Protein 5XR2 (pdb70)

Sequence (2306 aa):
ELSKQPTPDKAEDNAFFPSPYSLSQYTAPKTDFDGVEHKGAYKDGKWKVLMIAAEERYVLLENGKMFSTGNHPVEMLLPLHHLMEAGFDVDVATLSGYPVKLELWAMPTEDEAVISTYNKLKEKLKQPKKLADVIKNELGPDSDYLSVFIPGGHAAVVGISESEDVQQTLDWALDNDRFIVTLCHGPAALLSAGLNREKSPLEGYSVCVFPDSLDEGANIEIGYLPGRLKWLVADLLTKQGLKVVNDDMTGRTLKDRKLLTGDSPLASNELGKLAVNEMLNAIQNKLVNELSKQPTPDKAEDNAFFPSPYSLSQYTAPKTDFDGVEHKGAYKDGKWKVLMIAAEERYVLLENGKMFSTGNHPVEMLLPLHHLMEAGFDVDVATLSGYPVKLELWAMPTEDEAVISTYNKLKEKLKQPKKLADVIKNELGPDSDYLSVFIPGGHAAVVGISESEDVQQTLDWALDNDRFIVTLCHGPAALLSAGLNREKSPLEGYSVCVFPDSLDEGANIEIGYLPGRLKWLVADLLTKQGLKVVNDDMTGRTLKDRKLLTGDSPLASNELGKLAVNEMLNAIQNELSKQPTPDKAEDNAFFPSPYSLSQYTAPKTDFDGVEHKGAYKDGKWKVLMIAAEERYVLLENGKMFSTGNHPVEMLLPLHHLMEAGFDVDVATLSGYPVKLELWAMPTEDEAVISTYNKLKEKLKQPKKLADVIKNELGPDSDYLSVFIPGGHAAVVGISESEDVQQTLDWALDNDRFIVTLCHGPAALLSAGLNREKSPLEGYSVCVFPDSLDEGANIEIGYLPGRLKWLVADLLTKQGLKVVNDDMTGRTLKDRKLLTGDSPLASNELGKLAVNEMLNAIQNKLEHHHHHHNELSKQPTPDKAEDNAFFPSPYSLSQYTAPKTDFDGVEHKGAYKDGKWKVLMIAAEERYVLLENGKMFSTGNHPVEMLLPLHHLMEAGFDVDVATLSGYPVKLELWAMPTEDEAVISTYNKLKEKLKQPKKLADVIKNELGPDSDYLSVFIPGGHAAVVGISESEDVQQTLDWALDNDRFIVTLCHGPAALLSAGLNREKSPLEGYSVCVFPDSLDEGANIEIGYLPGRLKWLVADLLTKQGLKVVNDDMTGRTLKDRKLLTGDSPLASNELGKLAVNEMLNAINELSKQPTPDKAEDNAFFPSPYSLSQYTAPKTDFDGVEHKGAYKDGKWKVLMIAAEERYVLLENGKMFSTGNHPVEMLLPLHHLMEAGFDVDVATLSGYPVKLELWAMPTEDEAVISTYNKLKEKLKQPKKLADVIKNELGPDSDYLSVFIPGGHAAVVGISESEDVQQTLDWALDNDRFIVTLCHGPAALLSAGLNREKSPLEGYSVCVFPDSLDEGANIEIGYLPGRLKWLVADLLTKQGLKVVNDDMTGRTLKDRKLLTGDSPLASNELGKLAVNEMLNAIQNKLSKQPTPDKAEDNAFFPSPYSLSQYTAPKTDFDGVEHKGAYKDGKWKVLMIAAEERYVLLENGKMFSTGNHPVEMLLPLHHLMEAGFDVDVATLSGYPVKLELWAMPTEDEAVISTYNKLKEKLKQPKKLADVIKNELGPDSDYLSVFIPGGHAAVVGISESEDVQQTLDWALDNDRFIVTLCHGPAALLSAGLNREKSPLEGYSVCVFPDSLDEGANIEIGYLPGRLKWLVADLLTKQGLKVVNDDMTGRTLKDRKLLTGDSPLASNELGKLAVNEMLNAIQNELSKQPTPDKAEDNAFFPSPYSLSQYTAPKTDFDGVEHKGAYKDGKWKVLMIAAEERYVLLENGKMFSTGNHPVEMLLPLHHLMEAGFDVDVATLSGYPVKLELWAMPTEDEAVISTYNKLKEKLKQPKKLADVIKNELGPDSDYLSVFIPGGHAAVVGISESEDVQQTLDWALDNDRFIVTLCHGPAALLSAGLNREKSPLEGYSVCVFPDSLDEGANIEIGYLPGRLKWLVADLLTKQGLKVVNDDMTGRTLKDRKLLTGDSPLASNELGKLAVNEMLNAIQNKLEHHHHHHQDVNELSKQPTPDKAEDNAFFPSPYSLSQYTAPKTDFDGVEHKGAYKDGKWKVLMIAAEERYVLLENGKMFSTGNHPVEMLLPLHHLMEAGFDVDVATLSGYPVKLELWAMPTEDEAVISTYNKLKEKLKQPKKLADVIKNELGPDSDYLSVFIPGGHAAVVGISESEDVQQTLDWALDNDRFIVTLCHGPAALLSAGLNREKSPLEGYSVCVFPDSLDEGANIEIGYLPGRLKWLVADLLTKQGLKVVNDDMTGRTLKDRKLLTGDSPLASNELGKLAVNEMLNAIQN

InterPro domains:
  IPR002818 DJ-1/PfpI [PF01965] (79-204)
  IPR017283 Protein/nucleic acid deglycase HchA [MF_01046] (4-292)
  IPR017283 Protein/nucleic acid deglycase HchA [NF003168] (5-290)
  IPR017283 Protein/nucleic acid deglycase HchA [PIRSF037798] (3-291)
  IPR029062 Class I glutamine amidotransferase-like [G3DSA:3.40.50.880] (1-292)
  IPR029062 Class I glutamine amidotransferase-like [SSF52317] (53-283)
  IPR050325 Protein/nucleic acid deglycase [PTHR48094] (54-284)

Secondary structure (DSSP, 8-state):
----SPEE-TTSTTEEEPPHHHHHHH--SS------S-TT---SS--EEEEE-----EEE-TTS-EEE--B-HHHHHHHHHHHHHTT-EEEEEESSSPPP-B-GGG--TT-HHHHHHHHHHHHHHHSPEEHHHHHHHT-STT-SEEEEEE--SGGGGSSGGG-HHHHHHHHHHHHTT-EEEEETTGGGGGGGGGTT-SS-TTTT-EE----HHHHHTHHHHTTSSSS--SS-HHHHHHHTT-EE--SS-S--EEEETTEEEESSGGGHHHHHHHHHHHHHHHHHHT-/---S--SPEE-TTSTTEEEPPHHHHHHH--SS-S----S-TT---SS--EEEEE-----EEE-TTS-EEE--B-HHHHHHHHHHHHHTT-EEEEEESSSPPP-B-GGG--TT-HHHHHHHHHHHHHHHS-EEHHHHHHHT-STT-SEEEEEE--SGGGGSSTTS-HHHHHHHHHHHHTT-EEEEETTGGGGGGGGGTTSSS-TTTT-EE----HHHHHTHHHHTTSSSS--SS-HHHHHHTTT-EE--SS-S--EEEETTEEEESSGGGHHHHHHHHHHHHHHH--/-----SPEE-TTSTTEEEPPHHHHHHH--SS------S-TT---SS--EEEEE-----EEE-TTS-EEE--B-HHHHHHHHHHHHHTT-EEEEEESSSPPP-B-GGG--TT-HHHHHHHHHHHHHHHS-EEHHHHHHHT-STT-SEEEEEE--SGGGGSSGGG-HHHHHHHHHHHHTT-EEEEETTGGGGGGGGGTT-SS-TTTT-EE----HHHHHTHHHHTTSSSS--SS-HHHHHHHTT-EE--SS-S--EEEETTEEEESSGGGHHHHHHHHHHHHHHHHHHHHHHHS---/-----SPEEPTTSTTEEEPPHHHHHHH--SS-S----SSTT---SS--EEEEE-----EEE-TTS-EEE--B-HHHHHHHHHHHHHTT-EEEEEESSSPPP-B-GGG--TT-HHHHHHHHHHHHHHHSPEEHHHHHHHT-STT-SEEEEEE--SGGGGSSTTS-HHHHHHHHHHHTTT-EEEE-TTGGGGGGGGGTTSSS-TTTT-EE----HHHHHTHHHHTTSSSS--SS-HHHHHHHTT-EE--SS-S--EEEETTEEEESSGGGHHHHHHHHHHHHHHT-/--S--SPEE-TTSTTEEEPPHHHHHHH--SS------S-TT---SS--EEEEE-----EEE-TTS-EEE--B-HHHHHHHHHHHHHTT-EEEEEESSSPPP-B-GGG--TT-HHHHHHHHHHHHHHHSPEEHHHHHHHH-STT-SEEEEEE--SGGGGSSTTS-HHHHHHHHHHHHTT-EEEEETTGGGGGGGGGTT-SS-TTTT-EE----HHHHHTHHHHTTSSSS--SS-HHHHHHHTT-EE--SS-S--EEEETTEEEESSGGGHHHHHHHHHHHHHHHHHH-/---SPEE-TTSTTEEEPPHHHHHHH--SS-S----TTTT---S---EEEEE-----EEE-TTS-EEE--B-HHHHHHHHHHHHHTT-EEEEEESS-PPPPB-GGG--TT-HHHHHHHHHHHHHHHSPEEHHHHHHHS-STT-SEEEEEE--SGGGGSSTTS-HHHHHHHHHHHHTT-EEEEETTGGGGGGGGGTTSSS-TTTT-EE----HHIIIIIHHHTTSSSS--SS-HHHHHHHTT-EE--SS-S--EEEETTEEEESSGGGHHHHHHHHHHHHHTTT-/--S--SPEE-TTSTTEEEPPHHHHHHH--SS------S-TT---SS--EEEEE-----EEE-TTSPEEE--B-HHHHHHHHHHHHHTT-EEEEEESSSPPP-B-GGG--TT-HHHHHHHHHHHHHHHSPEEHHHHHHHT-STT-SEEEEEE--SGGGGSSGGG-HHHHHHHHHHHHTT-EEEEETTGGGGGGGGGTT-SS-TTTT-EE----HHHHHTHHHHTTSSSS--SS-HHHHHHHTT-EE--SS-S--EEEETTEEEESSGGGHHHHHHHHHHHHHHHHHHHHTS-SS--/-----S--SPEE-TTSTTEEEPPHHHHHHH--SS------S-TT---S---EEEEE-----EEE-TTS-EEE--B-HHHHHHHHHHHHHTT-EEEEEESSSPPP-B-GGG--TT-HHHHHHHHHHHHHHHS-EEHHHHHHHS-STT-SEEEEEE--SGGGGSSGGG-HHHHHHHHHHHHTT-EEEEETTGGGGGGGGGTTSSS-TTTT-EE----HHHHHTHHHHTTSSSS--SS-HHHHHHTTT-EE--SS-S--EE-BTBEEEESSGGGHHHHHHHHHHHHHHHHH-

Organism: Staphylococcus aureus (strain Mu50 / ATCC 700699) (NCBI:txid158878)

Radius of gyration: 43.38 Å; Cα contacts (8 Å, |Δi|>4): 5521; chains: 8; bounding box: 140×74×103 Å

Foldseek 3Di:
DFALAFDDDPVDPQEGAFGPQVLVVPAALEDPDDDADAQQQDPDQQAAEEEEFFQDQWDQFPVRHTYRKFFELLLPQQLVLNQVRNRHYYAYEYQAQAAGRHRVSRHNNNYCRSVVSCVVCVVCNHGGDHLVVCVVPAADLRHSYQEYEFEDMPRLLPALLADPSLLSVVVRCVVNVHAYEYEEQRCSSQNNQCHPHPARPCAAAEAAYAAPCCQQPVCCVSRNDVHHHPDDSCVSVVVNHYHHDDRDADLDWDDDRRYIYTHDSSVSNVSSNVVSVVSSVVVVVVD/DQVFDLAFDDDPVDDQEGAFGPVVLVVAAALEAPDDDADQQQQDDPLQEAEEEEFFQDQWAQFPVRGTYRAFFEQLQVQQLVLNQVRNPHHYAYEYQAQAAGGHRVSRHNNPYPSSVVSCVVCVVCRHGHHHLVVCLVPAADQPHSYQEYEFTDMPSCLPPLLADVSLLSVVVRCVVRVGAYEYEELSLSNQNNQCHPHPARPCAVAEEAYAAPCCQVDVCCRSRNDVHHHPDDSLVSCVVNRYHHPDHDQDLDWDDDRRYTYTHHSSVRNVSSNVVSVVSSVVPD/DPFDLAFDDDPVDPLEGAFGPQVLVVAAALEDPDDDEDAFQQDPPQQAAEEEEFFQDQWAQFDVRGTYGKFFELLLPQQLVLRCVRNPHHYAYEYQAQAAGRHRCSRHNNNYPSSVVSCVVCVVCRRGGHHLVVCLVPQADLPHSYQEYEFEDMPRCLPALLADPSLLSVVVSCVVNVHAYAYEEQRCSSQNNQCPPHPARPQAAAEAAYAAPVCQVPVCCVSRNDVHHHPDGRCVSVVVRRYHYDDRHADQDWDDDRRYIYTHDSSVRNVSSNVNSVVSSVVVVVVVDVVPHDD/DPFDLAFDDDPVDDQEGAFGPVVLVVPADLEAPDDDADQFCQDPPLQAAAEEEFFQDQWDQFPVRHTYRKFFELLLPQQLVLNVVRNPHYYAYEYQAQAAGRHRVSRHNNPYPSSVVSCVVCVVCNRGHHNLVVCVVPAADLPHSYQEYEFTDMPSLLPQLLADLSLLVVVVSCVVRQGAYEYEEQRCSNQNNQCHPHPARPCAAAEEAYAAPCCQVPVCCVSGNDVHHHPDDRLVVCVVNHYHHDDHDADLDWDDGRRYIYTHHSSVRNVSSNVNNVVSSVVD/DPFDLAFDDDVVDPQEGAFGPQVLVVAAELAAPDDDADAQCVDVDQFAAEEEEFFQDQWDQFPVRGTYGKFFELLLVQQLVLNVVRNPHHYAYEYQAQAAGGHRVSRHNNNHVSSVVSCVVCVVCNRGHHNLVVCLVPQADQPHSYQEYEFEDMPRCLPALLADLSLLSVVVRCVVRVHAYEYEELRCSNQNNQCHPHPARPQAAAEEAYAAPCCQVPVCCVSGNDVHHHPDDRLVVCVVNRYHYDDHDADLDWDDDRRYIYTHDSSVRNVSSNVNSVVSSVVVVVD/DDLAFDDDVVDDQETAFDPQVLVVPAALEDPDDDADAFCQDPPQQAAEEEEFFQDQWAQFPVRGTYRKFFELLQPQQLVLNVVRNRHYYAYEYQAQAAGGHRVSRPSNNYPSSVVSCVVCVVCNRGHDHLVVCLPPAADQPHSYQEYEQTDMPSLLPALLADVSLLSVVVSCVVRVGAYEYEELSCSNQNNQQHPHPARPCAAFEEAYAAPCCQPDVCPVRGNDPHHHPDDRVVVVVVNHYHHPDHDQDLDWDDRRRYTYTHHSSVRNVSSNVVSVVSSVPPD/DPWDLAFDDDPVDPQETAFGPQVLVPAAALEDPDDDADAQQQDPPLQAAEEEEFFQDQWAQFPVRHTYGAFFELLLPQQLVLNQVRNRHHYAYEYQAQAAGGHSVSRHNNNYVSSVVSCVVCVVCRHGHHHLVVCLVPAADLPHSYQEYEFEDMPRLLPALLADPSLLSVVVRCVVNVGAYAYEELRCSNQNNQCHPHPARPCAAAEEAYAAPCCQQPVCCVSGNDVHHHPDDSVVVCVVNRYHYDDRDQDLDWDDDRRYIYTHDSSVRNVSSNVNNVVSSVVVVVDVVVDPDDD/DDDDDFDLAFDDDVVDDQEGAFGPQVLVPPAALEDPDDDADAQCVDPPQQAAEEEEFFQDQWAQFPVRHTYRKFFELLLPQQLVLNVVRNPHYYAYEYQAQAAGGHSVSRPNNNYPSSVVSCVVCVVCRHGHHHLVVCLVPQADQVHNYQEYEFEDMPSLLPDLLADLSLLSVVVRCVVRQGAYEYEELRCSNQNNQCHPHPAGPQQPAEEAYAAPCCQVDVCCVSGNDVHHHPDDRVVVCVVRRYHYDDHHQDLDWDDDRRYTYTHDSSVRNVSSNVVSVVSSVVVVD

Solvent-accessible surface area: 88888 Å² total; per-residue (Å²): 162,54,57,93,127,27,52,95,6,149,3,15,32,66,2,29,31,1,0,48,50,0,18,60,106,95,34,53,67,111,24,106,51,140,30,38,103,66,160,28,49,19,151,84,67,96,44,60,1,0,0,0,1,1,6,4,5,7,6,38,2,120,78,32,75,1,0,1,1,0,0,12,0,19,0,0,0,0,0,0,24,4,3,30,35,1,31,1,79,0,15,2,0,0,25,35,26,7,12,8,8,7,1,39,48,5,28,1,42,34,10,87,7,0,25,26,1,17,49,125,5,70,145,67,6,28,106,14,78,57,0,32,68,0,36,159,109,54,23,34,99,127,4,56,5,12,1,0,1,0,0,0,2,8,0,0,14,32,15,4,11,130,10,115,36,0,17,85,0,1,36,18,1,60,116,37,73,19,4,4,3,0,0,5,1,0,0,0,0,0,10,0,0,13,45,136,94,195,139,4,54,0,74,43,21,25,0,0,0,14,5,47,76,47,5,65,23,42,6,42,140,28,3,18,2,17,7,110,12,112,78,26,4,7,48,59,0,79,148,54,19,2,128,45,55,11,120,66,64,87,16,96,39,50,104,24,134,62,2,0,0,0,0,0,35,110,0,1,9,87,0,0,41,38,0,4,56,33,0,31,84,14,35,118,111,146,164,162,120,96,69,45,62,61,30,52,81,3,154,5,18,27,65,2,34,8,0,0,44,36,0,44,54,104,79,33,56,72,132,28,108,42,142,37,35,96,66,155,26,49,16,172,111,65,134,72,52,1,0,0,0,0,2,7,4,6,6,8,33,1,113,83,33,76,0,0,0,0,0,0,10,0,20,0,0,0,0,0,0,28,2,2,48,54,0,30,0,80,0,18,3,0,0,24,23,25,7,11,8,8,6,1,36,41,3,24,1,107,118,10,151,14,0,48,54,5,16,68,134,3,61,112,51,7,27,120,14,75,87,0,33,83,0,37,174,111,61,23,32,102,137,6,72,2,12,0,0,1,0,0,0,3,6,1,0,12,36,16,4,12,128,11,106,44,0,18,91,0,0,31,17,0,52,121,38,95,23,6,3,2,0,0,6,3,0,0,0,0,0,14,0,0,13,46,127,110,185,154,10,58,0,87,39,25,17,0,0,0,19,6,55,72,46,7,71,34,47,3,46,50,28,6,17,2,18,7,106,17,100,82,31,7,10,43,55,0,44,104,52,31,8,124,39,52,14,115,69,62,88,16,101,43,36,108,24,142,54,3,0,0,0,0,0,37,102,0,1,10,88,0,0,50,30,0,2,46,35,1,32,101,52,57,200,156,162,80,51,97,86,23,60,98,6,142,4,15,33,66,4,31,31,0,0,46,40,0,46,55,96,74,36,57,67,114,29,104,16,93,16,41,99,64,150,35,54,17,181,114,57,125,52,48,0,0,0,1,0,1,6,2,6,5,8,34,3,114,82,32,68,1,0,0,1,0,1,10,0,18,0,0,0,0,0,0,18,3,2,39,28,1,28,1,72,0,13,2,0,0,28,25,26,8,12,7,9,6,1,35,50,4,32,0,78,79,1,43,6,0,48,15,1,18,68,131,5,66,147,71,8,30,108,15,82,90,0,37,66,1,35,162,108,70,23,34,99,134,7,50,1,0,2,0,1,0,0,0,2,7,0,0,14,30,15,4,9,128,12,105,39,0,16,90,0,0,30,18,0,58,120,32,74,16,5,4,3,0,0,6,2,0,0,0,0,0,11,0,0,11,45,130,102,191,139,6,57,0,87,36,22,26,0,0,0,13,4,45,74,40,5,67,20,28,2,45,135,25,4,16,2,16,7,99,11,107,81,30,4,9,34,56,0,78,112,54,22,4,128,40,58,10,119,66,47,86,18,103,44,46,94,26,131,50,3,0,0,0,0,0,37,114,0,1,5,86,0,0,47,42,0,6,54,46,0,28,98,4,13,93,56,48,92,38,138,150,128,125,125,194,111,136,53,55,73,107,32,62,73,6,150,4,17,31,65,2,33,9,1,0,50,45,0,40,36,113,71,26,57,17,135,21,95,47,131,35,37,92,70,150,31,44,18,95,116,65,93,51,46,1,0,0,1,2,3,8,3,5,6,12,29,2,118,78,32,73,2,0,1,1,0,1,9,0,19,0,0,0,0,1,0,28,2,6,39,49,0,32,1,78,1,11,2,0,0,22,26,24,5,10,8,8,8,0,38,32,5,22,0,79,100,5,109,10,0,50,44,2,19,85,140,6,68,154,71,6,24,118,14,79,89,0,31,87,1,40,181,112,59,26,36,100,131,5,58,2,12,2,0,2,1,0,0,2,4,1,2,17,30,14,5,9,119,11,108,40,0,21,90,0,0,30,20,0,54,120,40,102,24,3,4,5,0,0,6,2,0,0,0,0,2,12,0,0,15,49,139,97,174,118,6,55,1,77,32,26,17,0,0,1,16,4,46,78,40,4,68,22,29,3,52,118,24,4,17,1,16,6,99,10,101,85,30,6,6,54,57,0,64,153,55,33,6,121,39,54,8,118,71,56,85,11,112,34,42,101,26,128,56,2,0,0,0,0,0,33,102,0,0,6,68,0,0,66,37,0,4,50,29,1,36,110,58,130,152,167,54,36,73,27,24,57,34,3,154,5,16,29,66,2,22,29,1,0,48,30,0,43,58,101,73,30,56,22,81,31,104,30,130,24,34,86,62,62,17,56,19,114,100,67,91,23,46,0,0,0,0,0,1,6,4,6,6,10,29,1,112,46,31,36,2,0,0,0,0,1,9,0,17,0,0,0,1,0,0,23,2,2,42,49,0,32,2,77,0,9,2,0,0,22,29,26,7,11,8,8,7,1,36,46,3,26,1,88,58,12,98,19,0,34,62,6,16,81,118,5,66,90,71,8,25,92,16,75,83,0,35,82,2,37,177,112,55,24,33,96,129,6,62,2,6,1,0,1,0,0,0,1,6,0,0,14,31,16,2,8,118,10,108,34,0,16,84,0,0,32,16,0,59,117,37,86,16,4,6,2,0,0,5,0,0,0,0,0,0,13,0,0,12,49,134,98,194,138,4,54,0,89,34,23,24,0,0,0,16,5,39,70,39,4,57,29,41,1,46,145,28,3,14,1,15,6,101,9,100,82,32,4,9,45,52,0,76,156,53,28,5,128,42,54,15,116,70,59,84,16,113,37,47,100,24,135,61,2,0,0,0,0,0,30,98,0,0,11,89,0,0,46,35,0,5,44,34,1,29,85,22,42,166,138,160,88,49,95,80,24,54,73,5,160,6,16,25,64,2,33,34,0,0,57,28,0,43,21,40,73,26,32,53,100,27,95,33,77,35,36,105,67,144,27,52,15,176,124,58,138,76,47,0,0,0,0,1,1,7,4,6,5,6,31,2,94,79,35,66,1,0,1,1,0,0,8,0,17,0,0,0,0,0,0,24,2,4,44,44,0,32,2,78,1,16,3,0,0,25,29,25,6,11,6,9,6,1,37,46,3,28,0,89,72,12,158,18,0,50,45,0,16,82,140,7,63,142,68,6,25,110,16,76,86,0,33,77,0,36,168,106,58,27,31,98,137,8,57,3,8,1,0,1,0,0,0,2,7,0,0,16,30,14,3,9,122,14,96,35,0,16,86,0,3,30,18,1,55,115,42,106,23,4,8,3,0,0,6,0,0,0,0,0,1,12,0,0,15,46,126,96,164,123,7,56,6,115,35,28,20,0,0,0,15,6,42,77,37,6,74,32,37,4,47,119,24,4,17,3,13,6,91,11,82,80,30,4,8,61,50,0,75,158,52,29,6,132,43,59,12,114,66,60,82,8,104,35,43,88,24,134,54,4,0,0,0,0,0,33,99,0,1,8,58,0,0,69,34,0,3,36,42,0,27,118,66,50,205,167,179,83,56,94,65,31,55,73,4,146,4,16,27,65,2,23,34,1,0,47,36,0,48,55,104,83,33,53,85,135,31,100,50,146,32,40,100,63,164,32,49,22,169,110,60,138,70,52,0,0,0,1,1,1,6,4,6,5,6,31,2,51,27,18,58,1,0,1,2,0,0,10,0,20,0,0,0,0,0,0,20,5,2,29,56,1,30,2,78,0,10,2,0,0,22,25,27,8,11,8,8,8,1,42,45,3,22,1,101,123,12,155,12,0,47,55,0,18,74,141,2,62,150,72,7,30,112,15,76,86,0,33,77,0,40,171,102,51,23,33,100,137,10,68,4,10,1,0,0,0,0,0,2,6,0,0,14,31,15,3,9,126,11,103,32,0,13,81,0,0,31,17,0,59,116,37,67,23,2,4,2,0,0,4,2,0,0,0,0,0,14,0,0,9,48,129,107,192,137,4,53,0,87,28,24,24,0,0,0,18,4,47,71,48,7,61,23,38,4,54,137,26,3,15,2,14,4,118,11,71,72,31,4,10,47,56,0,78,153,51,27,6,130,42,61,13,113,69,60,90,9,95,40,45,105,24,134,57,3,0,1,0,0,0,32,100,0,1,10,67,0,0,60,39,0,5,42,28,1,33,95,20,30,96,75,128,101,117,116,82,183,120,173,178,166,42,136,46,118,83,57,107,127,27,48,70,3,157,5,14,30,67,2,28,10,1,0,42,39,0,41,44,94,78,34,44,58,137,29,101,55,99,31,38,92,63,104,30,54,23,177,114,50,126,76,44,1,0,0,0,1,3,6,4,5,6,9,31,1,116,84,32,76,1,0,0,1,0,0,11,0,19,0,0,0,1,0,0,20,2,2,35,36,0,31,1,79,0,15,2,0,0,26,26,26,4,10,8,10,8,1,40,35,4,26,1,90,99,13,133,17,0,39,45,1,17,63,94,4,55,116,73,7,21,61,4,66,87,0,35,84,3,34,180,99,70,30,30,102,142,8,61,2,14,1,0,1,0,0,0,3,7,0,0,15,31,15,4,11,125,11,111,39,0,15,88,0,0,36,16,0,54,118,36,97,22,6,4,3,0,0,6,1,0,0,0,0,0,12,0,0,16,45,133,102,172,132,8,60,0,81,47,27,21,0,0,1,18,6,45,69,37,6,75,20,38,3,44,139,26,4,17,2,14,6,105,17,102,83,31,4,8,69,50,0,82,158,49,35,4,135,35,59,14,130,71,70,83,21,128,43,46,98,23,146,55,2,0,0,0,0,0,38,106,0,1,6,88,0,0,32,35,0,4,48,33,0,28,89,41,52,156,166

CATH classification: 3.40.50.880

B-factor: mean 41.55, std 13.94, range [10.26, 105.85]

Nearest PDB structures (foldseek):
  5xr2-assembly2_D  TM=1.002E+00  e=6.758E-61  Staphylococcus aureus subsp. aureus Mu50
  5xr3-assembly2_D  TM=1.000E+00  e=8.662E-61  Staphylococcus aureus subsp. aureus Mu50
  4i4n-assembly1_A  TM=9.867E-01  e=1.051E-40  Vibrio cholerae O395
  5k4a-assembly8_E  TM=9.854E-01  e=1.728E-40  Vibrio cholerae O395
  1pv2-assembly2_D  TM=9.838E-01  e=1.796E-36  Escherichia coli

Structure (mmCIF, N/CA/C/O backbone):
data_5XR2
#
_entry.id   5XR2
#
_cell.length_a   96.284
_cell.length_b   129.454
_cell.length_c   187.853
_cell.angle_alpha   90.00
_cell.angle_beta   90.00
_cell.angle_gamma   90.00
#
_symmetry.space_group_name_H-M   'P 21 21 21'
#
loop_
_entity.id
_entity.type
_entity.pdbx_description
1 polymer 'Protein/nucleic acid deglycase HchA'
2 non-polymer 'LACTIC ACID'
3 non-polymer 'ZINC ION'
4 water water
#
loop_
_atom_site.group_PDB
_atom_site.id
_atom_site.type_symbol
_atom_site.label_atom_id
_atom_site.label_alt_id
_atom_site.label_comp_id
_atom_site.label_asym_id
_atom_site.label_entity_id
_atom_site.label_seq_id
_atom_site.pdbx_PDB_ins_code
_atom_site.Cartn_x
_atom_site.Cartn_y
_atom_site.Cartn_z
_atom_site.occupancy
_atom_site.B_iso_or_equiv
_atom_site.auth_seq_id
_atom_site.auth_comp_id
_atom_site.auth_asym_id
_atom_site.auth_atom_id
_atom_site.pdbx_PDB_model_num
ATOM 1 N N . GLU A 1 7 ? -20.248 -26.626 40.681 1.00 71.35 7 GLU A N 1
ATOM 2 C CA . GLU A 1 7 ? -20.845 -26.718 39.309 1.00 76.18 7 GLU A CA 1
ATOM 3 C C . GLU A 1 7 ? -20.727 -25.373 38.551 1.00 76.15 7 GLU A C 1
ATOM 4 O O . GLU A 1 7 ? -21.186 -24.336 39.041 1.00 73.26 7 GLU A O 1
ATOM 10 N N . LEU A 1 8 ? -20.092 -25.394 37.374 1.00 70.91 8 LEU A N 1
ATOM 11 C CA . LEU A 1 8 ? -20.051 -24.217 36.492 1.00 62.24 8 LEU A CA 1
ATOM 12 C C . LEU A 1 8 ? -21.445 -24.017 35.831 1.00 53.69 8 LEU A C 1
ATOM 13 O O . LEU A 1 8 ? -22.147 -24.996 35.503 1.00 47.80 8 LEU A O 1
ATOM 18 N N . SER A 1 9 ? -21.836 -22.755 35.651 1.00 46.83 9 SER A N 1
ATOM 19 C CA . SER A 1 9 ? -23.117 -22.415 34.997 1.00 46.50 9 SER A CA 1
ATOM 20 C C . SER A 1 9 ? -23.080 -22.651 33.488 1.00 41.04 9 SER A C 1
ATOM 21 O O . SER A 1 9 ? -22.096 -22.315 32.833 1.00 40.17 9 SER A O 1
ATOM 24 N N . LYS A 1 10 ? -24.188 -23.160 32.955 1.00 37.19 10 LYS A N 1
ATOM 25 C CA . LYS A 1 10 ? -24.359 -23.421 31.521 1.00 38.31 10 LYS A CA 1
ATOM 26 C C . LYS A 1 10 ? -24.982 -22.238 30.784 1.00 37.37 10 LYS A C 1
ATOM 27 O O . LYS A 1 10 ? -25.431 -22.394 29.648 1.00 34.10 10 LYS A O 1
ATOM 33 N N . GLN A 1 11 ? -25.023 -21.075 31.442 1.00 38.91 11 GLN A N 1
ATOM 34 C CA . GLN A 1 11 ? -25.589 -19.839 30.887 1.00 40.31 11 GLN A CA 1
ATOM 35 C C . GLN A 1 11 ? -24.544 -19.087 30.118 1.00 36.66 11 GLN A C 1
ATOM 36 O O . GLN A 1 11 ? -23.437 -18.875 30.639 1.00 36.23 11 GLN A O 1
ATOM 42 N N . PRO A 1 12 ? -24.881 -18.622 28.911 1.00 34.02 12 PRO A N 1
ATOM 43 C CA . PRO A 1 12 ? -23.933 -17.700 28.295 1.00 32.96 12 PRO A CA 1
ATOM 44 C C . PRO A 1 12 ? -23.615 -16.463 29.174 1.00 32.43 12 PRO A C 1
ATOM 45 O O . PRO A 1 12 ? -24.490 -15.999 29.950 1.00 33.08 12 PRO A O 1
ATOM 49 N N . THR A 1 13 ? -22.355 -16.018 29.099 1.00 29.57 13 THR A N 1
ATOM 50 C CA . THR A 1 13 ? -21.831 -14.880 29.865 1.00 31.25 13 THR A CA 1
ATOM 51 C C . THR A 1 13 ? -21.895 -13.565 29.058 1.00 32.02 13 THR A C 1
ATOM 52 O O . THR A 1 13 ? -21.305 -13.486 27.973 1.00 32.14 13 THR A O 1
ATOM 56 N N . PRO A 1 14 ? -22.539 -12.513 29.602 1.00 32.32 14 PRO A N 1
ATOM 57 C CA . PRO A 1 14 ? -22.633 -11.278 28.803 1.00 32.61 14 PRO A CA 1
ATOM 58 C C . PRO A 1 14 ? -21.294 -10.658 28.326 1.00 33.24 14 PRO A C 1
ATOM 59 O O . PRO A 1 14 ? -20.282 -10.790 29.019 1.00 34.26 14 PRO A O 1
ATOM 63 N N . ASP A 1 15 ? -21.301 -10.042 27.128 1.00 32.71 15 ASP A N 1
ATOM 64 C CA . ASP A 1 15 ? -20.171 -9.261 26.586 1.00 33.99 15 ASP A CA 1
ATOM 65 C C . ASP A 1 15 ? -20.542 -7.763 26.645 1.00 33.72 15 ASP A C 1
ATOM 66 O O . ASP A 1 15 ? -21.287 -7.255 25.820 1.00 32.62 15 ASP A O 1
ATOM 71 N N . LYS A 1 16 ? -20.064 -7.098 27.695 1.00 40.60 16 LYS A N 1
ATOM 72 C CA . LYS A 1 16 ? -20.156 -5.636 27.940 1.00 42.66 16 LYS A CA 1
ATOM 73 C C . LYS A 1 16 ? -20.035 -4.744 26.680 1.00 39.04 16 LYS A C 1
ATOM 74 O O . LYS A 1 16 ? -20.700 -3.736 26.574 1.00 36.89 16 LYS A O 1
ATOM 80 N N . ALA A 1 17 ? -19.135 -5.106 25.770 1.00 33.38 17 ALA A N 1
ATOM 81 C CA . ALA A 1 17 ? -18.845 -4.321 24.578 1.00 33.64 17 ALA A CA 1
ATOM 82 C C . ALA A 1 17 ? -19.982 -4.183 23.559 1.00 31.77 17 ALA A C 1
ATOM 83 O O . ALA A 1 17 ? -19.935 -3.291 22.728 1.00 29.04 17 ALA A O 1
ATOM 85 N N . GLU A 1 18 ? -20.970 -5.076 23.609 1.00 31.66 18 GLU A N 1
ATOM 86 C CA . GLU A 1 18 ? -21.954 -5.192 22.550 1.00 31.44 18 GLU A CA 1
ATOM 87 C C . GLU A 1 18 ? -23.327 -5.494 23.109 1.00 30.49 18 GLU A C 1
ATOM 88 O O . GLU A 1 18 ? -23.434 -6.069 24.157 1.00 32.26 18 GLU A O 1
ATOM 94 N N . ASP A 1 19 ? -24.367 -5.085 22.398 1.00 32.19 19 ASP A N 1
ATOM 95 C CA . ASP A 1 19 ? -25.747 -5.262 22.838 1.00 32.23 19 ASP A CA 1
ATOM 96 C C . ASP A 1 19 ? -26.234 -6.696 22.620 1.00 30.57 19 ASP A C 1
ATOM 97 O O . ASP A 1 19 ? -26.226 -7.176 21.487 1.00 29.93 19 ASP A O 1
ATOM 102 N N . ASN A 1 20 ? -26.699 -7.337 23.703 1.00 28.22 20 ASN A N 1
ATOM 103 C CA . ASN A 1 20 ? -27.320 -8.657 23.669 1.00 24.80 20 ASN A CA 1
ATOM 104 C C . ASN A 1 20 ? -26.326 -9.645 23.017 1.00 24.13 20 ASN A C 1
ATOM 105 O O . ASN A 1 20 ? -26.647 -10.384 22.104 1.00 24.21 20 ASN A O 1
ATOM 110 N N . ALA A 1 21 ? -25.096 -9.616 23.516 1.00 23.54 21 ALA A N 1
ATOM 111 C CA . ALA A 1 21 ? -24.013 -10.464 23.052 1.00 24.33 21 ALA A CA 1
ATOM 112 C C . ALA A 1 21 ? -23.428 -11.298 24.191 1.00 24.05 21 ALA A C 1
ATOM 113 O O . ALA A 1 21 ? -23.374 -10.838 25.306 1.00 25.37 21 ALA A O 1
ATOM 115 N N . PHE A 1 22 ? -22.979 -12.523 23.898 1.00 24.53 22 PHE A N 1
ATOM 116 C CA . PHE A 1 22 ? -22.526 -13.457 24.927 1.00 22.88 22 PHE A CA 1
ATOM 117 C C . PHE A 1 22 ? -21.311 -14.282 24.527 1.00 23.42 22 PHE A C 1
ATOM 118 O O . PHE A 1 22 ? -21.206 -14.824 23.413 1.00 23.65 22 PHE A O 1
ATOM 126 N N . PHE A 1 23 ? -20.380 -14.398 25.462 1.00 24.91 23 PHE A N 1
ATOM 127 C CA . PHE A 1 23 ? -19.296 -15.362 25.349 1.00 24.78 23 PHE A CA 1
ATOM 128 C C . PHE A 1 23 ? -19.870 -16.737 25.675 1.00 26.04 23 PHE A C 1
ATOM 129 O O . PHE A 1 23 ? -21.008 -16.844 26.192 1.00 25.47 23 PHE A O 1
ATOM 137 N N . PRO A 1 24 ? -19.099 -17.806 25.418 1.00 26.49 24 PRO A N 1
ATOM 138 C CA . PRO A 1 24 ? -19.531 -19.108 25.943 1.00 28.06 24 PRO A CA 1
ATOM 139 C C . PRO A 1 24 ? -19.612 -19.188 27.489 1.00 29.04 24 PRO A C 1
ATOM 140 O O . PRO A 1 24 ? -18.865 -18.488 28.204 1.00 28.36 24 PRO A O 1
ATOM 144 N N . SER A 1 25 ? -20.537 -20.024 27.971 1.00 29.65 25 SER A N 1
ATOM 145 C CA . SER A 1 25 ? -20.758 -20.258 29.413 1.00 30.44 25 SER A CA 1
ATOM 146 C C . SER A 1 25 ? -19.570 -20.904 30.064 1.00 32.16 25 SER A C 1
ATOM 147 O O . SER A 1 25 ? -18.940 -21.749 29.436 1.00 37.67 25 SER A O 1
ATOM 150 N N . PRO A 1 26 ? -19.270 -20.544 31.326 1.00 36.44 26 PRO A N 1
ATOM 151 C CA . PRO A 1 26 ? -18.131 -21.132 32.064 1.00 37.01 26 PRO A CA 1
ATOM 152 C C . PRO A 1 26 ? -18.034 -22.654 31.954 1.00 36.99 26 PRO A C 1
ATOM 153 O O . PRO A 1 26 ? -16.939 -23.178 31.843 1.00 40.50 26 PRO A O 1
ATOM 157 N N . TYR A 1 27 ? -19.186 -23.330 31.974 1.00 38.22 27 TYR A N 1
ATOM 158 C CA . TYR A 1 27 ? -19.253 -24.774 31.828 1.00 40.66 27 TYR A CA 1
ATOM 159 C C . TYR A 1 27 ? -18.702 -25.214 30.496 1.0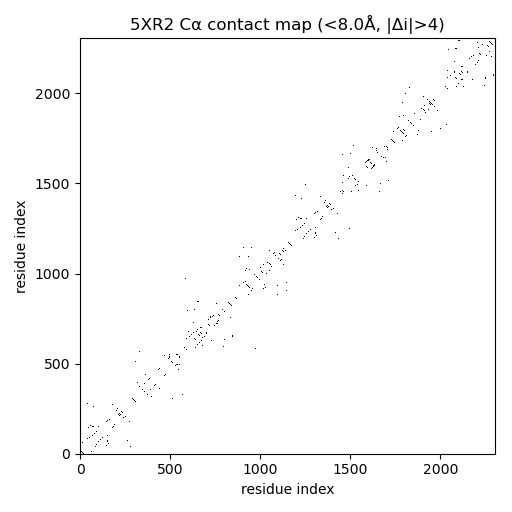0 37.43 27 TYR A C 1
ATOM 160 O O . TYR A 1 27 ? -17.854 -26.099 30.458 1.00 40.26 27 TYR A O 1
ATOM 169 N N . SER A 1 28 ? -19.218 -24.633 29.413 1.00 34.18 28 SER A N 1
ATOM 170 C CA . SER A 1 28 ? -18.744 -24.980 28.065 1.00 32.59 28 SER A CA 1
ATOM 171 C C . SER A 1 28 ? -17.242 -24.731 27.969 1.00 30.81 28 SER A C 1
ATOM 172 O O . SER A 1 28 ? -16.555 -25.549 27.410 1.00 32.41 28 SER A O 1
ATOM 175 N N . LEU A 1 29 ? -16.746 -23.644 28.564 1.00 30.82 29 LEU A N 1
ATOM 176 C CA . LEU A 1 29 ? -15.303 -23.346 28.575 1.00 33.19 29 LEU A CA 1
ATOM 177 C C . LEU A 1 29 ? -14.496 -24.387 29.290 1.00 33.79 29 LEU A C 1
ATOM 178 O O . LEU A 1 29 ? -13.439 -24.779 28.802 1.00 33.59 29 LEU A O 1
ATOM 183 N N . SER A 1 30 ? -14.989 -24.832 30.443 1.00 35.70 30 SER A N 1
ATOM 184 C CA . SER A 1 30 ? -14.312 -25.892 31.211 1.00 37.88 30 SER A CA 1
ATOM 185 C C . SER A 1 30 ? -14.201 -27.199 30.382 1.00 37.61 30 SER A C 1
ATOM 186 O O . SER A 1 30 ? -13.203 -27.927 30.507 1.00 38.09 30 SER A O 1
ATOM 189 N N . GLN A 1 31 ? -15.196 -27.455 29.524 1.00 33.26 31 GLN A N 1
ATOM 190 C CA . GLN A 1 31 ? -15.173 -28.588 28.617 1.00 33.76 31 GLN A CA 1
ATOM 191 C C . GLN A 1 31 ? -14.403 -28.408 27.291 1.00 34.29 31 GLN A C 1
ATOM 192 O O . GLN A 1 31 ? -13.704 -29.313 26.873 1.00 32.07 31 GLN A O 1
ATOM 198 N N . TYR A 1 32 ? -14.530 -27.271 26.617 1.00 35.79 32 TYR A N 1
ATOM 199 C CA . TYR A 1 32 ? -14.005 -27.155 25.251 1.00 36.56 32 TYR A CA 1
ATOM 200 C C . TYR A 1 32 ? -12.679 -26.408 25.099 1.00 36.74 32 TYR A C 1
ATOM 201 O O . TYR A 1 32 ? -12.135 -26.318 24.002 1.00 37.63 32 TYR A O 1
ATOM 210 N N . THR A 1 33 ? -12.167 -25.875 26.195 1.00 38.25 33 THR A N 1
ATOM 211 C CA . THR A 1 33 ? -10.946 -25.096 26.183 1.00 37.94 33 THR A CA 1
ATOM 212 C C . THR A 1 33 ? -10.002 -25.732 27.173 1.00 37.17 33 THR A C 1
ATOM 213 O O . THR A 1 33 ? -10.400 -26.595 27.942 1.00 38.15 33 THR A O 1
ATOM 217 N N . ALA A 1 34 ? -8.747 -25.312 27.140 1.00 35.56 34 ALA A N 1
ATOM 218 C CA . ALA A 1 34 ? -7.705 -25.939 27.933 1.00 35.10 34 ALA A CA 1
ATOM 219 C C . ALA A 1 34 ? -6.502 -25.023 27.937 1.00 35.60 34 ALA A C 1
ATOM 220 O O . ALA A 1 34 ? -6.213 -24.364 26.937 1.00 35.11 34 ALA A O 1
ATOM 222 N N . PRO A 1 35 ? -5.770 -24.992 29.063 1.00 37.88 35 PRO A N 1
ATOM 223 C CA . PRO A 1 35 ? -4.579 -24.149 29.108 1.00 33.82 35 PRO A CA 1
ATOM 224 C C . PRO A 1 35 ? -3.434 -24.652 28.202 1.00 34.21 35 PRO A C 1
ATOM 225 O O . PRO A 1 35 ? -2.507 -23.878 27.895 1.00 34.10 35 PRO A O 1
ATOM 229 N N . LYS A 1 36 ? -3.512 -25.911 27.777 1.00 31.19 36 LYS A N 1
ATOM 230 C CA . LYS A 1 36 ? -2.501 -26.544 26.965 1.00 33.50 36 LYS A CA 1
ATOM 231 C C . LYS A 1 36 ? -3.073 -27.175 25.695 1.00 31.47 36 LYS A C 1
ATOM 232 O O . LYS A 1 36 ? -4.207 -27.628 25.680 1.00 30.91 36 LYS A O 1
ATOM 238 N N . THR A 1 37 ? -2.244 -27.265 24.668 1.00 29.33 37 THR A N 1
ATOM 239 C CA . THR A 1 37 ? -2.602 -27.896 23.421 1.00 29.71 37 THR A CA 1
ATOM 240 C C . THR A 1 37 ? -1.954 -29.252 23.531 1.00 31.93 37 THR A C 1
ATOM 241 O O . THR A 1 37 ? -1.141 -29.490 24.431 1.00 33.95 37 THR A O 1
ATOM 245 N N . ASP A 1 38 ? -2.332 -30.173 22.659 1.00 34.10 38 ASP A N 1
ATOM 246 C CA . ASP A 1 38 ? -1.608 -31.461 22.490 1.00 34.39 38 ASP A CA 1
ATOM 247 C C . ASP A 1 38 ? -0.376 -31.369 21.597 1.00 32.43 38 ASP A C 1
ATOM 248 O O . ASP A 1 38 ? 0.176 -32.392 21.199 1.00 32.19 38 ASP A O 1
ATOM 253 N N . PHE A 1 39 ? 0.052 -30.159 21.268 1.00 30.72 39 PHE A N 1
ATOM 254 C CA . PHE A 1 39 ? 1.273 -29.969 20.515 1.00 32.48 39 PHE A CA 1
ATOM 255 C C . PHE A 1 39 ? 2.450 -30.669 21.218 1.00 36.92 39 PHE A C 1
ATOM 256 O O . PHE A 1 39 ? 2.615 -30.551 22.440 1.00 37.84 39 PHE A O 1
ATOM 264 N N . ASP A 1 40 ? 3.245 -31.389 20.436 1.00 42.01 40 ASP A N 1
ATOM 265 C CA . ASP A 1 40 ? 4.352 -32.181 20.962 1.00 46.43 40 ASP A CA 1
ATOM 266 C C . ASP A 1 40 ? 5.578 -32.109 20.045 1.00 40.73 40 ASP A C 1
ATOM 267 O O . ASP A 1 40 ? 6.300 -33.075 19.873 1.00 43.80 40 ASP A O 1
ATOM 272 N N . GLY A 1 41 ? 5.795 -30.946 19.456 1.00 33.94 41 GLY A N 1
ATOM 273 C CA . GLY A 1 41 ? 6.900 -30.717 18.559 1.00 30.72 41 GLY A CA 1
ATOM 274 C C . GLY A 1 41 ? 6.524 -30.612 17.096 1.00 30.16 41 GLY A C 1
ATOM 275 O O . GLY A 1 41 ? 5.610 -31.290 16.619 1.00 29.66 41 GLY A O 1
ATOM 276 N N . VAL A 1 42 ? 7.254 -29.746 16.390 1.00 29.04 42 VAL A N 1
ATOM 277 C CA . VAL A 1 42 ? 7.263 -29.709 14.924 1.00 26.94 42 VAL A CA 1
ATOM 278 C C . VAL A 1 42 ? 8.102 -30.864 14.408 1.00 26.80 42 VAL A C 1
ATOM 279 O O . VAL A 1 42 ? 8.806 -31.472 15.190 1.00 26.28 42 VAL A O 1
ATOM 283 N N . GLU A 1 43 ? 7.997 -31.154 13.103 1.00 28.73 43 GLU A N 1
ATOM 284 C CA . GLU A 1 43 ? 8.667 -32.281 12.439 1.00 29.19 43 GLU A CA 1
ATOM 285 C C . GLU A 1 43 ? 9.682 -31.840 11.367 1.00 29.25 43 GLU A C 1
ATOM 286 O O . GLU A 1 43 ? 10.410 -32.708 10.804 1.00 28.65 43 GLU A O 1
ATOM 292 N N . HIS A 1 44 ? 9.751 -30.543 11.031 1.00 28.55 44 HIS A N 1
ATOM 293 C CA . HIS A 1 44 ? 10.720 -30.091 9.988 1.00 28.47 44 HIS A CA 1
ATOM 294 C C . HIS A 1 44 ? 11.297 -28.715 10.269 1.00 28.32 44 HIS A C 1
ATOM 295 O O . HIS A 1 44 ? 11.296 -27.862 9.393 1.00 29.85 44 HIS A O 1
ATOM 302 N N . LYS A 1 45 ? 11.798 -28.509 11.483 1.00 29.20 45 LYS A N 1
ATOM 303 C CA . LYS A 1 45 ? 12.537 -27.280 11.837 1.00 30.74 45 LYS A CA 1
ATOM 304 C C . LYS A 1 45 ? 13.623 -26.992 10.775 1.00 27.64 45 LYS A C 1
ATOM 305 O O . LYS A 1 45 ? 14.370 -27.888 10.425 1.00 27.40 45 LYS A O 1
ATOM 311 N N . GLY A 1 46 ? 13.610 -25.785 10.203 1.00 25.63 46 GLY A N 1
ATOM 312 C CA . GLY A 1 46 ? 14.623 -25.338 9.259 1.00 25.63 46 GLY A CA 1
ATOM 313 C C . GLY A 1 46 ? 14.627 -25.982 7.890 1.00 27.32 46 GLY A C 1
ATOM 314 O O . GLY A 1 46 ? 15.591 -25.784 7.119 1.00 26.52 46 GLY A O 1
ATOM 315 N N . ALA A 1 47 ? 13.576 -26.738 7.542 1.00 27.34 47 ALA A N 1
ATOM 316 C CA . ALA A 1 47 ? 13.608 -27.534 6.290 1.00 27.75 47 ALA A CA 1
ATOM 317 C C . ALA A 1 47 ? 13.596 -26.683 5.032 1.00 27.18 47 ALA A C 1
ATOM 318 O O . ALA A 1 47 ? 14.228 -27.056 4.055 1.00 30.98 47 ALA A O 1
ATOM 320 N N . TYR A 1 48 ? 12.927 -25.540 5.057 1.00 25.79 48 TYR A N 1
ATOM 321 C CA . TYR A 1 48 ? 12.909 -24.650 3.893 1.00 26.08 48 TYR A CA 1
ATOM 322 C C . TYR A 1 48 ? 13.692 -23.410 4.257 1.00 27.60 48 TYR A C 1
ATOM 323 O O . TYR A 1 48 ? 13.412 -22.782 5.266 1.00 26.66 48 TYR A O 1
ATOM 332 N N . LYS A 1 49 ? 14.686 -23.089 3.434 1.00 33.32 49 LYS A N 1
ATOM 333 C CA . LYS A 1 49 ? 15.749 -22.115 3.782 1.00 39.72 49 LYS A CA 1
ATOM 334 C C . LYS A 1 49 ? 15.895 -20.959 2.792 1.00 41.14 49 LYS A C 1
ATOM 335 O O . LYS A 1 49 ? 16.473 -19.933 3.161 1.00 42.89 49 LYS A O 1
ATOM 341 N N . ASP A 1 50 ? 15.413 -21.109 1.550 1.00 42.26 50 ASP A N 1
ATOM 342 C CA . ASP A 1 50 ? 15.232 -19.930 0.681 1.00 47.48 50 ASP A CA 1
ATOM 343 C C . ASP A 1 50 ? 14.206 -19.087 1.401 1.00 45.07 50 ASP A C 1
ATOM 344 O O . ASP A 1 50 ? 13.431 -19.615 2.199 1.00 55.39 50 ASP A O 1
ATOM 349 N N . GLY A 1 51 ? 14.193 -17.789 1.191 1.00 40.39 51 GLY A N 1
ATOM 350 C CA . GLY A 1 51 ? 13.169 -16.979 1.890 1.00 39.89 51 GLY A CA 1
ATOM 351 C C . GLY A 1 51 ? 12.024 -16.567 0.985 1.00 38.41 51 GLY A C 1
ATOM 352 O O . GLY A 1 51 ? 11.495 -15.482 1.166 1.00 36.60 51 GLY A O 1
ATOM 353 N N . LYS A 1 52 ? 11.671 -17.408 0.002 1.00 37.32 52 LYS A N 1
ATOM 354 C CA . LYS A 1 52 ? 10.758 -16.997 -1.047 1.00 38.87 52 LYS A CA 1
ATOM 355 C C . LYS A 1 52 ? 9.306 -17.308 -0.611 1.00 33.63 52 LYS A C 1
ATOM 356 O O . LYS A 1 52 ? 8.544 -16.387 -0.332 1.00 31.13 52 LYS A O 1
ATOM 362 N N . TRP A 1 53 ? 8.982 -18.589 -0.473 1.00 28.45 53 TRP A N 1
ATOM 363 C CA . TRP A 1 53 ? 7.622 -19.032 -0.230 1.00 28.39 53 TRP A CA 1
ATOM 364 C C . TRP A 1 53 ? 7.053 -18.638 1.130 1.00 27.14 53 TRP A C 1
ATOM 365 O O . TRP A 1 53 ? 7.737 -18.708 2.105 1.00 29.41 53 TRP A O 1
ATOM 376 N N . LYS A 1 54 ? 5.797 -18.218 1.146 1.00 26.75 54 LYS A N 1
ATOM 377 C CA . LYS A 1 54 ? 5.105 -17.743 2.317 1.00 29.55 54 LYS A CA 1
ATOM 378 C C . LYS A 1 54 ? 3.674 -18.286 2.334 1.00 28.15 54 LYS A C 1
ATOM 379 O O . LYS A 1 54 ? 3.205 -18.933 1.384 1.00 25.51 54 LYS A O 1
ATOM 385 N N . VAL A 1 55 ? 2.985 -17.997 3.426 1.00 25.83 55 VAL A N 1
ATOM 386 C CA . VAL A 1 55 ? 1.586 -18.367 3.588 1.00 24.67 55 VAL A CA 1
ATOM 387 C C . VAL A 1 55 ? 0.823 -17.070 3.703 1.00 22.31 55 VAL A C 1
ATOM 388 O O . VAL A 1 55 ? 1.238 -16.163 4.438 1.00 18.68 55 VAL A O 1
ATOM 392 N N . LEU A 1 56 ? -0.268 -16.990 2.934 1.00 21.26 56 LEU A N 1
ATOM 393 C CA . LEU A 1 56 ? -1.258 -15.942 3.091 1.00 21.37 56 LEU A CA 1
ATOM 394 C C . LEU A 1 56 ? -2.384 -16.408 3.981 1.00 21.03 56 LEU A C 1
ATOM 395 O O . LEU A 1 56 ? -3.157 -17.225 3.572 1.00 21.90 56 LEU A O 1
ATOM 400 N N . MET A 1 57 ? -2.468 -15.887 5.194 1.00 22.20 57 MET A N 1
ATOM 401 C CA . MET A 1 57 ? -3.604 -16.150 6.045 1.00 24.02 57 MET A CA 1
ATOM 402 C C . MET A 1 57 ? -4.724 -15.107 5.821 1.00 24.00 57 MET A C 1
ATOM 403 O O . MET A 1 57 ? -4.461 -13.913 5.770 1.00 25.66 57 MET A O 1
ATOM 408 N N . ILE A 1 58 ? -5.961 -15.580 5.705 1.00 22.85 58 ILE A N 1
ATOM 409 C CA . ILE A 1 58 ? -7.143 -14.745 5.671 1.00 22.65 58 ILE A CA 1
ATOM 410 C C . ILE A 1 58 ? -7.906 -15.009 6.964 1.00 23.00 58 ILE A C 1
ATOM 411 O O . ILE A 1 58 ? -8.407 -16.136 7.223 1.00 21.84 58 ILE A O 1
ATOM 416 N N . ALA A 1 59 ? -7.995 -13.952 7.753 1.00 22.31 59 ALA A N 1
ATOM 417 C CA . ALA A 1 59 ? -8.483 -13.992 9.102 1.00 23.75 59 ALA A CA 1
ATOM 418 C C . ALA A 1 59 ? -9.764 -13.199 9.193 1.00 26.28 59 ALA A C 1
ATOM 419 O O . ALA A 1 59 ? -10.027 -12.283 8.386 1.00 28.89 59 ALA A O 1
ATOM 421 N N . ALA A 1 60 ? -10.555 -13.550 10.200 1.00 26.48 60 ALA A N 1
ATOM 422 C CA . ALA A 1 60 ? -11.839 -12.944 10.438 1.00 25.31 60 ALA A CA 1
ATOM 423 C C . ALA A 1 60 ? -11.643 -11.593 11.131 1.00 25.76 60 ALA A C 1
ATOM 424 O O . ALA A 1 60 ? -10.707 -11.410 11.922 1.00 26.33 60 ALA A O 1
ATOM 426 N N . GLU A 1 61 ? -12.473 -10.623 10.762 1.00 26.82 61 GLU A N 1
ATOM 427 C CA . GLU A 1 61 ? -12.378 -9.261 11.319 1.00 28.02 61 GLU A CA 1
ATOM 428 C C . GLU A 1 61 ? -13.677 -8.832 12.011 1.00 25.99 61 GLU A C 1
ATOM 429 O O . GLU A 1 61 ? -13.720 -7.776 12.632 1.00 26.93 61 GLU A O 1
ATOM 435 N N . GLU A 1 62 ? -14.713 -9.653 11.942 1.00 26.90 62 GLU A N 1
ATOM 436 C CA . GLU A 1 62 ? -15.925 -9.444 12.720 1.00 27.30 62 GLU A CA 1
ATOM 437 C C . GLU A 1 62 ? -15.978 -10.490 13.824 1.00 26.28 62 GLU A C 1
ATOM 438 O O . GLU A 1 62 ? -15.797 -11.639 13.566 1.00 27.93 62 GLU A O 1
ATOM 444 N N . ARG A 1 63 ? -16.234 -10.060 15.050 1.00 26.81 63 ARG A N 1
ATOM 445 C CA . ARG A 1 63 ? -16.369 -10.930 16.213 1.00 26.25 63 ARG A CA 1
ATOM 446 C C . ARG A 1 63 ? -17.826 -11.396 16.463 1.00 26.01 63 ARG A C 1
ATOM 447 O O . ARG A 1 63 ? -18.015 -12.419 17.095 1.00 28.78 63 ARG A O 1
ATOM 455 N N . TYR A 1 64 ? -18.844 -10.664 16.004 1.00 24.81 64 TYR A N 1
ATOM 456 C CA . TYR A 1 64 ? -20.262 -10.993 16.370 1.00 26.39 64 TYR A CA 1
ATOM 457 C C . TYR A 1 64 ? -21.065 -11.685 15.275 1.00 24.33 64 TYR A C 1
ATOM 458 O O . TYR A 1 64 ? -21.173 -11.183 14.170 1.00 22.47 64 TYR A O 1
ATOM 467 N N . VAL A 1 65 ? -21.579 -12.866 15.616 1.00 25.14 65 VAL A N 1
ATOM 468 C CA . VAL A 1 65 ? -22.466 -13.631 14.753 1.00 26.86 65 VAL A CA 1
ATOM 469 C C . VAL A 1 65 ? -23.916 -13.460 15.225 1.00 26.32 65 VAL A C 1
ATOM 470 O O . VAL A 1 65 ? -24.228 -13.754 16.363 1.00 26.49 65 VAL A O 1
ATOM 474 N N . LEU A 1 66 ? -24.799 -12.990 14.352 1.00 25.20 66 LEU A N 1
ATOM 475 C CA . LEU A 1 66 ? -26.182 -12.848 14.729 1.00 26.52 66 LEU A CA 1
ATOM 476 C C . LEU A 1 66 ? -26.844 -14.213 14.621 1.00 26.50 66 LEU A C 1
ATOM 477 O O . LEU A 1 66 ? -26.648 -14.925 13.646 1.00 25.62 66 LEU A O 1
ATOM 482 N N . LEU A 1 67 ? -27.612 -14.571 15.640 1.00 27.35 67 LEU A N 1
ATOM 483 C CA . LEU A 1 67 ? -28.191 -15.899 15.754 1.00 29.61 67 LEU A CA 1
ATOM 484 C C . LEU A 1 67 ? -29.708 -15.908 15.539 1.00 30.37 67 LEU A C 1
ATOM 485 O O . LEU A 1 67 ? -30.365 -14.893 15.685 1.00 28.55 67 LEU A O 1
ATOM 490 N N . GLU A 1 68 ? -30.251 -17.088 15.238 1.00 34.58 68 GLU A N 1
ATOM 491 C CA . GLU A 1 68 ? -31.694 -17.278 15.008 1.00 38.04 68 GLU A CA 1
ATOM 492 C C . GLU A 1 68 ? -32.634 -16.572 16.001 1.00 34.77 68 GLU A C 1
ATOM 493 O O . GLU A 1 68 ? -33.724 -16.171 15.624 1.00 36.89 68 GLU A O 1
ATOM 499 N N . ASN A 1 69 ? -32.206 -16.420 17.251 1.00 31.87 69 ASN A N 1
ATOM 500 C CA . ASN A 1 69 ? -33.034 -15.857 18.337 1.00 29.18 69 ASN A CA 1
ATOM 501 C C . ASN A 1 69 ? -32.758 -14.408 18.664 1.00 26.80 69 ASN A C 1
ATOM 502 O O . ASN A 1 69 ? -33.198 -13.948 19.687 1.00 25.99 69 ASN A O 1
ATOM 507 N N . GLY A 1 70 ? -31.976 -13.720 17.843 1.00 27.98 70 GLY A N 1
ATOM 508 C CA . GLY A 1 70 ? -31.639 -12.316 18.061 1.00 28.35 70 GLY A CA 1
ATOM 509 C C . GLY A 1 70 ? -30.414 -12.042 18.912 1.00 29.17 70 GLY A C 1
ATOM 510 O O . GLY A 1 70 ? -29.938 -10.898 18.962 1.00 30.56 70 GLY A O 1
ATOM 511 N N . LYS A 1 71 ? -29.888 -13.056 19.593 1.00 29.23 71 LYS A N 1
ATOM 512 C CA . LYS A 1 71 ? -28.670 -12.853 20.387 1.00 30.42 71 LYS A CA 1
ATOM 513 C C . LYS A 1 71 ? -27.453 -12.896 19.479 1.00 27.11 71 LYS A C 1
ATOM 514 O O . LYS A 1 71 ? -27.515 -13.406 18.374 1.00 22.71 71 LYS A O 1
ATOM 520 N N . MET A 1 72 ? -26.357 -12.332 19.952 1.00 28.20 72 MET A N 1
ATOM 521 C CA . MET A 1 72 ? -25.103 -12.366 19.210 1.00 30.17 72 MET A CA 1
ATOM 522 C C . MET A 1 72 ? -24.079 -13.201 19.927 1.00 27.73 72 MET A C 1
ATOM 523 O O . MET A 1 72 ? -23.925 -13.124 21.145 1.00 24.98 72 MET A O 1
ATOM 528 N N . PHE A 1 73 ? -23.402 -14.039 19.157 1.00 28.61 73 PHE A N 1
ATOM 529 C CA . PHE A 1 73 ? -22.296 -14.840 19.678 1.00 29.64 73 PHE A CA 1
ATOM 530 C C . PHE A 1 73 ? -21.037 -14.010 19.590 1.00 26.79 73 PHE A C 1
ATOM 531 O O . PHE A 1 73 ? -20.649 -13.602 18.514 1.00 29.36 73 PHE A O 1
ATOM 539 N N . SER A 1 74 ? -20.422 -13.731 20.725 1.00 26.43 74 SER A N 1
ATOM 540 C CA . SER A 1 74 ? -19.091 -13.115 20.760 1.00 25.57 74 SER A CA 1
ATOM 541 C C . SER A 1 74 ? -18.067 -14.201 20.497 1.00 25.78 74 SER A C 1
ATOM 542 O O . SER A 1 74 ? -17.832 -15.036 21.358 1.00 26.00 74 SER A O 1
ATOM 545 N N . THR A 1 75 ? -17.453 -14.176 19.323 1.00 26.08 75 THR A N 1
ATOM 546 C CA . THR A 1 75 ? -16.536 -15.226 18.900 1.00 27.44 75 THR A CA 1
ATOM 547 C C . THR A 1 75 ? -15.233 -14.638 18.371 1.00 26.34 75 THR A C 1
ATOM 548 O O . THR A 1 75 ? -14.555 -13.947 19.122 1.00 29.76 75 THR A O 1
ATOM 552 N N . GLY A 1 76 ? -14.875 -14.961 17.127 1.00 23.89 76 GLY A N 1
ATOM 553 C CA . GLY A 1 76 ? -13.631 -14.552 16.467 1.00 23.07 76 GLY A CA 1
ATOM 554 C C . GLY A 1 76 ? -13.019 -15.778 15.830 1.00 22.64 76 GLY A C 1
ATOM 555 O O . GLY A 1 76 ? -13.662 -16.809 15.798 1.00 22.34 76 GLY A O 1
ATOM 556 N N . ASN A 1 77 ? -11.792 -15.691 15.310 1.00 23.67 77 ASN A N 1
ATOM 557 C CA . ASN A 1 77 ? -11.047 -16.903 14.897 1.00 25.15 77 ASN A CA 1
ATOM 558 C C . ASN A 1 77 ? -10.636 -17.673 16.179 1.00 24.73 77 ASN A C 1
ATOM 559 O O . ASN A 1 77 ? -10.311 -17.048 17.205 1.00 26.09 77 ASN A O 1
ATOM 564 N N . HIS A 1 78 ? -10.643 -19.001 16.103 1.00 22.72 78 HIS A N 1
ATOM 565 C CA . HIS A 1 78 ? -10.159 -19.850 17.173 1.00 22.86 78 HIS A CA 1
ATOM 566 C C . HIS A 1 78 ? -8.612 -19.782 17.246 1.00 21.64 78 HIS A C 1
ATOM 567 O O . HIS A 1 78 ? -7.938 -20.012 16.249 1.00 18.63 78 HIS A O 1
ATOM 574 N N . PRO A 1 79 ? -8.054 -19.418 18.418 1.00 21.83 79 PRO A N 1
ATOM 575 C CA . PRO A 1 79 ? -6.627 -19.104 18.460 1.00 21.77 79 PRO A CA 1
ATOM 576 C C . PRO A 1 79 ? -5.753 -20.314 18.304 1.00 21.93 79 PRO A C 1
ATOM 577 O O . PRO A 1 79 ? -4.668 -20.176 17.777 1.00 23.28 79 PRO A O 1
ATOM 581 N N . VAL A 1 80 ? -6.233 -21.489 18.698 1.00 22.85 80 VAL A N 1
ATOM 582 C CA . VAL A 1 80 ? -5.514 -22.755 18.443 1.00 24.84 80 VAL A CA 1
ATOM 583 C C . VAL A 1 80 ? -5.499 -23.149 16.962 1.00 25.89 80 VAL A C 1
ATOM 584 O O . VAL A 1 80 ? -4.466 -23.571 16.452 1.00 28.49 80 VAL A O 1
ATOM 588 N N . GLU A 1 81 ? -6.641 -23.045 16.290 1.00 27.18 81 GLU A N 1
ATOM 589 C CA . GLU A 1 81 ? -6.750 -23.402 14.890 1.00 29.02 81 GLU A CA 1
ATOM 590 C C . GLU A 1 81 ? -5.932 -22.466 14.059 1.00 29.29 81 GLU A C 1
ATOM 591 O O . GLU A 1 81 ? -5.397 -22.859 13.036 1.00 29.37 81 GLU A O 1
ATOM 597 N N . MET A 1 82 ? -5.860 -21.217 14.490 1.00 30.46 82 MET A N 1
ATOM 598 C CA . MET A 1 82 ? -4.971 -20.272 13.866 1.00 31.01 82 MET A CA 1
ATOM 599 C C . MET A 1 82 ? -3.515 -20.605 14.129 1.00 28.16 82 MET A C 1
ATOM 600 O O . MET A 1 82 ? -2.768 -20.905 13.186 1.00 24.92 82 MET A O 1
ATOM 605 N N . LEU A 1 83 ? -3.119 -20.545 15.406 1.00 26.50 83 LEU A N 1
ATOM 606 C CA . LEU A 1 83 ? -1.692 -20.328 15.745 1.00 26.29 83 LEU A CA 1
ATOM 607 C C . LEU A 1 83 ? -0.842 -21.606 15.738 1.00 25.04 83 LEU A C 1
ATOM 608 O O . LEU A 1 83 ? 0.356 -21.557 15.494 1.00 22.95 83 LEU A O 1
ATOM 613 N N . LEU A 1 84 ? -1.461 -22.751 15.983 1.00 25.24 84 LEU A N 1
ATOM 614 C CA . LEU A 1 84 ? -0.717 -23.973 16.014 1.00 26.07 84 LEU A CA 1
ATOM 615 C C . LEU A 1 84 ? -0.267 -24.365 14.607 1.00 25.30 84 LEU A C 1
ATOM 616 O O . LEU A 1 84 ? 0.898 -24.648 14.416 1.00 25.83 84 LEU A O 1
ATOM 621 N N . PRO A 1 85 ? -1.158 -24.294 13.594 1.00 25.30 85 PRO A N 1
ATOM 622 C CA . PRO A 1 85 ? -0.664 -24.634 12.257 1.00 25.43 85 PRO A CA 1
ATOM 623 C C . PRO A 1 85 ? 0.410 -23.668 11.765 1.00 25.28 85 PRO A C 1
ATOM 624 O O . PRO A 1 85 ? 1.364 -24.090 11.150 1.00 27.31 85 PRO A O 1
ATOM 628 N N . LEU A 1 86 ? 0.271 -22.395 12.082 1.00 24.79 86 LEU A N 1
ATOM 629 C CA . LEU A 1 86 ? 1.285 -21.412 11.737 1.00 26.13 86 LEU A CA 1
ATOM 630 C C . LEU A 1 86 ? 2.607 -21.662 12.488 1.00 25.88 86 LEU A C 1
ATOM 631 O O . LEU A 1 86 ? 3.679 -21.413 11.927 1.00 24.99 86 LEU A O 1
ATOM 636 N N . HIS A 1 87 ? 2.560 -22.183 13.717 1.00 26.84 87 HIS A N 1
ATOM 637 C CA . HIS A 1 87 ? 3.819 -22.541 14.405 1.00 28.09 87 HIS A CA 1
ATOM 638 C C . HIS A 1 87 ? 4.628 -23.545 13.586 1.00 27.64 87 HIS A C 1
ATOM 639 O O . HIS A 1 87 ? 5.761 -23.304 13.284 1.00 27.59 87 HIS A O 1
ATOM 646 N N . HIS A 1 88 ? 3.991 -24.650 13.201 1.00 28.55 88 HIS A N 1
ATOM 647 C CA . HIS A 1 88 ? 4.585 -25.670 12.322 1.00 27.08 88 HIS A CA 1
ATOM 648 C C . HIS A 1 88 ? 5.179 -25.082 11.050 1.00 26.34 88 HIS A C 1
ATOM 649 O O . HIS A 1 88 ? 6.284 -25.410 10.678 1.00 27.69 88 HIS A O 1
ATOM 656 N N . LEU A 1 89 ? 4.421 -24.238 10.371 1.00 27.05 89 LEU A N 1
ATOM 657 C CA . LEU A 1 89 ? 4.851 -23.680 9.080 1.00 26.06 89 LEU A CA 1
ATOM 658 C C . LEU A 1 89 ? 5.968 -22.661 9.250 1.00 24.66 89 LEU A C 1
ATOM 659 O O . LEU A 1 89 ? 6.879 -22.600 8.440 1.00 22.26 89 LEU A O 1
ATOM 664 N N . MET A 1 90 ? 5.868 -21.844 10.287 1.00 25.44 90 MET A N 1
ATOM 665 C CA . MET A 1 90 ? 6.906 -20.851 10.560 1.00 29.23 90 MET A CA 1
ATOM 666 C C . MET A 1 90 ? 8.209 -21.522 10.961 1.00 29.42 90 MET A C 1
ATOM 667 O O . MET A 1 90 ? 9.262 -21.145 10.438 1.00 27.69 90 MET A O 1
ATOM 672 N N . GLU A 1 91 ? 8.126 -22.535 11.831 1.00 28.46 91 GLU A N 1
ATOM 673 C CA . GLU A 1 91 ? 9.292 -23.316 12.220 1.00 29.11 91 GLU A CA 1
ATOM 674 C C . GLU A 1 91 ? 9.927 -24.053 11.041 1.00 27.29 91 GLU A C 1
ATOM 675 O O . GLU A 1 91 ? 11.133 -24.217 10.983 1.00 27.39 91 GLU A O 1
ATOM 681 N N . ALA A 1 92 ? 9.128 -24.432 10.058 1.00 26.67 92 ALA A N 1
ATOM 682 C CA . ALA A 1 92 ? 9.657 -25.059 8.840 1.00 26.50 92 ALA A CA 1
ATOM 683 C C . ALA A 1 92 ? 10.387 -24.095 7.912 1.00 25.82 92 ALA A C 1
ATOM 684 O O . ALA A 1 92 ? 11.004 -24.535 6.939 1.00 26.31 92 ALA A O 1
ATOM 686 N N . GLY A 1 93 ? 10.260 -22.803 8.184 1.00 24.38 93 GLY A N 1
ATOM 687 C CA . GLY A 1 93 ? 10.847 -21.761 7.382 1.00 26.90 93 GLY A CA 1
ATOM 688 C C . GLY A 1 93 ? 9.918 -20.954 6.501 1.00 28.22 93 GLY A C 1
ATOM 689 O O . GLY A 1 93 ? 10.391 -20.211 5.637 1.00 33.05 93 GLY A O 1
ATOM 690 N N . PHE A 1 94 ? 8.607 -21.067 6.671 1.00 27.46 94 PHE A N 1
ATOM 691 C CA . PHE A 1 94 ? 7.733 -20.255 5.833 1.00 27.40 94 PHE A CA 1
ATOM 692 C C . PHE A 1 94 ? 7.251 -19.057 6.642 1.00 28.10 94 PHE A C 1
ATOM 693 O O . PHE A 1 94 ? 6.633 -19.242 7.693 1.00 28.69 94 PHE A O 1
ATOM 701 N N . ASP A 1 95 ? 7.491 -17.842 6.146 1.00 29.60 95 ASP A N 1
ATOM 702 C CA . ASP A 1 95 ? 6.912 -16.606 6.750 1.00 31.47 95 ASP A CA 1
ATOM 703 C C . ASP A 1 95 ? 5.376 -16.529 6.458 1.00 30.85 95 ASP A C 1
ATOM 704 O O . ASP A 1 95 ? 4.878 -17.232 5.554 1.00 30.01 95 ASP A O 1
ATOM 709 N N . VAL A 1 96 ? 4.636 -15.709 7.217 1.00 30.54 96 VAL A N 1
ATOM 710 C CA . VAL A 1 96 ? 3.198 -15.556 7.030 1.00 32.78 96 VAL A CA 1
ATOM 711 C C . VAL A 1 96 ? 2.754 -14.100 7.059 1.00 34.61 96 VAL A C 1
ATOM 712 O O . VAL A 1 96 ? 3.189 -13.304 7.898 1.00 32.39 96 VAL A O 1
ATOM 716 N N . ASP A 1 97 ? 1.845 -13.776 6.142 1.00 36.54 97 ASP A N 1
ATOM 717 C CA . ASP A 1 97 ? 1.238 -12.465 6.038 1.00 32.28 97 ASP A CA 1
ATOM 718 C C . ASP A 1 97 ? -0.260 -12.599 6.322 1.00 31.11 97 ASP A C 1
ATOM 719 O O . ASP A 1 97 ? -0.922 -13.527 5.863 1.00 30.12 97 ASP A O 1
ATOM 724 N N . VAL A 1 98 ? -0.783 -11.661 7.090 1.00 29.57 98 VAL A N 1
ATOM 725 C CA . VAL A 1 98 ? -2.176 -11.665 7.500 1.00 29.76 98 VAL A CA 1
ATOM 726 C C . VAL A 1 98 ? -2.992 -10.680 6.653 1.00 28.10 98 VAL A C 1
ATOM 727 O O . VAL A 1 98 ? -2.602 -9.526 6.503 1.00 28.02 98 VAL A O 1
ATOM 731 N N . ALA A 1 99 ? -4.124 -11.128 6.129 1.00 27.01 99 ALA A N 1
ATOM 732 C CA . ALA A 1 99 ? -5.078 -10.238 5.499 1.00 27.59 99 ALA A CA 1
ATOM 733 C C . ALA A 1 99 ? -6.488 -10.428 6.069 1.00 29.21 99 ALA A C 1
ATOM 734 O O . ALA A 1 99 ? -6.852 -11.496 6.556 1.00 27.52 99 ALA A O 1
ATOM 736 N N . THR A 1 100 ? -7.250 -9.343 6.035 1.00 28.98 100 THR A N 1
ATOM 737 C CA . THR A 1 100 ? -8.654 -9.350 6.318 1.00 26.92 100 THR A CA 1
ATOM 738 C C . THR A 1 100 ? -9.327 -8.625 5.165 1.00 29.00 100 THR A C 1
ATOM 739 O O . THR A 1 100 ? -8.655 -8.120 4.240 1.00 28.53 100 THR A O 1
ATOM 743 N N . LEU A 1 101 ? -10.653 -8.601 5.186 1.00 30.10 101 LEU A N 1
ATOM 744 C CA . LEU A 1 101 ? -11.384 -8.047 4.066 1.00 31.04 101 LEU A CA 1
ATOM 745 C C . LEU A 1 101 ? -11.338 -6.533 4.011 1.00 32.49 101 LEU A C 1
ATOM 746 O O . LEU A 1 101 ? -11.556 -5.969 2.947 1.00 36.84 101 LEU A O 1
ATOM 751 N N . SER A 1 102 ? -11.074 -5.868 5.122 1.00 31.05 102 SER A N 1
ATOM 752 C CA . SER A 1 102 ? -10.994 -4.415 5.106 1.00 30.60 102 SER A CA 1
ATOM 753 C C . SER A 1 102 ? -9.707 -3.911 5.695 1.00 30.65 102 SER A C 1
ATOM 754 O O . SER A 1 102 ? -9.502 -2.731 5.733 1.00 33.49 102 SER A O 1
ATOM 757 N N . GLY A 1 103 ? -8.817 -4.788 6.129 1.00 29.73 103 GLY A N 1
ATOM 758 C CA . GLY A 1 103 ? -7.663 -4.354 6.863 1.00 29.86 103 GLY A CA 1
ATOM 759 C C . GLY A 1 103 ? -7.965 -3.946 8.288 1.00 29.91 103 GLY A C 1
ATOM 760 O O . GLY A 1 103 ? -7.110 -3.359 8.929 1.00 28.81 103 GLY A O 1
ATOM 761 N N . TYR A 1 104 ? -9.135 -4.307 8.819 1.00 30.03 104 TYR A N 1
ATOM 762 C CA . TYR A 1 104 ? -9.404 -4.105 10.245 1.00 29.43 104 TYR A CA 1
ATOM 763 C C . TYR A 1 104 ? -8.595 -5.147 11.043 1.00 29.66 104 TYR A C 1
ATOM 764 O O . TYR A 1 104 ? -8.161 -6.155 10.462 1.00 28.92 104 TYR A O 1
ATOM 773 N N . PRO A 1 105 ? -8.424 -4.926 12.374 1.00 28.28 105 PRO A N 1
ATOM 774 C CA . PRO A 1 105 ? -7.744 -5.912 13.220 1.00 26.64 105 PRO A CA 1
ATOM 775 C C . PRO A 1 105 ? -8.446 -7.270 13.277 1.00 24.66 105 PRO A C 1
ATOM 776 O O . PRO A 1 105 ? -9.660 -7.342 13.164 1.00 24.14 105 PRO A O 1
ATOM 780 N N . VAL A 1 106 ? -7.653 -8.318 13.468 1.00 24.13 106 VAL A N 1
ATOM 781 C CA . VAL A 1 106 ? -8.119 -9.675 13.548 1.00 23.77 106 VAL A CA 1
ATOM 782 C C . VAL A 1 106 ? -8.822 -9.891 14.877 1.00 24.24 106 VAL A C 1
ATOM 783 O O . VAL A 1 106 ? -8.312 -9.511 15.909 1.00 23.11 106 VAL A O 1
ATOM 787 N N . LYS A 1 107 ? -10.010 -10.493 14.825 1.00 26.09 107 LYS A N 1
ATOM 788 C CA . LYS A 1 107 ? -10.794 -10.806 15.997 1.00 27.24 107 LYS A CA 1
ATOM 789 C C . LYS A 1 107 ? -10.549 -12.267 16.378 1.00 28.62 107 LYS A C 1
ATOM 790 O O . LYS A 1 107 ? -10.909 -13.155 15.634 1.00 29.78 107 LYS A O 1
ATOM 796 N N . LEU A 1 108 ? -9.904 -12.496 17.523 1.00 31.13 108 LEU A N 1
ATOM 797 C CA . LEU A 1 108 ? -9.709 -13.835 18.065 1.00 33.71 108 LEU A CA 1
ATOM 798 C C . LEU A 1 108 ? -10.718 -14.145 19.179 1.00 32.16 108 LEU A C 1
ATOM 799 O O . LEU A 1 108 ? -11.238 -13.241 19.842 1.00 33.03 108 LEU A O 1
ATOM 804 N N . GLU A 1 109 ? -10.980 -15.432 19.360 1.00 29.86 109 GLU A N 1
ATOM 805 C CA . GLU A 1 109 ? -11.753 -15.938 20.489 1.00 30.05 109 GLU A CA 1
ATOM 806 C C . GLU A 1 109 ? -10.764 -16.024 21.642 1.00 30.68 109 GLU A C 1
ATOM 807 O O . GLU A 1 109 ? -10.123 -17.066 21.875 1.00 29.00 109 GLU A O 1
ATOM 813 N N . LEU A 1 110 ? -10.604 -14.922 22.356 1.00 29.72 110 LEU A N 1
ATOM 814 C CA . LEU A 1 110 ? -9.555 -14.848 23.346 1.00 27.46 110 LEU A CA 1
ATOM 815 C C . LEU A 1 110 ? -9.743 -15.750 24.562 1.00 28.27 110 LEU A C 1
ATOM 816 O O . LEU A 1 110 ? -8.756 -16.160 25.213 1.00 28.03 110 LEU A O 1
ATOM 821 N N . TRP A 1 111 ? -11.005 -16.050 24.856 1.00 28.16 111 TRP A N 1
ATOM 822 C CA . TRP A 1 111 ? -11.397 -17.101 25.790 1.00 25.51 111 TRP A CA 1
ATOM 823 C C . TRP A 1 111 ? -11.000 -18.555 25.457 1.00 25.27 111 TRP A C 1
ATOM 824 O O . TRP A 1 111 ? -11.170 -19.445 26.269 1.00 29.10 111 TRP A O 1
ATOM 835 N N . ALA A 1 112 ? -10.529 -18.824 24.265 1.00 24.92 112 ALA A N 1
ATOM 836 C CA . ALA A 1 112 ? -10.035 -20.146 23.896 1.00 24.87 112 ALA A CA 1
ATOM 837 C C . ALA A 1 112 ? -8.501 -20.186 23.918 1.00 25.56 112 ALA A C 1
ATOM 838 O O . ALA A 1 112 ? -7.908 -21.246 23.776 1.00 22.80 112 ALA A O 1
ATOM 840 N N . MET A 1 113 ? -7.875 -19.022 24.120 1.00 29.11 113 MET A N 1
ATOM 841 C CA . MET A 1 113 ? -6.419 -18.868 24.120 1.00 31.48 113 MET A CA 1
ATOM 842 C C . MET A 1 113 ? -5.801 -19.751 25.199 1.00 30.73 113 MET A C 1
ATOM 843 O O . MET A 1 113 ? -6.108 -19.560 26.353 1.00 32.48 113 MET A O 1
ATOM 848 N N . PRO A 1 114 ? -4.989 -20.758 24.816 1.00 32.26 114 PRO A N 1
ATOM 849 C CA . PRO A 1 114 ? -4.355 -21.606 25.819 1.00 33.27 114 PRO A CA 1
ATOM 850 C C . PRO A 1 114 ? -3.135 -20.884 26.440 1.00 33.57 114 PRO A C 1
ATOM 851 O O . PRO A 1 114 ? -2.033 -20.923 25.874 1.00 28.27 114 PRO A O 1
ATOM 855 N N . THR A 1 115 ? -3.350 -20.250 27.600 1.00 36.56 115 THR A N 1
ATOM 856 C CA . THR A 1 115 ? -2.380 -19.285 28.191 1.00 40.20 115 THR A CA 1
ATOM 857 C C . THR A 1 115 ? -1.060 -19.925 28.574 1.00 40.34 115 THR A C 1
ATOM 858 O O . THR A 1 115 ? -0.009 -19.318 28.419 1.00 45.69 115 THR A O 1
ATOM 862 N N . GLU A 1 116 ? -1.130 -21.176 29.021 1.00 41.61 116 GLU A N 1
ATOM 863 C CA . GLU A 1 116 ? 0.050 -21.952 29.421 1.00 40.73 116 GLU A CA 1
ATOM 864 C C . GLU A 1 116 ? 0.874 -22.592 28.284 1.00 37.54 116 GLU A C 1
ATOM 865 O O . GLU A 1 116 ? 1.955 -23.139 28.558 1.00 32.42 116 GLU A O 1
ATOM 871 N N . ASP A 1 117 ? 0.389 -22.541 27.034 1.00 36.73 117 ASP A N 1
ATOM 872 C CA . ASP A 1 117 ? 1.055 -23.242 25.912 1.00 35.14 117 ASP A CA 1
ATOM 873 C C . ASP A 1 117 ? 2.161 -22.361 25.307 1.00 37.12 117 ASP A C 1
ATOM 874 O O . ASP A 1 117 ? 1.838 -21.366 24.663 1.00 43.01 117 ASP A O 1
ATOM 879 N N . GLU A 1 118 ? 3.443 -22.701 25.518 1.00 38.07 118 GLU A N 1
ATOM 880 C CA . GLU A 1 118 ? 4.563 -21.909 24.940 1.00 39.33 118 GLU A CA 1
ATOM 881 C C . GLU A 1 118 ? 4.467 -21.783 23.418 1.00 35.76 118 GLU A C 1
ATOM 882 O O . GLU A 1 118 ? 4.660 -20.698 22.910 1.00 35.38 118 GLU A O 1
ATOM 888 N N . ALA A 1 119 ? 4.191 -22.875 22.699 1.00 36.17 119 ALA A N 1
ATOM 889 C CA . ALA A 1 119 ? 4.101 -22.835 21.212 1.00 35.04 119 ALA A CA 1
ATOM 890 C C . ALA A 1 119 ? 3.115 -21.789 20.701 1.00 34.28 119 ALA A C 1
ATOM 891 O O . ALA A 1 119 ? 3.470 -20.969 19.861 1.00 36.98 119 ALA A O 1
ATOM 893 N N . VAL A 1 120 ? 1.907 -21.805 21.253 1.00 31.34 120 VAL A N 1
ATOM 894 C CA . VAL A 1 120 ? 0.836 -20.953 20.790 1.00 33.58 120 VAL A CA 1
ATOM 895 C C . VAL A 1 120 ? 1.043 -19.491 21.226 1.00 34.21 120 VAL A C 1
ATOM 896 O O . VAL A 1 120 ? 0.909 -18.598 20.414 1.00 32.00 120 VAL A O 1
ATOM 900 N N . ILE A 1 121 ? 1.360 -19.245 22.498 1.00 39.29 121 ILE A N 1
ATOM 901 C CA . ILE A 1 121 ? 1.662 -17.877 22.959 1.00 38.35 121 ILE A CA 1
ATOM 902 C C . ILE A 1 121 ? 2.842 -17.311 22.168 1.00 39.23 121 ILE A C 1
ATOM 903 O O . ILE A 1 121 ? 2.812 -16.161 21.760 1.00 41.14 121 ILE A O 1
ATOM 908 N N . SER A 1 122 ? 3.877 -18.111 21.944 1.00 39.52 122 SER A N 1
ATOM 909 C CA . SER A 1 122 ? 5.041 -17.622 21.234 1.00 38.20 122 SER A CA 1
ATOM 910 C C . SER A 1 122 ? 4.629 -17.167 19.824 1.00 37.86 122 SER A C 1
ATOM 911 O O . SER A 1 122 ? 4.888 -16.023 19.430 1.00 38.12 122 SER A O 1
ATOM 914 N N . THR A 1 123 ? 3.965 -18.052 19.085 1.00 33.68 123 THR A N 1
ATOM 915 C CA . THR A 1 123 ? 3.478 -17.737 17.744 1.00 30.57 123 THR A CA 1
ATOM 916 C C . THR A 1 123 ? 2.588 -16.465 17.724 1.00 31.85 123 THR A C 1
ATOM 917 O O . THR A 1 123 ? 2.729 -15.631 16.811 1.00 30.41 123 THR A O 1
ATOM 921 N N . TYR A 1 124 ? 1.710 -16.305 18.729 1.00 31.80 124 TYR A N 1
ATOM 922 C CA . TYR A 1 124 ? 0.848 -15.112 18.871 1.00 33.18 124 TYR A CA 1
ATOM 923 C C . TYR A 1 124 ? 1.647 -13.804 18.965 1.00 35.19 124 TYR A C 1
ATOM 924 O O . TYR A 1 124 ? 1.465 -12.901 18.139 1.00 37.76 124 TYR A O 1
ATOM 933 N N . ASN A 1 125 ? 2.562 -13.733 19.932 1.00 35.84 125 ASN A N 1
ATOM 934 C CA . ASN A 1 125 ? 3.452 -12.558 20.101 1.00 34.49 125 ASN A CA 1
ATOM 935 C C . ASN A 1 125 ? 4.284 -12.204 18.838 1.00 34.45 125 ASN A C 1
ATOM 936 O O . ASN A 1 125 ? 4.438 -11.038 18.563 1.00 41.77 125 ASN A O 1
ATOM 941 N N . LYS A 1 126 ? 4.784 -13.163 18.060 1.00 34.89 126 LYS A N 1
ATOM 942 C CA . LYS A 1 126 ? 5.420 -12.831 16.763 1.00 38.14 126 LYS A CA 1
ATOM 943 C C . LYS A 1 126 ? 4.424 -12.197 15.821 1.00 39.41 126 LYS A C 1
ATOM 944 O O . LYS A 1 126 ? 4.798 -11.342 15.040 1.00 44.24 126 LYS A O 1
ATOM 950 N N . LEU A 1 127 ? 3.178 -12.664 15.843 1.00 37.21 127 LEU A N 1
ATOM 951 C CA . LEU A 1 127 ? 2.195 -12.216 14.863 1.00 36.56 127 LEU A CA 1
ATOM 952 C C . LEU A 1 127 ? 1.376 -11.017 15.292 1.00 36.16 127 LEU A C 1
ATOM 953 O O . LEU A 1 127 ? 0.794 -10.369 14.432 1.00 32.66 127 LEU A O 1
ATOM 958 N N . LYS A 1 128 ? 1.358 -10.725 16.599 1.00 37.56 128 LYS A N 1
ATOM 959 C CA . LYS A 1 128 ? 0.712 -9.539 17.160 1.00 38.93 128 LYS A CA 1
ATOM 960 C C . LYS A 1 128 ? 0.741 -8.313 16.230 1.00 39.57 128 LYS A C 1
ATOM 961 O O . LYS A 1 128 ? -0.318 -7.815 15.866 1.00 37.43 128 LYS A O 1
ATOM 967 N N . GLU A 1 129 ? 1.917 -7.850 15.821 1.00 39.38 129 GLU A N 1
ATOM 968 C CA . GLU A 1 129 ? 1.979 -6.663 14.940 1.00 43.84 129 GLU A CA 1
ATOM 969 C C . GLU A 1 129 ? 1.020 -6.807 13.713 1.00 39.21 129 GLU A C 1
ATOM 970 O O . GLU A 1 129 ? 0.167 -5.934 13.442 1.00 38.93 129 GLU A O 1
ATOM 976 N N . LYS A 1 130 ? 1.132 -7.935 13.026 1.00 32.72 130 LYS A N 1
ATOM 977 C CA . LYS A 1 130 ? 0.360 -8.203 11.807 1.00 29.85 130 LYS A CA 1
ATOM 978 C C . LYS A 1 130 ? -1.133 -8.489 12.037 1.00 30.01 130 LYS A C 1
ATOM 979 O O . LYS A 1 130 ? -1.972 -8.155 11.199 1.00 32.74 130 LYS A O 1
ATOM 985 N N . LEU A 1 131 ? -1.462 -9.143 13.139 1.00 29.16 131 LEU A N 1
ATOM 986 C CA . LEU A 1 131 ? -2.843 -9.367 13.504 1.00 28.83 131 LEU A CA 1
ATOM 987 C C . LEU A 1 131 ? -3.576 -8.045 13.779 1.00 29.71 131 LEU A C 1
ATOM 988 O O . LEU A 1 131 ? -4.771 -7.919 13.466 1.00 26.84 131 LEU A O 1
ATOM 993 N N . LYS A 1 132 ? -2.874 -7.076 14.368 1.00 29.78 132 LYS A N 1
ATOM 994 C CA . LYS A 1 132 ? -3.472 -5.757 14.693 1.00 31.72 132 LYS A CA 1
ATOM 995 C C . LYS A 1 132 ? -3.524 -4.782 13.485 1.00 31.68 132 LYS A C 1
ATOM 996 O O . LYS A 1 132 ? -4.380 -3.888 13.459 1.00 27.81 132 LYS A O 1
ATOM 1002 N N . GLN A 1 133 ? -2.619 -4.967 12.509 1.00 30.73 133 GLN A N 1
ATOM 1003 C CA . GLN A 1 133 ? -2.612 -4.179 11.278 1.00 30.43 133 GLN A CA 1
ATOM 1004 C C . GLN A 1 133 ? -2.410 -5.067 10.061 1.00 27.46 133 GLN A C 1
ATOM 1005 O O . GLN A 1 133 ? -1.337 -5.105 9.467 1.00 24.33 133 GLN A O 1
ATOM 1011 N N . PRO A 1 134 ? -3.453 -5.795 9.674 1.00 27.02 134 PRO A N 1
ATOM 1012 C CA . PRO A 1 134 ? -3.274 -6.723 8.569 1.00 27.16 134 PRO A CA 1
ATOM 1013 C C . PRO A 1 134 ? -3.228 -6.012 7.236 1.00 26.30 134 PRO A C 1
ATOM 1014 O O . PRO A 1 134 ? -3.627 -4.857 7.157 1.00 25.09 134 PRO A O 1
ATOM 1018 N N . LYS A 1 135 ? -2.788 -6.709 6.195 1.00 26.52 135 LYS A N 1
ATOM 1019 C CA . LYS A 1 135 ? -2.950 -6.192 4.847 1.00 29.50 135 LYS A CA 1
ATOM 1020 C C . LYS A 1 135 ? -4.431 -6.230 4.495 1.00 28.95 135 LYS A C 1
ATOM 1021 O O . LYS A 1 135 ? -5.212 -6.844 5.210 1.00 29.38 135 LYS A O 1
ATOM 1027 N N . LYS A 1 136 ? -4.822 -5.566 3.415 1.00 31.80 136 LYS A N 1
ATOM 1028 C CA . LYS A 1 136 ? -6.201 -5.630 2.933 1.00 34.08 136 LYS A CA 1
ATOM 1029 C C . LYS A 1 136 ? -6.244 -6.649 1.782 1.00 34.35 136 LYS A C 1
ATOM 1030 O O . LYS A 1 136 ? -5.395 -6.627 0.861 1.00 37.15 136 LYS A O 1
ATOM 1036 N N . LEU A 1 137 ? -7.182 -7.586 1.829 1.00 29.62 137 LEU A N 1
ATOM 1037 C CA . LEU A 1 137 ? -7.151 -8.657 0.838 1.00 28.12 137 LEU A CA 1
ATOM 1038 C C . LEU A 1 137 ? -7.165 -8.165 -0.621 1.00 27.34 137 LEU A C 1
ATOM 1039 O O . LEU A 1 137 ? -6.493 -8.742 -1.462 1.00 27.33 137 LEU A O 1
ATOM 1044 N N . ALA A 1 138 ? -7.907 -7.110 -0.928 1.00 27.15 138 ALA A N 1
ATOM 1045 C CA . ALA A 1 138 ? -7.961 -6.592 -2.301 1.00 27.86 138 ALA A CA 1
ATOM 1046 C C . ALA A 1 138 ? -6.633 -5.928 -2.738 1.00 28.56 138 ALA A C 1
ATOM 1047 O O . ALA A 1 138 ? -6.251 -6.052 -3.915 1.00 27.31 138 ALA A O 1
ATOM 1049 N N . ASP A 1 139 ? -5.930 -5.252 -1.817 1.00 29.37 139 ASP A N 1
ATOM 1050 C CA . ASP A 1 139 ? -4.573 -4.754 -2.108 1.00 31.75 139 ASP A CA 1
ATOM 1051 C C . ASP A 1 139 ? -3.668 -5.916 -2.442 1.00 30.86 139 ASP A C 1
ATOM 1052 O O . ASP A 1 139 ? -2.910 -5.844 -3.398 1.00 37.25 139 ASP A O 1
ATOM 1057 N N . VAL A 1 140 ? -3.779 -6.997 -1.676 1.00 29.90 140 VAL A N 1
ATOM 1058 C CA . VAL A 1 140 ? -3.075 -8.278 -1.943 1.00 26.77 140 VAL A CA 1
ATOM 1059 C C . VAL A 1 140 ? -3.437 -8.842 -3.311 1.00 27.18 140 VAL A C 1
ATOM 1060 O O . VAL A 1 140 ? -2.554 -9.218 -4.086 1.00 27.37 140 VAL A O 1
ATOM 1064 N N . ILE A 1 141 ? -4.733 -8.905 -3.620 1.00 29.42 141 ILE A N 1
ATOM 1065 C CA . ILE A 1 141 ? -5.190 -9.362 -4.945 1.00 30.90 141 ILE A CA 1
ATOM 1066 C C . ILE A 1 141 ? -4.527 -8.545 -6.076 1.00 33.97 141 ILE A C 1
ATOM 1067 O O . ILE A 1 141 ? -4.115 -9.114 -7.087 1.00 31.40 141 ILE A O 1
ATOM 1072 N N . LYS A 1 142 ? -4.440 -7.224 -5.889 1.00 37.50 142 LYS A N 1
ATOM 1073 C CA . LYS A 1 142 ? -3.942 -6.315 -6.925 1.00 43.34 142 LYS A CA 1
ATOM 1074 C C . LYS A 1 142 ? -2.415 -6.362 -7.096 1.00 44.15 142 LYS A C 1
ATOM 1075 O O . LYS A 1 142 ? -1.931 -6.112 -8.181 1.00 44.96 142 LYS A O 1
ATOM 1081 N N . ASN A 1 143 ? -1.665 -6.673 -6.037 1.00 45.18 143 ASN A N 1
ATOM 1082 C CA . ASN A 1 143 ? -0.203 -6.529 -6.047 1.00 40.83 143 ASN A CA 1
ATOM 1083 C C . ASN A 1 143 ? 0.642 -7.778 -5.818 1.00 39.07 143 ASN A C 1
ATOM 1084 O O . ASN A 1 143 ? 1.833 -7.753 -6.145 1.00 40.01 143 ASN A O 1
ATOM 1089 N N . GLU A 1 144 ? 0.068 -8.842 -5.243 1.00 37.61 144 GLU A N 1
ATOM 1090 C CA . GLU A 1 144 ? 0.863 -9.962 -4.687 1.00 36.90 144 GLU A CA 1
ATOM 1091 C C . GLU A 1 144 ? 0.461 -11.412 -5.072 1.00 37.08 144 GLU A C 1
ATOM 1092 O O . GLU A 1 144 ? 1.088 -12.387 -4.607 1.00 35.40 144 GLU A O 1
ATOM 1098 N N . LEU A 1 145 ? -0.563 -11.551 -5.924 1.00 35.06 145 LEU A N 1
ATOM 1099 C CA . LEU A 1 145 ? -0.974 -12.832 -6.497 1.00 29.71 145 LEU A CA 1
ATOM 1100 C C . LEU A 1 145 ? -0.406 -12.937 -7.896 1.00 29.03 145 LEU A C 1
ATOM 1101 O O . LEU A 1 145 ? 0.756 -12.598 -8.058 1.00 29.22 145 LEU A O 1
ATOM 1106 N N . GLY A 1 146 ? -1.177 -13.396 -8.886 1.00 29.49 146 GLY A N 1
ATOM 1107 C CA . GLY A 1 146 ? -0.645 -13.770 -10.198 1.00 29.51 146 GLY A CA 1
ATOM 1108 C C . GLY A 1 146 ? 0.173 -15.066 -10.177 1.00 32.03 146 GLY A C 1
ATOM 1109 O O . GLY A 1 146 ? 0.388 -15.666 -9.129 1.00 30.83 146 GLY A O 1
ATOM 1110 N N . PRO A 1 147 ? 0.705 -15.480 -11.342 1.00 36.30 147 PRO A N 1
ATOM 1111 C CA . PRO A 1 147 ? 1.487 -16.737 -11.370 1.00 37.04 147 PRO A CA 1
ATOM 1112 C C . PRO A 1 147 ? 2.862 -16.703 -10.645 1.00 38.18 147 PRO A C 1
ATOM 1113 O O . PRO A 1 147 ? 3.396 -17.770 -10.323 1.00 38.74 147 PRO A O 1
ATOM 1117 N N . ASP A 1 148 ? 3.430 -15.525 -10.407 1.00 36.82 148 ASP A N 1
ATOM 1118 C CA . ASP A 1 148 ? 4.704 -15.421 -9.667 1.00 40.32 148 ASP A CA 1
ATOM 1119 C C . ASP A 1 148 ? 4.566 -15.017 -8.192 1.00 38.07 148 ASP A C 1
ATOM 1120 O O . ASP A 1 148 ? 5.546 -14.621 -7.562 1.00 37.50 148 ASP A O 1
ATOM 1125 N N . SER A 1 149 ? 3.365 -15.133 -7.642 1.00 34.68 149 SER A N 1
ATOM 1126 C CA . SER A 1 149 ? 3.167 -14.937 -6.223 1.00 32.59 149 SER A CA 1
ATOM 1127 C C . SER A 1 149 ? 4.170 -15.737 -5.383 1.00 30.04 149 SER A C 1
ATOM 1128 O O . SER A 1 149 ? 4.490 -16.868 -5.674 1.00 29.20 149 SER A O 1
ATOM 1131 N N . ASP A 1 150 ? 4.643 -15.130 -4.320 1.00 29.91 150 ASP A N 1
ATOM 1132 C CA . ASP A 1 150 ? 5.437 -15.853 -3.348 1.00 31.57 150 ASP A CA 1
ATOM 1133 C C . ASP A 1 150 ? 4.569 -16.649 -2.352 1.00 31.71 150 ASP A C 1
ATOM 1134 O O . ASP A 1 150 ? 5.121 -17.380 -1.525 1.00 29.70 150 ASP A O 1
ATOM 1139 N N . TYR A 1 151 ? 3.234 -16.497 -2.411 1.00 28.98 151 TYR A N 1
ATOM 1140 C CA . TYR A 1 151 ? 2.326 -17.328 -1.592 1.00 27.47 151 TYR A CA 1
ATOM 1141 C C . TYR A 1 151 ? 2.185 -18.751 -2.148 1.00 24.83 151 TYR A C 1
ATOM 1142 O O . TYR A 1 151 ? 1.766 -18.950 -3.271 1.00 24.63 151 TYR A O 1
ATOM 1151 N N . LEU A 1 152 ? 2.610 -19.728 -1.365 1.00 24.06 152 LEU A N 1
ATOM 1152 C CA . LEU A 1 152 ? 2.456 -21.127 -1.718 1.00 24.37 152 LEU A CA 1
ATOM 1153 C C . LEU A 1 152 ? 1.100 -21.700 -1.265 1.00 24.97 152 LEU A C 1
ATOM 1154 O O . LEU A 1 152 ? 0.579 -22.613 -1.893 1.00 25.57 152 LEU A O 1
ATOM 1159 N N . SER A 1 153 ? 0.568 -21.194 -0.161 1.00 24.21 153 SER A N 1
ATOM 1160 C CA . SER A 1 153 ? -0.752 -21.552 0.273 1.00 26.75 153 SER A CA 1
ATOM 1161 C C . SER A 1 153 ? -1.521 -20.337 0.733 1.00 24.90 153 SER A C 1
ATOM 1162 O O . SER A 1 153 ? -0.920 -19.332 1.102 1.00 24.09 153 SER A O 1
ATOM 1165 N N . VAL A 1 154 ? -2.848 -20.460 0.693 1.00 24.44 154 VAL A N 1
ATOM 1166 C CA . VAL A 1 154 ? -3.782 -19.604 1.453 1.00 24.60 154 VAL A CA 1
ATOM 1167 C C . VAL A 1 154 ? -4.187 -20.412 2.661 1.00 22.62 154 VAL A C 1
ATOM 1168 O O . VAL A 1 154 ? -4.465 -21.583 2.525 1.00 24.61 154 VAL A O 1
ATOM 1172 N N . PHE A 1 155 ? -4.270 -19.793 3.818 1.00 21.00 155 PHE A N 1
ATOM 1173 C CA . PHE A 1 155 ? -4.697 -20.470 5.026 1.00 21.16 155 PHE A CA 1
ATOM 1174 C C . PHE A 1 155 ? -5.922 -19.715 5.597 1.00 21.24 155 PHE A C 1
ATOM 1175 O O . PHE A 1 155 ? -5.817 -18.529 5.849 1.00 18.95 155 PHE A O 1
ATOM 1183 N N . ILE A 1 156 ? -7.062 -20.397 5.792 1.00 21.41 156 ILE A N 1
ATOM 1184 C CA . ILE A 1 156 ? -8.258 -19.799 6.443 1.00 21.82 156 ILE A CA 1
ATOM 1185 C C . ILE A 1 156 ? -8.602 -20.554 7.745 1.00 20.60 156 ILE A C 1
ATOM 1186 O O . ILE A 1 156 ? -9.113 -21.652 7.697 1.00 19.88 156 ILE A O 1
ATOM 1191 N N . PRO A 1 157 ? -8.297 -19.996 8.906 1.00 21.44 157 PRO A N 1
ATOM 1192 C CA . PRO A 1 157 ? -8.696 -20.717 10.125 1.00 23.15 157 PRO A CA 1
ATOM 1193 C C . PRO A 1 157 ? -10.171 -20.551 10.520 1.00 24.17 157 PRO A C 1
ATOM 1194 O O . PRO A 1 157 ? -10.842 -19.627 10.069 1.00 27.28 157 PRO A O 1
ATOM 1198 N N . GLY A 1 158 ? -10.653 -21.469 11.342 1.00 23.54 158 GLY A N 1
ATOM 1199 C CA . GLY A 1 158 ? -12.017 -21.456 11.814 1.00 25.19 158 GLY A CA 1
ATOM 1200 C C . GLY A 1 158 ? -12.229 -20.573 13.023 1.00 24.91 158 GLY A C 1
ATOM 1201 O O . GLY A 1 158 ? -11.681 -19.515 13.091 1.00 27.62 158 GLY A O 1
ATOM 1202 N N . GLY A 1 159 ? -12.984 -21.058 14.000 1.00 26.10 159 GLY A N 1
ATOM 1203 C CA . GLY A 1 159 ? -13.708 -20.212 14.936 1.00 26.35 159 GLY A CA 1
ATOM 1204 C C . GLY A 1 159 ? -15.032 -19.905 14.262 1.00 27.91 159 GLY A C 1
ATOM 1205 O O . GLY A 1 159 ? -15.112 -19.839 13.032 1.00 28.17 159 GLY A O 1
ATOM 1206 N N . HIS A 1 160 ? -16.077 -19.688 15.042 1.00 28.86 160 HIS A N 1
ATOM 1207 C CA . HIS A 1 160 ? -17.374 -19.389 14.449 1.00 32.38 160 HIS A CA 1
ATOM 1208 C C . HIS A 1 160 ? -17.384 -18.086 13.596 1.00 32.03 160 HIS A C 1
ATOM 1209 O O . HIS A 1 160 ? -18.254 -17.931 12.758 1.00 30.98 160 HIS A O 1
ATOM 1216 N N . ALA A 1 161 ? -16.407 -17.192 13.773 1.00 30.53 161 ALA A N 1
ATOM 1217 C CA . ALA A 1 161 ? -16.388 -15.912 13.042 1.00 29.67 161 ALA A CA 1
ATOM 1218 C C . ALA A 1 161 ? -16.152 -16.007 11.561 1.00 28.05 161 ALA A C 1
ATOM 1219 O O . ALA A 1 161 ? -16.483 -15.083 10.861 1.00 28.61 161 ALA A O 1
ATOM 1221 N N . ALA A 1 162 ? -15.561 -17.090 11.093 1.00 27.74 162 ALA A N 1
ATOM 1222 C CA . ALA A 1 162 ? -15.325 -17.302 9.659 1.00 28.77 162 ALA A CA 1
ATOM 1223 C C . ALA A 1 162 ? -16.620 -17.343 8.807 1.00 29.36 162 ALA A C 1
ATOM 1224 O O . ALA A 1 162 ? -16.618 -17.046 7.630 1.00 31.75 162 ALA A O 1
ATOM 1226 N N . VAL A 1 163 ? -17.704 -17.752 9.432 1.00 28.99 163 VAL A N 1
ATOM 1227 C CA . VAL A 1 163 ? -19.069 -17.651 8.922 1.00 29.13 163 VAL A CA 1
ATOM 1228 C C . VAL A 1 163 ? -19.506 -16.255 8.393 1.00 31.36 163 VAL A C 1
ATOM 1229 O O . VAL A 1 163 ? -20.471 -16.168 7.621 1.00 33.00 163 VAL A O 1
ATOM 1233 N N . VAL A 1 164 ? -18.833 -15.180 8.828 1.00 30.74 164 VAL A N 1
ATOM 1234 C CA . VAL A 1 164 ? -19.247 -13.809 8.547 1.00 29.27 164 VAL A CA 1
ATOM 1235 C C . VAL A 1 164 ? -18.306 -13.178 7.514 1.00 29.75 164 VAL A C 1
ATOM 1236 O O . VAL A 1 164 ? -17.069 -13.252 7.639 1.00 25.02 164 VAL A O 1
ATOM 1240 N N . GLY A 1 165 ? -18.899 -12.584 6.476 1.00 28.68 165 GLY A N 1
ATOM 1241 C CA . GLY A 1 165 ? -18.138 -11.852 5.485 1.00 29.26 165 GLY A CA 1
ATOM 1242 C C . GLY A 1 165 ? -17.388 -12.758 4.541 1.00 29.90 165 GLY A C 1
ATOM 1243 O O . GLY A 1 165 ? -17.769 -12.897 3.375 1.00 32.20 165 GLY A O 1
ATOM 1244 N N . ILE A 1 166 ? -16.315 -13.361 5.052 1.00 29.08 166 ILE A N 1
ATOM 1245 C CA . ILE A 1 166 ? -15.467 -14.353 4.344 1.00 28.43 166 ILE A CA 1
ATOM 1246 C C . ILE A 1 166 ? -16.179 -15.442 3.513 1.00 26.84 166 ILE A C 1
ATOM 1247 O O . ILE A 1 166 ? -15.647 -15.928 2.509 1.00 25.07 166 ILE A O 1
ATOM 1252 N N . SER A 1 167 ? -17.338 -15.860 4.011 1.00 25.54 167 SER A N 1
ATOM 1253 C CA . SER A 1 167 ? -18.274 -16.724 3.340 1.00 26.22 167 SER A CA 1
ATOM 1254 C C . SER A 1 167 ? -19.110 -16.070 2.231 1.00 27.10 167 SER A C 1
ATOM 1255 O O . SER A 1 167 ? -19.890 -16.745 1.588 1.00 28.05 167 SER A O 1
ATOM 1258 N N . GLU A 1 168 ? -19.013 -14.765 2.012 1.00 30.32 168 GLU A N 1
ATOM 1259 C CA . GLU A 1 168 ? -19.749 -14.132 0.893 1.00 33.47 168 GLU A CA 1
ATOM 1260 C C . GLU A 1 168 ? -18.936 -12.972 0.314 1.00 29.97 168 GLU A C 1
ATOM 1261 O O . GLU A 1 168 ? -19.432 -11.872 0.121 1.00 32.27 168 GLU A O 1
ATOM 1267 N N . SER A 1 169 ? -17.690 -13.256 -0.021 1.00 28.33 169 SER A N 1
ATOM 1268 C CA . SER A 1 169 ? -16.753 -12.217 -0.455 1.00 27.73 169 SER A CA 1
ATOM 1269 C C . SER A 1 169 ? -16.221 -12.425 -1.853 1.00 27.72 169 SER A C 1
ATOM 1270 O O . SER A 1 169 ? -15.739 -13.492 -2.164 1.00 25.43 169 SER A O 1
ATOM 1273 N N . GLU A 1 170 ? -16.285 -11.389 -2.682 1.00 30.79 170 GLU A N 1
ATOM 1274 C CA . GLU A 1 170 ? -15.696 -11.444 -4.023 1.00 32.73 170 GLU A CA 1
ATOM 1275 C C . GLU A 1 170 ? -14.177 -11.477 -3.970 1.00 30.46 170 GLU A C 1
ATOM 1276 O O . GLU A 1 170 ? -13.552 -12.022 -4.864 1.00 30.78 170 GLU A O 1
ATOM 1282 N N . ASP A 1 171 ? -13.595 -10.894 -2.919 1.00 28.97 171 ASP A N 1
ATOM 1283 C CA . ASP A 1 171 ? -12.154 -10.869 -2.732 1.00 27.90 171 ASP A CA 1
ATOM 1284 C C . ASP A 1 171 ? -11.688 -12.311 -2.376 1.00 24.59 171 ASP A C 1
ATOM 1285 O O . ASP A 1 171 ? -10.786 -12.876 -3.020 1.00 22.35 171 ASP A O 1
ATOM 1290 N N . VAL A 1 172 ? -12.356 -12.940 -1.419 1.00 21.95 172 VAL A N 1
ATOM 1291 C CA . VAL A 1 172 ? -12.026 -14.331 -1.086 1.00 21.96 172 VAL A CA 1
ATOM 1292 C C . VAL A 1 172 ? -12.191 -15.247 -2.311 1.00 22.65 172 VAL A C 1
ATOM 1293 O O . VAL A 1 172 ? -11.347 -16.092 -2.547 1.00 24.18 172 VAL A O 1
ATOM 1297 N N . GLN A 1 173 ? -13.267 -15.067 -3.073 1.00 22.62 173 GLN A N 1
ATOM 1298 C CA . GLN A 1 173 ? -13.492 -15.781 -4.325 1.00 22.41 173 GLN A CA 1
ATOM 1299 C C . GLN A 1 173 ? -12.311 -15.655 -5.290 1.00 23.65 173 GLN A C 1
ATOM 1300 O O . GLN A 1 173 ? -11.784 -16.679 -5.745 1.00 23.40 173 GLN A O 1
ATOM 1306 N N . GLN A 1 174 ? -11.901 -14.430 -5.630 1.00 23.83 174 GLN A N 1
ATOM 1307 C CA . GLN A 1 174 ? -10.735 -14.291 -6.532 1.00 24.52 174 GLN A CA 1
ATOM 1308 C C . GLN A 1 174 ? -9.504 -14.967 -5.903 1.00 22.90 174 GLN A C 1
ATOM 1309 O O . GLN A 1 174 ? -8.777 -15.636 -6.601 1.00 21.55 174 GLN A O 1
ATOM 1315 N N . THR A 1 175 ? -9.303 -14.825 -4.586 1.00 21.79 175 THR A N 1
ATOM 1316 C CA . THR A 1 175 ? -8.173 -15.462 -3.924 1.00 20.51 175 THR A CA 1
ATOM 1317 C C . THR A 1 175 ? -8.190 -16.979 -4.150 1.00 21.94 175 THR A C 1
ATOM 1318 O O . THR A 1 175 ? -7.167 -17.537 -4.564 1.00 22.20 175 THR A O 1
ATOM 1322 N N . LEU A 1 176 ? -9.343 -17.626 -3.952 1.00 21.92 176 LEU A N 1
ATOM 1323 C CA . LEU A 1 176 ? -9.484 -19.065 -4.242 1.00 22.16 176 LEU A CA 1
ATOM 1324 C C . LEU A 1 176 ? -9.310 -19.429 -5.736 1.00 22.74 176 LEU A C 1
ATOM 1325 O O . LEU A 1 176 ? -8.714 -20.468 -6.052 1.00 22.24 176 LEU A O 1
ATOM 1330 N N . ASP A 1 177 ? -9.795 -18.583 -6.652 1.00 25.00 177 ASP A N 1
ATOM 1331 C CA . ASP A 1 177 ? -9.590 -18.816 -8.105 1.00 25.22 177 ASP A CA 1
ATOM 1332 C C . ASP A 1 177 ? -8.116 -18.845 -8.420 1.00 25.99 177 ASP A C 1
ATOM 1333 O O . ASP A 1 177 ? -7.654 -19.721 -9.119 1.00 29.03 177 ASP A O 1
ATOM 1338 N N . TRP A 1 178 ? -7.407 -17.836 -7.935 1.00 26.29 178 TRP A N 1
ATOM 1339 C CA . TRP A 1 178 ? -5.972 -17.759 -8.044 1.00 26.33 178 TRP A CA 1
ATOM 1340 C C . TRP A 1 178 ? -5.257 -19.064 -7.616 1.00 25.69 178 TRP A C 1
ATOM 1341 O O . TRP A 1 178 ? -4.386 -19.539 -8.335 1.00 27.41 178 TRP A O 1
ATOM 1352 N N . ALA A 1 179 ? -5.604 -19.621 -6.453 1.00 25.04 179 ALA A N 1
ATOM 1353 C CA . ALA A 1 179 ? -4.926 -20.830 -5.944 1.00 24.50 179 ALA A CA 1
ATOM 1354 C C . ALA A 1 179 ? -5.182 -22.064 -6.805 1.00 22.42 179 ALA A C 1
ATOM 1355 O O . ALA A 1 179 ? -4.293 -22.885 -6.989 1.00 21.16 179 ALA A O 1
ATOM 1357 N N . LEU A 1 180 ? -6.376 -22.159 -7.363 1.00 21.99 180 LEU A N 1
ATOM 1358 C CA . LEU A 1 180 ? -6.709 -23.261 -8.247 1.00 22.54 180 LEU A CA 1
ATOM 1359 C C . LEU A 1 180 ? -5.927 -23.122 -9.511 1.00 23.03 180 LEU A C 1
ATOM 1360 O O . LEU A 1 180 ? -5.398 -24.094 -9.983 1.00 25.83 180 LEU A O 1
ATOM 1365 N N . ASP A 1 181 ? -5.876 -21.911 -10.039 1.00 23.33 181 ASP A N 1
ATOM 1366 C CA . ASP A 1 181 ? -5.302 -21.625 -11.341 1.00 26.41 181 ASP A CA 1
ATOM 1367 C C . ASP A 1 181 ? -3.773 -21.557 -11.337 1.00 26.07 181 ASP A C 1
ATOM 1368 O O . ASP A 1 181 ? -3.167 -21.545 -12.405 1.00 24.31 181 ASP A O 1
ATOM 1373 N N . ASN A 1 182 ? -3.169 -21.480 -10.155 1.00 25.47 182 ASN A N 1
ATOM 1374 C CA . ASN A 1 182 ? -1.736 -21.476 -10.050 1.00 26.48 182 ASN A CA 1
ATOM 1375 C C . ASN A 1 182 ? -1.201 -22.577 -9.184 1.00 26.26 182 ASN A C 1
ATOM 1376 O O . ASN A 1 182 ? -0.079 -22.487 -8.732 1.00 23.63 182 ASN A O 1
ATOM 1381 N N . ASP A 1 183 ? -2.011 -23.610 -8.939 1.00 30.27 183 ASP A N 1
ATOM 1382 C CA . ASP A 1 183 ? -1.543 -24.810 -8.264 1.00 32.14 183 ASP A CA 1
ATOM 1383 C C . ASP A 1 183 ? -1.021 -24.576 -6.827 1.00 31.59 183 ASP A C 1
ATOM 1384 O O . ASP A 1 183 ? -0.001 -25.126 -6.419 1.00 34.27 183 ASP A O 1
ATOM 1389 N N . ARG A 1 184 ? -1.739 -23.743 -6.081 1.00 30.19 184 ARG A N 1
ATOM 1390 C CA . ARG A 1 184 ? -1.371 -23.432 -4.706 1.00 29.25 184 ARG A CA 1
ATOM 1391 C C . ARG A 1 184 ? -2.281 -24.175 -3.737 1.00 25.76 184 ARG A C 1
ATOM 1392 O O . ARG A 1 184 ? -3.354 -24.644 -4.118 1.00 24.94 184 ARG A O 1
ATOM 1400 N N . PHE A 1 185 ? -1.851 -24.283 -2.485 1.00 24.53 185 PHE A N 1
ATOM 1401 C CA . PHE A 1 185 ? -2.635 -24.974 -1.480 1.00 22.99 185 PHE A CA 1
ATOM 1402 C C . PHE A 1 185 ? -3.695 -24.099 -0.910 1.00 21.07 185 PHE A C 1
ATOM 1403 O O . PHE A 1 185 ? -3.492 -22.907 -0.738 1.00 22.31 185 PHE A O 1
ATOM 1411 N N . ILE A 1 186 ? -4.833 -24.699 -0.613 1.00 20.35 186 ILE A N 1
ATOM 1412 C CA . ILE A 1 186 ? -5.862 -24.051 0.221 1.00 20.19 186 ILE A CA 1
ATOM 1413 C C . ILE A 1 186 ? -5.966 -24.888 1.514 1.00 19.88 186 ILE A C 1
ATOM 1414 O O . ILE A 1 186 ? -6.244 -26.081 1.459 1.00 20.55 186 ILE A O 1
ATOM 1419 N N . VAL A 1 187 ? -5.740 -24.270 2.659 1.00 19.18 187 VAL A N 1
ATOM 1420 C CA . VAL A 1 187 ? -5.637 -24.981 3.936 1.00 19.94 187 VAL A CA 1
ATOM 1421 C C . VAL A 1 187 ? -6.616 -24.339 4.867 1.00 20.08 187 VAL A C 1
ATOM 1422 O O . VAL A 1 187 ? -6.523 -23.132 5.100 1.00 21.02 187 VAL A O 1
ATOM 1426 N N . THR A 1 188 ? -7.568 -25.120 5.376 1.00 21.64 188 THR A N 1
ATOM 1427 C CA . THR A 1 188 ? -8.668 -24.584 6.223 1.00 24.75 188 THR A CA 1
ATOM 1428 C C . THR A 1 188 ? -9.167 -25.603 7.228 1.00 27.75 188 THR A C 1
ATOM 1429 O O . THR A 1 188 ? -8.877 -26.769 7.083 1.00 33.20 188 THR A O 1
ATOM 1433 N N . LEU A 1 189 ? -9.854 -25.184 8.282 1.00 31.58 189 LEU A N 1
ATOM 1434 C CA . LEU A 1 189 ? -10.393 -26.155 9.239 1.00 34.40 189 LEU A CA 1
ATOM 1435 C C . LEU A 1 189 ? -11.532 -25.629 10.085 1.00 34.24 189 LEU A C 1
ATOM 1436 O O . LEU A 1 189 ? -11.621 -24.429 10.261 1.00 32.25 189 LEU A O 1
ATOM 1441 N N . CYS A 1 190 ? -12.355 -26.517 10.635 1.00 38.99 190 CYS A N 1
ATOM 1442 C CA . CYS A 1 190 ? -13.475 -26.100 11.469 1.00 37.19 190 CYS A CA 1
ATOM 1443 C C . CYS A 1 190 ? -14.459 -25.284 10.644 1.00 32.08 190 CYS A C 1
ATOM 1444 O O . CYS A 1 190 ? -14.778 -25.651 9.513 1.00 29.06 190 CYS A O 1
ATOM 1447 N N . HIS A 1 191 ? -14.942 -24.178 11.202 1.00 29.76 191 HIS A N 1
ATOM 1448 C CA . HIS A 1 191 ? -15.880 -23.343 10.464 1.00 28.53 191 HIS A CA 1
ATOM 1449 C C . HIS A 1 191 ? -15.243 -22.556 9.322 1.00 24.89 191 HIS A C 1
ATOM 1450 O O . HIS A 1 191 ? -15.949 -21.974 8.525 1.00 23.96 191 HIS A O 1
ATOM 1457 N N . GLY A 1 192 ? -13.919 -22.572 9.229 1.00 21.92 192 GLY A N 1
ATOM 1458 C CA . GLY A 1 192 ? -13.183 -21.973 8.124 1.00 19.93 192 GLY A CA 1
ATOM 1459 C C . GLY A 1 192 ? -13.624 -22.322 6.709 1.00 18.03 192 GLY A C 1
ATOM 1460 O O . GLY A 1 192 ? -13.701 -21.445 5.878 1.00 17.98 192 GLY A O 1
ATOM 1461 N N . PRO A 1 193 ? -13.930 -23.597 6.430 1.00 16.40 193 PRO A N 1
ATOM 1462 C CA . PRO A 1 193 ? -14.474 -23.985 5.134 1.00 16.03 193 PRO A CA 1
ATOM 1463 C C . PRO A 1 193 ? -15.700 -23.219 4.666 1.00 16.98 193 PRO A C 1
ATOM 1464 O O . PRO A 1 193 ? -16.054 -23.296 3.505 1.00 16.53 193 PRO A O 1
ATOM 1468 N N . ALA A 1 194 ? -16.351 -22.484 5.550 1.00 18.76 194 ALA A N 1
ATOM 1469 C CA . ALA A 1 194 ? -17.399 -21.579 5.146 1.00 20.22 194 ALA A CA 1
ATOM 1470 C C . ALA A 1 194 ? -16.903 -20.585 4.113 1.00 20.51 194 ALA A C 1
ATOM 1471 O O . ALA A 1 194 ? -17.675 -20.200 3.227 1.00 20.36 194 ALA A O 1
ATOM 1473 N N . ALA A 1 195 ? -15.615 -20.223 4.206 1.00 21.27 195 ALA A N 1
ATOM 1474 C CA . ALA A 1 195 ? -14.911 -19.404 3.178 1.00 21.44 195 ALA A CA 1
ATOM 1475 C C . ALA A 1 195 ? -14.971 -19.971 1.792 1.00 20.65 195 ALA A C 1
ATOM 1476 O O . ALA A 1 195 ? -14.882 -19.240 0.831 1.00 21.96 195 ALA A O 1
ATOM 1478 N N . LEU A 1 196 ? -15.061 -21.279 1.687 1.00 20.31 196 LEU A N 1
ATOM 1479 C CA . LEU A 1 196 ? -15.136 -21.927 0.383 1.00 20.40 196 LEU A CA 1
ATOM 1480 C C . LEU A 1 196 ? -16.486 -21.679 -0.327 1.00 20.67 196 LEU A C 1
ATOM 1481 O O . LEU A 1 196 ? -16.583 -21.807 -1.554 1.00 21.00 196 LEU A O 1
ATOM 1486 N N . LEU A 1 197 ? -17.525 -21.316 0.426 1.00 20.69 197 LEU A N 1
ATOM 1487 C CA . LEU A 1 197 ? -18.791 -20.957 -0.201 1.00 21.45 197 LEU A CA 1
ATOM 1488 C C . LEU A 1 197 ? -18.634 -19.714 -1.115 1.00 23.29 197 LEU A C 1
ATOM 1489 O O . LEU A 1 197 ? -19.410 -19.551 -2.073 1.00 23.97 197 LEU A O 1
ATOM 1494 N N . SER A 1 198 ? -17.633 -18.868 -0.832 1.00 22.57 198 SER A N 1
ATOM 1495 C CA . SER A 1 198 ? -17.308 -17.766 -1.718 1.00 23.52 198 SER A CA 1
ATOM 1496 C C . SER A 1 198 ? -16.911 -18.159 -3.145 1.00 25.10 198 SER A C 1
ATOM 1497 O O . SER A 1 198 ? -17.170 -17.392 -4.090 1.00 26.61 198 SER A O 1
ATOM 1500 N N . ALA A 1 199 ? -16.373 -19.356 -3.350 1.00 26.86 199 ALA A N 1
ATOM 1501 C CA . ALA A 1 199 ? -16.070 -19.783 -4.730 1.00 26.62 199 ALA A CA 1
ATOM 1502 C C . ALA A 1 199 ? -17.327 -19.910 -5.581 1.00 27.08 199 ALA A C 1
ATOM 1503 O O . ALA A 1 199 ? -17.223 -19.875 -6.801 1.00 26.22 199 ALA A O 1
ATOM 1505 N N . GLY A 1 200 ? -18.489 -20.085 -4.943 1.00 25.91 200 GLY A N 1
ATOM 1506 C CA . GLY A 1 200 ? -19.764 -20.216 -5.645 1.00 26.35 200 GLY A CA 1
ATOM 1507 C C . GLY A 1 200 ? -20.572 -18.937 -5.880 1.00 26.69 200 GLY A C 1
ATOM 1508 O O . GLY A 1 200 ? -21.647 -19.008 -6.461 1.00 27.33 200 GLY A O 1
ATOM 1509 N N . LEU A 1 201 ? -20.072 -17.787 -5.423 1.00 28.04 201 LEU A N 1
ATOM 1510 C CA . LEU A 1 201 ? -20.752 -16.499 -5.588 1.00 27.96 201 LEU A CA 1
ATOM 1511 C C . LEU A 1 201 ? -21.005 -16.192 -7.028 1.00 27.98 201 LEU A C 1
ATOM 1512 O O . LEU A 1 201 ? -20.065 -16.209 -7.835 1.00 30.18 201 LEU A O 1
ATOM 1517 N N . ASN A 1 202 ? -22.261 -15.868 -7.325 1.00 26.66 202 ASN A N 1
ATOM 1518 C CA . ASN A 1 202 ? -22.707 -15.443 -8.637 1.00 25.78 202 ASN A CA 1
ATOM 1519 C C . ASN A 1 202 ? -22.347 -16.432 -9.698 1.00 25.47 202 ASN A C 1
ATOM 1520 O O . ASN A 1 202 ? -22.026 -16.032 -10.800 1.00 25.87 202 ASN A O 1
ATOM 1525 N N . ARG A 1 203 ? -22.408 -17.730 -9.374 1.00 25.67 203 ARG A N 1
ATOM 1526 C CA . ARG A 1 203 ? -22.114 -18.771 -10.353 1.00 27.20 203 ARG A CA 1
ATOM 1527 C C . ARG A 1 203 ? -23.049 -19.974 -10.187 1.00 28.37 203 ARG A C 1
ATOM 1528 O O . ARG A 1 203 ? -23.309 -20.380 -9.094 1.00 32.09 203 ARG A O 1
ATOM 1536 N N . GLU A 1 204 ? -23.546 -20.561 -11.258 1.00 30.35 204 GLU A N 1
ATOM 1537 C CA . GLU A 1 204 ? -24.226 -21.834 -11.132 1.00 33.50 204 GLU A CA 1
ATOM 1538 C C . GLU A 1 204 ? -23.368 -22.952 -10.530 1.00 31.52 204 GLU A C 1
ATOM 1539 O O . GLU A 1 204 ? -23.860 -23.741 -9.766 1.00 34.25 204 GLU A O 1
ATOM 1545 N N . LYS A 1 205 ? -22.104 -23.037 -10.898 1.00 31.52 205 LYS A N 1
ATOM 1546 C CA . LYS A 1 205 ? -21.251 -24.166 -10.513 1.00 30.82 205 LYS A CA 1
ATOM 1547 C C . LYS A 1 205 ? -19.970 -23.654 -9.877 1.00 28.66 205 LYS A C 1
ATOM 1548 O O . LYS A 1 205 ? -19.153 -23.013 -10.553 1.00 30.02 205 LYS A O 1
ATOM 1554 N N . SER A 1 206 ? -19.785 -23.939 -8.595 1.00 25.13 206 SER A N 1
ATOM 1555 C CA . SER A 1 206 ? -18.515 -23.665 -7.937 1.00 24.40 206 SER A CA 1
ATOM 1556 C C . SER A 1 206 ? -17.353 -24.458 -8.511 1.00 22.57 206 SER A C 1
ATOM 1557 O O . SER A 1 206 ? -17.478 -25.675 -8.667 1.00 21.70 206 SER A O 1
ATOM 1560 N N . PRO A 1 207 ? -16.201 -23.797 -8.764 1.00 22.09 207 PRO A N 1
ATOM 1561 C CA . PRO A 1 207 ? -14.962 -24.529 -9.134 1.00 21.55 207 PRO A CA 1
ATOM 1562 C C . PRO A 1 207 ? -14.517 -25.590 -8.099 1.00 21.31 207 PRO A C 1
ATOM 1563 O O . PRO A 1 207 ? -13.935 -26.595 -8.445 1.00 22.99 207 PRO A O 1
ATOM 1567 N N . LEU A 1 208 ? -14.893 -25.431 -6.852 1.00 23.61 208 LEU A N 1
ATOM 1568 C CA . LEU A 1 208 ? -14.657 -26.465 -5.822 1.00 24.74 208 LEU A CA 1
ATOM 1569 C C . LEU A 1 208 ? -15.719 -27.572 -5.751 1.00 24.77 208 LEU A C 1
ATOM 1570 O O . LEU A 1 208 ? -15.809 -28.271 -4.748 1.00 23.44 208 LEU A O 1
ATOM 1575 N N . GLU A 1 209 ? -16.493 -27.764 -6.818 1.00 26.92 209 GLU A N 1
ATOM 1576 C CA . GLU A 1 209 ? -17.485 -28.828 -6.846 1.00 28.00 209 GLU A CA 1
ATOM 1577 C C . GLU A 1 209 ? -16.803 -30.172 -6.956 1.00 26.09 209 GLU A C 1
ATOM 1578 O O . GLU A 1 209 ? -15.824 -30.323 -7.699 1.00 28.71 209 GLU A O 1
ATOM 1584 N N . GLY A 1 210 ? -17.343 -31.154 -6.242 1.00 23.19 210 GLY A N 1
ATOM 1585 C CA . GLY A 1 210 ? -16.773 -32.473 -6.190 1.00 21.51 210 GLY A CA 1
ATOM 1586 C C . GLY A 1 210 ? -15.653 -32.599 -5.164 1.00 22.31 210 GLY A C 1
ATOM 1587 O O . GLY A 1 210 ? -15.197 -33.699 -4.974 1.00 25.21 210 GLY A O 1
ATOM 1588 N N . TYR A 1 211 ? -15.209 -31.523 -4.499 1.00 20.64 211 TYR A N 1
ATOM 1589 C CA . TYR A 1 211 ? -14.076 -31.590 -3.568 1.00 21.79 211 TYR A CA 1
ATOM 1590 C C . TYR A 1 211 ? -14.592 -32.124 -2.245 1.00 22.50 211 TYR A C 1
ATOM 1591 O O . TYR A 1 211 ? -15.727 -31.846 -1.846 1.00 22.08 211 TYR A O 1
ATOM 1600 N N . SER A 1 212 ? -13.757 -32.894 -1.573 1.00 23.01 212 SER A N 1
ATOM 1601 C CA . SER A 1 212 ? -14.140 -33.493 -0.324 1.00 24.33 212 SER A CA 1
ATOM 1602 C C . SER A 1 212 ? -13.475 -32.758 0.819 1.00 25.11 212 SER A C 1
ATOM 1603 O O . SER A 1 212 ? -12.290 -32.374 0.722 1.00 23.41 212 SER A O 1
ATOM 1606 N N . VAL A 1 213 ? -14.267 -32.497 1.861 1.00 24.54 213 VAL A N 1
ATOM 1607 C CA . VAL A 1 213 ? -13.788 -31.704 2.981 1.00 26.83 213 VAL A CA 1
ATOM 1608 C C . VAL A 1 213 ? -14.262 -32.201 4.337 1.00 26.29 213 VAL A C 1
ATOM 1609 O O . VAL A 1 213 ? -15.277 -32.873 4.462 1.00 21.64 213 VAL A O 1
ATOM 1613 N N . CYS A 1 214 ? -13.464 -31.856 5.338 1.00 29.48 214 CYS A N 1
ATOM 1614 C CA . CYS A 1 214 ? -13.838 -31.931 6.739 1.00 31.28 214 CYS A CA 1
ATOM 1615 C C . CYS A 1 214 ? -14.358 -30.580 7.197 1.00 30.78 214 CYS A C 1
ATOM 1616 O O . CYS A 1 214 ? -13.766 -29.545 6.897 1.00 32.26 214 CYS A O 1
ATOM 1619 N N . VAL A 1 215 ? -15.474 -30.607 7.910 1.00 31.62 215 VAL A N 1
ATOM 1620 C CA . VAL A 1 215 ? -16.151 -29.407 8.394 1.00 32.26 215 VAL A CA 1
ATOM 1621 C C . VAL A 1 215 ? -16.732 -29.714 9.760 1.00 31.15 215 VAL A C 1
ATOM 1622 O O . VAL A 1 215 ? -17.097 -30.848 10.049 1.00 27.23 215 VAL A O 1
ATOM 1626 N N . PHE A 1 216 ? -16.816 -28.687 10.592 1.00 32.67 216 PHE A N 1
ATOM 1627 C CA . PHE A 1 216 ? -17.476 -28.817 11.868 1.00 32.59 216 PHE A CA 1
ATOM 1628 C C . PHE A 1 216 ? -18.895 -29.277 11.582 1.00 32.63 216 PHE A C 1
ATOM 1629 O O . PHE A 1 216 ? -19.566 -28.700 10.731 1.00 29.38 216 PHE A O 1
ATOM 1637 N N . PRO A 1 217 ? -19.347 -30.325 12.290 1.00 33.65 217 PRO A N 1
ATOM 1638 C CA . PRO A 1 217 ? -20.659 -30.902 12.035 1.00 34.05 217 PRO A CA 1
ATOM 1639 C C . PRO A 1 217 ? -21.900 -30.092 12.423 1.00 35.29 217 PRO A C 1
ATOM 1640 O O . PRO A 1 217 ? -21.953 -29.474 13.474 1.00 33.21 217 PRO A O 1
ATOM 1644 N N . ASP A 1 218 ? -22.915 -30.197 11.574 1.00 37.40 218 ASP A N 1
ATOM 1645 C CA . ASP A 1 218 ? -24.255 -29.696 11.852 1.00 40.84 218 ASP A CA 1
ATOM 1646 C C . ASP A 1 218 ? -24.839 -30.173 13.223 1.00 39.98 218 ASP A C 1
ATOM 1647 O O . ASP A 1 218 ? -25.318 -29.355 14.010 1.00 36.92 218 ASP A O 1
ATOM 1652 N N . SER A 1 219 ? -24.806 -31.484 13.490 1.00 39.32 219 SER A N 1
ATOM 1653 C CA . SER A 1 219 ? -25.360 -32.060 14.736 1.00 39.37 219 SER A CA 1
ATOM 1654 C C . SER A 1 219 ? -24.817 -31.424 16.045 1.00 39.62 219 SER A C 1
ATOM 1655 O O . SER A 1 219 ? -25.605 -31.170 16.953 1.00 38.39 219 SER A O 1
ATOM 1658 N N . LEU A 1 220 ? -23.516 -31.097 16.117 1.00 38.76 220 LEU A N 1
ATOM 1659 C CA . LEU A 1 220 ? -22.949 -30.418 17.313 1.00 36.62 220 LEU A CA 1
ATOM 1660 C C . LEU A 1 220 ? -23.352 -28.970 17.472 1.00 34.87 220 LEU A C 1
ATOM 1661 O O . LEU A 1 220 ? -23.713 -28.558 18.583 1.00 34.81 220 LEU A O 1
ATOM 1666 N N . ASP A 1 221 ? -23.285 -28.188 16.395 1.00 33.59 221 ASP A N 1
ATOM 1667 C CA . ASP A 1 221 ? -23.824 -26.800 16.434 1.00 36.45 221 ASP A CA 1
ATOM 1668 C C . ASP A 1 221 ? -25.348 -26.731 16.750 1.00 36.23 221 ASP A C 1
ATOM 1669 O O . ASP A 1 221 ? -25.780 -25.841 17.485 1.00 38.19 221 ASP A O 1
ATOM 1674 N N . GLU A 1 222 ? -26.154 -27.639 16.188 1.00 35.10 222 GLU A N 1
ATOM 1675 C CA . GLU A 1 222 ? -27.605 -27.600 16.408 1.00 35.95 222 GLU A CA 1
ATOM 1676 C C . GLU A 1 222 ? -27.994 -28.185 17.792 1.00 37.10 222 GLU A C 1
ATOM 1677 O O . GLU A 1 222 ? -29.099 -27.942 18.256 1.00 38.66 222 GLU A O 1
ATOM 1683 N N . GLY A 1 223 ? -27.103 -28.937 18.444 1.00 33.73 223 GLY A N 1
ATOM 1684 C CA . GLY A 1 223 ? -27.458 -29.747 19.604 1.00 31.50 223 GLY A CA 1
ATOM 1685 C C . GLY A 1 223 ? -26.585 -29.474 20.811 1.00 30.06 223 GLY A C 1
ATOM 1686 O O . GLY A 1 223 ? -26.926 -28.639 21.633 1.00 29.46 223 GLY A O 1
ATOM 1687 N N . ALA A 1 224 ? -25.462 -30.178 20.924 1.00 30.12 224 ALA A N 1
ATOM 1688 C CA . ALA A 1 224 ? -24.612 -30.094 22.117 1.00 31.44 224 ALA A CA 1
ATOM 1689 C C . ALA A 1 224 ? -24.153 -28.672 22.422 1.00 31.88 224 ALA A C 1
ATOM 1690 O O . ALA A 1 224 ? -24.231 -28.230 23.566 1.00 37.52 224 ALA A O 1
ATOM 1692 N N . ASN A 1 225 ? -23.703 -27.943 21.411 1.00 30.85 225 ASN A N 1
ATOM 1693 C CA . ASN A 1 225 ? -23.239 -26.570 21.630 1.00 31.13 225 ASN A CA 1
ATOM 1694 C C . ASN A 1 225 ? -24.303 -25.656 22.204 1.00 32.12 225 ASN A C 1
ATOM 1695 O O . ASN A 1 225 ? -23.980 -24.750 22.993 1.00 34.67 225 ASN A O 1
ATOM 1700 N N . ILE A 1 226 ? -25.561 -25.870 21.815 1.00 31.42 226 ILE A N 1
ATOM 1701 C CA . ILE A 1 226 ? -26.679 -25.123 22.411 1.00 34.87 226 ILE A CA 1
ATOM 1702 C C . ILE A 1 226 ? -26.965 -25.548 23.876 1.00 35.41 226 ILE A C 1
ATOM 1703 O O . ILE A 1 226 ? -27.127 -24.709 24.753 1.00 32.05 226 ILE A O 1
ATOM 1708 N N . GLU A 1 227 ? -27.006 -26.851 24.131 1.00 42.08 227 GLU A N 1
ATOM 1709 C CA . GLU A 1 227 ? -27.412 -27.365 25.444 1.00 46.87 227 GLU A CA 1
ATOM 1710 C C . GLU A 1 227 ? -26.425 -27.082 26.568 1.00 45.35 227 GLU A C 1
ATOM 1711 O O . GLU A 1 227 ? -26.878 -26.960 27.700 1.00 48.09 227 GLU A O 1
ATOM 1717 N N . ILE A 1 228 ? -25.117 -26.940 26.284 1.00 41.39 228 ILE A N 1
ATOM 1718 C CA . ILE A 1 228 ? -24.169 -26.480 27.332 1.00 39.57 228 ILE A CA 1
ATOM 1719 C C . ILE A 1 228 ? -23.830 -24.995 27.320 1.00 36.64 228 ILE A C 1
ATOM 1720 O O . ILE A 1 228 ? -22.968 -24.543 28.098 1.00 31.57 228 ILE A O 1
ATOM 1725 N N . GLY A 1 229 ? -24.530 -24.232 26.474 1.00 33.06 229 GLY A N 1
ATOM 1726 C CA . GLY A 1 229 ? -24.365 -22.794 26.434 1.00 32.27 229 GLY A CA 1
ATOM 1727 C C . GLY A 1 229 ? -23.024 -22.310 25.901 1.00 31.70 229 GLY A C 1
ATOM 1728 O O . GLY A 1 229 ? -22.558 -21.229 26.291 1.00 29.52 229 GLY A O 1
ATOM 1729 N N . TYR A 1 230 ? -22.429 -23.085 24.986 1.00 29.92 230 TYR A N 1
ATOM 1730 C CA . TYR A 1 230 ? -21.371 -22.568 24.108 1.00 28.41 230 TYR A CA 1
ATOM 1731 C C . TYR A 1 230 ? -21.929 -21.526 23.127 1.00 29.26 230 TYR A C 1
ATOM 1732 O O . TYR A 1 230 ? -21.439 -20.411 23.074 1.00 29.04 230 TYR A O 1
ATOM 1741 N N . LEU A 1 231 ? -22.951 -21.899 22.357 1.00 30.73 231 LEU A N 1
ATOM 1742 C CA . LEU A 1 231 ? -23.717 -20.938 21.586 1.00 32.06 231 LEU A CA 1
ATOM 1743 C C . LEU A 1 231 ? -24.883 -20.457 22.471 1.00 32.73 231 LEU A C 1
ATOM 1744 O O . LEU A 1 231 ? -25.476 -21.252 23.197 1.00 35.62 231 LEU A O 1
ATOM 1749 N N . PRO A 1 232 ? -25.209 -19.164 22.420 1.00 28.86 232 PRO A N 1
ATOM 1750 C CA . PRO A 1 232 ? -26.393 -18.647 23.057 1.00 28.94 232 PRO A CA 1
ATOM 1751 C C . PRO A 1 232 ? -27.671 -18.701 22.189 1.00 30.20 232 PRO A C 1
ATOM 1752 O O . PRO A 1 232 ? -28.728 -18.209 22.615 1.00 29.82 232 PRO A O 1
ATOM 1756 N N . GLY A 1 233 ? -27.572 -19.313 21.005 1.00 30.11 233 GLY A N 1
ATOM 1757 C CA . GLY A 1 233 ? -28.710 -19.628 20.148 1.00 27.99 233 GLY A CA 1
ATOM 1758 C C . GLY A 1 233 ? -28.270 -20.290 18.854 1.00 28.20 233 GLY A C 1
ATOM 1759 O O . GLY A 1 233 ? -27.068 -20.454 18.583 1.00 25.49 233 GLY A O 1
ATOM 1760 N N . ARG A 1 234 ? -29.243 -20.666 18.039 1.00 30.44 234 ARG A N 1
ATOM 1761 C CA . ARG A 1 234 ? -28.960 -21.388 16.798 1.00 34.29 234 ARG A CA 1
ATOM 1762 C C . ARG A 1 234 ? -28.365 -20.513 15.704 1.00 31.53 234 ARG A C 1
ATOM 1763 O O . ARG A 1 234 ? -28.724 -19.355 15.557 1.00 28.38 234 ARG A O 1
ATOM 1771 N N . LEU A 1 235 ? -27.440 -21.089 14.949 1.00 31.89 235 LEU A N 1
ATOM 1772 C CA . LEU A 1 235 ? -27.000 -20.482 13.716 1.00 32.98 235 LEU A CA 1
ATOM 1773 C C . LEU A 1 235 ? -28.162 -20.475 12.715 1.00 33.76 235 LEU A C 1
ATOM 1774 O O . LEU A 1 235 ? -28.981 -21.421 12.647 1.00 31.66 235 LEU A O 1
ATOM 1779 N N . LYS A 1 236 ? -28.228 -19.390 11.955 1.00 34.29 236 LYS A N 1
ATOM 1780 C CA . LYS A 1 236 ? -29.238 -19.230 10.911 1.00 35.84 236 LYS A CA 1
ATOM 1781 C C . LYS A 1 236 ? -29.003 -20.193 9.745 1.00 34.57 236 LYS A C 1
ATOM 1782 O O . LYS A 1 236 ? -29.937 -20.709 9.156 1.00 38.61 236 LYS A O 1
ATOM 1788 N N . TRP A 1 237 ? -27.747 -20.459 9.429 1.00 33.58 237 TRP A N 1
ATOM 1789 C CA . TRP A 1 237 ? -27.420 -21.507 8.469 1.00 30.75 237 TRP A CA 1
ATOM 1790 C C . TRP A 1 237 ? -26.227 -22.286 8.994 1.00 27.66 237 TRP A C 1
ATOM 1791 O O . TRP A 1 237 ? -25.599 -21.873 9.935 1.00 28.30 237 TRP A O 1
ATOM 1802 N N . LEU A 1 238 ? -25.983 -23.447 8.413 1.00 27.31 238 LEU A N 1
ATOM 1803 C CA . LEU A 1 238 ? -24.918 -24.357 8.834 1.00 26.99 238 LEU A CA 1
ATOM 1804 C C . LEU A 1 238 ? -23.998 -24.592 7.648 1.00 27.10 238 LEU A C 1
ATOM 1805 O O . LEU A 1 238 ? -24.446 -24.721 6.488 1.00 27.00 238 LEU A O 1
ATOM 1810 N N . VAL A 1 239 ? -22.714 -24.667 7.955 1.00 26.38 239 VAL A N 1
ATOM 1811 C CA . VAL A 1 239 ? -21.663 -24.644 6.970 1.00 25.45 239 VAL A CA 1
ATOM 1812 C C . VAL A 1 239 ? -21.695 -25.945 6.165 1.00 24.53 239 VAL A C 1
ATOM 1813 O O . VAL A 1 239 ? -21.725 -25.902 4.934 1.00 26.40 239 VAL A O 1
ATOM 1817 N N . ALA A 1 240 ? -21.695 -27.097 6.845 1.00 22.32 240 ALA A N 1
ATOM 1818 C CA . ALA A 1 240 ? -21.724 -28.408 6.163 1.00 21.69 240 ALA A CA 1
ATOM 1819 C C . ALA A 1 240 ? -22.902 -28.509 5.220 1.00 21.88 240 ALA A C 1
ATOM 1820 O O . ALA A 1 240 ? -22.793 -28.987 4.078 1.00 22.87 240 ALA A O 1
ATOM 1822 N N . ASP A 1 241 ? -24.034 -28.022 5.703 1.00 23.26 241 ASP A N 1
ATOM 1823 C CA . ASP A 1 241 ? -25.241 -27.952 4.923 1.00 24.76 241 ASP A CA 1
ATOM 1824 C C . ASP A 1 241 ? -25.087 -27.075 3.669 1.00 23.92 241 ASP A C 1
ATOM 1825 O O . ASP A 1 241 ? -25.366 -27.551 2.558 1.00 23.72 241 ASP A O 1
ATOM 1830 N N . LEU A 1 242 ? -24.627 -25.828 3.803 1.00 22.62 242 LEU A N 1
ATOM 1831 C CA . LEU A 1 242 ? -24.446 -25.012 2.592 1.00 22.98 242 LEU A CA 1
ATOM 1832 C C . LEU A 1 242 ? -23.387 -25.578 1.619 1.00 24.23 242 LEU A C 1
ATOM 1833 O O . LEU A 1 242 ? -23.633 -25.560 0.407 1.00 24.10 242 LEU A O 1
ATOM 1838 N N . LEU A 1 243 ? -22.259 -26.110 2.129 1.00 24.03 243 LEU A N 1
ATOM 1839 C CA . LEU A 1 243 ? -21.233 -26.686 1.253 1.00 24.02 243 LEU A CA 1
ATOM 1840 C C . LEU A 1 243 ? -21.738 -27.892 0.500 1.00 25.23 243 LEU A C 1
ATOM 1841 O O . LEU A 1 243 ? -21.476 -28.045 -0.699 1.00 26.89 243 LEU A O 1
ATOM 1846 N N . THR A 1 244 ? -22.491 -28.736 1.190 1.00 25.77 244 THR A N 1
ATOM 1847 C CA . THR A 1 244 ? -23.179 -29.845 0.535 1.00 25.76 244 THR A CA 1
ATOM 1848 C C . THR A 1 244 ? -24.112 -29.317 -0.564 1.00 26.21 244 THR A C 1
ATOM 1849 O O . THR A 1 244 ? -24.223 -29.914 -1.616 1.00 24.48 244 THR A O 1
ATOM 1853 N N . LYS A 1 245 ? -24.776 -28.189 -0.327 1.00 29.23 245 LYS A N 1
ATOM 1854 C CA . LYS A 1 245 ? -25.663 -27.648 -1.366 1.00 31.27 245 LYS A CA 1
ATOM 1855 C C . LYS A 1 245 ? -24.904 -27.118 -2.549 1.00 29.69 245 LYS A C 1
ATOM 1856 O O . LYS A 1 245 ? -25.435 -27.167 -3.633 1.00 34.19 245 LYS A O 1
ATOM 1862 N N . GLN A 1 246 ? -23.677 -26.624 -2.358 1.00 28.35 246 GLN A N 1
ATOM 1863 C CA . GLN A 1 246 ? -22.824 -26.237 -3.493 1.00 27.23 246 GLN A CA 1
ATOM 1864 C C . GLN A 1 246 ? -22.118 -27.426 -4.162 1.00 26.30 246 GLN A C 1
ATOM 1865 O O . GLN A 1 246 ? -21.386 -27.235 -5.121 1.00 29.72 246 GLN A O 1
ATOM 1871 N N . GLY A 1 247 ? -22.338 -28.644 -3.666 1.00 25.68 247 GLY A N 1
ATOM 1872 C CA . GLY A 1 247 ? -21.759 -29.859 -4.227 1.00 24.72 247 GLY A CA 1
ATOM 1873 C C . GLY A 1 247 ? -20.372 -30.266 -3.718 1.00 23.96 247 GLY A C 1
ATOM 1874 O O . GLY A 1 247 ? -19.640 -30.946 -4.409 1.00 24.73 247 GLY A O 1
ATOM 1875 N N . LEU A 1 248 ? -19.976 -29.872 -2.524 1.00 23.85 248 LEU A N 1
ATOM 1876 C CA . LEU A 1 248 ? -18.746 -30.424 -1.957 1.00 24.36 248 LEU A CA 1
ATOM 1877 C C . LEU A 1 248 ? -19.143 -31.626 -1.196 1.00 24.41 248 LEU A C 1
ATOM 1878 O O . LEU A 1 248 ? -20.267 -31.738 -0.808 1.00 26.49 248 LEU A O 1
ATOM 1883 N N . LYS A 1 249 ? -18.246 -32.562 -1.011 1.00 27.06 249 LYS A N 1
ATOM 1884 C CA . LYS A 1 249 ? -18.602 -33.743 -0.251 1.00 30.59 249 LYS A CA 1
ATOM 1885 C C . LYS A 1 249 ? -18.061 -33.597 1.141 1.00 26.17 249 LYS A C 1
ATOM 1886 O O . LYS A 1 249 ? -16.863 -33.540 1.333 1.00 25.60 249 LYS A O 1
ATOM 1892 N N . VAL A 1 250 ? -18.969 -33.485 2.086 1.00 24.84 250 VAL A N 1
ATOM 1893 C CA . VAL A 1 250 ? -18.667 -33.409 3.519 1.00 25.66 250 VAL A CA 1
ATOM 1894 C C . VAL A 1 250 ? -18.500 -34.834 4.085 1.00 26.15 250 VAL A C 1
ATOM 1895 O O . VAL A 1 250 ? -19.394 -35.684 4.068 1.00 27.39 250 VAL A O 1
ATOM 1899 N N . VAL A 1 251 ? -17.320 -35.065 4.608 1.00 27.35 251 VAL A N 1
ATOM 1900 C CA . VAL A 1 251 ? -16.758 -36.385 4.734 1.00 28.73 251 VAL A CA 1
ATOM 1901 C C . VAL A 1 251 ? -17.012 -36.964 6.150 1.00 28.52 251 VAL A C 1
ATOM 1902 O O . VAL A 1 251 ? -16.999 -38.179 6.337 1.00 30.38 251 VAL A O 1
ATOM 1906 N N . ASN A 1 252 ? -17.286 -36.086 7.120 1.00 27.65 252 ASN A N 1
ATOM 1907 C CA . ASN A 1 252 ? -17.396 -36.426 8.535 1.00 27.26 252 ASN A CA 1
ATOM 1908 C C . ASN A 1 252 ? -18.756 -35.985 9.081 1.00 27.66 252 ASN A C 1
ATOM 1909 O O . ASN A 1 252 ? -19.309 -34.982 8.631 1.00 26.21 252 ASN A O 1
ATOM 1914 N N . ASP A 1 253 ? -19.273 -36.706 10.065 1.00 29.74 253 ASP A N 1
ATOM 1915 C CA . ASP A 1 253 ? -20.488 -36.269 10.778 1.00 35.90 253 ASP A CA 1
ATOM 1916 C C . ASP A 1 253 ? -20.232 -36.070 12.291 1.00 33.97 253 ASP A C 1
ATOM 1917 O O . ASP A 1 253 ? -21.157 -35.803 13.043 1.00 29.72 253 ASP A O 1
ATOM 1922 N N . ASP A 1 254 ? -18.957 -36.141 12.681 1.00 35.34 254 ASP A N 1
ATOM 1923 C CA . ASP A 1 254 ? -18.527 -36.081 14.077 1.00 36.29 254 ASP A CA 1
ATOM 1924 C C . ASP A 1 254 ? -17.267 -35.232 14.177 1.00 34.27 254 ASP A C 1
ATOM 1925 O O . ASP A 1 254 ? -16.662 -34.892 13.181 1.00 32.06 254 ASP A O 1
ATOM 1930 N N . MET A 1 255 ? -16.867 -34.957 15.406 1.00 38.20 255 MET A N 1
ATOM 1931 C CA . MET A 1 255 ? -15.656 -34.208 15.743 1.00 39.87 255 MET A CA 1
ATOM 1932 C C . MET A 1 255 ? -14.653 -35.159 16.391 1.00 37.31 255 MET A C 1
ATOM 1933 O O . MET A 1 255 ? -14.871 -35.577 17.522 1.00 36.29 255 MET A O 1
ATOM 1938 N N . THR A 1 256 ? -13.584 -35.509 15.671 1.00 35.29 256 THR A N 1
ATOM 1939 C CA . THR A 1 256 ? -12.519 -36.381 16.186 1.00 33.09 256 THR A CA 1
ATOM 1940 C C . THR A 1 256 ? -11.089 -35.985 15.841 1.00 30.33 256 THR A C 1
ATOM 1941 O O . THR A 1 256 ? -10.182 -36.709 16.161 1.00 29.93 256 THR A O 1
ATOM 1945 N N . GLY A 1 257 ? -10.858 -34.840 15.221 1.00 31.23 257 GLY A N 1
ATOM 1946 C CA . GLY A 1 257 ? -9.487 -34.416 14.822 1.00 30.00 257 GLY A CA 1
ATOM 1947 C C . GLY A 1 257 ? -9.001 -34.964 13.497 1.00 27.70 257 GLY A C 1
ATOM 1948 O O . GLY A 1 257 ? -7.810 -34.964 13.183 1.00 28.91 257 GLY A O 1
ATOM 1949 N N . ARG A 1 258 ? -9.959 -35.433 12.730 1.00 28.61 258 ARG A N 1
ATOM 1950 C CA . ARG A 1 258 ? -9.761 -35.928 11.379 1.00 28.28 258 ARG A CA 1
ATOM 1951 C C . ARG A 1 258 ? -9.312 -34.822 10.438 1.00 25.39 258 ARG A C 1
ATOM 1952 O O . ARG A 1 258 ? -9.784 -33.688 10.555 1.00 23.23 258 ARG A O 1
ATOM 1960 N N . THR A 1 259 ? -8.399 -35.180 9.540 1.00 24.24 259 THR A N 1
ATOM 1961 C CA . THR A 1 259 ? -7.884 -34.320 8.493 1.00 25.11 259 THR A CA 1
ATOM 1962 C C . THR A 1 259 ? -8.076 -35.013 7.131 1.00 23.95 259 THR A C 1
ATOM 1963 O O . THR A 1 259 ? -8.295 -36.234 7.061 1.00 21.69 259 THR A O 1
ATOM 1967 N N . LEU A 1 260 ? -8.046 -34.238 6.050 1.00 23.07 260 LEU A N 1
ATOM 1968 C CA . LEU A 1 260 ? -8.160 -34.844 4.725 1.00 24.22 260 LEU A CA 1
ATOM 1969 C C . LEU A 1 260 ? -7.375 -34.024 3.745 1.00 23.04 260 LEU A C 1
ATOM 1970 O O . LEU A 1 260 ? -7.297 -32.823 3.893 1.00 21.71 260 LEU A O 1
ATOM 1975 N N . LYS A 1 261 ? -6.746 -34.691 2.785 1.00 22.67 261 LYS A N 1
ATOM 1976 C CA . LYS A 1 261 ? -6.207 -34.021 1.635 1.00 24.32 261 LYS A CA 1
ATOM 1977 C C . LYS A 1 261 ? -6.969 -34.501 0.412 1.00 22.17 261 LYS A C 1
ATOM 1978 O O . LYS A 1 261 ? -7.085 -35.697 0.167 1.00 22.64 261 LYS A O 1
ATOM 1984 N N . ASP A 1 262 ? -7.490 -33.555 -0.349 1.00 21.70 262 ASP A N 1
ATOM 1985 C CA . ASP A 1 262 ? -8.061 -33.797 -1.653 1.00 22.39 262 ASP A CA 1
ATOM 1986 C C . ASP A 1 262 ? -7.397 -32.832 -2.636 1.00 22.53 262 ASP A C 1
ATOM 1987 O O . ASP A 1 262 ? -7.639 -31.644 -2.585 1.00 21.76 262 ASP A O 1
ATOM 1992 N N . ARG A 1 263 ? -6.561 -33.366 -3.528 1.00 25.19 263 ARG A N 1
ATOM 1993 C CA . ARG A 1 263 ? -5.658 -32.569 -4.388 1.00 24.71 263 ARG A CA 1
ATOM 1994 C C . ARG A 1 263 ? -4.884 -31.568 -3.498 1.00 25.01 263 ARG A C 1
ATOM 1995 O O . ARG A 1 263 ? -4.206 -32.022 -2.568 1.00 25.73 263 ARG A O 1
ATOM 2003 N N . LYS A 1 264 ? -5.015 -30.257 -3.698 1.00 24.80 264 LYS A N 1
ATOM 2004 C CA . LYS A 1 264 ? -4.307 -29.286 -2.837 1.00 26.18 264 LYS A CA 1
ATOM 2005 C C . LYS A 1 264 ? -5.203 -28.568 -1.806 1.00 25.32 264 LYS A C 1
ATOM 2006 O O . LYS A 1 264 ? -4.834 -27.498 -1.290 1.00 23.52 264 LYS A O 1
ATOM 2012 N N . LEU A 1 265 ? -6.369 -29.159 -1.509 1.00 24.31 265 LEU A N 1
ATOM 2013 C CA . LEU A 1 265 ? -7.275 -28.636 -0.498 1.00 23.94 265 LEU A CA 1
ATOM 2014 C C . LEU A 1 265 ? -7.060 -29.509 0.723 1.00 23.54 265 LEU A C 1
ATOM 2015 O O . LEU A 1 265 ? -7.329 -30.696 0.669 1.00 22.61 265 LEU A O 1
ATOM 2020 N N . LEU A 1 266 ? -6.540 -28.936 1.808 1.00 22.29 266 LEU A N 1
ATOM 2021 C CA . LEU A 1 266 ? -6.265 -29.688 3.020 1.00 20.94 266 LEU A CA 1
ATOM 2022 C C . LEU A 1 266 ? -7.197 -29.168 4.058 1.00 20.19 266 LEU A C 1
ATOM 2023 O O . LEU A 1 266 ? -7.200 -27.987 4.309 1.00 20.67 266 LEU A O 1
ATOM 2028 N N . THR A 1 267 ? -7.981 -30.040 4.676 1.00 20.47 267 THR A N 1
ATOM 2029 C CA . THR A 1 267 ? -8.865 -29.637 5.778 1.00 20.61 267 THR A CA 1
ATOM 2030 C C . THR A 1 267 ? -8.760 -30.487 7.046 1.00 19.78 267 THR A C 1
ATOM 2031 O O . THR A 1 267 ? -8.245 -31.595 7.050 1.00 19.08 267 THR A O 1
ATOM 2035 N N . GLY A 1 268 ? -9.300 -29.924 8.113 1.00 19.62 268 GLY A N 1
ATOM 2036 C CA . GLY A 1 268 ? -9.523 -30.593 9.371 1.00 19.89 268 GLY A CA 1
ATOM 2037 C C . GLY A 1 268 ? -10.929 -30.257 9.848 1.00 20.48 268 GLY A C 1
ATOM 2038 O O . GLY A 1 268 ? -11.540 -29.267 9.398 1.00 18.59 268 GLY A O 1
ATOM 2039 N N . ASP A 1 269 ? -11.412 -31.063 10.793 1.00 21.67 269 ASP A N 1
ATOM 2040 C CA . ASP A 1 269 ? -12.801 -31.065 11.163 1.00 23.19 269 ASP A CA 1
ATOM 2041 C C . ASP A 1 269 ? -13.150 -30.168 12.318 1.00 24.58 269 ASP A C 1
ATOM 2042 O O . ASP A 1 269 ? -14.327 -29.916 12.537 1.00 25.50 269 ASP A O 1
ATOM 2047 N N . SER A 1 270 ? -12.150 -29.689 13.062 1.00 25.86 270 SER A N 1
ATOM 2048 C CA . SER A 1 270 ? -12.385 -29.019 14.353 1.00 27.26 270 SER A CA 1
ATOM 2049 C C . SER A 1 270 ? -11.083 -28.567 15.034 1.00 27.01 270 SER A C 1
ATOM 2050 O O . SER A 1 270 ? -10.016 -28.871 14.532 1.00 26.86 270 SER A O 1
ATOM 2053 N N . PRO A 1 271 ? -11.160 -27.874 16.203 1.00 28.95 271 PRO A N 1
ATOM 2054 C CA . PRO A 1 271 ? -9.906 -27.544 16.932 1.00 29.48 271 PRO A CA 1
ATOM 2055 C C . PRO A 1 271 ? -9.025 -28.761 17.245 1.00 27.41 271 PRO A C 1
ATOM 2056 O O . PRO A 1 271 ? -7.805 -28.642 17.223 1.00 27.08 271 PRO A O 1
ATOM 2060 N N . LEU A 1 272 ? -9.642 -29.916 17.490 1.00 27.41 272 LEU A N 1
ATOM 2061 C CA . LEU A 1 272 ? -8.903 -31.178 17.661 1.00 28.28 272 LEU A CA 1
ATOM 2062 C C . LEU A 1 272 ? -7.904 -31.469 16.527 1.00 27.88 272 LEU A C 1
ATOM 2063 O O . LEU A 1 272 ? -6.870 -32.031 16.782 1.00 26.24 272 LEU A O 1
ATOM 2068 N N . ALA A 1 273 ? -8.206 -31.049 15.293 1.00 28.71 273 ALA A N 1
ATOM 2069 C CA . ALA A 1 273 ? -7.362 -31.326 14.118 1.00 26.22 273 ALA A CA 1
ATOM 2070 C C . ALA A 1 273 ? -6.189 -30.409 13.957 1.00 24.95 273 ALA A C 1
ATOM 2071 O O . ALA A 1 273 ? -5.360 -30.655 13.098 1.00 25.39 273 ALA A O 1
ATOM 2073 N N . SER A 1 274 ? -6.103 -29.361 14.780 1.00 25.35 274 SER A N 1
ATOM 2074 C CA . SER A 1 274 ? -5.158 -28.263 14.550 1.00 24.72 274 SER A CA 1
ATOM 2075 C C . SER A 1 274 ? -3.724 -28.732 14.373 1.00 26.22 274 SER A C 1
ATOM 2076 O O . SER A 1 274 ? -3.043 -28.392 13.380 1.00 24.16 274 SER A O 1
ATOM 2079 N N . ASN A 1 275 ? -3.272 -29.533 15.333 1.00 26.91 275 ASN A N 1
ATOM 2080 C CA . ASN A 1 275 ? -1.901 -29.992 15.305 1.00 26.74 275 ASN A CA 1
ATOM 2081 C C . ASN A 1 275 ? -1.585 -30.858 14.095 1.00 27.92 275 ASN A C 1
ATOM 2082 O O . ASN A 1 275 ? -0.588 -30.634 13.446 1.00 26.49 275 ASN A O 1
ATOM 2087 N N . GLU A 1 276 ? -2.444 -31.834 13.793 1.00 31.57 276 GLU A N 1
ATOM 2088 C CA . GLU A 1 276 ? -2.236 -32.714 12.625 1.00 32.09 276 GLU A CA 1
ATOM 2089 C C . GLU A 1 276 ? -2.366 -31.976 11.280 1.00 27.99 276 GLU A C 1
ATOM 2090 O O . GLU A 1 276 ? -1.771 -32.373 10.290 1.00 24.42 276 GLU A O 1
ATOM 2096 N N . LEU A 1 277 ? -3.120 -30.887 11.251 1.00 26.03 277 LEU A N 1
ATOM 2097 C CA . LEU A 1 277 ? -3.236 -30.114 10.035 1.00 25.49 277 LEU A CA 1
ATOM 2098 C C . LEU A 1 277 ? -1.966 -29.308 9.725 1.00 25.58 277 LEU A C 1
ATOM 2099 O O . LEU A 1 277 ? -1.521 -29.272 8.565 1.00 28.17 277 LEU A O 1
ATOM 2104 N N . GLY A 1 278 ? -1.383 -28.663 10.736 1.00 24.01 278 GLY A N 1
ATOM 2105 C CA . GLY A 1 278 ? -0.069 -28.015 10.602 1.00 22.55 278 GLY A CA 1
ATOM 2106 C C . GLY A 1 278 ? 0.955 -28.980 10.054 1.00 22.89 278 GLY A C 1
ATOM 2107 O O . GLY A 1 278 ? 1.650 -28.694 9.073 1.00 21.96 278 GLY A O 1
ATOM 2108 N N . LYS A 1 279 ? 1.005 -30.162 10.656 1.00 23.96 279 LYS A N 1
ATOM 2109 C CA . LYS A 1 279 ? 1.866 -31.228 10.146 1.00 24.57 279 LYS A CA 1
ATOM 2110 C C . LYS A 1 279 ? 1.567 -31.567 8.715 1.00 23.77 279 LYS A C 1
ATOM 2111 O O . LYS A 1 279 ? 2.489 -31.694 7.893 1.00 24.80 279 LYS A O 1
ATOM 2117 N N . LEU A 1 280 ? 0.279 -31.727 8.410 1.00 22.35 280 LEU A N 1
ATOM 2118 C CA . LEU A 1 280 ? -0.119 -32.061 7.045 1.00 21.59 280 LEU A CA 1
ATOM 2119 C C . LEU A 1 280 ? 0.238 -30.922 6.050 1.00 20.08 280 LEU A C 1
ATOM 2120 O O . LEU A 1 280 ? 0.771 -31.206 4.996 1.00 18.99 280 LEU A O 1
ATOM 2125 N N . ALA A 1 281 ? -0.034 -29.653 6.390 1.00 19.27 281 ALA A N 1
ATOM 2126 C CA . ALA A 1 281 ? 0.360 -28.534 5.498 1.00 18.52 281 ALA A CA 1
ATOM 2127 C C . ALA A 1 281 ? 1.834 -28.510 5.257 1.00 18.22 281 ALA A C 1
ATOM 2128 O O . ALA A 1 281 ? 2.252 -28.390 4.115 1.00 20.79 281 ALA A O 1
ATOM 2130 N N . VAL A 1 282 ? 2.619 -28.643 6.310 1.00 18.10 282 VAL A N 1
ATOM 2131 C CA . VAL A 1 282 ? 4.064 -28.540 6.185 1.00 19.26 282 VAL A CA 1
ATOM 2132 C C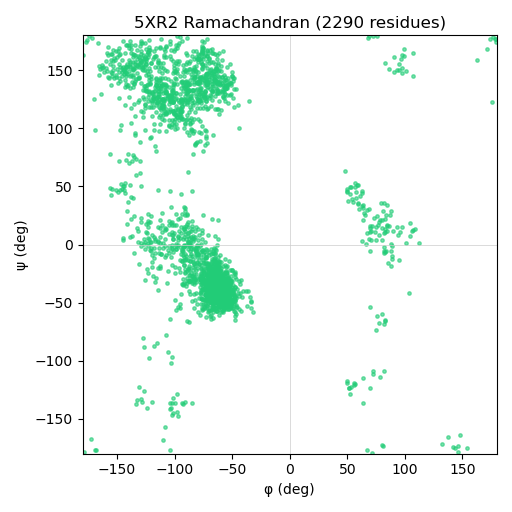 . VAL A 1 282 ? 4.617 -29.608 5.256 1.00 20.18 282 VAL A C 1
ATOM 2133 O O . VAL A 1 282 ? 5.452 -29.275 4.389 1.00 18.88 282 VAL A O 1
ATOM 2137 N N . ASN A 1 283 ? 4.163 -30.867 5.450 1.00 21.98 283 ASN A N 1
ATOM 2138 C CA . ASN A 1 283 ? 4.619 -31.997 4.627 1.00 23.26 283 ASN A CA 1
ATOM 2139 C C . ASN A 1 283 ? 4.238 -31.817 3.184 1.00 24.37 283 ASN A C 1
ATOM 2140 O O . ASN A 1 283 ? 5.074 -32.083 2.300 1.00 26.07 283 ASN A O 1
ATOM 2145 N N . GLU A 1 284 ? 2.995 -31.392 2.936 1.00 25.55 284 GLU A N 1
ATOM 2146 C CA . GLU A 1 284 ? 2.506 -31.193 1.559 1.00 26.74 284 GLU A CA 1
ATOM 2147 C C . GLU A 1 284 ? 3.294 -30.133 0.815 1.00 25.55 284 GLU A C 1
ATOM 2148 O O . GLU A 1 284 ? 3.618 -30.312 -0.338 1.00 23.84 284 GLU A O 1
ATOM 2154 N N . MET A 1 285 ? 3.571 -29.030 1.500 1.00 27.32 285 MET A N 1
ATOM 2155 C CA . MET A 1 285 ? 4.279 -27.882 0.923 1.00 29.36 285 MET A CA 1
ATOM 2156 C C . MET A 1 285 ? 5.748 -28.235 0.669 1.00 28.08 285 MET A C 1
ATOM 2157 O O . MET A 1 285 ? 6.282 -27.886 -0.372 1.00 26.10 285 MET A O 1
ATOM 2162 N N . LEU A 1 286 ? 6.386 -28.922 1.626 1.00 28.29 286 LEU A N 1
ATOM 2163 C CA . LEU A 1 286 ? 7.767 -29.384 1.446 1.00 30.22 286 LEU A CA 1
ATOM 2164 C C . LEU A 1 286 ? 7.868 -30.362 0.278 1.00 30.68 286 LEU A C 1
ATOM 2165 O O . LEU A 1 286 ? 8.803 -30.313 -0.500 1.00 29.04 286 LEU A O 1
ATOM 2170 N N . ASN A 1 287 ? 6.868 -31.219 0.151 1.00 34.02 287 ASN A N 1
ATOM 2171 C CA . ASN A 1 287 ? 6.797 -32.182 -0.944 1.00 36.77 287 ASN A CA 1
ATOM 2172 C C . ASN A 1 287 ? 6.567 -31.476 -2.289 1.00 35.05 287 ASN A C 1
ATOM 2173 O O . ASN A 1 287 ? 7.173 -31.828 -3.277 1.00 33.49 287 ASN A O 1
ATOM 2178 N N . ALA A 1 288 ? 5.722 -30.455 -2.321 1.00 35.28 288 ALA A N 1
ATOM 2179 C CA . ALA A 1 288 ? 5.524 -29.691 -3.547 1.00 35.09 288 ALA A CA 1
ATOM 2180 C C . ALA A 1 288 ? 6.805 -28.952 -4.006 1.00 37.32 288 ALA A C 1
ATOM 2181 O O . ALA A 1 288 ? 7.064 -28.853 -5.210 1.00 36.83 288 ALA A O 1
ATOM 2183 N N . ILE A 1 289 ? 7.586 -28.434 -3.058 1.00 38.35 289 ILE A N 1
ATOM 2184 C CA . ILE A 1 289 ? 8.875 -27.753 -3.363 1.00 41.96 289 ILE A CA 1
ATOM 2185 C C . ILE A 1 289 ? 9.928 -28.723 -3.935 1.00 44.39 289 ILE A C 1
ATOM 2186 O O . ILE A 1 289 ? 10.691 -28.366 -4.831 1.00 47.65 289 ILE A O 1
ATOM 2191 N N . GLN A 1 290 ? 9.956 -29.932 -3.386 1.00 45.31 290 GLN A N 1
ATOM 2192 C CA . GLN A 1 290 ? 10.812 -31.017 -3.843 1.00 49.76 290 GLN A CA 1
ATOM 2193 C C . GLN A 1 290 ? 10.350 -31.569 -5.221 1.00 55.33 290 GLN A C 1
ATOM 2194 O O . GLN A 1 290 ? 11.170 -32.035 -6.004 1.00 60.32 290 GLN A O 1
ATOM 2200 N N . ASN A 1 291 ? 9.050 -31.492 -5.525 1.00 66.86 291 ASN A N 1
ATOM 2201 C CA . ASN A 1 291 ? 8.510 -31.808 -6.876 1.00 68.42 291 ASN A CA 1
ATOM 2202 C C . ASN A 1 291 ? 9.010 -30.879 -8.007 1.00 67.85 291 ASN A C 1
ATOM 2203 O O . ASN A 1 291 ? 9.121 -31.299 -9.152 1.00 64.01 291 ASN A O 1
ATOM 2208 N N . LYS A 1 292 ? 9.325 -29.628 -7.698 1.00 71.96 292 LYS A N 1
ATOM 2209 C CA . LYS A 1 292 ? 9.789 -28.706 -8.727 1.00 75.70 292 LYS A CA 1
ATOM 2210 C C . LYS A 1 292 ? 11.322 -28.711 -8.860 1.00 77.28 292 LYS A C 1
ATOM 2211 O O . LYS A 1 292 ? 11.903 -27.687 -9.187 1.00 82.47 292 LYS A O 1
ATOM 2217 N N . LEU A 1 293 ? 11.964 -29.863 -8.610 1.00 80.47 293 LEU A N 1
ATOM 2218 C CA . LEU A 1 293 ? 13.400 -30.088 -8.904 1.00 75.08 293 LEU A CA 1
ATOM 2219 C C . LEU A 1 293 ? 13.763 -31.580 -8.837 1.00 72.23 293 LEU A C 1
ATOM 2220 O O . LEU A 1 293 ? 12.902 -32.463 -8.937 1.00 64.85 293 LEU A O 1
ATOM 2225 N N . VAL B 1 5 ? -18.020 9.996 44.525 1.00 61.03 5 VAL B N 1
ATOM 2226 C CA . VAL B 1 5 ? -18.286 10.168 43.054 1.00 68.30 5 VAL B CA 1
ATOM 2227 C C . VAL B 1 5 ? -17.225 11.074 42.335 1.00 72.27 5 VAL B C 1
ATOM 2228 O O . VAL B 1 5 ? -17.366 11.405 41.150 1.00 72.20 5 VAL B O 1
ATOM 2232 N N . ASN B 1 6 ? -16.194 11.504 43.067 1.00 80.52 6 ASN B N 1
ATOM 2233 C CA . ASN B 1 6 ? -14.980 12.103 42.490 1.00 81.11 6 ASN B CA 1
ATOM 2234 C C . ASN B 1 6 ? -13.754 11.300 42.950 1.00 75.84 6 ASN B C 1
ATOM 2235 O O . ASN B 1 6 ? -12.620 11.800 42.949 1.00 64.38 6 ASN B O 1
ATOM 2240 N N . GLU B 1 7 ? -14.021 10.059 43.366 1.00 70.64 7 GLU B N 1
ATOM 2241 C CA . GLU B 1 7 ? -13.016 9.055 43.645 1.00 67.09 7 GLU B CA 1
ATOM 2242 C C . GLU B 1 7 ? -12.890 8.037 42.510 1.00 62.12 7 GLU B C 1
ATOM 2243 O O . GLU B 1 7 ? -12.067 7.136 42.600 1.00 63.11 7 GLU B O 1
ATOM 2249 N N . LEU B 1 8 ? -13.682 8.182 41.446 1.00 55.84 8 LEU B N 1
ATOM 2250 C CA . LEU B 1 8 ? -13.738 7.187 40.381 1.00 51.70 8 LEU B CA 1
ATOM 2251 C C . LEU B 1 8 ? -12.418 7.152 39.626 1.00 50.74 8 LEU B C 1
ATOM 2252 O O . LEU B 1 8 ? -11.742 8.170 39.484 1.00 49.53 8 LEU B O 1
ATOM 2257 N N . SER B 1 9 ? -12.053 5.973 39.138 1.00 50.04 9 SER B N 1
ATOM 2258 C CA . SER B 1 9 ? -10.724 5.780 38.589 1.00 50.83 9 SER B CA 1
ATOM 2259 C C . SER B 1 9 ? -10.539 6.611 37.328 1.00 52.16 9 SER B C 1
ATOM 2260 O O . SER B 1 9 ? -11.479 6.830 36.542 1.00 54.76 9 SER B O 1
ATOM 2263 N N . LYS B 1 10 ? -9.320 7.089 37.169 1.00 51.97 10 LYS B N 1
ATOM 2264 C CA . LYS B 1 10 ? -8.927 7.849 36.000 1.00 53.37 10 LYS B CA 1
ATOM 2265 C C . LYS B 1 10 ? -8.293 6.907 34.954 1.00 47.83 10 LYS B C 1
ATOM 2266 O O . LYS B 1 10 ? -8.064 7.298 33.819 1.00 46.85 10 LYS B O 1
ATOM 2272 N N . GLN B 1 11 ? -8.063 5.656 35.341 1.00 46.66 11 GLN B N 1
ATOM 2273 C CA . GLN B 1 11 ? -7.461 4.649 34.481 1.00 45.82 11 GLN B CA 1
ATOM 2274 C C . GLN B 1 11 ? -8.524 4.072 33.527 1.00 42.86 11 GLN B C 1
ATOM 2275 O O . GLN B 1 11 ? -9.672 3.882 33.906 1.00 37.75 11 GLN B O 1
ATOM 2281 N N . PRO B 1 12 ? -8.157 3.829 32.265 1.00 41.86 12 PRO B N 1
ATOM 2282 C CA . PRO B 1 12 ? -9.094 3.162 31.371 1.00 41.00 12 PRO B CA 1
ATOM 2283 C C . PRO B 1 12 ? -9.470 1.745 31.864 1.00 39.87 12 PRO B C 1
ATOM 2284 O O . PRO B 1 12 ? -8.624 1.070 32.459 1.00 37.98 12 PRO B O 1
ATOM 2288 N N . THR B 1 13 ? -10.727 1.324 31.656 1.00 39.13 13 THR B N 1
ATOM 2289 C CA . THR B 1 13 ? -11.194 -0.027 32.060 1.00 39.81 13 THR B CA 1
ATOM 2290 C C . THR B 1 13 ? -10.904 -1.017 30.903 1.00 41.74 13 THR B C 1
ATOM 2291 O O . THR B 1 13 ? -11.202 -0.702 29.752 1.00 42.54 13 THR B O 1
ATOM 2295 N N . PRO B 1 14 ? -10.300 -2.193 31.173 1.00 39.94 14 PRO B N 1
ATOM 2296 C CA . PRO B 1 14 ? -10.033 -3.097 30.024 1.00 38.82 14 PRO B CA 1
ATOM 2297 C C . PRO B 1 14 ? -11.286 -3.736 29.448 1.00 36.31 14 PRO B C 1
ATOM 2298 O O . PRO B 1 14 ? -12.228 -3.978 30.189 1.00 32.23 14 PRO B O 1
ATOM 2302 N N . ASP B 1 15 ? -11.275 -3.957 28.128 1.00 39.97 15 ASP B N 1
ATOM 2303 C CA . ASP B 1 15 ? -12.323 -4.679 27.363 1.00 41.83 15 ASP B CA 1
ATOM 2304 C C . ASP B 1 15 ? -11.850 -6.131 27.238 1.00 39.80 15 ASP B C 1
ATOM 2305 O O . ASP B 1 15 ? -10.855 -6.397 26.560 1.00 41.25 15 ASP B O 1
ATOM 2310 N N . LYS B 1 16 ? -12.520 -7.048 27.937 1.00 40.60 16 LYS B N 1
ATOM 2311 C CA . LYS B 1 16 ? -12.081 -8.459 28.015 1.00 46.45 16 LYS B CA 1
ATOM 2312 C C . LYS B 1 16 ? -12.254 -9.239 26.700 1.00 41.28 16 LYS B C 1
ATOM 2313 O O . LYS B 1 16 ? -11.665 -10.289 26.536 1.00 40.44 16 LYS B O 1
ATOM 2319 N N . ALA B 1 17 ? -13.076 -8.729 25.782 1.00 40.34 17 ALA B N 1
ATOM 2320 C CA . ALA B 1 17 ? -13.235 -9.311 24.436 1.00 36.97 17 ALA B CA 1
ATOM 2321 C C . ALA B 1 17 ? -12.025 -9.152 23.557 1.00 34.80 17 ALA B C 1
ATOM 2322 O O . ALA B 1 17 ? -11.900 -9.901 22.596 1.00 38.33 17 ALA B O 1
ATOM 2324 N N . GLU B 1 18 ? -11.131 -8.214 23.880 1.00 33.88 18 GLU B N 1
ATOM 2325 C CA . GLU B 1 18 ? -10.018 -7.857 22.999 1.00 34.97 18 GLU B CA 1
ATOM 2326 C C . GLU B 1 18 ? -8.669 -7.733 23.722 1.00 35.38 18 GLU B C 1
ATOM 2327 O O . GLU B 1 18 ? -8.620 -7.516 24.941 1.00 42.44 18 GLU B O 1
ATOM 2333 N N . ASP B 1 19 ? -7.583 -7.922 22.971 1.00 33.48 19 ASP B N 1
ATOM 2334 C CA . ASP B 1 19 ? -6.228 -7.852 23.500 1.00 34.28 19 ASP B CA 1
ATOM 2335 C C . ASP B 1 19 ? -5.831 -6.381 23.619 1.00 35.66 19 ASP B C 1
ATOM 2336 O O . ASP B 1 19 ? -5.927 -5.638 22.636 1.00 34.11 19 ASP B O 1
ATOM 2341 N N . ASN B 1 20 ? -5.419 -5.973 24.828 1.00 33.07 20 ASN B N 1
ATOM 2342 C CA . ASN B 1 20 ? -4.803 -4.680 25.068 1.00 30.22 20 ASN B CA 1
ATOM 2343 C C . ASN B 1 20 ? -5.683 -3.521 24.518 1.00 28.78 20 ASN B C 1
ATOM 2344 O O . ASN B 1 20 ? -5.246 -2.629 23.779 1.00 24.03 20 ASN B O 1
ATOM 2349 N N . ALA B 1 21 ? -6.956 -3.598 24.903 1.00 29.95 21 ALA B N 1
ATOM 2350 C CA . ALA B 1 21 ? -8.012 -2.674 24.482 1.00 30.19 21 ALA B CA 1
ATOM 2351 C C . ALA B 1 21 ? -8.801 -2.185 25.687 1.00 30.85 21 ALA B C 1
ATOM 2352 O O . ALA B 1 21 ? -9.053 -2.938 26.631 1.00 29.63 21 ALA B O 1
ATOM 2354 N N . PHE B 1 22 ? -9.217 -0.923 25.633 1.00 33.44 22 PHE B N 1
ATOM 2355 C CA . PHE B 1 22 ? -9.696 -0.229 26.822 1.00 34.39 22 PHE B CA 1
ATOM 2356 C C . PHE B 1 22 ? -10.920 0.640 26.559 1.00 35.07 22 PHE B C 1
ATOM 2357 O O . PHE B 1 22 ? -10.912 1.450 25.652 1.00 37.98 22 PHE B O 1
ATOM 2365 N N . PHE B 1 23 ? -11.974 0.437 27.354 1.00 36.63 23 PHE B N 1
ATOM 2366 C CA . PHE B 1 23 ? -13.073 1.391 27.466 1.00 39.44 23 PHE B CA 1
ATOM 2367 C C . PHE B 1 23 ? -12.578 2.705 28.118 1.00 41.67 23 PHE B C 1
ATOM 2368 O O . PHE B 1 23 ? -11.507 2.753 28.735 1.00 38.18 23 PHE B O 1
ATOM 2376 N N . PRO B 1 24 ? -13.379 3.779 28.010 1.00 45.43 24 PRO B N 1
ATOM 2377 C CA . PRO B 1 24 ? -12.996 4.979 28.754 1.00 44.24 24 PRO B CA 1
ATOM 2378 C C . PRO B 1 24 ? -13.089 4.809 30.290 1.00 43.64 24 PRO B C 1
ATOM 2379 O O . PRO B 1 24 ? -13.970 4.098 30.813 1.00 45.30 24 PRO B O 1
ATOM 2383 N N . SER B 1 25 ? -12.182 5.472 30.994 1.00 39.88 25 SER B N 1
ATOM 2384 C CA . SER B 1 25 ? -12.184 5.491 32.445 1.00 39.15 25 SER B CA 1
ATOM 2385 C C . SER B 1 25 ? -13.556 5.835 33.067 1.00 41.92 25 SER B C 1
ATOM 2386 O O . SER B 1 25 ? -14.303 6.704 32.523 1.00 36.43 25 SER B O 1
ATOM 2389 N N . PRO B 1 26 ? -13.878 5.173 34.212 1.00 43.65 26 PRO B N 1
ATOM 2390 C CA . PRO B 1 26 ? -15.101 5.429 34.979 1.00 45.52 26 PRO B CA 1
ATOM 2391 C C . PRO B 1 26 ? -15.288 6.888 35.364 1.00 47.91 26 PRO B C 1
ATOM 2392 O O . PRO B 1 26 ? -16.423 7.337 35.449 1.00 49.00 26 PRO B O 1
ATOM 2396 N N . TYR B 1 27 ? -14.190 7.612 35.598 1.00 49.11 27 TYR B N 1
ATOM 2397 C CA . TYR B 1 27 ? -14.273 9.050 35.813 1.00 49.76 27 TYR B CA 1
ATOM 2398 C C . TYR B 1 27 ? -14.707 9.755 34.533 1.00 47.13 27 TYR B C 1
ATOM 2399 O O . TYR B 1 27 ? -15.638 10.558 34.587 1.00 51.53 27 TYR B O 1
ATOM 2408 N N . SER B 1 28 ? -14.061 9.466 33.400 1.00 43.42 28 SER B N 1
ATOM 2409 C CA . SER B 1 28 ? -14.392 10.171 32.151 1.00 41.23 28 SER B CA 1
ATOM 2410 C C . SER B 1 28 ? -15.845 9.959 31.743 1.00 40.09 28 SER B C 1
ATOM 2411 O O . SER B 1 28 ? -16.459 10.880 31.214 1.00 42.42 28 SER B O 1
ATOM 2414 N N . LEU B 1 29 ? -16.395 8.773 32.012 1.00 38.42 29 LEU B N 1
ATOM 2415 C CA . LEU B 1 29 ? -17.812 8.517 31.753 1.00 42.52 29 LEU B CA 1
ATOM 2416 C C . LEU B 1 29 ? -18.743 9.443 32.571 1.00 45.50 29 LEU B C 1
ATOM 2417 O O . LEU B 1 29 ? -19.826 9.792 32.089 1.00 47.04 29 LEU B O 1
ATOM 2422 N N . SER B 1 30 ? -18.317 9.854 33.768 1.00 47.67 30 SER B N 1
ATOM 2423 C CA . SER B 1 30 ? -19.037 10.875 34.586 1.00 53.14 30 SER B CA 1
ATOM 2424 C C . SER B 1 30 ? -19.036 12.275 33.986 1.00 50.76 30 SER B C 1
ATOM 2425 O O . SER B 1 30 ? -20.016 12.982 34.098 1.00 51.18 30 SER B O 1
ATOM 2428 N N . GLN B 1 31 ? -17.935 12.680 33.364 1.00 51.26 31 GLN B N 1
ATOM 2429 C CA . GLN B 1 31 ? -17.848 14.015 32.770 1.00 54.30 31 GLN B CA 1
ATOM 2430 C C . GLN B 1 31 ? -18.428 14.102 31.354 1.00 58.72 31 GLN B C 1
ATOM 2431 O O . GLN B 1 31 ? -18.978 15.145 30.995 1.00 59.99 31 GLN B O 1
ATOM 2437 N N . TYR B 1 32 ? -18.321 13.026 30.560 1.00 57.34 32 TYR B N 1
ATOM 2438 C CA . TYR B 1 32 ? -18.718 13.069 29.143 1.00 56.13 32 TYR B CA 1
ATOM 2439 C C . TYR B 1 32 ? -20.016 12.331 28.754 1.00 51.98 32 TYR B C 1
ATOM 2440 O O . TYR B 1 32 ? -20.495 12.484 27.620 1.00 51.28 32 TYR B O 1
ATOM 2449 N N . THR B 1 33 ? -20.592 11.551 29.669 1.00 46.15 33 THR B N 1
ATOM 2450 C CA . THR B 1 33 ? -21.858 10.859 29.392 1.00 43.59 33 THR B CA 1
ATOM 2451 C C . THR B 1 33 ? -22.846 11.135 30.506 1.00 43.13 33 THR B C 1
ATOM 2452 O O . THR B 1 33 ? -22.471 11.613 31.567 1.00 45.99 33 THR B O 1
ATOM 2456 N N . ALA B 1 34 ? -24.106 10.811 30.266 1.00 41.57 34 ALA B N 1
ATOM 2457 C CA . ALA B 1 34 ? -25.187 11.227 31.144 1.00 40.92 34 ALA B CA 1
ATOM 2458 C C . ALA B 1 34 ? -26.325 10.288 30.903 1.00 41.07 34 ALA B C 1
ATOM 2459 O O . ALA B 1 34 ? -26.477 9.798 29.802 1.00 45.50 34 ALA B O 1
ATOM 2461 N N . PRO B 1 35 ? -27.148 10.022 31.905 1.00 43.40 35 PRO B N 1
ATOM 2462 C CA . PRO B 1 35 ? -28.276 9.107 31.576 1.00 42.88 35 PRO B CA 1
ATOM 2463 C C . PRO B 1 35 ? -29.368 9.697 30.667 1.00 44.10 35 PRO B C 1
ATOM 2464 O O . PRO B 1 35 ? -30.179 8.944 30.131 1.00 45.01 35 PRO B O 1
ATOM 2468 N N . LYS B 1 36 ? -29.398 11.023 30.525 1.00 48.47 36 LYS B N 1
ATOM 2469 C CA . LYS B 1 36 ? -30.390 11.746 29.706 1.00 49.32 36 LYS B CA 1
ATOM 2470 C C . LYS B 1 36 ? -29.716 12.833 28.867 1.00 48.23 36 LYS B C 1
ATOM 2471 O O . LYS B 1 36 ? -28.674 13.378 29.249 1.00 43.98 36 LYS B O 1
ATOM 2477 N N . THR B 1 37 ? -30.318 13.115 27.716 1.00 47.39 37 THR B N 1
ATOM 2478 C CA . THR B 1 37 ? -29.820 14.125 26.805 1.00 50.34 37 THR B CA 1
ATOM 2479 C C . THR B 1 37 ? -30.579 15.420 27.025 1.00 53.84 37 THR B C 1
ATOM 2480 O O . THR B 1 37 ? -31.610 15.455 27.705 1.00 52.53 37 THR B O 1
ATOM 2484 N N . ASP B 1 38 ? -30.106 16.479 26.385 1.00 56.13 38 ASP B N 1
ATOM 2485 C CA . ASP B 1 38 ? -30.793 17.760 26.455 1.00 55.16 38 ASP B CA 1
ATOM 2486 C C . ASP B 1 38 ? -32.069 17.862 25.573 1.00 54.69 38 ASP B C 1
ATOM 2487 O O . ASP B 1 38 ? -32.674 18.928 25.495 1.00 58.56 38 ASP B O 1
ATOM 2492 N N . PHE B 1 39 ? -32.471 16.766 24.926 1.00 50.61 39 PHE B N 1
ATOM 2493 C CA . PHE B 1 39 ? -33.651 16.736 24.060 1.00 49.78 39 PHE B CA 1
ATOM 2494 C C . PHE B 1 39 ? -34.932 17.165 24.756 1.00 54.24 39 PHE B C 1
ATOM 2495 O O . PHE B 1 39 ? -35.295 16.580 25.784 1.00 50.58 39 PHE B O 1
ATOM 2503 N N . ASP B 1 40 ? -35.631 18.146 24.169 1.00 59.98 40 ASP B N 1
ATOM 2504 C CA . ASP B 1 40 ? -36.976 18.525 24.639 1.00 64.20 40 ASP B CA 1
ATOM 2505 C C . ASP B 1 40 ? -37.937 18.823 23.475 1.00 59.13 40 ASP B C 1
ATOM 2506 O O . ASP B 1 40 ? -38.324 19.963 23.243 1.00 60.11 40 ASP B O 1
ATOM 2511 N N . GLY B 1 41 ? -38.302 17.764 22.752 1.00 54.40 41 GLY B N 1
ATOM 2512 C CA . GLY B 1 41 ? -39.365 17.781 21.737 1.00 52.18 41 GLY B CA 1
ATOM 2513 C C . GLY B 1 41 ? -38.891 17.951 20.304 1.00 47.82 41 GLY B C 1
ATOM 2514 O O . GLY B 1 41 ? -37.851 18.529 20.050 1.00 44.48 41 GLY B O 1
ATOM 2515 N N . VAL B 1 42 ? -39.665 17.423 19.366 1.00 55.38 42 VAL B N 1
ATOM 2516 C CA . VAL B 1 42 ? -39.397 17.577 17.930 1.00 59.83 42 VAL B CA 1
ATOM 2517 C C . VAL B 1 42 ? -40.224 18.752 17.414 1.00 57.67 42 VAL B C 1
ATOM 2518 O O . VAL B 1 42 ? -41.347 18.975 17.875 1.00 50.54 42 VAL B O 1
ATOM 2522 N N . GLU B 1 43 ? -39.667 19.495 16.461 1.00 56.33 43 GLU B N 1
ATOM 2523 C CA . GLU B 1 43 ? -40.393 20.595 15.833 1.00 61.85 43 GLU B CA 1
ATOM 2524 C C . GLU B 1 43 ? -41.445 20.138 14.808 1.00 61.40 43 GLU B C 1
ATOM 2525 O O . GLU B 1 43 ? -42.571 20.623 14.842 1.00 67.88 43 GLU B O 1
ATOM 2531 N N . HIS B 1 44 ? -41.099 19.220 13.908 1.00 59.65 44 HIS B N 1
ATOM 2532 C CA . HIS B 1 44 ? -41.962 18.938 12.744 1.00 57.16 44 HIS B CA 1
ATOM 2533 C C . HIS B 1 44 ? -42.602 17.540 12.669 1.00 57.78 44 HIS B C 1
ATOM 2534 O O . HIS B 1 44 ? -42.623 16.900 11.613 1.00 53.87 44 HIS B O 1
ATOM 2541 N N . LYS B 1 45 ? -43.178 17.120 13.802 1.00 56.20 45 LYS B N 1
ATOM 2542 C CA . LYS B 1 45 ? -43.928 15.852 13.931 1.00 54.39 45 LYS B CA 1
ATOM 2543 C C . LYS B 1 45 ? -44.884 15.629 12.733 1.00 51.38 45 LYS B C 1
ATOM 2544 O O . LYS B 1 45 ? -45.935 16.240 12.656 1.00 51.31 45 LYS B O 1
ATOM 2550 N N . GLY B 1 46 ? -44.468 14.798 11.774 1.00 50.94 46 GLY B N 1
ATOM 2551 C CA . GLY B 1 46 ? -45.313 14.411 10.637 1.00 49.68 46 GLY B CA 1
ATOM 2552 C C . GLY B 1 46 ? -45.458 15.413 9.488 1.00 49.58 46 GLY B C 1
ATOM 2553 O O . GLY B 1 46 ? -46.410 15.313 8.699 1.00 48.61 46 GLY B O 1
ATOM 2554 N N . ALA B 1 47 ? -44.505 16.343 9.371 1.00 46.18 47 ALA B N 1
ATOM 2555 C CA . ALA B 1 47 ? -44.499 17.366 8.317 1.00 46.81 47 ALA B CA 1
ATOM 2556 C C . ALA B 1 47 ? -44.424 16.798 6.888 1.00 53.71 47 ALA B C 1
ATOM 2557 O O . ALA B 1 47 ? -45.182 17.228 6.007 1.00 51.10 47 ALA B O 1
ATOM 2559 N N . TYR B 1 48 ? -43.498 15.857 6.672 1.00 58.67 48 TYR B N 1
ATOM 2560 C CA . TYR B 1 48 ? -43.382 15.131 5.405 1.00 56.63 48 TYR B CA 1
ATOM 2561 C C . TYR B 1 48 ? -44.236 13.871 5.449 1.00 57.24 48 TYR B C 1
ATOM 2562 O O . TYR B 1 48 ? -44.220 13.137 6.440 1.00 58.32 48 TYR B O 1
ATOM 2571 N N . LYS B 1 49 ? -44.960 13.623 4.360 1.00 60.27 49 LYS B N 1
ATOM 2572 C CA . LYS B 1 49 ? -45.997 12.580 4.316 1.00 61.46 49 LYS B CA 1
ATOM 2573 C C . LYS B 1 49 ? -46.032 11.671 3.074 1.00 54.41 49 LYS B C 1
ATOM 2574 O O . LYS B 1 49 ? -46.771 10.702 3.088 1.00 47.78 49 LYS B O 1
ATOM 2580 N N . ASP B 1 50 ? -45.247 11.941 2.027 1.00 56.64 50 ASP B N 1
ATOM 2581 C CA . ASP B 1 50 ? -45.344 11.145 0.782 1.00 61.95 50 ASP B CA 1
ATOM 2582 C C . ASP B 1 50 ? -44.692 9.767 0.912 1.00 61.81 50 ASP B C 1
ATOM 2583 O O . ASP B 1 50 ? -44.896 8.903 0.060 1.00 59.14 50 ASP B O 1
ATOM 2588 N N . GLY B 1 51 ? -43.881 9.577 1.951 1.00 63.85 51 GLY B N 1
ATOM 2589 C CA . GLY B 1 51 ? -43.168 8.323 2.170 1.00 63.32 51 GLY B CA 1
ATOM 2590 C C . GLY B 1 51 ? -42.042 7.970 1.201 1.00 60.26 51 GLY B C 1
ATOM 2591 O O . GLY B 1 51 ? -41.613 6.822 1.203 1.00 65.97 51 GLY B O 1
ATOM 2592 N N . LYS B 1 52 ? -41.561 8.921 0.389 1.00 55.19 52 LYS B N 1
ATOM 2593 C CA . LYS B 1 52 ? -40.504 8.660 -0.604 1.00 55.43 52 LYS B CA 1
ATOM 2594 C C . LYS B 1 52 ? -39.101 8.997 -0.095 1.00 53.54 52 LYS B C 1
ATOM 2595 O O . LYS B 1 52 ? -38.215 8.152 -0.146 1.00 57.24 52 LYS B O 1
ATOM 2601 N N . TRP B 1 53 ? -38.891 10.223 0.381 1.00 49.98 53 TRP B N 1
ATOM 2602 C CA . TRP B 1 53 ? -37.560 10.657 0.845 1.00 48.02 53 TRP B CA 1
ATOM 2603 C C . TRP B 1 53 ? -37.068 9.938 2.113 1.00 45.05 53 TRP B C 1
ATOM 2604 O O . TRP B 1 53 ? -37.797 9.810 3.095 1.00 40.82 53 TRP B O 1
ATOM 2615 N N . LYS B 1 54 ? -35.807 9.496 2.053 1.00 43.43 54 LYS B N 1
ATOM 2616 C CA . LYS B 1 54 ? -35.176 8.618 3.046 1.00 39.88 54 LYS B CA 1
ATOM 2617 C C . LYS B 1 54 ? -33.803 9.149 3.383 1.00 34.65 54 LYS B C 1
ATOM 2618 O O . LYS B 1 54 ? -33.209 9.854 2.595 1.00 33.45 54 LYS B O 1
ATOM 2624 N N . VAL B 1 55 ? -33.339 8.864 4.595 1.00 34.87 55 VAL B N 1
ATOM 2625 C CA . VAL B 1 55 ? -31.951 9.131 4.993 1.00 33.12 55 VAL B CA 1
ATOM 2626 C C . VAL B 1 55 ? -31.178 7.839 4.853 1.00 32.72 55 VAL B C 1
ATOM 2627 O O . VAL B 1 55 ? -31.683 6.743 5.209 1.00 30.20 55 VAL B O 1
ATOM 2631 N N . LEU B 1 56 ? -29.967 7.989 4.324 1.00 32.21 56 LEU B N 1
ATOM 2632 C CA . LEU B 1 56 ? -28.976 6.931 4.226 1.00 33.41 56 LEU B CA 1
ATOM 2633 C C . LEU B 1 56 ? -27.929 7.187 5.286 1.00 31.75 56 LEU B C 1
ATOM 2634 O O . LEU B 1 56 ? -27.148 8.107 5.148 1.00 33.01 56 LEU B O 1
ATOM 2639 N N . MET B 1 57 ? -27.915 6.387 6.345 1.00 33.09 57 MET B N 1
ATOM 2640 C CA . MET B 1 57 ? -26.812 6.418 7.336 1.00 32.42 57 MET B CA 1
ATOM 2641 C C . MET B 1 57 ? -25.652 5.471 6.931 1.00 30.81 57 MET B C 1
ATOM 2642 O O . MET B 1 57 ? -25.887 4.277 6.751 1.00 31.25 57 MET B O 1
ATOM 2647 N N . ILE B 1 58 ? -24.432 6.005 6.784 1.00 27.24 58 ILE B N 1
ATOM 2648 C CA . ILE B 1 58 ? -23.216 5.204 6.756 1.00 28.58 58 ILE B CA 1
ATOM 2649 C C . ILE B 1 58 ? -22.652 5.162 8.172 1.00 30.24 58 ILE B C 1
ATOM 2650 O O . ILE B 1 58 ? -22.154 6.171 8.665 1.00 32.72 58 ILE B O 1
ATOM 2655 N N . ALA B 1 59 ? -22.714 3.997 8.813 1.00 30.84 59 ALA B N 1
ATOM 2656 C CA . ALA B 1 59 ? -22.265 3.837 10.209 1.00 30.75 59 ALA B CA 1
ATOM 2657 C C . ALA B 1 59 ? -20.964 3.068 10.325 1.00 30.40 59 ALA B C 1
ATOM 2658 O O . ALA B 1 59 ? -20.479 2.483 9.357 1.00 32.60 59 ALA B O 1
ATOM 2660 N N . ALA B 1 60 ? -20.409 3.077 11.529 1.00 29.88 60 ALA B N 1
ATOM 2661 C CA . ALA B 1 60 ? -19.133 2.431 11.831 1.00 28.85 60 ALA B CA 1
ATOM 2662 C C . ALA B 1 60 ? -19.288 0.943 12.162 1.00 28.54 60 ALA B C 1
ATOM 2663 O O . ALA B 1 60 ? -20.155 0.581 12.953 1.00 30.50 60 ALA B O 1
ATOM 2665 N N . GLU B 1 61 ? -18.444 0.105 11.565 1.00 28.20 61 GLU B N 1
ATOM 2666 C CA . GLU B 1 61 ? -18.474 -1.365 11.752 1.00 30.57 61 GLU B CA 1
ATOM 2667 C C . GLU B 1 61 ? -17.261 -1.980 12.509 1.00 31.23 61 GLU B C 1
ATOM 2668 O O . GLU B 1 61 ? -17.301 -3.180 12.836 1.00 30.38 61 GLU B O 1
ATOM 2674 N N . GLU B 1 62 ? -16.224 -1.177 12.778 1.00 30.41 62 GLU B N 1
ATOM 2675 C CA . GLU B 1 62 ? -15.047 -1.581 13.551 1.00 33.33 62 GLU B CA 1
ATOM 2676 C C . GLU B 1 62 ? -14.977 -0.825 14.874 1.00 32.23 62 GLU B C 1
ATOM 2677 O O . GLU B 1 62 ? -14.800 0.361 14.889 1.00 35.43 62 GLU B O 1
ATOM 2683 N N . ARG B 1 63 ? -15.029 -1.531 15.981 1.00 33.59 63 ARG B N 1
ATOM 2684 C CA . ARG B 1 63 ? -15.005 -0.915 17.321 1.00 32.18 63 ARG B CA 1
ATOM 2685 C C . ARG B 1 63 ? -13.617 -0.391 17.804 1.00 30.53 63 ARG B C 1
ATOM 2686 O O . ARG B 1 63 ? -13.553 0.549 18.609 1.00 28.50 63 ARG B O 1
ATOM 2694 N N . TYR B 1 64 ? -12.528 -0.981 17.315 1.00 30.05 64 TYR B N 1
ATOM 2695 C CA . TYR B 1 64 ? -11.197 -0.805 17.928 1.00 30.30 64 TYR B CA 1
ATOM 2696 C C . TYR B 1 64 ? -10.317 0.101 17.100 1.00 31.38 64 TYR B C 1
ATOM 2697 O O . TYR B 1 64 ? -10.175 -0.094 15.879 1.00 32.81 64 TYR B O 1
ATOM 2706 N N . VAL B 1 65 ? -9.759 1.118 17.769 1.00 32.49 65 VAL B N 1
ATOM 2707 C CA . VAL B 1 65 ? -8.866 2.088 17.136 1.00 33.10 65 VAL B CA 1
ATOM 2708 C C . VAL B 1 65 ? -7.471 1.827 17.697 1.00 33.53 65 VAL B C 1
ATOM 2709 O O . VAL B 1 65 ? -7.270 1.921 18.892 1.00 34.64 65 VAL B O 1
ATOM 2713 N N . LEU B 1 66 ? -6.518 1.484 16.838 1.00 35.68 66 LEU B N 1
ATOM 2714 C CA . LEU B 1 66 ? -5.123 1.303 17.256 1.00 34.59 66 LEU B CA 1
ATOM 2715 C C . LEU B 1 66 ? -4.487 2.668 17.535 1.00 38.31 66 LEU B C 1
ATOM 2716 O O . LEU B 1 66 ? -4.603 3.597 16.712 1.00 37.93 66 LEU B O 1
ATOM 2721 N N . LEU B 1 67 ? -3.821 2.779 18.687 1.00 38.51 67 LEU B N 1
ATOM 2722 C CA . LEU B 1 67 ? -3.179 4.031 19.131 1.00 40.38 67 LEU B CA 1
ATOM 2723 C C . LEU B 1 67 ? -1.639 3.967 19.074 1.00 43.07 67 LEU B C 1
ATOM 2724 O O . LEU B 1 67 ? -1.069 2.881 18.913 1.00 45.05 67 LEU B O 1
ATOM 2729 N N . GLU B 1 68 ? -0.984 5.126 19.228 1.00 45.00 68 GLU B N 1
ATOM 2730 C CA . GLU B 1 68 ? 0.494 5.248 19.098 1.00 46.40 68 GLU B CA 1
ATOM 2731 C C . GLU B 1 68 ? 1.296 4.317 20.003 1.00 41.17 68 GLU B C 1
ATOM 2732 O O . GLU B 1 68 ? 2.251 3.728 19.537 1.00 36.59 68 GLU B O 1
ATOM 2738 N N . ASN B 1 69 ? 0.885 4.180 21.271 1.00 40.23 69 ASN B N 1
ATOM 2739 C CA . ASN B 1 69 ? 1.475 3.209 22.246 1.00 41.79 69 ASN B CA 1
ATOM 2740 C C . ASN B 1 69 ? 1.072 1.689 22.080 1.00 42.39 69 ASN B C 1
ATOM 2741 O O . ASN B 1 69 ? 1.351 0.845 22.965 1.00 39.89 69 ASN B O 1
ATOM 2746 N N . GLY B 1 70 ? 0.404 1.352 20.975 1.00 39.64 70 GLY B N 1
ATOM 2747 C CA . GLY B 1 70 ? -0.028 -0.016 20.720 1.00 41.71 70 GLY B CA 1
ATOM 2748 C C . GLY B 1 70 ? -1.313 -0.492 21.390 1.00 39.58 70 GLY B C 1
ATOM 2749 O O . GLY B 1 70 ? -1.776 -1.568 21.100 1.00 41.27 70 GLY B O 1
ATOM 2750 N N . LYS B 1 71 ? -1.899 0.299 22.276 1.00 43.41 71 LYS B N 1
ATOM 2751 C CA . LYS B 1 71 ? -3.129 -0.088 22.976 1.00 42.73 71 LYS B CA 1
ATOM 2752 C C . LYS B 1 71 ? -4.288 0.265 22.062 1.00 38.76 71 LYS B C 1
ATOM 2753 O O . LYS B 1 71 ? -4.095 0.997 21.093 1.00 38.14 71 LYS B O 1
ATOM 2759 N N . MET B 1 72 ? -5.486 -0.239 22.343 1.00 36.11 72 MET B N 1
ATOM 2760 C CA . MET B 1 72 ? -6.623 0.026 21.432 1.00 35.50 72 MET B CA 1
ATOM 2761 C C . MET B 1 72 ? -7.737 0.685 22.163 1.00 32.61 72 MET B C 1
ATOM 2762 O O . MET B 1 72 ? -7.990 0.363 23.336 1.00 32.22 72 MET B O 1
ATOM 2767 N N . PHE B 1 73 ? -8.420 1.597 21.484 1.00 29.21 73 PHE B N 1
ATOM 2768 C CA . PHE B 1 73 ? -9.552 2.259 22.121 1.00 30.47 73 PHE B CA 1
ATOM 2769 C C . PHE B 1 73 ? -10.843 1.520 21.746 1.00 28.54 73 PHE B C 1
ATOM 2770 O O . PHE B 1 73 ? -11.121 1.349 20.570 1.00 30.51 73 PHE B O 1
ATOM 2778 N N . SER B 1 74 ? -11.581 1.034 22.744 1.00 27.29 74 SER B N 1
ATOM 2779 C CA . SER B 1 74 ? -12.848 0.380 22.524 1.00 28.99 74 SER B CA 1
ATOM 2780 C C . SER B 1 74 ? -13.964 1.417 22.405 1.00 30.74 74 SER B C 1
ATOM 2781 O O . SER B 1 74 ? -14.584 1.820 23.395 1.00 29.50 74 SER B O 1
ATOM 2784 N N . THR B 1 75 ? -14.268 1.761 21.162 1.00 31.83 75 THR B N 1
ATOM 2785 C CA . THR B 1 75 ? -15.180 2.840 20.858 1.00 34.07 75 THR B CA 1
ATOM 2786 C C . THR B 1 75 ? -16.369 2.275 20.067 1.00 34.91 75 THR B C 1
ATOM 2787 O O . THR B 1 75 ? -16.919 1.227 20.453 1.00 34.23 75 THR B O 1
ATOM 2791 N N . GLY B 1 76 ? -16.757 2.996 19.005 1.00 34.60 76 GLY B N 1
ATOM 2792 C CA . GLY B 1 76 ? -17.993 2.789 18.242 1.00 35.03 76 GLY B CA 1
ATOM 2793 C C . GLY B 1 76 ? -18.514 4.125 17.737 1.00 31.94 76 GLY B C 1
ATOM 2794 O O . GLY B 1 76 ? -17.848 5.148 17.952 1.00 31.01 76 GLY B O 1
ATOM 2795 N N . ASN B 1 77 ? -19.654 4.120 17.040 1.00 29.20 77 ASN B N 1
ATOM 2796 C CA . ASN B 1 77 ? -20.405 5.350 16.809 1.00 29.24 77 ASN B CA 1
ATOM 2797 C C . ASN B 1 77 ? -20.969 5.845 18.155 1.00 30.68 77 ASN B C 1
ATOM 2798 O O . ASN B 1 77 ? -21.487 5.045 18.913 1.00 32.96 77 ASN B O 1
ATOM 2803 N N . HIS B 1 78 ? -20.892 7.147 18.452 1.00 32.11 78 HIS B N 1
ATOM 2804 C CA . HIS B 1 78 ? -21.507 7.695 19.672 1.00 33.46 78 HIS B CA 1
ATOM 2805 C C . HIS B 1 78 ? -23.019 7.624 19.500 1.00 35.67 78 HIS B C 1
ATOM 2806 O O . HIS B 1 78 ? -23.543 8.068 18.479 1.00 44.80 78 HIS B O 1
ATOM 2813 N N . PRO B 1 79 ? -23.736 7.048 20.464 1.00 36.24 79 PRO B N 1
ATOM 2814 C CA . PRO B 1 79 ? -25.156 6.748 20.211 1.00 36.46 79 PRO B CA 1
ATOM 2815 C C . PRO B 1 79 ? -26.109 7.931 20.239 1.00 39.11 79 PRO B C 1
ATOM 2816 O O . PRO B 1 79 ? -27.126 7.894 19.539 1.00 42.62 79 PRO B O 1
ATOM 2820 N N . VAL B 1 80 ? -25.836 8.921 21.086 1.00 39.69 80 VAL B N 1
ATOM 2821 C CA . VAL B 1 80 ? -26.603 10.191 21.106 1.00 38.64 80 VAL B CA 1
ATOM 2822 C C . VAL B 1 80 ? -26.462 10.901 19.763 1.00 37.29 80 VAL B C 1
ATOM 2823 O O . VAL B 1 80 ? -27.437 11.426 19.240 1.00 38.28 80 VAL B O 1
ATOM 2827 N N . GLU B 1 81 ? -25.255 10.896 19.206 1.00 37.17 81 GLU B N 1
ATOM 2828 C CA . GLU B 1 81 ? -24.995 11.505 17.902 1.00 40.71 81 GLU B CA 1
ATOM 2829 C C . GLU B 1 81 ? -25.706 10.815 16.771 1.00 41.63 81 GLU B C 1
ATOM 2830 O O . GLU B 1 81 ? -26.069 11.455 15.798 1.00 43.58 81 GLU B O 1
ATOM 2836 N N . MET B 1 82 ? -25.853 9.507 16.891 1.00 39.24 82 MET B N 1
ATOM 2837 C CA . MET B 1 82 ? -26.536 8.730 15.890 1.00 39.86 82 MET B CA 1
ATOM 2838 C C . MET B 1 82 ? -28.030 8.865 16.093 1.00 38.06 82 MET B C 1
ATOM 2839 O O . MET B 1 82 ? -28.740 9.168 15.153 1.00 35.55 82 MET B O 1
ATOM 2844 N N . LEU B 1 83 ? -28.501 8.638 17.316 1.00 37.71 83 LEU B N 1
ATOM 2845 C CA . LEU B 1 83 ? -29.934 8.412 17.557 1.00 39.50 83 LEU B CA 1
ATOM 2846 C C . LEU B 1 83 ? -30.793 9.653 17.788 1.00 39.15 83 LEU B C 1
ATOM 2847 O O . LEU B 1 83 ? -32.007 9.622 17.530 1.00 37.68 83 LEU B O 1
ATOM 2852 N N . LEU B 1 84 ? -30.187 10.740 18.274 1.00 41.11 84 LEU B N 1
ATOM 2853 C CA . LEU B 1 84 ? -30.960 11.963 18.513 1.00 40.55 84 LEU B CA 1
ATOM 2854 C C . LEU B 1 84 ? -31.329 12.636 17.203 1.00 38.85 84 LEU B C 1
ATOM 2855 O O . LEU B 1 84 ? -32.517 12.884 16.979 1.00 37.94 84 LEU B O 1
ATOM 2860 N N . PRO B 1 85 ? -30.341 12.876 16.314 1.00 37.22 85 PRO B N 1
ATOM 2861 C CA . PRO B 1 85 ? -30.715 13.443 15.013 1.00 39.08 85 PRO B CA 1
ATOM 2862 C C . PRO B 1 85 ? -31.725 12.619 14.255 1.00 41.57 85 PRO B C 1
ATOM 2863 O O . PRO B 1 85 ? -32.616 13.183 13.605 1.00 48.84 85 PRO B O 1
ATOM 2867 N N . LEU B 1 86 ? -31.604 11.298 14.376 1.00 40.86 86 LEU B N 1
ATOM 2868 C CA . LEU B 1 86 ? -32.514 10.361 13.737 1.00 38.89 86 LEU B CA 1
ATOM 2869 C C . LEU B 1 86 ? -33.924 10.332 14.347 1.00 40.94 86 LEU B C 1
ATOM 2870 O O . LEU B 1 86 ? -34.895 9.983 13.626 1.00 42.69 86 LEU B O 1
ATOM 2875 N N . HIS B 1 87 ? -34.056 10.647 15.647 1.00 39.47 87 HIS B N 1
ATOM 2876 C CA . HIS B 1 87 ? -35.389 10.829 16.244 1.00 41.62 87 HIS B CA 1
ATOM 2877 C C . HIS B 1 87 ? -36.106 11.998 15.537 1.00 41.54 87 HIS B C 1
ATOM 2878 O O . HIS B 1 87 ? -37.213 11.840 15.026 1.00 37.19 87 HIS B O 1
ATOM 2885 N N . HIS B 1 88 ? -35.428 13.147 15.458 1.00 43.61 88 HIS B N 1
ATOM 2886 C CA . HIS B 1 88 ? -35.940 14.306 14.709 1.00 44.88 88 HIS B CA 1
ATOM 2887 C C . HIS B 1 88 ? -36.393 13.942 13.284 1.00 46.74 88 HIS B C 1
ATOM 2888 O O . HIS B 1 88 ? -37.502 14.297 12.874 1.00 49.69 88 HIS B O 1
ATOM 2895 N N . LEU B 1 89 ? -35.556 13.198 12.568 1.00 44.81 89 LEU B N 1
ATOM 2896 C CA . LEU B 1 89 ? -35.812 12.902 11.159 1.00 46.27 89 LEU B CA 1
ATOM 2897 C C . LEU B 1 89 ? -36.919 11.903 10.960 1.00 44.93 89 LEU B C 1
ATOM 2898 O O . LEU B 1 89 ? -37.788 12.099 10.117 1.00 41.12 89 LEU B O 1
ATOM 2903 N N . MET B 1 90 ? -36.861 10.813 11.713 1.00 44.10 90 MET B N 1
ATOM 2904 C CA . MET B 1 90 ? -37.901 9.811 11.627 1.00 45.13 90 MET B CA 1
ATOM 2905 C C . MET B 1 90 ? -39.244 10.396 12.043 1.00 46.12 90 MET B C 1
ATOM 2906 O O . MET B 1 90 ? -40.235 10.143 11.364 1.00 41.45 90 MET B O 1
ATOM 2911 N N . GLU B 1 91 ? -39.285 11.182 13.123 1.00 47.76 91 GLU B N 1
ATOM 2912 C CA . GLU B 1 91 ? -40.556 11.798 13.534 1.00 52.69 91 GLU B CA 1
ATOM 2913 C C . GLU B 1 91 ? -41.113 12.780 12.486 1.00 52.43 91 GLU B C 1
ATOM 2914 O O . GLU B 1 91 ? -42.338 12.843 12.308 1.00 46.96 91 GLU B O 1
ATOM 2920 N N . ALA B 1 92 ? -40.225 13.500 11.785 1.00 48.84 92 ALA B N 1
ATOM 2921 C CA . ALA B 1 92 ? -40.631 14.367 10.670 1.00 46.70 92 ALA B CA 1
ATOM 2922 C C . ALA B 1 92 ? -41.166 13.617 9.440 1.00 49.54 92 ALA B C 1
ATOM 2923 O O . ALA B 1 92 ? -41.726 14.242 8.543 1.00 50.43 92 ALA B O 1
ATOM 2925 N N . GLY B 1 93 ? -40.975 12.296 9.387 1.00 50.90 93 GLY B N 1
ATOM 2926 C CA . GLY B 1 93 ? -41.524 11.447 8.323 1.00 52.89 93 GLY B CA 1
ATOM 2927 C C . GLY B 1 93 ? -40.487 10.844 7.389 1.00 52.47 93 GLY B C 1
ATOM 2928 O O . GLY B 1 93 ? -40.862 10.131 6.443 1.00 46.18 93 GLY B O 1
ATOM 2929 N N . PHE B 1 94 ? -39.201 11.128 7.654 1.00 51.68 94 PHE B N 1
ATOM 2930 C CA . PHE B 1 94 ? -38.080 10.545 6.907 1.00 51.60 94 PHE B CA 1
ATOM 2931 C C . PHE B 1 94 ? -37.618 9.185 7.461 1.00 52.08 94 PHE B C 1
ATOM 2932 O O . PHE B 1 94 ? -36.998 9.124 8.506 1.00 51.70 94 PHE B O 1
ATOM 2940 N N . ASP B 1 95 ? -37.924 8.105 6.738 1.00 52.82 95 ASP B N 1
ATOM 2941 C CA . ASP B 1 95 ? -37.460 6.738 7.059 1.00 50.26 95 ASP B CA 1
ATOM 2942 C C . ASP B 1 95 ? -35.926 6.610 6.902 1.00 47.13 95 ASP B C 1
ATOM 2943 O O . ASP B 1 95 ? -35.299 7.392 6.160 1.00 45.16 95 ASP B O 1
ATOM 2948 N N . VAL B 1 96 ? -35.329 5.634 7.591 1.00 42.01 96 VAL B N 1
ATOM 2949 C CA . VAL B 1 96 ? -33.864 5.477 7.621 1.00 43.69 96 VAL B CA 1
ATOM 2950 C C . VAL B 1 96 ? -33.391 4.082 7.206 1.00 41.63 96 VAL B C 1
ATOM 2951 O O . VAL B 1 96 ? -33.898 3.076 7.696 1.00 36.75 96 VAL B O 1
ATOM 2955 N N . ASP B 1 97 ? -32.386 4.063 6.325 1.00 39.63 97 ASP B N 1
ATOM 2956 C CA . ASP B 1 97 ? -31.617 2.873 6.008 1.00 36.30 97 ASP B CA 1
ATOM 2957 C C . ASP B 1 97 ? -30.176 3.009 6.505 1.00 36.21 97 ASP B C 1
ATOM 2958 O O . ASP B 1 97 ? -29.566 4.097 6.458 1.00 32.16 97 ASP B O 1
ATOM 2963 N N . VAL B 1 98 ? -29.629 1.884 6.978 1.00 35.22 98 VAL B N 1
ATOM 2964 C CA . VAL B 1 98 ? -28.296 1.849 7.597 1.00 31.35 98 VAL B CA 1
ATOM 2965 C C . VAL B 1 98 ? -27.397 1.024 6.740 1.00 27.33 98 VAL B C 1
ATOM 2966 O O . VAL B 1 98 ? -27.802 -0.060 6.291 1.00 27.02 98 VAL B O 1
ATOM 2970 N N . ALA B 1 99 ? -26.188 1.531 6.521 1.00 24.02 99 ALA B N 1
ATOM 2971 C CA . ALA B 1 99 ? -25.184 0.807 5.765 1.00 23.70 99 ALA B CA 1
ATOM 2972 C C . ALA B 1 99 ? -23.851 0.819 6.476 1.00 24.02 99 ALA B C 1
ATOM 2973 O O . ALA B 1 99 ? -23.528 1.767 7.173 1.00 23.84 99 ALA B O 1
ATOM 2975 N N . THR B 1 100 ? -23.092 -0.255 6.305 1.00 23.81 100 THR B N 1
ATOM 2976 C CA . THR B 1 100 ? -21.704 -0.270 6.677 1.00 23.54 100 THR B CA 1
ATOM 2977 C C . THR B 1 100 ? -20.864 -0.618 5.466 1.00 23.84 100 THR B C 1
ATOM 2978 O O . THR B 1 100 ? -21.375 -1.011 4.436 1.00 24.45 100 THR B O 1
ATOM 2982 N N . LEU B 1 101 ? -19.554 -0.475 5.582 1.00 25.03 101 LEU B N 1
ATOM 2983 C CA . LEU B 1 101 ? -18.692 -0.720 4.440 1.00 25.99 101 LEU B CA 1
ATOM 2984 C C . LEU B 1 101 ? -18.681 -2.154 4.003 1.00 27.31 101 LEU B C 1
ATOM 2985 O O . LEU B 1 101 ? -18.308 -2.401 2.870 1.00 29.32 101 LEU B O 1
ATOM 2990 N N . SER B 1 102 ? -19.019 -3.091 4.909 1.00 27.69 102 SER B N 1
ATOM 2991 C CA . SER B 1 102 ? -19.005 -4.528 4.614 1.00 26.18 102 SER B CA 1
ATOM 2992 C C . SER B 1 102 ? -20.323 -5.250 4.896 1.00 25.17 102 SER B C 1
ATOM 2993 O O . SER B 1 102 ? -20.420 -6.417 4.581 1.00 27.11 102 SER B O 1
ATOM 2996 N N . GLY B 1 103 ? -21.339 -4.590 5.444 1.00 23.32 103 GLY B N 1
ATOM 2997 C CA . GLY B 1 103 ? -22.530 -5.296 5.912 1.00 23.04 103 GLY B CA 1
ATOM 2998 C C . GLY B 1 103 ? -22.373 -5.889 7.300 1.00 21.98 103 GLY B C 1
ATOM 2999 O O . GLY B 1 103 ? -23.210 -6.642 7.739 1.00 21.67 103 GLY B O 1
ATOM 3000 N N . TYR B 1 104 ? -21.322 -5.543 8.022 1.00 23.00 104 TYR B N 1
ATOM 3001 C CA . TYR B 1 104 ? -21.188 -6.025 9.420 1.00 24.29 104 TYR B CA 1
ATOM 3002 C C . TYR B 1 104 ? -22.088 -5.249 10.362 1.00 25.51 104 TYR B C 1
ATOM 3003 O O . TYR B 1 104 ? -22.501 -4.139 10.025 1.00 29.00 104 TYR B O 1
ATOM 3012 N N . PRO B 1 105 ? -22.381 -5.820 11.549 1.00 27.41 105 PRO B N 1
ATOM 3013 C CA . PRO B 1 105 ? -23.090 -5.121 12.620 1.00 26.94 105 PRO B CA 1
ATOM 3014 C C . PRO B 1 105 ? -22.499 -3.747 12.961 1.00 27.24 105 PRO B C 1
ATOM 3015 O O . PRO B 1 105 ? -21.298 -3.546 12.896 1.00 24.54 105 PRO B O 1
ATOM 3019 N N . VAL B 1 106 ? -23.375 -2.816 13.304 1.00 27.07 106 VAL B N 1
ATOM 3020 C CA . VAL B 1 106 ? -22.978 -1.490 13.658 1.00 26.80 106 VAL B CA 1
ATOM 3021 C C . VAL B 1 106 ? -22.420 -1.494 15.084 1.00 27.35 106 VAL B C 1
ATOM 3022 O O . VAL B 1 106 ? -23.071 -1.992 16.004 1.00 26.57 106 VAL B O 1
ATOM 3026 N N . LYS B 1 107 ? -21.247 -0.889 15.262 1.00 27.60 107 LYS B N 1
ATOM 3027 C CA . LYS B 1 107 ? -20.603 -0.812 16.573 1.00 29.47 107 LYS B CA 1
ATOM 3028 C C . LYS B 1 107 ? -20.893 0.533 17.222 1.00 30.70 107 LYS B C 1
ATOM 3029 O O . LYS B 1 107 ? -20.489 1.564 16.715 1.00 30.47 107 LYS B O 1
ATOM 3035 N N . LEU B 1 108 ? -21.606 0.494 18.345 1.00 33.01 108 LEU B N 1
ATOM 3036 C CA . LEU B 1 108 ? -21.885 1.663 19.144 1.00 32.90 108 LEU B CA 1
ATOM 3037 C C . LEU B 1 108 ? -20.921 1.745 20.293 1.00 32.05 108 LEU B C 1
ATOM 3038 O O . LEU B 1 108 ? -20.333 0.741 20.675 1.00 31.69 108 LEU B O 1
ATOM 3043 N N . GLU B 1 109 ? -20.759 2.957 20.819 1.00 34.30 109 GLU B N 1
ATOM 3044 C CA . GLU B 1 109 ? -20.116 3.205 22.122 1.00 36.89 109 GLU B CA 1
ATOM 3045 C C . GLU B 1 109 ? -21.191 3.017 23.198 1.00 37.74 109 GLU B C 1
ATOM 3046 O O . GLU B 1 109 ? -21.717 4.002 23.722 1.00 37.91 109 GLU B O 1
ATOM 3052 N N . LEU B 1 110 ? -21.523 1.769 23.532 1.00 35.85 110 LEU B N 1
ATOM 3053 C CA . LEU B 1 110 ? -22.658 1.502 24.427 1.00 35.47 110 LEU B CA 1
ATOM 3054 C C . LEU B 1 110 ? -22.478 2.054 25.839 1.00 34.84 110 LEU B C 1
ATOM 3055 O O . LEU B 1 110 ? -23.451 2.238 26.548 1.00 35.37 110 LEU B O 1
ATOM 3060 N N . TRP B 1 111 ? -21.241 2.337 26.233 1.00 34.15 111 TRP B N 1
ATOM 3061 C CA . TRP B 1 111 ? -20.975 3.079 27.460 1.00 33.48 111 TRP B CA 1
ATOM 3062 C C . TRP B 1 111 ? -21.484 4.526 27.488 1.00 33.89 111 TRP B C 1
ATOM 3063 O O . TRP B 1 111 ? -21.550 5.097 28.556 1.00 35.22 111 TRP B O 1
ATOM 3074 N N . ALA B 1 112 ? -21.840 5.120 26.348 1.00 35.78 112 ALA B N 1
ATOM 3075 C CA . ALA B 1 112 ? -22.501 6.447 26.291 1.00 33.65 112 ALA B CA 1
ATOM 3076 C C . ALA B 1 112 ? -24.008 6.400 26.054 1.00 34.62 112 ALA B C 1
ATOM 3077 O O . ALA B 1 112 ? -24.632 7.454 25.902 1.00 35.39 112 ALA B O 1
ATOM 3079 N N . MET B 1 113 ? -24.591 5.205 26.019 1.00 35.97 113 MET B N 1
ATOM 3080 C CA . MET B 1 113 ? -26.031 5.053 25.846 1.00 40.08 113 MET B CA 1
ATOM 3081 C C . MET B 1 113 ? -26.794 5.707 27.008 1.00 40.16 113 MET B C 1
ATOM 3082 O O . MET B 1 113 ? -26.720 5.247 28.133 1.00 39.37 113 MET B O 1
ATOM 3087 N N . PRO B 1 114 ? -27.529 6.790 26.737 1.00 43.21 114 PRO B N 1
ATOM 3088 C CA . PRO B 1 114 ? -28.275 7.400 27.815 1.00 46.40 114 PRO B CA 1
ATOM 3089 C C . PRO B 1 114 ? -29.467 6.517 28.187 1.00 47.32 114 PRO B C 1
ATOM 3090 O O . PRO B 1 114 ? -30.540 6.646 27.587 1.00 44.37 114 PRO B O 1
ATOM 3094 N N . THR B 1 115 ? -29.253 5.642 29.178 1.00 46.60 115 THR B N 1
ATOM 3095 C CA . THR B 1 115 ? -30.225 4.622 29.579 1.00 47.57 115 THR B CA 1
ATOM 3096 C C . THR B 1 115 ? -31.604 5.157 30.031 1.00 49.29 115 THR B C 1
ATOM 3097 O O . THR B 1 115 ? -32.614 4.451 29.879 1.00 47.09 115 THR B O 1
ATOM 3101 N N . GLU B 1 116 ? -31.656 6.400 30.531 1.00 49.74 116 GLU B N 1
ATOM 3102 C CA . GLU B 1 116 ? -32.915 7.004 31.013 1.00 52.46 116 GLU B CA 1
ATOM 3103 C C . GLU B 1 116 ? -33.734 7.871 30.017 1.00 51.78 116 GLU B C 1
ATOM 3104 O O . GLU B 1 116 ? -34.837 8.312 30.367 1.00 52.47 116 GLU B O 1
ATOM 3110 N N . ASP B 1 117 ? -33.227 8.114 28.806 1.00 47.56 117 ASP B N 1
ATOM 3111 C CA . ASP B 1 117 ? -33.920 8.968 27.822 1.00 46.66 117 ASP B CA 1
ATOM 3112 C C . ASP B 1 117 ? -34.903 8.162 26.977 1.00 48.07 117 ASP B C 1
ATOM 3113 O O . ASP B 1 117 ? -34.481 7.341 26.183 1.00 49.92 117 ASP B O 1
ATOM 3118 N N . GLU B 1 118 ? -36.203 8.413 27.106 1.00 51.99 118 GLU B N 1
ATOM 3119 C CA . GLU B 1 118 ? -37.196 7.617 26.360 1.00 56.55 118 GLU B CA 1
ATOM 3120 C C . GLU B 1 118 ? -37.067 7.763 24.846 1.00 54.95 118 GLU B C 1
ATOM 3121 O O . GLU B 1 118 ? -37.083 6.772 24.114 1.00 53.41 118 GLU B O 1
ATOM 3127 N N . ALA B 1 119 ? -36.938 9.000 24.391 1.00 51.49 119 ALA B N 1
ATOM 3128 C CA . ALA B 1 119 ? -36.838 9.283 22.968 1.00 54.33 119 ALA B CA 1
ATOM 3129 C C . ALA B 1 119 ? -35.682 8.536 22.264 1.00 51.40 119 ALA B C 1
ATOM 3130 O O . ALA B 1 119 ? -35.888 7.952 21.200 1.00 51.83 119 ALA B O 1
ATOM 3132 N N . VAL B 1 120 ? -34.492 8.543 22.872 1.00 46.87 120 VAL B N 1
ATOM 3133 C CA . VAL B 1 120 ? -33.312 7.871 22.307 1.00 44.11 120 VAL B CA 1
ATOM 3134 C C . VAL B 1 120 ? -33.425 6.326 22.352 1.00 43.01 120 VAL B C 1
ATOM 3135 O O . VAL B 1 120 ? -33.136 5.638 21.348 1.00 38.77 120 VAL B O 1
ATOM 3139 N N . ILE B 1 121 ? -33.840 5.795 23.506 1.00 38.93 121 ILE B N 1
ATOM 3140 C CA . ILE B 1 121 ? -33.969 4.367 23.677 1.00 37.97 121 ILE B CA 1
ATOM 3141 C C . ILE B 1 121 ? -35.028 3.794 22.732 1.00 41.72 121 ILE B C 1
ATOM 3142 O O . ILE B 1 121 ? -34.774 2.755 22.108 1.00 47.86 121 ILE B O 1
ATOM 3147 N N . SER B 1 122 ? -36.183 4.446 22.589 1.00 40.64 122 SER B N 1
ATOM 3148 C CA . SER B 1 122 ? -37.202 3.940 21.649 1.00 41.43 122 SER B CA 1
ATOM 3149 C C . SER B 1 122 ? -36.726 4.107 20.209 1.00 39.83 122 SER B C 1
ATOM 3150 O O . SER B 1 122 ? -37.093 3.303 19.369 1.00 42.15 122 SER B O 1
ATOM 3153 N N . THR B 1 123 ? -35.926 5.141 19.923 1.00 39.86 123 THR B N 1
ATOM 3154 C CA . THR B 1 123 ? -35.326 5.296 18.585 1.00 38.28 123 THR B CA 1
ATOM 3155 C C . THR B 1 123 ? -34.396 4.106 18.340 1.00 38.54 123 THR B C 1
ATOM 3156 O O . THR B 1 123 ? -34.500 3.444 17.319 1.00 36.97 123 THR B O 1
ATOM 3160 N N . TYR B 1 124 ? -33.528 3.824 19.311 1.00 40.54 124 TYR B N 1
ATOM 3161 C CA . TYR B 1 124 ? -32.633 2.655 19.264 1.00 40.81 124 TYR B CA 1
ATOM 3162 C C . TYR B 1 124 ? -33.435 1.368 19.042 1.00 38.10 124 TYR B C 1
ATOM 3163 O O . TYR B 1 124 ? -33.066 0.546 18.209 1.00 35.14 124 TYR B O 1
ATOM 3172 N N . ASN B 1 125 ? -34.548 1.211 19.744 1.00 37.45 125 ASN B N 1
ATOM 3173 C CA . ASN B 1 125 ? -35.386 0.015 19.553 1.00 40.69 125 ASN B CA 1
ATOM 3174 C C . ASN B 1 125 ? -36.054 -0.096 18.157 1.00 39.82 125 ASN B C 1
ATOM 3175 O O . ASN B 1 125 ? -36.162 -1.205 17.634 1.00 33.73 125 ASN B O 1
ATOM 3180 N N . LYS B 1 126 ? -36.477 1.023 17.562 1.00 42.08 126 LYS B N 1
ATOM 3181 C CA . LYS B 1 126 ? -37.006 1.005 16.188 1.00 45.75 126 LYS B CA 1
ATOM 3182 C C . LYS B 1 126 ? -35.884 0.681 15.169 1.00 41.03 126 LYS B C 1
ATOM 3183 O O . LYS B 1 126 ? -36.170 0.095 14.132 1.00 43.02 126 LYS B O 1
ATOM 3189 N N . LEU B 1 127 ? -34.639 1.059 15.459 1.00 35.73 127 LEU B N 1
ATOM 3190 C CA . LEU B 1 127 ? -33.496 0.835 14.546 1.00 36.82 127 LEU B CA 1
ATOM 3191 C C . LEU B 1 127 ? -32.674 -0.446 14.733 1.00 37.34 127 LEU B C 1
ATOM 3192 O O . LEU B 1 127 ? -31.816 -0.705 13.917 1.00 39.58 127 LEU B O 1
ATOM 3197 N N . LYS B 1 128 ? -32.956 -1.235 15.771 1.00 40.41 128 LYS B N 1
ATOM 3198 C CA . LYS B 1 128 ? -32.116 -2.371 16.211 1.00 40.50 128 LYS B CA 1
ATOM 3199 C C . LYS B 1 128 ? -31.854 -3.401 15.113 1.00 38.74 128 LYS B C 1
ATOM 3200 O O . LYS B 1 128 ? -30.715 -3.808 14.912 1.00 39.53 128 LYS B O 1
ATOM 3206 N N . GLU B 1 129 ? -32.910 -3.770 14.386 1.00 39.26 129 GLU B N 1
ATOM 3207 C CA . GLU B 1 129 ? -32.851 -4.774 13.324 1.00 37.90 129 GLU B CA 1
ATOM 3208 C C . GLU B 1 129 ? -31.911 -4.335 12.198 1.00 35.69 129 GLU B C 1
ATOM 3209 O O . GLU B 1 129 ? -31.081 -5.115 11.698 1.00 35.42 129 GLU B O 1
ATOM 3215 N N . LYS B 1 130 ? -32.028 -3.073 11.815 1.00 34.40 130 LYS B N 1
ATOM 3216 C CA . LYS B 1 130 ? -31.146 -2.490 10.801 1.00 33.76 130 LYS B CA 1
ATOM 3217 C C . LYS B 1 130 ? -29.690 -2.305 11.264 1.00 30.06 130 LYS B C 1
ATOM 3218 O O . LYS B 1 130 ? -28.781 -2.371 10.448 1.00 27.48 130 LYS B O 1
ATOM 3224 N N . LEU B 1 131 ? -29.475 -2.031 12.550 1.00 28.26 131 LEU B N 1
ATOM 3225 C CA . LEU B 1 131 ? -28.124 -1.863 13.090 1.00 30.14 131 LEU B CA 1
ATOM 3226 C C . LEU B 1 131 ? -27.353 -3.192 13.171 1.00 30.93 131 LEU B C 1
ATOM 3227 O O . LEU B 1 131 ? -26.136 -3.238 12.984 1.00 27.68 131 LEU B O 1
ATOM 3232 N N . LYS B 1 132 ? -28.099 -4.256 13.464 1.00 32.50 132 LYS B N 1
ATOM 3233 C CA . LYS B 1 132 ? -27.550 -5.585 13.632 1.00 31.54 132 LYS B CA 1
ATOM 3234 C C . LYS B 1 132 ? -27.371 -6.295 12.337 1.00 29.87 132 LYS B C 1
ATOM 3235 O O . LYS B 1 132 ? -26.544 -7.172 12.250 1.00 33.98 132 LYS B O 1
ATOM 3241 N N . GLN B 1 133 ? -28.143 -5.943 11.328 1.00 30.42 133 GLN B N 1
ATOM 3242 C CA . GLN B 1 133 ? -27.937 -6.490 9.987 1.00 31.59 133 GLN B CA 1
ATOM 3243 C C . GLN B 1 133 ? -28.043 -5.338 8.941 1.00 28.83 133 GLN B C 1
ATOM 3244 O O . GLN B 1 133 ? -29.058 -5.170 8.279 1.00 27.28 133 GLN B O 1
ATOM 3250 N N . PRO B 1 134 ? -26.989 -4.517 8.813 1.00 27.26 134 PRO B N 1
ATOM 3251 C CA . PRO B 1 134 ? -27.091 -3.414 7.861 1.00 27.98 134 PRO B CA 1
ATOM 3252 C C . PRO B 1 134 ? -26.974 -3.858 6.428 1.00 28.66 134 PRO B C 1
ATOM 3253 O O . PRO B 1 134 ? -26.692 -5.022 6.140 1.00 28.50 134 PRO B O 1
ATOM 3257 N N . LYS B 1 135 ? -27.184 -2.900 5.539 1.00 29.65 135 LYS B N 1
ATOM 3258 C CA . LYS B 1 135 ? -26.898 -3.086 4.150 1.00 29.21 135 LYS B CA 1
ATOM 3259 C C . LYS B 1 135 ? -25.432 -2.871 3.918 1.00 28.13 135 LYS B C 1
ATOM 3260 O O . LYS B 1 135 ? -24.744 -2.253 4.719 1.00 25.26 135 LYS B O 1
ATOM 3266 N N . LYS B 1 136 ? -24.981 -3.378 2.786 1.00 31.21 136 LYS B N 1
ATOM 3267 C CA . LYS B 1 136 ? -23.611 -3.239 2.347 1.00 35.35 136 LYS B CA 1
ATOM 3268 C C . LYS B 1 136 ? -23.575 -1.985 1.445 1.00 33.80 136 LYS B C 1
ATOM 3269 O O . LYS B 1 136 ? -24.325 -1.902 0.475 1.00 32.15 136 LYS B O 1
ATOM 3275 N N . LEU B 1 137 ? -22.711 -1.028 1.777 1.00 31.46 137 LEU B N 1
ATOM 3276 C CA . LEU B 1 137 ? -22.624 0.239 1.069 1.00 32.13 137 LEU B CA 1
ATOM 3277 C C . LEU B 1 137 ? -22.361 0.127 -0.429 1.00 33.80 137 LEU B C 1
ATOM 3278 O O . LEU B 1 137 ? -22.811 0.983 -1.185 1.00 33.99 137 LEU B O 1
ATOM 3283 N N . ALA B 1 138 ? -21.624 -0.894 -0.856 1.00 34.97 138 ALA B N 1
ATOM 3284 C CA . ALA B 1 138 ? -21.398 -1.123 -2.283 1.00 34.86 138 ALA B CA 1
ATOM 3285 C C . ALA B 1 138 ? -22.681 -1.531 -2.960 1.00 35.33 138 ALA B C 1
ATOM 3286 O O . ALA B 1 138 ? -22.927 -1.141 -4.087 1.00 38.10 138 ALA B O 1
ATOM 3288 N N . ASP B 1 139 ? -23.499 -2.318 -2.283 1.00 40.25 139 ASP B N 1
ATOM 3289 C CA . ASP B 1 139 ? -24.839 -2.655 -2.801 1.00 42.70 139 ASP B CA 1
ATOM 3290 C C . ASP B 1 139 ? -25.720 -1.407 -2.904 1.00 39.83 139 ASP B C 1
ATOM 3291 O O . ASP B 1 139 ? -26.503 -1.300 -3.831 1.00 38.96 139 ASP B O 1
ATOM 3296 N N . VAL B 1 140 ? -25.555 -0.450 -1.991 1.00 38.43 140 VAL B N 1
ATOM 3297 C CA . VAL B 1 140 ? -26.306 0.812 -2.062 1.00 38.65 140 VAL B CA 1
ATOM 3298 C C . VAL B 1 140 ? -25.920 1.646 -3.309 1.00 38.26 140 VAL B C 1
ATOM 3299 O O . VAL B 1 140 ? -26.783 1.950 -4.112 1.00 38.17 140 VAL B O 1
ATOM 3303 N N . ILE B 1 141 ? -24.630 1.944 -3.476 1.00 39.27 141 ILE B N 1
ATOM 3304 C CA . ILE B 1 141 ? -24.071 2.615 -4.677 1.00 38.55 141 ILE B CA 1
ATOM 3305 C C . ILE B 1 141 ? -24.502 1.982 -6.004 1.00 41.00 141 ILE B C 1
ATOM 3306 O O . ILE B 1 141 ? -24.757 2.686 -6.970 1.00 45.45 141 ILE B O 1
ATOM 3311 N N . LYS B 1 142 ? -24.536 0.663 -6.058 1.00 40.96 142 LYS B N 1
ATOM 3312 C CA . LYS B 1 142 ? -24.846 -0.040 -7.296 1.00 43.60 142 LYS B CA 1
ATOM 3313 C C . LYS B 1 142 ? -26.330 0.077 -7.648 1.00 39.21 142 LYS B C 1
ATOM 3314 O O . LYS B 1 142 ? -26.667 0.302 -8.793 1.00 36.70 142 LYS B O 1
ATOM 3320 N N . ASN B 1 143 ? -27.209 -0.049 -6.663 1.00 37.87 143 ASN B N 1
ATOM 3321 C CA . ASN B 1 143 ? -28.632 -0.223 -6.937 1.00 39.65 143 ASN B CA 1
ATOM 3322 C C . ASN B 1 143 ? -29.531 0.921 -6.520 1.00 40.11 143 ASN B C 1
ATOM 3323 O O . ASN B 1 143 ? -30.637 0.964 -6.999 1.00 40.87 143 ASN B O 1
ATOM 3328 N N . GLU B 1 144 ? -29.117 1.793 -5.604 1.00 42.93 144 GLU B N 1
ATOM 3329 C CA . GLU B 1 144 ? -30.081 2.665 -4.900 1.00 47.54 144 GLU B CA 1
ATOM 3330 C C . GLU B 1 144 ? -29.736 4.156 -4.899 1.00 43.82 144 GLU B C 1
ATOM 3331 O O . GLU B 1 144 ? -30.476 4.966 -4.323 1.00 43.49 144 GLU B O 1
ATOM 3337 N N . LEU B 1 145 ? -28.635 4.513 -5.547 1.00 40.19 145 LEU B N 1
ATOM 3338 C CA . LEU B 1 145 ? -28.240 5.898 -5.710 1.00 41.42 145 LEU B CA 1
ATOM 3339 C C . LEU B 1 145 ? -28.599 6.373 -7.139 1.00 44.48 145 LEU B C 1
ATOM 3340 O O . LEU B 1 145 ? -29.731 6.131 -7.592 1.00 43.69 145 LEU B O 1
ATOM 3345 N N . GLY B 1 146 ? -27.681 7.031 -7.854 1.00 48.50 146 GLY B N 1
ATOM 3346 C CA . GLY B 1 146 ? -28.039 7.690 -9.120 1.00 54.67 146 GLY B CA 1
ATOM 3347 C C . GLY B 1 146 ? -28.978 8.898 -8.961 1.00 54.97 146 GLY B C 1
ATOM 3348 O O . GLY B 1 146 ? -29.353 9.285 -7.844 1.00 50.61 146 GLY B O 1
ATOM 3349 N N . PRO B 1 147 ? -29.387 9.489 -10.085 1.00 58.25 147 PRO B N 1
ATOM 3350 C CA . PRO B 1 147 ? -30.150 10.742 -10.015 1.00 57.82 147 PRO B CA 1
ATOM 3351 C C . PRO B 1 147 ? -31.587 10.643 -9.454 1.00 53.68 147 PRO B C 1
ATOM 3352 O O . PRO B 1 147 ? -32.063 11.606 -8.873 1.00 51.17 147 PRO B O 1
ATOM 3356 N N . ASP B 1 148 ? -32.234 9.487 -9.574 1.00 54.21 148 ASP B N 1
ATOM 3357 C CA . ASP B 1 148 ? -33.596 9.288 -9.064 1.00 56.17 148 ASP B CA 1
ATOM 3358 C C . ASP B 1 148 ? -33.609 8.578 -7.713 1.00 52.74 148 ASP B C 1
ATOM 3359 O O . ASP B 1 148 ? -34.593 7.909 -7.368 1.00 54.06 148 ASP B O 1
ATOM 3364 N N . SER B 1 149 ? -32.537 8.704 -6.942 1.00 49.72 149 SER B N 1
ATOM 3365 C CA . SER B 1 149 ? -32.476 8.060 -5.635 1.00 47.15 149 SER B CA 1
ATOM 3366 C C . SER B 1 149 ? -33.565 8.641 -4.741 1.00 45.73 149 SER B C 1
ATOM 3367 O O . SER B 1 149 ? -33.830 9.845 -4.775 1.00 38.83 149 SER B O 1
ATOM 3370 N N . ASP B 1 150 ? -34.188 7.762 -3.962 1.00 44.32 150 ASP B N 1
ATOM 3371 C CA . ASP B 1 150 ? -35.133 8.153 -2.952 1.00 44.07 150 ASP B CA 1
ATOM 3372 C C . ASP B 1 150 ? -34.407 8.652 -1.685 1.00 45.82 150 ASP B C 1
ATOM 3373 O O . ASP B 1 150 ? -35.064 9.157 -0.773 1.00 50.87 150 ASP B O 1
ATOM 3378 N N . TYR B 1 151 ? -33.082 8.516 -1.599 1.00 42.64 151 TYR B N 1
ATOM 3379 C CA . TYR B 1 151 ? -32.337 9.092 -0.477 1.00 42.98 151 TYR B CA 1
ATOM 3380 C C . TYR B 1 151 ? -32.154 10.592 -0.656 1.00 43.17 151 TYR B C 1
ATOM 3381 O O . TYR B 1 151 ? -31.561 11.055 -1.636 1.00 42.30 151 TYR B O 1
ATOM 3390 N N . LEU B 1 152 ? -32.641 11.349 0.315 1.00 43.67 152 LEU B N 1
ATOM 3391 C CA . LEU B 1 152 ? -32.496 12.796 0.293 1.00 42.88 152 LEU B CA 1
ATOM 3392 C C . LEU B 1 152 ? -31.186 13.259 0.885 1.00 42.38 152 LEU B C 1
ATOM 3393 O O . LEU B 1 152 ? -30.678 14.298 0.488 1.00 43.62 152 LEU B O 1
ATOM 3398 N N . SER B 1 153 ? -30.666 12.517 1.861 1.00 45.15 153 SER B N 1
ATOM 3399 C CA . SER B 1 153 ? -29.456 12.930 2.576 1.00 45.41 153 SER B CA 1
ATOM 3400 C C . SER B 1 153 ? -28.671 11.758 3.151 1.00 43.02 153 SER B C 1
ATOM 3401 O O . SER B 1 153 ? -29.219 10.691 3.388 1.00 47.06 153 SER B O 1
ATOM 3404 N N . VAL B 1 154 ? -27.371 11.968 3.306 1.00 42.23 154 VAL B N 1
ATOM 3405 C CA . VAL B 1 154 ? -26.451 10.984 3.840 1.00 40.26 154 VAL B CA 1
ATOM 3406 C C . VAL B 1 154 ? -26.097 11.452 5.228 1.00 41.71 154 VAL B C 1
ATOM 3407 O O . VAL B 1 154 ? -25.623 12.589 5.392 1.00 40.24 154 VAL B O 1
ATOM 3411 N N . PHE B 1 155 ? -26.286 10.570 6.208 1.00 38.86 155 PHE B N 1
ATOM 3412 C CA . PHE B 1 155 ? -25.978 10.870 7.585 1.00 36.96 155 PHE B CA 1
ATOM 3413 C C . PHE B 1 155 ? -24.760 10.066 8.041 1.00 34.82 155 PHE B C 1
ATOM 3414 O O . PHE B 1 155 ? -24.754 8.862 7.929 1.00 36.93 155 PHE B O 1
ATOM 3422 N N . ILE B 1 156 ? -23.729 10.728 8.542 1.00 33.87 156 ILE B N 1
ATOM 3423 C CA . ILE B 1 156 ? -22.569 10.039 9.077 1.00 34.53 156 ILE B CA 1
ATOM 3424 C C . ILE B 1 156 ? -22.352 10.419 10.525 1.00 35.36 156 ILE B C 1
ATOM 3425 O O . ILE B 1 156 ? -21.641 11.358 10.799 1.00 38.56 156 ILE B O 1
ATOM 3430 N N . PRO B 1 157 ? -22.923 9.669 11.474 1.00 36.12 157 PRO B N 1
ATOM 3431 C CA . PRO B 1 157 ? -22.621 10.013 12.858 1.00 37.56 157 PRO B CA 1
ATOM 3432 C C . PRO B 1 157 ? -21.179 9.761 13.238 1.00 37.52 157 PRO B C 1
ATOM 3433 O O . PRO B 1 157 ? -20.460 9.040 12.546 1.00 42.17 157 PRO B O 1
ATOM 3437 N N . GLY B 1 158 ? -20.792 10.341 14.362 1.00 38.83 158 GLY B N 1
ATOM 3438 C CA . GLY B 1 158 ? -19.409 10.299 14.840 1.00 37.59 158 GLY B CA 1
ATOM 3439 C C . GLY B 1 158 ? -19.233 9.305 15.964 1.00 39.44 158 GLY B C 1
ATOM 3440 O O . GLY B 1 158 ? -19.874 8.262 15.962 1.00 37.87 158 GLY B O 1
ATOM 3441 N N . GLY B 1 159 ? -18.420 9.676 16.957 1.00 38.98 159 GLY B N 1
ATOM 3442 C CA . GLY B 1 159 ? -17.774 8.743 17.863 1.00 35.24 159 GLY B CA 1
ATOM 3443 C C . GLY B 1 159 ? -16.422 8.473 17.230 1.00 36.86 159 GLY B C 1
ATOM 3444 O O . GLY B 1 159 ? -16.300 8.511 15.994 1.00 36.60 159 GLY B O 1
ATOM 3445 N N . HIS B 1 160 ? -15.417 8.177 18.051 1.00 36.42 160 HIS B N 1
ATOM 3446 C CA . HIS B 1 160 ? -14.057 7.866 17.548 1.00 40.08 160 HIS B CA 1
ATOM 3447 C C . HIS B 1 160 ? -13.920 6.760 16.440 1.00 38.72 160 HIS B C 1
ATOM 3448 O O . HIS B 1 160 ? -13.028 6.837 15.597 1.00 34.53 160 HIS B O 1
ATOM 3455 N N . ALA B 1 161 ? -14.790 5.753 16.441 1.00 39.08 161 ALA B N 1
ATOM 3456 C CA . ALA B 1 161 ? -14.699 4.656 15.446 1.00 43.57 161 ALA B CA 1
ATOM 3457 C C . ALA B 1 161 ? -14.849 5.113 13.988 1.00 42.90 161 ALA B C 1
ATOM 3458 O O . ALA B 1 161 ? -14.372 4.429 13.084 1.00 45.37 161 ALA B O 1
ATOM 3460 N N . ALA B 1 162 ? -15.493 6.260 13.770 1.00 43.58 162 ALA B N 1
ATOM 3461 C CA . ALA B 1 162 ? -15.599 6.866 12.443 1.00 44.33 162 ALA B CA 1
ATOM 3462 C C . ALA B 1 162 ? -14.238 7.176 11.817 1.00 44.40 162 ALA B C 1
ATOM 3463 O O . ALA B 1 162 ? -14.099 7.191 10.598 1.00 50.97 162 ALA B O 1
ATOM 3465 N N . VAL B 1 163 ? -13.232 7.395 12.653 1.00 42.38 163 VAL B N 1
ATOM 3466 C CA . VAL B 1 163 ? -11.862 7.563 12.200 1.00 40.01 163 VAL B CA 1
ATOM 3467 C C . VAL B 1 163 ? -11.347 6.373 11.330 1.00 38.34 163 VAL B C 1
ATOM 3468 O O . VAL B 1 163 ? -10.432 6.565 10.551 1.00 44.29 163 VAL B O 1
ATOM 3472 N N . VAL B 1 164 ? -11.926 5.171 11.454 1.00 37.51 164 VAL B N 1
ATOM 3473 C CA . VAL B 1 164 ? -11.377 3.906 10.877 1.00 37.42 164 VAL B CA 1
ATOM 3474 C C . VAL B 1 164 ? -12.162 3.352 9.679 1.00 37.75 164 VAL B C 1
ATOM 3475 O O . VAL B 1 164 ? -13.371 3.204 9.770 1.00 38.51 164 VAL B O 1
ATOM 3479 N N . GLY B 1 165 ? -11.483 2.995 8.586 1.00 38.85 165 GLY B N 1
ATOM 3480 C CA . GLY B 1 165 ? -12.154 2.469 7.365 1.00 39.29 165 GLY B CA 1
ATOM 3481 C C . GLY B 1 165 ? -12.994 3.458 6.543 1.00 38.30 165 GLY B C 1
ATOM 3482 O O . GLY B 1 165 ? -12.812 3.575 5.343 1.00 37.49 165 GLY B O 1
ATOM 3483 N N . ILE B 1 166 ? -13.940 4.135 7.194 1.00 39.72 166 ILE B N 1
ATOM 3484 C CA . ILE B 1 166 ? -14.742 5.234 6.616 1.00 40.30 166 ILE B CA 1
ATOM 3485 C C . ILE B 1 166 ? -13.919 6.455 6.152 1.00 37.78 166 ILE B C 1
ATOM 3486 O O . ILE B 1 166 ? -14.377 7.199 5.286 1.00 36.49 166 ILE B O 1
ATOM 3491 N N . SER B 1 167 ? -12.716 6.648 6.687 1.00 37.16 167 SER B N 1
ATOM 3492 C CA . SER B 1 167 ? -11.861 7.780 6.289 1.00 41.71 167 SER B CA 1
ATOM 3493 C C . SER B 1 167 ? -10.936 7.509 5.092 1.00 46.05 167 SER B C 1
ATOM 3494 O O . SER B 1 167 ? -10.118 8.355 4.741 1.00 48.94 167 SER B O 1
ATOM 3497 N N . GLU B 1 168 ? -11.014 6.321 4.498 1.00 48.70 168 GLU B N 1
ATOM 3498 C CA . GLU B 1 168 ? -10.178 5.988 3.343 1.00 47.26 168 GLU B CA 1
ATOM 3499 C C . GLU B 1 168 ? -10.834 4.903 2.470 1.00 43.24 168 GLU B C 1
ATOM 3500 O O . GLU B 1 168 ? -10.192 3.913 2.053 1.00 39.92 168 GLU B O 1
ATOM 3506 N N . SER B 1 169 ? -12.111 5.134 2.194 1.00 37.91 169 SER B N 1
ATOM 3507 C CA . SER B 1 169 ? -12.962 4.233 1.460 1.00 38.89 169 SER B CA 1
ATOM 3508 C C . SER B 1 169 ? -13.374 4.851 0.126 1.00 39.34 169 SER B C 1
ATOM 3509 O O . SER B 1 169 ? -13.908 5.965 0.086 1.00 38.52 169 SER B O 1
ATOM 3512 N N . GLU B 1 170 ? -13.155 4.110 -0.955 1.00 43.47 170 GLU B N 1
ATOM 3513 C CA . GLU B 1 170 ? -13.651 4.464 -2.294 1.00 44.02 170 GLU B CA 1
ATOM 3514 C C . GLU B 1 170 ? -15.190 4.381 -2.369 1.00 46.82 170 GLU B C 1
ATOM 3515 O O . GLU B 1 170 ? -15.822 5.097 -3.158 1.00 45.66 170 GLU B O 1
ATOM 3521 N N . ASP B 1 171 ? -15.800 3.517 -1.551 1.00 45.07 171 ASP B N 1
ATOM 3522 C CA . ASP B 1 171 ? -17.256 3.404 -1.526 1.00 43.28 171 ASP B CA 1
ATOM 3523 C C . ASP B 1 171 ? -17.868 4.624 -0.834 1.00 38.88 171 ASP B C 1
ATOM 3524 O O . ASP B 1 171 ? -18.942 5.096 -1.231 1.00 36.95 171 ASP B O 1
ATOM 3529 N N . VAL B 1 172 ? -17.212 5.140 0.200 1.00 37.56 172 VAL B N 1
ATOM 3530 C CA . VAL B 1 172 ? -17.663 6.415 0.821 1.00 38.42 172 VAL B CA 1
ATOM 3531 C C . VAL B 1 172 ? -17.440 7.578 -0.169 1.00 38.06 172 VAL B C 1
ATOM 3532 O O . VAL B 1 172 ? -18.353 8.357 -0.411 1.00 40.47 172 VAL B O 1
ATOM 3536 N N . GLN B 1 173 ? -16.256 7.644 -0.768 1.00 38.57 173 GLN B N 1
ATOM 3537 C CA . GLN B 1 173 ? -15.976 8.569 -1.881 1.00 40.77 173 GLN B CA 1
ATOM 3538 C C . GLN B 1 173 ? -17.066 8.624 -2.935 1.00 40.05 173 GLN B C 1
ATOM 3539 O O . GLN B 1 173 ? -17.569 9.702 -3.236 1.00 41.20 173 GLN B O 1
ATOM 3545 N N . GLN B 1 174 ? -17.419 7.475 -3.507 1.00 41.37 174 GLN B N 1
ATOM 3546 C CA . GLN B 1 174 ? -18.475 7.435 -4.543 1.00 40.75 174 GLN B CA 1
ATOM 3547 C C . GLN B 1 174 ? -19.792 7.969 -4.026 1.00 40.87 174 GLN B C 1
ATOM 3548 O O . GLN B 1 174 ? -20.537 8.580 -4.796 1.00 40.38 174 GLN B O 1
ATOM 3554 N N . THR B 1 175 ? -20.066 7.747 -2.731 1.00 41.72 175 THR B N 1
ATOM 3555 C CA . THR B 1 175 ? -21.329 8.176 -2.094 1.00 41.90 175 THR B CA 1
ATOM 3556 C C . THR B 1 175 ? -21.374 9.710 -1.907 1.00 43.28 175 THR B C 1
ATOM 3557 O O . THR B 1 175 ? -22.440 10.327 -2.116 1.00 41.06 175 THR B O 1
ATOM 3561 N N . LEU B 1 176 ? -20.229 10.306 -1.535 1.00 40.58 176 LEU B N 1
ATOM 3562 C CA . LEU B 1 176 ? -20.093 11.766 -1.445 1.00 41.34 176 LEU B CA 1
ATOM 3563 C C . LEU B 1 176 ? -20.230 12.439 -2.828 1.00 42.90 176 LEU B C 1
ATOM 3564 O O . LEU B 1 176 ? -21.052 13.350 -2.987 1.00 41.85 176 LEU B O 1
ATOM 3569 N N . ASP B 1 177 ? -19.466 11.948 -3.818 1.00 42.88 177 ASP B N 1
ATOM 3570 C CA . ASP B 1 177 ? -19.591 12.377 -5.236 1.00 40.48 177 ASP B CA 1
ATOM 3571 C C . ASP B 1 177 ? -21.026 12.286 -5.789 1.00 38.55 177 ASP B C 1
ATOM 3572 O O . ASP B 1 177 ? -21.413 13.102 -6.587 1.00 46.11 177 ASP B O 1
ATOM 3577 N N . TRP B 1 178 ? -21.825 11.327 -5.368 1.00 36.53 178 TRP B N 1
ATOM 3578 C CA . TRP B 1 178 ? -23.242 11.322 -5.770 1.00 36.67 178 TRP B CA 1
ATOM 3579 C C . TRP B 1 178 ? -23.992 12.497 -5.162 1.00 39.40 178 TRP B C 1
ATOM 3580 O O . TRP B 1 178 ? -24.765 13.145 -5.858 1.00 43.19 178 TRP B O 1
ATOM 3591 N N . ALA B 1 179 ? -23.785 12.744 -3.871 1.00 39.50 179 ALA B N 1
ATOM 3592 C CA . ALA B 1 179 ? -24.589 13.718 -3.137 1.00 43.07 179 ALA B CA 1
ATOM 3593 C C . ALA B 1 179 ? -24.311 15.159 -3.589 1.00 44.14 179 ALA B C 1
ATOM 3594 O O . ALA B 1 179 ? -25.239 15.980 -3.615 1.00 40.39 179 ALA B O 1
ATOM 3596 N N . LEU B 1 180 ? -23.045 15.449 -3.926 1.00 44.61 180 LEU B N 1
ATOM 3597 C CA . LEU B 1 180 ? -22.669 16.714 -4.577 1.00 45.96 180 LEU B CA 1
ATOM 3598 C C . LEU B 1 180 ? -23.307 16.815 -5.970 1.00 45.49 180 LEU B C 1
ATOM 3599 O O . LEU B 1 180 ? -24.044 17.751 -6.244 1.00 46.58 180 LEU B O 1
ATOM 3604 N N . ASP B 1 181 ? -23.083 15.817 -6.815 1.00 43.52 181 ASP B N 1
ATOM 3605 C CA . ASP B 1 181 ? -23.661 15.794 -8.171 1.00 41.98 181 ASP B CA 1
ATOM 3606 C C . ASP B 1 181 ? -25.206 15.784 -8.252 1.00 40.12 181 ASP B C 1
ATOM 3607 O O . ASP B 1 181 ? -25.765 16.024 -9.311 1.00 40.72 181 ASP B O 1
ATOM 3612 N N . ASN B 1 182 ? -25.901 15.516 -7.159 1.00 39.22 182 ASN B N 1
ATOM 3613 C CA . ASN B 1 182 ? -27.356 15.508 -7.173 1.00 39.69 182 ASN B CA 1
ATOM 3614 C C . ASN B 1 182 ? -27.980 16.417 -6.137 1.00 42.15 182 ASN B C 1
ATOM 3615 O O . ASN B 1 182 ? -29.169 16.268 -5.815 1.00 43.95 182 ASN B O 1
ATOM 3620 N N . ASP B 1 183 ? -27.196 17.353 -5.608 1.00 44.65 183 ASP B N 1
ATOM 3621 C CA . ASP B 1 183 ? -27.693 18.306 -4.625 1.00 51.19 183 ASP B CA 1
ATOM 3622 C C . ASP B 1 183 ? -28.478 17.618 -3.496 1.00 49.35 183 ASP B C 1
ATOM 3623 O O . ASP B 1 183 ? -29.702 17.820 -3.329 1.00 49.58 183 ASP B O 1
ATOM 3628 N N . ARG B 1 184 ? -27.756 16.783 -2.752 1.00 47.18 184 ARG B N 1
ATOM 3629 C CA . ARG B 1 184 ? -28.310 16.055 -1.608 1.00 45.10 184 ARG B CA 1
ATOM 3630 C C . ARG B 1 184 ? -27.535 16.451 -0.384 1.00 41.44 184 ARG B C 1
ATOM 3631 O O . ARG B 1 184 ? -26.372 16.895 -0.509 1.00 40.27 184 ARG B O 1
ATOM 3639 N N . PHE B 1 185 ? -28.150 16.304 0.793 1.00 40.58 185 PHE B N 1
ATOM 3640 C CA . PHE B 1 185 ? -27.459 16.727 2.033 1.00 43.51 185 PHE B CA 1
ATOM 3641 C C . PHE B 1 185 ? -26.467 15.686 2.517 1.00 42.31 185 PHE B C 1
ATOM 3642 O O . PHE B 1 185 ? -26.725 14.492 2.465 1.00 45.70 185 PHE B O 1
ATOM 3650 N N . ILE B 1 186 ? -25.326 16.173 2.964 1.00 38.91 186 ILE B N 1
ATOM 3651 C CA . ILE B 1 186 ? -24.378 15.432 3.748 1.00 39.13 186 ILE B CA 1
ATOM 3652 C C . ILE B 1 186 ? -24.477 15.982 5.181 1.00 41.24 186 ILE B C 1
ATOM 3653 O O . ILE B 1 186 ? -24.099 17.126 5.431 1.00 43.87 186 ILE B O 1
ATOM 3658 N N . VAL B 1 187 ? -24.950 15.161 6.118 1.00 42.20 187 VAL B N 1
ATOM 3659 C CA . VAL B 1 187 ? -25.094 15.533 7.538 1.00 40.36 187 VAL B CA 1
ATOM 3660 C C . VAL B 1 187 ? -24.089 14.716 8.378 1.00 41.14 187 VAL B C 1
ATOM 3661 O O . VAL B 1 187 ? -23.980 13.510 8.183 1.00 39.61 187 VAL B O 1
ATOM 3665 N N . THR B 1 188 ? -23.332 15.355 9.275 1.00 40.69 188 THR B N 1
ATOM 3666 C CA . THR B 1 188 ? -22.259 14.652 10.001 1.00 40.66 188 THR B CA 1
ATOM 3667 C C . THR B 1 188 ? -21.797 15.446 11.196 1.00 43.19 188 THR B C 1
ATOM 3668 O O . THR B 1 188 ? -21.925 16.638 11.164 1.00 48.19 188 THR B O 1
ATOM 3672 N N . LEU B 1 189 ? -21.319 14.799 12.253 1.00 44.52 189 LEU B N 1
ATOM 3673 C CA . LEU B 1 189 ? -20.836 15.467 13.455 1.00 45.66 189 LEU B CA 1
ATOM 3674 C C . LEU B 1 189 ? -19.807 14.677 14.210 1.00 48.51 189 LEU B C 1
ATOM 3675 O O . LEU B 1 189 ? -19.636 13.548 13.912 1.00 53.04 189 LEU B O 1
ATOM 3680 N N . CYS B 1 190 ? -19.133 15.314 15.163 1.00 54.08 190 CYS B N 1
ATOM 3681 C CA . CYS B 1 190 ? -18.095 14.660 15.946 1.00 53.59 190 CYS B CA 1
ATOM 3682 C C . CYS B 1 190 ? -16.891 14.381 15.056 1.00 48.00 190 CYS B C 1
ATOM 3683 O O . CYS B 1 190 ? -16.334 15.291 14.442 1.00 47.62 190 CYS B O 1
ATOM 3686 N N . HIS B 1 191 ? -16.497 13.116 14.993 1.00 44.35 191 HIS B N 1
ATOM 3687 C CA . HIS B 1 191 ? -15.392 12.697 14.183 1.00 42.12 191 HIS B CA 1
ATOM 3688 C C . HIS B 1 191 ? -15.951 12.304 12.854 1.00 39.56 191 HIS B C 1
ATOM 3689 O O . HIS B 1 191 ? -15.248 12.089 11.934 1.00 40.75 191 HIS B O 1
ATOM 3696 N N . GLY B 1 192 ? -17.251 12.212 12.770 1.00 40.85 192 GLY B N 1
ATOM 3697 C CA . GLY B 1 192 ? -17.937 11.928 11.502 1.00 44.27 192 GLY B CA 1
ATOM 3698 C C . GLY B 1 192 ? -17.273 12.539 10.275 1.00 45.39 192 GLY B C 1
ATOM 3699 O O . GLY B 1 192 ? -17.078 11.865 9.257 1.00 53.93 192 GLY B O 1
ATOM 3700 N N . PRO B 1 193 ? -16.886 13.809 10.369 1.00 42.74 193 PRO B N 1
ATOM 3701 C CA . PRO B 1 193 ? -16.163 14.445 9.287 1.00 42.77 193 PRO B CA 1
ATOM 3702 C C . PRO B 1 193 ? -14.865 13.785 8.815 1.00 40.57 193 PRO B C 1
ATOM 3703 O O . PRO B 1 193 ? -14.350 14.158 7.775 1.00 39.19 193 PRO B O 1
ATOM 3707 N N . ALA B 1 194 ? -14.319 12.829 9.541 1.00 40.23 194 ALA B N 1
ATOM 3708 C CA . ALA B 1 194 ? -13.245 12.036 8.965 1.00 40.62 194 ALA B CA 1
ATOM 3709 C C . ALA B 1 194 ? -13.755 11.350 7.677 1.00 40.16 194 ALA B C 1
ATOM 3710 O O . ALA B 1 194 ? -13.014 11.210 6.699 1.00 37.28 194 ALA B O 1
ATOM 3712 N N . ALA B 1 195 ? -15.028 10.960 7.666 1.00 36.65 195 ALA B N 1
ATOM 3713 C CA . ALA B 1 195 ? -15.628 10.391 6.454 1.00 38.23 195 ALA B CA 1
ATOM 3714 C C . ALA B 1 195 ? -15.353 11.252 5.208 1.00 36.14 195 ALA B C 1
ATOM 3715 O O . ALA B 1 195 ? -15.124 10.708 4.141 1.00 34.80 195 ALA B O 1
ATOM 3717 N N . LEU B 1 196 ? -15.398 12.583 5.372 1.00 38.46 196 LEU B N 1
ATOM 3718 C CA . LEU B 1 196 ? -15.113 13.579 4.317 1.00 37.82 196 LEU B CA 1
ATOM 3719 C C . LEU B 1 196 ? -13.712 13.471 3.699 1.00 41.62 196 LEU B C 1
ATOM 3720 O O . LEU B 1 196 ? -13.531 13.761 2.505 1.00 45.10 196 LEU B O 1
ATOM 3725 N N . LEU B 1 197 ? -12.730 13.045 4.499 1.00 41.28 197 LEU B N 1
ATOM 3726 C CA . LEU B 1 197 ? -11.385 12.774 3.998 1.00 42.35 197 LEU B CA 1
ATOM 3727 C C . LEU B 1 197 ? -11.388 11.793 2.822 1.00 45.11 197 LEU B C 1
ATOM 3728 O O . LEU B 1 197 ? -10.465 11.816 1.983 1.00 46.37 197 LEU B O 1
ATOM 3733 N N . SER B 1 198 ? -12.407 10.936 2.759 1.00 45.80 198 SER B N 1
ATOM 3734 C CA . SER B 1 198 ? -12.535 9.963 1.656 1.00 49.27 198 SER B CA 1
ATOM 3735 C C . SER B 1 198 ? -12.821 10.585 0.285 1.00 49.12 198 SER B C 1
ATOM 3736 O O . SER B 1 198 ? -12.617 9.932 -0.730 1.00 47.53 198 SER B O 1
ATOM 3739 N N . ALA B 1 199 ? -13.298 11.833 0.260 1.00 53.37 199 ALA B N 1
ATOM 3740 C CA . ALA B 1 199 ? -13.578 12.542 -0.993 1.00 49.33 199 ALA B CA 1
ATOM 3741 C C . ALA B 1 199 ? -12.303 12.845 -1.761 1.00 47.28 199 ALA B C 1
ATOM 3742 O O . ALA B 1 199 ? -12.294 12.735 -2.984 1.00 50.70 199 ALA B O 1
ATOM 3744 N N . GLY B 1 200 ? -11.228 13.178 -1.040 1.00 46.60 200 GLY B N 1
ATOM 3745 C CA . GLY B 1 200 ? -9.926 13.489 -1.642 1.00 46.71 200 GLY B CA 1
ATOM 3746 C C . GLY B 1 200 ? -8.995 12.329 -1.957 1.00 47.24 200 GLY B C 1
ATOM 3747 O O . GLY B 1 200 ? -7.829 12.533 -2.253 1.00 49.03 200 GLY B O 1
ATOM 3748 N N . LEU B 1 201 ? -9.510 11.110 -1.923 1.00 51.90 201 LEU B N 1
ATOM 3749 C CA . LEU B 1 201 ? -8.706 9.903 -2.093 1.00 53.36 201 LEU B CA 1
ATOM 3750 C C . LEU B 1 201 ? -8.306 9.773 -3.576 1.00 54.28 201 LEU B C 1
ATOM 3751 O O . LEU B 1 201 ? -9.149 10.019 -4.464 1.00 51.24 201 LEU B O 1
ATOM 3756 N N . ASN B 1 202 ? -7.042 9.406 -3.836 1.00 51.58 202 ASN B N 1
ATOM 3757 C CA . ASN B 1 202 ? -6.520 9.165 -5.216 1.00 54.51 202 ASN B CA 1
ATOM 3758 C C . ASN B 1 202 ? -6.697 10.409 -6.115 1.00 54.43 202 ASN B C 1
ATOM 3759 O O . ASN B 1 202 ? -7.045 10.288 -7.281 1.00 59.20 202 ASN B O 1
ATOM 3764 N N . ARG B 1 203 ? -6.453 11.594 -5.556 1.00 56.32 203 ARG B N 1
ATOM 3765 C CA . ARG B 1 203 ? -6.805 12.877 -6.197 1.00 57.91 203 ARG B CA 1
ATOM 3766 C C . ARG B 1 203 ? -5.920 14.039 -5.724 1.00 63.14 203 ARG B C 1
ATOM 3767 O O . ARG B 1 203 ? -5.542 14.086 -4.555 1.00 63.53 203 ARG B O 1
ATOM 3775 N N . GLU B 1 204 ? -5.617 14.976 -6.630 1.00 69.48 204 GLU B N 1
ATOM 3776 C CA . GLU B 1 204 ? -4.855 16.190 -6.280 1.00 69.91 204 GLU B CA 1
ATOM 3777 C C . GLU B 1 204 ? -5.718 17.165 -5.477 1.00 62.09 204 GLU B C 1
ATOM 3778 O O . GLU B 1 204 ? -5.201 17.817 -4.585 1.00 53.64 204 GLU B O 1
ATOM 3784 N N . LYS B 1 205 ? -7.014 17.263 -5.800 1.00 59.63 205 LYS B N 1
ATOM 3785 C CA . LYS B 1 205 ? -7.930 18.219 -5.143 1.00 61.95 205 LYS B CA 1
ATOM 3786 C C . LYS B 1 205 ? -9.274 17.598 -4.755 1.00 55.07 205 LYS B C 1
ATOM 3787 O O . LYS B 1 205 ? -10.016 17.096 -5.600 1.00 53.87 205 LYS B O 1
ATOM 3793 N N . SER B 1 206 ? -9.580 17.651 -3.468 1.00 49.28 206 SER B N 1
ATOM 3794 C CA . SER B 1 206 ? -10.894 17.291 -2.977 1.00 49.20 206 SER B CA 1
ATOM 3795 C C . SER B 1 206 ? -11.994 18.200 -3.536 1.00 47.77 206 SER B C 1
ATOM 3796 O O . SER B 1 206 ? -11.824 19.411 -3.566 1.00 47.09 206 SER B O 1
ATOM 3799 N N . PRO B 1 207 ? -13.148 17.626 -3.926 1.00 47.89 207 PRO B N 1
ATOM 3800 C CA . PRO B 1 207 ? -14.269 18.459 -4.337 1.00 49.38 207 PRO B CA 1
ATOM 3801 C C . PRO B 1 207 ? -15.041 19.058 -3.180 1.00 48.11 207 PRO B C 1
ATOM 3802 O O . PRO B 1 207 ? -16.112 19.605 -3.414 1.00 49.07 207 PRO B O 1
ATOM 3806 N N . LEU B 1 208 ? -14.532 18.909 -1.957 1.00 52.01 208 LEU B N 1
ATOM 3807 C CA . LEU B 1 208 ? -15.039 19.603 -0.765 1.00 56.52 208 LEU B CA 1
ATOM 3808 C C . LEU B 1 208 ? -14.165 20.792 -0.312 1.00 57.57 208 LEU B C 1
ATOM 3809 O O . LEU B 1 208 ? -14.573 21.548 0.587 1.00 55.53 208 LEU B O 1
ATOM 3814 N N . GLU B 1 209 ? -12.967 20.925 -0.893 1.00 57.70 209 GLU B N 1
ATOM 3815 C CA . GLU B 1 209 ? -12.153 22.161 -0.818 1.00 58.62 209 GLU B CA 1
ATOM 3816 C C . GLU B 1 209 ? -13.038 23.406 -0.828 1.00 54.11 209 GLU B C 1
ATOM 3817 O O . GLU B 1 209 ? -13.872 23.569 -1.726 1.00 55.75 209 GLU B O 1
ATOM 3823 N N . GLY B 1 210 ? -12.896 24.240 0.197 1.00 50.97 210 GLY B N 1
ATOM 3824 C CA . GLY B 1 210 ? -13.716 25.439 0.334 1.00 52.84 210 GLY B CA 1
ATOM 3825 C C . GLY B 1 210 ? -15.027 25.264 1.069 1.00 53.26 210 GLY B C 1
ATOM 3826 O O . GLY B 1 210 ? -15.770 26.232 1.232 1.00 53.11 210 GLY B O 1
ATOM 3827 N N . TYR B 1 211 ? -15.328 24.041 1.506 1.00 51.94 211 TYR B N 1
ATOM 3828 C CA . TYR B 1 211 ? -16.431 23.819 2.427 1.00 46.14 211 TYR B CA 1
ATOM 3829 C C . TYR B 1 211 ? -15.946 24.091 3.855 1.00 45.56 211 TYR B C 1
ATOM 3830 O O . TYR B 1 211 ? -14.753 23.933 4.167 1.00 39.69 211 TYR B O 1
ATOM 3839 N N . SER B 1 212 ? -16.892 24.522 4.690 1.00 46.95 212 SER B N 1
ATOM 3840 C CA . SER B 1 212 ? -16.658 24.917 6.072 1.00 50.82 212 SER B CA 1
ATOM 3841 C C . SER B 1 212 ? -17.341 23.880 6.957 1.00 51.75 212 SER B C 1
ATOM 3842 O O . SER B 1 212 ? -18.511 23.520 6.722 1.00 51.01 212 SER B O 1
ATOM 3845 N N . VAL B 1 213 ? -16.635 23.427 7.991 1.00 50.74 213 VAL B N 1
ATOM 3846 C CA . VAL B 1 213 ? -17.178 22.411 8.886 1.00 54.63 213 VAL B CA 1
ATOM 3847 C C . VAL B 1 213 ? -16.891 22.639 10.363 1.00 54.44 213 VAL B C 1
ATOM 3848 O O . VAL B 1 213 ? -15.912 23.280 10.721 1.00 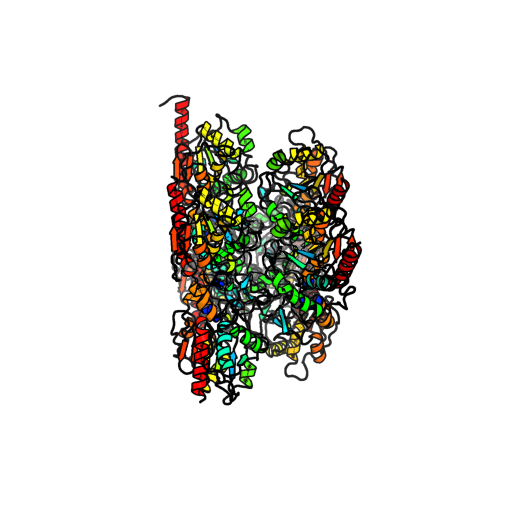54.76 213 VAL B O 1
ATOM 3852 N N . CYS B 1 214 ? -17.784 22.099 11.191 1.00 56.89 214 CYS B N 1
ATOM 3853 C CA . CYS B 1 214 ? -17.549 21.873 12.601 1.00 60.03 214 CYS B CA 1
ATOM 3854 C C . CYS B 1 214 ? -16.909 20.494 12.751 1.00 58.26 214 CYS B C 1
ATOM 3855 O O . CYS B 1 214 ? -17.382 19.510 12.171 1.00 58.13 214 CYS B O 1
ATOM 3858 N N . VAL B 1 215 ? -15.836 20.436 13.529 1.00 52.66 215 VAL B N 1
ATOM 3859 C CA . VAL B 1 215 ? -15.094 19.216 13.768 1.00 52.00 215 VAL B CA 1
ATOM 3860 C C . VAL B 1 215 ? -14.763 19.128 15.252 1.00 50.11 215 VAL B C 1
ATOM 3861 O O . VAL B 1 215 ? -14.519 20.154 15.890 1.00 54.26 215 VAL B O 1
ATOM 3865 N N . PHE B 1 216 ? -14.749 17.916 15.804 1.00 48.02 216 PHE B N 1
ATOM 3866 C CA . PHE B 1 216 ? -14.207 17.710 17.154 1.00 50.42 216 PHE B CA 1
ATOM 3867 C C . PHE B 1 216 ? -12.765 18.254 17.178 1.00 50.64 216 PHE B C 1
ATOM 3868 O O . PHE B 1 216 ? -12.015 18.047 16.218 1.00 44.49 216 PHE B O 1
ATOM 3876 N N . PRO B 1 217 ? -12.402 19.016 18.239 1.00 53.40 217 PRO B N 1
ATOM 3877 C CA . PRO B 1 217 ? -11.113 19.764 18.183 1.00 52.93 217 PRO B CA 1
ATOM 3878 C C . PRO B 1 217 ? -9.858 18.937 18.444 1.00 47.03 217 PRO B C 1
ATOM 3879 O O . PRO B 1 217 ? -9.883 18.059 19.267 1.00 46.75 217 PRO B O 1
ATOM 3883 N N . ASP B 1 218 ? -8.775 19.242 17.738 1.00 50.44 218 ASP B N 1
ATOM 3884 C CA . ASP B 1 218 ? -7.462 18.641 18.002 1.00 55.91 218 ASP B CA 1
ATOM 3885 C C . ASP B 1 218 ? -7.136 18.662 19.491 1.00 56.46 218 ASP B C 1
ATOM 3886 O O . ASP B 1 218 ? -6.938 17.628 20.099 1.00 55.04 218 ASP B O 1
ATOM 3891 N N . SER B 1 219 ? -7.098 19.863 20.063 1.00 56.01 219 SER B N 1
ATOM 3892 C CA . SER B 1 219 ? -6.558 20.090 21.398 1.00 55.88 219 SER B CA 1
ATOM 3893 C C . SER B 1 219 ? -7.153 19.167 22.479 1.00 56.55 219 SER B C 1
ATOM 3894 O O . SER B 1 219 ? -6.412 18.664 23.335 1.00 54.38 219 SER B O 1
ATOM 3897 N N . LEU B 1 220 ? -8.463 18.918 22.419 1.00 53.37 220 LEU B N 1
ATOM 3898 C CA . LEU B 1 220 ? -9.096 17.946 23.331 1.00 53.01 220 LEU B CA 1
ATOM 3899 C C . LEU B 1 220 ? -8.575 16.506 23.146 1.00 52.76 220 LEU B C 1
ATOM 3900 O O . LEU B 1 220 ? -8.293 15.823 24.135 1.00 47.37 220 LEU B O 1
ATOM 3905 N N . ASP B 1 221 ? -8.444 16.050 21.895 1.00 52.48 221 ASP B N 1
ATOM 3906 C CA . ASP B 1 221 ? -7.961 14.685 21.623 1.00 53.75 221 ASP B CA 1
ATOM 3907 C C . ASP B 1 221 ? -6.515 14.501 22.059 1.00 53.00 221 ASP B C 1
ATOM 3908 O O . ASP B 1 221 ? -6.136 13.426 22.506 1.00 49.51 221 ASP B O 1
ATOM 3913 N N . GLU B 1 222 ? -5.721 15.556 21.965 1.00 54.64 222 GLU B N 1
ATOM 3914 C CA . GLU B 1 222 ? -4.308 15.451 22.313 1.00 61.19 222 GLU B CA 1
ATOM 3915 C C . GLU B 1 222 ? -4.042 15.769 23.788 1.00 61.07 222 GLU B C 1
ATOM 3916 O O . GLU B 1 222 ? -2.938 15.514 24.264 1.00 66.97 222 GLU B O 1
ATOM 3922 N N . GLY B 1 223 ? -5.027 16.290 24.519 1.00 57.96 223 GLY B N 1
ATOM 3923 C CA . GLY B 1 223 ? -4.775 16.783 25.868 1.00 58.19 223 GLY B CA 1
ATOM 3924 C C . GLY B 1 223 ? -5.685 16.218 26.926 1.00 60.10 223 GLY B C 1
ATOM 3925 O O . GLY B 1 223 ? -5.307 15.296 27.663 1.00 60.59 223 GLY B O 1
ATOM 3926 N N . ALA B 1 224 ? -6.882 16.796 26.994 1.00 57.55 224 ALA B N 1
ATOM 3927 C CA . ALA B 1 224 ? -7.864 16.505 28.038 1.00 55.74 224 ALA B CA 1
ATOM 3928 C C . ALA B 1 224 ? -8.417 15.082 28.007 1.00 55.24 224 ALA B C 1
ATOM 3929 O O . ALA B 1 224 ? -8.535 14.448 29.058 1.00 58.82 224 ALA B O 1
ATOM 3931 N N . ASN B 1 225 ? -8.784 14.599 26.815 1.00 52.56 225 ASN B N 1
ATOM 3932 C CA . ASN B 1 225 ? -9.248 13.209 26.640 1.00 47.61 225 ASN B CA 1
ATOM 3933 C C . ASN B 1 225 ? -8.168 12.220 27.116 1.00 45.09 225 ASN B C 1
ATOM 3934 O O . ASN B 1 225 ? -8.478 11.235 27.784 1.00 43.19 225 ASN B O 1
ATOM 3939 N N . ILE B 1 226 ? -6.907 12.509 26.812 1.00 42.80 226 ILE B N 1
ATOM 3940 C CA . ILE B 1 226 ? -5.789 11.659 27.253 1.00 44.81 226 ILE B CA 1
ATOM 3941 C C . ILE B 1 226 ? -5.524 11.750 28.758 1.00 47.84 226 ILE B C 1
ATOM 3942 O O . ILE B 1 226 ? -5.163 10.738 29.352 1.00 49.23 226 ILE B O 1
ATOM 3947 N N . GLU B 1 227 ? -5.701 12.920 29.379 1.00 50.16 227 GLU B N 1
ATOM 3948 C CA . GLU B 1 227 ? -5.392 13.033 30.803 1.00 55.59 227 GLU B CA 1
ATOM 3949 C C . GLU B 1 227 ? -6.483 12.517 31.754 1.00 51.57 227 GLU B C 1
ATOM 3950 O O . GLU B 1 227 ? -6.180 12.043 32.848 1.00 45.04 227 GLU B O 1
ATOM 3956 N N . ILE B 1 228 ? -7.740 12.560 31.351 1.00 52.08 228 ILE B N 1
ATOM 3957 C CA . ILE B 1 228 ? -8.759 11.880 32.158 1.00 54.18 228 ILE B CA 1
ATOM 3958 C C . ILE B 1 228 ? -8.979 10.395 31.788 1.00 50.68 228 ILE B C 1
ATOM 3959 O O . ILE B 1 228 ? -9.958 9.785 32.228 1.00 47.57 228 ILE B O 1
ATOM 3964 N N . GLY B 1 229 ? -8.058 9.802 31.029 1.00 48.14 229 GLY B N 1
ATOM 3965 C CA . GLY B 1 229 ? -8.169 8.409 30.627 1.00 51.77 229 GLY B CA 1
ATOM 3966 C C . GLY B 1 229 ? -9.400 8.031 29.804 1.00 50.64 229 GLY B C 1
ATOM 3967 O O . GLY B 1 229 ? -9.875 6.901 29.898 1.00 54.62 229 GLY B O 1
ATOM 3968 N N . TYR B 1 230 ? -9.920 8.960 29.004 1.00 48.16 230 TYR B N 1
ATOM 3969 C CA . TYR B 1 230 ? -10.992 8.649 28.041 1.00 47.19 230 TYR B CA 1
ATOM 3970 C C . TYR B 1 230 ? -10.386 7.793 26.922 1.00 43.86 230 TYR B C 1
ATOM 3971 O O . TYR B 1 230 ? -10.810 6.670 26.716 1.00 41.00 230 TYR B O 1
ATOM 3980 N N . LEU B 1 231 ? -9.372 8.327 26.250 1.00 43.52 231 LEU B N 1
ATOM 3981 C CA . LEU B 1 231 ? -8.504 7.558 25.372 1.00 45.83 231 LEU B CA 1
ATOM 3982 C C . LEU B 1 231 ? -7.402 6.990 26.240 1.00 43.66 231 LEU B C 1
ATOM 3983 O O . LEU B 1 231 ? -6.951 7.687 27.128 1.00 47.12 231 LEU B O 1
ATOM 3988 N N . PRO B 1 232 ? -6.956 5.733 25.990 1.00 44.17 232 PRO B N 1
ATOM 3989 C CA . PRO B 1 232 ? -5.749 5.172 26.632 1.00 42.39 232 PRO B CA 1
ATOM 3990 C C . PRO B 1 232 ? -4.450 5.455 25.890 1.00 40.15 232 PRO B C 1
ATOM 3991 O O . PRO B 1 232 ? -3.415 4.914 26.263 1.00 46.70 232 PRO B O 1
ATOM 3995 N N . GLY B 1 233 ? -4.496 6.280 24.851 1.00 38.58 233 GLY B N 1
ATOM 3996 C CA . GLY B 1 233 ? -3.310 6.575 24.035 1.00 41.46 233 GLY B CA 1
ATOM 3997 C C . GLY B 1 233 ? -3.577 7.623 22.961 1.00 43.61 233 GLY B C 1
ATOM 3998 O O . GLY B 1 233 ? -4.714 8.092 22.789 1.00 50.49 233 GLY B O 1
ATOM 3999 N N . ARG B 1 234 ? -2.531 7.996 22.242 1.00 45.07 234 ARG B N 1
ATOM 4000 C CA . ARG B 1 234 ? -2.619 9.048 21.238 1.00 48.09 234 ARG B CA 1
ATOM 4001 C C . ARG B 1 234 ? -3.019 8.485 19.900 1.00 44.01 234 ARG B C 1
ATOM 4002 O O . ARG B 1 234 ? -2.496 7.462 19.443 1.00 43.82 234 ARG B O 1
ATOM 4010 N N . LEU B 1 235 ? -3.916 9.206 19.250 1.00 43.14 235 LEU B N 1
ATOM 4011 C CA . LEU B 1 235 ? -4.272 8.964 17.868 1.00 42.83 235 LEU B CA 1
ATOM 4012 C C . LEU B 1 235 ? -3.042 9.215 17.009 1.00 42.24 235 LEU B C 1
ATOM 4013 O O . LEU B 1 235 ? -2.170 9.998 17.386 1.00 43.27 235 LEU B O 1
ATOM 4018 N N . LYS B 1 236 ? -2.976 8.529 15.872 1.00 41.85 236 LYS B N 1
ATOM 4019 C CA . LYS B 1 236 ? -1.819 8.577 14.976 1.00 43.65 236 LYS B CA 1
ATOM 4020 C C . LYS B 1 236 ? -1.910 9.715 13.967 1.00 44.30 236 LYS B C 1
ATOM 4021 O O . LYS B 1 236 ? -0.919 10.091 13.345 1.00 41.31 236 LYS B O 1
ATOM 4027 N N . TRP B 1 237 ? -3.129 10.197 13.767 1.00 45.32 237 TRP B N 1
ATOM 4028 C CA . TRP B 1 237 ? -3.392 11.433 13.069 1.00 43.88 237 TRP B CA 1
ATOM 4029 C C . TRP B 1 237 ? -4.655 12.038 13.676 1.00 46.33 237 TRP B C 1
ATOM 4030 O O . TRP B 1 237 ? -5.305 11.367 14.472 1.00 49.15 237 TRP B O 1
ATOM 4041 N N . LEU B 1 238 ? -4.981 13.297 13.344 1.00 49.42 238 LEU B N 1
ATOM 4042 C CA . LEU B 1 238 ? -6.151 13.998 13.922 1.00 45.42 238 LEU B CA 1
ATOM 4043 C C . LEU B 1 238 ? -7.057 14.490 12.811 1.00 45.17 238 LEU B C 1
ATOM 4044 O O . LEU B 1 238 ? -6.585 15.029 11.813 1.00 46.00 238 LEU B O 1
ATOM 4049 N N . VAL B 1 239 ? -8.361 14.315 13.006 1.00 44.84 239 VAL B N 1
ATOM 4050 C CA . VAL B 1 239 ? -9.379 14.640 12.000 1.00 47.18 239 VAL B CA 1
ATOM 4051 C C . VAL B 1 239 ? -9.346 16.128 11.544 1.00 47.35 239 VAL B C 1
ATOM 4052 O O . VAL B 1 239 ? -9.458 16.422 10.349 1.00 45.28 239 VAL B O 1
ATOM 4056 N N . ALA B 1 240 ? -9.222 17.054 12.489 1.00 49.16 240 ALA B N 1
ATOM 4057 C CA . ALA B 1 240 ? -9.245 18.489 12.144 1.00 51.08 240 ALA B CA 1
ATOM 4058 C C . ALA B 1 240 ? -8.002 18.866 11.348 1.00 49.40 240 ALA B C 1
ATOM 4059 O O . ALA B 1 240 ? -8.075 19.639 10.420 1.00 51.96 240 ALA B O 1
ATOM 4061 N N . ASP B 1 241 ? -6.866 18.287 11.690 1.00 51.72 241 ASP B N 1
ATOM 4062 C CA . ASP B 1 241 ? -5.631 18.563 10.955 1.00 53.99 241 ASP B CA 1
ATOM 4063 C C . ASP B 1 241 ? -5.722 18.151 9.468 1.00 55.24 241 ASP B C 1
ATOM 4064 O O . ASP B 1 241 ? -5.533 18.979 8.571 1.00 56.45 241 ASP B O 1
ATOM 4069 N N . LEU B 1 242 ? -6.051 16.887 9.215 1.00 58.83 242 LEU B N 1
ATOM 4070 C CA . LEU B 1 242 ? -6.070 16.363 7.846 1.00 57.04 242 LEU B CA 1
ATOM 4071 C C . LEU B 1 242 ? -7.206 16.907 6.984 1.00 53.25 242 LEU B C 1
ATOM 4072 O O . LEU B 1 242 ? -7.072 16.926 5.762 1.00 55.24 242 LEU B O 1
ATOM 4077 N N . LEU B 1 243 ? -8.304 17.341 7.601 1.00 48.40 243 LEU B N 1
ATOM 4078 C CA . LEU B 1 243 ? -9.349 18.068 6.872 1.00 48.25 243 LEU B CA 1
ATOM 4079 C C . LEU B 1 243 ? -8.864 19.435 6.352 1.00 50.72 243 LEU B C 1
ATOM 4080 O O . LEU B 1 243 ? -9.162 19.823 5.216 1.00 48.83 243 LEU B O 1
ATOM 4085 N N . THR B 1 244 ? -8.120 20.148 7.195 1.00 54.16 244 THR B N 1
ATOM 4086 C CA . THR B 1 244 ? -7.424 21.381 6.814 1.00 54.63 244 THR B CA 1
ATOM 4087 C C . THR B 1 244 ? -6.466 21.153 5.623 1.00 55.65 244 THR B C 1
ATOM 4088 O O . THR B 1 244 ? -6.623 21.818 4.590 1.00 58.08 244 THR B O 1
ATOM 4092 N N . LYS B 1 245 ? -5.544 20.186 5.719 1.00 54.53 245 LYS B N 1
ATOM 4093 C CA . LYS B 1 245 ? -4.591 19.866 4.603 1.00 49.80 245 LYS B CA 1
ATOM 4094 C C . LYS B 1 245 ? -5.254 19.409 3.283 1.00 50.65 245 LYS B C 1
ATOM 4095 O O . LYS B 1 245 ? -4.569 19.219 2.270 1.00 49.27 245 LYS B O 1
ATOM 4101 N N . GLN B 1 246 ? -6.565 19.168 3.314 1.00 54.08 246 GLN B N 1
ATOM 4102 C CA . GLN B 1 246 ? -7.365 18.924 2.111 1.00 56.01 246 GLN B CA 1
ATOM 4103 C C . GLN B 1 246 ? -8.170 20.176 1.699 1.00 55.31 246 GLN B C 1
ATOM 4104 O O . GLN B 1 246 ? -8.956 20.114 0.754 1.00 55.44 246 GLN B O 1
ATOM 4110 N N . GLY B 1 247 ? -7.968 21.294 2.401 1.00 54.08 247 GLY B N 1
ATOM 4111 C CA . GLY B 1 247 ? -8.468 22.603 1.983 1.00 54.03 247 GLY B CA 1
ATOM 4112 C C . GLY B 1 247 ? -9.861 22.917 2.463 1.00 56.22 247 GLY B C 1
ATOM 4113 O O . GLY B 1 247 ? -10.593 23.672 1.812 1.00 51.93 247 GLY B O 1
ATOM 4114 N N . LEU B 1 248 ? -10.230 22.337 3.607 1.00 60.21 248 LEU B N 1
ATOM 4115 C CA . LEU B 1 248 ? -11.502 22.640 4.264 1.00 55.35 248 LEU B CA 1
ATOM 4116 C C . LEU B 1 248 ? -11.272 23.639 5.403 1.00 55.54 248 LEU B C 1
ATOM 4117 O O . LEU B 1 248 ? -10.198 23.678 6.030 1.00 51.28 248 LEU B O 1
ATOM 4122 N N . LYS B 1 249 ? -12.286 24.460 5.635 1.00 58.26 249 LYS B N 1
ATOM 4123 C CA . LYS B 1 249 ? -12.219 25.511 6.631 1.00 64.67 249 LYS B CA 1
ATOM 4124 C C . LYS B 1 249 ? -12.734 24.927 7.948 1.00 62.18 249 LYS B C 1
ATOM 4125 O O . LYS B 1 249 ? -13.947 24.751 8.100 1.00 60.57 249 LYS B O 1
ATOM 4131 N N . VAL B 1 250 ? -11.835 24.612 8.890 1.00 58.41 250 VAL B N 1
ATOM 4132 C CA . VAL B 1 250 ? -12.284 24.056 10.177 1.00 57.20 250 VAL B CA 1
ATOM 4133 C C . VAL B 1 250 ? -12.688 25.214 11.069 1.00 55.15 250 VAL B C 1
ATOM 4134 O O . VAL B 1 250 ? -11.862 25.820 11.768 1.00 55.51 250 VAL B O 1
ATOM 4138 N N . VAL B 1 251 ? -13.983 25.468 11.092 1.00 51.90 251 VAL B N 1
ATOM 4139 C CA . VAL B 1 251 ? -14.514 26.738 11.551 1.00 52.81 251 VAL B CA 1
ATOM 4140 C C . VAL B 1 251 ? -14.517 26.921 13.093 1.00 55.46 251 VAL B C 1
ATOM 4141 O O . VAL B 1 251 ? -14.841 27.996 13.583 1.00 57.30 251 VAL B O 1
ATOM 4145 N N . ASN B 1 252 ? -14.156 25.887 13.852 1.00 59.61 252 ASN B N 1
ATOM 4146 C CA . ASN B 1 252 ? -14.144 25.935 15.322 1.00 57.30 252 ASN B CA 1
ATOM 4147 C C . ASN B 1 252 ? -12.837 25.407 15.868 1.00 56.50 252 ASN B C 1
ATOM 4148 O O . ASN B 1 252 ? -12.109 24.699 15.178 1.00 52.80 252 ASN B O 1
ATOM 4153 N N . ASP B 1 253 ? -12.557 25.759 17.120 1.00 60.16 253 ASP B N 1
ATOM 4154 C CA . ASP B 1 253 ? -11.469 25.137 17.888 1.00 60.42 253 ASP B CA 1
ATOM 4155 C C . ASP B 1 253 ? -11.910 24.725 19.299 1.00 55.99 253 ASP B C 1
ATOM 4156 O O . ASP B 1 253 ? -11.070 24.417 20.143 1.00 50.82 253 ASP B O 1
ATOM 4161 N N . ASP B 1 254 ? -13.217 24.701 19.547 1.00 55.66 254 ASP B N 1
ATOM 4162 C CA . ASP B 1 254 ? -13.735 24.405 20.877 1.00 58.21 254 ASP B CA 1
ATOM 4163 C C . ASP B 1 254 ? -14.997 23.526 20.773 1.00 58.04 254 ASP B C 1
ATOM 4164 O O . ASP B 1 254 ? -15.533 23.317 19.676 1.00 56.67 254 ASP B O 1
ATOM 4169 N N . MET B 1 255 ? -15.459 23.039 21.923 1.00 55.19 255 MET B N 1
ATOM 4170 C CA . MET B 1 255 ? -16.517 22.061 22.010 1.00 56.56 255 MET B CA 1
ATOM 4171 C C . MET B 1 255 ? -17.742 22.655 22.718 1.00 55.20 255 MET B C 1
ATOM 4172 O O . MET B 1 255 ? -17.994 22.398 23.910 1.00 53.68 255 MET B O 1
ATOM 4177 N N . THR B 1 256 ? -18.529 23.416 21.963 1.00 51.19 256 THR B N 1
ATOM 4178 C CA . THR B 1 256 ? -19.633 24.211 22.520 1.00 50.47 256 THR B CA 1
ATOM 4179 C C . THR B 1 256 ? -21.038 23.755 22.102 1.00 49.35 256 THR B C 1
ATOM 4180 O O . THR B 1 256 ? -22.023 24.424 22.425 1.00 43.89 256 THR B O 1
ATOM 4184 N N . GLY B 1 257 ? -21.145 22.630 21.397 1.00 46.30 257 GLY B N 1
ATOM 4185 C CA . GLY B 1 257 ? -22.421 22.245 20.800 1.00 47.38 257 GLY B CA 1
ATOM 4186 C C . GLY B 1 257 ? -22.797 23.099 19.593 1.00 47.02 257 GLY B C 1
ATOM 4187 O O . GLY B 1 257 ? -23.960 23.199 19.231 1.00 37.74 257 GLY B O 1
ATOM 4188 N N . ARG B 1 258 ? -21.792 23.702 18.966 1.00 51.76 258 ARG B N 1
ATOM 4189 C CA . ARG B 1 258 ? -21.997 24.542 17.811 1.00 58.73 258 ARG B CA 1
ATOM 4190 C C . ARG B 1 258 ? -22.356 23.727 16.577 1.00 61.14 258 ARG B C 1
ATOM 4191 O O . ARG B 1 258 ? -21.814 22.643 16.363 1.00 60.86 258 ARG B O 1
ATOM 4199 N N . THR B 1 259 ? -23.251 24.289 15.765 1.00 62.32 259 THR B N 1
ATOM 4200 C CA . THR B 1 259 ? -23.677 23.702 14.510 1.00 57.21 259 THR B CA 1
ATOM 4201 C C . THR B 1 259 ? -23.475 24.717 13.386 1.00 55.89 259 THR B C 1
ATOM 4202 O O . THR B 1 259 ? -23.357 25.911 13.633 1.00 61.22 259 THR B O 1
ATOM 4206 N N . LEU B 1 260 ? -23.446 24.219 12.155 1.00 56.73 260 LEU B N 1
ATOM 4207 C CA . LEU B 1 260 ? -23.065 24.989 10.981 1.00 56.07 260 LEU B CA 1
ATOM 4208 C C . LEU B 1 260 ? -23.694 24.376 9.743 1.00 58.35 260 LEU B C 1
ATOM 4209 O O . LEU B 1 260 ? -23.685 23.162 9.580 1.00 64.59 260 LEU B O 1
ATOM 4214 N N . LYS B 1 261 ? -24.217 25.231 8.870 1.00 62.36 261 LYS B N 1
ATOM 4215 C CA . LYS B 1 261 ? -24.696 24.859 7.533 1.00 60.55 261 LYS B CA 1
ATOM 4216 C C . LYS B 1 261 ? -23.793 25.551 6.496 1.00 57.48 261 LYS B C 1
ATOM 4217 O O . LYS B 1 261 ? -23.495 26.736 6.631 1.00 58.86 261 LYS B O 1
ATOM 4223 N N . ASP B 1 262 ? -23.332 24.797 5.496 1.00 54.35 262 ASP B N 1
ATOM 4224 C CA . ASP B 1 262 ? -22.602 25.347 4.335 1.00 51.49 262 ASP B CA 1
ATOM 4225 C C . ASP B 1 262 ? -23.112 24.649 3.072 1.00 52.57 262 ASP B C 1
ATOM 4226 O O . ASP B 1 262 ? -22.741 23.507 2.782 1.00 47.62 262 ASP B O 1
ATOM 4231 N N . ARG B 1 263 ? -23.930 25.370 2.306 1.00 53.89 263 ARG B N 1
ATOM 4232 C CA . ARG B 1 263 ? -24.721 24.787 1.228 1.00 53.31 263 ARG B CA 1
ATOM 4233 C C . ARG B 1 263 ? -25.439 23.616 1.882 1.00 54.12 263 ARG B C 1
ATOM 4234 O O . ARG B 1 263 ? -26.086 23.829 2.907 1.00 56.45 263 ARG B O 1
ATOM 4242 N N . LYS B 1 264 ? -25.276 22.391 1.367 1.00 55.95 264 LYS B N 1
ATOM 4243 C CA . LYS B 1 264 ? -25.949 21.233 1.928 1.00 53.98 264 LYS B CA 1
ATOM 4244 C C . LYS B 1 264 ? -25.063 20.321 2.820 1.00 50.45 264 LYS B C 1
ATOM 4245 O O . LYS B 1 264 ? -25.517 19.255 3.220 1.00 50.99 264 LYS B O 1
ATOM 4251 N N . LEU B 1 265 ? -23.852 20.772 3.177 1.00 48.29 265 LEU B N 1
ATOM 4252 C CA . LEU B 1 265 ? -23.031 20.139 4.229 1.00 47.32 265 LEU B CA 1
ATOM 4253 C C . LEU B 1 265 ? -23.349 20.677 5.632 1.00 45.53 265 LEU B C 1
ATOM 4254 O O . LEU B 1 265 ? -22.748 21.673 6.057 1.00 47.68 265 LEU B O 1
ATOM 4259 N N . LEU B 1 266 ? -24.242 19.991 6.357 1.00 43.39 266 LEU B N 1
ATOM 4260 C CA . LEU B 1 266 ? -24.591 20.358 7.756 1.00 45.34 266 LEU B CA 1
ATOM 4261 C C . LEU B 1 266 ? -23.659 19.640 8.736 1.00 44.31 266 LEU B C 1
ATOM 4262 O O . LEU B 1 266 ? -23.476 18.441 8.611 1.00 54.91 266 LEU B O 1
ATOM 4267 N N . THR B 1 267 ? -23.080 20.341 9.704 1.00 45.09 267 THR B N 1
ATOM 4268 C CA . THR B 1 267 ? -22.134 19.720 10.642 1.00 43.42 267 THR B CA 1
ATOM 4269 C C . THR B 1 267 ? -22.317 20.171 12.090 1.00 46.87 267 THR B C 1
ATOM 4270 O O . THR B 1 267 ? -22.882 21.215 12.372 1.00 45.03 267 THR B O 1
ATOM 4274 N N . GLY B 1 268 ? -21.848 19.335 13.005 1.00 50.27 268 GLY B N 1
ATOM 4275 C CA . GLY B 1 268 ? -21.875 19.593 14.441 1.00 48.46 268 GLY B CA 1
ATOM 4276 C C . GLY B 1 268 ? -20.490 19.320 14.991 1.00 49.64 268 GLY B C 1
ATOM 4277 O O . GLY B 1 268 ? -19.734 18.553 14.390 1.00 50.96 268 GLY B O 1
ATOM 4278 N N . ASP B 1 269 ? -20.163 19.959 16.119 1.00 51.27 269 ASP B N 1
ATOM 4279 C CA . ASP B 1 269 ? -18.793 19.982 16.679 1.00 51.49 269 ASP B CA 1
ATOM 4280 C C . ASP B 1 269 ? -18.442 18.842 17.641 1.00 50.55 269 ASP B C 1
ATOM 4281 O O . ASP B 1 269 ? -17.258 18.534 17.822 1.00 51.12 269 ASP B O 1
ATOM 4286 N N . SER B 1 270 ? -19.473 18.229 18.242 1.00 48.99 270 SER B N 1
ATOM 4287 C CA . SER B 1 270 ? -19.336 17.381 19.432 1.00 45.72 270 SER B CA 1
ATOM 4288 C C . SER B 1 270 ? -20.669 16.677 19.718 1.00 46.06 270 SER B C 1
ATOM 4289 O O . SER B 1 270 ? -21.637 16.915 18.998 1.00 41.07 270 SER B O 1
ATOM 4292 N N . PRO B 1 271 ? -20.718 15.809 20.770 1.00 47.65 271 PRO B N 1
ATOM 4293 C CA . PRO B 1 271 ? -21.989 15.267 21.263 1.00 47.18 271 PRO B CA 1
ATOM 4294 C C . PRO B 1 271 ? -22.990 16.322 21.696 1.00 45.98 271 PRO B C 1
ATOM 4295 O O . PRO B 1 271 ? -24.172 16.195 21.394 1.00 45.36 271 PRO B O 1
ATOM 4299 N N . LEU B 1 272 ? -22.507 17.379 22.341 1.00 48.47 272 LEU B N 1
ATOM 4300 C CA . LEU B 1 272 ? -23.362 18.503 22.753 1.00 51.90 272 LEU B CA 1
ATOM 4301 C C . LEU B 1 272 ? -24.250 19.070 21.623 1.00 52.16 272 LEU B C 1
ATOM 4302 O O . LEU B 1 272 ? -25.359 19.569 21.893 1.00 51.44 272 LEU B O 1
ATOM 4307 N N . ALA B 1 273 ? -23.766 18.980 20.377 1.00 46.77 273 ALA B N 1
ATOM 4308 C CA . ALA B 1 273 ? -24.460 19.511 19.198 1.00 46.56 273 ALA B CA 1
ATOM 4309 C C . ALA B 1 273 ? -25.542 18.636 18.611 1.00 44.69 273 ALA B C 1
ATOM 4310 O O . ALA B 1 273 ? -26.075 18.977 17.557 1.00 41.88 273 ALA B O 1
ATOM 4312 N N . SER B 1 274 ? -25.875 17.526 19.272 1.00 48.77 274 SER B N 1
ATOM 4313 C CA . SER B 1 274 ? -26.678 16.474 18.639 1.00 46.56 274 SER B CA 1
ATOM 4314 C C . SER B 1 274 ? -28.079 16.956 18.431 1.00 45.36 274 SER B C 1
ATOM 4315 O O . SER B 1 274 ? -28.522 17.078 17.280 1.00 45.39 274 SER B O 1
ATOM 4318 N N . ASN B 1 275 ? -28.752 17.273 19.534 1.00 44.40 275 ASN B N 1
ATOM 4319 C CA . ASN B 1 275 ? -30.164 17.698 19.480 1.00 44.65 275 ASN B CA 1
ATOM 4320 C C . ASN B 1 275 ? -30.470 18.806 18.463 1.00 47.17 275 ASN B C 1
ATOM 4321 O O . ASN B 1 275 ? -31.495 18.748 17.793 1.00 45.99 275 ASN B O 1
ATOM 4326 N N . GLU B 1 276 ? -29.576 19.798 18.368 1.00 52.15 276 GLU B N 1
ATOM 4327 C CA . GLU B 1 276 ? -29.725 20.934 17.432 1.00 55.33 276 GLU B CA 1
ATOM 4328 C C . GLU B 1 276 ? -29.500 20.538 15.964 1.00 55.12 276 GLU B C 1
ATOM 4329 O O . GLU B 1 276 ? -30.272 20.968 15.090 1.00 57.12 276 GLU B O 1
ATOM 4335 N N . LEU B 1 277 ? -28.455 19.736 15.695 1.00 53.65 277 LEU B N 1
ATOM 4336 C CA . LEU B 1 277 ? -28.188 19.215 14.335 1.00 47.45 277 LEU B CA 1
ATOM 4337 C C . LEU B 1 277 ? -29.398 18.458 13.783 1.00 44.38 277 LEU B C 1
ATOM 4338 O O . LEU B 1 277 ? -29.640 18.491 12.581 1.00 48.22 277 LEU B O 1
ATOM 4343 N N . GLY B 1 278 ? -30.145 17.791 14.658 1.00 40.80 278 GLY B N 1
ATOM 4344 C CA . GLY B 1 278 ? -31.403 17.165 14.305 1.00 39.20 278 GLY B CA 1
ATOM 4345 C C . GLY B 1 278 ? -32.410 18.176 13.814 1.00 44.24 278 GLY B C 1
ATOM 4346 O O . GLY B 1 278 ? -33.017 17.971 12.755 1.00 47.75 278 GLY B O 1
ATOM 4347 N N . LYS B 1 279 ? -32.578 19.278 14.555 1.00 46.00 279 LYS B N 1
ATOM 4348 C CA . LYS B 1 279 ? -33.435 20.387 14.095 1.00 46.02 279 LYS B CA 1
ATOM 4349 C C . LYS B 1 279 ? -32.982 21.020 12.765 1.00 43.16 279 LYS B C 1
ATOM 4350 O O . LYS B 1 279 ? -33.785 21.163 11.845 1.00 39.71 279 LYS B O 1
ATOM 4356 N N . LEU B 1 280 ? -31.708 21.397 12.681 1.00 41.78 280 LEU B N 1
ATOM 4357 C CA . LEU B 1 280 ? -31.113 21.930 11.428 1.00 42.50 280 LEU B CA 1
ATOM 4358 C C . LEU B 1 280 ? -31.450 21.004 10.243 1.00 46.93 280 LEU B C 1
ATOM 4359 O O . LEU B 1 280 ? -32.047 21.432 9.276 1.00 53.44 280 LEU B O 1
ATOM 4364 N N . ALA B 1 281 ? -31.118 19.721 10.364 1.00 49.59 281 ALA B N 1
ATOM 4365 C CA . ALA B 1 281 ? -31.329 18.743 9.302 1.00 46.32 281 ALA B CA 1
ATOM 4366 C C . ALA B 1 281 ? -32.786 18.676 8.876 1.00 43.03 281 ALA B C 1
ATOM 4367 O O . ALA B 1 281 ? -33.087 18.826 7.704 1.00 37.76 281 ALA B O 1
ATOM 4369 N N . VAL B 1 282 ? -33.687 18.463 9.826 1.00 42.50 282 VAL B N 1
ATOM 4370 C CA . VAL B 1 282 ? -35.110 18.454 9.518 1.00 44.23 282 VAL B CA 1
ATOM 4371 C C . VAL B 1 282 ? -35.515 19.744 8.808 1.00 47.87 282 VAL B C 1
ATOM 4372 O O . VAL B 1 282 ? -36.184 19.708 7.768 1.00 49.73 282 VAL B O 1
ATOM 4376 N N . ASN B 1 283 ? -35.111 20.877 9.377 1.00 48.20 283 ASN B N 1
ATOM 4377 C CA . ASN B 1 283 ? -35.500 22.177 8.846 1.00 45.78 283 ASN B CA 1
ATOM 4378 C C . ASN B 1 283 ? -35.039 22.327 7.415 1.00 47.79 283 ASN B C 1
ATOM 4379 O O . ASN B 1 283 ? -35.880 22.507 6.534 1.00 51.34 283 ASN B O 1
ATOM 4384 N N . GLU B 1 284 ? -33.732 22.180 7.172 1.00 51.20 284 GLU B N 1
ATOM 4385 C CA . GLU B 1 284 ? -33.175 22.353 5.827 1.00 51.08 284 GLU B CA 1
ATOM 4386 C C . GLU B 1 284 ? -33.745 21.328 4.831 1.00 49.24 284 GLU B C 1
ATOM 4387 O O . GLU B 1 284 ? -34.034 21.675 3.691 1.00 50.13 284 GLU B O 1
ATOM 4393 N N . MET B 1 285 ? -33.995 20.099 5.266 1.00 50.15 285 MET B N 1
ATOM 4394 C CA . MET B 1 285 ? -34.614 19.102 4.368 1.00 50.90 285 MET B CA 1
ATOM 4395 C C . MET B 1 285 ? -36.067 19.451 3.980 1.00 50.34 285 MET B C 1
ATOM 4396 O O . MET B 1 285 ? -36.418 19.340 2.811 1.00 52.63 285 MET B O 1
ATOM 4401 N N . LEU B 1 286 ? -36.905 19.865 4.931 1.00 50.86 286 LEU B N 1
ATOM 4402 C CA . LEU B 1 286 ? -38.275 20.350 4.592 1.00 51.44 286 LEU B CA 1
ATOM 4403 C C . LEU B 1 286 ? -38.229 21.658 3.740 1.00 51.20 286 LEU B C 1
ATOM 4404 O O . LEU B 1 286 ? -39.113 21.895 2.904 1.00 48.80 286 LEU B O 1
ATOM 4409 N N . ASN B 1 287 ? -37.188 22.475 3.920 1.00 53.57 287 ASN B N 1
ATOM 4410 C CA . ASN B 1 287 ? -36.973 23.657 3.050 1.00 58.79 287 ASN B CA 1
ATOM 4411 C C . ASN B 1 287 ? -36.649 23.290 1.587 1.00 56.36 287 ASN B C 1
ATOM 4412 O O . ASN B 1 287 ? -37.080 24.003 0.681 1.00 56.08 287 ASN B O 1
ATOM 4417 N N . ALA B 1 288 ? -35.914 22.194 1.356 1.00 55.43 288 ALA B N 1
ATOM 4418 C CA . ALA B 1 288 ? -35.613 21.736 -0.024 1.00 53.03 288 ALA B CA 1
ATOM 4419 C C . ALA B 1 288 ? -36.724 20.926 -0.713 1.00 52.85 288 ALA B C 1
ATOM 4420 O O . ALA B 1 288 ? -36.573 20.634 -1.881 1.00 55.02 288 ALA B O 1
ATOM 4422 N N . ILE B 1 289 ? -37.823 20.579 -0.029 1.00 58.50 289 ILE B N 1
ATOM 4423 C CA . ILE B 1 289 ? -39.008 19.971 -0.674 1.00 64.17 289 ILE B CA 1
ATOM 4424 C C . ILE B 1 289 ? -39.987 21.080 -1.162 1.00 76.72 289 ILE B C 1
ATOM 4425 O O . ILE B 1 289 ? -41.134 21.170 -0.697 1.00 79.77 289 ILE B O 1
ATOM 4430 N N . GLN B 1 290 ? -39.507 21.913 -2.101 1.00 84.55 290 GLN B N 1
ATOM 4431 C CA . GLN B 1 290 ? -40.290 22.970 -2.783 1.00 80.62 290 GLN B CA 1
ATOM 4432 C C . GLN B 1 290 ? -39.578 23.431 -4.073 1.00 75.96 290 GLN B C 1
ATOM 4433 O O . GLN B 1 290 ? -39.963 23.058 -5.186 1.00 64.91 290 GLN B O 1
ATOM 4439 N N . ASN C 1 6 ? 30.063 -20.742 34.492 1.00 78.26 6 ASN C N 1
ATOM 4440 C CA . ASN C 1 6 ? 29.825 -20.862 35.965 1.00 80.40 6 ASN C CA 1
ATOM 4441 C C . ASN C 1 6 ? 28.439 -20.253 36.319 1.00 77.43 6 ASN C C 1
ATOM 4442 O O . ASN C 1 6 ? 27.519 -20.332 35.500 1.00 77.23 6 ASN C O 1
ATOM 4447 N N . GLU C 1 7 ? 28.291 -19.678 37.524 1.00 75.46 7 GLU C N 1
ATOM 4448 C CA . GLU C 1 7 ? 27.113 -18.854 37.948 1.00 70.99 7 GLU C CA 1
ATOM 4449 C C . GLU C 1 7 ? 26.866 -17.509 37.201 1.00 63.37 7 GLU C C 1
ATOM 4450 O O . GLU C 1 7 ? 25.996 -16.738 37.596 1.00 58.26 7 GLU C O 1
ATOM 4456 N N . LEU C 1 8 ? 27.618 -17.237 36.133 1.00 57.38 8 LEU C N 1
ATOM 4457 C CA . LEU C 1 8 ? 27.643 -15.922 35.484 1.00 49.72 8 LEU C CA 1
ATOM 4458 C C . LEU C 1 8 ? 26.340 -15.604 34.745 1.00 46.83 8 LEU C C 1
ATOM 4459 O O . LEU C 1 8 ? 25.574 -16.480 34.344 1.00 42.45 8 LEU C O 1
ATOM 4464 N N . SER C 1 9 ? 26.088 -14.323 34.572 1.00 45.76 9 SER C N 1
ATOM 4465 C CA . SER C 1 9 ? 24.893 -13.900 33.883 1.00 45.40 9 SER C CA 1
ATOM 4466 C C . SER C 1 9 ? 24.998 -14.204 32.375 1.00 43.61 9 SER C C 1
ATOM 4467 O O . SER C 1 9 ? 26.071 -14.002 31.740 1.00 41.97 9 SER C O 1
ATOM 4470 N N . LYS C 1 10 ? 23.883 -14.691 31.826 1.00 41.25 10 LYS C N 1
ATOM 4471 C CA . LYS C 1 10 ? 23.671 -14.819 30.378 1.00 39.70 10 LYS C CA 1
ATOM 4472 C C . LYS C 1 10 ? 22.995 -13.566 29.797 1.00 37.86 10 LYS C C 1
ATOM 4473 O O . LYS C 1 10 ? 22.510 -13.576 28.678 1.00 40.53 10 LYS C O 1
ATOM 4479 N N . GLN C 1 11 ? 22.988 -12.479 30.553 1.00 36.80 11 GLN C N 1
ATOM 4480 C CA . GLN C 1 11 ? 22.337 -11.256 30.133 1.00 39.41 11 GLN C CA 1
ATOM 4481 C C . GLN C 1 11 ? 23.395 -10.420 29.449 1.00 34.15 11 GLN C C 1
ATOM 4482 O O . GLN C 1 11 ? 24.492 -10.294 29.974 1.00 31.20 11 GLN C O 1
ATOM 4488 N N . PRO C 1 12 ? 23.088 -9.878 28.252 1.00 34.12 12 PRO C N 1
ATOM 4489 C CA . PRO C 1 12 ? 24.117 -9.038 27.599 1.00 31.99 12 PRO C CA 1
ATOM 4490 C C . PRO C 1 12 ? 24.399 -7.745 28.404 1.00 30.66 12 PRO C C 1
ATOM 4491 O O . PRO C 1 12 ? 23.472 -7.151 28.943 1.00 30.80 12 PRO C O 1
ATOM 4495 N N . THR C 1 13 ? 25.665 -7.352 28.497 1.00 30.06 13 THR C N 1
ATOM 4496 C CA . THR C 1 13 ? 26.102 -6.174 29.259 1.00 32.06 13 THR C CA 1
ATOM 4497 C C . THR C 1 13 ? 25.939 -4.867 28.446 1.00 36.31 13 THR C C 1
ATOM 4498 O O . THR C 1 13 ? 26.493 -4.748 27.332 1.00 34.81 13 THR C O 1
ATOM 4502 N N . PRO C 1 14 ? 25.166 -3.889 28.983 1.00 38.58 14 PRO C N 1
ATOM 4503 C CA . PRO C 1 14 ? 25.055 -2.587 28.294 1.00 39.63 14 PRO C CA 1
ATOM 4504 C C . PRO C 1 14 ? 26.409 -1.938 27.943 1.00 37.26 14 PRO C C 1
ATOM 4505 O O . PRO C 1 14 ? 27.346 -2.030 28.754 1.00 33.52 14 PRO C O 1
ATOM 4509 N N . ASP C 1 15 ? 26.497 -1.348 26.734 1.00 36.85 15 ASP C N 1
ATOM 4510 C CA . ASP C 1 15 ? 27.660 -0.535 26.280 1.00 36.90 15 ASP C CA 1
ATOM 4511 C C . ASP C 1 15 ? 27.345 0.951 26.426 1.00 34.32 15 ASP C C 1
ATOM 4512 O O . ASP C 1 15 ? 26.606 1.508 25.637 1.00 28.00 15 ASP C O 1
ATOM 4517 N N . LYS C 1 16 ? 27.986 1.579 27.410 1.00 40.40 16 LYS C N 1
ATOM 4518 C CA . LYS C 1 16 ? 27.694 2.962 27.825 1.00 44.44 16 LYS C CA 1
ATOM 4519 C C . LYS C 1 16 ? 27.860 3.989 26.682 1.00 39.32 16 LYS C C 1
ATOM 4520 O O . LYS C 1 16 ? 27.184 5.012 26.687 1.00 37.73 16 LYS C O 1
ATOM 4526 N N . ALA C 1 17 ? 28.719 3.704 25.694 1.00 36.53 17 ALA C N 1
ATOM 4527 C CA . ALA C 1 17 ? 28.980 4.638 24.567 1.00 33.34 17 ALA C CA 1
ATOM 4528 C C . ALA C 1 17 ? 27.844 4.852 23.534 1.00 32.54 17 ALA C C 1
ATOM 4529 O O . ALA C 1 17 ? 27.785 5.903 22.860 1.00 28.26 17 ALA C O 1
ATOM 4531 N N . GLU C 1 18 ? 26.919 3.903 23.459 1.00 34.30 18 GLU C N 1
ATOM 4532 C CA . GLU C 1 18 ? 25.903 3.881 22.390 1.00 37.10 18 GLU C CA 1
ATOM 4533 C C . GLU C 1 18 ? 24.506 3.493 22.880 1.00 35.98 18 GLU C C 1
ATOM 4534 O O . GLU C 1 18 ? 24.377 2.770 23.856 1.00 36.57 18 GLU C O 1
ATOM 4540 N N . ASP C 1 19 ? 23.469 3.966 22.190 1.00 35.90 19 ASP C N 1
ATOM 4541 C CA . ASP C 1 19 ? 22.107 3.726 22.634 1.00 36.72 19 ASP C CA 1
ATOM 4542 C C . ASP C 1 19 ? 21.590 2.311 22.335 1.00 37.03 19 ASP C C 1
ATOM 4543 O O . ASP C 1 19 ? 21.619 1.882 21.186 1.00 41.06 19 ASP C O 1
ATOM 4548 N N . ASN C 1 20 ? 21.075 1.630 23.365 1.00 33.77 20 ASN C N 1
ATOM 4549 C CA . ASN C 1 20 ? 20.393 0.329 23.242 1.00 28.84 20 ASN C CA 1
ATOM 4550 C C . ASN C 1 20 ? 21.364 -0.675 22.616 1.00 27.91 20 ASN C C 1
ATOM 4551 O O . ASN C 1 20 ? 21.058 -1.368 21.657 1.00 27.21 20 ASN C O 1
ATOM 4556 N N . ALA C 1 21 ? 22.550 -0.737 23.201 1.00 26.60 21 ALA C N 1
ATOM 4557 C CA . ALA C 1 21 ? 23.676 -1.452 22.623 1.00 26.60 21 ALA C CA 1
ATOM 4558 C C . ALA C 1 21 ? 24.404 -2.328 23.659 1.00 26.33 21 ALA C C 1
ATOM 4559 O O . ALA C 1 21 ? 24.629 -1.918 24.799 1.00 24.03 21 ALA C O 1
ATOM 4561 N N . PHE C 1 22 ? 24.822 -3.527 23.242 1.00 26.17 22 PHE C N 1
ATOM 4562 C CA . PHE C 1 22 ? 25.238 -4.534 24.209 1.00 25.19 22 PHE C CA 1
ATOM 4563 C C . PHE C 1 22 ? 26.488 -5.240 23.817 1.00 26.01 22 PHE C C 1
ATOM 4564 O O . PHE C 1 22 ? 26.666 -5.614 22.658 1.00 27.07 22 PHE C O 1
ATOM 4572 N N . PHE C 1 23 ? 27.367 -5.387 24.798 1.00 26.68 23 PHE C N 1
ATOM 4573 C CA . PHE C 1 23 ? 28.466 -6.312 24.708 1.00 27.64 23 PHE C CA 1
ATOM 4574 C C . PHE C 1 23 ? 27.885 -7.726 24.919 1.00 28.55 23 PHE C C 1
ATOM 4575 O O . PHE C 1 23 ? 26.808 -7.867 25.518 1.00 26.87 23 PHE C O 1
ATOM 4583 N N . PRO C 1 24 ? 28.615 -8.772 24.477 1.00 29.75 24 PRO C N 1
ATOM 4584 C CA . PRO C 1 24 ? 28.259 -10.155 24.830 1.00 30.99 24 PRO C CA 1
ATOM 4585 C C . PRO C 1 24 ? 28.084 -10.360 26.326 1.00 31.22 24 PRO C C 1
ATOM 4586 O O . PRO C 1 24 ? 28.666 -9.613 27.110 1.00 37.73 24 PRO C O 1
ATOM 4590 N N . SER C 1 25 ? 27.299 -11.363 26.720 1.00 31.90 25 SER C N 1
ATOM 4591 C CA . SER C 1 25 ? 27.048 -11.643 28.156 1.00 29.81 25 SER C CA 1
ATOM 4592 C C . SER C 1 25 ? 28.324 -12.116 28.824 1.00 29.46 25 SER C C 1
ATOM 4593 O O . SER C 1 25 ? 29.135 -12.758 28.177 1.00 27.30 25 SER C O 1
ATOM 4596 N N . PRO C 1 26 ? 28.499 -11.821 30.125 1.00 34.49 26 PRO C N 1
ATOM 4597 C CA . PRO C 1 26 ? 29.663 -12.383 30.859 1.00 36.55 26 PRO C CA 1
ATOM 4598 C C . PRO C 1 26 ? 29.757 -13.930 30.802 1.00 36.61 26 PRO C C 1
ATOM 4599 O O . PRO C 1 26 ? 30.865 -14.484 30.661 1.00 37.19 26 PRO C O 1
ATOM 4603 N N . TYR C 1 27 ? 28.615 -14.620 30.872 1.00 35.44 27 TYR C N 1
ATOM 4604 C CA . TYR C 1 27 ? 28.630 -16.069 30.641 1.00 35.36 27 TYR C CA 1
ATOM 4605 C C . TYR C 1 27 ? 29.203 -16.471 29.237 1.00 34.10 27 TYR C C 1
ATOM 4606 O O . TYR C 1 27 ? 30.082 -17.369 29.128 1.00 33.69 27 TYR C O 1
ATOM 4615 N N . SER C 1 28 ? 28.701 -15.824 28.185 1.00 30.15 28 SER C N 1
ATOM 4616 C CA . SER C 1 28 ? 29.202 -16.075 26.845 1.00 30.85 28 SER C CA 1
ATOM 4617 C C . SER C 1 28 ? 30.708 -15.749 26.704 1.00 29.28 28 SER C C 1
ATOM 4618 O O . SER C 1 28 ? 31.416 -16.433 25.980 1.00 28.03 28 SER C O 1
ATOM 4621 N N . LEU C 1 29 ? 31.180 -14.710 27.377 1.00 29.07 29 LEU C N 1
ATOM 4622 C CA . LEU C 1 29 ? 32.607 -14.392 27.372 1.00 32.32 29 LEU C CA 1
ATOM 4623 C C . LEU C 1 29 ? 33.451 -15.494 27.980 1.00 34.18 29 LEU C C 1
ATOM 4624 O O . LEU C 1 29 ? 34.532 -15.760 27.472 1.00 36.69 29 LEU C O 1
ATOM 4629 N N . SER C 1 30 ? 32.968 -16.132 29.053 1.00 35.51 30 SER C N 1
ATOM 4630 C CA . SER C 1 30 ? 33.687 -17.252 29.671 1.00 35.23 30 SER C CA 1
ATOM 4631 C C . SER C 1 30 ? 33.859 -18.419 28.718 1.00 33.66 30 SER C C 1
ATOM 4632 O O . SER C 1 30 ? 34.874 -19.105 28.791 1.00 34.25 30 SER C O 1
ATOM 4635 N N . GLN C 1 31 ? 32.885 -18.637 27.826 1.00 34.70 31 GLN C N 1
ATOM 4636 C CA . GLN C 1 31 ? 32.928 -19.762 26.841 1.00 36.73 31 GLN C CA 1
ATOM 4637 C C . GLN C 1 31 ? 33.656 -19.496 25.505 1.00 38.33 31 GLN C C 1
ATOM 4638 O O . GLN C 1 31 ? 34.165 -20.435 24.904 1.00 41.22 31 GLN C O 1
ATOM 4644 N N . TYR C 1 32 ? 33.642 -18.258 25.006 1.00 38.85 32 TYR C N 1
ATOM 4645 C CA . TYR C 1 32 ? 34.098 -17.982 23.645 1.00 39.65 32 TYR C CA 1
ATOM 4646 C C . TYR C 1 32 ? 35.331 -17.130 23.593 1.00 40.29 32 TYR C C 1
ATOM 4647 O O . TYR C 1 32 ? 35.804 -16.800 22.494 1.00 41.77 32 TYR C O 1
ATOM 4656 N N . THR C 1 33 ? 35.867 -16.784 24.766 1.00 38.07 33 THR C N 1
ATOM 4657 C CA . THR C 1 33 ? 37.096 -16.039 24.853 1.00 35.86 33 THR C CA 1
ATOM 4658 C C . THR C 1 33 ? 38.026 -16.679 25.873 1.00 35.87 33 THR C C 1
ATOM 4659 O O . THR C 1 33 ? 37.605 -17.448 26.734 1.00 40.97 33 THR C O 1
ATOM 4663 N N . ALA C 1 34 ? 39.301 -16.366 25.758 1.00 33.84 34 ALA C N 1
ATOM 4664 C CA . ALA C 1 34 ? 40.304 -16.933 26.603 1.00 35.22 34 ALA C CA 1
ATOM 4665 C C . ALA C 1 34 ? 41.509 -16.015 26.624 1.00 39.12 34 ALA C C 1
ATOM 4666 O O . ALA C 1 34 ? 41.857 -15.410 25.610 1.00 41.51 34 ALA C O 1
ATOM 4668 N N . PRO C 1 35 ? 42.169 -15.902 27.785 1.00 43.28 35 PRO C N 1
ATOM 4669 C CA . PRO C 1 35 ? 43.336 -15.013 27.870 1.00 41.73 35 PRO C CA 1
ATOM 4670 C C . PRO C 1 35 ? 44.557 -15.440 27.023 1.00 39.47 35 PRO C C 1
ATOM 4671 O O . PRO C 1 35 ? 45.449 -14.628 26.802 1.00 38.69 35 PRO C O 1
ATOM 4675 N N . LYS C 1 36 ? 44.610 -16.687 26.572 1.00 40.60 36 LYS C N 1
ATOM 4676 C CA . LYS C 1 36 ? 45.638 -17.133 25.635 1.00 45.22 36 LYS C CA 1
ATOM 4677 C C . LYS C 1 36 ? 45.014 -17.920 24.484 1.00 41.17 36 LYS C C 1
ATOM 4678 O O . LYS C 1 36 ? 43.935 -18.491 24.621 1.00 38.00 36 LYS C O 1
ATOM 4684 N N . THR C 1 37 ? 45.707 -17.922 23.354 1.00 37.50 37 THR C N 1
ATOM 4685 C CA . THR C 1 37 ? 45.346 -18.721 22.191 1.00 38.15 37 THR C CA 1
ATOM 4686 C C . THR C 1 37 ? 46.202 -19.992 22.212 1.00 38.33 37 THR C C 1
ATOM 4687 O O . THR C 1 37 ? 47.082 -20.156 23.057 1.00 39.77 37 THR C O 1
ATOM 4691 N N . ASP C 1 38 ? 45.985 -20.846 21.228 1.00 38.49 38 ASP C N 1
ATOM 4692 C CA . ASP C 1 38 ? 46.757 -22.072 21.056 1.00 38.87 38 ASP C CA 1
ATOM 4693 C C . ASP C 1 38 ? 47.974 -21.849 20.152 1.00 37.27 38 ASP C C 1
ATOM 4694 O O . ASP C 1 38 ? 48.449 -22.796 19.525 1.00 37.43 38 ASP C O 1
ATOM 4699 N N . PHE C 1 39 ? 48.484 -20.621 20.074 1.00 35.36 39 PHE C N 1
ATOM 4700 C CA . PHE C 1 39 ? 49.703 -20.362 19.310 1.00 36.51 39 PHE C CA 1
ATOM 4701 C C . PHE C 1 39 ? 50.913 -21.107 19.894 1.00 39.37 39 PHE C C 1
ATOM 4702 O O . PHE C 1 39 ? 51.080 -21.156 21.100 1.00 37.09 39 PHE C O 1
ATOM 4710 N N . ASP C 1 40 ? 51.747 -21.681 19.030 1.00 45.12 40 ASP C N 1
ATOM 4711 C CA . ASP C 1 40 ? 52.930 -22.439 19.465 1.00 46.77 40 ASP C CA 1
ATOM 4712 C C . ASP C 1 40 ? 54.053 -22.284 18.450 1.00 43.51 40 ASP C C 1
ATOM 4713 O O . ASP C 1 40 ? 54.702 -23.238 18.051 1.00 44.36 40 ASP C O 1
ATOM 4718 N N . GLY C 1 41 ? 54.293 -21.057 18.044 1.00 43.52 41 GLY C N 1
ATOM 4719 C CA . GLY C 1 41 ? 55.341 -20.761 17.081 1.00 43.26 41 GLY C CA 1
ATOM 4720 C C . GLY C 1 41 ? 54.960 -20.768 15.611 1.00 43.82 41 GLY C C 1
ATOM 4721 O O . GLY C 1 41 ? 53.940 -21.361 15.179 1.00 44.66 41 GLY C O 1
ATOM 4722 N N . VAL C 1 42 ? 55.838 -20.125 14.848 1.00 42.03 42 VAL C N 1
ATOM 4723 C CA . VAL C 1 42 ? 55.699 -19.920 13.414 1.00 39.61 42 VAL C CA 1
ATOM 4724 C C . VAL C 1 42 ? 56.668 -20.826 12.670 1.00 39.11 42 VAL C C 1
ATOM 4725 O O . VAL C 1 42 ? 57.752 -21.119 13.148 1.00 41.89 42 VAL C O 1
ATOM 4729 N N . GLU C 1 43 ? 56.273 -21.237 11.474 1.00 42.51 43 GLU C N 1
ATOM 4730 C CA . GLU C 1 43 ? 56.993 -22.248 10.711 1.00 41.83 43 GLU C CA 1
ATOM 4731 C C . GLU C 1 43 ? 58.135 -21.687 9.850 1.00 40.18 43 GLU C C 1
ATOM 4732 O O . GLU C 1 43 ? 58.951 -22.468 9.337 1.00 40.00 43 GLU C O 1
ATOM 4738 N N . HIS C 1 44 ? 58.191 -20.369 9.650 1.00 38.11 44 HIS C N 1
ATOM 4739 C CA . HIS C 1 44 ? 59.045 -19.802 8.598 1.00 35.97 44 HIS C CA 1
ATOM 4740 C C . HIS C 1 44 ? 59.583 -18.421 8.928 1.00 35.66 44 HIS C C 1
ATOM 4741 O O . HIS C 1 44 ? 59.577 -17.545 8.061 1.00 36.99 44 HIS C O 1
ATOM 4748 N N . LYS C 1 45 ? 60.083 -18.220 10.144 1.00 36.09 45 LYS C N 1
ATOM 4749 C CA . LYS C 1 45 ? 60.711 -16.918 10.523 1.00 38.68 45 LYS C CA 1
ATOM 4750 C C . LYS C 1 45 ? 61.760 -16.357 9.501 1.00 35.27 45 LYS C C 1
ATOM 4751 O O . LYS C 1 45 ? 62.763 -16.966 9.217 1.00 33.76 45 LYS C O 1
ATOM 4757 N N . GLY C 1 46 ? 61.490 -15.193 8.946 1.00 35.81 46 GLY C N 1
ATOM 4758 C CA . GLY C 1 46 ? 62.395 -14.551 8.031 1.00 34.70 46 GLY C CA 1
ATOM 4759 C C . GLY C 1 46 ? 62.641 -15.306 6.753 1.00 34.66 46 GLY C C 1
ATOM 4760 O O . GLY C 1 46 ? 63.730 -15.213 6.201 1.00 39.58 46 GLY C O 1
ATOM 4761 N N . ALA C 1 47 ? 61.638 -16.009 6.237 1.00 33.60 47 ALA C N 1
ATOM 4762 C CA . ALA C 1 47 ? 61.829 -16.800 5.012 1.00 33.56 47 ALA C CA 1
ATOM 4763 C C . ALA C 1 47 ? 61.719 -15.997 3.726 1.00 35.30 47 ALA C C 1
ATOM 4764 O O . ALA C 1 47 ? 62.130 -16.491 2.667 1.00 38.98 47 ALA C O 1
ATOM 4766 N N . TYR C 1 48 ? 61.110 -14.813 3.794 1.00 35.28 48 TYR C N 1
ATOM 4767 C CA . TYR C 1 48 ? 61.078 -13.877 2.650 1.00 36.23 48 TYR C CA 1
ATOM 4768 C C . TYR C 1 48 ? 61.834 -12.673 3.129 1.00 40.22 48 TYR C C 1
ATOM 4769 O O . TYR C 1 48 ? 61.523 -12.147 4.202 1.00 37.63 48 TYR C O 1
ATOM 4778 N N . LYS C 1 49 ? 62.846 -12.276 2.352 1.00 46.93 49 LYS C N 1
ATOM 4779 C CA . LYS C 1 49 ? 63.822 -11.276 2.784 1.00 53.67 49 LYS C CA 1
ATOM 4780 C C . LYS C 1 49 ? 63.871 -10.006 1.903 1.00 56.76 49 LYS C C 1
ATOM 4781 O O . LYS C 1 49 ? 64.368 -8.960 2.345 1.00 52.68 49 LYS C O 1
ATOM 4787 N N . ASP C 1 50 ? 63.284 -10.066 0.705 1.00 57.49 50 ASP C N 1
ATOM 4788 C CA . ASP C 1 50 ? 63.403 -8.984 -0.275 1.00 56.79 50 ASP C CA 1
ATOM 4789 C C . ASP C 1 50 ? 62.524 -7.765 -0.013 1.00 52.59 50 ASP C C 1
ATOM 4790 O O . ASP C 1 50 ? 62.595 -6.820 -0.795 1.00 55.75 50 ASP C O 1
ATOM 4795 N N . GLY C 1 51 ? 61.700 -7.772 1.045 1.00 47.95 51 GLY C N 1
ATOM 4796 C CA . GLY C 1 51 ? 60.922 -6.579 1.455 1.00 45.73 51 GLY C CA 1
ATOM 4797 C C . GLY C 1 51 ? 59.842 -5.956 0.534 1.00 42.13 51 GLY C C 1
ATOM 4798 O O . GLY C 1 51 ? 59.263 -4.945 0.929 1.00 37.78 51 GLY C O 1
ATOM 4799 N N . LYS C 1 52 ? 59.564 -6.551 -0.649 1.00 39.78 52 LYS C N 1
ATOM 4800 C CA . LYS C 1 52 ? 58.587 -6.038 -1.637 1.00 39.95 52 LYS C CA 1
ATOM 4801 C C . LYS C 1 52 ? 57.134 -6.545 -1.362 1.00 38.39 52 LYS C C 1
ATOM 4802 O O . LYS C 1 52 ? 56.268 -5.772 -0.995 1.00 33.74 52 LYS C O 1
ATOM 4808 N N . TRP C 1 53 ? 56.905 -7.849 -1.505 1.00 34.68 53 TRP C N 1
ATOM 4809 C CA . TRP C 1 53 ? 55.617 -8.458 -1.257 1.00 31.96 53 TRP C CA 1
ATOM 4810 C C . TRP C 1 53 ? 55.048 -8.135 0.138 1.00 32.78 53 TRP C C 1
ATOM 4811 O O . TRP C 1 53 ? 55.702 -8.424 1.131 1.00 36.41 53 TRP C O 1
ATOM 4822 N N . LYS C 1 54 ? 53.851 -7.533 0.199 1.00 30.06 54 LYS C N 1
ATOM 4823 C CA . LYS C 1 54 ? 53.179 -7.215 1.446 1.00 30.65 54 LYS C CA 1
ATOM 4824 C C . LYS C 1 54 ? 51.792 -7.877 1.488 1.00 30.42 54 LYS C C 1
ATOM 4825 O O . LYS C 1 54 ? 51.303 -8.455 0.503 1.00 29.92 54 LYS C O 1
ATOM 4831 N N . VAL C 1 55 ? 51.130 -7.713 2.628 1.00 27.61 55 VAL C N 1
ATOM 4832 C CA . VAL C 1 55 ? 49.736 -8.077 2.798 1.00 26.12 55 VAL C CA 1
ATOM 4833 C C . VAL C 1 55 ? 48.874 -6.822 2.883 1.00 25.05 55 VAL C C 1
ATOM 4834 O O . VAL C 1 55 ? 49.210 -5.875 3.588 1.00 23.03 55 VAL C O 1
ATOM 4838 N N . LEU C 1 56 ? 47.743 -6.810 2.188 1.00 25.26 56 LEU C N 1
ATOM 4839 C CA . LEU C 1 56 ? 46.790 -5.712 2.398 1.00 25.45 56 LEU C CA 1
ATOM 4840 C C . LEU C 1 56 ? 45.642 -6.238 3.243 1.00 25.17 56 LEU C C 1
ATOM 4841 O O . LEU C 1 56 ? 45.011 -7.197 2.849 1.00 23.64 56 LEU C O 1
ATOM 4846 N N . MET C 1 57 ? 45.375 -5.604 4.381 1.00 25.66 57 MET C N 1
ATOM 4847 C CA . MET C 1 57 ? 44.258 -5.986 5.221 1.00 26.83 57 MET C CA 1
ATOM 4848 C C . MET C 1 57 ? 43.097 -5.016 5.073 1.00 25.39 57 MET C C 1
ATOM 4849 O O . MET C 1 57 ? 43.271 -3.856 5.273 1.00 29.09 57 MET C O 1
ATOM 4854 N N . ILE C 1 58 ? 41.912 -5.509 4.747 1.00 25.52 58 ILE C N 1
ATOM 4855 C CA . ILE C 1 58 ? 40.672 -4.746 4.849 1.00 25.30 58 ILE C CA 1
ATOM 4856 C C . ILE C 1 58 ? 40.003 -5.044 6.198 1.00 24.41 58 ILE C C 1
ATOM 4857 O O . ILE C 1 58 ? 39.532 -6.155 6.436 1.00 23.11 58 ILE C O 1
ATOM 4862 N N . ALA C 1 59 ? 39.923 -4.034 7.049 1.00 24.59 59 ALA C N 1
ATOM 4863 C CA . ALA C 1 59 ? 39.368 -4.177 8.402 1.00 26.11 59 ALA C CA 1
ATOM 4864 C C . ALA C 1 59 ? 38.071 -3.399 8.525 1.00 26.35 59 ALA C C 1
ATOM 4865 O O . ALA C 1 59 ? 37.739 -2.620 7.649 1.00 27.80 59 ALA C O 1
ATOM 4867 N N . ALA C 1 60 ? 37.369 -3.611 9.633 1.00 27.05 60 ALA C N 1
ATOM 4868 C CA . ALA C 1 60 ? 36.053 -3.036 9.873 1.00 27.76 60 ALA C CA 1
ATOM 4869 C C . ALA C 1 60 ? 36.171 -1.734 10.624 1.00 27.82 60 ALA C C 1
ATOM 4870 O O . ALA C 1 60 ? 36.926 -1.638 11.593 1.00 29.25 60 ALA C O 1
ATOM 4872 N N . GLU C 1 61 ? 35.391 -0.752 10.191 1.00 28.09 61 GLU C N 1
ATOM 4873 C CA . GLU C 1 61 ? 35.385 0.566 10.810 1.00 30.17 61 GLU C CA 1
ATOM 4874 C C . GLU C 1 61 ? 34.077 0.908 11.535 1.00 30.45 61 GLU C C 1
ATOM 4875 O O . GLU C 1 61 ? 33.939 2.019 12.092 1.00 31.37 61 GLU C O 1
ATOM 4881 N N . GLU C 1 62 ? 33.126 -0.027 11.546 1.00 29.76 62 GLU C N 1
ATOM 4882 C CA . GLU C 1 62 ? 31.869 0.162 12.232 1.00 29.79 62 GLU C CA 1
ATOM 4883 C C . GLU C 1 62 ? 31.737 -0.878 13.329 1.00 27.31 62 GLU C C 1
ATOM 4884 O O . GLU C 1 62 ? 31.836 -2.028 13.072 1.00 25.62 62 GLU C O 1
ATOM 4890 N N . ARG C 1 63 ? 31.462 -0.445 14.549 1.00 29.68 63 ARG C N 1
ATOM 4891 C CA . ARG C 1 63 ? 31.379 -1.345 15.697 1.00 28.31 63 ARG C CA 1
ATOM 4892 C C . ARG C 1 63 ? 29.968 -1.901 15.903 1.00 26.47 63 ARG C C 1
ATOM 4893 O O . ARG C 1 63 ? 29.831 -2.984 16.400 1.00 30.34 63 ARG C O 1
ATOM 4901 N N . TYR C 1 64 ? 28.925 -1.185 15.522 1.00 26.01 64 TYR C N 1
ATOM 4902 C CA . TYR C 1 64 ? 27.541 -1.553 15.898 1.00 28.13 64 TYR C CA 1
ATOM 4903 C C . TYR C 1 64 ? 26.773 -2.193 14.766 1.00 29.36 64 TYR C C 1
ATOM 4904 O O . TYR C 1 64 ? 26.759 -1.667 13.671 1.00 28.36 64 TYR C O 1
ATOM 4913 N N . VAL C 1 65 ? 26.158 -3.347 15.059 1.00 29.85 65 VAL C N 1
ATOM 4914 C CA . VAL C 1 65 ? 25.347 -4.071 14.118 1.00 28.09 65 VAL C CA 1
ATOM 4915 C C . VAL C 1 65 ? 23.909 -3.975 14.608 1.00 27.80 65 VAL C C 1
ATOM 4916 O O . VAL C 1 65 ? 23.577 -4.454 15.694 1.00 25.98 65 VAL C O 1
ATOM 4920 N N . LEU C 1 66 ? 23.046 -3.358 13.812 1.00 27.93 66 LEU C N 1
ATOM 4921 C CA . LEU C 1 66 ? 21.617 -3.316 14.125 1.00 27.68 66 LEU C CA 1
ATOM 4922 C C . LEU C 1 66 ? 20.949 -4.693 13.860 1.00 29.68 66 LEU C C 1
ATOM 4923 O O . LEU C 1 66 ? 21.256 -5.381 12.885 1.00 34.08 66 LEU C O 1
ATOM 4928 N N . LEU C 1 67 ? 20.023 -5.071 14.720 1.00 30.24 67 LEU C N 1
ATOM 4929 C CA . LEU C 1 67 ? 19.425 -6.393 14.721 1.00 31.11 67 LEU C CA 1
ATOM 4930 C C . LEU C 1 67 ? 17.891 -6.344 14.642 1.00 31.16 67 LEU C C 1
ATOM 4931 O O . LEU C 1 67 ? 17.293 -5.277 14.742 1.00 29.30 67 LEU C O 1
ATOM 4936 N N . GLU C 1 68 ? 17.274 -7.518 14.500 1.00 33.87 68 GLU C N 1
ATOM 4937 C CA . GLU C 1 68 ? 15.824 -7.640 14.291 1.00 37.80 68 GLU C CA 1
ATOM 4938 C C . GLU C 1 68 ? 14.984 -6.995 15.388 1.00 34.02 68 GLU C C 1
ATOM 4939 O O . GLU C 1 68 ? 13.955 -6.441 15.071 1.00 37.65 68 GLU C O 1
ATOM 4945 N N . ASN C 1 69 ? 15.419 -7.033 16.646 1.00 31.29 69 ASN C N 1
ATOM 4946 C CA . ASN C 1 69 ? 14.626 -6.447 17.744 1.00 32.76 69 ASN C CA 1
ATOM 4947 C C . ASN C 1 69 ? 14.962 -4.959 18.018 1.00 32.50 69 ASN C C 1
ATOM 4948 O O . ASN C 1 69 ? 14.612 -4.439 19.088 1.00 31.09 69 ASN C O 1
ATOM 4953 N N . GLY C 1 70 ? 15.643 -4.292 17.069 1.00 31.52 70 GLY C N 1
ATOM 4954 C CA . GLY C 1 70 ? 16.087 -2.911 17.216 1.00 29.46 70 GLY C CA 1
ATOM 4955 C C . GLY C 1 70 ? 17.227 -2.643 18.200 1.00 30.12 70 GLY C C 1
ATOM 4956 O O . GLY C 1 70 ? 17.574 -1.471 18.416 1.00 29.72 70 GLY C O 1
ATOM 4957 N N . LYS C 1 71 ? 17.802 -3.683 18.812 1.00 29.71 71 LYS C N 1
ATOM 4958 C CA . LYS C 1 71 ? 18.977 -3.528 19.680 1.00 30.92 71 LYS C CA 1
ATOM 4959 C C . LYS C 1 71 ? 20.250 -3.576 18.825 1.00 30.95 71 LYS C C 1
ATOM 4960 O O . LYS C 1 71 ? 20.214 -4.139 17.747 1.00 32.19 71 LYS C O 1
ATOM 4966 N N . MET C 1 72 ? 21.359 -3.019 19.306 1.00 28.77 72 MET C N 1
ATOM 4967 C CA . MET C 1 72 ? 22.628 -3.092 18.591 1.00 30.04 72 MET C CA 1
ATOM 4968 C C . MET C 1 72 ? 23.602 -3.972 19.329 1.00 28.16 72 MET C C 1
ATOM 4969 O O . MET C 1 72 ? 23.583 -4.051 20.558 1.00 27.34 72 MET C O 1
ATOM 4974 N N . PHE C 1 73 ? 24.455 -4.644 18.570 1.00 26.45 73 PHE C N 1
ATOM 4975 C CA . PHE C 1 73 ? 25.474 -5.510 19.141 1.00 26.45 73 PHE C CA 1
ATOM 4976 C C . PHE C 1 73 ? 26.792 -4.768 19.007 1.00 27.66 73 PHE C C 1
ATOM 4977 O O . PHE C 1 73 ? 27.163 -4.340 17.912 1.00 30.59 73 PHE C O 1
ATOM 4985 N N . SER C 1 74 ? 27.460 -4.593 20.139 1.00 27.53 74 SER C N 1
ATOM 4986 C CA . SER C 1 74 ? 28.735 -3.934 20.210 1.00 29.12 74 SER C CA 1
ATOM 4987 C C . SER C 1 74 ? 29.846 -4.932 19.927 1.00 30.82 74 SER C C 1
ATOM 4988 O O . SER C 1 74 ? 30.293 -5.644 20.851 1.00 29.66 74 SER C O 1
ATOM 4991 N N . THR C 1 75 ? 30.333 -4.915 18.683 1.00 30.06 75 THR C N 1
ATOM 4992 C CA . THR C 1 75 ? 31.275 -5.923 18.197 1.00 31.98 75 THR C CA 1
ATOM 4993 C C . THR C 1 75 ? 32.535 -5.297 17.596 1.00 29.73 75 THR C C 1
ATOM 4994 O O . THR C 1 75 ? 33.194 -4.566 18.295 1.00 33.95 75 THR C O 1
ATOM 4998 N N . GLY C 1 76 ? 32.905 -5.632 16.353 1.00 29.04 76 GLY C N 1
ATOM 4999 C CA . GLY C 1 76 ? 34.141 -5.131 15.709 1.00 28.59 76 GLY C CA 1
ATOM 5000 C C . GLY C 1 76 ? 34.782 -6.287 14.983 1.00 28.70 76 GLY C C 1
ATOM 5001 O O . GLY C 1 76 ? 34.133 -7.312 14.790 1.00 32.52 76 GLY C O 1
ATOM 5002 N N . ASN C 1 77 ? 36.033 -6.150 14.572 1.00 27.19 77 ASN C N 1
ATOM 5003 C CA . ASN C 1 77 ? 36.800 -7.307 14.117 1.00 25.76 77 ASN C CA 1
ATOM 5004 C C . ASN C 1 77 ? 37.267 -8.112 15.350 1.00 26.97 77 ASN C C 1
ATOM 5005 O O . ASN C 1 77 ? 37.603 -7.523 16.410 1.00 27.74 77 ASN C O 1
ATOM 5010 N N . HIS C 1 78 ? 37.297 -9.439 15.210 1.00 25.50 78 HIS C N 1
ATOM 5011 C CA . HIS C 1 78 ? 37.741 -10.317 16.273 1.00 26.19 78 HIS C CA 1
ATOM 5012 C C . HIS C 1 78 ? 39.262 -10.265 16.292 1.00 28.30 78 HIS C C 1
ATOM 5013 O O . HIS C 1 78 ? 39.889 -10.524 15.263 1.00 27.47 78 HIS C O 1
ATOM 5020 N N . PRO C 1 79 ? 39.869 -9.917 17.454 1.00 29.14 79 PRO C N 1
ATOM 5021 C CA . PRO C 1 79 ? 41.313 -9.643 17.462 1.00 28.94 79 PRO C CA 1
ATOM 5022 C C . PRO C 1 79 ? 42.192 -10.867 17.240 1.00 30.59 79 PRO C C 1
ATOM 5023 O O . PRO C 1 79 ? 43.276 -10.723 16.679 1.00 33.60 79 PRO C O 1
ATOM 5027 N N . VAL C 1 80 ? 41.736 -12.048 17.667 1.00 31.49 80 VAL C N 1
ATOM 5028 C CA . VAL C 1 80 ? 42.432 -13.325 17.393 1.00 32.15 80 VAL C CA 1
ATOM 5029 C C . VAL C 1 80 ? 42.445 -13.712 15.901 1.00 31.45 80 VAL C C 1
ATOM 5030 O O . VAL C 1 80 ? 43.476 -14.093 15.347 1.00 32.68 80 VAL C O 1
ATOM 5034 N N . GLU C 1 81 ? 41.310 -13.598 15.247 1.00 30.54 81 GLU C N 1
ATOM 5035 C CA . GLU C 1 81 ? 41.247 -13.743 13.808 1.00 31.05 81 GLU C CA 1
ATOM 5036 C C . GLU C 1 81 ? 42.040 -12.688 13.055 1.00 30.87 81 GLU C C 1
ATOM 5037 O O . GLU C 1 81 ? 42.482 -12.946 11.959 1.00 31.57 81 GLU C O 1
ATOM 5043 N N . MET C 1 82 ? 42.182 -11.490 13.608 1.00 29.99 82 MET C N 1
ATOM 5044 C CA . MET C 1 82 ? 43.016 -10.488 12.976 1.00 30.35 82 MET C CA 1
ATOM 5045 C C . MET C 1 82 ? 44.487 -10.758 13.222 1.00 28.43 82 MET C C 1
ATOM 5046 O O . MET C 1 82 ? 45.269 -10.921 12.283 1.00 27.07 82 MET C O 1
ATOM 5051 N N . LEU C 1 83 ? 44.863 -10.762 14.494 1.00 27.36 83 LEU C N 1
ATOM 5052 C CA . LEU C 1 83 ? 46.260 -10.581 14.862 1.00 27.58 83 LEU C CA 1
ATOM 5053 C C . LEU C 1 83 ? 47.087 -11.857 14.754 1.00 27.25 83 LEU C C 1
ATOM 5054 O O . LEU C 1 83 ? 48.269 -11.809 14.404 1.00 27.42 83 LEU C O 1
ATOM 5059 N N . LEU C 1 84 ? 46.467 -13.002 15.008 1.00 27.37 84 LEU C N 1
ATOM 5060 C CA . LEU C 1 84 ? 47.201 -14.251 14.974 1.00 28.33 84 LEU C CA 1
ATOM 5061 C C . LEU C 1 84 ? 47.654 -14.558 13.548 1.00 27.90 84 LEU C C 1
ATOM 5062 O O . LEU C 1 84 ? 48.830 -14.767 13.328 1.00 31.14 84 LEU C O 1
ATOM 5067 N N . PRO C 1 85 ? 46.747 -14.511 12.562 1.00 27.17 85 PRO C N 1
ATOM 5068 C CA . PRO C 1 85 ? 47.288 -14.750 11.200 1.00 26.74 85 PRO C CA 1
ATOM 5069 C C . PRO C 1 85 ? 48.323 -13.732 10.748 1.00 27.17 85 PRO C C 1
ATOM 5070 O O . PRO C 1 85 ? 49.269 -14.106 10.078 1.00 28.33 85 PRO C O 1
ATOM 5074 N N . LEU C 1 86 ? 48.160 -12.464 11.115 1.00 29.42 86 LEU C N 1
ATOM 5075 C CA . LEU C 1 86 ? 49.209 -11.441 10.828 1.00 31.41 86 LEU C CA 1
ATOM 5076 C C . LEU C 1 86 ? 50.544 -11.684 11.584 1.00 31.66 86 LEU C C 1
ATOM 5077 O O . LEU C 1 86 ? 51.608 -11.320 11.088 1.00 26.63 86 LEU C O 1
ATOM 5082 N N . HIS C 1 87 ? 50.502 -12.321 12.762 1.00 34.79 87 HIS C N 1
ATOM 5083 C CA . HIS C 1 87 ? 51.761 -12.746 13.371 1.00 35.88 87 HIS C CA 1
ATOM 5084 C C . HIS C 1 87 ? 52.546 -13.657 12.418 1.00 34.94 87 HIS C C 1
ATOM 5085 O O . HIS C 1 87 ? 53.695 -13.388 12.120 1.00 35.00 87 HIS C O 1
ATOM 5092 N N . HIS C 1 88 ? 51.905 -14.704 11.911 1.00 32.78 88 HIS C N 1
ATOM 5093 C CA . HIS C 1 88 ? 52.603 -15.688 11.063 1.00 31.14 88 HIS C CA 1
ATOM 5094 C C . HIS C 1 88 ? 53.203 -15.035 9.839 1.00 29.44 88 HIS C C 1
ATOM 5095 O O . HIS C 1 88 ? 54.334 -15.300 9.490 1.00 28.17 88 HIS C O 1
ATOM 5102 N N . LEU C 1 89 ? 52.395 -14.194 9.208 1.00 31.33 89 LEU C N 1
ATOM 5103 C CA . LEU C 1 89 ? 52.736 -13.481 7.986 1.00 32.49 89 LEU C CA 1
ATOM 5104 C C . LEU C 1 89 ? 53.906 -12.490 8.202 1.00 31.61 89 LEU C C 1
ATOM 5105 O O . LEU C 1 89 ? 54.838 -12.453 7.393 1.00 30.76 89 LEU C O 1
ATOM 5110 N N . MET C 1 90 ? 53.851 -11.722 9.284 1.00 29.26 90 MET C N 1
ATOM 5111 C CA . MET C 1 90 ? 54.901 -10.771 9.619 1.00 34.10 90 MET C CA 1
ATOM 5112 C C . MET C 1 90 ? 56.239 -11.443 9.982 1.00 34.92 90 MET C C 1
ATOM 5113 O O . MET C 1 90 ? 57.301 -10.994 9.521 1.00 30.74 90 MET C O 1
ATOM 5118 N N . GLU C 1 91 ? 56.178 -12.534 10.747 1.00 34.52 91 GLU C N 1
ATOM 5119 C CA . GLU C 1 91 ? 57.374 -13.245 11.131 1.00 36.09 91 GLU C CA 1
ATOM 5120 C C . GLU C 1 91 ? 58.043 -13.851 9.925 1.00 37.05 91 GLU C C 1
ATOM 5121 O O . GLU C 1 91 ? 59.287 -13.881 9.851 1.00 37.00 91 GLU C O 1
ATOM 5127 N N . ALA C 1 92 ? 57.241 -14.285 8.954 1.00 34.50 92 ALA C N 1
ATOM 5128 C CA . ALA C 1 92 ? 57.783 -14.770 7.666 1.00 33.42 92 ALA C CA 1
ATOM 5129 C C . ALA C 1 92 ? 58.500 -13.715 6.782 1.00 32.36 92 ALA C C 1
ATOM 5130 O O . ALA C 1 92 ? 59.191 -14.082 5.843 1.00 29.52 92 ALA C O 1
ATOM 5132 N N . GLY C 1 93 ? 58.305 -12.425 7.071 1.00 32.62 93 GLY C N 1
ATOM 5133 C CA . GLY C 1 93 ? 58.878 -11.317 6.284 1.00 33.63 93 GLY C CA 1
ATOM 5134 C C . GLY C 1 93 ? 57.938 -10.461 5.422 1.00 33.35 93 GLY C C 1
ATOM 5135 O O . GLY C 1 93 ? 58.410 -9.694 4.552 1.00 34.44 93 GLY C O 1
ATOM 5136 N N . PHE C 1 94 ? 56.625 -10.587 5.647 1.00 30.53 94 PHE C N 1
ATOM 5137 C CA . PHE C 1 94 ? 55.603 -9.869 4.879 1.00 28.82 94 PHE C CA 1
ATOM 5138 C C . PHE C 1 94 ? 55.062 -8.729 5.716 1.00 29.96 94 PHE C C 1
ATOM 5139 O O . PHE C 1 94 ? 54.458 -8.979 6.756 1.00 30.63 94 PHE C O 1
ATOM 5147 N N . ASP C 1 95 ? 55.257 -7.491 5.263 1.00 31.90 95 ASP C N 1
ATOM 5148 C CA . ASP C 1 95 ? 54.724 -6.313 5.983 1.00 34.39 95 ASP C CA 1
ATOM 5149 C C . ASP C 1 95 ? 53.217 -6.175 5.696 1.00 32.91 95 ASP C C 1
ATOM 5150 O O . ASP C 1 95 ? 52.718 -6.738 4.717 1.00 32.54 95 ASP C O 1
ATOM 5155 N N . VAL C 1 96 ? 52.501 -5.452 6.556 1.00 31.77 96 VAL C N 1
ATOM 5156 C CA . VAL C 1 96 ? 51.067 -5.283 6.454 1.00 31.07 96 VAL C CA 1
ATOM 5157 C C . VAL C 1 96 ? 50.647 -3.830 6.342 1.00 31.73 96 VAL C C 1
ATOM 5158 O O . VAL C 1 96 ? 51.073 -2.995 7.143 1.00 31.92 96 VAL C O 1
ATOM 5162 N N . ASP C 1 97 ? 49.771 -3.541 5.373 1.00 33.13 97 ASP C N 1
ATOM 5163 C CA . ASP C 1 97 ? 49.075 -2.236 5.269 1.00 32.93 97 ASP C CA 1
ATOM 5164 C C . ASP C 1 97 ? 47.635 -2.494 5.675 1.00 30.66 97 ASP C C 1
ATOM 5165 O O . ASP C 1 97 ? 47.062 -3.525 5.323 1.00 31.67 97 ASP C O 1
ATOM 5170 N N . VAL C 1 98 ? 47.074 -1.598 6.470 1.00 29.85 98 VAL C N 1
ATOM 5171 C CA . VAL C 1 98 ? 45.703 -1.708 6.975 1.00 28.48 98 VAL C CA 1
ATOM 5172 C C . VAL C 1 98 ? 44.850 -0.703 6.214 1.00 27.23 98 VAL C C 1
ATOM 5173 O O . VAL C 1 98 ? 45.304 0.417 5.996 1.00 24.50 98 VAL C O 1
ATOM 5177 N N . ALA C 1 99 ? 43.601 -1.067 5.895 1.00 26.49 99 ALA C N 1
ATOM 5178 C CA . ALA C 1 99 ? 42.671 -0.152 5.246 1.00 26.77 99 ALA C CA 1
ATOM 5179 C C . ALA C 1 99 ? 41.237 -0.366 5.681 1.00 28.46 99 ALA C C 1
ATOM 5180 O O . ALA C 1 99 ? 40.830 -1.471 5.964 1.00 30.33 99 ALA C O 1
ATOM 5182 N N . THR C 1 100 ? 40.470 0.715 5.698 1.00 28.48 100 THR C N 1
ATOM 5183 C CA . THR C 1 100 ? 39.057 0.688 5.937 1.00 27.21 100 THR C CA 1
ATOM 5184 C C . THR C 1 100 ? 38.385 1.551 4.866 1.00 27.52 100 THR C C 1
ATOM 5185 O O . THR C 1 100 ? 39.061 2.308 4.165 1.00 29.14 100 THR C O 1
ATOM 5189 N N . LEU C 1 101 ? 37.060 1.450 4.747 1.00 26.46 101 LEU C N 1
ATOM 5190 C CA . LEU C 1 101 ? 36.355 2.071 3.620 1.00 25.45 101 LEU C CA 1
ATOM 5191 C C . LEU C 1 101 ? 36.419 3.615 3.627 1.00 26.61 101 LEU C C 1
ATOM 5192 O O . LEU C 1 101 ? 36.392 4.213 2.571 1.00 29.27 101 LEU C O 1
ATOM 5197 N N . SER C 1 102 ? 36.545 4.249 4.789 1.00 26.83 102 SER C N 1
ATOM 5198 C CA . SER C 1 102 ? 36.660 5.715 4.875 1.00 26.45 102 SER C CA 1
ATOM 5199 C C . SER C 1 102 ? 37.947 6.206 5.540 1.00 25.08 102 SER C C 1
ATOM 5200 O O . SER C 1 102 ? 38.096 7.401 5.683 1.00 28.05 102 SER C O 1
ATOM 5203 N N . GLY C 1 103 ? 38.863 5.338 5.949 1.00 22.82 103 GLY C N 1
ATOM 5204 C CA . GLY C 1 103 ? 39.974 5.793 6.772 1.00 22.57 103 GLY C CA 1
ATOM 5205 C C . GLY C 1 103 ? 39.635 5.968 8.249 1.00 23.69 103 GLY C C 1
ATOM 5206 O O . GLY C 1 103 ? 40.499 6.364 9.030 1.00 22.37 103 GLY C O 1
ATOM 5207 N N . TYR C 1 104 ? 38.417 5.620 8.681 1.00 26.10 104 TYR C N 1
ATOM 5208 C CA . TYR C 1 104 ? 38.088 5.689 10.134 1.00 25.67 104 TYR C CA 1
ATOM 5209 C C . TYR C 1 104 ? 38.942 4.685 10.907 1.00 24.61 104 TYR C C 1
ATOM 5210 O O . TYR C 1 104 ? 39.391 3.700 10.334 1.00 23.16 104 TYR C O 1
ATOM 5219 N N . PRO C 1 105 ? 39.173 4.925 12.211 1.00 26.93 105 PRO C N 1
ATOM 5220 C CA . PRO C 1 105 ? 39.924 3.925 13.008 1.00 27.14 105 PRO C CA 1
ATOM 5221 C C . PRO C 1 105 ? 39.269 2.530 13.037 1.00 25.78 105 PRO C C 1
ATOM 5222 O O . PRO C 1 105 ? 38.018 2.424 13.039 1.00 26.59 105 PRO C O 1
ATOM 5226 N N . VAL C 1 106 ? 40.115 1.500 13.034 1.00 23.41 106 VAL C N 1
ATOM 5227 C CA . VAL C 1 106 ? 39.671 0.113 13.032 1.00 25.06 106 VAL C CA 1
ATOM 5228 C C . VAL C 1 106 ? 38.970 -0.207 14.357 1.00 27.50 106 VAL C C 1
ATOM 5229 O O . VAL C 1 106 ? 39.486 0.114 15.429 1.00 30.01 106 VAL C O 1
ATOM 5233 N N . LYS C 1 107 ? 37.799 -0.840 14.269 1.00 28.29 107 LYS C N 1
ATOM 5234 C CA . LYS C 1 107 ? 37.014 -1.234 15.442 1.00 28.99 107 LYS C CA 1
ATOM 5235 C C . LYS C 1 107 ? 37.205 -2.701 15.825 1.00 29.53 107 LYS C C 1
ATOM 5236 O O . LYS C 1 107 ? 36.784 -3.592 15.084 1.00 30.26 107 LYS C O 1
ATOM 5242 N N . LEU C 1 108 ? 37.844 -2.947 16.971 1.00 30.02 108 LEU C N 1
ATOM 5243 C CA . LEU C 1 108 ? 38.072 -4.319 17.469 1.00 30.37 108 LEU C CA 1
ATOM 5244 C C . LEU C 1 108 ? 37.014 -4.715 18.521 1.00 31.45 108 LEU C C 1
ATOM 5245 O O . LEU C 1 108 ? 36.433 -3.864 19.169 1.00 27.86 108 LEU C O 1
ATOM 5250 N N . GLU C 1 109 ? 36.714 -6.014 18.600 1.00 35.90 109 GLU C N 1
ATOM 5251 C CA . GLU C 1 109 ? 35.983 -6.628 19.726 1.00 35.89 109 GLU C CA 1
ATOM 5252 C C . GLU C 1 109 ? 37.032 -6.770 20.869 1.00 37.21 109 GLU C C 1
ATOM 5253 O O . GLU C 1 109 ? 37.748 -7.797 20.970 1.00 34.34 109 GLU C O 1
ATOM 5259 N N . LEU C 1 110 ? 37.172 -5.745 21.701 1.00 34.99 110 LEU C N 1
ATOM 5260 C CA . LEU C 1 110 ? 38.287 -5.743 22.658 1.00 34.63 110 LEU C CA 1
ATOM 5261 C C . LEU C 1 110 ? 38.049 -6.709 23.831 1.00 35.55 110 LEU C C 1
ATOM 5262 O O . LEU C 1 110 ? 39.010 -7.306 24.375 1.00 33.08 110 LEU C O 1
ATOM 5267 N N . TRP C 1 111 ? 36.769 -6.883 24.171 1.00 34.55 111 TRP C N 1
ATOM 5268 C CA . TRP C 1 111 ? 36.300 -7.987 25.018 1.00 33.90 111 TRP C CA 1
ATOM 5269 C C . TRP C 1 111 ? 36.799 -9.396 24.658 1.00 33.21 111 TRP C C 1
ATOM 5270 O O . TRP C 1 111 ? 36.836 -10.261 25.538 1.00 35.59 111 TRP C O 1
ATOM 5281 N N . ALA C 1 112 ? 37.165 -9.643 23.398 1.00 32.19 112 ALA C N 1
ATOM 5282 C CA . ALA C 1 112 ? 37.855 -10.900 23.001 1.00 30.50 112 ALA C CA 1
ATOM 5283 C C . ALA C 1 112 ? 39.392 -10.868 23.017 1.00 30.83 112 ALA C C 1
ATOM 5284 O O . ALA C 1 112 ? 40.031 -11.838 22.612 1.00 32.18 112 ALA C O 1
ATOM 5286 N N . MET C 1 113 ? 40.006 -9.792 23.500 1.00 32.86 113 MET C N 1
ATOM 5287 C CA . MET C 1 113 ? 41.445 -9.668 23.409 1.00 35.28 113 MET C CA 1
ATOM 5288 C C . MET C 1 113 ? 42.122 -10.714 24.345 1.00 38.06 113 MET C C 1
ATOM 5289 O O . MET C 1 113 ? 41.910 -10.698 25.551 1.00 36.62 113 MET C O 1
ATOM 5294 N N . PRO C 1 114 ? 42.929 -11.643 23.791 1.00 40.92 114 PRO C N 1
ATOM 5295 C CA . PRO C 1 114 ? 43.667 -12.492 24.719 1.00 44.18 114 PRO C CA 1
ATOM 5296 C C . PRO C 1 114 ? 44.823 -11.704 25.451 1.00 45.82 114 PRO C C 1
ATOM 5297 O O . PRO C 1 114 ? 45.981 -11.635 24.984 1.00 40.27 114 PRO C O 1
ATOM 5301 N N . THR C 1 115 ? 44.431 -11.088 26.572 1.00 50.50 115 THR C N 1
ATOM 5302 C CA . THR C 1 115 ? 45.298 -10.299 27.495 1.00 52.94 115 THR C CA 1
ATOM 5303 C C . THR C 1 115 ? 46.730 -10.828 27.749 1.00 53.71 115 THR C C 1
ATOM 5304 O O . THR C 1 115 ? 47.676 -10.034 27.799 1.00 51.05 115 THR C O 1
ATOM 5308 N N . GLU C 1 116 ? 46.892 -12.149 27.878 1.00 52.32 116 GLU C N 1
ATOM 5309 C CA . GLU C 1 116 ? 48.175 -12.753 28.254 1.00 51.69 116 GLU C CA 1
ATOM 5310 C C . GLU C 1 116 ? 48.922 -13.498 27.118 1.00 50.03 116 GLU C C 1
ATOM 5311 O O . GLU C 1 116 ? 49.907 -14.200 27.375 1.00 47.31 116 GLU C O 1
ATOM 5317 N N . ASP C 1 117 ? 48.500 -13.305 25.863 1.00 48.29 117 ASP C N 1
ATOM 5318 C CA . ASP C 1 117 ? 49.127 -13.987 24.717 1.00 49.00 117 ASP C CA 1
ATOM 5319 C C . ASP C 1 117 ? 50.183 -13.062 24.152 1.00 50.64 117 ASP C C 1
ATOM 5320 O O . ASP C 1 117 ? 49.885 -11.981 23.660 1.00 54.92 117 ASP C O 1
ATOM 5325 N N . GLU C 1 118 ? 51.428 -13.506 24.222 1.00 52.49 118 GLU C N 1
ATOM 5326 C CA . GLU C 1 118 ? 52.565 -12.646 23.967 1.00 53.21 118 GLU C CA 1
ATOM 5327 C C . GLU C 1 118 ? 52.661 -12.338 22.462 1.00 47.79 118 GLU C C 1
ATOM 5328 O O . GLU C 1 118 ? 52.876 -11.187 22.067 1.00 40.85 118 GLU C O 1
ATOM 5334 N N . ALA C 1 119 ? 52.470 -13.368 21.638 1.00 44.13 119 ALA C N 1
ATOM 5335 C CA . ALA C 1 119 ? 52.518 -13.219 20.182 1.00 46.33 119 ALA C CA 1
ATOM 5336 C C . ALA C 1 119 ? 51.432 -12.291 19.668 1.00 44.32 119 ALA C C 1
ATOM 5337 O O . ALA C 1 119 ? 51.700 -11.416 18.841 1.00 42.26 119 ALA C O 1
ATOM 5339 N N . VAL C 1 120 ? 50.213 -12.496 20.158 1.00 41.12 120 VAL C N 1
ATOM 5340 C CA . VAL C 1 120 ? 49.103 -11.621 19.821 1.00 41.54 120 VAL C CA 1
ATOM 5341 C C . VAL C 1 120 ? 49.345 -10.176 20.294 1.00 39.90 120 VAL C C 1
ATOM 5342 O O . VAL C 1 120 ? 49.253 -9.250 19.482 1.00 42.34 120 VAL C O 1
ATOM 5346 N N . ILE C 1 121 ? 49.666 -9.979 21.568 1.00 39.29 121 ILE C N 1
ATOM 5347 C CA . ILE C 1 121 ? 49.793 -8.612 22.102 1.00 39.66 121 ILE C CA 1
ATOM 5348 C C . ILE C 1 121 ? 50.948 -7.844 21.456 1.00 36.70 121 ILE C C 1
ATOM 5349 O O . ILE C 1 121 ? 50.783 -6.708 21.056 1.00 32.24 121 ILE C O 1
ATOM 5354 N N . SER C 1 122 ? 52.095 -8.481 21.309 1.00 38.41 122 SER C N 1
ATOM 5355 C CA . SER C 1 122 ? 53.193 -7.867 20.572 1.00 41.00 122 SER C CA 1
ATOM 5356 C C . SER C 1 122 ? 52.781 -7.432 19.151 1.00 41.86 122 SER C C 1
ATOM 5357 O O . SER C 1 122 ? 53.194 -6.349 18.677 1.00 43.30 122 SER C O 1
ATOM 5360 N N . THR C 1 123 ? 51.979 -8.269 18.489 1.00 39.04 123 THR C N 1
ATOM 5361 C CA . THR C 1 123 ? 51.523 -7.992 17.137 1.00 39.15 123 THR C CA 1
ATOM 5362 C C . THR C 1 123 ? 50.578 -6.789 17.160 1.00 41.21 123 THR C C 1
ATOM 5363 O O . THR C 1 123 ? 50.721 -5.871 16.320 1.00 39.07 123 THR C O 1
ATOM 5367 N N . TYR C 1 124 ? 49.652 -6.771 18.133 1.00 38.34 124 TYR C N 1
ATOM 5368 C CA . TYR C 1 124 ? 48.720 -5.640 18.303 1.00 38.42 124 TYR C CA 1
ATOM 5369 C C . TYR C 1 124 ? 49.454 -4.289 18.369 1.00 39.92 124 TYR C C 1
ATOM 5370 O O . TYR C 1 124 ? 49.082 -3.325 17.674 1.00 40.11 124 TYR C O 1
ATOM 5379 N N . ASN C 1 125 ? 50.529 -4.268 19.163 1.00 41.43 125 ASN C N 1
ATOM 5380 C CA . ASN C 1 125 ? 51.324 -3.069 19.452 1.00 38.88 125 ASN C CA 1
ATOM 5381 C C . ASN C 1 125 ? 52.081 -2.553 18.229 1.00 37.58 125 ASN C C 1
ATOM 5382 O O . ASN C 1 125 ? 52.009 -1.370 17.930 1.00 41.22 125 ASN C O 1
ATOM 5387 N N . LYS C 1 126 ? 52.779 -3.431 17.514 1.00 37.87 126 LYS C N 1
ATOM 5388 C CA . LYS C 1 126 ? 53.355 -3.088 16.207 1.00 37.96 126 LYS C CA 1
ATOM 5389 C C . LYS C 1 126 ? 52.333 -2.487 15.230 1.00 39.29 126 LYS C C 1
ATOM 5390 O O . LYS C 1 126 ? 52.691 -1.608 14.476 1.00 46.59 126 LYS C O 1
ATOM 5396 N N . LEU C 1 127 ? 51.085 -2.960 15.236 1.00 38.28 127 LEU C N 1
ATOM 5397 C CA . LEU C 1 127 ? 50.044 -2.496 14.299 1.00 37.41 127 LEU C CA 1
ATOM 5398 C C . LEU C 1 127 ? 49.137 -1.403 14.832 1.00 39.08 127 LEU C C 1
ATOM 5399 O O . LEU C 1 127 ? 48.269 -0.928 14.108 1.00 38.62 127 LEU C O 1
ATOM 5404 N N . LYS C 1 128 ? 49.323 -1.001 16.086 1.00 41.05 128 LYS C N 1
ATOM 5405 C CA . LYS C 1 128 ? 48.510 0.075 16.697 1.00 40.47 128 LYS C CA 1
ATOM 5406 C C . LYS C 1 128 ? 48.436 1.379 15.859 1.00 38.57 128 LYS C C 1
ATOM 5407 O O . LYS C 1 128 ? 47.345 1.906 15.635 1.00 39.07 128 LYS C O 1
ATOM 5413 N N . GLU C 1 129 ? 49.579 1.900 15.421 1.00 38.58 129 GLU C N 1
ATOM 5414 C CA . GLU C 1 129 ? 49.606 3.157 14.658 1.00 40.45 129 GLU C CA 1
ATOM 5415 C C . GLU C 1 129 ? 48.712 3.027 13.425 1.00 38.98 129 GLU C C 1
ATOM 5416 O O . GLU C 1 129 ? 47.869 3.896 13.174 1.00 34.34 129 GLU C O 1
ATOM 5422 N N . LYS C 1 130 ? 48.876 1.908 12.698 1.00 36.35 130 LYS C N 1
ATOM 5423 C CA . LYS C 1 130 ? 48.156 1.651 11.450 1.00 33.54 130 LYS C CA 1
ATOM 5424 C C . LYS C 1 130 ? 46.684 1.415 11.676 1.00 32.93 130 LYS C C 1
ATOM 5425 O O . LYS C 1 130 ? 45.872 1.891 10.888 1.00 33.81 130 LYS C O 1
ATOM 5431 N N . LEU C 1 131 ? 46.322 0.712 12.746 1.00 30.92 131 LEU C N 1
ATOM 5432 C CA . LEU C 1 131 ? 44.893 0.518 13.045 1.00 30.58 131 LEU C CA 1
ATOM 5433 C C . LEU C 1 131 ? 44.198 1.789 13.459 1.00 28.40 131 LEU C C 1
ATOM 5434 O O . LEU C 1 131 ? 43.036 1.912 13.203 1.00 29.21 131 LEU C O 1
ATOM 5439 N N . LYS C 1 132 ? 44.880 2.706 14.131 1.00 28.54 132 LYS C N 1
ATOM 5440 C CA . LYS C 1 132 ? 44.257 3.985 14.511 1.00 30.64 132 LYS C CA 1
ATOM 5441 C C . LYS C 1 132 ? 44.150 4.997 13.349 1.00 30.62 132 LYS C C 1
ATOM 5442 O O . LYS C 1 132 ? 43.336 5.894 13.388 1.00 31.67 132 LYS C O 1
ATOM 5448 N N . GLN C 1 133 ? 44.969 4.822 12.319 1.00 34.61 133 GLN C N 1
ATOM 5449 C CA . GLN C 1 133 ? 44.935 5.638 11.094 1.00 35.59 133 GLN C CA 1
ATOM 5450 C C . GLN C 1 133 ? 45.210 4.776 9.872 1.00 32.97 133 GLN C C 1
ATOM 5451 O O . GLN C 1 133 ? 46.277 4.831 9.246 1.00 29.31 133 GLN C O 1
ATOM 5457 N N . PRO C 1 134 ? 44.233 3.959 9.523 1.00 30.30 134 PRO C N 1
ATOM 5458 C CA . PRO C 1 134 ? 44.408 3.200 8.346 1.00 28.85 134 PRO C CA 1
ATOM 5459 C C . PRO C 1 134 ? 44.308 4.076 7.120 1.00 27.39 134 PRO C C 1
ATOM 5460 O O . PRO C 1 134 ? 44.049 5.274 7.219 1.00 26.58 134 PRO C O 1
ATOM 5464 N N . LYS C 1 135 ? 44.524 3.441 5.980 1.00 27.95 135 LYS C N 1
ATOM 5465 C CA . LYS C 1 135 ? 44.316 4.029 4.685 1.00 29.49 135 LYS C CA 1
ATOM 5466 C C . LYS C 1 135 ? 42.861 3.891 4.254 1.00 31.91 135 LYS C C 1
ATOM 5467 O O . LYS C 1 135 ? 42.107 3.086 4.782 1.00 35.64 135 LYS C O 1
ATOM 5473 N N . LYS C 1 136 ? 42.489 4.695 3.277 1.00 34.24 136 LYS C N 1
ATOM 5474 C CA . LYS C 1 136 ? 41.171 4.703 2.668 1.00 36.61 136 LYS C CA 1
ATOM 5475 C C . LYS C 1 136 ? 41.308 3.665 1.549 1.00 34.27 136 LYS C C 1
ATOM 5476 O O . LYS C 1 136 ? 42.237 3.727 0.753 1.00 33.02 136 LYS C O 1
ATOM 5482 N N . LEU C 1 137 ? 40.446 2.653 1.530 1.00 33.42 137 LEU C N 1
ATOM 5483 C CA . LEU C 1 137 ? 40.534 1.629 0.484 1.00 30.15 137 LEU C CA 1
ATOM 5484 C C . LEU C 1 137 ? 40.490 2.247 -0.927 1.00 29.76 137 LEU C C 1
ATOM 5485 O O . LEU C 1 137 ? 41.219 1.812 -1.808 1.00 34.90 137 LEU C O 1
ATOM 5490 N N . ALA C 1 138 ? 39.655 3.255 -1.131 1.00 29.25 138 ALA C N 1
ATOM 5491 C CA . ALA C 1 138 ? 39.542 3.940 -2.418 1.00 30.15 138 ALA C CA 1
ATOM 5492 C C . ALA C 1 138 ? 40.891 4.504 -2.876 1.00 31.44 138 ALA C C 1
ATOM 5493 O O . ALA C 1 138 ? 41.194 4.484 -4.070 1.00 31.82 138 ALA C O 1
ATOM 5495 N N . ASP C 1 139 ? 41.690 5.001 -1.931 1.00 33.08 139 ASP C N 1
ATOM 5496 C CA . ASP C 1 139 ? 43.041 5.518 -2.229 1.00 33.08 139 ASP C CA 1
ATOM 5497 C C . ASP C 1 139 ? 43.980 4.394 -2.606 1.00 32.57 139 ASP C C 1
ATOM 5498 O O . ASP C 1 139 ? 44.735 4.491 -3.564 1.00 35.30 139 ASP C O 1
ATOM 5503 N N . VAL C 1 140 ? 43.951 3.325 -1.827 1.00 30.52 140 VAL C N 1
ATOM 5504 C CA . VAL C 1 140 ? 44.711 2.120 -2.166 1.00 29.12 140 VAL C CA 1
ATOM 5505 C C . VAL C 1 140 ? 44.372 1.618 -3.589 1.00 27.67 140 VAL C C 1
ATOM 5506 O O . VAL C 1 140 ? 45.248 1.262 -4.346 1.00 25.29 140 VAL C O 1
ATOM 5510 N N . ILE C 1 141 ? 43.097 1.598 -3.951 1.00 28.84 141 ILE C N 1
ATOM 5511 C CA . ILE C 1 141 ? 42.697 1.178 -5.307 1.00 29.08 141 ILE C CA 1
ATOM 5512 C C . ILE C 1 141 ? 43.280 2.116 -6.383 1.00 29.43 141 ILE C C 1
ATOM 5513 O O . ILE C 1 141 ? 43.816 1.654 -7.386 1.00 27.93 141 ILE C O 1
ATOM 5518 N N . LYS C 1 142 ? 43.203 3.423 -6.156 1.00 30.67 142 LYS C N 1
ATOM 5519 C CA . LYS C 1 142 ? 43.712 4.384 -7.126 1.00 35.23 142 LYS C CA 1
ATOM 5520 C C . LYS C 1 142 ? 45.252 4.341 -7.316 1.00 34.58 142 LYS C C 1
ATOM 5521 O O . LYS C 1 142 ? 45.707 4.643 -8.393 1.00 38.38 142 LYS C O 1
ATOM 5527 N N . ASN C 1 143 ? 46.030 3.926 -6.314 1.00 34.44 143 ASN C N 1
ATOM 5528 C CA . ASN C 1 143 ? 47.501 4.098 -6.327 1.00 35.38 143 ASN C CA 1
ATOM 5529 C C . ASN C 1 143 ? 48.343 2.858 -6.110 1.00 37.41 143 ASN C C 1
ATOM 5530 O O . ASN C 1 143 ? 49.461 2.805 -6.602 1.00 38.33 143 ASN C O 1
ATOM 5535 N N . GLU C 1 144 ? 47.846 1.890 -5.347 1.00 36.50 144 GLU C N 1
ATOM 5536 C CA . GLU C 1 144 ? 48.676 0.824 -4.854 1.00 38.91 144 GLU C CA 1
ATOM 5537 C C . GLU C 1 144 ? 48.373 -0.527 -5.488 1.00 37.54 144 GLU C C 1
ATOM 5538 O O . GLU C 1 144 ? 49.091 -1.493 -5.188 1.00 39.05 144 GLU C O 1
ATOM 5544 N N . LEU C 1 145 ? 47.361 -0.631 -6.363 1.00 36.13 145 LEU C N 1
ATOM 5545 C CA . LEU C 1 145 ? 47.028 -1.936 -7.006 1.00 35.23 145 LEU C CA 1
ATOM 5546 C C . LEU C 1 145 ? 47.610 -2.111 -8.415 1.00 36.11 145 LEU C C 1
ATOM 5547 O O . LEU C 1 145 ? 48.817 -1.936 -8.594 1.00 40.42 145 LEU C O 1
ATOM 5552 N N . GLY C 1 146 ? 46.794 -2.486 -9.403 1.00 35.98 146 GLY C N 1
ATOM 5553 C CA . GLY C 1 146 ? 47.286 -2.832 -10.719 1.00 34.52 146 GLY C CA 1
ATOM 5554 C C . GLY C 1 146 ? 48.091 -4.122 -10.723 1.00 36.87 146 GLY C C 1
ATOM 5555 O O . GLY C 1 146 ? 48.334 -4.733 -9.668 1.00 38.34 146 GLY C O 1
ATOM 5556 N N . PRO C 1 147 ? 48.545 -4.552 -11.919 1.00 38.09 147 PRO C N 1
ATOM 5557 C CA . PRO C 1 147 ? 49.355 -5.784 -12.004 1.00 37.89 147 PRO C CA 1
ATOM 5558 C C . PRO C 1 147 ? 50.721 -5.740 -11.273 1.00 36.44 147 PRO C C 1
ATOM 5559 O O . PRO C 1 147 ? 51.219 -6.798 -10.917 1.00 31.61 147 PRO C O 1
ATOM 5563 N N . ASP C 1 148 ? 51.278 -4.540 -11.044 1.00 38.29 148 ASP C N 1
ATOM 5564 C CA . ASP C 1 148 ? 52.584 -4.363 -10.370 1.00 42.78 148 ASP C CA 1
ATOM 5565 C C . ASP C 1 148 ? 52.485 -4.062 -8.874 1.00 39.59 148 ASP C C 1
ATOM 5566 O O . ASP C 1 148 ? 53.413 -3.534 -8.273 1.00 40.98 148 ASP C O 1
ATOM 5571 N N . SER C 1 149 ? 51.365 -4.421 -8.272 1.00 35.75 149 SER C N 1
ATOM 5572 C CA . SER C 1 149 ? 51.171 -4.232 -6.854 1.00 31.59 149 SER C CA 1
ATOM 5573 C C . SER C 1 149 ? 52.146 -5.074 -6.067 1.00 29.74 149 SER C C 1
ATOM 5574 O O . SER C 1 149 ? 52.388 -6.229 -6.390 1.00 28.03 149 SER C O 1
ATOM 5577 N N . ASP C 1 150 ? 52.647 -4.494 -4.990 1.00 32.00 150 ASP C N 1
ATOM 5578 C CA . ASP C 1 150 ? 53.386 -5.243 -3.969 1.00 35.16 150 ASP C CA 1
ATOM 5579 C C . ASP C 1 150 ? 52.480 -6.065 -3.033 1.00 33.73 150 ASP C C 1
ATOM 5580 O O . ASP C 1 150 ? 52.981 -6.700 -2.112 1.00 36.79 150 ASP C O 1
ATOM 5585 N N . TYR C 1 151 ? 51.166 -6.044 -3.223 1.00 31.96 151 TYR C N 1
ATOM 5586 C CA . TYR C 1 151 ? 50.276 -6.867 -2.400 1.00 31.96 151 TYR C CA 1
ATOM 5587 C C . TYR C 1 151 ? 50.150 -8.269 -2.967 1.00 30.73 151 TYR C C 1
ATOM 5588 O O . TYR C 1 151 ? 49.693 -8.483 -4.084 1.00 33.78 151 TYR C O 1
ATOM 5597 N N . LEU C 1 152 ? 50.605 -9.228 -2.188 1.00 29.89 152 LEU C N 1
ATOM 5598 C CA . LEU C 1 152 ? 50.551 -10.617 -2.570 1.00 26.95 152 LEU C CA 1
ATOM 5599 C C . LEU C 1 152 ? 49.163 -11.190 -2.235 1.00 26.01 152 LEU C C 1
ATOM 5600 O O . LEU C 1 152 ? 48.658 -12.048 -2.956 1.00 26.72 152 LEU C O 1
ATOM 5605 N N . SER C 1 153 ? 48.576 -10.704 -1.149 1.00 24.31 153 SER C N 1
ATOM 5606 C CA . SER C 1 153 ? 47.333 -11.218 -0.619 1.00 26.30 153 SER C CA 1
ATOM 5607 C C . SER C 1 153 ? 46.565 -10.064 -0.028 1.00 25.10 153 SER C C 1
ATOM 5608 O O . SER C 1 153 ? 47.207 -9.123 0.506 1.00 25.88 153 SER C O 1
ATOM 5611 N N . VAL C 1 154 ? 45.223 -10.108 -0.146 1.00 22.51 154 VAL C N 1
ATOM 5612 C CA . VAL C 1 154 ? 44.330 -9.250 0.655 1.00 21.51 154 VAL C CA 1
ATOM 5613 C C . VAL C 1 154 ? 43.768 -10.111 1.761 1.00 21.73 154 VAL C C 1
ATOM 5614 O O . VAL C 1 154 ? 43.346 -11.225 1.513 1.00 24.03 154 VAL C O 1
ATOM 5618 N N . PHE C 1 155 ? 43.791 -9.601 2.985 1.00 22.26 155 PHE C N 1
ATOM 5619 C CA . PHE C 1 155 ? 43.335 -10.297 4.187 1.00 22.44 155 PHE C CA 1
ATOM 5620 C C . PHE C 1 155 ? 42.113 -9.584 4.756 1.00 24.45 155 PHE C C 1
ATOM 5621 O O . PHE C 1 155 ? 42.098 -8.372 4.844 1.00 23.60 155 PHE C O 1
ATOM 5629 N N . ILE C 1 156 ? 41.078 -10.344 5.130 1.00 27.15 156 ILE C N 1
ATOM 5630 C CA . ILE C 1 156 ? 39.811 -9.803 5.656 1.00 25.15 156 ILE C CA 1
ATOM 5631 C C . ILE C 1 156 ? 39.366 -10.588 6.888 1.00 23.34 156 ILE C C 1
ATOM 5632 O O . ILE C 1 156 ? 38.748 -11.647 6.776 1.00 22.37 156 ILE C O 1
ATOM 5637 N N . PRO C 1 157 ? 39.686 -10.098 8.077 1.00 23.23 157 PRO C N 1
ATOM 5638 C CA . PRO C 1 157 ? 39.304 -10.835 9.273 1.00 23.87 157 PRO C CA 1
ATOM 5639 C C . PRO C 1 157 ? 37.852 -10.720 9.626 1.00 23.72 157 PRO C C 1
ATOM 5640 O O . PRO C 1 157 ? 37.134 -9.879 9.117 1.00 27.35 157 PRO C O 1
ATOM 5644 N N . GLY C 1 158 ? 37.430 -11.595 10.505 1.00 24.90 158 GLY C N 1
ATOM 5645 C CA . GLY C 1 158 ? 36.031 -11.732 10.843 1.00 25.61 158 GLY C CA 1
ATOM 5646 C C . GLY C 1 158 ? 35.738 -10.956 12.103 1.00 24.95 158 GLY C C 1
ATOM 5647 O O . GLY C 1 158 ? 36.373 -9.991 12.345 1.00 25.40 158 GLY C O 1
ATOM 5648 N N . GLY C 1 159 ? 34.800 -11.435 12.919 1.00 26.07 159 GLY C N 1
ATOM 5649 C CA . GLY C 1 159 ? 34.158 -10.642 13.951 1.00 25.15 159 GLY C CA 1
ATOM 5650 C C . GLY C 1 159 ? 32.846 -10.309 13.304 1.00 26.00 159 GLY C C 1
ATOM 5651 O O . GLY C 1 159 ? 32.795 -10.180 12.067 1.00 26.05 159 GLY C O 1
ATOM 5652 N N . HIS C 1 160 ? 31.787 -10.159 14.104 1.00 26.23 160 HIS C N 1
ATOM 5653 C CA . HIS C 1 160 ? 30.467 -9.804 13.561 1.00 27.23 160 HIS C CA 1
ATOM 5654 C C . HIS C 1 160 ? 30.370 -8.456 12.818 1.00 30.27 160 HIS C C 1
ATOM 5655 O O . HIS C 1 160 ? 29.468 -8.300 11.990 1.00 29.36 160 HIS C O 1
ATOM 5662 N N . ALA C 1 161 ? 31.291 -7.515 13.079 1.00 32.46 161 ALA C N 1
ATOM 5663 C CA . ALA C 1 161 ? 31.286 -6.194 12.390 1.00 34.49 161 ALA C CA 1
ATOM 5664 C C . ALA C 1 161 ? 31.603 -6.241 10.906 1.00 33.70 161 ALA C C 1
ATOM 5665 O O . ALA C 1 161 ? 31.172 -5.347 10.171 1.00 33.51 161 ALA C O 1
ATOM 5667 N N . ALA C 1 162 ? 32.342 -7.260 10.468 1.00 33.57 162 ALA C N 1
ATOM 5668 C CA . ALA C 1 162 ? 32.613 -7.464 9.036 1.00 33.18 162 ALA C CA 1
ATOM 5669 C C . ALA C 1 162 ? 31.369 -7.531 8.131 1.00 34.84 162 ALA C C 1
ATOM 5670 O O . ALA C 1 162 ? 31.520 -7.365 6.925 1.00 40.30 162 ALA C O 1
ATOM 5672 N N . VAL C 1 163 ? 30.171 -7.778 8.688 1.00 33.08 163 VAL C N 1
ATOM 5673 C CA . VAL C 1 163 ? 28.917 -7.701 7.918 1.00 33.22 163 VAL C CA 1
ATOM 5674 C C . VAL C 1 163 ? 28.453 -6.288 7.569 1.00 32.85 163 VAL C C 1
ATOM 5675 O O . VAL C 1 163 ? 27.503 -6.167 6.812 1.00 37.54 163 VAL C O 1
ATOM 5679 N N . VAL C 1 164 ? 29.046 -5.244 8.153 1.00 30.99 164 VAL C N 1
ATOM 5680 C CA . VAL C 1 164 ? 28.591 -3.859 7.919 1.00 29.03 164 VAL C CA 1
ATOM 5681 C C . VAL C 1 164 ? 29.539 -3.203 6.946 1.00 27.28 164 VAL C C 1
ATOM 5682 O O . VAL C 1 164 ? 30.771 -3.243 7.158 1.00 24.45 164 VAL C O 1
ATOM 5686 N N . GLY C 1 165 ? 28.981 -2.633 5.871 1.00 25.54 165 GLY C N 1
ATOM 5687 C CA . GLY C 1 165 ? 29.759 -1.804 4.926 1.00 25.26 165 GLY C CA 1
ATOM 5688 C C . GLY C 1 165 ? 30.493 -2.652 3.900 1.00 24.86 165 GLY C C 1
ATOM 5689 O O . GLY C 1 165 ? 30.182 -2.647 2.729 1.00 25.69 165 GLY C O 1
ATOM 5690 N N . ILE C 1 166 ? 31.439 -3.419 4.388 1.00 25.86 166 ILE C N 1
ATOM 5691 C CA . ILE C 1 166 ? 32.278 -4.340 3.623 1.00 27.17 166 ILE C CA 1
ATOM 5692 C C . ILE C 1 166 ? 31.560 -5.407 2.806 1.00 26.52 166 ILE C C 1
ATOM 5693 O O . ILE C 1 166 ? 32.111 -5.920 1.823 1.00 27.49 166 ILE C O 1
ATOM 5698 N N . SER C 1 167 ? 30.351 -5.742 3.221 1.00 25.10 167 SER C N 1
ATOM 5699 C CA . SER C 1 167 ? 29.523 -6.711 2.560 1.00 25.36 167 SER C CA 1
ATOM 5700 C C . SER C 1 167 ? 28.710 -6.115 1.447 1.00 25.82 167 SER C C 1
ATOM 5701 O O . SER C 1 167 ? 28.081 -6.859 0.710 1.00 27.06 167 SER C O 1
ATOM 5704 N N . GLU C 1 168 ? 28.712 -4.794 1.300 1.00 27.73 168 GLU C N 1
ATOM 5705 C CA . GLU C 1 168 ? 28.045 -4.119 0.162 1.00 28.86 168 GLU C CA 1
ATOM 5706 C C . GLU C 1 168 ? 28.834 -2.883 -0.347 1.00 26.10 168 GLU C C 1
ATOM 5707 O O . GLU C 1 168 ? 28.282 -1.799 -0.479 1.00 23.98 168 GLU C O 1
ATOM 5713 N N . SER C 1 169 ? 30.120 -3.089 -0.652 1.00 23.92 169 SER C N 1
ATOM 5714 C CA . SER C 1 169 ? 31.080 -2.049 -1.047 1.00 22.21 169 SER C CA 1
ATOM 5715 C C . SER C 1 169 ? 31.625 -2.249 -2.475 1.00 22.77 169 SER C C 1
ATOM 5716 O O . SER C 1 169 ? 32.197 -3.287 -2.820 1.00 20.64 169 SER C O 1
ATOM 5719 N N . GLU C 1 170 ? 31.454 -1.243 -3.310 1.00 27.14 170 GLU C N 1
ATOM 5720 C CA . GLU C 1 170 ? 32.101 -1.226 -4.648 1.00 30.79 170 GLU C CA 1
ATOM 5721 C C . GLU C 1 170 ? 33.654 -1.254 -4.568 1.00 28.36 170 GLU C C 1
ATOM 5722 O O . GLU C 1 170 ? 34.319 -1.888 -5.401 1.00 25.21 170 GLU C O 1
ATOM 5728 N N . ASP C 1 171 ? 34.213 -0.608 -3.543 1.00 28.33 171 ASP C N 1
ATOM 5729 C CA . ASP C 1 171 ? 35.686 -0.605 -3.298 1.00 28.20 171 ASP C CA 1
ATOM 5730 C C . ASP C 1 171 ? 36.179 -2.042 -2.950 1.00 24.96 171 ASP C C 1
ATOM 5731 O O . ASP C 1 171 ? 37.170 -2.533 -3.503 1.00 23.65 171 ASP C O 1
ATOM 5736 N N . VAL C 1 172 ? 35.454 -2.719 -2.069 1.00 21.77 172 VAL C N 1
ATOM 5737 C CA . VAL C 1 172 ? 35.729 -4.113 -1.797 1.00 19.71 172 VAL C CA 1
ATOM 5738 C C . VAL C 1 172 ? 35.609 -4.945 -3.074 1.00 19.53 172 VAL C C 1
ATOM 5739 O O . VAL C 1 172 ? 36.502 -5.738 -3.341 1.00 20.04 172 VAL C O 1
ATOM 5743 N N . GLN C 1 173 ? 34.585 -4.711 -3.900 1.00 18.26 173 GLN C N 1
ATOM 5744 C CA . GLN C 1 173 ? 34.441 -5.431 -5.155 1.00 17.78 173 GLN C CA 1
ATOM 5745 C C . GLN C 1 173 ? 35.647 -5.264 -6.058 1.00 18.61 173 GLN C C 1
ATOM 5746 O O . GLN C 1 173 ? 36.067 -6.206 -6.710 1.00 18.86 173 GLN C O 1
ATOM 5752 N N . GLN C 1 174 ? 36.177 -4.058 -6.133 1.00 20.96 174 GLN C N 1
ATOM 5753 C CA . GLN C 1 174 ? 37.279 -3.770 -7.046 1.00 22.22 174 GLN C CA 1
ATOM 5754 C C . GLN C 1 174 ? 38.549 -4.427 -6.575 1.00 22.29 174 GLN C C 1
ATOM 5755 O O . GLN C 1 174 ? 39.343 -4.903 -7.386 1.00 21.74 174 GLN C O 1
ATOM 5761 N N . THR C 1 175 ? 38.727 -4.480 -5.260 1.00 22.87 175 THR C N 1
ATOM 5762 C CA . THR C 1 175 ? 39.856 -5.170 -4.667 1.00 21.56 175 THR C CA 1
ATOM 5763 C C . THR C 1 175 ? 39.783 -6.659 -4.947 1.00 21.56 175 THR C C 1
ATOM 5764 O O . THR C 1 175 ? 40.742 -7.248 -5.383 1.00 21.63 175 THR C O 1
ATOM 5768 N N . LEU C 1 176 ? 38.628 -7.272 -4.763 1.00 22.70 176 LEU C N 1
ATOM 5769 C CA . LEU C 1 176 ? 38.492 -8.720 -5.008 1.00 22.86 176 LEU C CA 1
ATOM 5770 C C . LEU C 1 176 ? 38.697 -9.043 -6.475 1.00 21.47 176 LEU C C 1
ATOM 5771 O O . LEU C 1 176 ? 39.182 -10.097 -6.809 1.00 21.70 176 LEU C O 1
ATOM 5776 N N . ASP C 1 177 ? 38.320 -8.129 -7.350 1.00 21.86 177 ASP C N 1
ATOM 5777 C CA . ASP C 1 177 ? 38.517 -8.294 -8.785 1.00 21.97 177 ASP C CA 1
ATOM 5778 C C . ASP C 1 177 ? 39.987 -8.208 -9.144 1.00 22.82 177 ASP C C 1
ATOM 5779 O O . ASP C 1 177 ? 40.479 -9.024 -9.894 1.00 24.49 177 ASP C O 1
ATOM 5784 N N . TRP C 1 178 ? 40.682 -7.218 -8.587 1.00 22.78 178 TRP C N 1
ATOM 5785 C CA . TRP C 1 178 ? 42.104 -7.097 -8.767 1.00 22.68 178 TRP C CA 1
ATOM 5786 C C . TRP C 1 178 ? 42.759 -8.401 -8.292 1.00 23.52 178 TRP C C 1
ATOM 5787 O O . TRP C 1 178 ? 43.669 -8.914 -8.945 1.00 25.28 178 TRP C O 1
ATOM 5798 N N . ALA C 1 179 ? 42.303 -8.942 -7.172 1.00 24.10 179 ALA C N 1
ATOM 5799 C CA . ALA C 1 179 ? 42.913 -10.160 -6.634 1.00 24.62 179 ALA C CA 1
ATOM 5800 C C . ALA C 1 179 ? 42.790 -11.376 -7.580 1.00 25.23 179 ALA C C 1
ATOM 5801 O O . ALA C 1 179 ? 43.791 -12.079 -7.823 1.00 25.23 179 ALA C O 1
ATOM 5803 N N . LEU C 1 180 ? 41.604 -11.580 -8.159 1.00 24.87 180 LEU C N 1
ATOM 5804 C CA . LEU C 1 180 ? 41.395 -12.666 -9.124 1.00 24.92 180 LEU C CA 1
ATOM 5805 C C . LEU C 1 180 ? 42.175 -12.461 -10.426 1.00 25.42 180 LEU C C 1
ATOM 5806 O O . LEU C 1 180 ? 42.848 -13.365 -10.944 1.00 26.27 180 LEU C O 1
ATOM 5811 N N . ASP C 1 181 ? 42.079 -11.258 -10.950 1.00 25.42 181 ASP C N 1
ATOM 5812 C CA . ASP C 1 181 ? 42.784 -10.870 -12.168 1.00 24.77 181 ASP C CA 1
ATOM 5813 C C . ASP C 1 181 ? 44.311 -10.941 -12.123 1.00 24.76 181 ASP C C 1
ATOM 5814 O O . ASP C 1 181 ? 44.949 -11.009 -13.181 1.00 23.80 181 ASP C O 1
ATOM 5819 N N . ASN C 1 182 ? 44.901 -10.906 -10.926 1.00 24.30 182 ASN C N 1
ATOM 5820 C CA . ASN C 1 182 ? 46.337 -10.913 -10.809 1.00 24.24 182 ASN C CA 1
ATOM 5821 C C . ASN C 1 182 ? 46.862 -12.067 -10.006 1.00 26.07 182 ASN C C 1
ATOM 5822 O O . ASN C 1 182 ? 47.983 -11.982 -9.543 1.00 26.20 182 ASN C O 1
ATOM 5827 N N . ASP C 1 183 ? 46.070 -13.133 -9.834 1.00 27.50 183 ASP C N 1
ATOM 5828 C CA . ASP C 1 183 ? 46.520 -14.339 -9.134 1.00 30.88 183 ASP C CA 1
ATOM 5829 C C . ASP C 1 183 ? 47.105 -14.047 -7.749 1.00 28.01 183 ASP C C 1
ATOM 5830 O O . ASP C 1 183 ? 48.188 -14.496 -7.419 1.00 27.96 183 ASP C O 1
ATOM 5835 N N . ARG C 1 184 ? 46.354 -13.265 -6.975 1.00 27.79 184 ARG C N 1
ATOM 5836 C CA . ARG C 1 184 ? 46.678 -12.876 -5.609 1.00 26.59 184 ARG C CA 1
ATOM 5837 C C . ARG C 1 184 ? 45.729 -13.571 -4.680 1.00 25.19 184 ARG C C 1
ATOM 5838 O O . ARG C 1 184 ? 44.636 -13.882 -5.069 1.00 26.60 184 ARG C O 1
ATOM 5846 N N . PHE C 1 185 ? 46.139 -13.737 -3.435 1.00 24.39 185 PHE C N 1
ATOM 5847 C CA . PHE C 1 185 ? 45.387 -14.495 -2.451 1.00 23.49 185 PHE C CA 1
ATOM 5848 C C . PHE C 1 185 ? 44.309 -13.675 -1.828 1.00 23.56 185 PHE C C 1
ATOM 5849 O O . PHE C 1 185 ? 44.462 -12.472 -1.676 1.00 26.39 185 PHE C O 1
ATOM 5857 N N . ILE C 1 186 ? 43.204 -14.318 -1.484 1.00 22.07 186 ILE C N 1
ATOM 5858 C CA . ILE C 1 186 ? 42.153 -13.669 -0.702 1.00 22.78 186 ILE C CA 1
ATOM 5859 C C . ILE C 1 186 ? 42.085 -14.545 0.535 1.00 22.58 186 ILE C C 1
ATOM 5860 O O . ILE C 1 186 ? 41.765 -15.716 0.418 1.00 22.43 186 ILE C O 1
ATOM 5865 N N . VAL C 1 187 ? 42.368 -13.986 1.707 1.00 21.64 187 VAL C N 1
ATOM 5866 C CA . VAL C 1 187 ? 42.450 -14.770 2.933 1.00 22.21 187 VAL C CA 1
ATOM 5867 C C . VAL C 1 187 ? 41.382 -14.251 3.891 1.00 21.33 187 VAL C C 1
ATOM 5868 O O . VAL C 1 187 ? 41.406 -13.093 4.249 1.00 22.54 187 VAL C O 1
ATOM 5872 N N . THR C 1 188 ? 40.422 -15.072 4.280 1.00 21.22 188 THR C N 1
ATOM 5873 C CA . THR C 1 188 ? 39.348 -14.581 5.164 1.00 23.40 188 THR C CA 1
ATOM 5874 C C . THR C 1 188 ? 38.906 -15.610 6.193 1.00 24.70 188 THR C C 1
ATOM 5875 O O . THR C 1 188 ? 39.197 -16.770 6.020 1.00 26.13 188 THR C O 1
ATOM 5879 N N . LEU C 1 189 ? 38.184 -15.196 7.218 1.00 27.43 189 LEU C N 1
ATOM 5880 C CA . LEU C 1 189 ? 37.629 -16.122 8.178 1.00 31.92 189 LEU C CA 1
ATO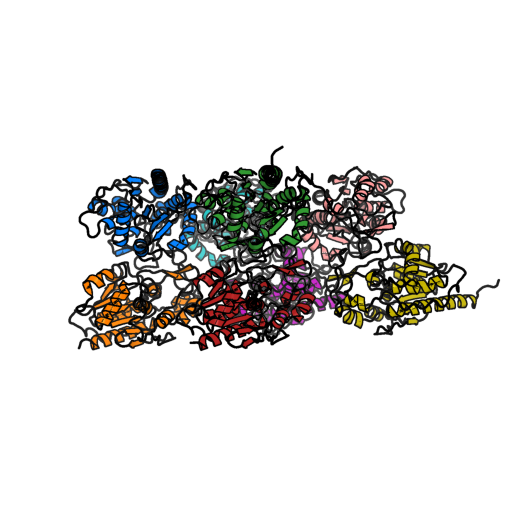M 5881 C C . LEU C 1 189 ? 36.396 -15.662 8.940 1.00 34.11 189 LEU C C 1
ATOM 5882 O O . LEU C 1 189 ? 36.150 -14.524 8.982 1.00 35.82 189 LEU C O 1
ATOM 5887 N N . CYS C 1 190 ? 35.690 -16.593 9.573 1.00 39.74 190 CYS C N 1
ATOM 5888 C CA . CYS C 1 190 ? 34.507 -16.263 10.360 1.00 41.02 190 CYS C CA 1
ATOM 5889 C C . CYS C 1 190 ? 33.457 -15.514 9.550 1.00 33.65 190 CYS C C 1
ATOM 5890 O O . CYS C 1 190 ? 32.951 -16.026 8.551 1.00 30.46 190 CYS C O 1
ATOM 5893 N N . HIS C 1 191 ? 33.131 -14.300 9.982 1.00 30.17 191 HIS C N 1
ATOM 5894 C CA . HIS C 1 191 ? 32.139 -13.520 9.295 1.00 29.60 191 HIS C CA 1
ATOM 5895 C C . HIS C 1 191 ? 32.809 -12.754 8.161 1.00 28.20 191 HIS C C 1
ATOM 5896 O O . HIS C 1 191 ? 32.155 -12.093 7.410 1.00 25.40 191 HIS C O 1
ATOM 5903 N N . GLY C 1 192 ? 34.123 -12.883 8.068 1.00 26.90 192 GLY C N 1
ATOM 5904 C CA . GLY C 1 192 ? 34.963 -12.306 7.015 1.00 24.85 192 GLY C CA 1
ATOM 5905 C C . GLY C 1 192 ? 34.454 -12.538 5.606 1.00 22.73 192 GLY C C 1
ATOM 5906 O O . GLY C 1 192 ? 34.440 -11.637 4.790 1.00 24.15 192 GLY C O 1
ATOM 5907 N N . PRO C 1 193 ? 34.024 -13.747 5.301 1.00 21.34 193 PRO C N 1
ATOM 5908 C CA . PRO C 1 193 ? 33.505 -14.016 3.974 1.00 21.44 193 PRO C CA 1
ATOM 5909 C C . PRO C 1 193 ? 32.297 -13.175 3.561 1.00 21.78 193 PRO C C 1
ATOM 5910 O O . PRO C 1 193 ? 31.945 -13.184 2.388 1.00 22.56 193 PRO C O 1
ATOM 5914 N N . ALA C 1 194 ? 31.635 -12.510 4.504 1.00 20.04 194 ALA C N 1
ATOM 5915 C CA . ALA C 1 194 ? 30.665 -11.504 4.155 1.00 19.58 194 ALA C CA 1
ATOM 5916 C C . ALA C 1 194 ? 31.233 -10.508 3.162 1.00 18.72 194 ALA C C 1
ATOM 5917 O O . ALA C 1 194 ? 30.530 -10.092 2.232 1.00 19.55 194 ALA C O 1
ATOM 5919 N N . ALA C 1 195 ? 32.502 -10.130 3.313 1.00 18.26 195 ALA C N 1
ATOM 5920 C CA . ALA C 1 195 ? 33.139 -9.254 2.299 1.00 17.89 195 ALA C CA 1
ATOM 5921 C C . ALA C 1 195 ? 32.973 -9.817 0.889 1.00 17.39 195 ALA C C 1
ATOM 5922 O O . ALA C 1 195 ? 32.832 -9.058 -0.036 1.00 17.10 195 ALA C O 1
ATOM 5924 N N . LEU C 1 196 ? 32.951 -11.143 0.741 1.00 18.51 196 LEU C N 1
ATOM 5925 C CA . LEU C 1 196 ? 32.844 -11.782 -0.567 1.00 19.34 196 LEU C CA 1
ATOM 5926 C C . LEU C 1 196 ? 31.522 -11.485 -1.279 1.00 20.48 196 LEU C C 1
ATOM 5927 O O . LEU C 1 196 ? 31.489 -11.507 -2.527 1.00 19.92 196 LEU C O 1
ATOM 5932 N N . LEU C 1 197 ? 30.467 -11.170 -0.515 1.00 19.85 197 LEU C N 1
ATOM 5933 C CA . LEU C 1 197 ? 29.208 -10.704 -1.127 1.00 21.28 197 LEU C CA 1
ATOM 5934 C C . LEU C 1 197 ? 29.416 -9.449 -1.984 1.00 20.90 197 LEU C C 1
ATOM 5935 O O . LEU C 1 197 ? 28.693 -9.255 -2.948 1.00 21.86 197 LEU C O 1
ATOM 5940 N N . SER C 1 198 ? 30.393 -8.607 -1.670 1.00 20.20 198 SER C N 1
ATOM 5941 C CA . SER C 1 198 ? 30.640 -7.458 -2.535 1.00 21.26 198 SER C CA 1
ATOM 5942 C C . SER C 1 198 ? 31.013 -7.820 -3.981 1.00 21.94 198 SER C C 1
ATOM 5943 O O . SER C 1 198 ? 30.663 -7.083 -4.898 1.00 23.87 198 SER C O 1
ATOM 5946 N N . ALA C 1 199 ? 31.649 -8.964 -4.208 1.00 22.20 199 ALA C N 1
ATOM 5947 C CA . ALA C 1 199 ? 31.986 -9.395 -5.582 1.00 22.84 199 ALA C CA 1
ATOM 5948 C C . ALA C 1 199 ? 30.748 -9.418 -6.516 1.00 22.70 199 ALA C C 1
ATOM 5949 O O . ALA C 1 199 ? 30.859 -9.204 -7.718 1.00 18.83 199 ALA C O 1
ATOM 5951 N N . GLY C 1 200 ? 29.578 -9.651 -5.933 1.00 24.24 200 GLY C N 1
ATOM 5952 C CA . GLY C 1 200 ? 28.317 -9.713 -6.681 1.00 26.21 200 GLY C CA 1
ATOM 5953 C C . GLY C 1 200 ? 27.490 -8.472 -6.877 1.00 25.56 200 GLY C C 1
ATOM 5954 O O . GLY C 1 200 ? 26.555 -8.521 -7.612 1.00 30.34 200 GLY C O 1
ATOM 5955 N N . LEU C 1 201 ? 27.823 -7.369 -6.234 1.00 27.78 201 LEU C N 1
ATOM 5956 C CA . LEU C 1 201 ? 27.156 -6.078 -6.478 1.00 29.22 201 LEU C CA 1
ATOM 5957 C C . LEU C 1 201 ? 26.931 -5.686 -7.958 1.00 31.83 201 LEU C C 1
ATOM 5958 O O . LEU C 1 201 ? 27.904 -5.548 -8.732 1.00 32.28 201 LEU C O 1
ATOM 5963 N N . ASN C 1 202 ? 25.659 -5.498 -8.334 1.00 30.82 202 ASN C N 1
ATOM 5964 C CA . ASN C 1 202 ? 25.262 -4.975 -9.658 1.00 30.13 202 ASN C CA 1
ATOM 5965 C C . ASN C 1 202 ? 25.591 -5.925 -10.782 1.00 29.82 202 ASN C C 1
ATOM 5966 O O . ASN C 1 202 ? 25.839 -5.494 -11.922 1.00 30.14 202 ASN C O 1
ATOM 5971 N N . ARG C 1 203 ? 25.574 -7.213 -10.457 1.00 28.77 203 ARG C N 1
ATOM 5972 C CA . ARG C 1 203 ? 25.955 -8.251 -11.391 1.00 30.31 203 ARG C CA 1
ATOM 5973 C C . ARG C 1 203 ? 25.005 -9.440 -11.292 1.00 29.41 203 ARG C C 1
ATOM 5974 O O . ARG C 1 203 ? 24.550 -9.773 -10.226 1.00 26.13 203 ARG C O 1
ATOM 5982 N N . GLU C 1 204 ? 24.724 -10.105 -12.401 1.00 31.94 204 GLU C N 1
ATOM 5983 C CA . GLU C 1 204 ? 23.928 -11.315 -12.326 1.00 34.01 204 GLU C CA 1
ATOM 5984 C C . GLU C 1 204 ? 24.717 -12.468 -11.756 1.00 31.15 204 GLU C C 1
ATOM 5985 O O . GLU C 1 204 ? 24.152 -13.331 -11.138 1.00 32.49 204 GLU C O 1
ATOM 5991 N N . LYS C 1 205 ? 26.016 -12.485 -11.975 1.00 29.94 205 LYS C N 1
ATOM 5992 C CA . LYS C 1 205 ? 26.851 -13.622 -11.623 1.00 30.43 205 LYS C CA 1
ATOM 5993 C C . LYS C 1 205 ? 28.072 -13.104 -10.877 1.00 27.45 205 LYS C C 1
ATOM 5994 O O . LYS C 1 205 ? 28.787 -12.264 -11.391 1.00 26.78 205 LYS C O 1
ATOM 6000 N N . SER C 1 206 ? 28.283 -13.580 -9.657 1.00 24.47 206 SER C N 1
ATOM 6001 C CA . SER C 1 206 ? 29.519 -13.277 -8.923 1.00 24.21 206 SER C CA 1
ATOM 6002 C C . SER C 1 206 ? 30.701 -14.031 -9.540 1.00 22.87 206 SER C C 1
ATOM 6003 O O . SER C 1 206 ? 30.525 -15.194 -9.870 1.00 23.64 206 SER C O 1
ATOM 6006 N N . PRO C 1 207 ? 31.896 -13.406 -9.690 1.00 22.99 207 PRO C N 1
ATOM 6007 C CA . PRO C 1 207 ? 33.097 -14.151 -10.148 1.00 23.07 207 PRO C CA 1
ATOM 6008 C C . PRO C 1 207 ? 33.662 -15.153 -9.101 1.00 24.07 207 PRO C C 1
ATOM 6009 O O . PRO C 1 207 ? 34.528 -15.960 -9.432 1.00 27.35 207 PRO C O 1
ATOM 6013 N N . LEU C 1 208 ? 33.146 -15.120 -7.873 1.00 23.98 208 LEU C N 1
ATOM 6014 C CA . LEU C 1 208 ? 33.297 -16.202 -6.902 1.00 24.14 208 LEU C CA 1
ATOM 6015 C C . LEU C 1 208 ? 32.262 -17.321 -6.961 1.00 25.66 208 LEU C C 1
ATOM 6016 O O . LEU C 1 208 ? 32.352 -18.239 -6.170 1.00 26.46 208 LEU C O 1
ATOM 6021 N N . GLU C 1 209 ? 31.313 -17.288 -7.902 1.00 28.99 209 GLU C N 1
ATOM 6022 C CA . GLU C 1 209 ? 30.361 -18.397 -8.098 1.00 30.70 209 GLU C CA 1
ATOM 6023 C C . GLU C 1 209 ? 31.164 -19.675 -8.234 1.00 30.78 209 GLU C C 1
ATOM 6024 O O . GLU C 1 209 ? 32.122 -19.701 -9.000 1.00 33.00 209 GLU C O 1
ATOM 6030 N N . GLY C 1 210 ? 30.810 -20.709 -7.455 1.00 30.74 210 GLY C N 1
ATOM 6031 C CA . GLY C 1 210 ? 31.501 -22.019 -7.477 1.00 27.06 210 GLY C CA 1
ATOM 6032 C C . GLY C 1 210 ? 32.601 -22.234 -6.437 1.00 26.02 210 GLY C C 1
ATOM 6033 O O . GLY C 1 210 ? 33.048 -23.351 -6.231 1.00 24.87 210 GLY C O 1
ATOM 6034 N N . TYR C 1 211 ? 33.053 -21.182 -5.777 1.00 24.62 211 TYR C N 1
ATOM 6035 C CA . TYR C 1 211 ? 34.184 -21.291 -4.875 1.00 25.40 211 TYR C CA 1
ATOM 6036 C C . TYR C 1 211 ? 33.716 -21.861 -3.536 1.00 25.53 211 TYR C C 1
ATOM 6037 O O . TYR C 1 211 ? 32.659 -21.529 -3.027 1.00 24.87 211 TYR C O 1
ATOM 6046 N N . SER C 1 212 ? 34.506 -22.736 -2.952 1.00 26.62 212 SER C N 1
ATOM 6047 C CA . SER C 1 212 ? 34.076 -23.347 -1.731 1.00 27.27 212 SER C CA 1
ATOM 6048 C C . SER C 1 212 ? 34.736 -22.624 -0.588 1.00 25.97 212 SER C C 1
ATOM 6049 O O . SER C 1 212 ? 35.862 -22.161 -0.718 1.00 26.49 212 SER C O 1
ATOM 6052 N N . VAL C 1 213 ? 33.982 -22.463 0.493 1.00 25.57 213 VAL C N 1
ATOM 6053 C CA . VAL C 1 213 ? 34.414 -21.672 1.623 1.00 26.82 213 VAL C CA 1
ATOM 6054 C C . VAL C 1 213 ? 33.945 -22.213 2.940 1.00 26.38 213 VAL C C 1
ATOM 6055 O O . VAL C 1 213 ? 32.925 -22.899 3.007 1.00 25.11 213 VAL C O 1
ATOM 6059 N N . CYS C 1 214 ? 34.746 -21.892 3.961 1.00 28.30 214 CYS C N 1
ATOM 6060 C CA . CYS C 1 214 ? 34.365 -21.951 5.362 1.00 30.19 214 CYS C CA 1
ATOM 6061 C C . CYS C 1 214 ? 33.786 -20.637 5.811 1.00 28.91 214 CYS C C 1
ATOM 6062 O O . CYS C 1 214 ? 34.348 -19.579 5.548 1.00 28.54 214 CYS C O 1
ATOM 6065 N N . VAL C 1 215 ? 32.670 -20.719 6.524 1.00 30.22 215 VAL C N 1
ATOM 6066 C CA . VAL C 1 215 ? 31.915 -19.555 7.013 1.00 29.33 215 VAL C CA 1
ATOM 6067 C C . VAL C 1 215 ? 31.380 -19.895 8.408 1.00 28.53 215 VAL C C 1
ATOM 6068 O O . VAL C 1 215 ? 31.018 -21.045 8.677 1.00 26.98 215 VAL C O 1
ATOM 6072 N N . PHE C 1 216 ? 31.269 -18.890 9.277 1.00 28.08 216 PHE C N 1
ATOM 6073 C CA . PHE C 1 216 ? 30.583 -19.081 10.546 1.00 28.87 216 PHE C CA 1
ATOM 6074 C C . PHE C 1 216 ? 29.142 -19.581 10.313 1.00 28.16 216 PHE C C 1
ATOM 6075 O O . PHE C 1 216 ? 28.438 -19.015 9.487 1.00 24.89 216 PHE C O 1
ATOM 6083 N N . PRO C 1 217 ? 28.701 -20.617 11.058 1.00 27.80 217 PRO C N 1
ATOM 6084 C CA . PRO C 1 217 ? 27.428 -21.292 10.774 1.00 28.24 217 PRO C CA 1
ATOM 6085 C C . PRO C 1 217 ? 26.163 -20.549 11.122 1.00 28.40 217 PRO C C 1
ATOM 6086 O O . PRO C 1 217 ? 26.048 -20.063 12.223 1.00 30.99 217 PRO C O 1
ATOM 6090 N N . ASP C 1 218 ? 25.212 -20.514 10.190 1.00 30.61 218 ASP C N 1
ATOM 6091 C CA . ASP C 1 218 ? 23.839 -20.110 10.480 1.00 31.97 218 ASP C CA 1
ATOM 6092 C C . ASP C 1 218 ? 23.344 -20.720 11.802 1.00 33.01 218 ASP C C 1
ATOM 6093 O O . ASP C 1 218 ? 22.960 -19.989 12.709 1.00 32.29 218 ASP C O 1
ATOM 6098 N N . SER C 1 219 ? 23.364 -22.052 11.926 1.00 33.75 219 SER C N 1
ATOM 6099 C CA . SER C 1 219 ? 22.794 -22.706 13.127 1.00 33.00 219 SER C CA 1
ATOM 6100 C C . SER C 1 219 ? 23.176 -22.014 14.441 1.00 34.30 219 SER C C 1
ATOM 6101 O O . SER C 1 219 ? 22.278 -21.779 15.246 1.00 34.40 219 SER C O 1
ATOM 6104 N N . LEU C 1 220 ? 24.453 -21.626 14.612 1.00 32.91 220 LEU C N 1
ATOM 6105 C CA . LEU C 1 220 ? 24.941 -21.037 15.865 1.00 32.92 220 LEU C CA 1
ATOM 6106 C C . LEU C 1 220 ? 24.553 -19.581 16.056 1.00 34.96 220 LEU C C 1
ATOM 6107 O O . LEU C 1 220 ? 24.270 -19.181 17.181 1.00 32.76 220 LEU C O 1
ATOM 6112 N N . ASP C 1 221 ? 24.473 -18.815 14.973 1.00 37.17 221 ASP C N 1
ATOM 6113 C CA . ASP C 1 221 ? 24.080 -17.411 15.067 1.00 38.83 221 ASP C CA 1
ATOM 6114 C C . ASP C 1 221 ? 22.592 -17.278 15.407 1.00 38.10 221 ASP C C 1
ATOM 6115 O O . ASP C 1 221 ? 22.183 -16.341 16.093 1.00 38.42 221 ASP C O 1
ATOM 6120 N N . GLU C 1 222 ? 21.795 -18.224 14.920 1.00 39.09 222 GLU C N 1
ATOM 6121 C CA . GLU C 1 222 ? 20.351 -18.249 15.150 1.00 40.33 222 GLU C CA 1
ATOM 6122 C C . GLU C 1 222 ? 19.916 -19.036 16.407 1.00 39.64 222 GLU C C 1
ATOM 6123 O O . GLU C 1 222 ? 18.757 -18.920 16.806 1.00 41.82 222 GLU C O 1
ATOM 6129 N N . GLY C 1 223 ? 20.815 -19.812 17.022 1.00 36.82 223 GLY C N 1
ATOM 6130 C CA . GLY C 1 223 ? 20.507 -20.609 18.217 1.00 34.84 223 GLY C CA 1
ATOM 6131 C C . GLY C 1 223 ? 21.430 -20.237 19.374 1.00 35.25 223 GLY C C 1
ATOM 6132 O O . GLY C 1 223 ? 21.200 -19.258 20.051 1.00 35.65 223 GLY C O 1
ATOM 6133 N N . ALA C 1 224 ? 22.494 -21.011 19.569 1.00 35.96 224 ALA C N 1
ATOM 6134 C CA . ALA C 1 224 ? 23.377 -20.906 20.737 1.00 33.59 224 ALA C CA 1
ATOM 6135 C C . ALA C 1 224 ? 23.871 -19.520 21.095 1.00 36.59 224 ALA C C 1
ATOM 6136 O O . ALA C 1 224 ? 23.929 -19.193 22.299 1.00 41.14 224 ALA C O 1
ATOM 6138 N N . ASN C 1 225 ? 24.244 -18.712 20.089 1.00 33.68 225 ASN C N 1
ATOM 6139 C CA . ASN C 1 225 ? 24.759 -17.377 20.361 1.00 32.19 225 ASN C CA 1
ATOM 6140 C C . ASN C 1 225 ? 23.684 -16.494 20.980 1.00 30.15 225 ASN C C 1
ATOM 6141 O O . ASN C 1 225 ? 24.008 -15.655 21.813 1.00 28.95 225 ASN C O 1
ATOM 6146 N N . ILE C 1 226 ? 22.430 -16.671 20.561 1.00 29.64 226 ILE C N 1
ATOM 6147 C CA . ILE C 1 226 ? 21.299 -15.947 21.136 1.00 31.59 226 ILE C CA 1
ATOM 6148 C C . ILE C 1 226 ? 20.857 -16.488 22.493 1.00 34.61 226 ILE C C 1
ATOM 6149 O O . ILE C 1 226 ? 20.540 -15.695 23.386 1.00 33.78 226 ILE C O 1
ATOM 6154 N N . GLU C 1 227 ? 20.800 -17.816 22.618 1.00 37.63 227 GLU C N 1
ATOM 6155 C CA . GLU C 1 227 ? 20.463 -18.512 23.877 1.00 41.85 227 GLU C CA 1
ATOM 6156 C C . GLU C 1 227 ? 21.330 -18.076 25.084 1.00 40.12 227 GLU C C 1
ATOM 6157 O O . GLU C 1 227 ? 20.794 -17.860 26.162 1.00 37.38 227 GLU C O 1
ATOM 6163 N N . ILE C 1 228 ? 22.649 -17.960 24.884 1.00 39.57 228 ILE C N 1
ATOM 6164 C CA . ILE C 1 228 ? 23.602 -17.648 25.962 1.00 41.00 228 ILE C CA 1
ATOM 6165 C C . ILE C 1 228 ? 23.990 -16.166 26.056 1.00 41.59 228 ILE C C 1
ATOM 6166 O O . ILE C 1 228 ? 24.855 -15.783 26.882 1.00 37.01 228 ILE C O 1
ATOM 6171 N N . GLY C 1 229 ? 23.360 -15.337 25.215 1.00 39.74 229 GLY C N 1
ATOM 6172 C CA . GLY C 1 229 ? 23.462 -13.881 25.345 1.00 37.62 229 GLY C CA 1
ATOM 6173 C C . GLY C 1 229 ? 24.716 -13.243 24.779 1.00 34.93 229 GLY C C 1
ATOM 6174 O O . GLY C 1 229 ? 25.059 -12.140 25.186 1.00 34.19 229 GLY C O 1
ATOM 6175 N N . TYR C 1 230 ? 25.403 -13.929 23.868 1.00 34.08 230 TYR C N 1
ATOM 6176 C CA . TYR C 1 230 ? 26.538 -13.342 23.112 1.00 34.39 230 TYR C CA 1
ATOM 6177 C C . TYR C 1 230 ? 26.032 -12.307 22.111 1.00 32.67 230 TYR C C 1
ATOM 6178 O O . TYR C 1 230 ? 26.582 -11.235 21.991 1.00 33.50 230 TYR C O 1
ATOM 6187 N N . LEU C 1 231 ? 25.000 -12.680 21.378 1.00 32.47 231 LEU C N 1
ATOM 6188 C CA . LEU C 1 231 ? 24.211 -11.768 20.601 1.00 32.90 231 LEU C CA 1
ATOM 6189 C C . LEU C 1 231 ? 23.038 -11.304 21.468 1.00 31.53 231 LEU C C 1
ATOM 6190 O O . LEU C 1 231 ? 22.354 -12.133 22.095 1.00 29.40 231 LEU C O 1
ATOM 6195 N N . PRO C 1 232 ? 22.755 -9.995 21.459 1.00 30.59 232 PRO C N 1
ATOM 6196 C CA . PRO C 1 232 ? 21.552 -9.476 22.115 1.00 30.41 232 PRO C CA 1
ATOM 6197 C C . PRO C 1 232 ? 20.254 -9.550 21.266 1.00 31.13 232 PRO C C 1
ATOM 6198 O O . PRO C 1 232 ? 19.236 -9.050 21.716 1.00 31.92 232 PRO C O 1
ATOM 6202 N N . GLY C 1 233 ? 20.299 -10.162 20.076 1.00 28.92 233 GLY C N 1
ATOM 6203 C CA . GLY C 1 233 ? 19.142 -10.292 19.175 1.00 27.63 233 GLY C CA 1
ATOM 6204 C C . GLY C 1 233 ? 19.579 -10.904 17.844 1.00 29.70 233 GLY C C 1
ATOM 6205 O O . GLY C 1 233 ? 20.765 -11.134 17.610 1.00 31.95 233 GLY C O 1
ATOM 6206 N N . ARG C 1 234 ? 18.633 -11.140 16.947 1.00 33.79 234 ARG C N 1
ATOM 6207 C CA . ARG C 1 234 ? 18.891 -11.888 15.705 1.00 32.42 234 ARG C CA 1
ATOM 6208 C C . ARG C 1 234 ? 19.420 -11.002 14.609 1.00 30.92 234 ARG C C 1
ATOM 6209 O O . ARG C 1 234 ? 18.992 -9.861 14.460 1.00 30.73 234 ARG C O 1
ATOM 6217 N N . LEU C 1 235 ? 20.322 -11.556 13.812 1.00 30.50 235 LEU C N 1
ATOM 6218 C CA . LEU C 1 235 ? 20.838 -10.873 12.643 1.00 29.25 235 LEU C CA 1
ATOM 6219 C C . LEU C 1 235 ? 19.717 -10.772 11.631 1.00 30.40 235 LEU C C 1
ATOM 6220 O O . LEU C 1 235 ? 18.808 -11.592 11.596 1.00 31.49 235 LEU C O 1
ATOM 6225 N N . LYS C 1 236 ? 19.762 -9.732 10.812 1.00 32.30 236 LYS C N 1
ATOM 6226 C CA . LYS C 1 236 ? 18.728 -9.532 9.795 1.00 30.52 236 LYS C CA 1
ATOM 6227 C C . LYS C 1 236 ? 18.995 -10.412 8.590 1.00 27.07 236 LYS C C 1
ATOM 6228 O O . LYS C 1 236 ? 18.144 -10.579 7.733 1.00 28.14 236 LYS C O 1
ATOM 6234 N N . TRP C 1 237 ? 20.205 -10.924 8.493 1.00 25.26 237 TRP C N 1
ATOM 6235 C CA . TRP C 1 237 ? 20.543 -11.861 7.464 1.00 24.62 237 TRP C CA 1
ATOM 6236 C C . TRP C 1 237 ? 21.813 -12.544 7.872 1.00 24.69 237 TRP C C 1
ATOM 6237 O O . TRP C 1 237 ? 22.627 -11.972 8.598 1.00 26.15 237 TRP C O 1
ATOM 6248 N N . LEU C 1 238 ? 21.968 -13.776 7.404 1.00 25.65 238 LEU C N 1
ATOM 6249 C CA . LEU C 1 238 ? 23.079 -14.646 7.788 1.00 24.39 238 LEU C CA 1
ATOM 6250 C C . LEU C 1 238 ? 24.005 -14.765 6.605 1.00 23.77 238 LEU C C 1
ATOM 6251 O O . LEU C 1 238 ? 23.545 -14.857 5.461 1.00 23.87 238 LEU C O 1
ATOM 6256 N N . VAL C 1 239 ? 25.296 -14.811 6.899 1.00 24.37 239 VAL C N 1
ATOM 6257 C CA . VAL C 1 239 ? 26.375 -14.806 5.905 1.00 25.40 239 VAL C CA 1
ATOM 6258 C C . VAL C 1 239 ? 26.427 -16.058 5.020 1.00 24.13 239 VAL C C 1
ATOM 6259 O O . VAL C 1 239 ? 26.567 -15.955 3.793 1.00 27.67 239 VAL C O 1
ATOM 6263 N N . ALA C 1 240 ? 26.385 -17.225 5.638 1.00 21.94 240 ALA C N 1
ATOM 6264 C CA . ALA C 1 240 ? 26.407 -18.513 4.909 1.00 23.03 240 ALA C CA 1
ATOM 6265 C C . ALA C 1 240 ? 25.222 -18.651 3.938 1.00 22.88 240 ALA C C 1
ATOM 6266 O O . ALA C 1 240 ? 25.375 -19.062 2.786 1.00 21.08 240 ALA C O 1
ATOM 6268 N N . ASP C 1 241 ? 24.051 -18.275 4.426 1.00 23.59 241 ASP C N 1
ATOM 6269 C CA . ASP C 1 241 ? 22.868 -18.216 3.608 1.00 25.43 241 ASP C CA 1
ATOM 6270 C C . ASP C 1 241 ? 22.971 -17.302 2.377 1.00 25.38 241 ASP C C 1
ATOM 6271 O O . ASP C 1 241 ? 22.663 -17.729 1.286 1.00 26.23 241 ASP C O 1
ATOM 6276 N N . LEU C 1 242 ? 23.375 -16.038 2.562 1.00 25.86 242 LEU C N 1
ATOM 6277 C CA . LEU C 1 242 ? 23.537 -15.101 1.443 1.00 24.91 242 LEU C CA 1
ATOM 6278 C C . LEU C 1 242 ? 24.647 -15.504 0.483 1.00 24.72 242 LEU C C 1
ATOM 6279 O O . LEU C 1 242 ? 24.493 -15.364 -0.744 1.00 26.01 242 LEU C O 1
ATOM 6284 N N . LEU C 1 243 ? 25.755 -16.032 0.996 1.00 24.06 243 LEU C N 1
ATOM 6285 C CA . LEU C 1 243 ? 26.812 -16.522 0.077 1.00 24.13 243 LEU C CA 1
ATOM 6286 C C . LEU C 1 243 ? 26.309 -17.715 -0.748 1.00 23.08 243 LEU C C 1
ATOM 6287 O O . LEU C 1 243 ? 26.634 -17.839 -1.946 1.00 23.17 243 LEU C O 1
ATOM 6292 N N . THR C 1 244 ? 25.487 -18.557 -0.113 1.00 22.27 244 THR C N 1
ATOM 6293 C CA . THR C 1 244 ? 24.859 -19.700 -0.790 1.00 22.90 244 THR C CA 1
ATOM 6294 C C . THR C 1 244 ? 23.955 -19.205 -1.889 1.00 24.18 244 THR C C 1
ATOM 6295 O O . THR C 1 244 ? 24.001 -19.738 -3.007 1.00 23.40 244 THR C O 1
ATOM 6299 N N . LYS C 1 245 ? 23.179 -18.158 -1.614 1.00 26.34 245 LYS C N 1
ATOM 6300 C CA . LYS C 1 245 ? 22.332 -17.582 -2.677 1.00 28.49 245 LYS C CA 1
ATOM 6301 C C . LYS C 1 245 ? 23.141 -17.000 -3.835 1.00 29.47 245 LYS C C 1
ATOM 6302 O O . LYS C 1 245 ? 22.634 -16.935 -4.949 1.00 28.88 245 LYS C O 1
ATOM 6308 N N . GLN C 1 246 ? 24.399 -16.607 -3.589 1.00 30.49 246 GLN C N 1
ATOM 6309 C CA . GLN C 1 246 ? 25.291 -16.133 -4.683 1.00 29.09 246 GLN C CA 1
ATOM 6310 C C . GLN C 1 246 ? 26.051 -17.229 -5.425 1.00 26.45 246 GLN C C 1
ATOM 6311 O O . GLN C 1 246 ? 26.819 -16.922 -6.346 1.00 25.98 246 GLN C O 1
ATOM 6317 N N . GLY C 1 247 ? 25.862 -18.487 -5.045 1.00 24.31 247 GLY C N 1
ATOM 6318 C CA . GLY C 1 247 ? 26.479 -19.607 -5.773 1.00 24.09 247 GLY C CA 1
ATOM 6319 C C . GLY C 1 247 ? 27.795 -20.113 -5.199 1.00 24.64 247 GLY C C 1
ATOM 6320 O O . GLY C 1 247 ? 28.481 -20.898 -5.854 1.00 27.55 247 GLY C O 1
ATOM 6321 N N . LEU C 1 248 ? 28.181 -19.679 -3.996 1.00 24.88 248 LEU C N 1
ATOM 6322 C CA . LEU C 1 248 ? 29.395 -20.229 -3.352 1.00 24.37 248 LEU C CA 1
ATOM 6323 C C . LEU C 1 248 ? 28.983 -21.467 -2.581 1.00 24.56 248 LEU C C 1
ATOM 6324 O O . LEU C 1 248 ? 27.855 -21.551 -2.127 1.00 23.27 248 LEU C O 1
ATOM 6329 N N . LYS C 1 249 ? 29.892 -22.418 -2.419 1.00 25.08 249 LYS C N 1
ATOM 6330 C CA . LYS C 1 249 ? 29.548 -23.620 -1.716 1.00 27.38 249 LYS C CA 1
ATOM 6331 C C . LYS C 1 249 ? 30.091 -23.505 -0.339 1.00 24.79 249 LYS C C 1
ATOM 6332 O O . LYS C 1 249 ? 31.284 -23.485 -0.155 1.00 23.53 249 LYS C O 1
ATOM 6338 N N . VAL C 1 250 ? 29.189 -23.453 0.629 1.00 25.07 250 VAL C N 1
ATOM 6339 C CA . VAL C 1 250 ? 29.552 -23.351 2.042 1.00 24.49 250 VAL C CA 1
ATOM 6340 C C . VAL C 1 250 ? 29.667 -24.729 2.622 1.00 25.46 250 VAL C C 1
ATOM 6341 O O . VAL C 1 250 ? 28.737 -25.513 2.607 1.00 25.72 250 VAL C O 1
ATOM 6345 N N . VAL C 1 251 ? 30.822 -24.984 3.190 1.00 26.71 251 VAL C N 1
ATOM 6346 C CA . VAL C 1 251 ? 31.298 -26.326 3.315 1.00 27.41 251 VAL C CA 1
ATOM 6347 C C . VAL C 1 251 ? 31.083 -26.934 4.701 1.00 26.35 251 VAL C C 1
ATOM 6348 O O . VAL C 1 251 ? 31.092 -28.160 4.840 1.00 26.83 251 VAL C O 1
ATOM 6352 N N . ASN C 1 252 ? 30.867 -26.074 5.700 1.00 25.33 252 ASN C N 1
ATOM 6353 C CA . ASN C 1 252 ? 30.735 -26.451 7.119 1.00 25.34 252 ASN C CA 1
ATOM 6354 C C . ASN C 1 252 ? 29.361 -26.019 7.640 1.00 27.58 252 ASN C C 1
ATOM 6355 O O . ASN C 1 252 ? 28.886 -24.960 7.278 1.00 26.95 252 ASN C O 1
ATOM 6360 N N . ASP C 1 253 ? 28.728 -26.818 8.490 1.00 31.77 253 ASP C N 1
ATOM 6361 C CA . ASP C 1 253 ? 27.534 -26.362 9.206 1.00 36.22 253 ASP C CA 1
ATOM 6362 C C . ASP C 1 253 ? 27.765 -26.279 10.717 1.00 36.22 253 ASP C C 1
ATOM 6363 O O . ASP C 1 253 ? 26.810 -26.131 11.479 1.00 39.02 253 ASP C O 1
ATOM 6368 N N . ASP C 1 254 ? 29.034 -26.318 11.126 1.00 35.13 254 ASP C N 1
ATOM 6369 C CA . ASP C 1 254 ? 29.424 -26.221 12.514 1.00 36.70 254 ASP C CA 1
ATOM 6370 C C . ASP C 1 254 ? 30.754 -25.462 12.678 1.00 36.85 254 ASP C C 1
ATOM 6371 O O . ASP C 1 254 ? 31.404 -25.147 11.692 1.00 35.10 254 ASP C O 1
ATOM 6376 N N . MET C 1 255 ? 31.154 -25.232 13.929 1.00 39.54 255 MET C N 1
ATOM 6377 C CA . MET C 1 255 ? 32.402 -24.518 14.320 1.00 40.88 255 MET C CA 1
ATOM 6378 C C . MET C 1 255 ? 33.401 -25.512 14.941 1.00 39.68 255 MET C C 1
ATOM 6379 O O . MET C 1 255 ? 33.138 -26.005 16.022 1.00 37.49 255 MET C O 1
ATOM 6384 N N . THR C 1 256 ? 34.522 -25.805 14.254 1.00 36.81 256 THR C N 1
ATOM 6385 C CA . THR C 1 256 ? 35.546 -26.748 14.746 1.00 34.84 256 THR C CA 1
ATOM 6386 C C . THR C 1 256 ? 37.017 -26.416 14.407 1.00 36.54 256 THR C C 1
ATOM 6387 O O . THR C 1 256 ? 37.915 -27.233 14.699 1.00 33.43 256 THR C O 1
ATOM 6391 N N . GLY C 1 257 ? 37.283 -25.256 13.790 1.00 33.62 257 GLY C N 1
ATOM 6392 C CA . GLY C 1 257 ? 38.644 -24.916 13.355 1.00 29.66 257 GLY C CA 1
ATOM 6393 C C . GLY C 1 257 ? 39.051 -25.354 11.955 1.00 27.49 257 GLY C C 1
ATOM 6394 O O . GLY C 1 257 ? 40.232 -25.290 11.602 1.00 24.57 257 GLY C O 1
ATOM 6395 N N . ARG C 1 258 ? 38.081 -25.799 11.161 1.00 28.09 258 ARG C N 1
ATOM 6396 C CA . ARG C 1 258 ? 38.318 -26.135 9.751 1.00 28.91 258 ARG C CA 1
ATOM 6397 C C . ARG C 1 258 ? 38.902 -24.942 9.018 1.00 27.76 258 ARG C C 1
ATOM 6398 O O . ARG C 1 258 ? 38.509 -23.802 9.272 1.00 25.82 258 ARG C O 1
ATOM 6406 N N . THR C 1 259 ? 39.842 -25.255 8.129 1.00 26.49 259 THR C N 1
ATOM 6407 C CA . THR C 1 259 ? 40.416 -24.349 7.162 1.00 26.33 259 THR C CA 1
ATOM 6408 C C . THR C 1 259 ? 40.239 -24.994 5.801 1.00 25.41 259 THR C C 1
ATOM 6409 O O . THR C 1 259 ? 40.124 -26.214 5.679 1.00 23.84 259 THR C O 1
ATOM 6413 N N . LEU C 1 260 ? 40.227 -24.168 4.772 1.00 26.82 260 LEU C N 1
ATOM 6414 C CA . LEU C 1 260 ? 40.033 -24.668 3.422 1.00 29.67 260 LEU C CA 1
ATOM 6415 C C . LEU C 1 260 ? 40.754 -23.747 2.446 1.00 29.05 260 LEU C C 1
ATOM 6416 O O . LEU C 1 260 ? 40.833 -22.531 2.663 1.00 27.31 260 LEU C O 1
ATOM 6421 N N . LYS C 1 261 ? 41.308 -24.368 1.406 1.00 27.08 261 LYS C N 1
ATOM 6422 C CA . LYS C 1 261 ? 41.907 -23.695 0.301 1.00 27.77 261 LYS C CA 1
ATOM 6423 C C . LYS C 1 261 ? 41.182 -24.149 -0.958 1.00 26.24 261 LYS C C 1
ATOM 6424 O O . LYS C 1 261 ? 41.013 -25.333 -1.180 1.00 25.28 261 LYS C O 1
ATOM 6430 N N . ASP C 1 262 ? 40.751 -23.193 -1.770 1.00 25.88 262 ASP C N 1
ATOM 6431 C CA . ASP C 1 262 ? 40.209 -23.478 -3.077 1.00 26.87 262 ASP C CA 1
ATOM 6432 C C . ASP C 1 262 ? 40.857 -22.485 -4.015 1.00 25.66 262 ASP C C 1
ATOM 6433 O O . ASP C 1 262 ? 40.593 -21.280 -3.955 1.00 27.06 262 ASP C O 1
ATOM 6438 N N . ARG C 1 263 ? 41.723 -22.997 -4.869 1.00 25.56 263 ARG C N 1
ATOM 6439 C CA . ARG C 1 263 ? 42.604 -22.175 -5.716 1.00 27.02 263 ARG C CA 1
ATOM 6440 C C . ARG C 1 263 ? 43.352 -21.187 -4.770 1.00 26.73 263 ARG C C 1
ATOM 6441 O O . ARG C 1 263 ? 43.955 -21.664 -3.819 1.00 25.99 263 ARG C O 1
ATOM 6449 N N . LYS C 1 264 ? 43.264 -19.868 -4.958 1.00 26.11 264 LYS C N 1
ATOM 6450 C CA . LYS C 1 264 ? 43.956 -18.926 -4.063 1.00 25.79 264 LYS C CA 1
ATOM 6451 C C . LYS C 1 264 ? 43.045 -18.261 -3.036 1.00 22.97 264 LYS C C 1
ATOM 6452 O O . LYS C 1 264 ? 43.394 -17.240 -2.511 1.00 19.09 264 LYS C O 1
ATOM 6458 N N . LEU C 1 265 ? 41.874 -18.854 -2.771 1.00 23.64 265 LEU C N 1
ATOM 6459 C CA . LEU C 1 265 ? 40.958 -18.419 -1.689 1.00 23.25 265 LEU C CA 1
ATOM 6460 C C . LEU C 1 265 ? 41.103 -19.301 -0.449 1.00 21.82 265 LEU C C 1
ATOM 6461 O O . LEU C 1 265 ? 40.801 -20.504 -0.482 1.00 19.48 265 LEU C O 1
ATOM 6466 N N . LEU C 1 266 ? 41.563 -18.694 0.636 1.00 21.64 266 LEU C N 1
ATOM 6467 C CA . LEU C 1 266 ? 41.899 -19.418 1.842 1.00 23.14 266 LEU C CA 1
ATOM 6468 C C . LEU C 1 266 ? 40.979 -18.977 2.970 1.00 21.94 266 LEU C C 1
ATOM 6469 O O . LEU C 1 266 ? 40.997 -17.823 3.304 1.00 22.08 266 LEU C O 1
ATOM 6474 N N . THR C 1 267 ? 40.204 -19.900 3.549 1.00 21.18 267 THR C N 1
ATOM 6475 C CA . THR C 1 267 ? 39.201 -19.564 4.553 1.00 21.74 267 THR C CA 1
ATOM 6476 C C . THR C 1 267 ? 39.308 -20.445 5.803 1.00 23.07 267 THR C C 1
ATOM 6477 O O . THR C 1 267 ? 39.852 -21.516 5.777 1.00 22.39 267 THR C O 1
ATOM 6481 N N . GLY C 1 268 ? 38.755 -19.936 6.864 1.00 25.46 268 GLY C N 1
ATOM 6482 C CA . GLY C 1 268 ? 38.673 -20.541 8.153 1.00 25.83 268 GLY C CA 1
ATOM 6483 C C . GLY C 1 268 ? 37.273 -20.345 8.651 1.00 26.08 268 GLY C C 1
ATOM 6484 O O . GLY C 1 268 ? 36.632 -19.411 8.307 1.00 26.89 268 GLY C O 1
ATOM 6485 N N . ASP C 1 269 ? 36.783 -21.234 9.513 1.00 25.84 269 ASP C N 1
ATOM 6486 C CA . ASP C 1 269 ? 35.388 -21.139 9.981 1.00 29.72 269 ASP C CA 1
ATOM 6487 C C . ASP C 1 269 ? 35.053 -20.294 11.227 1.00 28.93 269 ASP C C 1
ATOM 6488 O O . ASP C 1 269 ? 33.906 -19.882 11.406 1.00 27.76 269 ASP C O 1
ATOM 6493 N N . SER C 1 270 ? 36.041 -20.042 12.076 1.00 28.49 270 SER C N 1
ATOM 6494 C CA . SER C 1 270 ? 35.859 -19.297 13.305 1.00 27.26 270 SER C CA 1
ATOM 6495 C C . SER C 1 270 ? 37.178 -18.954 13.917 1.00 28.95 270 SER C C 1
ATOM 6496 O O . SER C 1 270 ? 38.192 -19.263 13.376 1.00 26.12 270 SER C O 1
ATOM 6499 N N . PRO C 1 271 ? 37.155 -18.315 15.089 1.00 32.64 271 PRO C N 1
ATOM 6500 C CA . PRO C 1 271 ? 38.435 -17.978 15.734 1.00 32.53 271 PRO C CA 1
ATOM 6501 C C . PRO C 1 271 ? 39.327 -19.184 15.941 1.00 36.09 271 PRO C C 1
ATOM 6502 O O . PRO C 1 271 ? 40.556 -19.098 15.753 1.00 33.77 271 PRO C O 1
ATOM 6506 N N . LEU C 1 272 ? 38.698 -20.315 16.294 1.00 40.76 272 LEU C N 1
ATOM 6507 C CA . LEU C 1 272 ? 39.393 -21.618 16.452 1.00 39.95 272 LEU C CA 1
ATOM 6508 C C . LEU C 1 272 ? 40.338 -21.951 15.289 1.00 36.06 272 LEU C C 1
ATOM 6509 O O . LEU C 1 272 ? 41.319 -22.658 15.471 1.00 35.68 272 LEU C O 1
ATOM 6514 N N . ALA C 1 273 ? 40.015 -21.460 14.087 1.00 34.13 273 ALA C N 1
ATOM 6515 C CA . ALA C 1 273 ? 40.826 -21.692 12.871 1.00 29.75 273 ALA C CA 1
ATOM 6516 C C . ALA C 1 273 ? 42.000 -20.741 12.659 1.00 27.47 273 ALA C C 1
ATOM 6517 O O . ALA C 1 273 ? 42.768 -20.934 11.716 1.00 28.34 273 ALA C O 1
ATOM 6519 N N . SER C 1 274 ? 42.147 -19.752 13.537 1.00 27.35 274 SER C N 1
ATOM 6520 C CA . SER C 1 274 ? 43.104 -18.659 13.358 1.00 29.55 274 SER C CA 1
ATOM 6521 C C . SER C 1 274 ? 44.538 -19.104 13.133 1.00 32.34 274 SER C C 1
ATOM 6522 O O . SER C 1 274 ? 45.173 -18.655 12.175 1.00 32.15 274 SER C O 1
ATOM 6525 N N . ASN C 1 275 ? 45.044 -19.987 14.009 1.00 34.98 275 ASN C N 1
ATOM 6526 C CA . ASN C 1 275 ? 46.452 -20.402 13.938 1.00 34.70 275 ASN C CA 1
ATOM 6527 C C . ASN C 1 275 ? 46.775 -21.147 12.656 1.00 35.38 275 ASN C C 1
ATOM 6528 O O . ASN C 1 275 ? 47.760 -20.822 11.953 1.00 30.45 275 ASN C O 1
ATOM 6533 N N . GLU C 1 276 ? 45.937 -22.134 12.340 1.00 37.01 276 GLU C N 1
ATOM 6534 C CA . GLU C 1 276 ? 46.186 -22.950 11.151 1.00 41.05 276 GLU C CA 1
ATOM 6535 C C . GLU C 1 276 ? 46.015 -22.118 9.870 1.00 35.68 276 GLU C C 1
ATOM 6536 O O . GLU C 1 276 ? 46.731 -22.318 8.902 1.00 31.71 276 GLU C O 1
ATOM 6542 N N . LEU C 1 277 ? 45.107 -21.148 9.903 1.00 34.46 277 LEU C N 1
ATOM 6543 C CA . LEU C 1 277 ? 44.916 -20.247 8.770 1.00 32.94 277 LEU C CA 1
ATOM 6544 C C . LEU C 1 277 ? 46.163 -19.421 8.456 1.00 30.52 277 LEU C C 1
ATOM 6545 O O . LEU C 1 277 ? 46.559 -19.282 7.275 1.00 25.07 277 LEU C O 1
ATOM 6550 N N . GLY C 1 278 ? 46.752 -18.860 9.517 1.00 30.96 278 GLY C N 1
ATOM 6551 C CA . GLY C 1 278 ? 48.056 -18.184 9.442 1.00 30.02 278 GLY C CA 1
ATOM 6552 C C . GLY C 1 278 ? 49.127 -19.029 8.790 1.00 30.26 278 GLY C C 1
ATOM 6553 O O . GLY C 1 278 ? 49.774 -18.601 7.830 1.00 32.25 278 GLY C O 1
ATOM 6554 N N . LYS C 1 279 ? 49.286 -20.251 9.284 1.00 31.24 279 LYS C N 1
ATOM 6555 C CA . LYS C 1 279 ? 50.220 -21.219 8.690 1.00 30.96 279 LYS C CA 1
ATOM 6556 C C . LYS C 1 279 ? 49.949 -21.524 7.198 1.00 31.06 279 LYS C C 1
ATOM 6557 O O . LYS C 1 279 ? 50.890 -21.497 6.353 1.00 32.35 279 LYS C O 1
ATOM 6563 N N . LEU C 1 280 ? 48.685 -21.851 6.883 1.00 28.44 280 LEU C N 1
ATOM 6564 C CA . LEU C 1 280 ? 48.275 -22.114 5.495 1.00 27.88 280 LEU C CA 1
ATOM 6565 C C . LEU C 1 280 ? 48.621 -20.890 4.589 1.00 25.84 280 LEU C C 1
ATOM 6566 O O . LEU C 1 280 ? 49.213 -21.061 3.532 1.00 25.36 280 LEU C O 1
ATOM 6571 N N . ALA C 1 281 ? 48.319 -19.667 5.030 1.00 23.19 281 ALA C N 1
ATOM 6572 C CA . ALA C 1 281 ? 48.605 -18.484 4.213 1.00 23.49 281 ALA C CA 1
ATOM 6573 C C . ALA C 1 281 ? 50.084 -18.290 3.933 1.00 22.97 281 ALA C C 1
ATOM 6574 O O . ALA C 1 281 ? 50.463 -18.064 2.795 1.00 21.46 281 ALA C O 1
ATOM 6576 N N . VAL C 1 282 ? 50.897 -18.366 4.983 1.00 22.75 282 VAL C N 1
ATOM 6577 C CA . VAL C 1 282 ? 52.346 -18.291 4.855 1.00 23.32 282 VAL C CA 1
ATOM 6578 C C . VAL C 1 282 ? 52.893 -19.352 3.920 1.00 25.15 282 VAL C C 1
ATOM 6579 O O . VAL C 1 282 ? 53.707 -19.037 3.038 1.00 27.00 282 VAL C O 1
ATOM 6583 N N . ASN C 1 283 ? 52.454 -20.598 4.072 1.00 27.76 283 ASN C N 1
ATOM 6584 C CA . ASN C 1 283 ? 52.957 -21.678 3.181 1.00 30.72 283 ASN C CA 1
ATOM 6585 C C . ASN C 1 283 ? 52.637 -21.466 1.709 1.00 30.91 283 ASN C C 1
ATOM 6586 O O . ASN C 1 283 ? 53.501 -21.672 0.843 1.00 31.88 283 ASN C O 1
ATOM 6591 N N . GLU C 1 284 ? 51.403 -21.058 1.424 1.00 32.84 284 GLU C N 1
ATOM 6592 C CA . GLU C 1 284 ? 50.967 -20.842 0.031 1.00 33.51 284 GLU C CA 1
ATOM 6593 C C . GLU C 1 284 ? 51.638 -19.596 -0.565 1.00 29.36 284 GLU C C 1
ATOM 6594 O O . GLU C 1 284 ? 52.014 -19.596 -1.713 1.00 28.40 284 GLU C O 1
ATOM 6600 N N . MET C 1 285 ? 51.763 -18.543 0.223 1.00 27.81 285 MET C N 1
ATOM 6601 C CA . MET C 1 285 ? 52.453 -17.340 -0.194 1.00 29.24 285 MET C CA 1
ATOM 6602 C C . MET C 1 285 ? 53.932 -17.594 -0.541 1.00 29.88 285 MET C C 1
ATOM 6603 O O . MET C 1 285 ? 54.400 -17.151 -1.588 1.00 29.96 285 MET C O 1
ATOM 6608 N N . LEU C 1 286 ? 54.655 -18.320 0.308 1.00 31.01 286 LEU C N 1
ATOM 6609 C CA . LEU C 1 286 ? 56.065 -18.613 0.031 1.00 30.58 286 LEU C CA 1
ATOM 6610 C C . LEU C 1 286 ? 56.216 -19.437 -1.240 1.00 32.05 286 LEU C C 1
ATOM 6611 O O . LEU C 1 286 ? 57.189 -19.247 -2.006 1.00 32.93 286 LEU C O 1
ATOM 6616 N N . ASN C 1 287 ? 55.257 -20.327 -1.511 1.00 30.88 287 ASN C N 1
ATOM 6617 C CA . ASN C 1 287 ? 55.335 -21.119 -2.744 1.00 29.35 287 ASN C CA 1
ATOM 6618 C C . ASN C 1 287 ? 54.945 -20.279 -3.973 1.00 28.88 287 ASN C C 1
ATOM 6619 O O . ASN C 1 287 ? 55.482 -20.472 -5.065 1.00 26.81 287 ASN C O 1
ATOM 6624 N N . ALA C 1 288 ? 54.034 -19.337 -3.789 1.00 29.02 288 ALA C N 1
ATOM 6625 C CA . ALA C 1 288 ? 53.582 -18.503 -4.887 1.00 30.58 288 ALA C CA 1
ATOM 6626 C C . ALA C 1 288 ? 54.727 -17.618 -5.348 1.00 30.00 288 ALA C C 1
ATOM 6627 O O . ALA C 1 288 ? 54.827 -17.303 -6.529 1.00 29.65 288 ALA C O 1
ATOM 6629 N N . ILE C 1 289 ? 55.589 -17.234 -4.418 1.00 31.97 289 ILE C N 1
ATOM 6630 C CA . ILE C 1 289 ? 56.778 -16.464 -4.761 1.00 35.38 289 ILE C CA 1
ATOM 6631 C C . ILE C 1 289 ? 57.688 -17.233 -5.729 1.00 38.13 289 ILE C C 1
ATOM 6632 O O . ILE C 1 289 ? 58.046 -16.697 -6.787 1.00 37.26 289 ILE C O 1
ATOM 6637 N N . GLN C 1 290 ? 58.033 -18.477 -5.377 1.00 38.47 290 GLN C N 1
ATOM 6638 C CA . GLN C 1 290 ? 58.812 -19.325 -6.277 1.00 39.88 290 GLN C CA 1
ATOM 6639 C C . GLN C 1 290 ? 58.097 -19.558 -7.621 1.00 41.96 290 GLN C C 1
ATOM 6640 O O . GLN C 1 290 ? 58.662 -19.352 -8.696 1.00 43.75 290 GLN C O 1
ATOM 6646 N N . ASN C 1 291 ? 56.844 -19.961 -7.554 1.00 41.98 291 ASN C N 1
ATOM 6647 C CA . ASN C 1 291 ? 56.019 -20.132 -8.741 1.00 38.93 291 ASN C CA 1
ATOM 6648 C C . ASN C 1 291 ? 56.108 -18.927 -9.730 1.00 39.92 291 ASN C C 1
ATOM 6649 O O . ASN C 1 291 ? 56.256 -19.133 -10.935 1.00 37.74 291 ASN C O 1
ATOM 6654 N N . LYS C 1 292 ? 56.024 -17.693 -9.217 1.00 39.33 292 LYS C N 1
ATOM 6655 C CA . LYS C 1 292 ? 55.932 -16.493 -10.063 1.00 39.65 292 LYS C CA 1
ATOM 6656 C C . LYS C 1 292 ? 57.291 -16.120 -10.661 1.00 42.01 292 LYS C C 1
ATOM 6657 O O . LYS C 1 292 ? 57.353 -15.685 -11.832 1.00 41.60 292 LYS C O 1
ATOM 6663 N N . LEU C 1 293 ? 58.355 -16.264 -9.850 1.00 42.65 293 LEU C N 1
ATOM 6664 C CA . LEU C 1 293 ? 59.756 -16.089 -10.290 1.00 43.34 293 LEU C CA 1
ATOM 6665 C C . LEU C 1 293 ? 60.091 -16.909 -11.547 1.00 40.41 293 LEU C C 1
ATOM 6666 O O . LEU C 1 293 ? 60.638 -16.361 -12.491 1.00 39.38 293 LEU C O 1
ATOM 6671 N N . GLU C 1 294 ? 59.737 -18.197 -11.544 1.00 37.06 294 GLU C N 1
ATOM 6672 C CA . GLU C 1 294 ? 60.118 -19.142 -12.590 1.00 39.36 294 GLU C CA 1
ATOM 6673 C C . GLU C 1 294 ? 59.167 -19.123 -13.823 1.00 41.43 294 GLU C C 1
ATOM 6674 O O . GLU C 1 294 ? 59.584 -19.450 -14.942 1.00 41.16 294 GLU C O 1
ATOM 6680 N N . HIS C 1 295 ? 57.905 -18.741 -13.628 1.00 42.05 295 HIS C N 1
ATOM 6681 C CA . HIS C 1 295 ? 56.992 -18.496 -14.765 1.00 45.88 295 HIS C CA 1
ATOM 6682 C C . HIS C 1 295 ? 57.244 -17.169 -15.542 1.00 49.57 295 HIS C C 1
ATOM 6683 O O . HIS C 1 295 ? 57.046 -17.108 -16.775 1.00 46.89 295 HIS C O 1
ATOM 6690 N N . HIS C 1 296 ? 57.681 -16.130 -14.826 1.00 50.70 296 HIS C N 1
ATOM 6691 C CA . HIS C 1 296 ? 58.124 -14.864 -15.443 1.00 53.50 296 HIS C CA 1
ATOM 6692 C C . HIS C 1 296 ? 59.558 -14.971 -16.107 1.00 53.31 296 HIS C C 1
ATOM 6693 O O . HIS C 1 296 ? 59.820 -14.373 -17.155 1.00 46.14 296 HIS C O 1
ATOM 6700 N N . HIS C 1 297 ? 60.466 -15.740 -15.496 1.00 55.31 297 HIS C N 1
ATOM 6701 C CA . HIS C 1 297 ? 61.824 -15.982 -16.033 1.00 51.19 297 HIS C CA 1
ATOM 6702 C C . HIS C 1 297 ? 61.927 -17.419 -16.611 1.00 49.40 297 HIS C C 1
ATOM 6703 O O . HIS C 1 297 ? 61.569 -17.634 -17.778 1.00 53.47 297 HIS C O 1
ATOM 6710 N N . HIS C 1 298 ? 62.357 -18.398 -15.821 1.00 50.52 298 HIS C N 1
ATOM 6711 C CA . HIS C 1 298 ? 62.409 -19.818 -16.279 1.00 56.43 298 HIS C CA 1
ATOM 6712 C C . HIS C 1 298 ? 62.623 -20.751 -15.087 1.00 54.42 298 HIS C C 1
ATOM 6713 O O . HIS C 1 298 ? 62.890 -20.285 -13.982 1.00 47.85 298 HIS C O 1
ATOM 6720 N N . HIS C 1 299 ? 62.555 -22.060 -15.335 1.00 59.73 299 HIS C N 1
ATOM 6721 C CA . HIS C 1 299 ? 62.560 -23.070 -14.263 1.00 61.06 299 HIS C CA 1
ATOM 6722 C C . HIS C 1 299 ? 63.945 -23.570 -13.842 1.00 68.34 299 HIS C C 1
ATOM 6723 O O . HIS C 1 299 ? 64.894 -23.488 -14.610 1.00 68.55 299 HIS C O 1
ATOM 6730 N N . HIS C 1 300 ? 64.023 -24.082 -12.608 1.00 80.30 300 HIS C N 1
ATOM 6731 C CA . HIS C 1 300 ? 65.179 -24.826 -12.080 1.00 84.89 300 HIS C CA 1
ATOM 6732 C C . HIS C 1 300 ? 64.812 -26.330 -12.047 1.00 90.98 300 HIS C C 1
ATOM 6733 O O . HIS C 1 300 ? 65.514 -27.179 -11.478 1.00 90.43 300 HIS C O 1
ATOM 6740 N N . ASN D 1 6 ? 33.329 22.471 42.334 1.00 78.54 6 ASN D N 1
ATOM 6741 C CA . ASN D 1 6 ? 33.041 21.189 43.031 1.00 84.45 6 ASN D CA 1
ATOM 6742 C C . ASN D 1 6 ? 34.344 20.386 43.052 1.00 86.46 6 ASN D C 1
ATOM 6743 O O . ASN D 1 6 ? 35.225 20.613 42.208 1.00 78.22 6 ASN D O 1
ATOM 6748 N N . GLU D 1 7 ? 34.466 19.447 43.997 1.00 84.06 7 GLU D N 1
ATOM 6749 C CA . GLU D 1 7 ? 35.625 18.539 44.044 1.00 81.53 7 GLU D CA 1
ATOM 6750 C C . GLU D 1 7 ? 35.401 17.333 43.111 1.00 75.11 7 GLU D C 1
ATOM 6751 O O . GLU D 1 7 ? 35.658 16.191 43.499 1.00 75.66 7 GLU D O 1
ATOM 6757 N N . LEU D 1 8 ? 34.939 17.587 41.881 1.00 66.88 8 LEU D N 1
ATOM 6758 C CA . LEU D 1 8 ? 34.682 16.518 40.891 1.00 62.40 8 LEU D CA 1
ATOM 6759 C C . LEU D 1 8 ? 35.957 16.263 40.078 1.00 56.53 8 LEU D C 1
ATOM 6760 O O . LEU D 1 8 ? 36.761 17.184 39.851 1.00 51.10 8 LEU D O 1
ATOM 6765 N N . SER D 1 9 ? 36.140 15.017 39.642 1.00 49.68 9 SER D N 1
ATOM 6766 C CA . SER D 1 9 ? 37.389 14.634 38.972 1.00 47.26 9 SER D CA 1
ATOM 6767 C C . SER D 1 9 ? 37.526 15.351 37.623 1.00 48.69 9 SER D C 1
ATOM 6768 O O . SER D 1 9 ? 36.545 15.492 36.861 1.00 53.87 9 SER D O 1
ATOM 6771 N N . LYS D 1 10 ? 38.731 15.849 37.376 1.00 45.43 10 LYS D N 1
ATOM 6772 C CA . LYS D 1 10 ? 39.091 16.473 36.118 1.00 46.74 10 LYS D CA 1
ATOM 6773 C C . LYS D 1 10 ? 39.853 15.524 35.159 1.00 47.00 10 LYS D C 1
ATOM 6774 O O . LYS D 1 10 ? 40.147 15.927 34.042 1.00 50.03 10 LYS D O 1
ATOM 6780 N N . GLN D 1 11 ? 40.166 14.299 35.602 1.00 46.62 11 GLN D N 1
ATOM 6781 C CA . GLN D 1 11 ? 40.718 13.233 34.752 1.00 49.47 11 GLN D CA 1
ATOM 6782 C C . GLN D 1 11 ? 39.637 12.636 33.828 1.00 49.70 11 GLN D C 1
ATOM 6783 O O . GLN D 1 11 ? 38.560 12.240 34.314 1.00 51.37 11 GLN D O 1
ATOM 6789 N N . PRO D 1 12 ? 39.913 12.545 32.503 1.00 47.52 12 PRO D N 1
ATOM 6790 C CA . PRO D 1 12 ? 38.904 11.974 31.579 1.00 44.89 12 PRO D CA 1
ATOM 6791 C C . PRO D 1 12 ? 38.556 10.506 31.880 1.00 39.57 12 PRO D C 1
ATOM 6792 O O . PRO D 1 12 ? 39.429 9.786 32.309 1.00 38.64 12 PRO D O 1
ATOM 6796 N N . THR D 1 13 ? 37.302 10.080 31.678 1.00 40.79 13 THR D N 1
ATOM 6797 C CA . THR D 1 13 ? 36.872 8.670 31.967 1.00 43.09 13 THR D CA 1
ATOM 6798 C C . THR D 1 13 ? 37.123 7.716 30.804 1.00 44.58 13 THR D C 1
ATOM 6799 O O . THR D 1 13 ? 36.640 7.995 29.701 1.00 45.54 13 THR D O 1
ATOM 6803 N N . PRO D 1 14 ? 37.812 6.578 31.041 1.00 42.44 14 PRO D N 1
ATOM 6804 C CA . PRO D 1 14 ? 37.927 5.563 29.969 1.00 42.49 14 PRO D CA 1
ATOM 6805 C C . PRO D 1 14 ? 36.582 5.133 29.348 1.00 41.86 14 PRO D C 1
ATOM 6806 O O . PRO D 1 14 ? 35.555 5.064 30.042 1.00 38.14 14 PRO D O 1
ATOM 6810 N N . ASP D 1 15 ? 36.597 4.956 28.026 1.00 44.52 15 ASP D N 1
ATOM 6811 C CA . ASP D 1 15 ? 35.533 4.279 27.271 1.00 45.58 15 ASP D CA 1
ATOM 6812 C C . ASP D 1 15 ? 35.998 2.849 27.032 1.00 43.27 15 ASP D C 1
ATOM 6813 O O . ASP D 1 15 ? 37.085 2.623 26.527 1.00 48.32 15 ASP D O 1
ATOM 6818 N N . LYS D 1 16 ? 35.164 1.896 27.416 1.00 45.24 16 LYS D N 1
ATOM 6819 C CA . LYS D 1 16 ? 35.545 0.489 27.480 1.00 48.06 16 LYS D CA 1
ATOM 6820 C C . LYS D 1 16 ? 35.537 -0.110 26.100 1.00 42.09 16 LYS D C 1
ATOM 6821 O O . LYS D 1 16 ? 36.222 -1.074 25.848 1.00 37.46 16 LYS D O 1
ATOM 6827 N N . ALA D 1 17 ? 34.710 0.444 25.218 1.00 38.77 17 ALA D N 1
ATOM 6828 C CA . ALA D 1 17 ? 34.528 -0.123 23.906 1.00 35.58 17 ALA D CA 1
ATOM 6829 C C . ALA D 1 17 ? 35.768 0.010 23.057 1.00 35.11 17 ALA D C 1
ATOM 6830 O O . ALA D 1 17 ? 35.948 -0.776 22.127 1.00 35.75 17 ALA D O 1
ATOM 6832 N N . GLU D 1 18 ? 36.630 0.976 23.381 1.00 33.73 18 GLU D N 1
ATOM 6833 C CA . GLU D 1 18 ? 37.733 1.351 22.507 1.00 34.30 18 GLU D CA 1
ATOM 6834 C C . GLU D 1 18 ? 39.046 1.429 23.254 1.00 31.88 18 GLU D C 1
ATOM 6835 O O . GLU D 1 18 ? 39.040 1.623 24.448 1.00 34.28 18 GLU D O 1
ATOM 6841 N N . ASP D 1 19 ? 40.153 1.209 22.545 1.00 32.58 19 ASP D N 1
ATOM 6842 C CA . ASP D 1 19 ? 41.498 1.231 23.114 1.00 35.54 19 ASP D CA 1
ATOM 6843 C C . ASP D 1 19 ? 41.917 2.680 23.256 1.00 35.95 19 ASP D C 1
ATOM 6844 O O . ASP D 1 19 ? 41.779 3.448 22.310 1.00 33.39 19 ASP D O 1
ATOM 6849 N N . ASN D 1 20 ? 42.398 3.041 24.449 1.00 34.40 20 ASN D N 1
ATOM 6850 C CA . ASN D 1 20 ? 42.970 4.359 24.743 1.00 32.87 20 ASN D CA 1
ATOM 6851 C C . ASN D 1 20 ? 42.109 5.549 24.309 1.00 30.07 20 ASN D C 1
ATOM 6852 O O . ASN D 1 20 ? 42.569 6.513 23.695 1.00 28.89 20 ASN D O 1
ATOM 6857 N N . ALA D 1 21 ? 40.833 5.446 24.634 1.00 30.45 21 ALA D N 1
ATOM 6858 C CA . ALA D 1 21 ? 39.844 6.459 24.337 1.00 30.52 21 ALA D CA 1
ATOM 6859 C C . ALA D 1 21 ? 39.046 6.795 25.566 1.00 31.54 21 ALA D C 1
ATOM 6860 O O . ALA D 1 21 ? 38.899 5.981 26.483 1.00 29.56 21 ALA D O 1
ATOM 6862 N N . PHE D 1 22 ? 38.485 7.999 25.556 1.00 34.14 22 PHE D N 1
ATOM 6863 C CA . PHE D 1 22 ? 38.078 8.652 26.793 1.00 32.69 22 PHE D CA 1
ATOM 6864 C C . PHE D 1 22 ? 36.882 9.523 26.637 1.00 31.91 22 PHE D C 1
ATOM 6865 O O . PHE D 1 22 ? 36.882 10.398 25.805 1.00 31.43 22 PHE D O 1
ATOM 6873 N N . PHE D 1 23 ? 35.870 9.273 27.464 1.00 34.05 23 PHE D N 1
ATOM 6874 C CA . PHE D 1 23 ? 34.775 10.219 27.680 1.00 35.35 23 PHE D CA 1
ATOM 6875 C C . PHE D 1 23 ? 35.326 11.503 28.349 1.00 33.92 23 PHE D C 1
ATOM 6876 O O . PHE D 1 23 ? 36.465 11.512 28.865 1.00 34.17 23 PHE D O 1
ATOM 6884 N N . PRO D 1 24 ? 34.544 12.583 28.323 1.00 33.48 24 PRO D N 1
ATOM 6885 C CA . PRO D 1 24 ? 34.936 13.783 29.072 1.00 35.35 24 PRO D CA 1
ATOM 6886 C C . PRO D 1 24 ? 34.932 13.548 30.577 1.00 36.38 24 PRO D C 1
ATOM 6887 O O . PRO D 1 24 ? 34.137 12.738 31.062 1.00 39.94 24 PRO D O 1
ATOM 6891 N N . SER D 1 25 ? 35.813 14.248 31.296 1.00 38.15 25 SER D N 1
ATOM 6892 C CA . SER D 1 25 ? 35.868 14.234 32.785 1.00 36.08 25 SER D CA 1
ATOM 6893 C C . SER D 1 25 ? 34.494 14.488 33.418 1.00 36.17 25 SER D C 1
ATOM 6894 O O . SER D 1 25 ? 33.714 15.255 32.848 1.00 33.66 25 SER D O 1
ATOM 6897 N N . PRO D 1 26 ? 34.218 13.899 34.625 1.00 42.11 26 PRO D N 1
ATOM 6898 C CA . PRO D 1 26 ? 32.992 14.263 35.385 1.00 40.19 26 PRO D CA 1
ATOM 6899 C C . PRO D 1 26 ? 32.876 15.764 35.684 1.00 41.26 26 PRO D C 1
ATOM 6900 O O . PRO D 1 26 ? 31.780 16.297 35.627 1.00 44.44 26 PRO D O 1
ATOM 6904 N N . TYR D 1 27 ? 33.992 16.440 35.970 1.00 42.99 27 TYR D N 1
ATOM 6905 C CA . TYR D 1 27 ? 33.971 17.903 36.194 1.00 45.49 27 TYR D CA 1
ATOM 6906 C C . TYR D 1 27 ? 33.413 18.678 34.981 1.00 44.96 27 TYR D C 1
ATOM 6907 O O . TYR D 1 27 ? 32.496 19.498 35.131 1.00 45.60 27 TYR D O 1
ATOM 6916 N N . SER D 1 28 ? 33.982 18.430 33.793 1.00 44.60 28 SER D N 1
ATOM 6917 C CA . SER D 1 28 ? 33.540 19.080 32.538 1.00 42.10 28 SER D CA 1
ATOM 6918 C C . SER D 1 28 ? 32.094 18.752 32.191 1.00 38.50 28 SER D C 1
ATOM 6919 O O . SER D 1 28 ? 31.376 19.579 31.629 1.00 34.40 28 SER D O 1
ATOM 6922 N N . LEU D 1 29 ? 31.669 17.538 32.514 1.00 38.11 29 LEU D N 1
ATOM 6923 C CA . LEU D 1 29 ? 30.267 17.189 32.351 1.00 41.44 29 LEU D CA 1
ATOM 6924 C C . LEU D 1 29 ? 29.332 18.065 33.194 1.00 40.72 29 LEU D C 1
ATOM 6925 O O . LEU D 1 29 ? 28.226 18.355 32.721 1.00 41.64 29 LEU D O 1
ATOM 6930 N N . SER D 1 30 ? 29.752 18.519 34.386 1.00 41.56 30 SER D N 1
ATOM 6931 C CA . SER D 1 30 ? 28.894 19.454 35.178 1.00 49.03 30 SER D CA 1
ATOM 6932 C C . SER D 1 30 ? 28.821 20.863 34.618 1.00 52.85 30 SER D C 1
ATOM 6933 O O . SER D 1 30 ? 27.766 21.503 34.717 1.00 50.05 30 SER D O 1
ATOM 6936 N N . GLN D 1 31 ? 29.911 21.326 34.007 1.00 59.25 31 GLN D N 1
ATOM 6937 C CA . GLN D 1 31 ? 29.973 22.680 33.433 1.00 58.21 31 GLN D CA 1
ATOM 6938 C C . GLN D 1 31 ? 29.280 22.789 32.076 1.00 60.42 31 GLN D C 1
ATOM 6939 O O . GLN D 1 31 ? 28.514 23.727 31.859 1.00 60.27 31 GLN D O 1
ATOM 6945 N N . TYR D 1 32 ? 29.521 21.838 31.166 1.00 64.33 32 TYR D N 1
ATOM 6946 C CA . TYR D 1 32 ? 28.976 21.934 29.776 1.00 60.39 32 TYR D CA 1
ATOM 6947 C C . TYR D 1 32 ? 27.750 21.077 29.448 1.00 55.15 32 TYR D C 1
ATOM 6948 O O . TYR D 1 32 ? 27.240 21.167 28.323 1.00 53.91 32 TYR D O 1
ATOM 6957 N N . THR D 1 33 ? 27.273 20.256 30.392 1.00 52.62 33 THR D N 1
ATOM 6958 C CA . THR D 1 33 ? 25.998 19.525 30.208 1.00 52.43 33 THR D CA 1
ATOM 6959 C C . THR D 1 33 ? 25.010 19.853 31.303 1.00 55.16 33 THR D C 1
ATOM 6960 O O . THR D 1 33 ? 25.360 20.392 32.354 1.00 61.66 33 THR D O 1
ATOM 6964 N N . ALA D 1 34 ? 23.763 19.511 31.041 1.00 53.52 34 ALA D N 1
ATOM 6965 C CA . ALA D 1 34 ? 22.679 19.901 31.902 1.00 53.85 34 ALA D CA 1
ATOM 6966 C C . ALA D 1 34 ? 21.499 19.020 31.541 1.00 58.98 34 ALA D C 1
ATOM 6967 O O . ALA D 1 34 ? 21.155 18.923 30.363 1.00 54.98 34 ALA D O 1
ATOM 6969 N N . PRO D 1 35 ? 20.855 18.382 32.542 1.00 67.00 35 PRO D N 1
ATOM 6970 C CA . PRO D 1 35 ? 19.712 17.502 32.221 1.00 65.38 35 PRO D CA 1
ATOM 6971 C C . PRO D 1 35 ? 18.490 18.189 31.572 1.00 62.83 35 PRO D C 1
ATOM 6972 O O . PRO D 1 35 ? 17.506 17.514 31.275 1.00 61.85 35 PRO D O 1
ATOM 6976 N N . LYS D 1 36 ? 18.552 19.502 31.358 1.00 59.74 36 LYS D N 1
ATOM 6977 C CA . LYS D 1 36 ? 17.505 20.223 30.665 1.00 63.50 36 LYS D CA 1
ATOM 6978 C C . LYS D 1 36 ? 18.091 21.335 29.783 1.00 60.03 36 LYS D C 1
ATOM 6979 O O . LYS D 1 36 ? 19.131 21.916 30.091 1.00 59.52 36 LYS D O 1
ATOM 6985 N N . THR D 1 37 ? 17.419 21.613 28.673 1.00 58.79 37 THR D N 1
ATOM 6986 C CA . THR D 1 37 ? 17.835 22.677 27.781 1.00 55.98 37 THR D CA 1
ATOM 6987 C C . THR D 1 37 ? 17.024 23.926 28.059 1.00 59.73 37 THR D C 1
ATOM 6988 O O . THR D 1 37 ? 16.001 23.867 28.745 1.00 57.09 37 THR D O 1
ATOM 6992 N N . ASP D 1 38 ? 17.466 25.033 27.461 1.00 61.68 38 ASP D N 1
ATOM 6993 C CA . ASP D 1 38 ? 16.770 26.322 27.515 1.00 60.80 38 ASP D CA 1
ATOM 6994 C C . ASP D 1 38 ? 15.528 26.413 26.621 1.00 58.38 38 ASP D C 1
ATOM 6995 O O . ASP D 1 38 ? 15.148 27.504 26.227 1.00 62.91 38 ASP D O 1
ATOM 7000 N N . PHE D 1 39 ? 14.883 25.296 26.307 1.00 55.37 39 PHE D N 1
ATOM 7001 C CA . PHE D 1 39 ? 13.704 25.305 25.427 1.00 55.60 39 PHE D CA 1
ATOM 7002 C C . PHE D 1 39 ? 12.448 25.748 26.166 1.00 57.95 39 PHE D C 1
ATOM 7003 O O . PHE D 1 39 ? 12.110 25.134 27.183 1.00 59.69 39 PHE D O 1
ATOM 7011 N N . ASP D 1 40 ? 11.767 26.791 25.664 1.00 60.66 40 ASP D N 1
ATOM 7012 C CA . ASP D 1 40 ? 10.372 27.100 26.073 1.00 63.07 40 ASP D CA 1
ATOM 7013 C C . ASP D 1 40 ? 9.399 27.323 24.877 1.00 60.50 40 ASP D C 1
ATOM 7014 O O . ASP D 1 40 ? 8.814 28.400 24.699 1.00 57.50 40 ASP D O 1
ATOM 7019 N N . GLY D 1 41 ? 9.244 26.271 24.073 1.00 54.12 41 GLY D N 1
ATOM 7020 C CA . GLY D 1 41 ? 8.175 26.158 23.076 1.00 53.49 41 GLY D CA 1
ATOM 7021 C C . GLY D 1 41 ? 8.620 26.497 21.669 1.00 55.26 41 GLY D C 1
ATOM 7022 O O . GLY D 1 41 ? 9.709 27.038 21.469 1.00 53.94 41 GLY D O 1
ATOM 7023 N N . VAL D 1 42 ? 7.762 26.170 20.701 1.00 57.82 42 VAL D N 1
ATOM 7024 C CA . VAL D 1 42 ? 8.028 26.356 19.269 1.00 62.87 42 VAL D CA 1
ATOM 7025 C C . VAL D 1 42 ? 7.156 27.493 18.774 1.00 65.99 42 VAL D C 1
ATOM 7026 O O . VAL D 1 42 ? 5.973 27.560 19.121 1.00 72.16 42 VAL D O 1
ATOM 7030 N N . GLU D 1 43 ? 7.712 28.362 17.933 1.00 68.72 43 GLU D N 1
ATOM 7031 C CA . GLU D 1 43 ? 6.930 29.475 17.359 1.00 67.51 43 GLU D CA 1
ATOM 7032 C C . GLU D 1 43 ? 5.830 29.002 16.407 1.00 62.98 43 GLU D C 1
ATOM 7033 O O . GLU D 1 43 ? 4.652 29.161 16.700 1.00 67.15 43 GLU D O 1
ATOM 7039 N N . HIS D 1 44 ? 6.228 28.374 15.306 1.00 64.16 44 HIS D N 1
ATOM 7040 C CA . HIS D 1 44 ? 5.371 28.191 14.124 1.00 63.33 44 HIS D CA 1
ATOM 7041 C C . HIS D 1 44 ? 4.779 26.785 13.931 1.00 63.52 44 HIS D C 1
ATOM 7042 O O . HIS D 1 44 ? 4.760 26.264 12.812 1.00 64.58 44 HIS D O 1
ATOM 7049 N N . LYS D 1 45 ? 4.246 26.200 15.006 1.00 59.20 45 LYS D N 1
ATOM 7050 C CA . LYS D 1 45 ? 3.560 24.913 14.923 1.00 56.49 45 LYS D CA 1
ATOM 7051 C C . LYS D 1 45 ? 2.538 24.883 13.783 1.00 55.70 45 LYS D C 1
ATOM 7052 O O . LYS D 1 45 ? 1.784 25.817 13.605 1.00 61.81 45 LYS D O 1
ATOM 7058 N N . GLY D 1 46 ? 2.538 23.818 12.996 1.00 52.00 46 GLY D N 1
ATOM 7059 C CA . GLY D 1 46 ? 1.554 23.654 11.928 1.00 52.12 46 GLY D CA 1
ATOM 7060 C C . GLY D 1 46 ? 1.629 24.619 10.757 1.00 51.37 46 GLY D C 1
ATOM 7061 O O . GLY D 1 46 ? 0.737 24.612 9.897 1.00 47.04 46 GLY D O 1
ATOM 7062 N N . ALA D 1 47 ? 2.697 25.414 10.690 1.00 50.94 47 ALA D N 1
ATOM 7063 C CA . ALA D 1 47 ? 2.774 26.502 9.716 1.00 55.58 47 ALA D CA 1
ATOM 7064 C C . ALA D 1 47 ? 2.927 26.016 8.276 1.00 60.18 47 ALA D C 1
ATOM 7065 O O . ALA D 1 47 ? 2.268 26.539 7.381 1.00 61.81 47 ALA D O 1
ATOM 7067 N N . TYR D 1 48 ? 3.788 25.020 8.053 1.00 65.81 48 TYR D N 1
ATOM 7068 C CA . TYR D 1 48 ? 3.918 24.411 6.726 1.00 67.77 48 TYR D CA 1
ATOM 7069 C C . TYR D 1 48 ? 3.047 23.179 6.586 1.00 65.98 48 TYR D C 1
ATOM 7070 O O . TYR D 1 48 ? 3.202 22.221 7.334 1.00 66.82 48 TYR D O 1
ATOM 7079 N N . LYS D 1 49 ? 2.177 23.196 5.584 1.00 67.98 49 LYS D N 1
ATOM 7080 C CA . LYS D 1 49 ? 1.086 22.234 5.486 1.00 73.36 49 LYS D CA 1
ATOM 7081 C C . LYS D 1 49 ? 1.070 21.336 4.235 1.00 74.68 49 LYS D C 1
ATOM 7082 O O . LYS D 1 49 ? 0.281 20.396 4.208 1.00 76.66 49 LYS D O 1
ATOM 7088 N N . ASP D 1 50 ? 1.928 21.587 3.231 1.00 79.72 50 ASP D N 1
ATOM 7089 C CA . ASP D 1 50 ? 1.913 20.812 1.959 1.00 80.09 50 ASP D CA 1
ATOM 7090 C C . ASP D 1 50 ? 2.618 19.444 2.026 1.00 77.36 50 ASP D C 1
ATOM 7091 O O . ASP D 1 50 ? 2.464 18.649 1.100 1.00 73.65 50 ASP D O 1
ATOM 7096 N N . GLY D 1 51 ? 3.419 19.193 3.068 1.00 71.30 51 GLY D N 1
ATOM 7097 C CA . GLY D 1 51 ? 4.102 17.901 3.246 1.00 71.07 51 GLY D CA 1
ATOM 7098 C C . GLY D 1 51 ? 5.237 17.558 2.275 1.00 70.82 51 GLY D C 1
ATOM 7099 O O . GLY D 1 51 ? 5.730 16.426 2.283 1.00 69.57 51 GLY D O 1
ATOM 7100 N N . LYS D 1 52 ? 5.679 18.537 1.481 1.00 68.22 52 LYS D N 1
ATOM 7101 C CA . LYS D 1 52 ? 6.599 18.315 0.364 1.00 68.38 52 LYS D CA 1
ATOM 7102 C C . LYS D 1 52 ? 8.064 18.658 0.709 1.00 63.07 52 LYS D C 1
ATOM 7103 O O . LYS D 1 52 ? 8.964 17.878 0.419 1.00 61.91 52 LYS D O 1
ATOM 7109 N N . TRP D 1 53 ? 8.302 19.821 1.310 1.00 58.17 53 TRP D N 1
ATOM 7110 C CA . TRP D 1 53 ? 9.664 20.249 1.680 1.00 56.69 53 TRP D CA 1
ATOM 7111 C C . TRP D 1 53 ? 10.208 19.528 2.932 1.00 51.46 53 TRP D C 1
ATOM 7112 O O . TRP D 1 53 ? 9.507 19.344 3.943 1.00 45.82 53 TRP D O 1
ATOM 7123 N N . LYS D 1 54 ? 11.488 19.180 2.875 1.00 48.80 54 LYS D N 1
ATOM 7124 C CA . LYS D 1 54 ? 12.126 18.391 3.924 1.00 47.25 54 LYS D CA 1
ATOM 7125 C C . LYS D 1 54 ? 13.485 18.959 4.212 1.00 42.53 54 LYS D C 1
ATOM 7126 O O . LYS D 1 54 ? 13.975 19.770 3.456 1.00 45.15 54 LYS D O 1
ATOM 7132 N N . VAL D 1 55 ? 14.106 18.524 5.295 1.00 41.70 55 VAL D N 1
ATOM 7133 C CA . VAL D 1 55 ? 15.482 18.915 5.577 1.00 44.65 55 VAL D CA 1
ATOM 7134 C C . VAL D 1 55 ? 16.364 17.677 5.525 1.00 45.03 55 VAL D C 1
ATOM 7135 O O . VAL D 1 55 ? 15.980 16.608 6.004 1.00 47.07 55 VAL D O 1
ATOM 7139 N N . LEU D 1 56 ? 17.541 17.839 4.936 1.00 42.95 56 LEU D N 1
ATOM 7140 C CA . LEU D 1 56 ? 18.480 16.748 4.750 1.00 41.66 56 LEU D CA 1
ATOM 7141 C C . LEU D 1 56 ? 19.522 16.913 5.813 1.00 39.25 56 LEU D C 1
ATOM 7142 O O . LEU D 1 56 ? 20.331 17.829 5.719 1.00 37.59 56 LEU D O 1
ATOM 7147 N N . MET D 1 57 ? 19.504 16.059 6.838 1.00 37.13 57 MET D N 1
ATOM 7148 C CA . MET D 1 57 ? 20.561 16.118 7.848 1.00 36.09 57 MET D CA 1
ATOM 7149 C C . MET D 1 57 ? 21.719 15.259 7.379 1.00 34.32 57 MET D C 1
ATOM 7150 O O . MET D 1 57 ? 21.501 14.149 6.912 1.00 34.89 57 MET D O 1
ATOM 7155 N N . ILE D 1 58 ? 22.923 15.813 7.475 1.00 32.68 58 ILE D N 1
ATOM 7156 C CA . ILE D 1 58 ? 24.189 15.101 7.324 1.00 32.48 58 ILE D CA 1
ATOM 7157 C C . ILE D 1 58 ? 24.873 14.971 8.714 1.00 33.21 58 ILE D C 1
ATOM 7158 O O . ILE D 1 58 ? 25.339 15.951 9.315 1.00 35.27 58 ILE D O 1
ATOM 7163 N N . ALA D 1 59 ? 24.992 13.734 9.172 1.00 33.96 59 ALA D N 1
ATOM 7164 C CA . ALA D 1 59 ? 25.329 13.415 10.540 1.00 31.75 59 ALA D CA 1
ATOM 7165 C C . ALA D 1 59 ? 26.650 12.701 10.594 1.00 33.03 59 ALA D C 1
ATOM 7166 O O . ALA D 1 59 ? 27.230 12.311 9.562 1.00 35.37 59 ALA D O 1
ATOM 7168 N N . ALA D 1 60 ? 27.165 12.568 11.807 1.00 32.46 60 ALA D N 1
ATOM 7169 C CA . ALA D 1 60 ? 28.452 11.932 12.000 1.00 32.65 60 ALA D CA 1
ATOM 7170 C C . ALA D 1 60 ? 28.247 10.435 12.183 1.00 31.15 60 ALA D C 1
ATOM 7171 O O . ALA D 1 60 ? 27.291 9.999 12.817 1.00 31.48 60 ALA D O 1
ATOM 7173 N N . GLU D 1 61 ? 29.128 9.653 11.582 1.00 30.76 61 GLU D N 1
ATOM 7174 C CA . GLU D 1 61 ? 29.084 8.211 11.714 1.00 32.90 61 GLU D CA 1
ATOM 7175 C C . GLU D 1 61 ? 30.349 7.660 12.406 1.00 31.84 61 GLU D C 1
ATOM 7176 O O . GLU D 1 61 ? 30.483 6.445 12.574 1.00 31.56 61 GLU D O 1
ATOM 7182 N N . GLU D 1 62 ? 31.253 8.539 12.825 1.00 30.21 62 GLU D N 1
ATOM 7183 C CA . GLU D 1 62 ? 32.452 8.115 13.493 1.00 32.08 62 GLU D CA 1
ATOM 7184 C C . GLU D 1 62 ? 32.474 8.788 14.834 1.00 32.46 62 GLU D C 1
ATOM 7185 O O . GLU D 1 62 ? 32.298 9.974 14.909 1.00 34.82 62 GLU D O 1
ATOM 7191 N N . ARG D 1 63 ? 32.714 8.014 15.878 1.00 31.77 63 ARG D N 1
ATOM 7192 C CA . ARG D 1 63 ? 32.613 8.486 17.245 1.00 32.24 63 ARG D CA 1
ATOM 7193 C C . ARG D 1 63 ? 33.962 8.960 17.754 1.00 31.67 63 ARG D C 1
ATOM 7194 O O . ARG D 1 63 ? 34.004 9.882 18.551 1.00 35.41 63 ARG D O 1
ATOM 7202 N N . TYR D 1 64 ? 35.045 8.327 17.324 1.00 29.49 64 TYR D N 1
ATOM 7203 C CA . TYR D 1 64 ? 36.361 8.548 17.906 1.00 30.94 64 TYR D CA 1
ATOM 7204 C C . TYR D 1 64 ? 37.243 9.424 17.046 1.00 31.23 64 TYR D C 1
ATOM 7205 O O . TYR D 1 64 ? 37.411 9.165 15.876 1.00 32.58 64 TYR D O 1
ATOM 7214 N N . VAL D 1 65 ? 37.785 10.471 17.662 1.00 34.56 65 VAL D N 1
ATOM 7215 C CA . VAL D 1 65 ? 38.696 11.391 17.042 1.00 34.47 65 VAL D CA 1
ATOM 7216 C C . VAL D 1 65 ? 40.070 11.196 17.657 1.00 32.56 65 VAL D C 1
ATOM 7217 O O . VAL D 1 65 ? 40.238 11.386 18.853 1.00 33.13 65 VAL D O 1
ATOM 7221 N N . LEU D 1 66 ? 41.044 10.837 16.828 1.00 31.75 66 LEU D N 1
ATOM 7222 C CA . LEU D 1 66 ? 42.433 10.717 17.242 1.00 33.28 66 LEU D CA 1
ATOM 7223 C C . LEU D 1 66 ? 43.088 12.107 17.512 1.00 36.11 66 LEU D C 1
ATOM 7224 O O . LEU D 1 66 ? 42.933 13.028 16.718 1.00 36.36 66 LEU D O 1
ATOM 7229 N N . LEU D 1 67 ? 43.827 12.213 18.627 1.00 37.42 67 LEU D N 1
ATOM 7230 C CA . LEU D 1 67 ? 44.419 13.453 19.124 1.00 39.82 67 LEU D CA 1
ATOM 7231 C C . LEU D 1 67 ? 45.937 13.422 19.052 1.00 43.09 67 LEU D C 1
ATOM 7232 O O . LEU D 1 67 ? 46.531 12.358 18.851 1.00 45.71 67 LEU D O 1
ATOM 7237 N N . GLU D 1 68 ? 46.557 14.587 19.263 1.00 45.68 68 GLU D N 1
ATOM 7238 C CA . GLU D 1 68 ? 48.020 14.728 19.174 1.00 49.34 68 GLU D CA 1
ATOM 7239 C C . GLU D 1 68 ? 48.782 13.770 20.077 1.00 42.79 68 GLU D C 1
ATOM 7240 O O . GLU D 1 68 ? 49.827 13.273 19.686 1.00 50.52 68 GLU D O 1
ATOM 7246 N N . ASN D 1 69 ? 48.266 13.480 21.261 1.00 38.40 69 ASN D N 1
ATOM 7247 C CA . ASN D 1 69 ? 48.981 12.569 22.199 1.00 39.82 69 ASN D CA 1
ATOM 7248 C C . ASN D 1 69 ? 48.754 11.048 21.968 1.00 37.77 69 ASN D C 1
ATOM 7249 O O . ASN D 1 69 ? 49.211 10.253 22.778 1.00 35.71 69 ASN D O 1
ATOM 7254 N N . GLY D 1 70 ? 48.072 10.664 20.880 1.00 36.69 70 GLY D N 1
ATOM 7255 C CA . GLY D 1 70 ? 47.777 9.257 20.569 1.00 37.61 70 GLY D CA 1
ATOM 7256 C C . GLY D 1 70 ? 46.481 8.692 21.171 1.00 39.43 70 GLY D C 1
ATOM 7257 O O . GLY D 1 70 ? 46.100 7.562 20.870 1.00 40.42 70 GLY D O 1
ATOM 7258 N N . LYS D 1 71 ? 45.808 9.484 22.007 1.00 40.30 71 LYS D N 1
ATOM 7259 C CA . LYS D 1 71 ? 44.563 9.104 22.659 1.00 38.47 71 LYS D CA 1
ATOM 7260 C C . LYS D 1 71 ? 43.426 9.517 21.780 1.00 38.08 71 LYS D C 1
ATOM 7261 O O . LYS D 1 71 ? 43.598 10.334 20.870 1.00 32.88 71 LYS D O 1
ATOM 7267 N N . MET D 1 72 ? 42.248 8.969 22.071 1.00 39.62 72 MET D N 1
ATOM 7268 C CA . MET D 1 72 ? 41.051 9.328 21.322 1.00 40.38 72 MET D CA 1
ATOM 7269 C C . MET D 1 72 ? 39.955 9.900 22.207 1.00 36.87 72 MET D C 1
ATOM 7270 O O . MET D 1 72 ? 39.674 9.402 23.284 1.00 32.74 72 MET D O 1
ATOM 7275 N N . PHE D 1 73 ? 39.314 10.926 21.694 1.00 34.79 73 PHE D N 1
ATOM 7276 C CA . PHE D 1 73 ? 38.155 11.501 22.310 1.00 34.79 73 PHE D CA 1
ATOM 7277 C C . PHE D 1 73 ? 36.886 10.715 21.873 1.00 35.16 73 PHE D C 1
ATOM 7278 O O . PHE D 1 73 ? 36.602 10.571 20.667 1.00 31.85 73 PHE D O 1
ATOM 7286 N N . SER D 1 74 ? 36.152 10.174 22.852 1.00 31.52 74 SER D N 1
ATOM 7287 C CA . SER D 1 74 ? 34.934 9.449 22.569 1.00 32.23 74 SER D CA 1
ATOM 7288 C C . SER D 1 74 ? 33.794 10.446 22.498 1.00 33.45 74 SER D C 1
ATOM 7289 O O . SER D 1 74 ? 33.305 10.896 23.544 1.00 32.35 74 SER D O 1
ATOM 7292 N N . THR D 1 75 ? 33.370 10.753 21.267 1.00 31.89 75 THR D N 1
ATOM 7293 C CA . THR D 1 75 ? 32.508 11.899 21.006 1.00 33.58 75 THR D CA 1
ATOM 7294 C C . THR D 1 75 ? 31.297 11.483 20.176 1.00 31.81 75 THR D C 1
ATOM 7295 O O . THR D 1 75 ? 30.645 10.530 20.527 1.00 38.10 75 THR D O 1
ATOM 7299 N N . GLY D 1 76 ? 30.961 12.224 19.134 1.00 30.65 76 GLY D N 1
ATOM 7300 C CA . GLY D 1 76 ? 29.752 11.989 18.339 1.00 30.14 76 GLY D CA 1
ATOM 7301 C C . GLY D 1 76 ? 29.168 13.333 17.955 1.00 31.06 76 GLY D C 1
ATOM 7302 O O . GLY D 1 76 ? 29.792 14.368 18.209 1.00 27.95 76 GLY D O 1
ATOM 7303 N N . ASN D 1 77 ? 27.991 13.334 17.333 1.00 31.60 77 ASN D N 1
ATOM 7304 C CA . ASN D 1 77 ? 27.262 14.560 17.190 1.00 35.05 77 ASN D CA 1
ATOM 7305 C C . ASN D 1 77 ? 26.820 14.950 18.583 1.00 36.48 77 ASN D C 1
ATOM 7306 O O . ASN D 1 77 ? 26.556 14.080 19.407 1.00 35.99 77 ASN D O 1
ATOM 7311 N N . HIS D 1 78 ? 26.748 16.258 18.839 1.00 38.08 78 HIS D N 1
ATOM 7312 C CA . HIS D 1 78 ? 26.130 16.782 20.052 1.00 37.46 78 HIS D CA 1
ATOM 7313 C C . HIS D 1 78 ? 24.636 16.636 19.876 1.00 36.91 78 HIS D C 1
ATOM 7314 O O . HIS D 1 78 ? 24.111 17.081 18.863 1.00 42.00 78 HIS D O 1
ATOM 7321 N N . PRO D 1 79 ? 23.936 15.997 20.833 1.00 37.98 79 PRO D N 1
ATOM 7322 C CA . PRO D 1 79 ? 22.487 15.751 20.649 1.00 37.74 79 PRO D CA 1
ATOM 7323 C C . PRO D 1 79 ? 21.562 16.950 20.849 1.00 36.84 79 PRO D C 1
ATOM 7324 O O . PRO D 1 79 ? 20.448 16.956 20.309 1.00 37.26 79 PRO D O 1
ATOM 7328 N N . VAL D 1 80 ? 21.978 17.913 21.663 1.00 37.86 80 VAL D N 1
ATOM 7329 C CA . VAL D 1 80 ? 21.215 19.166 21.840 1.00 41.30 80 VAL D CA 1
ATOM 7330 C C . VAL D 1 80 ? 21.252 19.948 20.534 1.00 39.80 80 VAL D C 1
ATOM 7331 O O . VAL D 1 80 ? 20.199 20.239 19.947 1.00 38.35 80 VAL D O 1
ATOM 7335 N N . GLU D 1 81 ? 22.464 20.254 20.079 1.00 40.82 81 GLU D N 1
ATOM 7336 C CA . GLU D 1 81 ? 22.713 20.790 18.727 1.00 41.69 81 GLU D CA 1
ATOM 7337 C C . GLU D 1 81 ? 21.930 20.105 17.616 1.00 40.35 81 GLU D C 1
ATOM 7338 O O . GLU D 1 81 ? 21.454 20.772 16.727 1.00 46.54 81 GLU D O 1
ATOM 7344 N N . MET D 1 82 ? 21.812 18.786 17.654 1.00 38.49 82 MET D N 1
ATOM 7345 C CA . MET D 1 82 ? 21.067 18.076 16.631 1.00 39.21 82 MET D CA 1
ATOM 7346 C C . MET D 1 82 ? 19.559 18.121 16.838 1.00 37.74 82 MET D C 1
ATOM 7347 O O . MET D 1 82 ? 18.838 18.538 15.958 1.00 41.24 82 MET D O 1
ATOM 7352 N N . LEU D 1 83 ? 19.083 17.641 17.988 1.00 39.41 83 LEU D N 1
ATOM 7353 C CA . LEU D 1 83 ? 17.662 17.300 18.162 1.00 39.90 83 LEU D CA 1
ATOM 7354 C C . LEU D 1 83 ? 16.752 18.523 18.375 1.00 41.81 83 LEU D C 1
ATOM 7355 O O . LEU D 1 83 ? 15.545 18.473 18.083 1.00 40.06 83 LEU D O 1
ATOM 7360 N N . LEU D 1 84 ? 17.332 19.611 18.888 1.00 41.68 84 LEU D N 1
ATOM 7361 C CA . LEU D 1 84 ? 16.555 20.786 19.263 1.00 42.18 84 LEU D CA 1
ATOM 7362 C C . LEU D 1 84 ? 16.127 21.578 18.005 1.00 38.07 84 LEU D C 1
ATOM 7363 O O . LEU D 1 84 ? 14.946 21.814 17.800 1.00 40.34 84 LEU D O 1
ATOM 7368 N N . PRO D 1 85 ? 17.064 21.911 17.115 1.00 33.93 85 PRO D N 1
ATOM 7369 C CA . PRO D 1 85 ? 16.569 22.524 15.885 1.00 34.56 85 PRO D CA 1
ATOM 7370 C C . PRO D 1 85 ? 15.557 21.684 15.116 1.00 42.40 85 PRO D C 1
ATOM 7371 O O . PRO D 1 85 ? 14.610 22.239 14.541 1.00 46.35 85 PRO D O 1
ATOM 7375 N N . LEU D 1 86 ? 15.742 20.360 15.092 1.00 47.52 86 LEU D N 1
ATOM 7376 C CA . LEU D 1 86 ? 14.850 19.500 14.294 1.00 46.48 86 LEU D CA 1
ATOM 7377 C C . LEU D 1 86 ? 13.456 19.473 14.908 1.00 46.67 86 LEU D C 1
ATOM 7378 O O . LEU D 1 86 ? 12.474 19.353 14.172 1.00 48.98 86 LEU D O 1
ATOM 7383 N N . HIS D 1 87 ? 13.363 19.613 16.238 1.00 47.82 87 HIS D N 1
ATOM 7384 C CA . HIS D 1 87 ? 12.061 19.714 16.936 1.00 49.23 87 HIS D CA 1
ATOM 7385 C C . HIS D 1 87 ? 11.271 20.918 16.418 1.00 49.59 87 HIS D C 1
ATOM 7386 O O . HIS D 1 87 ? 10.095 20.774 16.059 1.00 48.62 87 HIS D O 1
ATOM 7393 N N . HIS D 1 88 ? 11.927 22.085 16.353 1.00 49.31 88 HIS D N 1
ATOM 7394 C CA . HIS D 1 88 ? 11.307 23.295 15.780 1.00 47.30 88 HIS D CA 1
ATOM 7395 C C . HIS D 1 88 ? 10.858 23.012 14.355 1.00 47.03 88 HIS D C 1
ATOM 7396 O O . HIS D 1 88 ? 9.712 23.278 13.999 1.00 53.86 88 HIS D O 1
ATOM 7403 N N . LEU D 1 89 ? 11.746 22.428 13.556 1.00 48.14 89 LEU D N 1
ATOM 7404 C CA . LEU D 1 89 ? 11.486 22.210 12.130 1.00 46.70 89 LEU D CA 1
ATOM 7405 C C . LEU D 1 89 ? 10.393 21.204 11.893 1.00 48.46 89 LEU D C 1
ATOM 7406 O O . LEU D 1 89 ? 9.503 21.434 11.075 1.00 48.39 89 LEU D O 1
ATOM 7411 N N . MET D 1 90 ? 10.465 20.072 12.591 1.00 50.81 90 MET D N 1
ATOM 7412 C CA . MET D 1 90 ? 9.419 19.044 12.488 1.00 48.16 90 MET D CA 1
ATOM 7413 C C . MET D 1 90 ? 8.074 19.579 12.925 1.00 44.89 90 MET D C 1
ATOM 7414 O O . MET D 1 90 ? 7.076 19.375 12.230 1.00 41.33 90 MET D O 1
ATOM 7419 N N . GLU D 1 91 ? 8.042 20.267 14.065 1.00 45.98 91 GLU D N 1
ATOM 7420 C CA . GLU D 1 91 ? 6.770 20.799 14.577 1.00 50.97 91 GLU D CA 1
ATOM 7421 C C . GLU D 1 91 ? 6.169 21.870 13.638 1.00 50.22 91 GLU D C 1
ATOM 7422 O O . GLU D 1 91 ? 4.954 22.018 13.572 1.00 50.26 91 GLU D O 1
ATOM 7428 N N . ALA D 1 92 ? 7.013 22.555 12.873 1.00 51.08 92 ALA D N 1
ATOM 7429 C CA . ALA D 1 92 ? 6.547 23.437 11.794 1.00 51.97 92 ALA D CA 1
ATOM 7430 C C . ALA D 1 92 ? 6.010 22.702 10.567 1.00 54.92 92 ALA D C 1
ATOM 7431 O O . ALA D 1 92 ? 5.556 23.366 9.621 1.00 56.80 92 ALA D O 1
ATOM 7433 N N . GLY D 1 93 ? 6.090 21.363 10.561 1.00 57.64 93 GLY D N 1
ATOM 7434 C CA . GLY D 1 93 ? 5.634 20.516 9.442 1.00 58.11 93 GLY D CA 1
ATOM 7435 C C . GLY D 1 93 ? 6.685 20.144 8.402 1.00 56.79 93 GLY D C 1
ATOM 7436 O O . GLY D 1 93 ? 6.327 19.705 7.335 1.00 61.98 93 GLY D O 1
ATOM 7437 N N . PHE D 1 94 ? 7.974 20.327 8.699 1.00 60.60 94 PHE D N 1
ATOM 7438 C CA . PHE D 1 94 ? 9.074 19.971 7.771 1.00 61.74 94 PHE D CA 1
ATOM 7439 C C . PHE D 1 94 ? 9.691 18.638 8.184 1.00 57.81 94 PHE D C 1
ATOM 7440 O O . PHE D 1 94 ? 10.352 18.574 9.211 1.00 55.15 94 PHE D O 1
ATOM 7448 N N . ASP D 1 95 ? 9.529 17.599 7.369 1.00 55.45 95 ASP D N 1
ATOM 7449 C CA . ASP D 1 95 ? 10.081 16.286 7.704 1.00 53.21 95 ASP D CA 1
ATOM 7450 C C . ASP D 1 95 ? 11.627 16.256 7.591 1.00 48.18 95 ASP D C 1
ATOM 7451 O O . ASP D 1 95 ? 12.233 17.189 7.038 1.00 44.18 95 ASP D O 1
ATOM 7456 N N . VAL D 1 96 ? 12.255 15.218 8.160 1.00 42.41 96 VAL D N 1
ATOM 7457 C CA . VAL D 1 96 ? 13.716 15.065 8.120 1.00 41.36 96 VAL D CA 1
ATOM 7458 C C . VAL D 1 96 ? 14.189 13.723 7.568 1.00 39.03 96 VAL D C 1
ATOM 7459 O O . VAL D 1 96 ? 13.686 12.661 7.936 1.00 35.79 96 VAL D O 1
ATOM 7463 N N . ASP D 1 97 ? 15.198 13.778 6.714 1.00 36.71 97 ASP D N 1
ATOM 7464 C CA . ASP D 1 97 ? 15.930 12.588 6.325 1.00 37.03 97 ASP D CA 1
ATOM 7465 C C . ASP D 1 97 ? 17.336 12.651 6.851 1.00 36.53 97 ASP D C 1
ATOM 7466 O O . ASP D 1 97 ? 17.943 13.719 6.861 1.00 41.31 97 ASP D O 1
ATOM 7471 N N . VAL D 1 98 ? 17.851 11.505 7.295 1.00 35.34 98 VAL D N 1
ATOM 7472 C CA . VAL D 1 98 ? 19.198 11.429 7.863 1.00 35.32 98 VAL D CA 1
ATOM 7473 C C . VAL D 1 98 ? 20.136 10.711 6.916 1.00 34.31 98 VAL D C 1
ATOM 7474 O O . VAL D 1 98 ? 19.809 9.636 6.421 1.00 35.69 98 VAL D O 1
ATOM 7478 N N . ALA D 1 99 ? 21.311 11.278 6.696 1.00 33.98 99 ALA D N 1
ATOM 7479 C CA . ALA D 1 99 ? 22.312 10.649 5.846 1.00 34.22 99 ALA D CA 1
ATOM 7480 C C . ALA D 1 99 ? 23.684 10.662 6.467 1.00 34.33 99 ALA D C 1
ATOM 7481 O O . ALA D 1 99 ? 24.056 11.623 7.121 1.00 32.89 99 ALA D O 1
ATOM 7483 N N . THR D 1 100 ? 24.431 9.576 6.274 1.00 33.68 100 THR D N 1
ATOM 7484 C CA . THR D 1 100 ? 25.825 9.545 6.660 1.00 31.67 100 THR D CA 1
ATOM 7485 C C . THR D 1 100 ? 26.645 9.242 5.418 1.00 31.82 100 THR D C 1
ATOM 7486 O O . THR D 1 100 ? 26.126 8.864 4.374 1.00 32.36 100 THR D O 1
ATOM 7490 N N . LEU D 1 101 ? 27.942 9.429 5.518 1.00 32.04 101 LEU D N 1
ATOM 7491 C CA . LEU D 1 101 ? 28.803 9.164 4.386 1.00 32.20 101 LEU D CA 1
ATOM 7492 C C . LEU D 1 101 ? 28.805 7.700 3.889 1.00 35.43 101 LEU D C 1
ATOM 7493 O O . LEU D 1 101 ? 29.007 7.472 2.690 1.00 42.80 101 LEU D O 1
ATOM 7498 N N . SER D 1 102 ? 28.579 6.723 4.774 1.00 34.61 102 SER D N 1
ATOM 7499 C CA . SER D 1 102 ? 28.572 5.297 4.391 1.00 32.80 102 SER D CA 1
ATOM 7500 C C . SER D 1 102 ? 27.247 4.593 4.696 1.00 32.90 102 SER D C 1
ATOM 7501 O O . SER D 1 102 ? 27.114 3.387 4.429 1.00 35.71 102 SER D O 1
ATOM 7504 N N . GLY D 1 103 ? 26.257 5.329 5.213 1.00 29.90 103 GLY D N 1
ATOM 7505 C CA . GLY D 1 103 ? 25.059 4.716 5.758 1.00 29.34 103 GLY D CA 1
ATOM 7506 C C . GLY D 1 103 ? 25.222 3.958 7.095 1.00 27.56 103 GLY D C 1
ATOM 7507 O O . GLY D 1 103 ? 24.345 3.176 7.478 1.00 23.48 103 GLY D O 1
ATOM 7508 N N . TYR D 1 104 ? 26.327 4.187 7.803 1.00 25.68 104 TYR D N 1
ATOM 7509 C CA . TYR D 1 104 ? 26.474 3.667 9.149 1.00 27.01 104 TYR D CA 1
ATOM 7510 C C . TYR D 1 104 ? 25.515 4.365 10.118 1.00 27.36 104 TYR D C 1
ATOM 7511 O O . TYR D 1 104 ? 25.098 5.486 9.863 1.00 29.40 104 TYR D O 1
ATOM 7520 N N . PRO D 1 105 ? 25.177 3.719 11.244 1.00 30.19 105 PRO D N 1
ATOM 7521 C CA . PRO D 1 105 ? 24.384 4.429 12.281 1.00 32.29 105 PRO D CA 1
ATOM 7522 C C . PRO D 1 105 ? 25.049 5.682 12.846 1.00 31.85 105 PRO D C 1
ATOM 7523 O O . PRO D 1 105 ? 26.275 5.750 12.907 1.00 32.26 105 PRO D O 1
ATOM 7527 N N . VAL D 1 106 ? 24.222 6.648 13.242 1.00 33.53 106 VAL D N 1
ATOM 7528 C CA . VAL D 1 106 ? 24.677 7.937 13.767 1.00 34.15 106 VAL D CA 1
ATOM 7529 C C . VAL D 1 106 ? 25.255 7.782 15.161 1.00 33.53 106 VAL D C 1
ATOM 7530 O O . VAL D 1 106 ? 24.725 7.031 15.981 1.00 35.09 106 VAL D O 1
ATOM 7534 N N . LYS D 1 107 ? 26.350 8.499 15.407 1.00 34.04 107 LYS D N 1
ATOM 7535 C CA . LYS D 1 107 ? 27.080 8.453 16.658 1.00 34.63 107 LYS D CA 1
ATOM 7536 C C . LYS D 1 107 ? 26.803 9.763 17.404 1.00 35.41 107 LYS D C 1
ATOM 7537 O O . LYS D 1 107 ? 27.177 10.843 16.946 1.00 36.03 107 LYS D O 1
ATOM 7543 N N . LEU D 1 108 ? 26.112 9.663 18.532 1.00 34.86 108 LEU D N 1
ATOM 7544 C CA . LEU D 1 108 ? 25.857 10.810 19.368 1.00 36.03 108 LEU D CA 1
ATOM 7545 C C . LEU D 1 108 ? 26.851 10.864 20.522 1.00 39.68 108 LEU D C 1
ATOM 7546 O O . LEU D 1 108 ? 27.475 9.837 20.883 1.00 37.89 108 LEU D O 1
ATOM 7551 N N . GLU D 1 109 ? 27.044 12.082 21.044 1.00 40.50 109 GLU D N 1
ATOM 7552 C CA . GLU D 1 109 ? 27.680 12.295 22.340 1.00 42.20 109 GLU D CA 1
ATOM 7553 C C . GLU D 1 109 ? 26.553 12.035 23.343 1.00 42.65 109 GLU D C 1
ATOM 7554 O O . GLU D 1 109 ? 25.817 12.965 23.697 1.00 42.33 109 GLU D O 1
ATOM 7560 N N . LEU D 1 110 ? 26.371 10.783 23.760 1.00 39.04 110 LEU D N 1
ATOM 7561 C CA . LEU D 1 110 ? 25.218 10.439 24.616 1.00 39.22 110 LEU D CA 1
ATOM 7562 C C . LEU D 1 110 ? 25.325 10.940 26.061 1.00 38.35 110 LEU D C 1
ATOM 7563 O O . LEU D 1 110 ? 24.321 11.130 26.719 1.00 36.37 110 LEU D O 1
ATOM 7568 N N . TRP D 1 111 ? 26.554 11.152 26.516 1.00 40.44 111 TRP D N 1
ATOM 7569 C CA . TRP D 1 111 ? 26.864 11.799 27.793 1.00 39.87 111 TRP D CA 1
ATOM 7570 C C . TRP D 1 111 ? 26.457 13.286 27.909 1.00 41.03 111 TRP D C 1
ATOM 7571 O O . TRP D 1 111 ? 26.571 13.885 28.994 1.00 38.96 111 TRP D O 1
ATOM 7582 N N . ALA D 1 112 ? 26.011 13.882 26.801 1.00 40.25 112 ALA D N 1
ATOM 7583 C CA . ALA D 1 112 ? 25.423 15.234 26.786 1.00 38.28 112 ALA D CA 1
ATOM 7584 C C . ALA D 1 112 ? 23.946 15.222 26.446 1.00 36.17 112 ALA D C 1
ATOM 7585 O O . ALA D 1 112 ? 23.388 16.271 26.100 1.00 35.94 112 ALA D O 1
ATOM 7587 N N . MET D 1 113 ? 23.323 14.048 26.490 1.00 37.80 113 MET D N 1
ATOM 7588 C CA . MET D 1 113 ? 21.888 13.946 26.250 1.00 41.53 113 MET D CA 1
ATOM 7589 C C . MET D 1 113 ? 21.181 14.538 27.480 1.00 41.94 113 MET D C 1
ATOM 7590 O O . MET D 1 113 ? 21.459 14.142 28.631 1.00 36.39 113 MET D O 1
ATOM 7595 N N . PRO D 1 114 ? 20.283 15.497 27.241 1.00 43.85 114 PRO D N 1
ATOM 7596 C CA . PRO D 1 114 ? 19.461 15.984 28.328 1.00 46.99 114 PRO D CA 1
ATOM 7597 C C . PRO D 1 114 ? 18.352 14.964 28.623 1.00 47.57 114 PRO D C 1
ATOM 7598 O O . PRO D 1 114 ? 17.314 14.975 27.958 1.00 49.83 114 PRO D O 1
ATOM 7602 N N . THR D 1 115 ? 18.584 14.100 29.613 1.00 50.83 115 THR D N 1
ATOM 7603 C CA . THR D 1 115 ? 17.668 12.984 29.946 1.00 56.55 115 THR D CA 1
ATOM 7604 C C . THR D 1 115 ? 16.277 13.383 30.455 1.00 59.48 115 THR D C 1
ATOM 7605 O O . THR D 1 115 ? 15.368 12.565 30.394 1.00 58.55 115 THR D O 1
ATOM 7609 N N . GLU D 1 116 ? 16.115 14.611 30.961 1.00 64.07 116 GLU D N 1
ATOM 7610 C CA . GLU D 1 116 ? 14.830 15.081 31.508 1.00 69.72 116 GLU D CA 1
ATOM 7611 C C . GLU D 1 116 ? 14.168 16.194 30.676 1.00 67.96 116 GLU D C 1
ATOM 7612 O O . GLU D 1 116 ? 13.340 16.924 31.209 1.00 69.57 116 GLU D O 1
ATOM 7618 N N . ASP D 1 117 ? 14.526 16.335 29.393 1.00 69.95 117 ASP D N 1
ATOM 7619 C CA . ASP D 1 117 ? 13.901 17.332 28.484 1.00 64.04 117 ASP D CA 1
ATOM 7620 C C . ASP D 1 117 ? 12.834 16.607 27.653 1.00 61.92 117 ASP D C 1
ATOM 7621 O O . ASP D 1 117 ? 13.161 15.762 26.838 1.00 57.92 117 ASP D O 1
ATOM 7626 N N . GLU D 1 118 ? 11.562 16.924 27.884 1.00 64.23 118 GLU D N 1
ATOM 7627 C CA . GLU D 1 118 ? 10.436 16.296 27.164 1.00 62.75 118 GLU D CA 1
ATOM 7628 C C . GLU D 1 118 ? 10.595 16.441 25.651 1.00 59.85 118 GLU D C 1
ATOM 7629 O O . GLU D 1 118 ? 10.392 15.491 24.903 1.00 65.12 118 GLU D O 1
ATOM 7635 N N . ALA D 1 119 ? 10.998 17.622 25.205 1.00 57.36 119 ALA D N 1
ATOM 7636 C CA . ALA D 1 119 ? 11.060 17.932 23.775 1.00 56.13 119 ALA D CA 1
ATOM 7637 C C . ALA D 1 119 ? 12.211 17.229 23.038 1.00 52.78 119 ALA D C 1
ATOM 7638 O O . ALA D 1 119 ? 12.020 16.667 21.969 1.00 54.63 119 ALA D O 1
ATOM 7640 N N . VAL D 1 120 ? 13.402 17.270 23.614 1.00 49.58 120 VAL D N 1
ATOM 7641 C CA . VAL D 1 120 ? 14.569 16.623 23.020 1.00 48.60 120 VAL D CA 1
ATOM 7642 C C . VAL D 1 120 ? 14.412 15.087 22.987 1.00 47.61 120 VAL D C 1
ATOM 7643 O O . VAL D 1 120 ? 14.762 14.462 21.995 1.00 49.23 120 VAL D O 1
ATOM 7647 N N . ILE D 1 121 ? 13.871 14.500 24.054 1.00 46.41 121 ILE D N 1
ATOM 7648 C CA . ILE D 1 121 ? 13.740 13.049 24.173 1.00 45.09 121 ILE D CA 1
ATOM 7649 C C . ILE D 1 121 ? 12.653 12.478 23.244 1.00 48.37 121 ILE D C 1
ATOM 7650 O O . ILE D 1 121 ? 12.851 11.401 22.684 1.00 50.98 121 ILE D O 1
ATOM 7655 N N . SER D 1 122 ? 11.524 13.171 23.071 1.00 46.53 122 SER D N 1
ATOM 7656 C CA . SER D 1 122 ? 10.463 12.656 22.191 1.00 45.26 122 SER D CA 1
ATOM 7657 C C . SER D 1 122 ? 10.832 12.835 20.721 1.00 45.18 122 SER D C 1
ATOM 7658 O O . SER D 1 122 ? 10.306 12.137 19.858 1.00 44.99 122 SER D O 1
ATOM 7661 N N . THR D 1 123 ? 11.696 13.814 20.449 1.00 45.69 123 THR D N 1
ATOM 7662 C CA . THR D 1 123 ? 12.256 14.023 19.117 1.00 46.30 123 THR D CA 1
ATOM 7663 C C . THR D 1 123 ? 13.266 12.906 18.800 1.00 45.07 123 THR D C 1
ATOM 7664 O O . THR D 1 123 ? 13.238 12.326 17.710 1.00 43.44 123 THR D O 1
ATOM 7668 N N . TYR D 1 124 ? 14.128 12.593 19.764 1.00 41.75 124 TYR D N 1
ATOM 7669 C CA . TYR D 1 124 ? 15.009 11.434 19.660 1.00 44.84 124 TYR D CA 1
ATOM 7670 C C . TYR D 1 124 ? 14.248 10.161 19.349 1.00 43.32 124 TYR D C 1
ATOM 7671 O O . TYR D 1 124 ? 14.675 9.395 18.498 1.00 44.51 124 TYR D O 1
ATOM 7680 N N . ASN D 1 125 ? 13.121 9.953 20.030 1.00 43.41 125 ASN D N 1
ATOM 7681 C CA . ASN D 1 125 ? 12.283 8.776 19.817 1.00 42.02 125 ASN D CA 1
ATOM 7682 C C . ASN D 1 125 ? 11.672 8.767 18.424 1.00 43.52 125 ASN D C 1
ATOM 7683 O O . ASN D 1 125 ? 11.494 7.686 17.844 1.00 46.31 125 ASN D O 1
ATOM 7688 N N . LYS D 1 126 ? 11.351 9.936 17.882 1.00 40.99 126 LYS D N 1
ATOM 7689 C CA . LYS D 1 126 ? 10.804 10.007 16.518 1.00 44.04 126 LYS D CA 1
ATOM 7690 C C . LYS D 1 126 ? 11.834 9.752 15.425 1.00 43.53 126 LYS D C 1
ATOM 7691 O O . LYS D 1 126 ? 11.458 9.259 14.370 1.00 48.18 126 LYS D O 1
ATOM 7697 N N . LEU D 1 127 ? 13.106 10.098 15.664 1.00 40.82 127 LEU D N 1
ATOM 7698 C CA . LEU D 1 127 ? 14.180 9.934 14.679 1.00 42.28 127 LEU D CA 1
ATOM 7699 C C . LEU D 1 127 ? 15.056 8.680 14.861 1.00 43.29 127 LEU D C 1
ATOM 7700 O O . LEU D 1 127 ? 15.968 8.465 14.063 1.00 42.92 127 LEU D O 1
ATOM 7705 N N . LYS D 1 128 ? 14.796 7.875 15.897 1.00 45.92 128 LYS D N 1
ATOM 7706 C CA . LYS D 1 128 ? 15.596 6.666 16.190 1.00 45.71 128 LYS D CA 1
ATOM 7707 C C . LYS D 1 128 ? 15.755 5.704 15.008 1.00 43.27 128 LYS D C 1
ATOM 7708 O O . LYS D 1 128 ? 16.871 5.333 14.722 1.00 43.11 128 LYS D O 1
ATOM 7714 N N . GLU D 1 129 ? 14.667 5.307 14.336 1.00 44.21 129 GLU D N 1
ATOM 7715 C CA . GLU D 1 129 ? 14.761 4.467 13.102 1.00 43.80 129 GLU D CA 1
ATOM 7716 C C . GLU D 1 129 ? 15.740 5.025 12.057 1.00 39.81 129 GLU D C 1
ATOM 7717 O O . GLU D 1 129 ? 16.565 4.294 11.539 1.00 37.08 129 GLU D O 1
ATOM 7723 N N . LYS D 1 130 ? 15.671 6.328 11.814 1.00 38.24 130 LYS D N 1
ATOM 7724 C CA . LYS D 1 130 ? 16.498 6.980 10.813 1.00 35.81 130 LYS D CA 1
ATOM 7725 C C . LYS D 1 130 ? 17.925 7.214 11.270 1.00 34.53 130 LYS D C 1
ATOM 7726 O O . LYS D 1 130 ? 18.855 7.146 10.462 1.00 35.14 130 LYS D O 1
ATOM 7732 N N . LEU D 1 131 ? 18.121 7.453 12.558 1.00 32.64 131 LEU D N 1
ATOM 7733 C CA . LEU D 1 131 ? 19.483 7.596 13.101 1.00 31.55 131 LEU D CA 1
ATOM 7734 C C . LEU D 1 131 ? 20.215 6.276 13.100 1.00 29.25 131 LEU D C 1
ATOM 7735 O O . LEU D 1 131 ? 21.380 6.214 12.786 1.00 28.55 131 LEU D O 1
ATOM 7740 N N . LYS D 1 132 ? 19.514 5.231 13.483 1.00 29.81 132 LYS D N 1
ATOM 7741 C CA . LYS D 1 132 ? 20.068 3.886 13.500 1.00 33.07 132 LYS D CA 1
ATOM 7742 C C . LYS D 1 132 ? 20.293 3.240 12.095 1.00 34.90 132 LYS D C 1
ATOM 7743 O O . LYS D 1 132 ? 21.094 2.291 11.973 1.00 30.77 132 LYS D O 1
ATOM 7749 N N . GLN D 1 133 ? 19.627 3.782 11.062 1.00 35.81 133 GLN D N 1
ATOM 7750 C CA . GLN D 1 133 ? 19.711 3.276 9.690 1.00 36.66 133 GLN D CA 1
ATOM 7751 C C . GLN D 1 133 ? 19.546 4.447 8.673 1.00 34.19 133 GLN D C 1
ATOM 7752 O O . GLN D 1 133 ? 18.516 4.626 8.014 1.00 33.06 133 GLN D O 1
ATOM 7758 N N . PRO D 1 134 ? 20.561 5.287 8.572 1.00 31.76 134 PRO D N 1
ATOM 7759 C CA . PRO D 1 134 ? 20.462 6.432 7.671 1.00 31.29 134 PRO D CA 1
ATOM 7760 C C . PRO D 1 134 ? 20.619 6.049 6.225 1.00 31.86 134 PRO D C 1
ATOM 7761 O O . PRO D 1 134 ? 21.049 4.939 5.950 1.00 33.21 134 PRO D O 1
ATOM 7765 N N . LYS D 1 135 ? 20.327 6.987 5.322 1.00 30.65 135 LYS D N 1
ATOM 7766 C CA . LYS D 1 135 ? 20.632 6.834 3.921 1.00 30.80 135 LYS D CA 1
ATOM 7767 C C . LYS D 1 135 ? 22.144 6.996 3.715 1.00 31.86 135 LYS D C 1
ATOM 7768 O O . LYS D 1 135 ? 22.821 7.631 4.522 1.00 30.28 135 LYS D O 1
ATOM 7774 N N . LYS D 1 136 ? 22.683 6.405 2.653 1.00 34.34 136 LYS D N 1
ATOM 7775 C CA . LYS D 1 136 ? 24.062 6.698 2.249 1.00 35.47 136 LYS D CA 1
ATOM 7776 C C . LYS D 1 136 ? 23.993 8.016 1.470 1.00 34.97 136 LYS D C 1
ATOM 7777 O O . LYS D 1 136 ? 23.212 8.169 0.524 1.00 34.52 136 LYS D O 1
ATOM 7783 N N . LEU D 1 137 ? 24.787 8.987 1.891 1.00 36.17 137 LEU D N 1
ATOM 7784 C CA . LEU D 1 137 ? 24.754 10.311 1.281 1.00 35.08 137 LEU D CA 1
ATOM 7785 C C . LEU D 1 137 ? 24.934 10.265 -0.246 1.00 35.15 137 LEU D C 1
ATOM 7786 O O . LEU D 1 137 ? 24.205 10.962 -0.940 1.00 36.33 137 LEU D O 1
ATOM 7791 N N . ALA D 1 138 ? 25.875 9.472 -0.768 1.00 34.75 138 ALA D N 1
ATOM 7792 C CA . ALA D 1 138 ? 26.027 9.353 -2.235 1.00 34.72 138 ALA D CA 1
ATOM 7793 C C . ALA D 1 138 ? 24.736 8.891 -2.921 1.00 39.00 138 ALA D C 1
ATOM 7794 O O . ALA D 1 138 ? 24.410 9.406 -3.981 1.00 43.78 138 ALA D O 1
ATOM 7796 N N . ASP D 1 139 ? 23.981 7.974 -2.309 1.00 41.48 139 ASP D N 1
ATOM 7797 C CA . ASP D 1 139 ? 22.668 7.554 -2.842 1.00 42.16 139 ASP D CA 1
ATOM 7798 C C . ASP D 1 139 ? 21.643 8.716 -2.898 1.00 45.45 139 ASP D C 1
ATOM 7799 O O . ASP D 1 139 ? 20.696 8.695 -3.702 1.00 46.03 139 ASP D O 1
ATOM 7804 N N . VAL D 1 140 ? 21.827 9.708 -2.025 1.00 46.84 140 VAL D N 1
ATOM 7805 C CA . VAL D 1 140 ? 21.032 10.941 -2.023 1.00 44.26 140 VAL D CA 1
ATOM 7806 C C . VAL D 1 140 ? 21.496 11.852 -3.179 1.00 41.27 140 VAL D C 1
ATOM 7807 O O . VAL D 1 140 ? 20.690 12.348 -3.944 1.00 40.85 140 VAL D O 1
ATOM 7811 N N . ILE D 1 141 ? 22.801 12.021 -3.326 1.00 40.27 141 ILE D N 1
ATOM 7812 C CA . ILE D 1 141 ? 23.390 12.772 -4.443 1.00 41.63 141 ILE D CA 1
ATOM 7813 C C . ILE D 1 141 ? 22.977 12.225 -5.816 1.00 45.29 141 ILE D C 1
ATOM 7814 O O . ILE D 1 141 ? 22.760 12.988 -6.750 1.00 46.91 141 ILE D O 1
ATOM 7819 N N . LYS D 1 142 ? 22.867 10.912 -5.936 1.00 49.17 142 LYS D N 1
ATOM 7820 C CA . LYS D 1 142 ? 22.537 10.306 -7.202 1.00 51.84 142 LYS D CA 1
ATOM 7821 C C . LYS D 1 142 ? 21.034 10.399 -7.529 1.00 51.98 142 LYS D C 1
ATOM 7822 O O . LYS D 1 142 ? 20.684 10.466 -8.699 1.00 52.33 142 LYS D O 1
ATOM 7828 N N . ASN D 1 143 ? 20.165 10.423 -6.520 1.00 50.68 143 ASN D N 1
ATOM 7829 C CA . ASN D 1 143 ? 18.721 10.248 -6.726 1.00 52.40 143 ASN D CA 1
ATOM 7830 C C . ASN D 1 143 ? 17.813 11.416 -6.354 1.00 57.91 143 ASN D C 1
ATOM 7831 O O . ASN D 1 143 ? 16.738 11.550 -6.945 1.00 62.18 143 ASN D O 1
ATOM 7836 N N . GLU D 1 144 ? 18.180 12.198 -5.336 1.00 58.38 144 GLU D N 1
ATOM 7837 C CA . GLU D 1 144 ? 17.214 13.070 -4.645 1.00 59.76 144 GLU D CA 1
ATOM 7838 C C . GLU D 1 144 ? 17.593 14.551 -4.529 1.00 57.59 144 GLU D C 1
ATOM 7839 O O . GLU D 1 144 ? 16.855 15.316 -3.878 1.00 61.87 144 GLU D O 1
ATOM 7845 N N . LEU D 1 145 ? 18.717 14.946 -5.137 1.00 52.27 145 LEU D N 1
ATOM 7846 C CA . LEU D 1 145 ? 19.050 16.352 -5.363 1.00 52.15 145 LEU D CA 1
ATOM 7847 C C . LEU D 1 145 ? 18.509 16.841 -6.747 1.00 52.64 145 LEU D C 1
ATOM 7848 O O . LEU D 1 145 ? 17.350 16.563 -7.081 1.00 50.01 145 LEU D O 1
ATOM 7853 N N . GLY D 1 146 ? 19.294 17.582 -7.529 1.00 58.12 146 GLY D N 1
ATOM 7854 C CA . GLY D 1 146 ? 18.754 18.302 -8.692 1.00 65.66 146 GLY D CA 1
ATOM 7855 C C . GLY D 1 146 ? 17.980 19.572 -8.314 1.00 71.12 146 GLY D C 1
ATOM 7856 O O . GLY D 1 146 ? 17.865 19.911 -7.130 1.00 72.20 146 GLY D O 1
ATOM 7857 N N . PRO D 1 147 ? 17.461 20.303 -9.321 1.00 72.13 147 PRO D N 1
ATOM 7858 C CA . PRO D 1 147 ? 16.708 21.540 -9.083 1.00 72.32 147 PRO D CA 1
ATOM 7859 C C . PRO D 1 147 ? 15.272 21.310 -8.592 1.00 69.10 147 PRO D C 1
ATOM 7860 O O . PRO D 1 147 ? 14.747 22.138 -7.846 1.00 68.40 147 PRO D O 1
ATOM 7864 N N . ASP D 1 148 ? 14.673 20.178 -8.974 1.00 63.88 148 ASP D N 1
ATOM 7865 C CA . ASP D 1 148 ? 13.378 19.741 -8.432 1.00 60.47 148 ASP D CA 1
ATOM 7866 C C . ASP D 1 148 ? 13.514 19.048 -7.058 1.00 55.78 148 ASP D C 1
ATOM 7867 O O . ASP D 1 148 ? 12.579 18.393 -6.614 1.00 52.50 148 ASP D O 1
ATOM 7872 N N . SER D 1 149 ? 14.658 19.176 -6.383 1.00 52.76 149 SER D N 1
ATOM 7873 C CA . SER D 1 149 ? 14.893 18.475 -5.129 1.00 50.00 149 SER D CA 1
ATOM 7874 C C . SER D 1 149 ? 13.878 18.931 -4.109 1.00 49.79 149 SER D C 1
ATOM 7875 O O . SER D 1 149 ? 13.727 20.137 -3.910 1.00 56.63 149 SER D O 1
ATOM 7878 N N . ASP D 1 150 ? 13.215 17.986 -3.441 1.00 49.03 150 ASP D N 1
ATOM 7879 C CA . ASP D 1 150 ? 12.284 18.310 -2.341 1.00 47.55 150 ASP D CA 1
ATOM 7880 C C . ASP D 1 150 ? 12.966 18.737 -1.036 1.00 48.08 150 ASP D C 1
ATOM 7881 O O . ASP D 1 150 ? 12.259 18.984 -0.048 1.00 51.83 150 ASP D O 1
ATOM 7886 N N . TYR D 1 151 ? 14.310 18.821 -1.018 1.00 44.38 151 TYR D N 1
ATOM 7887 C CA . TYR D 1 151 ? 15.052 19.286 0.148 1.00 43.96 151 TYR D CA 1
ATOM 7888 C C . TYR D 1 151 ? 15.299 20.789 0.114 1.00 46.91 151 TYR D C 1
ATOM 7889 O O . TYR D 1 151 ? 15.922 21.307 -0.811 1.00 46.20 151 TYR D O 1
ATOM 7898 N N . LEU D 1 152 ? 14.868 21.467 1.173 1.00 48.91 152 LEU D N 1
ATOM 7899 C CA . LEU D 1 152 ? 15.032 22.913 1.328 1.00 46.16 152 LEU D CA 1
ATOM 7900 C C . LEU D 1 152 ? 16.368 23.283 2.017 1.00 43.33 152 LEU D C 1
ATOM 7901 O O . LEU D 1 152 ? 16.986 24.304 1.721 1.00 40.96 152 LEU D O 1
ATOM 7906 N N . SER D 1 153 ? 16.828 22.447 2.930 1.00 43.02 153 SER D N 1
ATOM 7907 C CA . SER D 1 153 ? 18.045 22.754 3.664 1.00 44.92 153 SER D CA 1
ATOM 7908 C C . SER D 1 153 ? 18.897 21.505 3.901 1.00 40.86 153 SER D C 1
ATOM 7909 O O . SER D 1 153 ? 18.388 20.386 3.941 1.00 36.13 153 SER D O 1
ATOM 7912 N N . VAL D 1 154 ? 20.196 21.742 4.047 1.00 37.34 154 VAL D N 1
ATOM 7913 C CA . VAL D 1 154 ? 21.130 20.779 4.554 1.00 40.68 154 VAL D CA 1
ATOM 7914 C C . VAL D 1 154 ? 21.452 21.211 5.974 1.00 38.22 154 VAL D C 1
ATOM 7915 O O . VAL D 1 154 ? 21.925 22.315 6.165 1.00 37.90 154 VAL D O 1
ATOM 7919 N N . PHE D 1 155 ? 21.199 20.356 6.962 1.00 37.83 155 PHE D N 1
ATOM 7920 C CA . PHE D 1 155 ? 21.520 20.673 8.356 1.00 37.84 155 PHE D CA 1
ATOM 7921 C C . PHE D 1 155 ? 22.708 19.800 8.803 1.00 37.03 155 PHE D C 1
ATOM 7922 O O . PHE D 1 155 ? 22.668 18.595 8.669 1.00 43.58 155 PHE D O 1
ATOM 7930 N N . ILE D 1 156 ? 23.785 20.407 9.275 1.00 34.62 156 ILE D N 1
ATOM 7931 C CA . ILE D 1 156 ? 24.994 19.681 9.680 1.00 34.87 156 ILE D CA 1
ATOM 7932 C C . ILE D 1 156 ? 25.295 19.964 11.163 1.00 37.34 156 ILE D C 1
ATOM 7933 O O . ILE D 1 156 ? 25.955 20.938 11.481 1.00 37.96 156 ILE D O 1
ATOM 7938 N N . PRO D 1 157 ? 24.791 19.124 12.084 1.00 38.66 157 PRO D N 1
ATOM 7939 C CA . PRO D 1 157 ? 25.131 19.361 13.461 1.00 38.42 157 PRO D CA 1
ATOM 7940 C C . PRO D 1 157 ? 26.610 19.226 13.778 1.00 40.21 157 PRO D C 1
ATOM 7941 O O . PRO D 1 157 ? 27.415 18.693 12.997 1.00 45.73 157 PRO D O 1
ATOM 7945 N N . GLY D 1 158 ? 26.962 19.773 14.920 1.00 40.39 158 GLY D N 1
ATOM 7946 C CA . GLY D 1 158 ? 28.311 19.695 15.424 1.00 40.07 158 GLY D CA 1
ATOM 7947 C C . GLY D 1 158 ? 28.403 18.651 16.506 1.00 38.60 158 GLY D C 1
ATOM 7948 O O . GLY D 1 158 ? 27.652 17.677 16.520 1.00 41.04 158 GLY D O 1
ATOM 7949 N N . GLY D 1 159 ? 29.273 18.928 17.459 1.00 37.89 159 GLY D N 1
ATOM 7950 C CA . GLY D 1 159 ? 29.884 17.936 18.296 1.00 36.85 159 GLY D CA 1
ATOM 7951 C C . GLY D 1 159 ? 31.224 17.691 17.637 1.00 36.80 159 GLY D C 1
ATOM 7952 O O . GLY D 1 159 ? 31.340 17.762 16.401 1.00 37.83 159 GLY D O 1
ATOM 7953 N N . HIS D 1 160 ? 32.224 17.389 18.451 1.00 33.95 160 HIS D N 1
ATOM 7954 C CA . HIS D 1 160 ? 33.564 17.158 17.956 1.00 38.66 160 HIS D CA 1
ATOM 7955 C C . HIS D 1 160 ? 33.732 16.079 16.870 1.00 38.59 160 HIS D C 1
ATOM 7956 O O . HIS D 1 160 ? 34.756 16.069 16.168 1.00 39.06 160 HIS D O 1
ATOM 7963 N N . ALA D 1 161 ? 32.765 15.179 16.744 1.00 38.88 161 ALA D N 1
ATOM 7964 C CA . ALA D 1 161 ? 32.794 14.169 15.679 1.00 41.94 161 ALA D CA 1
ATOM 7965 C C . ALA D 1 161 ? 32.677 14.795 14.292 1.00 40.68 161 ALA D C 1
ATOM 7966 O O . ALA D 1 161 ? 33.214 14.247 13.352 1.00 40.89 161 ALA D O 1
ATOM 7968 N N . ALA D 1 162 ? 32.013 15.943 14.172 1.00 39.97 162 ALA D N 1
ATOM 7969 C CA . ALA D 1 162 ? 31.851 16.588 12.870 1.00 41.22 162 ALA D CA 1
ATOM 7970 C C . ALA D 1 162 ? 33.178 16.898 12.123 1.00 41.51 162 ALA D C 1
ATOM 7971 O O . ALA D 1 162 ? 33.142 17.092 10.910 1.00 43.34 162 ALA D O 1
ATOM 7973 N N . VAL D 1 163 ? 34.326 16.898 12.821 1.00 40.15 163 VAL D N 1
ATOM 7974 C CA . VAL D 1 163 ? 35.652 17.118 12.188 1.00 39.84 163 VAL D CA 1
ATOM 7975 C C . VAL D 1 163 ? 36.310 15.839 11.594 1.00 42.78 163 VAL D C 1
ATOM 7976 O O . VAL D 1 163 ? 37.524 15.813 11.323 1.00 47.91 163 VAL D O 1
ATOM 7980 N N . VAL D 1 164 ? 35.532 14.777 11.409 1.00 43.47 164 VAL D N 1
ATOM 7981 C CA . VAL D 1 164 ? 36.052 13.496 10.938 1.00 41.70 164 VAL D CA 1
ATOM 7982 C C . VAL D 1 164 ? 35.225 13.123 9.714 1.00 43.18 164 VAL D C 1
ATOM 7983 O O . VAL D 1 164 ? 34.019 12.985 9.833 1.00 36.69 164 VAL D O 1
ATOM 7987 N N . GLY D 1 165 ? 35.863 13.011 8.545 1.00 42.29 165 GLY D N 1
ATOM 7988 C CA . GLY D 1 165 ? 35.194 12.577 7.313 1.00 40.37 165 GLY D CA 1
ATOM 7989 C C . GLY D 1 165 ? 34.382 13.659 6.605 1.00 40.56 165 GLY D C 1
ATOM 7990 O O . GLY D 1 165 ? 34.647 13.988 5.434 1.00 33.87 165 GLY D O 1
ATOM 7991 N N . ILE D 1 166 ? 33.387 14.184 7.329 1.00 41.05 166 ILE D N 1
ATOM 7992 C CA . ILE D 1 166 ? 32.531 15.319 6.930 1.00 42.05 166 ILE D CA 1
ATOM 7993 C C . ILE D 1 166 ? 33.350 16.546 6.436 1.00 40.55 166 ILE D C 1
ATOM 7994 O O . ILE D 1 166 ? 32.866 17.309 5.579 1.00 38.75 166 ILE D O 1
ATOM 7999 N N . SER D 1 167 ? 34.556 16.718 6.988 1.00 38.19 167 SER D N 1
ATOM 8000 C CA . SER D 1 167 ? 35.458 17.854 6.708 1.00 40.25 167 SER D CA 1
ATOM 8001 C C . SER D 1 167 ? 36.357 17.713 5.473 1.00 42.40 167 SER D C 1
ATOM 8002 O O . SER D 1 167 ? 37.026 18.684 5.062 1.00 40.65 167 SER D O 1
ATOM 8005 N N . GLU D 1 168 ? 36.384 16.514 4.892 1.00 44.64 168 GLU D N 1
ATOM 8006 C CA . GLU D 1 168 ? 37.243 16.212 3.746 1.00 44.54 168 GLU D CA 1
ATOM 8007 C C . GLU D 1 168 ? 36.558 15.211 2.797 1.00 40.09 168 GLU D C 1
ATOM 8008 O O . GLU D 1 168 ? 37.172 14.278 2.364 1.00 39.82 168 GLU D O 1
ATOM 8014 N N . SER D 1 169 ? 35.295 15.456 2.457 1.00 37.27 169 SER D N 1
ATOM 8015 C CA . SER D 1 169 ? 34.443 14.512 1.763 1.00 37.30 169 SER D CA 1
ATOM 8016 C C . SER D 1 169 ? 34.011 15.041 0.419 1.00 39.46 169 SER D C 1
ATOM 8017 O O . SER D 1 169 ? 33.389 16.085 0.338 1.00 42.50 169 SER D O 1
ATOM 8020 N N . GLU D 1 170 ? 34.264 14.287 -0.636 1.00 43.39 170 GLU D N 1
ATOM 8021 C CA . GLU D 1 170 ? 33.780 14.677 -1.957 1.00 48.58 170 GLU D CA 1
ATOM 8022 C C . GLU D 1 170 ? 32.252 14.643 -2.006 1.00 47.29 170 GLU D C 1
ATOM 8023 O O . GLU D 1 170 ? 31.636 15.410 -2.745 1.00 43.48 170 GLU D O 1
ATOM 8029 N N . ASP D 1 171 ? 31.643 13.755 -1.219 1.00 48.83 171 ASP D N 1
ATOM 8030 C CA . ASP D 1 171 ? 30.179 13.695 -1.133 1.00 49.09 171 ASP D CA 1
ATOM 8031 C C . ASP D 1 171 ? 29.589 14.985 -0.501 1.00 44.87 171 ASP D C 1
ATOM 8032 O O . ASP D 1 171 ? 28.586 15.512 -0.994 1.00 41.67 171 ASP D O 1
ATOM 8037 N N . VAL D 1 172 ? 30.222 15.508 0.551 1.00 39.64 172 VAL D N 1
ATOM 8038 C CA . VAL D 1 172 ? 29.744 16.747 1.161 1.00 40.97 172 VAL D CA 1
ATOM 8039 C C . VAL D 1 172 ? 29.938 17.947 0.194 1.00 40.17 172 VAL D C 1
ATOM 8040 O O . VAL D 1 172 ? 29.010 18.741 -0.025 1.00 38.97 172 VAL D O 1
ATOM 8044 N N . GLN D 1 173 ? 31.118 18.036 -0.410 1.00 37.55 173 GLN D N 1
ATOM 8045 C CA . GLN D 1 173 ? 31.412 19.080 -1.385 1.00 38.93 173 GLN D CA 1
ATOM 8046 C C . GLN D 1 173 ? 30.362 19.276 -2.441 1.00 37.60 173 GLN D C 1
ATOM 8047 O O . GLN D 1 173 ? 29.987 20.415 -2.732 1.00 43.57 173 GLN D O 1
ATOM 8053 N N . GLN D 1 174 ? 29.925 18.177 -3.030 1.00 37.66 174 GLN D N 1
ATOM 8054 C CA . GLN D 1 174 ? 28.848 18.194 -4.017 1.00 38.77 174 GLN D CA 1
ATOM 8055 C C . GLN D 1 174 ? 27.516 18.572 -3.398 1.00 38.72 174 GLN D C 1
ATOM 8056 O O . GLN D 1 174 ? 26.688 19.150 -4.075 1.00 42.18 174 GLN D O 1
ATOM 8062 N N . THR D 1 175 ? 27.277 18.207 -2.134 1.00 42.10 175 THR D N 1
ATOM 8063 C CA . THR D 1 175 ? 26.024 18.562 -1.452 1.00 41.28 175 THR D CA 1
ATOM 8064 C C . THR D 1 175 ? 26.017 20.063 -1.159 1.00 40.58 175 THR D C 1
ATOM 8065 O O . THR D 1 175 ? 25.011 20.740 -1.422 1.00 39.39 175 THR D O 1
ATOM 8069 N N . LEU D 1 176 ? 27.136 20.586 -0.659 1.00 37.72 176 LEU D N 1
ATOM 8070 C CA . LEU D 1 176 ? 27.256 22.017 -0.479 1.00 39.73 176 LEU D CA 1
ATOM 8071 C C . LEU D 1 176 ? 27.056 22.761 -1.818 1.00 45.43 176 LEU D C 1
ATOM 8072 O O . LEU D 1 176 ? 26.198 23.662 -1.902 1.00 49.03 176 LEU D O 1
ATOM 8077 N N . ASP D 1 177 ? 27.768 22.337 -2.872 1.00 48.26 177 ASP D N 1
ATOM 8078 C CA . ASP D 1 177 ? 27.563 22.892 -4.237 1.00 46.28 177 ASP D CA 1
ATOM 8079 C C . ASP D 1 177 ? 26.130 22.895 -4.734 1.00 45.82 177 ASP D C 1
ATOM 8080 O O . ASP D 1 177 ? 25.671 23.917 -5.224 1.00 52.73 177 ASP D O 1
ATOM 8085 N N . TRP D 1 178 ? 25.417 21.787 -4.615 1.00 39.70 178 TRP D N 1
ATOM 8086 C CA . TRP D 1 178 ? 23.981 21.807 -4.924 1.00 42.18 178 TRP D CA 1
ATOM 8087 C C . TRP D 1 178 ? 23.197 22.873 -4.148 1.00 46.35 178 TRP D C 1
ATOM 8088 O O . TRP D 1 178 ? 22.223 23.404 -4.683 1.00 56.13 178 TRP D O 1
ATOM 8099 N N . ALA D 1 179 ? 23.596 23.173 -2.906 1.00 47.61 179 ALA D N 1
ATOM 8100 C CA . ALA D 1 179 ? 22.867 24.143 -2.073 1.00 47.46 179 ALA D CA 1
ATOM 8101 C C . ALA D 1 179 ? 23.047 25.542 -2.613 1.00 48.78 179 ALA D C 1
ATOM 8102 O O . ALA D 1 179 ? 22.069 26.219 -2.919 1.00 47.94 179 ALA D O 1
ATOM 8104 N N . LEU D 1 180 ? 24.312 25.945 -2.731 1.00 50.23 180 LEU D N 1
ATOM 8105 C CA . LEU D 1 180 ? 24.698 27.183 -3.400 1.00 51.60 180 LEU D CA 1
ATOM 8106 C C . LEU D 1 180 ? 24.022 27.335 -4.771 1.00 52.29 180 LEU D C 1
ATOM 8107 O O . LEU D 1 180 ? 23.287 28.296 -4.993 1.00 56.43 180 LEU D O 1
ATOM 8112 N N . ASP D 1 181 ? 24.225 26.369 -5.663 1.00 50.77 181 ASP D N 1
ATOM 8113 C CA . ASP D 1 181 ? 23.691 26.452 -7.032 1.00 49.87 181 ASP D CA 1
ATOM 8114 C C . ASP D 1 181 ? 22.156 26.397 -7.164 1.00 47.82 181 ASP D C 1
ATOM 8115 O O . ASP D 1 181 ? 21.654 26.549 -8.260 1.00 48.23 181 ASP D O 1
ATOM 8120 N N . ASN D 1 182 ? 21.403 26.171 -6.095 1.00 47.23 182 ASN D N 1
ATOM 8121 C CA . ASN D 1 182 ? 19.929 26.172 -6.203 1.00 49.92 182 ASN D CA 1
ATOM 8122 C C . ASN D 1 182 ? 19.228 26.927 -5.084 1.00 48.04 182 ASN D C 1
ATOM 8123 O O . ASN D 1 182 ? 18.078 26.639 -4.793 1.00 43.79 182 ASN D O 1
ATOM 8128 N N . ASP D 1 183 ? 19.916 27.878 -4.458 1.00 53.66 183 ASP D N 1
ATOM 8129 C CA . ASP D 1 183 ? 19.286 28.816 -3.523 1.00 56.41 183 ASP D CA 1
ATOM 8130 C C . ASP D 1 183 ? 18.704 28.068 -2.292 1.00 53.60 183 ASP D C 1
ATOM 8131 O O . ASP D 1 183 ? 17.571 28.328 -1.854 1.00 47.97 183 ASP D O 1
ATOM 8136 N N . ARG D 1 184 ? 19.492 27.131 -1.758 1.00 50.36 184 ARG D N 1
ATOM 8137 C CA . ARG D 1 184 ? 19.047 26.241 -0.682 1.00 47.81 184 ARG D CA 1
ATOM 8138 C C . ARG D 1 184 ? 19.837 26.542 0.553 1.00 47.02 184 ARG D C 1
ATOM 8139 O O . ARG D 1 184 ? 20.986 27.008 0.458 1.00 46.82 184 ARG D O 1
ATOM 8147 N N . PHE D 1 185 ? 19.222 26.270 1.711 1.00 47.19 185 PHE D N 1
ATOM 8148 C CA . PHE D 1 185 ? 19.839 26.611 3.003 1.00 46.12 185 PHE D CA 1
ATOM 8149 C C . PHE D 1 185 ? 20.945 25.655 3.403 1.00 41.59 185 PHE D C 1
ATOM 8150 O O . PHE D 1 185 ? 20.989 24.524 2.969 1.00 39.23 185 PHE D O 1
ATOM 8158 N N . ILE D 1 186 ? 21.842 26.152 4.235 1.00 41.90 186 ILE D N 1
ATOM 8159 C CA . ILE D 1 186 ? 22.940 25.401 4.790 1.00 42.50 186 ILE D CA 1
ATOM 8160 C C . ILE D 1 186 ? 22.965 25.846 6.229 1.00 48.00 186 ILE D C 1
ATOM 8161 O O . ILE D 1 186 ? 23.187 27.023 6.494 1.00 54.44 186 ILE D O 1
ATOM 8166 N N . VAL D 1 187 ? 22.733 24.916 7.154 1.00 49.98 187 VAL D N 1
ATOM 8167 C CA . VAL D 1 187 ? 22.479 25.245 8.557 1.00 46.94 187 VAL D CA 1
ATOM 8168 C C . VAL D 1 187 ? 23.404 24.402 9.421 1.00 45.43 187 VAL D C 1
ATOM 8169 O O . VAL D 1 187 ? 23.264 23.202 9.427 1.00 41.79 187 VAL D O 1
ATOM 8173 N N . THR D 1 188 ? 24.332 25.034 10.145 1.00 45.32 188 THR D N 1
ATOM 8174 C CA . THR D 1 188 ? 25.393 24.342 10.880 1.00 45.11 188 THR D CA 1
ATOM 8175 C C . THR D 1 188 ? 25.579 24.922 12.276 1.00 49.19 188 THR D C 1
ATOM 8176 O O . THR D 1 188 ? 25.126 26.018 12.509 1.00 57.13 188 THR D O 1
ATOM 8180 N N . LEU D 1 189 ? 26.255 24.219 13.192 1.00 48.02 189 LEU D N 1
ATOM 8181 C CA . LEU D 1 189 ? 26.783 24.846 14.416 1.00 51.16 189 LEU D CA 1
ATOM 8182 C C . LEU D 1 189 ? 27.921 24.078 15.077 1.00 53.76 189 LEU D C 1
ATOM 8183 O O . LEU D 1 189 ? 28.156 22.929 14.743 1.00 54.98 189 LEU D O 1
ATOM 8188 N N . CYS D 1 190 ? 28.630 24.759 15.989 1.00 59.90 190 CYS D N 1
ATOM 8189 C CA . CYS D 1 190 ? 29.690 24.192 16.888 1.00 61.37 190 CYS D CA 1
ATOM 8190 C C . CYS D 1 190 ? 30.977 23.860 16.091 1.00 56.46 190 CYS D C 1
ATOM 8191 O O . CYS D 1 190 ? 31.672 24.786 15.647 1.00 47.71 190 CYS D O 1
ATOM 8194 N N . HIS D 1 191 ? 31.306 22.574 15.949 1.00 51.31 191 HIS D N 1
ATOM 8195 C CA . HIS D 1 191 ? 32.317 22.139 15.003 1.00 50.90 191 HIS D CA 1
ATOM 8196 C C . HIS D 1 191 ? 31.767 21.753 13.640 1.00 46.05 191 HIS D C 1
ATOM 8197 O O . HIS D 1 191 ? 32.532 21.592 12.720 1.00 47.48 191 HIS D O 1
ATOM 8204 N N . GLY D 1 192 ? 30.453 21.668 13.501 1.00 42.61 192 GLY D N 1
ATOM 8205 C CA . GLY D 1 192 ? 29.813 21.317 12.250 1.00 46.63 192 GLY D CA 1
ATOM 8206 C C . GLY D 1 192 ? 30.252 22.069 11.005 1.00 49.18 192 GLY D C 1
ATOM 8207 O O . GLY D 1 192 ? 30.240 21.502 9.916 1.00 52.89 192 GLY D O 1
ATOM 8208 N N . PRO D 1 193 ? 30.585 23.364 11.133 1.00 51.47 193 PRO D N 1
ATOM 8209 C CA . PRO D 1 193 ? 31.156 24.110 10.022 1.00 50.56 193 PRO D CA 1
ATOM 8210 C C . PRO D 1 193 ? 32.446 23.533 9.446 1.00 49.41 193 PRO D C 1
ATOM 8211 O O . PRO D 1 193 ? 32.800 23.878 8.312 1.00 50.02 193 PRO D O 1
ATOM 8215 N N . ALA D 1 194 ? 33.139 22.675 10.198 1.00 44.50 194 ALA D N 1
ATOM 8216 C CA . ALA D 1 194 ? 34.117 21.755 9.598 1.00 44.69 194 ALA D CA 1
ATOM 8217 C C . ALA D 1 194 ? 33.626 21.155 8.270 1.00 42.02 194 ALA D C 1
ATOM 8218 O O . ALA D 1 194 ? 34.398 21.026 7.334 1.00 44.54 194 ALA D O 1
ATOM 8220 N N . ALA D 1 195 ? 32.350 20.799 8.189 1.00 36.69 195 ALA D N 1
ATOM 8221 C CA . ALA D 1 195 ? 31.762 20.332 6.941 1.00 38.45 195 ALA D CA 1
ATOM 8222 C C . ALA D 1 195 ? 32.094 21.218 5.738 1.00 39.82 195 ALA D C 1
ATOM 8223 O O . ALA D 1 195 ? 32.458 20.739 4.664 1.00 37.19 195 ALA D O 1
ATOM 8225 N N . LEU D 1 196 ? 31.976 22.519 5.953 1.00 44.03 196 LEU D N 1
ATOM 8226 C CA . LEU D 1 196 ? 32.174 23.530 4.915 1.00 42.48 196 LEU D CA 1
ATOM 8227 C C . LEU D 1 196 ? 33.598 23.535 4.346 1.00 42.29 196 LEU D C 1
ATOM 8228 O O . LEU D 1 196 ? 33.807 24.022 3.244 1.00 46.21 196 LEU D O 1
ATOM 8233 N N . LEU D 1 197 ? 34.563 23.019 5.103 1.00 40.36 197 LEU D N 1
ATOM 8234 C CA . LEU D 1 197 ? 35.923 22.773 4.611 1.00 43.06 197 LEU D CA 1
ATOM 8235 C C . LEU D 1 197 ? 35.981 21.927 3.326 1.00 43.03 197 LEU D C 1
ATOM 8236 O O . LEU D 1 197 ? 36.881 22.101 2.496 1.00 46.05 197 LEU D O 1
ATOM 8241 N N . SER D 1 198 ? 35.032 21.010 3.187 1.00 42.98 198 SER D N 1
ATOM 8242 C CA . SER D 1 198 ? 34.873 20.210 1.976 1.00 43.06 198 SER D CA 1
ATOM 8243 C C . SER D 1 198 ? 34.511 20.997 0.705 1.00 45.76 198 SER D C 1
ATOM 8244 O O . SER D 1 198 ? 34.684 20.482 -0.398 1.00 45.18 198 SER D O 1
ATOM 8247 N N . ALA D 1 199 ? 33.925 22.184 0.856 1.00 47.72 199 ALA D N 1
ATOM 8248 C CA . ALA D 1 199 ? 33.582 23.026 -0.294 1.00 50.30 199 ALA D CA 1
ATOM 8249 C C . ALA D 1 199 ? 34.841 23.308 -1.111 1.00 49.90 199 ALA D C 1
ATOM 8250 O O . ALA D 1 199 ? 34.797 23.247 -2.328 1.00 47.50 199 ALA D O 1
ATOM 8252 N N . GLY D 1 200 ? 35.959 23.557 -0.432 1.00 49.17 200 GLY D N 1
ATOM 8253 C CA . GLY D 1 200 ? 37.222 23.882 -1.093 1.00 53.48 200 GLY D CA 1
ATOM 8254 C C . GLY D 1 200 ? 38.170 22.734 -1.368 1.00 56.64 200 GLY D C 1
ATOM 8255 O O . GLY D 1 200 ? 39.383 22.942 -1.484 1.00 52.96 200 GLY D O 1
ATOM 8256 N N . LEU D 1 201 ? 37.624 21.529 -1.503 1.00 61.28 201 LEU D N 1
ATOM 8257 C CA . LEU D 1 201 ? 38.434 20.319 -1.709 1.00 61.37 201 LEU D CA 1
ATOM 8258 C C . LEU D 1 201 ? 38.959 20.212 -3.160 1.00 59.09 201 LEU D C 1
ATOM 8259 O O . LEU D 1 201 ? 38.168 20.265 -4.120 1.00 54.14 201 LEU D O 1
ATOM 8264 N N . ASN D 1 202 ? 40.287 20.095 -3.306 1.00 55.60 202 ASN D N 1
ATOM 8265 C CA . ASN D 1 202 ? 40.975 19.993 -4.617 1.00 57.75 202 ASN D CA 1
ATOM 8266 C C . ASN D 1 202 ? 40.904 21.230 -5.532 1.00 61.01 202 ASN D C 1
ATOM 8267 O O . ASN D 1 202 ? 41.473 21.212 -6.622 1.00 67.86 202 ASN D O 1
ATOM 8272 N N . ARG D 1 203 ? 40.239 22.297 -5.086 1.00 64.23 203 ARG D N 1
ATOM 8273 C CA . ARG D 1 203 ? 40.125 23.552 -5.834 1.00 62.68 203 ARG D CA 1
ATOM 8274 C C . ARG D 1 203 ? 41.203 24.534 -5.352 1.00 66.44 203 ARG D C 1
ATOM 8275 O O . ARG D 1 203 ? 41.911 24.259 -4.386 1.00 70.47 203 ARG D O 1
ATOM 8283 N N . GLU D 1 204 ? 41.335 25.671 -6.022 1.00 71.41 204 GLU D N 1
ATOM 8284 C CA . GLU D 1 204 ? 42.232 26.723 -5.539 1.00 75.23 204 GLU D CA 1
ATOM 8285 C C . GLU D 1 204 ? 41.501 27.652 -4.556 1.00 72.60 204 GLU D C 1
ATOM 8286 O O . GLU D 1 204 ? 42.067 28.055 -3.527 1.00 61.46 204 GLU D O 1
ATOM 8292 N N . LYS D 1 205 ? 40.239 27.953 -4.873 1.00 71.34 205 LYS D N 1
ATOM 8293 C CA . LYS D 1 205 ? 39.390 28.828 -4.075 1.00 66.93 205 LYS D CA 1
ATOM 8294 C C . LYS D 1 205 ? 38.088 28.111 -3.746 1.00 61.55 205 LYS D C 1
ATOM 8295 O O . LYS D 1 205 ? 37.387 27.644 -4.656 1.00 59.98 205 LYS D O 1
ATOM 8301 N N . SER D 1 206 ? 37.762 28.030 -2.453 1.00 56.18 206 SER D N 1
ATOM 8302 C CA . SER D 1 206 ? 36.442 27.548 -2.021 1.00 54.32 206 SER D CA 1
ATOM 8303 C C . SER D 1 206 ? 35.420 28.544 -2.511 1.00 49.53 206 SER D C 1
ATOM 8304 O O . SER D 1 206 ? 35.711 29.721 -2.473 1.00 52.48 206 SER D O 1
ATOM 8307 N N . PRO D 1 207 ? 34.223 28.090 -2.951 1.00 49.77 207 PRO D N 1
ATOM 8308 C CA . PRO D 1 207 ? 33.145 29.018 -3.297 1.00 47.83 207 PRO D CA 1
ATOM 8309 C C . PRO D 1 207 ? 32.396 29.550 -2.074 1.00 51.33 207 PRO D C 1
ATOM 8310 O O . PRO D 1 207 ? 31.409 30.256 -2.227 1.00 57.62 207 PRO D O 1
ATOM 8314 N N . LEU D 1 208 ? 32.827 29.190 -0.870 1.00 55.66 208 LEU D N 1
ATOM 8315 C CA . LEU D 1 208 ? 32.351 29.840 0.354 1.00 56.10 208 LEU D CA 1
ATOM 8316 C C . LEU D 1 208 ? 33.243 31.006 0.809 1.00 60.40 208 LEU D C 1
ATOM 8317 O O . LEU D 1 208 ? 32.978 31.583 1.854 1.00 58.91 208 LEU D O 1
ATOM 8322 N N . GLU D 1 209 ? 34.275 31.378 0.042 1.00 67.93 209 GLU D N 1
ATOM 8323 C CA . GLU D 1 209 ? 35.188 32.468 0.464 1.00 67.77 209 GLU D CA 1
ATOM 8324 C C . GLU D 1 209 ? 34.436 33.783 0.644 1.00 59.39 209 GLU D C 1
ATOM 8325 O O . GLU D 1 209 ? 33.550 34.109 -0.150 1.00 52.60 209 GLU D O 1
ATOM 8331 N N . GLY D 1 210 ? 34.771 34.506 1.709 1.00 54.34 210 GLY D N 1
ATOM 8332 C CA . GLY D 1 210 ? 34.012 35.690 2.111 1.00 54.10 210 GLY D CA 1
ATOM 8333 C C . GLY D 1 210 ? 32.609 35.447 2.673 1.00 53.25 210 GLY D C 1
ATOM 8334 O O . GLY D 1 210 ? 31.795 36.378 2.759 1.00 51.96 210 GLY D O 1
ATOM 8335 N N . TYR D 1 211 ? 32.302 34.209 3.059 1.00 53.55 211 TYR D N 1
ATOM 8336 C CA . TYR D 1 211 ? 31.081 33.942 3.798 1.00 47.44 211 TYR D CA 1
ATOM 8337 C C . TYR D 1 211 ? 31.455 34.148 5.256 1.00 47.45 211 TYR D C 1
ATOM 8338 O O . TYR D 1 211 ? 32.639 34.107 5.611 1.00 47.78 211 TYR D O 1
ATOM 8347 N N . SER D 1 212 ? 30.450 34.438 6.077 1.00 49.77 212 SER D N 1
ATOM 8348 C CA . SER D 1 212 ? 30.644 34.698 7.517 1.00 51.81 212 SER D CA 1
ATOM 8349 C C . SER D 1 212 ? 29.934 33.620 8.352 1.00 47.60 212 SER D C 1
ATOM 8350 O O . SER D 1 212 ? 28.815 33.166 8.020 1.00 47.87 212 SER D O 1
ATOM 8353 N N . VAL D 1 213 ? 30.585 33.239 9.444 1.00 43.83 213 VAL D N 1
ATOM 8354 C CA . VAL D 1 213 ? 30.123 32.147 10.294 1.00 46.23 213 VAL D CA 1
ATOM 8355 C C . VAL D 1 213 ? 30.554 32.360 11.729 1.00 45.92 213 VAL D C 1
ATOM 8356 O O . VAL D 1 213 ? 31.629 32.907 11.972 1.00 44.18 213 VAL D O 1
ATOM 8360 N N . CYS D 1 214 ? 29.711 31.925 12.667 1.00 49.44 214 CYS D N 1
ATOM 8361 C CA . CYS D 1 214 ? 30.180 31.610 14.015 1.00 51.96 214 CYS D CA 1
ATOM 8362 C C . CYS D 1 214 ? 30.641 30.166 13.970 1.00 46.62 214 CYS D C 1
ATOM 8363 O O . CYS D 1 214 ? 30.007 29.329 13.339 1.00 49.03 214 CYS D O 1
ATOM 8366 N N . VAL D 1 215 ? 31.758 29.893 14.616 1.00 44.49 215 VAL D N 1
ATOM 8367 C CA . VAL D 1 215 ? 32.259 28.541 14.786 1.00 45.51 215 VAL D CA 1
ATOM 8368 C C . VAL D 1 215 ? 32.777 28.435 16.216 1.00 45.45 215 VAL D C 1
ATOM 8369 O O . VAL D 1 215 ? 33.170 29.431 16.816 1.00 48.58 215 VAL D O 1
ATOM 8373 N N . PHE D 1 216 ? 32.814 27.230 16.756 1.00 47.85 216 PHE D N 1
ATOM 8374 C CA . PHE D 1 216 ? 33.387 27.026 18.089 1.00 50.55 216 PHE D CA 1
ATOM 8375 C C . PHE D 1 216 ? 34.793 27.674 18.180 1.00 50.42 216 PHE D C 1
ATOM 8376 O O . PHE D 1 216 ? 35.561 27.558 17.250 1.00 42.56 216 PHE D O 1
ATOM 8384 N N . PRO D 1 217 ? 35.118 28.364 19.296 1.00 57.96 217 PRO D N 1
ATOM 8385 C CA . PRO D 1 217 ? 36.411 29.058 19.386 1.00 59.79 217 PRO D CA 1
ATOM 8386 C C . PRO D 1 217 ? 37.657 28.195 19.477 1.00 56.34 217 PRO D C 1
ATOM 8387 O O . PRO D 1 217 ? 37.720 27.283 20.302 1.00 59.37 217 PRO D O 1
ATOM 8391 N N . ASP D 1 218 ? 38.662 28.540 18.678 1.00 53.30 218 ASP D N 1
ATOM 8392 C CA . ASP D 1 218 ? 39.943 27.863 18.755 1.00 56.23 218 ASP D CA 1
ATOM 8393 C C . ASP D 1 218 ? 40.359 27.782 20.209 1.00 55.71 218 ASP D C 1
ATOM 8394 O O . ASP D 1 218 ? 40.387 26.702 20.762 1.00 61.56 218 ASP D O 1
ATOM 8399 N N . SER D 1 219 ? 40.612 28.937 20.830 1.00 57.60 219 SER D N 1
ATOM 8400 C CA . SER D 1 219 ? 41.249 29.053 22.174 1.00 49.08 219 SER D CA 1
ATOM 8401 C C . SER D 1 219 ? 40.592 28.193 23.265 1.00 48.20 219 SER D C 1
ATOM 8402 O O . SER D 1 219 ? 41.286 27.567 24.068 1.00 45.18 219 SER D O 1
ATOM 8405 N N . LEU D 1 220 ? 39.259 28.171 23.264 1.00 45.90 220 LEU D N 1
ATOM 8406 C CA . LEU D 1 220 ? 38.488 27.274 24.114 1.00 45.86 220 LEU D CA 1
ATOM 8407 C C . LEU D 1 220 ? 38.891 25.814 23.938 1.00 45.66 220 LEU D C 1
ATOM 8408 O O . LEU D 1 220 ? 39.062 25.106 24.931 1.00 43.90 220 LEU D O 1
ATOM 8413 N N . ASP D 1 221 ? 39.034 25.380 22.679 1.00 49.73 221 ASP D N 1
ATOM 8414 C CA . ASP D 1 221 ? 39.570 24.035 22.317 1.00 49.75 221 ASP D CA 1
ATOM 8415 C C . ASP D 1 221 ? 41.070 23.862 22.599 1.00 51.56 221 ASP D C 1
ATOM 8416 O O . ASP D 1 221 ? 41.484 22.756 22.908 1.00 51.14 221 ASP D O 1
ATOM 8421 N N . GLU D 1 222 ? 41.893 24.905 22.464 1.00 55.13 222 GLU D N 1
ATOM 8422 C CA . GLU D 1 222 ? 43.330 24.774 22.805 1.00 58.36 222 GLU D CA 1
ATOM 8423 C C . GLU D 1 222 ? 43.629 25.031 24.284 1.00 56.88 222 GLU D C 1
ATOM 8424 O O . GLU D 1 222 ? 44.702 24.673 24.753 1.00 57.69 222 GLU D O 1
ATOM 8430 N N . GLY D 1 223 ? 42.678 25.611 25.017 1.00 52.79 223 GLY D N 1
ATOM 8431 C CA . GLY D 1 223 ? 42.898 26.030 26.397 1.00 52.14 223 GLY D CA 1
ATOM 8432 C C . GLY D 1 223 ? 42.010 25.331 27.404 1.00 50.28 223 GLY D C 1
ATOM 8433 O O . GLY D 1 223 ? 42.408 24.311 27.968 1.00 46.36 223 GLY D O 1
ATOM 8434 N N . ALA D 1 224 ? 40.813 25.883 27.629 1.00 47.74 224 ALA D N 1
ATOM 8435 C CA . ALA D 1 224 ? 39.894 25.395 28.689 1.00 48.24 224 ALA D CA 1
ATOM 8436 C C . ALA D 1 224 ? 39.645 23.896 28.582 1.00 48.07 224 ALA D C 1
ATOM 8437 O O . ALA D 1 224 ? 39.925 23.137 29.521 1.00 44.72 224 ALA D O 1
ATOM 8439 N N . ASN D 1 225 ? 39.195 23.481 27.400 1.00 47.80 225 ASN D N 1
ATOM 8440 C CA . ASN D 1 225 ? 38.760 22.119 27.178 1.00 45.57 225 ASN D CA 1
ATOM 8441 C C . ASN D 1 225 ? 39.827 21.071 27.532 1.00 45.33 225 ASN D C 1
ATOM 8442 O O . ASN D 1 225 ? 39.454 19.986 27.969 1.00 46.01 225 ASN D O 1
ATOM 8447 N N . ILE D 1 226 ? 41.120 21.402 27.431 1.00 42.81 226 ILE D N 1
ATOM 8448 C CA . ILE D 1 226 ? 42.206 20.542 27.973 1.00 44.86 226 ILE D CA 1
ATOM 8449 C C . ILE D 1 226 ? 42.510 20.708 29.491 1.00 48.67 226 ILE D C 1
ATOM 8450 O O . ILE D 1 226 ? 42.930 19.733 30.144 1.00 41.64 226 ILE D O 1
ATOM 8455 N N . GLU D 1 227 ? 42.346 21.924 30.037 1.00 50.71 227 GLU D N 1
ATOM 8456 C CA . GLU D 1 227 ? 42.633 22.190 31.458 1.00 53.15 227 GLU D CA 1
ATOM 8457 C C . GLU D 1 227 ? 41.732 21.291 32.335 1.00 49.43 227 GLU D C 1
ATOM 8458 O O . GLU D 1 227 ? 42.211 20.571 33.218 1.00 46.65 227 GLU D O 1
ATOM 8464 N N . ILE D 1 228 ? 40.438 21.300 32.017 1.00 45.93 228 ILE D N 1
ATOM 8465 C CA . ILE D 1 228 ? 39.395 20.534 32.731 1.00 44.82 228 ILE D CA 1
ATOM 8466 C C . ILE D 1 228 ? 39.205 19.021 32.304 1.00 46.35 228 ILE D C 1
ATOM 8467 O O . ILE D 1 228 ? 38.544 18.214 33.012 1.00 38.96 228 ILE D O 1
ATOM 8472 N N . GLY D 1 229 ? 39.771 18.646 31.154 1.00 42.23 229 GLY D N 1
ATOM 8473 C CA . GLY D 1 229 ? 39.686 17.284 30.664 1.00 41.85 229 GLY D CA 1
ATOM 8474 C C . GLY D 1 229 ? 38.399 16.920 29.948 1.00 42.55 229 GLY D C 1
ATOM 8475 O O . GLY D 1 229 ? 37.999 15.751 29.974 1.00 43.36 229 GLY D O 1
ATOM 8476 N N . TYR D 1 230 ? 37.755 17.906 29.312 1.00 42.58 230 TYR D N 1
ATOM 8477 C CA . TYR D 1 230 ? 36.713 17.649 28.302 1.00 42.09 230 TYR D CA 1
ATOM 8478 C C . TYR D 1 230 ? 37.354 16.874 27.131 1.00 43.16 230 TYR D C 1
ATOM 8479 O O . TYR D 1 230 ? 36.880 15.809 26.759 1.00 43.70 230 TYR D O 1
ATOM 8488 N N . LEU D 1 231 ? 38.453 17.397 26.593 1.00 45.89 231 LEU D N 1
ATOM 8489 C CA . LEU D 1 231 ? 39.307 16.653 25.669 1.00 44.96 231 LEU D CA 1
ATOM 8490 C C . LEU D 1 231 ? 40.387 16.010 26.485 1.00 42.96 231 LEU D C 1
ATOM 8491 O O . LEU D 1 231 ? 40.913 16.640 27.381 1.00 47.61 231 LEU D O 1
ATOM 8496 N N . PRO D 1 232 ? 40.757 14.769 26.165 1.00 41.01 232 PRO D N 1
ATOM 8497 C CA . PRO D 1 232 ? 41.932 14.136 26.781 1.00 38.64 232 PRO D CA 1
ATOM 8498 C C . PRO D 1 232 ? 43.258 14.516 26.106 1.00 40.20 232 PRO D C 1
ATOM 8499 O O . PRO D 1 232 ? 44.323 13.969 26.485 1.00 37.90 232 PRO D O 1
ATOM 8503 N N . GLY D 1 233 ? 43.190 15.438 25.130 1.00 37.83 233 GLY D N 1
ATOM 8504 C CA . GLY D 1 233 ? 44.362 15.923 24.419 1.00 39.09 233 GLY D CA 1
ATOM 8505 C C . GLY D 1 233 ? 44.036 16.905 23.291 1.00 41.38 233 GLY D C 1
ATOM 8506 O O . GLY D 1 233 ? 42.858 17.207 23.016 1.00 39.14 233 GLY D O 1
ATOM 8507 N N . ARG D 1 234 ? 45.087 17.392 22.626 1.00 41.87 234 ARG D N 1
ATOM 8508 C CA . ARG D 1 234 ? 44.938 18.413 21.598 1.00 45.33 234 ARG D CA 1
ATOM 8509 C C . ARG D 1 234 ? 44.415 17.869 20.269 1.00 41.67 234 ARG D C 1
ATOM 8510 O O . ARG D 1 234 ? 44.885 16.837 19.743 1.00 39.90 234 ARG D O 1
ATOM 8518 N N . LEU D 1 235 ? 43.461 18.597 19.715 1.00 38.67 235 LEU D N 1
ATOM 8519 C CA . LEU D 1 235 ? 43.089 18.422 18.329 1.00 38.79 235 LEU D CA 1
ATOM 8520 C C . LEU D 1 235 ? 44.305 18.663 17.447 1.00 38.22 235 LEU D C 1
ATOM 8521 O O . LEU D 1 235 ? 45.151 19.491 17.765 1.00 40.66 235 LEU D O 1
ATOM 8526 N N . LYS D 1 236 ? 44.400 17.903 16.364 1.00 39.42 236 LYS D N 1
ATOM 8527 C CA . LYS D 1 236 ? 45.496 18.038 15.400 1.00 40.03 236 LYS D CA 1
ATOM 8528 C C . LYS D 1 236 ? 45.358 19.297 14.543 1.00 37.40 236 LYS D C 1
ATOM 8529 O O . LYS D 1 236 ? 46.295 19.727 13.915 1.00 37.72 236 LYS D O 1
ATOM 8535 N N . TRP D 1 237 ? 44.168 19.862 14.502 1.00 36.84 237 TRP D N 1
ATOM 8536 C CA . TRP D 1 237 ? 43.929 21.074 13.773 1.00 39.76 237 TRP D CA 1
ATOM 8537 C C . TRP D 1 237 ? 42.571 21.672 14.200 1.00 38.93 237 TRP D C 1
ATOM 8538 O O . TRP D 1 237 ? 41.675 20.950 14.601 1.00 40.12 237 TRP D O 1
ATOM 8549 N N . LEU D 1 238 ? 42.420 22.984 14.063 1.00 40.72 238 LEU D N 1
ATOM 8550 C CA . LEU D 1 238 ? 41.293 23.712 14.640 1.00 37.61 238 LEU D CA 1
ATOM 8551 C C . LEU D 1 238 ? 40.456 24.225 13.531 1.00 36.09 238 LEU D C 1
ATOM 8552 O O . LEU D 1 238 ? 40.980 24.629 12.523 1.00 40.65 238 LEU D O 1
ATOM 8557 N N . VAL D 1 239 ? 39.148 24.187 13.710 1.00 37.37 239 VAL D N 1
ATOM 8558 C CA . VAL D 1 239 ? 38.211 24.482 12.649 1.00 38.27 239 VAL D CA 1
ATOM 8559 C C . VAL D 1 239 ? 38.223 25.988 12.314 1.00 42.03 239 VAL D C 1
ATOM 8560 O O . VAL D 1 239 ? 38.260 26.355 11.151 1.00 47.34 239 VAL D O 1
ATOM 8564 N N . ALA D 1 240 ? 38.181 26.848 13.323 1.00 47.75 240 ALA D N 1
ATOM 8565 C CA . ALA D 1 240 ? 38.151 28.306 13.111 1.00 54.31 240 ALA D CA 1
ATOM 8566 C C . ALA D 1 240 ? 39.439 28.810 12.449 1.00 55.59 240 ALA D C 1
ATOM 8567 O O . ALA D 1 240 ? 39.394 29.716 11.632 1.00 59.31 240 ALA D O 1
ATOM 8569 N N . ASP D 1 241 ? 40.569 28.201 12.792 1.00 57.69 241 ASP D N 1
ATOM 8570 C CA . ASP D 1 241 ? 41.832 28.461 12.096 1.00 59.45 241 ASP D CA 1
ATOM 8571 C C . ASP D 1 241 ? 41.740 28.104 10.605 1.00 58.29 241 ASP D C 1
ATOM 8572 O O . ASP D 1 241 ? 42.095 28.924 9.768 1.00 60.19 241 ASP D O 1
ATOM 8577 N N . LEU D 1 242 ? 41.261 26.899 10.277 1.00 58.14 242 LEU D N 1
ATOM 8578 C CA . LEU D 1 242 ? 41.259 26.426 8.885 1.00 53.99 242 LEU D CA 1
ATOM 8579 C C . LEU D 1 242 ? 40.177 27.065 8.041 1.00 52.16 242 LEU D C 1
ATOM 8580 O O . LEU D 1 242 ? 40.301 27.104 6.819 1.00 55.67 242 LEU D O 1
ATOM 8585 N N . LEU D 1 243 ? 39.122 27.568 8.669 1.00 51.98 243 LEU D N 1
ATOM 8586 C CA . LEU D 1 243 ? 38.095 28.287 7.921 1.00 49.36 243 LEU D CA 1
ATOM 8587 C C . LEU D 1 243 ? 38.604 29.677 7.558 1.00 50.79 243 LEU D C 1
ATOM 8588 O O . LEU D 1 243 ? 38.343 30.170 6.439 1.00 47.76 243 LEU D O 1
ATOM 8593 N N . THR D 1 244 ? 39.345 30.301 8.474 1.00 49.21 244 THR D N 1
ATOM 8594 C CA . THR D 1 244 ? 39.962 31.586 8.139 1.00 53.72 244 THR D CA 1
ATOM 8595 C C . THR D 1 244 ? 41.030 31.383 7.041 1.00 52.73 244 THR D C 1
ATOM 8596 O O . THR D 1 244 ? 40.926 32.041 6.015 1.00 58.94 244 THR D O 1
ATOM 8600 N N . LYS D 1 245 ? 41.963 30.437 7.184 1.00 50.36 245 LYS D N 1
ATOM 8601 C CA . LYS D 1 245 ? 42.950 30.141 6.111 1.00 51.83 245 LYS D CA 1
ATOM 8602 C C . LYS D 1 245 ? 42.344 29.802 4.723 1.00 51.04 245 LYS D C 1
ATOM 8603 O O . LYS D 1 245 ? 43.034 29.943 3.729 1.00 54.31 245 LYS D O 1
ATOM 8609 N N . GLN D 1 246 ? 41.088 29.349 4.665 1.00 54.13 246 GLN D N 1
ATOM 8610 C CA . GLN D 1 246 ? 40.305 29.242 3.406 1.00 55.25 246 GLN D CA 1
ATOM 8611 C C . GLN D 1 246 ? 39.490 30.502 3.065 1.00 55.79 246 GLN D C 1
ATOM 8612 O O . GLN D 1 246 ? 38.763 30.514 2.064 1.00 55.49 246 GLN D O 1
ATOM 8618 N N . GLY D 1 247 ? 39.563 31.533 3.913 1.00 57.99 247 GLY D N 1
ATOM 8619 C CA . GLY D 1 247 ? 38.958 32.852 3.648 1.00 56.57 247 GLY D CA 1
ATOM 8620 C C . GLY D 1 247 ? 37.477 32.954 3.958 1.00 58.03 247 GLY D C 1
ATOM 8621 O O . GLY D 1 247 ? 36.728 33.615 3.227 1.00 58.97 247 GLY D O 1
ATOM 8622 N N . LEU D 1 248 ? 37.040 32.271 5.016 1.00 59.61 248 LEU D N 1
ATOM 8623 C CA . LEU D 1 248 ? 35.740 32.551 5.619 1.00 55.04 248 LEU D CA 1
ATOM 8624 C C . LEU D 1 248 ? 35.969 33.594 6.690 1.00 53.23 248 LEU D C 1
ATOM 8625 O O . LEU D 1 248 ? 37.052 33.659 7.294 1.00 52.49 248 LEU D O 1
ATOM 8630 N N . LYS D 1 249 ? 34.949 34.412 6.918 1.00 56.98 249 LYS D N 1
ATOM 8631 C CA . LYS D 1 249 ? 34.984 35.406 7.996 1.00 64.97 249 LYS D CA 1
ATOM 8632 C C . LYS D 1 249 ? 34.544 34.768 9.319 1.00 58.92 249 LYS D C 1
ATOM 8633 O O . LYS D 1 249 ? 33.353 34.621 9.589 1.00 55.36 249 LYS D O 1
ATOM 8639 N N . VAL D 1 250 ? 35.509 34.384 10.138 1.00 55.49 250 VAL D N 1
ATOM 8640 C CA . VAL D 1 250 ? 35.180 33.821 11.440 1.00 60.00 250 VAL D CA 1
ATOM 8641 C C . VAL D 1 250 ? 34.689 34.976 12.326 1.00 60.99 250 VAL D C 1
ATOM 8642 O O . VAL D 1 250 ? 35.488 35.728 12.889 1.00 59.27 250 VAL D O 1
ATOM 8646 N N . VAL D 1 251 ? 33.366 35.103 12.405 1.00 55.40 251 VAL D N 1
ATOM 8647 C CA . VAL D 1 251 ? 32.692 36.154 13.178 1.00 56.67 251 VAL D CA 1
ATOM 8648 C C . VAL D 1 251 ? 32.969 36.230 14.709 1.00 58.98 251 VAL D C 1
ATOM 8649 O O . VAL D 1 251 ? 33.249 37.309 15.211 1.00 61.40 251 VAL D O 1
ATOM 8653 N N . ASN D 1 252 ? 32.862 35.128 15.448 1.00 55.58 252 ASN D N 1
ATOM 8654 C CA . ASN D 1 252 ? 33.089 35.154 16.909 1.00 54.86 252 ASN D CA 1
ATOM 8655 C C . ASN D 1 252 ? 34.500 34.685 17.286 1.00 53.46 252 ASN D C 1
ATOM 8656 O O . ASN D 1 252 ? 35.244 34.208 16.437 1.00 56.03 252 ASN D O 1
ATOM 8661 N N . ASP D 1 253 ? 34.860 34.834 18.557 1.00 53.42 253 ASP D N 1
ATOM 8662 C CA . ASP D 1 253 ? 36.002 34.104 19.156 1.00 60.47 253 ASP D CA 1
ATOM 8663 C C . ASP D 1 253 ? 35.758 33.635 20.627 1.00 59.35 253 ASP D C 1
ATOM 8664 O O . ASP D 1 253 ? 36.718 33.297 21.360 1.00 53.22 253 ASP D O 1
ATOM 8669 N N . ASP D 1 254 ? 34.482 33.612 21.025 1.00 54.75 254 ASP D N 1
ATOM 8670 C CA . ASP D 1 254 ? 34.045 33.254 22.372 1.00 57.63 254 ASP D CA 1
ATOM 8671 C C . ASP D 1 254 ? 32.786 32.400 22.235 1.00 60.41 254 ASP D C 1
ATOM 8672 O O . ASP D 1 254 ? 32.177 32.329 21.154 1.00 58.57 254 ASP D O 1
ATOM 8677 N N . MET D 1 255 ? 32.375 31.790 23.337 1.00 62.25 255 MET D N 1
ATOM 8678 C CA . MET D 1 255 ? 31.154 30.978 23.382 1.00 63.56 255 MET D CA 1
ATOM 8679 C C . MET D 1 255 ? 30.005 31.704 24.100 1.00 57.61 255 MET D C 1
ATOM 8680 O O . MET D 1 255 ? 29.975 31.746 25.327 1.00 52.59 255 MET D O 1
ATOM 8685 N N . THR D 1 256 ? 29.056 32.242 23.332 1.00 58.43 256 THR D N 1
ATOM 8686 C CA . THR D 1 256 ? 27.963 33.076 23.876 1.00 58.08 256 THR D CA 1
ATOM 8687 C C . THR D 1 256 ? 26.527 32.714 23.469 1.00 54.97 256 THR D C 1
ATOM 8688 O O . THR D 1 256 ? 25.571 33.353 23.940 1.00 55.64 256 THR D O 1
ATOM 8692 N N . GLY D 1 257 ? 26.350 31.692 22.637 1.00 51.82 257 GLY D N 1
ATOM 8693 C CA . GLY D 1 257 ? 25.019 31.404 22.048 1.00 49.07 257 GLY D CA 1
ATOM 8694 C C . GLY D 1 257 ? 24.705 32.242 20.822 1.00 43.85 257 GLY D C 1
ATOM 8695 O O . GLY D 1 257 ? 23.580 32.295 20.373 1.00 38.57 257 GLY D O 1
ATOM 8696 N N . ARG D 1 258 ? 25.732 32.887 20.288 1.00 48.41 258 ARG D N 1
ATOM 8697 C CA . ARG D 1 258 ? 25.656 33.674 19.073 1.00 53.19 258 ARG D CA 1
ATOM 8698 C C . ARG D 1 258 ? 25.167 32.794 17.908 1.00 50.97 258 ARG D C 1
ATOM 8699 O O . ARG D 1 258 ? 25.634 31.668 17.766 1.00 51.00 258 ARG D O 1
ATOM 8707 N N . THR D 1 259 ? 24.179 33.283 17.144 1.00 48.50 259 THR D N 1
ATOM 8708 C CA . THR D 1 259 ? 23.822 32.743 15.828 1.00 48.66 259 THR D CA 1
ATOM 8709 C C . THR D 1 259 ? 24.226 33.770 14.743 1.00 51.59 259 THR D C 1
ATOM 8710 O O . THR D 1 259 ? 24.968 34.684 15.052 1.00 50.48 259 THR D O 1
ATOM 8714 N N . LEU D 1 260 ? 23.782 33.606 13.483 1.00 56.45 260 LEU D N 1
ATOM 8715 C CA . LEU D 1 260 ? 24.177 34.496 12.359 1.00 53.35 260 LEU D CA 1
ATOM 8716 C C . LEU D 1 260 ? 23.615 34.035 11.044 1.00 51.03 260 LEU D C 1
ATOM 8717 O O . LEU D 1 260 ? 23.896 32.931 10.631 1.00 57.77 260 LEU D O 1
ATOM 8722 N N . LYS D 1 261 ? 22.861 34.896 10.374 1.00 53.66 261 LYS D N 1
ATOM 8723 C CA . LYS D 1 261 ? 22.467 34.709 8.974 1.00 53.08 261 LYS D CA 1
ATOM 8724 C C . LYS D 1 261 ? 23.573 35.307 8.064 1.00 52.61 261 LYS D C 1
ATOM 8725 O O . LYS D 1 261 ? 24.134 36.334 8.388 1.00 51.11 261 LYS D O 1
ATOM 8731 N N . ASP D 1 262 ? 23.924 34.622 6.973 1.00 52.24 262 ASP D N 1
ATOM 8732 C CA . ASP D 1 262 ? 24.727 35.204 5.879 1.00 49.98 262 ASP D CA 1
ATOM 8733 C C . ASP D 1 262 ? 24.221 34.547 4.606 1.00 54.01 262 ASP D C 1
ATOM 8734 O O . ASP D 1 262 ? 24.569 33.406 4.317 1.00 60.63 262 ASP D O 1
ATOM 8739 N N . ARG D 1 263 ? 23.413 35.283 3.843 1.00 53.57 263 ARG D N 1
ATOM 8740 C CA . ARG D 1 263 ? 22.674 34.753 2.707 1.00 53.41 263 ARG D CA 1
ATOM 8741 C C . ARG D 1 263 ? 21.868 33.590 3.282 1.00 56.58 263 ARG D C 1
ATOM 8742 O O . ARG D 1 263 ? 21.079 33.818 4.217 1.00 61.55 263 ARG D O 1
ATOM 8750 N N . LYS D 1 264 ? 22.080 32.364 2.805 1.00 52.67 264 LYS D N 1
ATOM 8751 C CA . LYS D 1 264 ? 21.383 31.223 3.372 1.00 51.22 264 LYS D CA 1
ATOM 8752 C C . LYS D 1 264 ? 22.293 30.268 4.156 1.00 48.11 264 LYS D C 1
ATOM 8753 O O . LYS D 1 264 ? 21.976 29.101 4.317 1.00 49.18 264 LYS D O 1
ATOM 8759 N N . LEU D 1 265 ? 23.383 30.802 4.693 1.00 43.32 265 LEU D N 1
ATOM 8760 C CA . LEU D 1 265 ? 24.270 30.072 5.552 1.00 44.79 265 LEU D CA 1
ATOM 8761 C C . LEU D 1 265 ? 23.984 30.528 6.984 1.00 49.30 265 LEU D C 1
ATOM 8762 O O . LEU D 1 265 ? 24.440 31.600 7.412 1.00 59.81 265 LEU D O 1
ATOM 8767 N N . LEU D 1 266 ? 23.233 29.722 7.732 1.00 45.60 266 LEU D N 1
ATOM 8768 C CA . LEU D 1 266 ? 22.926 30.045 9.127 1.00 43.43 266 LEU D CA 1
ATOM 8769 C C . LEU D 1 266 ? 23.853 29.250 10.012 1.00 41.99 266 LEU D C 1
ATOM 8770 O O . LEU D 1 266 ? 23.919 28.061 9.866 1.00 55.47 266 LEU D O 1
ATOM 8775 N N . THR D 1 267 ? 24.593 29.874 10.908 1.00 41.54 267 THR D N 1
ATOM 8776 C CA . THR D 1 267 ? 25.412 29.116 11.832 1.00 41.29 267 THR D CA 1
ATOM 8777 C C . THR D 1 267 ? 25.171 29.521 13.253 1.00 43.72 267 THR D C 1
ATOM 8778 O O . THR D 1 267 ? 24.433 30.447 13.498 1.00 51.14 267 THR D O 1
ATOM 8782 N N . GLY D 1 268 ? 25.777 28.792 14.183 1.00 46.31 268 GLY D N 1
ATOM 8783 C CA . GLY D 1 268 ? 25.701 29.076 15.620 1.00 46.81 268 GLY D CA 1
ATOM 8784 C C . GLY D 1 268 ? 27.028 28.698 16.238 1.00 51.52 268 GLY D C 1
ATOM 8785 O O . GLY D 1 268 ? 27.777 27.897 15.661 1.00 56.19 268 GLY D O 1
ATOM 8786 N N . ASP D 1 269 ? 27.337 29.252 17.406 1.00 50.75 269 ASP D N 1
ATOM 8787 C CA . ASP D 1 269 ? 28.719 29.207 17.900 1.00 50.85 269 ASP D CA 1
ATOM 8788 C C . ASP D 1 269 ? 29.053 28.014 18.794 1.00 48.38 269 ASP D C 1
ATOM 8789 O O . ASP D 1 269 ? 30.242 27.741 19.034 1.00 44.15 269 ASP D O 1
ATOM 8794 N N . SER D 1 270 ? 28.018 27.295 19.259 1.00 48.59 270 SER D N 1
ATOM 8795 C CA . SER D 1 270 ? 28.174 26.261 20.297 1.00 47.42 270 SER D CA 1
ATOM 8796 C C . SER D 1 270 ? 26.831 25.584 20.613 1.00 47.01 270 SER D C 1
ATOM 8797 O O . SER D 1 270 ? 25.831 25.899 19.973 1.00 50.55 270 SER D O 1
ATOM 8800 N N . PRO D 1 271 ? 26.813 24.628 21.582 1.00 50.20 271 PRO D N 1
ATOM 8801 C CA . PRO D 1 271 ? 25.576 24.092 22.180 1.00 49.10 271 PRO D CA 1
ATOM 8802 C C . PRO D 1 271 ? 24.557 25.115 22.682 1.00 45.93 271 PRO D C 1
ATOM 8803 O O . PRO D 1 271 ? 23.372 24.891 22.549 1.00 49.29 271 PRO D O 1
ATOM 8807 N N . LEU D 1 272 ? 25.029 26.222 23.242 1.00 45.61 272 LEU D N 1
ATOM 8808 C CA . LEU D 1 272 ? 24.160 27.282 23.768 1.00 47.28 272 LEU D CA 1
ATOM 8809 C C . LEU D 1 272 ? 23.305 27.934 22.695 1.00 43.95 272 LEU D C 1
ATOM 8810 O O . LEU D 1 272 ? 22.233 28.454 22.990 1.00 38.50 272 LEU D O 1
ATOM 8815 N N . ALA D 1 273 ? 23.760 27.862 21.444 1.00 42.23 273 ALA D N 1
ATOM 8816 C CA . ALA D 1 273 ? 23.046 28.446 20.311 1.00 40.13 273 ALA D CA 1
ATOM 8817 C C . ALA D 1 273 ? 21.964 27.580 19.692 1.00 37.45 273 ALA D C 1
ATOM 8818 O O . ALA D 1 273 ? 21.383 27.965 18.687 1.00 36.54 273 ALA D O 1
ATOM 8820 N N . SER D 1 274 ? 21.677 26.425 20.272 1.00 38.52 274 SER D N 1
ATOM 8821 C CA . SER D 1 274 ? 20.828 25.444 19.596 1.00 40.77 274 SER D CA 1
ATOM 8822 C C . SER D 1 274 ? 19.410 25.910 19.374 1.00 41.69 274 SER D C 1
ATOM 8823 O O . SER D 1 274 ? 18.862 25.749 18.272 1.00 38.11 274 SER D O 1
ATOM 8826 N N . ASN D 1 275 ? 18.812 26.470 20.420 1.00 44.60 275 ASN D N 1
ATOM 8827 C CA . ASN D 1 275 ? 17.408 26.791 20.359 1.00 48.63 275 ASN D CA 1
ATOM 8828 C C . ASN D 1 275 ? 17.137 27.978 19.452 1.00 49.84 275 ASN D C 1
ATOM 8829 O O . ASN D 1 275 ? 16.151 27.996 18.703 1.00 48.43 275 ASN D O 1
ATOM 8834 N N . GLU D 1 276 ? 18.032 28.955 19.495 1.00 55.28 276 GLU D N 1
ATOM 8835 C CA . GLU D 1 276 ? 17.873 30.151 18.672 1.00 64.03 276 GLU D CA 1
ATOM 8836 C C . GLU D 1 276 ? 18.043 29.785 17.198 1.00 58.78 276 GLU D C 1
ATOM 8837 O O . GLU D 1 276 ? 17.315 30.314 16.351 1.00 58.56 276 GLU D O 1
ATOM 8843 N N . LEU D 1 277 ? 18.993 28.886 16.906 1.00 51.09 277 LEU D N 1
ATOM 8844 C CA . LEU D 1 277 ? 19.239 28.428 15.535 1.00 47.95 277 LEU D CA 1
ATOM 8845 C C . LEU D 1 277 ? 18.029 27.713 14.944 1.00 45.85 277 LEU D C 1
ATOM 8846 O O . LEU D 1 277 ? 17.705 27.914 13.781 1.00 43.87 277 LEU D O 1
ATOM 8851 N N . GLY D 1 278 ? 17.342 26.912 15.755 1.00 46.03 278 GLY D N 1
ATOM 8852 C CA . GLY D 1 278 ? 16.105 26.258 15.332 1.00 46.56 278 GLY D CA 1
ATOM 8853 C C . GLY D 1 278 ? 14.986 27.216 14.970 1.00 48.73 278 GLY D C 1
ATOM 8854 O O . GLY D 1 278 ? 14.301 27.039 13.939 1.00 44.67 278 GLY D O 1
ATOM 8855 N N . LYS D 1 279 ? 14.795 28.225 15.827 1.00 51.28 279 LYS D N 1
ATOM 8856 C CA . LYS D 1 279 ? 13.901 29.382 15.523 1.00 51.76 279 LYS D CA 1
ATOM 8857 C C . LYS D 1 279 ? 14.370 30.166 14.288 1.00 44.32 279 LYS D C 1
ATOM 8858 O O . LYS D 1 279 ? 13.586 30.463 13.390 1.00 45.06 279 LYS D O 1
ATOM 8864 N N . LEU D 1 280 ? 15.652 30.489 14.230 1.00 43.76 280 LEU D N 1
ATOM 8865 C CA . LEU D 1 280 ? 16.202 31.168 13.046 1.00 48.74 280 LEU D CA 1
ATOM 8866 C C . LEU D 1 280 ? 15.939 30.394 11.738 1.00 50.91 280 LEU D C 1
ATOM 8867 O O . LEU D 1 280 ? 15.342 30.942 10.802 1.00 51.36 280 LEU D O 1
ATOM 8872 N N . ALA D 1 281 ? 16.325 29.112 11.712 1.00 50.15 281 ALA D N 1
ATOM 8873 C CA . ALA D 1 281 ? 16.146 28.272 10.525 1.00 48.00 281 ALA D CA 1
ATOM 8874 C C . ALA D 1 281 ? 14.704 28.190 10.083 1.00 45.01 281 ALA D C 1
ATOM 8875 O O . ALA D 1 281 ? 14.422 28.335 8.896 1.00 46.04 281 ALA D O 1
ATOM 8877 N N . VAL D 1 282 ? 13.797 27.971 11.031 1.00 46.28 282 VAL D N 1
ATOM 8878 C CA . VAL D 1 282 ? 12.367 27.835 10.706 1.00 48.34 282 VAL D CA 1
ATOM 8879 C C . VAL D 1 282 ? 11.800 29.146 10.216 1.00 47.19 282 VAL D C 1
ATOM 8880 O O . VAL D 1 282 ? 11.016 29.150 9.278 1.00 48.39 282 VAL D O 1
ATOM 8884 N N . ASN D 1 283 ? 12.203 30.249 10.843 1.00 52.50 283 ASN D N 1
ATOM 8885 C CA . ASN D 1 283 ? 11.786 31.584 10.384 1.00 55.95 283 ASN D CA 1
ATOM 8886 C C . ASN D 1 283 ? 12.213 31.812 8.925 1.00 52.95 283 ASN D C 1
ATOM 8887 O O . ASN D 1 283 ? 11.363 32.072 8.068 1.00 55.74 283 ASN D O 1
ATOM 8892 N N . GLU D 1 284 ? 13.490 31.617 8.620 1.00 52.91 284 GLU D N 1
ATOM 8893 C CA . GLU D 1 284 ? 13.987 31.774 7.223 1.00 57.41 284 GLU D CA 1
ATOM 8894 C C . GLU D 1 284 ? 13.346 30.865 6.132 1.00 54.55 284 GLU D C 1
ATOM 8895 O O . GLU D 1 284 ? 13.135 31.274 4.992 1.00 54.25 284 GLU D O 1
ATOM 8901 N N . MET D 1 285 ? 13.041 29.630 6.491 1.00 56.74 285 MET D N 1
ATOM 8902 C CA . MET D 1 285 ? 12.516 28.673 5.533 1.00 58.53 285 MET D CA 1
ATOM 8903 C C . MET D 1 285 ? 11.073 29.043 5.149 1.00 59.07 285 MET D C 1
ATOM 8904 O O . MET D 1 285 ? 10.742 29.106 3.956 1.00 52.40 285 MET D O 1
ATOM 8909 N N . LEU D 1 286 ? 10.238 29.303 6.163 1.00 64.62 286 LEU D N 1
ATOM 8910 C CA . LEU D 1 286 ? 8.849 29.768 5.973 1.00 64.23 286 LEU D CA 1
ATOM 8911 C C . LEU D 1 286 ? 8.757 31.035 5.106 1.00 59.72 286 LEU D C 1
ATOM 8912 O O . LEU D 1 286 ? 7.902 31.112 4.246 1.00 57.58 286 LEU D O 1
ATOM 8917 N N . ASN D 1 287 ? 9.642 32.012 5.345 1.00 61.08 287 ASN D N 1
ATOM 8918 C CA . ASN D 1 287 ? 9.770 33.211 4.490 1.00 65.87 287 ASN D CA 1
ATOM 8919 C C . ASN D 1 287 ? 9.794 32.845 3.015 1.00 68.08 287 ASN D C 1
ATOM 8920 O O . ASN D 1 287 ? 8.977 33.340 2.236 1.00 73.09 287 ASN D O 1
ATOM 8925 N N . ALA D 1 288 ? 10.695 31.939 2.645 1.00 64.85 288 ALA D N 1
ATOM 8926 C CA . ALA D 1 288 ? 10.867 31.562 1.248 1.00 62.15 288 ALA D CA 1
ATOM 8927 C C . ALA D 1 288 ? 9.693 30.791 0.570 1.00 66.54 288 ALA D C 1
ATOM 8928 O O . ALA D 1 288 ? 9.932 30.131 -0.433 1.00 63.76 288 ALA D O 1
ATOM 8930 N N . ILE D 1 289 ? 8.454 30.875 1.079 1.00 70.96 289 ILE D N 1
ATOM 8931 C CA . ILE D 1 289 ? 7.250 30.500 0.297 1.00 75.24 289 ILE D CA 1
ATOM 8932 C C . ILE D 1 289 ? 6.201 31.637 0.245 1.00 76.94 289 ILE D C 1
ATOM 8933 O O . ILE D 1 289 ? 5.851 32.259 1.260 1.00 69.92 289 ILE D O 1
ATOM 8938 N N . ASN E 1 6 ? 3.892 21.416 32.873 1.00 61.63 6 ASN E N 1
ATOM 8939 C CA . ASN E 1 6 ? 2.626 22.217 32.623 1.00 66.89 6 ASN E CA 1
ATOM 8940 C C . ASN E 1 6 ? 1.657 21.472 31.668 1.00 67.08 6 ASN E C 1
ATOM 8941 O O . ASN E 1 6 ? 0.440 21.515 31.877 1.00 64.94 6 ASN E O 1
ATOM 8946 N N . GLU E 1 7 ? 2.193 20.810 30.634 1.00 66.66 7 GLU E N 1
ATOM 8947 C CA . GLU E 1 7 ? 1.431 19.848 29.806 1.00 63.49 7 GLU E CA 1
ATOM 8948 C C . GLU E 1 7 ? 1.476 18.399 30.370 1.00 59.06 7 GLU E C 1
ATOM 8949 O O . GLU E 1 7 ? 0.704 17.551 29.917 1.00 50.21 7 GLU E O 1
ATOM 8955 N N . LEU E 1 8 ? 2.380 18.109 31.328 1.00 59.57 8 LEU E N 1
ATOM 8956 C CA . LEU E 1 8 ? 2.488 16.760 31.932 1.00 54.82 8 LEU E CA 1
ATOM 8957 C C . LEU E 1 8 ? 1.229 16.368 32.692 1.00 52.81 8 LEU E C 1
ATOM 8958 O O . LEU E 1 8 ? 0.526 17.229 33.229 1.00 46.81 8 LEU E O 1
ATOM 8963 N N . SER E 1 9 ? 0.963 15.058 32.745 1.00 54.63 9 SER E N 1
ATOM 8964 C CA . SER E 1 9 ? -0.207 14.523 33.453 1.00 51.80 9 SER E CA 1
ATOM 8965 C C . SER E 1 9 ? -0.157 14.835 34.973 1.00 51.46 9 SER E C 1
ATOM 8966 O O . SER E 1 9 ? 0.878 14.674 35.638 1.00 44.73 9 SER E O 1
ATOM 8969 N N . LYS E 1 10 ? -1.278 15.334 35.484 1.00 52.47 10 LYS E N 1
ATOM 8970 C CA . LYS E 1 10 ? -1.516 15.509 36.917 1.00 52.00 10 LYS E CA 1
ATOM 8971 C C . LYS E 1 10 ? -2.189 14.274 37.519 1.00 47.77 10 LYS E C 1
ATOM 8972 O O . LYS E 1 10 ? -2.689 14.317 38.657 1.00 48.65 10 LYS E O 1
ATOM 8978 N N . GLN E 1 11 ? -2.241 13.183 36.763 1.00 47.71 11 GLN E N 1
ATOM 8979 C CA . GLN E 1 11 ? -2.796 11.937 37.279 1.00 46.58 11 GLN E CA 1
ATOM 8980 C C . GLN E 1 11 ? -1.702 11.099 37.935 1.00 42.97 11 GLN E C 1
ATOM 8981 O O . GLN E 1 11 ? -0.620 10.942 37.373 1.00 41.11 11 GLN E O 1
ATOM 8987 N N . PRO E 1 12 ? -1.961 10.616 39.160 1.00 41.69 12 PRO E N 1
ATOM 8988 C CA . PRO E 1 12 ? -1.086 9.651 39.800 1.00 40.23 12 PRO E CA 1
ATOM 8989 C C . PRO E 1 12 ? -0.873 8.418 38.902 1.00 37.71 12 PRO E C 1
ATOM 8990 O O . PRO E 1 12 ? -1.857 7.949 38.310 1.00 33.57 12 PRO E O 1
ATOM 8994 N N . THR E 1 13 ? 0.382 7.941 38.828 1.00 34.55 13 THR E N 1
ATOM 8995 C CA . THR E 1 13 ? 0.833 6.771 38.038 1.00 37.34 13 THR E CA 1
ATOM 8996 C C . THR E 1 13 ? 0.708 5.417 38.798 1.00 35.89 13 THR E C 1
ATOM 8997 O O . THR E 1 13 ? 1.254 5.273 39.872 1.00 31.62 13 THR E O 1
ATOM 9001 N N . PRO E 1 14 ? 0.018 4.413 38.232 1.00 36.40 14 PRO E N 1
ATOM 9002 C CA . PRO E 1 14 ? -0.130 3.183 39.043 1.00 36.02 14 PRO E CA 1
ATOM 9003 C C . PRO E 1 14 ? 1.207 2.502 39.409 1.00 36.45 14 PRO E C 1
ATOM 9004 O O . PRO E 1 14 ? 2.127 2.477 38.581 1.00 34.37 14 PRO E O 1
ATOM 9008 N N . ASP E 1 15 ? 1.318 2.009 40.650 1.00 36.46 15 ASP E N 1
ATOM 9009 C CA . ASP E 1 15 ? 2.460 1.214 41.068 1.00 37.82 15 ASP E CA 1
ATOM 9010 C C . ASP E 1 15 ? 1.989 -0.212 40.936 1.00 37.57 15 ASP E C 1
ATOM 9011 O O . ASP E 1 15 ? 1.138 -0.651 41.698 1.00 38.45 15 ASP E O 1
ATOM 9016 N N . LYS E 1 16 ? 2.537 -0.924 39.953 1.00 41.86 16 LYS E N 1
ATOM 9017 C CA . LYS E 1 16 ? 1.996 -2.230 39.542 1.00 45.54 16 LYS E CA 1
ATOM 9018 C C . LYS E 1 16 ? 2.315 -3.345 40.540 1.00 41.50 16 LYS E C 1
ATOM 9019 O O . LYS E 1 16 ? 1.693 -4.407 40.470 1.00 42.12 16 LYS E O 1
ATOM 9025 N N . ALA E 1 17 ? 3.272 -3.107 41.448 1.00 35.83 17 ALA E N 1
ATOM 9026 C CA . ALA E 1 17 ? 3.553 -4.013 42.564 1.00 32.61 17 ALA E CA 1
ATOM 9027 C C . ALA E 1 17 ? 2.404 -4.130 43.569 1.00 32.10 17 ALA E C 1
ATOM 9028 O O . ALA E 1 17 ? 2.273 -5.164 44.230 1.00 33.99 17 ALA E O 1
ATOM 9030 N N . GLU E 1 18 ? 1.579 -3.092 43.694 1.00 30.56 18 GLU E N 1
ATOM 9031 C CA . GLU E 1 18 ? 0.532 -3.088 44.696 1.00 31.16 18 GLU E CA 1
ATOM 9032 C C . GLU E 1 18 ? -0.866 -2.784 44.151 1.00 31.88 18 GLU E C 1
ATOM 9033 O O . GLU E 1 18 ? -1.016 -2.145 43.112 1.00 32.79 18 GLU E O 1
ATOM 9039 N N . ASP E 1 19 ? -1.873 -3.275 44.868 1.00 31.83 19 ASP E N 1
ATOM 9040 C CA . ASP E 1 19 ? -3.252 -3.002 44.565 1.00 33.96 19 ASP E CA 1
ATOM 9041 C C . ASP E 1 19 ? -3.633 -1.584 44.947 1.00 33.47 19 ASP E C 1
ATOM 9042 O O . ASP E 1 19 ? -3.567 -1.179 46.131 1.00 32.21 19 ASP E O 1
ATOM 9047 N N . ASN E 1 20 ? -4.047 -0.845 43.923 1.00 31.98 20 ASN E N 1
ATOM 9048 C CA . ASN E 1 20 ? -4.779 0.401 44.072 1.00 30.58 20 ASN E CA 1
ATOM 9049 C C . ASN E 1 20 ? -3.827 1.344 44.797 1.00 30.52 20 ASN E C 1
ATOM 9050 O O . ASN E 1 20 ? -4.186 2.004 45.776 1.00 29.76 20 ASN E O 1
ATOM 9055 N N . ALA E 1 21 ? -2.592 1.345 44.292 1.00 29.84 21 ALA E N 1
ATOM 9056 C CA . ALA E 1 21 ? -1.500 2.144 44.815 1.00 30.13 21 ALA E CA 1
ATOM 9057 C C . ALA E 1 21 ? -0.914 2.981 43.718 1.00 28.89 21 ALA E C 1
ATOM 9058 O O . ALA E 1 21 ? -0.845 2.545 42.585 1.00 29.27 21 ALA E O 1
ATOM 9060 N N . PHE E 1 22 ? -0.456 4.176 44.055 1.00 28.65 22 PHE E N 1
ATOM 9061 C CA . PHE E 1 22 ? 0.021 5.095 43.038 1.00 25.89 22 PHE E CA 1
ATOM 9062 C C . PHE E 1 22 ? 1.302 5.801 43.421 1.00 26.58 22 PHE E C 1
ATOM 9063 O O . PHE E 1 22 ? 1.488 6.173 44.584 1.00 25.46 22 PHE E O 1
ATOM 9071 N N . PHE E 1 23 ? 2.194 5.953 42.441 1.00 27.51 23 PHE E N 1
ATOM 9072 C CA . PHE E 1 23 ? 3.338 6.826 42.547 1.00 30.63 23 PHE E CA 1
ATOM 9073 C C . PHE E 1 23 ? 2.805 8.212 42.287 1.00 31.78 23 PHE E C 1
ATOM 9074 O O . PHE E 1 23 ? 1.737 8.341 41.705 1.00 33.96 23 PHE E O 1
ATOM 9082 N N . PRO E 1 24 ? 3.573 9.263 42.641 1.00 36.75 24 PRO E N 1
ATOM 9083 C CA . PRO E 1 24 ? 3.184 10.640 42.270 1.00 38.38 24 PRO E CA 1
ATOM 9084 C C . PRO E 1 24 ? 3.032 10.889 40.773 1.00 40.65 24 PRO E C 1
ATOM 9085 O O . PRO E 1 24 ? 3.611 10.169 39.950 1.00 46.98 24 PRO E O 1
ATOM 9089 N N . SER E 1 25 ? 2.289 11.942 40.448 1.00 43.31 25 SER E N 1
ATOM 9090 C CA . SER E 1 25 ? 1.941 12.293 39.068 1.00 42.96 25 SER E CA 1
ATOM 9091 C C . SER E 1 25 ? 3.148 12.906 38.348 1.00 42.91 25 SER E C 1
ATOM 9092 O O . SER E 1 25 ? 3.897 13.637 38.974 1.00 37.84 25 SER E O 1
ATOM 9095 N N . PRO E 1 26 ? 3.310 12.634 37.028 1.00 45.16 26 PRO E N 1
ATOM 9096 C CA . PRO E 1 26 ? 4.446 13.194 36.259 1.00 46.02 26 PRO E CA 1
ATOM 9097 C C . PRO E 1 26 ? 4.573 14.732 36.316 1.00 45.27 26 PRO E C 1
ATOM 9098 O O . PRO E 1 26 ? 5.694 15.244 36.348 1.00 42.86 26 PRO E O 1
ATOM 9102 N N . TYR E 1 27 ? 3.449 15.450 36.329 1.00 46.69 27 TYR E N 1
ATOM 9103 C CA . TYR E 1 27 ? 3.469 16.911 36.575 1.00 50.14 27 TYR E CA 1
ATOM 9104 C C . TYR E 1 27 ? 4.039 17.250 37.963 1.00 48.30 27 TYR E C 1
ATOM 9105 O O . TYR E 1 27 ? 4.840 18.173 38.073 1.00 49.27 27 TYR E O 1
ATOM 9114 N N . SER E 1 28 ? 3.613 16.505 38.992 1.00 47.18 28 SER E N 1
ATOM 9115 C CA . SER E 1 28 ? 4.116 16.679 40.376 1.00 48.31 28 SER E CA 1
ATOM 9116 C C . SER E 1 28 ? 5.593 16.342 40.579 1.00 46.44 28 SER E C 1
ATOM 9117 O O . SER E 1 28 ? 6.220 16.945 41.425 1.00 50.16 28 SER E O 1
ATOM 9120 N N . LEU E 1 29 ? 6.133 15.398 39.812 1.00 44.04 29 LEU E N 1
ATOM 9121 C CA . LEU E 1 29 ? 7.552 15.062 39.862 1.00 43.24 29 LEU E CA 1
ATOM 9122 C C . LEU E 1 29 ? 8.421 16.162 39.246 1.00 48.97 29 LEU E C 1
ATOM 9123 O O . LEU E 1 29 ? 9.449 16.538 39.806 1.00 48.82 29 LEU E O 1
ATOM 9128 N N . SER E 1 30 ? 8.009 16.692 38.098 1.00 55.99 30 SER E N 1
ATOM 9129 C CA . SER E 1 30 ? 8.754 17.793 37.477 1.00 60.77 30 SER E CA 1
ATOM 9130 C C . SER E 1 30 ? 8.770 19.053 38.366 1.00 61.79 30 SER E C 1
ATOM 9131 O O . SER E 1 30 ? 9.695 19.837 38.272 1.00 62.37 30 SER E O 1
ATOM 9134 N N . GLN E 1 31 ? 7.757 19.226 39.226 1.00 63.68 31 GLN E N 1
ATOM 9135 C CA . GLN E 1 31 ? 7.741 20.299 40.249 1.00 63.24 31 GLN E CA 1
ATOM 9136 C C . GLN E 1 31 ? 8.661 20.042 41.478 1.00 57.51 31 GLN E C 1
ATOM 9137 O O . GLN E 1 31 ? 9.516 20.871 41.764 1.00 49.47 31 GLN E O 1
ATOM 9143 N N . TYR E 1 32 ? 8.497 18.912 42.182 1.00 56.54 32 TYR E N 1
ATOM 9144 C CA . TYR E 1 32 ? 9.186 18.672 43.480 1.00 55.70 32 TYR E CA 1
ATOM 9145 C C . TYR E 1 32 ? 10.453 17.824 43.489 1.00 52.60 32 TYR E C 1
ATOM 9146 O O . TYR E 1 32 ? 11.040 17.649 44.552 1.00 49.78 32 TYR E O 1
ATOM 9155 N N . THR E 1 33 ? 10.852 17.267 42.349 1.00 54.45 33 THR E N 1
ATOM 9156 C CA . THR E 1 33 ? 12.101 16.503 42.256 1.00 51.62 33 THR E CA 1
ATOM 9157 C C . THR E 1 33 ? 12.919 17.047 41.132 1.00 55.43 33 THR E C 1
ATOM 9158 O O . THR E 1 33 ? 12.407 17.730 40.241 1.00 62.01 33 THR E O 1
ATOM 9162 N N . ALA E 1 34 ? 14.192 16.704 41.147 1.00 56.60 34 ALA E N 1
ATOM 9163 C CA . ALA E 1 34 ? 15.072 17.104 40.080 1.00 57.61 34 ALA E CA 1
ATOM 9164 C C . ALA E 1 34 ? 16.239 16.142 39.995 1.00 54.74 34 ALA E C 1
ATOM 9165 O O . ALA E 1 34 ? 16.532 15.449 40.949 1.00 51.84 34 ALA E O 1
ATOM 9167 N N . PRO E 1 35 ? 16.901 16.089 38.836 1.00 59.02 35 PRO E N 1
ATOM 9168 C CA . PRO E 1 35 ? 18.065 15.200 38.692 1.00 57.72 35 PRO E CA 1
ATOM 9169 C C . PRO E 1 35 ? 19.302 15.599 39.523 1.00 58.56 35 PRO E C 1
ATOM 9170 O O . PRO E 1 35 ? 20.116 14.727 39.820 1.00 59.67 35 PRO E O 1
ATOM 9174 N N . LYS E 1 36 ? 19.437 16.881 39.883 1.00 62.07 36 LYS E N 1
ATOM 9175 C CA . LYS E 1 36 ? 20.498 17.371 40.798 1.00 66.07 36 LYS E CA 1
ATOM 9176 C C . LYS E 1 36 ? 19.907 18.055 42.049 1.00 59.93 36 LYS E C 1
ATOM 9177 O O . LYS E 1 36 ? 18.822 18.627 41.983 1.00 58.68 36 LYS E O 1
ATOM 9183 N N . THR E 1 37 ? 20.623 17.976 43.176 1.00 55.41 37 THR E N 1
ATOM 9184 C CA . THR E 1 37 ? 20.308 18.752 44.393 1.00 53.75 37 THR E CA 1
ATOM 9185 C C . THR E 1 37 ? 21.027 20.100 44.337 1.00 54.42 37 THR E C 1
ATOM 9186 O O . THR E 1 37 ? 21.796 20.379 43.402 1.00 54.89 37 THR E O 1
ATOM 9190 N N . ASP E 1 38 ? 20.798 20.922 45.358 1.00 52.81 38 ASP E N 1
ATOM 9191 C CA . ASP E 1 38 ? 21.594 22.147 45.560 1.00 49.81 38 ASP E CA 1
ATOM 9192 C C . ASP E 1 38 ? 22.874 21.957 46.438 1.00 43.39 38 ASP E C 1
ATOM 9193 O O . ASP E 1 38 ? 23.359 22.899 47.033 1.00 41.38 38 ASP E O 1
ATOM 9198 N N . PHE E 1 39 ? 23.424 20.750 46.498 1.00 43.95 39 PHE E N 1
ATOM 9199 C CA . PHE E 1 39 ? 24.683 20.513 47.200 1.00 47.00 39 PHE E CA 1
ATOM 9200 C C . PHE E 1 39 ? 25.817 21.343 46.586 1.00 54.54 39 PHE E C 1
ATOM 9201 O O . PHE E 1 39 ? 25.879 21.426 45.364 1.00 64.54 39 PHE E O 1
ATOM 9209 N N . ASP E 1 40 ? 26.683 21.967 47.401 1.00 59.25 40 ASP E N 1
ATOM 9210 C CA . ASP E 1 40 ? 27.890 22.667 46.892 1.00 57.81 40 ASP E CA 1
ATOM 9211 C C . ASP E 1 40 ? 29.139 22.406 47.746 1.00 57.32 40 ASP E C 1
ATOM 9212 O O . ASP E 1 40 ? 29.957 23.286 47.966 1.00 60.86 40 ASP E O 1
ATOM 9217 N N . GLY E 1 41 ? 29.297 21.163 48.179 1.00 58.38 41 GLY E N 1
ATOM 9218 C CA . GLY E 1 41 ? 30.434 20.741 48.980 1.00 57.95 41 GLY E CA 1
ATOM 9219 C C . GLY E 1 41 ? 30.170 20.659 50.475 1.00 57.79 41 GLY E C 1
ATOM 9220 O O . GLY E 1 41 ? 29.220 21.246 51.007 1.00 56.00 41 GLY E O 1
ATOM 9221 N N . VAL E 1 42 ? 31.067 19.941 51.135 1.00 58.33 42 VAL E N 1
ATOM 9222 C CA . VAL E 1 42 ? 31.026 19.680 52.567 1.00 59.56 42 VAL E CA 1
ATOM 9223 C C . VAL E 1 42 ? 31.956 20.667 53.283 1.00 59.21 42 VAL E C 1
ATOM 9224 O O . VAL E 1 42 ? 32.970 21.074 52.724 1.00 68.43 42 VAL E O 1
ATOM 9228 N N . GLU E 1 43 ? 31.598 21.057 54.509 1.00 57.58 43 GLU E N 1
ATOM 9229 C CA . GLU E 1 43 ? 32.328 22.087 55.263 1.00 53.36 43 GLU E CA 1
ATOM 9230 C C . GLU E 1 43 ? 33.500 21.539 56.046 1.00 50.93 43 GLU E C 1
ATOM 9231 O O . GLU E 1 43 ? 34.443 22.276 56.358 1.00 55.65 43 GLU E O 1
ATOM 9237 N N . HIS E 1 44 ? 33.445 20.255 56.372 1.00 45.41 44 HIS E N 1
ATOM 9238 C CA . HIS E 1 44 ? 34.295 19.699 57.396 1.00 47.48 44 HIS E CA 1
ATOM 9239 C C . HIS E 1 44 ? 34.751 18.321 57.056 1.00 46.05 44 HIS E C 1
ATOM 9240 O O . HIS E 1 44 ? 34.741 17.458 57.923 1.00 46.17 44 HIS E O 1
ATOM 9247 N N . LYS E 1 45 ? 35.177 18.097 55.817 1.00 48.57 45 LYS E N 1
ATOM 9248 C CA . LYS E 1 45 ? 35.595 16.742 55.406 1.00 49.77 45 LYS E CA 1
ATOM 9249 C C . LYS E 1 45 ? 36.840 16.268 56.213 1.00 47.74 45 LYS E C 1
ATOM 9250 O O . LYS E 1 45 ? 37.885 16.887 56.150 1.00 46.67 45 LYS E O 1
ATOM 9256 N N . GLY E 1 46 ? 36.687 15.200 56.996 1.00 47.16 46 GLY E N 1
ATOM 9257 C CA . GLY E 1 46 ? 37.778 14.635 57.809 1.00 48.73 46 GLY E CA 1
ATOM 9258 C C . GLY E 1 46 ? 37.931 15.242 59.208 1.00 46.40 46 GLY E C 1
ATOM 9259 O O . GLY E 1 46 ? 38.793 14.817 59.972 1.00 45.48 46 GLY E O 1
ATOM 9260 N N . ALA E 1 47 ? 37.070 16.195 59.562 1.00 44.02 47 ALA E N 1
ATOM 9261 C CA . ALA E 1 47 ? 37.157 16.934 60.838 1.00 44.65 47 ALA E CA 1
ATOM 9262 C C . ALA E 1 47 ? 37.123 16.095 62.138 1.00 47.12 47 ALA E C 1
ATOM 9263 O O . ALA E 1 47 ? 37.713 16.490 63.150 1.00 46.41 47 ALA E O 1
ATOM 9265 N N . TYR E 1 48 ? 36.405 14.973 62.128 1.00 49.72 48 TYR E N 1
ATOM 9266 C CA . TYR E 1 48 ? 36.421 14.033 63.256 1.00 52.56 48 TYR E CA 1
ATOM 9267 C C . TYR E 1 48 ? 37.173 12.823 62.751 1.00 54.74 48 TYR E C 1
ATOM 9268 O O . TYR E 1 48 ? 36.662 12.092 61.903 1.00 48.24 48 TYR E O 1
ATOM 9277 N N . LYS E 1 49 ? 38.400 12.670 63.249 1.00 62.30 49 LYS E N 1
ATOM 9278 C CA . LYS E 1 49 ? 39.325 11.625 62.811 1.00 67.24 49 LYS E CA 1
ATOM 9279 C C . LYS E 1 49 ? 39.191 10.390 63.705 1.00 66.70 49 LYS E C 1
ATOM 9280 O O . LYS E 1 49 ? 39.404 9.276 63.229 1.00 67.24 49 LYS E O 1
ATOM 9286 N N . ASP E 1 50 ? 38.821 10.566 64.979 1.00 67.44 50 ASP E N 1
ATOM 9287 C CA . ASP E 1 50 ? 38.810 9.437 65.926 1.00 67.58 50 ASP E CA 1
ATOM 9288 C C . ASP E 1 50 ? 37.791 8.376 65.457 1.00 67.46 50 ASP E C 1
ATOM 9289 O O . ASP E 1 50 ? 36.919 8.684 64.641 1.00 75.57 50 ASP E O 1
ATOM 9294 N N . GLY E 1 51 ? 37.898 7.130 65.915 1.00 60.60 51 GLY E N 1
ATOM 9295 C CA . GLY E 1 51 ? 37.090 6.051 65.296 1.00 62.36 51 GLY E CA 1
ATOM 9296 C C . GLY E 1 51 ? 35.694 5.708 65.845 1.00 59.71 51 GLY E C 1
ATOM 9297 O O . GLY E 1 51 ? 35.116 4.722 65.429 1.00 47.62 51 GLY E O 1
ATOM 9298 N N . LYS E 1 52 ? 35.138 6.503 66.757 1.00 58.84 52 LYS E N 1
ATOM 9299 C CA . LYS E 1 52 ? 34.143 5.974 67.697 1.00 59.73 52 LYS E CA 1
ATOM 9300 C C . LYS E 1 52 ? 32.676 6.373 67.366 1.00 54.16 52 LYS E C 1
ATOM 9301 O O . LYS E 1 52 ? 31.829 5.526 67.060 1.00 45.88 52 LYS E O 1
ATOM 9307 N N . TRP E 1 53 ? 32.409 7.666 67.428 1.00 46.83 53 TRP E N 1
ATOM 9308 C CA . TRP E 1 53 ? 31.087 8.193 67.322 1.00 45.22 53 TRP E CA 1
ATOM 9309 C C . TRP E 1 53 ? 30.417 7.879 65.978 1.00 44.60 53 TRP E C 1
ATOM 9310 O O . TRP E 1 53 ? 30.933 8.252 64.921 1.00 44.76 53 TRP E O 1
ATOM 9321 N N . LYS E 1 54 ? 29.244 7.242 66.053 1.00 41.72 54 LYS E N 1
ATOM 9322 C CA . LYS E 1 54 ? 28.416 6.925 64.898 1.00 41.75 54 LYS E CA 1
ATOM 9323 C C . LYS E 1 54 ? 27.029 7.553 64.993 1.00 37.96 54 LYS E C 1
ATOM 9324 O O . LYS E 1 54 ? 26.558 7.835 66.076 1.00 36.83 54 LYS E O 1
ATOM 9330 N N . VAL E 1 55 ? 26.374 7.762 63.859 1.00 35.88 55 VAL E N 1
ATOM 9331 C CA . VAL E 1 55 ? 24.933 8.032 63.877 1.00 36.00 55 VAL E CA 1
ATOM 9332 C C . VAL E 1 55 ? 24.138 6.706 63.761 1.00 35.58 55 VAL E C 1
ATOM 9333 O O . VAL E 1 55 ? 24.557 5.783 63.041 1.00 34.23 55 VAL E O 1
ATOM 9337 N N . LEU E 1 56 ? 23.042 6.608 64.521 1.00 30.65 56 LEU E N 1
ATOM 9338 C CA . LEU E 1 56 ? 22.033 5.562 64.345 1.00 27.59 56 LEU E CA 1
ATOM 9339 C C . LEU E 1 56 ? 20.955 6.159 63.475 1.00 25.39 56 LEU E C 1
ATOM 9340 O O . LEU E 1 56 ? 20.338 7.121 63.871 1.00 24.28 56 LEU E O 1
ATOM 9345 N N . MET E 1 57 ? 20.729 5.619 62.288 1.00 24.93 57 MET E N 1
ATOM 9346 C CA . MET E 1 57 ? 19.568 6.036 61.487 1.00 27.03 57 MET E CA 1
ATOM 9347 C C . MET E 1 57 ? 18.402 5.063 61.674 1.00 25.32 57 MET E C 1
ATOM 9348 O O . MET E 1 57 ? 18.542 3.873 61.464 1.00 26.56 57 MET E O 1
ATOM 9353 N N . ILE E 1 58 ? 17.252 5.584 62.078 1.00 25.42 58 ILE E N 1
ATOM 9354 C CA . ILE E 1 58 ? 15.971 4.831 62.094 1.00 23.99 58 ILE E CA 1
ATOM 9355 C C . ILE E 1 58 ? 15.217 5.133 60.794 1.00 23.64 58 ILE E C 1
ATOM 9356 O O . ILE E 1 58 ? 14.773 6.274 60.561 1.00 24.66 58 ILE E O 1
ATOM 9361 N N . ALA E 1 59 ? 15.064 4.102 59.960 1.00 24.00 59 ALA E N 1
ATOM 9362 C CA . ALA E 1 59 ? 14.576 4.250 58.589 1.00 24.68 59 ALA E CA 1
ATOM 9363 C C . ALA E 1 59 ? 13.292 3.506 58.399 1.00 24.33 59 ALA E C 1
ATOM 9364 O O . ALA E 1 59 ? 12.993 2.588 59.151 1.00 24.20 59 ALA E O 1
ATOM 9366 N N . ALA E 1 60 ? 12.574 3.866 57.343 1.00 25.88 60 ALA E N 1
ATOM 9367 C CA . ALA E 1 60 ? 11.248 3.307 57.057 1.00 26.49 60 ALA E CA 1
ATOM 9368 C C . ALA E 1 60 ? 11.374 1.982 56.347 1.00 26.62 60 ALA E C 1
ATOM 9369 O O . ALA E 1 60 ? 12.288 1.776 55.537 1.00 27.29 60 ALA E O 1
ATOM 9371 N N . GLU E 1 61 ? 10.457 1.082 56.674 1.00 25.97 61 GLU E N 1
ATOM 9372 C CA . GLU E 1 61 ? 10.387 -0.232 56.051 1.00 26.35 61 GLU E CA 1
ATOM 9373 C C . GLU E 1 61 ? 9.016 -0.540 55.381 1.00 25.73 61 GLU E C 1
ATOM 9374 O O . GLU E 1 61 ? 8.852 -1.622 54.786 1.00 26.37 61 GLU E O 1
ATOM 9380 N N . GLU E 1 62 ? 8.056 0.381 55.456 1.00 24.06 62 GLU E N 1
ATOM 9381 C CA . GLU E 1 62 ? 6.816 0.233 54.758 1.00 25.60 62 GLU E CA 1
ATOM 9382 C C . GLU E 1 62 ? 6.717 1.303 53.714 1.00 26.06 62 GLU E C 1
ATOM 9383 O O . GLU E 1 62 ? 6.785 2.459 54.039 1.00 30.75 62 GLU E O 1
ATOM 9389 N N . ARG E 1 63 ? 6.528 0.916 52.466 1.00 26.21 63 ARG E N 1
ATOM 9390 C CA . ARG E 1 63 ? 6.402 1.856 51.361 1.00 26.16 63 ARG E CA 1
ATOM 9391 C C . ARG E 1 63 ? 4.981 2.432 51.193 1.00 26.31 63 ARG E C 1
ATOM 9392 O O . ARG E 1 63 ? 4.848 3.531 50.714 1.00 29.06 63 ARG E O 1
ATOM 9400 N N . TYR E 1 64 ? 3.932 1.701 51.567 1.00 25.74 64 TYR E N 1
ATOM 9401 C CA . TYR E 1 64 ? 2.543 2.071 51.255 1.00 27.36 64 TYR E CA 1
ATOM 9402 C C . TYR E 1 64 ? 1.788 2.635 52.449 1.00 29.61 64 TYR E C 1
ATOM 9403 O O . TYR E 1 64 ? 1.708 1.987 53.525 1.00 31.48 64 TYR E O 1
ATOM 9412 N N . VAL E 1 65 ? 1.233 3.840 52.251 1.00 28.68 65 VAL E N 1
ATOM 9413 C CA . VAL E 1 65 ? 0.349 4.472 53.249 1.00 28.73 65 VAL E CA 1
ATOM 9414 C C . VAL E 1 65 ? -1.118 4.507 52.763 1.00 28.58 65 VAL E C 1
ATOM 9415 O O . VAL E 1 65 ? -1.462 5.046 51.700 1.00 28.31 65 VAL E O 1
ATOM 9419 N N . LEU E 1 66 ? -1.974 3.943 53.586 1.00 28.56 66 LEU E N 1
ATOM 9420 C CA . LEU E 1 66 ? -3.395 3.908 53.304 1.00 31.35 66 LEU E CA 1
ATOM 9421 C C . LEU E 1 66 ? -4.003 5.273 53.560 1.00 30.94 66 LEU E C 1
ATOM 9422 O O . LEU E 1 66 ? -3.835 5.859 54.644 1.00 29.63 66 LEU E O 1
ATOM 9427 N N . LEU E 1 67 ? -4.723 5.753 52.556 1.00 32.67 67 LEU E N 1
ATOM 9428 C CA . LEU E 1 67 ? -5.278 7.089 52.563 1.00 34.65 67 LEU E CA 1
ATOM 9429 C C . LEU E 1 67 ? -6.767 7.025 52.859 1.00 35.14 67 LEU E C 1
ATOM 9430 O O . LEU E 1 67 ? -7.359 5.949 52.902 1.00 35.87 67 LEU E O 1
ATOM 9435 N N . GLU E 1 68 ? -7.354 8.195 53.047 1.00 37.24 68 GLU E N 1
ATOM 9436 C CA . GLU E 1 68 ? -8.762 8.347 53.458 1.00 42.68 68 GLU E CA 1
ATOM 9437 C C . GLU E 1 68 ? -9.750 7.723 52.453 1.00 39.65 68 GLU E C 1
ATOM 9438 O O . GLU E 1 68 ? -10.776 7.173 52.849 1.00 35.28 68 GLU E O 1
ATOM 9444 N N . ASN E 1 69 ? -9.413 7.811 51.163 1.00 38.80 69 ASN E N 1
ATOM 9445 C CA . ASN E 1 69 ? -10.247 7.244 50.078 1.00 38.09 69 ASN E CA 1
ATOM 9446 C C . ASN E 1 69 ? -9.991 5.759 49.759 1.00 38.91 69 ASN E C 1
ATOM 9447 O O . ASN E 1 69 ? -10.533 5.251 48.775 1.00 38.42 69 ASN E O 1
ATOM 9452 N N . GLY E 1 70 ? -9.151 5.082 50.555 1.00 36.13 70 GLY E N 1
ATOM 9453 C CA . GLY E 1 70 ? -8.800 3.681 50.317 1.00 32.61 70 GLY E CA 1
ATOM 9454 C C . GLY E 1 70 ? -7.713 3.404 49.281 1.00 30.36 70 GLY E C 1
ATOM 9455 O O . GLY E 1 70 ? -7.323 2.259 49.119 1.00 31.93 70 GLY E O 1
ATOM 9456 N N . LYS E 1 71 ? -7.229 4.430 48.577 1.00 29.10 71 LYS E N 1
ATOM 9457 C CA . LYS E 1 71 ? -6.083 4.280 47.704 1.00 29.23 71 LYS E CA 1
ATOM 9458 C C . LYS E 1 71 ? -4.821 4.219 48.567 1.00 29.26 71 LYS E C 1
ATOM 9459 O O . LYS E 1 71 ? -4.850 4.443 49.774 1.00 26.75 71 LYS E O 1
ATOM 9465 N N . MET E 1 72 ? -3.706 3.894 47.946 1.00 30.89 72 MET E N 1
ATOM 9466 C CA . MET E 1 72 ? -2.442 3.857 48.659 1.00 32.02 72 MET E CA 1
ATOM 9467 C C . MET E 1 72 ? -1.478 4.721 47.965 1.00 28.73 72 MET E C 1
ATOM 9468 O O . MET E 1 72 ? -1.346 4.658 46.755 1.00 29.17 72 MET E O 1
ATOM 9473 N N . PHE E 1 73 ? -0.777 5.518 48.734 1.00 27.74 73 PHE E N 1
ATOM 9474 C CA . PHE E 1 73 ? 0.315 6.291 48.175 1.00 29.46 73 PHE E CA 1
ATOM 9475 C C . PHE E 1 73 ? 1.510 5.384 48.208 1.00 27.53 73 PHE E C 1
ATOM 9476 O O . PHE E 1 73 ? 1.767 4.801 49.246 1.00 28.61 73 PHE E O 1
ATOM 9484 N N . SER E 1 74 ? 2.166 5.211 47.056 1.00 26.20 74 SER E N 1
ATOM 9485 C CA . SER E 1 74 ? 3.461 4.538 46.955 1.00 27.50 74 SER E CA 1
ATOM 9486 C C . SER E 1 74 ? 4.604 5.512 47.268 1.00 27.05 74 SER E C 1
ATOM 9487 O O . SER E 1 74 ? 4.953 6.359 46.425 1.00 25.34 74 SER E O 1
ATOM 9490 N N . THR E 1 75 ? 5.224 5.331 48.437 1.00 25.97 75 THR E N 1
ATOM 9491 C CA . THR E 1 75 ? 6.200 6.279 48.951 1.00 27.53 75 THR E CA 1
ATOM 9492 C C . THR E 1 75 ? 7.452 5.590 49.453 1.00 26.78 75 THR E C 1
ATOM 9493 O O . THR E 1 75 ? 7.974 4.705 48.768 1.00 27.83 75 THR E O 1
ATOM 9497 N N . GLY E 1 76 ? 7.934 5.977 50.632 1.00 25.20 76 GLY E N 1
ATOM 9498 C CA . GLY E 1 76 ? 9.205 5.500 51.158 1.00 25.01 76 GLY E CA 1
ATOM 9499 C C . GLY E 1 76 ? 9.882 6.627 51.909 1.00 26.66 76 GLY E C 1
ATOM 9500 O O . GLY E 1 76 ? 9.279 7.704 52.112 1.00 25.62 76 GLY E O 1
ATOM 9501 N N . ASN E 1 77 ? 11.109 6.382 52.366 1.00 25.91 77 ASN E N 1
ATOM 9502 C CA . ASN E 1 77 ? 11.969 7.469 52.803 1.00 26.51 77 ASN E CA 1
ATOM 9503 C C . ASN E 1 77 ? 12.369 8.334 51.612 1.00 28.44 77 ASN E C 1
ATOM 9504 O O . ASN E 1 77 ? 12.640 7.796 50.541 1.00 30.49 77 ASN E O 1
ATOM 9509 N N . HIS E 1 78 ? 12.420 9.665 51.793 1.00 30.17 78 HIS E N 1
ATOM 9510 C CA . HIS E 1 78 ? 12.931 10.571 50.742 1.00 30.72 78 HIS E CA 1
ATOM 9511 C C . HIS E 1 78 ? 14.434 10.335 50.648 1.00 31.49 78 HIS E C 1
ATOM 9512 O O . HIS E 1 78 ? 15.117 10.338 51.656 1.00 33.61 78 HIS E O 1
ATOM 9519 N N . PRO E 1 79 ? 14.945 10.030 49.448 1.00 32.74 79 PRO E N 1
ATOM 9520 C CA . PRO E 1 79 ? 16.379 9.733 49.334 1.00 32.30 79 PRO E CA 1
ATOM 9521 C C . PRO E 1 79 ? 17.290 10.939 49.537 1.00 33.41 79 PRO E C 1
ATOM 9522 O O . PRO E 1 79 ? 18.395 10.776 50.058 1.00 36.01 79 PRO E O 1
ATOM 9526 N N . VAL E 1 80 ? 16.850 12.118 49.101 1.00 34.25 80 VAL E N 1
ATOM 9527 C CA . VAL E 1 80 ? 17.604 13.366 49.304 1.00 37.90 80 VAL E CA 1
ATOM 9528 C C . VAL E 1 80 ? 17.681 13.691 50.801 1.00 40.26 80 VAL E C 1
ATOM 9529 O O . VAL E 1 80 ? 18.753 14.031 51.335 1.00 39.33 80 VAL E O 1
ATOM 9533 N N . GLU E 1 81 ? 16.545 13.572 51.487 1.00 41.44 81 GLU E N 1
ATOM 9534 C CA . GLU E 1 81 ? 16.508 13.826 52.923 1.00 40.06 81 GLU E CA 1
ATOM 9535 C C . GLU E 1 81 ? 17.290 12.807 53.689 1.00 36.42 81 GLU E C 1
ATOM 9536 O O . GLU E 1 81 ? 17.781 13.130 54.747 1.00 36.58 81 GLU E O 1
ATOM 9542 N N . MET E 1 82 ? 17.372 11.581 53.180 1.00 32.09 82 MET E N 1
ATOM 9543 C CA . MET E 1 82 ? 18.199 10.579 53.815 1.00 33.92 82 MET E CA 1
ATOM 9544 C C . MET E 1 82 ? 19.657 10.804 53.517 1.00 33.99 82 MET E C 1
ATOM 9545 O O . MET E 1 82 ? 20.470 10.876 54.434 1.00 32.88 82 MET E O 1
ATOM 9550 N N . LEU E 1 83 ? 19.979 10.853 52.223 1.00 33.59 83 LEU E N 1
ATOM 9551 C CA . LEU E 1 83 ? 21.341 10.584 51.762 1.00 33.72 83 LEU E CA 1
ATOM 9552 C C . LEU E 1 83 ? 22.237 11.818 51.805 1.00 31.20 83 LEU E C 1
ATOM 9553 O O . LEU E 1 83 ? 23.427 11.709 52.037 1.00 28.82 83 LEU E O 1
ATOM 9558 N N . LEU E 1 84 ? 21.632 12.981 51.629 1.00 33.95 84 LEU E N 1
ATOM 9559 C CA . LEU E 1 84 ? 22.343 14.253 51.656 1.00 38.72 84 LEU E CA 1
ATOM 9560 C C . LEU E 1 84 ? 22.761 14.649 53.104 1.00 39.31 84 LEU E C 1
ATOM 9561 O O . LEU E 1 84 ? 23.940 14.892 53.334 1.00 41.85 84 LEU E O 1
ATOM 9566 N N . PRO E 1 85 ? 21.834 14.646 54.092 1.00 36.61 85 PRO E N 1
ATOM 9567 C CA . PRO E 1 85 ? 22.339 14.815 55.465 1.00 39.63 85 PRO E CA 1
ATOM 9568 C C . PRO E 1 85 ? 23.389 13.798 55.894 1.00 38.84 85 PRO E C 1
ATOM 9569 O O . PRO E 1 85 ? 24.234 14.127 56.698 1.00 39.89 85 PRO E O 1
ATOM 9573 N N . LEU E 1 86 ? 23.327 12.586 55.364 1.00 37.68 86 LEU E N 1
ATOM 9574 C CA . LEU E 1 86 ? 24.313 11.575 55.696 1.00 39.12 86 LEU E CA 1
ATOM 9575 C C . LEU E 1 86 ? 25.621 11.850 54.978 1.00 39.19 86 LEU E C 1
ATOM 9576 O O . LEU E 1 86 ? 26.674 11.519 55.516 1.00 36.51 86 LEU E O 1
ATOM 9581 N N . HIS E 1 87 ? 25.573 12.444 53.776 1.00 40.17 87 HIS E N 1
ATOM 9582 C CA . HIS E 1 87 ? 26.818 12.720 53.036 1.00 43.49 87 HIS E CA 1
ATOM 9583 C C . HIS E 1 87 ? 27.731 13.639 53.875 1.00 39.70 87 HIS E C 1
ATOM 9584 O O . HIS E 1 87 ? 28.833 13.253 54.258 1.00 33.73 87 HIS E O 1
ATOM 9591 N N . HIS E 1 88 ? 27.200 14.808 54.220 1.00 40.13 88 HIS E N 1
ATOM 9592 C CA . HIS E 1 88 ? 27.839 15.767 55.154 1.00 44.45 88 HIS E CA 1
ATOM 9593 C C . HIS E 1 88 ? 28.430 15.117 56.436 1.00 44.24 88 HIS E C 1
ATOM 9594 O O . HIS E 1 88 ? 29.516 15.487 56.855 1.00 47.35 88 HIS E O 1
ATOM 9601 N N . LEU E 1 89 ? 27.707 14.161 57.029 1.00 45.58 89 LEU E N 1
ATOM 9602 C CA . LEU E 1 89 ? 28.101 13.480 58.280 1.00 45.85 89 LEU E CA 1
ATOM 9603 C C . LEU E 1 89 ? 29.181 12.408 58.118 1.00 41.44 89 LEU E C 1
ATOM 9604 O O . LEU E 1 89 ? 30.104 12.290 58.929 1.00 37.16 89 LEU E O 1
ATOM 9609 N N . MET E 1 90 ? 28.987 11.572 57.112 1.00 41.94 90 MET E N 1
ATOM 9610 C CA . MET E 1 90 ? 29.973 10.562 56.737 1.00 43.81 90 MET E CA 1
ATOM 9611 C C . MET E 1 90 ? 31.301 11.179 56.313 1.00 41.47 90 MET E C 1
ATOM 9612 O O . MET E 1 90 ? 32.348 10.739 56.785 1.00 34.48 90 MET E O 1
ATOM 9617 N N . GLU E 1 91 ? 31.228 12.206 55.461 1.00 41.07 91 GLU E N 1
ATOM 9618 C CA . GLU E 1 91 ? 32.401 12.985 55.040 1.00 43.78 91 GLU E CA 1
ATOM 9619 C C . GLU E 1 91 ? 33.155 13.519 56.254 1.00 42.00 91 GLU E C 1
ATOM 9620 O O . GLU E 1 91 ? 34.390 13.356 56.355 1.00 41.25 91 GLU E O 1
ATOM 9626 N N . ALA E 1 92 ? 32.395 14.059 57.207 1.00 37.78 92 ALA E N 1
ATOM 9627 C CA . ALA E 1 92 ? 32.951 14.600 58.431 1.00 35.86 92 ALA E CA 1
ATOM 9628 C C . ALA E 1 92 ? 33.636 13.593 59.346 1.00 36.87 92 ALA E C 1
ATOM 9629 O O . ALA E 1 92 ? 34.186 14.006 60.375 1.00 35.31 92 ALA E O 1
ATOM 9631 N N . GLY E 1 93 ? 33.591 12.299 58.984 1.00 39.36 93 GLY E N 1
ATOM 9632 C CA . GLY E 1 93 ? 34.194 11.196 59.753 1.00 40.52 93 GLY E CA 1
ATOM 9633 C C . GLY E 1 93 ? 33.296 10.381 60.702 1.00 40.96 93 GLY E C 1
ATOM 9634 O O . GLY E 1 93 ? 33.828 9.652 61.557 1.00 41.75 93 GLY E O 1
ATOM 9635 N N . PHE E 1 94 ? 31.957 10.484 60.577 1.00 40.03 94 PHE E N 1
ATOM 9636 C CA . PHE E 1 94 ? 30.997 9.634 61.365 1.00 36.11 94 PHE E CA 1
ATOM 9637 C C . PHE E 1 94 ? 30.423 8.474 60.556 1.00 37.73 94 PHE E C 1
ATOM 9638 O O . PHE E 1 94 ? 29.835 8.707 59.502 1.00 40.69 94 PHE E O 1
ATOM 9646 N N . ASP E 1 95 ? 30.590 7.232 61.016 1.00 38.89 95 ASP E N 1
ATOM 9647 C CA . ASP E 1 95 ? 29.919 6.088 60.367 1.00 38.16 95 ASP E CA 1
ATOM 9648 C C . ASP E 1 95 ? 28.389 6.010 60.735 1.00 36.51 95 ASP E C 1
ATOM 9649 O O . ASP E 1 95 ? 27.914 6.684 61.650 1.00 33.26 95 ASP E O 1
ATOM 9654 N N . VAL E 1 96 ? 27.628 5.224 59.976 1.00 35.77 96 VAL E N 1
ATOM 9655 C CA . VAL E 1 96 ? 26.202 5.129 60.125 1.00 36.22 96 VAL E CA 1
ATOM 9656 C C . VAL E 1 96 ? 25.821 3.694 60.282 1.00 36.63 96 VAL E C 1
ATOM 9657 O O . VAL E 1 96 ? 26.336 2.858 59.562 1.00 40.55 96 VAL E O 1
ATOM 9661 N N . ASP E 1 97 ? 24.923 3.404 61.218 1.00 38.07 97 ASP E N 1
ATOM 9662 C CA . ASP E 1 97 ? 24.229 2.106 61.265 1.00 38.16 97 ASP E CA 1
ATOM 9663 C C . ASP E 1 97 ? 22.755 2.286 61.002 1.00 36.49 97 ASP E C 1
ATOM 9664 O O . ASP E 1 97 ? 22.121 3.085 61.659 1.00 38.59 97 ASP E O 1
ATOM 9669 N N . VAL E 1 98 ? 22.230 1.536 60.030 1.00 35.81 98 VAL E N 1
ATOM 9670 C CA . VAL E 1 98 ? 20.825 1.602 59.656 1.00 33.09 98 VAL E CA 1
ATOM 9671 C C . VAL E 1 98 ? 20.022 0.590 60.467 1.00 30.68 98 VAL E C 1
ATOM 9672 O O . VAL E 1 98 ? 20.439 -0.560 60.613 1.00 30.66 98 VAL E O 1
ATOM 9676 N N . ALA E 1 99 ? 18.870 1.025 60.985 1.00 28.84 99 ALA E N 1
ATOM 9677 C CA . ALA E 1 99 ? 17.930 0.130 61.672 1.00 28.10 99 ALA E CA 1
ATOM 9678 C C . ALA E 1 99 ? 16.494 0.350 61.149 1.00 27.68 99 ALA E C 1
ATOM 9679 O O . ALA E 1 99 ? 16.109 1.467 60.777 1.00 28.30 99 ALA E O 1
ATOM 9681 N N . THR E 1 100 ? 15.741 -0.738 61.042 1.00 24.58 100 THR E N 1
ATOM 9682 C CA . THR E 1 100 ? 14.307 -0.674 60.817 1.00 22.45 100 THR E CA 1
ATOM 9683 C C . THR E 1 100 ? 13.687 -1.426 61.992 1.00 21.02 100 THR E C 1
ATOM 9684 O O . THR E 1 100 ? 14.414 -2.149 62.722 1.00 18.43 100 THR E O 1
ATOM 9688 N N . LEU E 1 101 ? 12.365 -1.274 62.144 1.00 20.14 101 LEU E N 1
ATOM 9689 C CA . LEU E 1 101 ? 11.623 -1.914 63.244 1.00 20.82 101 LEU E CA 1
ATOM 9690 C C . LEU E 1 101 ? 11.587 -3.420 63.225 1.00 21.59 101 LEU E C 1
ATOM 9691 O O . LEU E 1 101 ? 11.483 -4.010 64.288 1.00 24.73 101 LEU E O 1
ATOM 9696 N N . SER E 1 102 ? 11.702 -4.048 62.062 1.00 22.43 102 SER E N 1
ATOM 9697 C CA . SER E 1 102 ? 11.744 -5.514 61.945 1.00 24.12 102 SER E CA 1
ATOM 9698 C C . SER E 1 102 ? 13.005 -6.070 61.302 1.00 25.40 102 SER E C 1
ATOM 9699 O O . SER E 1 102 ? 13.167 -7.284 61.259 1.00 28.86 102 SER E O 1
ATOM 9702 N N . GLY E 1 103 ? 13.895 -5.215 60.805 1.00 24.82 103 GLY E N 1
ATOM 9703 C CA . GLY E 1 103 ? 14.994 -5.655 59.967 1.00 25.37 103 GLY E CA 1
ATOM 9704 C C . GLY E 1 103 ? 14.614 -5.903 58.504 1.00 26.56 103 GLY E C 1
ATOM 9705 O O . GLY E 1 103 ? 15.374 -6.540 57.773 1.00 27.97 103 GLY E O 1
ATOM 9706 N N . TYR E 1 104 ? 13.447 -5.429 58.067 1.00 26.78 104 TYR E N 1
ATOM 9707 C CA . TYR E 1 104 ? 13.086 -5.521 56.661 1.00 26.46 104 TYR E CA 1
ATOM 9708 C C . TYR E 1 104 ? 13.881 -4.469 55.894 1.00 26.91 104 TYR E C 1
ATOM 9709 O O . TYR E 1 104 ? 14.276 -3.451 56.453 1.00 27.84 104 TYR E O 1
ATOM 9718 N N . PRO E 1 105 ? 14.134 -4.713 54.601 1.00 27.43 105 PRO E N 1
ATOM 9719 C CA . PRO E 1 105 ? 14.797 -3.731 53.760 1.00 26.66 105 PRO E CA 1
ATOM 9720 C C . PRO E 1 105 ? 14.155 -2.317 53.809 1.00 26.92 105 PRO E C 1
ATOM 9721 O O . PRO E 1 105 ? 12.918 -2.184 53.778 1.00 28.17 105 PRO E O 1
ATOM 9725 N N . VAL E 1 106 ? 15.017 -1.295 53.844 1.00 25.65 106 VAL E N 1
ATOM 9726 C CA . VAL E 1 106 ? 14.650 0.110 53.843 1.00 23.59 106 VAL E CA 1
ATOM 9727 C C . VAL E 1 106 ? 13.953 0.495 52.573 1.00 24.56 106 VAL E C 1
ATOM 9728 O O . VAL E 1 106 ? 14.396 0.127 51.506 1.00 25.40 106 VAL E O 1
ATOM 9732 N N . LYS E 1 107 ? 12.858 1.244 52.669 1.00 28.30 107 LYS E N 1
ATOM 9733 C CA . LYS E 1 107 ? 12.066 1.599 51.474 1.00 29.62 107 LYS E CA 1
ATOM 9734 C C . LYS E 1 107 ? 12.287 3.042 51.080 1.00 30.82 107 LYS E C 1
ATOM 9735 O O . LYS E 1 107 ? 11.897 3.943 51.809 1.00 33.45 107 LYS E O 1
ATOM 9741 N N . LEU E 1 108 ? 12.897 3.260 49.913 1.00 31.44 108 LEU E N 1
ATOM 9742 C CA . LEU E 1 108 ? 13.108 4.602 49.395 1.00 30.36 108 LEU E CA 1
ATOM 9743 C C . LEU E 1 108 ? 12.026 5.017 48.390 1.00 30.71 108 LEU E C 1
ATOM 9744 O O . LEU E 1 108 ? 11.345 4.163 47.787 1.00 29.44 108 LEU E O 1
ATOM 9749 N N . GLU E 1 109 ? 11.843 6.334 48.280 1.00 31.72 109 GLU E N 1
ATOM 9750 C CA . GLU E 1 109 ? 11.082 6.971 47.209 1.00 33.21 109 GLU E CA 1
ATOM 9751 C C . GLU E 1 109 ? 12.052 7.084 46.007 1.00 31.87 109 GLU E C 1
ATOM 9752 O O . GLU E 1 109 ? 12.707 8.111 45.831 1.00 29.28 109 GLU E O 1
ATOM 9758 N N . LEU E 1 110 ? 12.160 6.028 45.195 1.00 30.96 110 LEU E N 1
ATOM 9759 C CA . LEU E 1 110 ? 13.113 6.010 44.057 1.00 30.77 110 LEU E CA 1
ATOM 9760 C C . LEU E 1 110 ? 12.706 6.978 42.921 1.00 30.18 110 LEU E C 1
ATOM 9761 O O . LEU E 1 110 ? 13.568 7.539 42.250 1.00 28.98 110 LEU E O 1
ATOM 9766 N N . TRP E 1 111 ? 11.411 7.259 42.806 1.00 29.69 111 TRP E N 1
ATOM 9767 C CA . TRP E 1 111 ? 10.902 8.318 41.930 1.00 31.36 111 TRP E CA 1
ATOM 9768 C C . TRP E 1 111 ? 11.371 9.744 42.263 1.00 34.42 111 TRP E C 1
ATOM 9769 O O . TRP E 1 111 ? 11.124 10.677 41.466 1.00 36.32 111 TRP E O 1
ATOM 9780 N N . ALA E 1 112 ? 11.942 9.956 43.446 1.00 35.10 112 ALA E N 1
ATOM 9781 C CA . ALA E 1 112 ? 12.603 11.231 43.766 1.00 36.56 112 ALA E CA 1
ATOM 9782 C C . ALA E 1 112 ? 14.123 11.099 43.834 1.00 35.38 112 ALA E C 1
ATOM 9783 O O . ALA E 1 112 ? 14.800 11.993 44.353 1.00 34.19 112 ALA E O 1
ATOM 9785 N N . MET E 1 113 ? 14.670 9.997 43.330 1.00 37.95 113 MET E N 1
ATOM 9786 C CA . MET E 1 113 ? 16.122 9.803 43.385 1.00 45.36 113 MET E CA 1
ATOM 9787 C C . MET E 1 113 ? 16.763 10.754 42.352 1.00 49.44 113 MET E C 1
ATOM 9788 O O . MET E 1 113 ? 16.384 10.703 41.172 1.00 42.55 113 MET E O 1
ATOM 9793 N N . PRO E 1 114 ? 17.698 11.637 42.798 1.00 53.54 114 PRO E N 1
ATOM 9794 C CA . PRO E 1 114 ? 18.376 12.522 41.871 1.00 57.34 114 PRO E CA 1
ATOM 9795 C C . PRO E 1 114 ? 19.593 11.796 41.279 1.00 60.75 114 PRO E C 1
ATOM 9796 O O . PRO E 1 114 ? 20.672 11.739 41.895 1.00 63.94 114 PRO E O 1
ATOM 9800 N N . THR E 1 115 ? 19.378 11.258 40.080 1.00 60.57 115 THR E N 1
ATOM 9801 C CA . THR E 1 115 ? 20.266 10.298 39.420 1.00 66.84 115 THR E CA 1
ATOM 9802 C C . THR E 1 115 ? 21.583 10.884 38.910 1.00 69.95 115 THR E C 1
ATOM 9803 O O . THR E 1 115 ? 22.592 10.175 38.845 1.00 68.19 115 THR E O 1
ATOM 9807 N N . GLU E 1 116 ? 21.547 12.164 38.528 1.00 74.94 116 GLU E N 1
ATOM 9808 C CA . GLU E 1 116 ? 22.713 12.888 38.024 1.00 73.57 116 GLU E CA 1
ATOM 9809 C C . GLU E 1 116 ? 23.472 13.664 39.116 1.00 65.62 116 GLU E C 1
ATOM 9810 O O . GLU E 1 116 ? 24.500 14.237 38.821 1.00 66.99 116 GLU E O 1
ATOM 9816 N N . ASP E 1 117 ? 22.968 13.706 40.351 1.00 62.03 117 ASP E N 1
ATOM 9817 C CA . ASP E 1 117 ? 23.724 14.263 41.498 1.00 61.23 117 ASP E CA 1
ATOM 9818 C C . ASP E 1 117 ? 24.626 13.161 42.056 1.00 55.82 117 ASP E C 1
ATOM 9819 O O . ASP E 1 117 ? 24.140 12.267 42.730 1.00 54.69 117 ASP E O 1
ATOM 9824 N N . GLU E 1 118 ? 25.929 13.217 41.798 1.00 56.42 118 GLU E N 1
ATOM 9825 C CA . GLU E 1 118 ? 26.800 12.083 42.151 1.00 56.75 118 GLU E CA 1
ATOM 9826 C C . GLU E 1 118 ? 27.268 12.071 43.616 1.00 52.61 118 GLU E C 1
ATOM 9827 O O . GLU E 1 118 ? 27.685 11.025 44.096 1.00 51.27 118 GLU E O 1
ATOM 9833 N N . ALA E 1 119 ? 27.156 13.187 44.345 1.00 52.39 119 ALA E N 1
ATOM 9834 C CA . ALA E 1 119 ? 27.402 13.178 45.812 1.00 53.56 119 ALA E CA 1
ATOM 9835 C C . ALA E 1 119 ? 26.419 12.234 46.549 1.00 54.37 119 ALA E C 1
ATOM 9836 O O . ALA E 1 119 ? 26.818 11.322 47.296 1.00 53.19 119 ALA E O 1
ATOM 9838 N N . VAL E 1 120 ? 25.134 12.480 46.282 1.00 52.01 120 VAL E N 1
ATOM 9839 C CA . VAL E 1 120 ? 23.994 11.654 46.697 1.00 47.42 120 VAL E CA 1
ATOM 9840 C C . VAL E 1 120 ? 24.107 10.197 46.257 1.00 44.65 120 VAL E C 1
ATOM 9841 O O . VAL E 1 120 ? 23.867 9.311 47.073 1.00 42.38 120 VAL E O 1
ATOM 9845 N N . ILE E 1 121 ? 24.448 9.957 44.980 1.00 44.56 121 ILE E N 1
ATOM 9846 C CA . ILE E 1 121 ? 24.495 8.588 44.398 1.00 41.81 121 ILE E CA 1
ATOM 9847 C C . ILE E 1 121 ? 25.675 7.783 44.957 1.00 40.31 121 ILE E C 1
ATOM 9848 O O . ILE E 1 121 ? 25.500 6.602 45.271 1.00 38.91 121 ILE E O 1
ATOM 9853 N N . SER E 1 122 ? 26.848 8.405 45.124 1.00 39.14 122 SER E N 1
ATOM 9854 C CA . SER E 1 122 ? 27.972 7.709 45.805 1.00 39.61 122 SER E CA 1
ATOM 9855 C C . SER E 1 122 ? 27.603 7.308 47.230 1.00 38.99 122 SER E C 1
ATOM 9856 O O . SER E 1 122 ? 27.951 6.187 47.651 1.00 41.10 122 SER E O 1
ATOM 9859 N N . THR E 1 123 ? 26.877 8.176 47.951 1.00 37.78 123 THR E N 1
ATOM 9860 C CA . THR E 1 123 ? 26.457 7.853 49.329 1.00 40.35 123 THR E CA 1
ATOM 9861 C C . THR E 1 123 ? 25.474 6.655 49.351 1.00 41.76 123 THR E C 1
ATOM 9862 O O . THR E 1 123 ? 25.639 5.688 50.120 1.00 38.86 123 THR E O 1
ATOM 9866 N N . TYR E 1 124 ? 24.483 6.704 48.470 1.00 41.16 124 TYR E N 1
ATOM 9867 C CA . TYR E 1 124 ? 23.592 5.560 48.246 1.00 43.41 124 TYR E CA 1
ATOM 9868 C C . TYR E 1 124 ? 24.368 4.271 48.002 1.00 43.86 124 TYR E C 1
ATOM 9869 O O . TYR E 1 124 ? 24.090 3.270 48.640 1.00 44.59 124 TYR E O 1
ATOM 9878 N N . ASN E 1 125 ? 25.350 4.309 47.100 1.00 46.46 125 ASN E N 1
ATOM 9879 C CA . ASN E 1 125 ? 26.171 3.129 46.799 1.00 44.60 125 ASN E CA 1
ATOM 9880 C C . ASN E 1 125 ? 26.964 2.654 47.992 1.00 41.87 125 ASN E C 1
ATOM 9881 O O . ASN E 1 125 ? 27.094 1.457 48.180 1.00 40.72 125 ASN E O 1
ATOM 9886 N N . LYS E 1 126 ? 27.440 3.570 48.825 1.00 44.33 126 LYS E N 1
ATOM 9887 C CA . LYS E 1 126 ? 28.102 3.169 50.087 1.00 49.35 126 LYS E CA 1
ATOM 9888 C C . LYS E 1 126 ? 27.158 2.434 51.052 1.00 44.69 126 LYS E C 1
ATOM 9889 O O . LYS E 1 126 ? 27.565 1.463 51.681 1.00 38.57 126 LYS E O 1
ATOM 9895 N N . LEU E 1 127 ? 25.899 2.884 51.124 1.00 44.01 127 LEU E N 1
ATOM 9896 C CA . LEU E 1 127 ? 24.906 2.350 52.089 1.00 42.54 127 LEU E CA 1
ATOM 9897 C C . LEU E 1 127 ? 24.010 1.196 51.620 1.00 42.23 127 LEU E C 1
ATOM 9898 O O . LEU E 1 127 ? 23.446 0.502 52.470 1.00 37.46 127 LEU E O 1
ATOM 9903 N N . LYS E 1 128 ? 23.909 0.975 50.299 1.00 44.29 128 LYS E N 1
ATOM 9904 C CA . LYS E 1 128 ? 23.129 -0.145 49.693 1.00 43.14 128 LYS E CA 1
ATOM 9905 C C . LYS E 1 128 ? 23.100 -1.432 50.508 1.00 41.64 128 LYS E C 1
ATOM 9906 O O . LYS E 1 128 ? 22.039 -1.982 50.711 1.00 43.17 128 LYS E O 1
ATOM 9912 N N . GLU E 1 129 ? 24.260 -1.904 50.959 1.00 42.00 129 GLU E N 1
ATOM 9913 C CA . GLU E 1 129 ? 24.363 -3.170 51.711 1.00 42.11 129 GLU E CA 1
ATOM 9914 C C . GLU E 1 129 ? 23.577 -3.113 53.043 1.00 39.05 129 GLU E C 1
ATOM 9915 O O . GLU E 1 129 ? 22.802 -4.003 53.357 1.00 35.39 129 GLU E O 1
ATOM 9921 N N . LYS E 1 130 ? 23.774 -2.041 53.800 1.00 36.40 130 LYS E N 1
ATOM 9922 C CA . LYS E 1 130 ? 23.108 -1.842 55.071 1.00 34.17 130 LYS E CA 1
ATOM 9923 C C . LYS E 1 130 ? 21.611 -1.564 54.906 1.00 33.89 130 LYS E C 1
ATOM 9924 O O . LYS E 1 130 ? 20.802 -2.080 55.668 1.00 34.92 130 LYS E O 1
ATOM 9930 N N . LEU E 1 131 ? 21.272 -0.752 53.912 1.00 30.78 131 LEU E N 1
ATOM 9931 C CA . LEU E 1 131 ? 19.902 -0.457 53.559 1.00 31.53 131 LEU E CA 1
ATOM 9932 C C . LEU E 1 131 ? 19.042 -1.674 53.152 1.00 31.27 131 LEU E C 1
ATOM 9933 O O . LEU E 1 131 ? 17.832 -1.666 53.395 1.00 28.86 131 LEU E O 1
ATOM 9938 N N . LYS E 1 132 ? 19.657 -2.687 52.537 1.00 32.16 132 LYS E N 1
ATOM 9939 C CA . LYS E 1 132 ? 18.976 -3.947 52.150 1.00 31.66 132 LYS E CA 1
ATOM 9940 C C . LYS E 1 132 ? 18.967 -5.000 53.242 1.00 32.43 132 LYS E C 1
ATOM 9941 O O . LYS E 1 132 ? 18.123 -5.898 53.199 1.00 33.41 132 LYS E O 1
ATOM 9947 N N . GLN E 1 133 ? 19.903 -4.905 54.204 1.00 33.17 133 GLN E N 1
ATOM 9948 C CA . GLN E 1 133 ? 19.905 -5.741 55.429 1.00 31.68 133 GLN E CA 1
ATOM 9949 C C . GLN E 1 133 ? 20.147 -4.917 56.641 1.00 28.75 133 GLN E C 1
ATOM 9950 O O . GLN E 1 133 ? 21.220 -4.998 57.235 1.00 27.75 133 GLN E O 1
ATOM 9956 N N . PRO E 1 134 ? 19.148 -4.155 57.053 1.00 28.26 134 PRO E N 1
ATOM 9957 C CA . PRO E 1 134 ? 19.344 -3.310 58.228 1.00 28.83 134 PRO E CA 1
ATOM 9958 C C . PRO E 1 134 ? 19.404 -4.103 59.519 1.00 28.73 134 PRO E C 1
ATOM 9959 O O . PRO E 1 134 ? 19.069 -5.275 59.534 1.00 31.36 134 PRO E O 1
ATOM 9963 N N . LYS E 1 135 ? 19.855 -3.459 60.581 1.00 30.69 135 LYS E N 1
ATOM 9964 C CA . LYS E 1 135 ? 19.640 -3.990 61.939 1.00 32.34 135 LYS E CA 1
ATOM 9965 C C . LYS E 1 135 ? 18.154 -3.861 62.375 1.00 31.08 135 LYS E C 1
ATOM 9966 O O . LYS E 1 135 ? 17.374 -3.036 61.864 1.00 24.36 135 LYS E O 1
ATOM 9972 N N . LYS E 1 136 ? 17.793 -4.698 63.340 1.00 31.88 136 LYS E N 1
ATOM 9973 C CA . LYS E 1 136 ? 16.497 -4.654 63.957 1.00 33.07 136 LYS E CA 1
ATOM 9974 C C . LYS E 1 136 ? 16.627 -3.671 65.147 1.00 29.27 136 LYS E C 1
ATOM 9975 O O . LYS E 1 136 ? 17.444 -3.849 66.026 1.00 30.69 136 LYS E O 1
ATOM 9981 N N . LEU E 1 137 ? 15.847 -2.611 65.154 1.00 25.71 137 LEU E N 1
ATOM 9982 C CA . LEU E 1 137 ? 15.921 -1.643 66.255 1.00 26.01 137 LEU E CA 1
ATOM 9983 C C . LEU E 1 137 ? 15.805 -2.254 67.692 1.00 25.25 137 LEU E C 1
ATOM 9984 O O . LEU E 1 137 ? 16.442 -1.775 68.610 1.00 24.82 137 LEU E O 1
ATOM 9989 N N . ALA E 1 138 ? 15.037 -3.316 67.890 1.00 24.53 138 ALA E N 1
ATOM 9990 C CA . ALA E 1 138 ? 14.973 -3.916 69.221 1.00 25.82 138 ALA E CA 1
ATOM 9991 C C . ALA E 1 138 ? 16.351 -4.491 69.641 1.00 27.75 138 ALA E C 1
ATOM 9992 O O . ALA E 1 138 ? 16.768 -4.300 70.785 1.00 25.97 138 ALA E O 1
ATOM 9994 N N . ASP E 1 139 ? 17.051 -5.148 68.703 1.00 29.03 139 ASP E N 1
ATOM 9995 C CA . ASP E 1 139 ? 18.428 -5.632 68.921 1.00 29.81 139 ASP E CA 1
ATOM 9996 C C . ASP E 1 139 ? 19.386 -4.480 69.288 1.00 28.29 139 ASP E C 1
ATOM 9997 O O . ASP E 1 139 ? 20.191 -4.607 70.205 1.00 28.19 139 ASP E O 1
ATOM 10002 N N . VAL E 1 140 ? 19.261 -3.349 68.610 1.00 26.07 140 VAL E N 1
ATOM 10003 C CA . VAL E 1 140 ? 20.049 -2.181 68.931 1.00 27.56 140 VAL E CA 1
ATOM 10004 C C . VAL E 1 140 ? 19.742 -1.774 70.371 1.00 30.61 140 VAL E C 1
ATOM 10005 O O . VAL E 1 140 ? 20.635 -1.649 71.185 1.00 32.03 140 VAL E O 1
ATOM 10009 N N . ILE E 1 141 ? 18.468 -1.594 70.696 1.00 32.63 141 ILE E N 1
ATOM 10010 C CA . ILE E 1 141 ? 18.090 -1.108 72.016 1.00 32.31 141 ILE E CA 1
ATOM 10011 C C . ILE E 1 141 ? 18.683 -2.006 73.082 1.00 33.71 141 ILE E C 1
ATOM 10012 O O . ILE E 1 141 ? 19.279 -1.521 74.032 1.00 36.27 141 ILE E O 1
ATOM 10017 N N . LYS E 1 142 ? 18.546 -3.311 72.886 1.00 34.98 142 LYS E N 1
ATOM 10018 C CA . LYS E 1 142 ? 18.992 -4.298 73.855 1.00 35.08 142 LYS E CA 1
ATOM 10019 C C . LYS E 1 142 ? 20.523 -4.322 74.040 1.00 34.48 142 LYS E C 1
ATOM 10020 O O . LYS E 1 142 ? 20.974 -4.495 75.160 1.00 29.99 142 LYS E O 1
ATOM 10026 N N . ASN E 1 143 ? 21.297 -4.082 72.963 1.00 35.73 143 ASN E N 1
ATOM 10027 C CA . ASN E 1 143 ? 22.768 -4.233 72.971 1.00 33.65 143 ASN E CA 1
ATOM 10028 C C . ASN E 1 143 ? 23.615 -2.981 72.795 1.00 33.25 143 ASN E C 1
ATOM 10029 O O . ASN E 1 143 ? 24.622 -2.879 73.430 1.00 39.60 143 ASN E O 1
ATOM 10034 N N . GLU E 1 144 ? 23.239 -2.044 71.949 1.00 33.75 144 GLU E N 1
ATOM 10035 C CA . GLU E 1 144 ? 24.126 -0.927 71.589 1.00 35.35 144 GLU E CA 1
ATOM 10036 C C . GLU E 1 144 ? 23.743 0.435 72.163 1.00 32.90 144 GLU E C 1
ATOM 10037 O O . GLU E 1 144 ? 24.297 1.440 71.697 1.00 31.81 144 GLU E O 1
ATOM 10043 N N . LEU E 1 145 ? 22.820 0.508 73.129 1.00 30.63 145 LEU E N 1
ATOM 10044 C CA . LEU E 1 145 ? 22.437 1.817 73.729 1.00 32.48 145 LEU E CA 1
ATOM 10045 C C . LEU E 1 145 ? 23.056 2.025 75.132 1.00 34.29 145 LEU E C 1
ATOM 10046 O O . LEU E 1 145 ? 24.235 1.741 75.298 1.00 39.63 145 LEU E O 1
ATOM 10051 N N . GLY E 1 146 ? 22.305 2.531 76.117 1.00 37.81 146 GLY E N 1
ATOM 10052 C CA . GLY E 1 146 ? 22.841 2.851 77.435 1.00 35.14 146 GLY E CA 1
ATOM 10053 C C . GLY E 1 146 ? 23.725 4.097 77.396 1.00 36.89 146 GLY E C 1
ATOM 10054 O O . GLY E 1 146 ? 23.958 4.695 76.333 1.00 32.57 146 GLY E O 1
ATOM 10055 N N . PRO E 1 147 ? 24.252 4.487 78.561 1.00 38.83 147 PRO E N 1
ATOM 10056 C CA . PRO E 1 147 ? 25.058 5.698 78.664 1.00 40.24 147 PRO E CA 1
ATOM 10057 C C . PRO E 1 147 ? 26.381 5.675 77.867 1.00 42.29 147 PRO E C 1
ATOM 10058 O O . PRO E 1 147 ? 26.849 6.749 77.423 1.00 37.06 147 PRO E O 1
ATOM 10062 N N . ASP E 1 148 ? 26.953 4.480 77.663 1.00 42.30 148 ASP E N 1
ATOM 10063 C CA . ASP E 1 148 ? 28.226 4.348 76.918 1.00 46.54 148 ASP E CA 1
ATOM 10064 C C . ASP E 1 148 ? 28.087 4.046 75.400 1.00 43.43 148 ASP E C 1
ATOM 10065 O O . ASP E 1 148 ? 29.053 3.764 74.713 1.00 40.56 148 ASP E O 1
ATOM 10070 N N . SER E 1 149 ? 26.880 4.125 74.869 1.00 41.50 149 SER E N 1
ATOM 10071 C CA . SER E 1 149 ? 26.673 3.871 73.472 1.00 39.19 149 SER E CA 1
ATOM 10072 C C . SER E 1 149 ? 27.690 4.659 72.587 1.00 39.48 149 SER E C 1
ATOM 10073 O O . SER E 1 149 ? 28.049 5.797 72.874 1.00 33.43 149 SER E O 1
ATOM 10076 N N . ASP E 1 150 ? 28.126 4.039 71.500 1.00 40.35 150 ASP E N 1
ATOM 10077 C CA . ASP E 1 150 ? 28.879 4.764 70.478 1.00 43.87 150 ASP E CA 1
ATOM 10078 C C . ASP E 1 150 ? 28.012 5.689 69.596 1.00 41.28 150 ASP E C 1
ATOM 10079 O O . ASP E 1 150 ? 28.576 6.444 68.787 1.00 40.88 150 ASP E O 1
ATOM 10084 N N . TYR E 1 151 ? 26.679 5.657 69.734 1.00 36.02 151 TYR E N 1
ATOM 10085 C CA . TYR E 1 151 ? 25.837 6.578 68.959 1.00 36.58 151 TYR E CA 1
ATOM 10086 C C . TYR E 1 151 ? 25.756 7.990 69.570 1.00 34.26 151 TYR E C 1
ATOM 10087 O O . TYR E 1 151 ? 25.366 8.168 70.720 1.00 34.55 151 TYR E O 1
ATOM 10096 N N . LEU E 1 152 ? 26.150 8.988 68.794 1.00 34.36 152 LEU E N 1
ATOM 10097 C CA . LEU E 1 152 ? 26.105 10.402 69.220 1.00 34.94 152 LEU E CA 1
ATOM 10098 C C . LEU E 1 152 ? 24.772 11.034 68.822 1.00 32.21 152 LEU E C 1
ATOM 10099 O O . LEU E 1 152 ? 24.365 12.093 69.374 1.00 27.67 152 LEU E O 1
ATOM 10104 N N . SER E 1 153 ? 24.124 10.390 67.834 1.00 30.46 153 SER E N 1
ATOM 10105 C CA . SER E 1 153 ? 22.957 10.927 67.161 1.00 30.37 153 SER E CA 1
ATOM 10106 C C . SER E 1 153 ? 22.025 9.879 66.658 1.00 28.44 153 SER E C 1
ATOM 10107 O O . SER E 1 153 ? 22.420 8.780 66.262 1.00 28.77 153 SER E O 1
ATOM 10110 N N . VAL E 1 154 ? 20.768 10.244 66.609 1.00 28.21 154 VAL E N 1
ATOM 10111 C CA . VAL E 1 154 ? 19.819 9.355 66.012 1.00 29.99 154 VAL E CA 1
ATOM 10112 C C . VAL E 1 154 ? 19.182 10.177 64.916 1.00 29.43 154 VAL E C 1
ATOM 10113 O O . VAL E 1 154 ? 18.773 11.312 65.160 1.00 32.07 154 VAL E O 1
ATOM 10117 N N . PHE E 1 155 ? 19.181 9.630 63.697 1.00 26.30 155 PHE E N 1
ATOM 10118 C CA . PHE E 1 155 ? 18.777 10.359 62.496 1.00 24.71 155 PHE E CA 1
ATOM 10119 C C . PHE E 1 155 ? 17.510 9.701 61.962 1.00 24.23 155 PHE E C 1
ATOM 10120 O O . PHE E 1 155 ? 17.453 8.478 61.815 1.00 21.50 155 PHE E O 1
ATOM 10128 N N . ILE E 1 156 ? 16.482 10.502 61.696 1.00 25.80 156 ILE E N 1
ATOM 10129 C CA . ILE E 1 156 ? 15.191 9.988 61.214 1.00 26.78 156 ILE E CA 1
ATOM 10130 C C . ILE E 1 156 ? 14.760 10.775 59.994 1.00 26.56 156 ILE E C 1
ATOM 10131 O O . ILE E 1 156 ? 14.058 11.751 60.129 1.00 28.32 156 ILE E O 1
ATOM 10136 N N . PRO E 1 157 ? 15.175 10.354 58.795 1.00 26.88 157 PRO E N 1
ATOM 10137 C CA . PRO E 1 157 ? 14.773 11.079 57.606 1.00 27.14 157 PRO E CA 1
ATOM 10138 C C . PRO E 1 157 ? 13.298 10.914 57.287 1.00 27.87 157 PRO E C 1
ATOM 10139 O O . PRO E 1 157 ? 12.651 9.968 57.735 1.00 31.03 157 PRO E O 1
ATOM 10143 N N . GLY E 1 158 ? 12.790 11.834 56.494 1.00 29.14 158 GLY E N 1
ATOM 10144 C CA . GLY E 1 158 ? 11.374 11.876 56.167 1.00 32.24 158 GLY E CA 1
ATOM 10145 C C . GLY E 1 158 ? 11.066 11.111 54.894 1.00 32.66 158 GLY E C 1
ATOM 10146 O O . GLY E 1 158 ? 11.631 10.051 54.665 1.00 34.55 158 GLY E O 1
ATOM 10147 N N . GLY E 1 159 ? 10.225 11.700 54.048 1.00 29.91 159 GLY E N 1
ATOM 10148 C CA . GLY E 1 159 ? 9.413 10.953 53.103 1.00 30.69 159 GLY E CA 1
ATOM 10149 C C . GLY E 1 159 ? 8.092 10.619 53.778 1.00 30.62 159 GLY E C 1
ATOM 10150 O O . GLY E 1 159 ? 8.045 10.415 54.993 1.00 34.04 159 GLY E O 1
ATOM 10151 N N . HIS E 1 160 ? 7.001 10.535 53.026 1.00 29.46 160 HIS E N 1
ATOM 10152 C CA . HIS E 1 160 ? 5.723 10.204 53.664 1.00 29.62 160 HIS E CA 1
ATOM 10153 C C . HIS E 1 160 ? 5.631 8.817 54.377 1.00 28.83 160 HIS E C 1
ATOM 10154 O O . HIS E 1 160 ? 4.703 8.607 55.155 1.00 27.53 160 HIS E O 1
ATOM 10161 N N . ALA E 1 161 ? 6.558 7.890 54.128 1.00 29.20 161 ALA E N 1
ATOM 10162 C CA . ALA E 1 161 ? 6.566 6.567 54.824 1.00 30.27 161 ALA E CA 1
ATOM 10163 C C . ALA E 1 161 ? 6.865 6.615 56.313 1.00 29.31 161 ALA E C 1
ATOM 10164 O O . ALA E 1 161 ? 6.518 5.694 57.030 1.00 31.36 161 ALA E O 1
ATOM 10166 N N . ALA E 1 162 ? 7.509 7.676 56.785 1.00 29.87 162 ALA E N 1
ATOM 10167 C CA . ALA E 1 162 ? 7.827 7.782 58.210 1.00 28.97 162 ALA E CA 1
ATOM 10168 C C . ALA E 1 162 ? 6.567 8.017 59.049 1.00 29.12 162 ALA E C 1
ATOM 10169 O O . ALA E 1 162 ? 6.633 7.949 60.277 1.00 29.07 162 ALA E O 1
ATOM 10171 N N . VAL E 1 163 ? 5.411 8.229 58.409 1.00 26.80 163 VAL E N 1
ATOM 10172 C CA . VAL E 1 163 ? 4.143 8.159 59.132 1.00 26.32 163 VAL E CA 1
ATOM 10173 C C . VAL E 1 163 ? 3.651 6.730 59.446 1.00 27.57 163 VAL E C 1
ATOM 10174 O O . VAL E 1 163 ? 2.602 6.567 60.135 1.00 27.65 163 VAL E O 1
ATOM 10178 N N . VAL E 1 164 ? 4.355 5.694 58.955 1.00 26.41 164 VAL E N 1
ATOM 10179 C CA . VAL E 1 164 ? 3.865 4.322 59.157 1.00 25.64 164 VAL E CA 1
ATOM 10180 C C . VAL E 1 164 ? 4.789 3.600 60.100 1.00 25.99 164 VAL E C 1
ATOM 10181 O O . VAL E 1 164 ? 5.995 3.582 59.874 1.00 28.84 164 VAL E O 1
ATOM 10185 N N . GLY E 1 165 ? 4.228 3.059 61.179 1.00 25.78 165 GLY E N 1
ATOM 10186 C CA . GLY E 1 165 ? 4.990 2.259 62.118 1.00 26.61 165 GLY E CA 1
ATOM 10187 C C . GLY E 1 165 ? 5.886 3.080 63.048 1.00 27.44 165 GLY E C 1
ATOM 10188 O O . GLY E 1 165 ? 5.685 3.046 64.273 1.00 28.32 165 GLY E O 1
ATOM 10189 N N . ILE E 1 166 ? 6.852 3.829 62.492 1.00 25.77 166 ILE E N 1
ATOM 10190 C CA . ILE E 1 166 ? 7.762 4.594 63.325 1.00 26.46 166 ILE E CA 1
ATOM 10191 C C . ILE E 1 166 ? 7.109 5.735 64.127 1.00 24.98 166 ILE E C 1
ATOM 10192 O O . ILE E 1 166 ? 7.734 6.249 65.031 1.00 24.69 166 ILE E O 1
ATOM 10197 N N . SER E 1 167 ? 5.867 6.090 63.799 1.00 24.43 167 SER E N 1
ATOM 10198 C CA . SER E 1 167 ? 5.080 7.093 64.518 1.00 24.60 167 SER E CA 1
ATOM 10199 C C . SER E 1 167 ? 4.300 6.546 65.679 1.00 25.70 167 SER E C 1
ATOM 10200 O O . SER E 1 167 ? 3.617 7.327 66.342 1.00 27.74 167 SER E O 1
ATOM 10203 N N . GLU E 1 168 ? 4.409 5.236 65.932 1.00 26.80 168 GLU E N 1
ATOM 10204 C CA . GLU E 1 168 ? 3.652 4.530 66.980 1.00 27.78 168 GLU E CA 1
ATOM 10205 C C . GLU E 1 168 ? 4.372 3.241 67.442 1.00 26.03 168 GLU E C 1
ATOM 10206 O O . GLU E 1 168 ? 3.768 2.177 67.577 1.00 23.63 168 GLU E O 1
ATOM 10212 N N . SER E 1 169 ? 5.667 3.381 67.729 1.00 24.33 169 SER E N 1
ATOM 10213 C CA . SER E 1 169 ? 6.556 2.261 68.018 1.00 23.22 169 SER E CA 1
ATOM 10214 C C . SER E 1 169 ? 7.101 2.389 69.409 1.00 24.21 169 SER E C 1
ATOM 10215 O O . SER E 1 169 ? 7.667 3.425 69.755 1.00 24.41 169 SER E O 1
ATOM 10218 N N . GLU E 1 170 ? 6.950 1.346 70.209 1.00 26.04 170 GLU E N 1
ATOM 10219 C CA . GLU E 1 170 ? 7.567 1.326 71.529 1.00 30.39 170 GLU E CA 1
ATOM 10220 C C . GLU E 1 170 ? 9.096 1.397 71.491 1.00 27.44 170 GLU E C 1
ATOM 10221 O O . GLU E 1 170 ? 9.693 1.947 72.411 1.00 27.32 170 GLU E O 1
ATOM 10227 N N . ASP E 1 171 ? 9.700 0.814 70.452 1.00 26.24 171 ASP E N 1
ATOM 10228 C CA . ASP E 1 171 ? 11.146 0.883 70.192 1.00 27.49 171 ASP E CA 1
ATOM 10229 C C . ASP E 1 171 ? 11.619 2.279 69.855 1.00 25.53 171 ASP E C 1
ATOM 10230 O O . ASP E 1 171 ? 12.657 2.680 70.359 1.00 25.62 171 ASP E O 1
ATOM 10235 N N . VAL E 1 172 ? 10.884 3.019 69.013 1.00 21.82 172 VAL E N 1
ATOM 10236 C CA . VAL E 1 172 ? 11.257 4.386 68.746 1.00 21.26 172 VAL E CA 1
ATOM 10237 C C . VAL E 1 172 ? 11.164 5.166 70.044 1.00 21.63 172 VAL E C 1
ATOM 10238 O O . VAL E 1 172 ? 12.067 5.920 70.338 1.00 24.80 172 VAL E O 1
ATOM 10242 N N . GLN E 1 173 ? 10.133 4.921 70.858 1.00 21.38 173 GLN E N 1
ATOM 10243 C CA . GLN E 1 173 ? 9.973 5.564 72.167 1.00 21.39 173 GLN E CA 1
ATOM 10244 C C . GLN E 1 173 ? 11.167 5.340 73.059 1.00 22.07 173 GLN E C 1
ATOM 10245 O O . GLN E 1 173 ? 11.722 6.286 73.589 1.00 22.45 173 GLN E O 1
ATOM 10251 N N . GLN E 1 174 ? 11.572 4.088 73.210 1.00 22.79 174 GLN E N 1
ATOM 10252 C CA . GLN E 1 174 ? 12.754 3.788 74.029 1.00 23.05 174 GLN E CA 1
ATOM 10253 C C . GLN E 1 174 ? 14.048 4.432 73.547 1.00 24.28 174 GLN E C 1
ATOM 10254 O O . GLN E 1 174 ? 14.915 4.761 74.364 1.00 23.99 174 GLN E O 1
ATOM 10260 N N . THR E 1 175 ? 14.163 4.583 72.220 1.00 24.48 175 THR E N 1
ATOM 10261 C CA . THR E 1 175 ? 15.327 5.143 71.576 1.00 24.42 175 THR E CA 1
ATOM 10262 C C . THR E 1 175 ? 15.354 6.652 71.804 1.00 23.51 175 THR E C 1
ATOM 10263 O O . THR E 1 175 ? 16.395 7.206 72.084 1.00 21.81 175 THR E O 1
ATOM 10267 N N . LEU E 1 176 ? 14.216 7.325 71.664 1.00 23.37 176 LEU E N 1
ATOM 10268 C CA . LEU E 1 176 ? 14.190 8.763 71.897 1.00 23.77 176 LEU E CA 1
ATOM 10269 C C . LEU E 1 176 ? 14.357 9.042 73.384 1.00 22.59 176 LEU E C 1
ATOM 10270 O O . LEU E 1 176 ? 14.936 10.056 73.742 1.00 23.17 176 LEU E O 1
ATOM 10275 N N . ASP E 1 177 ? 13.896 8.140 74.239 1.00 22.43 177 ASP E N 1
ATOM 10276 C CA . ASP E 1 177 ? 14.187 8.242 75.663 1.00 24.78 177 ASP E CA 1
ATOM 10277 C C . ASP E 1 177 ? 15.684 8.181 75.972 1.00 26.05 177 ASP E C 1
ATOM 10278 O O . ASP E 1 177 ? 16.175 8.903 76.812 1.00 26.86 177 ASP E O 1
ATOM 10283 N N . TRP E 1 178 ? 16.392 7.280 75.304 1.00 27.06 178 TRP E N 1
ATOM 10284 C CA . TRP E 1 178 ? 17.799 7.124 75.498 1.00 24.78 178 TRP E CA 1
ATOM 10285 C C . TRP E 1 178 ? 18.509 8.382 75.044 1.00 27.17 178 TRP E C 1
ATOM 10286 O O . TRP E 1 178 ? 19.487 8.798 75.677 1.00 28.18 178 TRP E O 1
ATOM 10297 N N . ALA E 1 179 ? 18.031 8.998 73.960 1.00 27.34 179 ALA E N 1
ATOM 10298 C CA . ALA E 1 179 ? 18.653 10.222 73.441 1.00 26.27 179 ALA E CA 1
ATOM 10299 C C . ALA E 1 179 ? 18.477 11.415 74.400 1.00 25.48 179 ALA E C 1
ATOM 10300 O O . ALA E 1 179 ? 19.411 12.141 74.631 1.00 27.82 179 ALA E O 1
ATOM 10302 N N . LEU E 1 180 ? 17.298 11.604 74.955 1.00 24.13 180 LEU E N 1
ATOM 10303 C CA . LEU E 1 180 ? 17.086 12.643 75.968 1.00 25.28 180 LEU E CA 1
ATOM 10304 C C . LEU E 1 180 ? 17.917 12.387 77.224 1.00 24.35 180 LEU E C 1
ATOM 10305 O O . LEU E 1 180 ? 18.623 13.280 77.714 1.00 25.20 180 LEU E O 1
ATOM 10310 N N . ASP E 1 181 ? 17.824 11.166 77.720 1.00 23.72 181 ASP E N 1
ATOM 10311 C CA . ASP E 1 181 ? 18.468 10.776 78.938 1.00 25.76 181 ASP E CA 1
ATOM 10312 C C . ASP E 1 181 ? 19.980 10.800 78.908 1.00 27.23 181 ASP E C 1
ATOM 10313 O O . ASP E 1 181 ? 20.571 10.902 79.970 1.00 25.87 181 ASP E O 1
ATOM 10318 N N . ASN E 1 182 ? 20.596 10.677 77.721 1.00 29.31 182 ASN E N 1
ATOM 10319 C CA . ASN E 1 182 ? 22.055 10.680 77.594 1.00 29.30 182 ASN E CA 1
ATOM 10320 C C . ASN E 1 182 ? 22.651 11.765 76.715 1.00 29.24 182 ASN E C 1
ATOM 10321 O O . ASN E 1 182 ? 23.769 11.626 76.241 1.00 28.02 182 ASN E O 1
ATOM 10326 N N . ASP E 1 183 ? 21.926 12.864 76.549 1.00 32.75 183 ASP E N 1
ATOM 10327 C CA . ASP E 1 183 ? 22.471 14.092 75.906 1.00 34.12 183 ASP E CA 1
ATOM 10328 C C . ASP E 1 183 ? 22.892 13.922 74.440 1.00 31.88 183 ASP E C 1
ATOM 10329 O O . ASP E 1 183 ? 23.786 14.590 73.963 1.00 35.36 183 ASP E O 1
ATOM 10334 N N . ARG E 1 184 ? 22.192 13.064 73.715 1.00 31.80 184 ARG E N 1
ATOM 10335 C CA . ARG E 1 184 ? 22.507 12.751 72.337 1.00 28.31 184 ARG E CA 1
ATOM 10336 C C . ARG E 1 184 ? 21.585 13.535 71.420 1.00 29.92 184 ARG E C 1
ATOM 10337 O O . ARG E 1 184 ? 20.604 14.116 71.883 1.00 31.45 184 ARG E O 1
ATOM 10345 N N . PHE E 1 185 ? 21.885 13.556 70.123 1.00 28.61 185 PHE E N 1
ATOM 10346 C CA . PHE E 1 185 ? 21.127 14.407 69.216 1.00 28.29 185 PHE E CA 1
ATOM 10347 C C . PHE E 1 185 ? 19.962 13.630 68.647 1.00 28.03 185 PHE E C 1
ATOM 10348 O O . PHE E 1 185 ? 20.057 12.426 68.478 1.00 30.70 185 PHE E O 1
ATOM 10356 N N . ILE E 1 186 ? 18.881 14.329 68.357 1.00 25.49 186 ILE E N 1
ATOM 10357 C CA . ILE E 1 186 ? 17.786 13.800 67.598 1.00 27.87 186 ILE E CA 1
ATOM 10358 C C . ILE E 1 186 ? 17.645 14.680 66.351 1.00 30.17 186 ILE E C 1
ATOM 10359 O O . ILE E 1 186 ? 17.196 15.825 66.456 1.00 31.57 186 ILE E O 1
ATOM 10364 N N . VAL E 1 187 ? 17.977 14.130 65.182 1.00 31.16 187 VAL E N 1
ATOM 10365 C CA . VAL E 1 187 ? 17.996 14.867 63.917 1.00 32.90 187 VAL E CA 1
ATOM 10366 C C . VAL E 1 187 ? 16.903 14.337 62.992 1.00 33.00 187 VAL E C 1
ATOM 10367 O O . VAL E 1 187 ? 16.825 13.138 62.777 1.00 34.95 187 VAL E O 1
ATOM 10371 N N . THR E 1 188 ? 16.071 15.203 62.425 1.00 32.66 188 THR E N 1
ATOM 10372 C CA . THR E 1 188 ? 14.947 14.712 61.621 1.00 32.81 188 THR E CA 1
ATOM 10373 C C . THR E 1 188 ? 14.378 15.793 60.709 1.00 36.73 188 THR E C 1
ATOM 10374 O O . THR E 1 188 ? 14.446 16.953 61.051 1.00 38.82 188 THR E O 1
ATOM 10378 N N . LEU E 1 189 ? 13.770 15.429 59.574 1.00 39.67 189 LEU E N 1
ATOM 10379 C CA . LEU E 1 189 ? 13.056 16.425 58.773 1.00 41.34 189 LEU E CA 1
ATOM 10380 C C . LEU E 1 189 ? 11.871 15.898 57.957 1.00 47.48 189 LEU E C 1
ATOM 10381 O O . LEU E 1 189 ? 11.699 14.694 57.823 1.00 49.42 189 LEU E O 1
ATOM 10386 N N . CYS E 1 190 ? 11.049 16.836 57.451 1.00 55.10 190 CYS E N 1
ATOM 10387 C CA . CYS E 1 190 ? 9.875 16.585 56.536 1.00 56.22 190 CYS E CA 1
ATOM 10388 C C . CYS E 1 190 ? 8.676 15.941 57.260 1.00 50.30 190 CYS E C 1
ATOM 10389 O O . CYS E 1 190 ? 8.003 16.616 58.048 1.00 46.16 190 CYS E O 1
ATOM 10392 N N . HIS E 1 191 ? 8.407 14.664 56.987 1.00 43.05 191 HIS E N 1
ATOM 10393 C CA . HIS E 1 191 ? 7.481 13.893 57.789 1.00 39.23 191 HIS E CA 1
ATOM 10394 C C . HIS E 1 191 ? 8.220 13.030 58.806 1.00 35.32 191 HIS E C 1
ATOM 10395 O O . HIS E 1 191 ? 7.574 12.346 59.578 1.00 36.24 191 HIS E O 1
ATOM 10402 N N . GLY E 1 192 ? 9.553 13.098 58.835 1.00 30.26 192 GLY E N 1
ATOM 10403 C CA . GLY E 1 192 ? 10.353 12.486 59.882 1.00 28.08 192 GLY E CA 1
ATOM 10404 C C . GLY E 1 192 ? 9.893 12.738 61.314 1.00 27.51 192 GLY E C 1
ATOM 10405 O O . GLY E 1 192 ? 9.885 11.834 62.133 1.00 27.43 192 GLY E O 1
ATOM 10406 N N . PRO E 1 193 ? 9.536 13.980 61.647 1.00 26.90 193 PRO E N 1
ATOM 10407 C CA . PRO E 1 193 ? 9.146 14.211 63.025 1.00 27.32 193 PRO E CA 1
ATOM 10408 C C . PRO E 1 193 ? 7.873 13.487 63.437 1.00 27.93 193 PRO E C 1
ATOM 10409 O O . PRO E 1 193 ? 7.463 13.625 64.580 1.00 26.03 193 PRO E O 1
ATOM 10413 N N . ALA E 1 194 ? 7.223 12.775 62.507 1.00 26.91 194 ALA E N 1
ATOM 10414 C CA . ALA E 1 194 ? 6.203 11.798 62.851 1.00 25.70 194 ALA E CA 1
ATOM 10415 C C . ALA E 1 194 ? 6.724 10.794 63.853 1.00 25.05 194 ALA E C 1
ATOM 10416 O O . ALA E 1 194 ? 5.962 10.363 64.740 1.00 24.99 194 ALA E O 1
ATOM 10418 N N . ALA E 1 195 ? 8.010 10.445 63.727 1.00 22.77 195 ALA E N 1
ATOM 10419 C CA . ALA E 1 195 ? 8.683 9.591 64.673 1.00 21.67 195 ALA E CA 1
ATOM 10420 C C . ALA E 1 195 ? 8.617 10.094 66.082 1.00 22.55 195 ALA E C 1
ATOM 10421 O O . ALA E 1 195 ? 8.564 9.303 67.027 1.00 23.03 195 ALA E O 1
ATOM 10423 N N . LEU E 1 196 ? 8.636 11.411 66.238 1.00 22.68 196 LEU E N 1
ATOM 10424 C CA . LEU E 1 196 ? 8.592 12.016 67.562 1.00 22.75 196 LEU E CA 1
ATOM 10425 C C . LEU E 1 196 ? 7.291 11.754 68.337 1.00 22.17 196 LEU E C 1
ATOM 10426 O O . LEU E 1 196 ? 7.295 11.836 69.557 1.00 20.77 196 LEU E O 1
ATOM 10431 N N . LEU E 1 197 ? 6.192 11.473 67.622 1.00 22.25 197 LEU E N 1
ATOM 10432 C CA . LEU E 1 197 ? 4.933 11.050 68.236 1.00 22.57 197 LEU E CA 1
ATOM 10433 C C . LEU E 1 197 ? 5.096 9.768 69.065 1.00 22.22 197 LEU E C 1
ATOM 10434 O O . LEU E 1 197 ? 4.396 9.581 70.017 1.00 21.33 197 LEU E O 1
ATOM 10439 N N . SER E 1 198 ? 6.018 8.882 68.707 1.00 23.54 198 SER E N 1
ATOM 10440 C CA . SER E 1 198 ? 6.246 7.672 69.500 1.00 24.74 198 SER E CA 1
ATOM 10441 C C . SER E 1 198 ? 6.625 7.990 70.938 1.00 24.52 198 SER E C 1
ATOM 10442 O O . SER E 1 198 ? 6.396 7.176 71.812 1.00 24.47 198 SER E O 1
ATOM 10445 N N . ALA E 1 199 ? 7.236 9.146 71.175 1.00 25.12 199 ALA E N 1
ATOM 10446 C CA . ALA E 1 199 ? 7.579 9.555 72.558 1.00 26.26 199 ALA E CA 1
ATOM 10447 C C . ALA E 1 199 ? 6.359 9.738 73.453 1.00 25.06 199 ALA E C 1
ATOM 10448 O O . ALA E 1 199 ? 6.451 9.500 74.628 1.00 23.49 199 ALA E O 1
ATOM 10450 N N . GLY E 1 200 ? 5.234 10.152 72.874 1.00 27.14 200 GLY E N 1
ATOM 10451 C CA . GLY E 1 200 ? 3.940 10.275 73.583 1.00 27.15 200 GLY E CA 1
ATOM 10452 C C . GLY E 1 200 ? 3.111 9.002 73.787 1.00 27.34 200 GLY E C 1
ATOM 10453 O O . GLY E 1 200 ? 2.029 9.026 74.439 1.00 24.70 200 GLY E O 1
ATOM 10454 N N . LEU E 1 201 ? 3.625 7.881 73.281 1.00 27.94 201 LEU E N 1
ATOM 10455 C CA . LEU E 1 201 ? 2.872 6.636 73.269 1.00 28.53 201 LEU E CA 1
ATOM 10456 C C . LEU E 1 201 ? 2.646 6.076 74.671 1.00 28.86 201 LEU E C 1
ATOM 10457 O O . LEU E 1 201 ? 3.630 5.818 75.405 1.00 25.41 201 LEU E O 1
ATOM 10462 N N . ASN E 1 202 ? 1.366 5.846 75.005 1.00 27.18 202 ASN E N 1
ATOM 10463 C CA . ASN E 1 202 ? 0.936 5.308 76.327 1.00 28.30 202 ASN E CA 1
ATOM 10464 C C . ASN E 1 202 ? 1.353 6.180 77.523 1.00 26.85 202 ASN E C 1
ATOM 10465 O O . ASN E 1 202 ? 1.656 5.667 78.601 1.00 26.05 202 ASN E O 1
ATOM 10470 N N . ARG E 1 203 ? 1.332 7.492 77.301 1.00 25.77 203 ARG E N 1
ATOM 10471 C CA . ARG E 1 203 ? 1.777 8.499 78.243 1.00 26.91 203 ARG E CA 1
ATOM 10472 C C . ARG E 1 203 ? 0.831 9.705 78.099 1.00 28.04 203 ARG E C 1
ATOM 10473 O O . ARG E 1 203 ? 0.450 10.017 76.979 1.00 26.47 203 ARG E O 1
ATOM 10481 N N . GLU E 1 204 ? 0.475 10.372 79.204 1.00 30.43 204 GLU E N 1
ATOM 10482 C CA . GLU E 1 204 ? -0.282 11.623 79.125 1.00 34.34 204 GLU E CA 1
ATOM 10483 C C . GLU E 1 204 ? 0.554 12.779 78.589 1.00 33.37 204 GLU E C 1
ATOM 10484 O O . GLU E 1 204 ? 0.033 13.637 77.918 1.00 36.62 204 GLU E O 1
ATOM 10490 N N . LYS E 1 205 ? 1.836 12.820 78.899 1.00 32.37 205 LYS E N 1
ATOM 10491 C CA . LYS E 1 205 ? 2.687 13.927 78.507 1.00 33.44 205 LYS E CA 1
ATOM 10492 C C . LYS E 1 205 ? 3.900 13.351 77.783 1.00 30.49 205 LYS E C 1
ATOM 10493 O O . LYS E 1 205 ? 4.538 12.450 78.278 1.00 30.20 205 LYS E O 1
ATOM 10499 N N . SER E 1 206 ? 4.180 13.845 76.587 1.00 29.85 206 SER E N 1
ATOM 10500 C CA . SER E 1 206 ? 5.408 13.490 75.843 1.00 28.78 206 SER E CA 1
ATOM 10501 C C . SER E 1 206 ? 6.579 14.150 76.546 1.00 29.20 206 SER E C 1
ATOM 10502 O O . SER E 1 206 ? 6.474 15.312 76.921 1.00 31.14 206 SER E O 1
ATOM 10505 N N . PRO E 1 207 ? 7.721 13.448 76.689 1.00 29.21 207 PRO E N 1
ATOM 10506 C CA . PRO E 1 207 ? 8.913 14.125 77.232 1.00 26.81 207 PRO E CA 1
ATOM 10507 C C . PRO E 1 207 ? 9.429 15.219 76.313 1.00 28.56 207 PRO E C 1
ATOM 10508 O O . PRO E 1 207 ? 10.317 15.969 76.702 1.00 32.40 207 PRO E O 1
ATOM 10512 N N . LEU E 1 208 ? 8.911 15.257 75.083 1.00 29.08 208 LEU E N 1
ATOM 10513 C CA . LEU E 1 208 ? 9.173 16.309 74.121 1.00 28.61 208 LEU E CA 1
ATOM 10514 C C . LEU E 1 208 ? 8.213 17.512 74.193 1.00 29.23 208 LEU E C 1
ATOM 10515 O O . LEU E 1 208 ? 8.431 18.481 73.492 1.00 29.12 208 LEU E O 1
ATOM 10520 N N . GLU E 1 209 ? 7.187 17.486 75.047 1.00 33.06 209 GLU E N 1
ATOM 10521 C CA . GLU E 1 209 ? 6.307 18.650 75.221 1.00 35.49 209 GLU E CA 1
ATOM 10522 C C . GLU E 1 209 ? 7.158 19.918 75.382 1.00 35.70 209 GLU E C 1
ATOM 10523 O O . GLU E 1 209 ? 8.182 19.927 76.089 1.00 38.93 209 GLU E O 1
ATOM 10529 N N . GLY E 1 210 ? 6.767 20.959 74.656 1.00 35.56 210 GLY E N 1
ATOM 10530 C CA . GLY E 1 210 ? 7.458 22.238 74.658 1.00 36.17 210 GLY E CA 1
ATOM 10531 C C . GLY E 1 210 ? 8.588 22.435 73.649 1.00 37.32 210 GLY E C 1
ATOM 10532 O O . GLY E 1 210 ? 9.075 23.554 73.480 1.00 40.77 210 GLY E O 1
ATOM 10533 N N . TYR E 1 211 ? 9.020 21.380 72.972 1.00 34.35 211 TYR E N 1
ATOM 10534 C CA . TYR E 1 211 ? 10.066 21.524 71.984 1.00 32.30 211 TYR E CA 1
ATOM 10535 C C . TYR E 1 211 ? 9.572 22.150 70.685 1.00 31.78 211 TYR E C 1
ATOM 10536 O O . TYR E 1 211 ? 8.454 21.880 70.210 1.00 35.10 211 TYR E O 1
ATOM 10545 N N . SER E 1 212 ? 10.423 22.969 70.092 1.00 30.46 212 SER E N 1
ATOM 10546 C CA . SER E 1 212 ? 10.094 23.602 68.835 1.00 32.42 212 SER E CA 1
ATOM 10547 C C . SER E 1 212 ? 10.645 22.764 67.693 1.00 33.08 212 SER E C 1
ATOM 10548 O O . SER E 1 212 ? 11.766 22.213 67.782 1.00 31.64 212 SER E O 1
ATOM 10551 N N . VAL E 1 213 ? 9.849 22.648 66.637 1.00 32.18 213 VAL E N 1
ATOM 10552 C CA . VAL E 1 213 ? 10.254 21.862 65.472 1.00 35.43 213 VAL E CA 1
ATOM 10553 C C . VAL E 1 213 ? 9.721 22.463 64.171 1.00 36.68 213 VAL E C 1
ATOM 10554 O O . VAL E 1 213 ? 8.672 23.134 64.160 1.00 35.81 213 VAL E O 1
ATOM 10558 N N . CYS E 1 214 ? 10.474 22.199 63.100 1.00 39.99 214 CYS E N 1
ATOM 10559 C CA . CYS E 1 214 ? 10.011 22.314 61.710 1.00 42.52 214 CYS E CA 1
ATOM 10560 C C . CYS E 1 214 ? 9.411 20.993 61.231 1.00 40.01 214 CYS E C 1
ATOM 10561 O O . CYS E 1 214 ? 9.963 19.918 61.481 1.00 37.06 214 CYS E O 1
ATOM 10564 N N . VAL E 1 215 ? 8.288 21.093 60.532 1.00 39.80 215 VAL E N 1
ATOM 10565 C CA . VAL E 1 215 ? 7.569 19.936 60.021 1.00 42.63 215 VAL E CA 1
ATOM 10566 C C . VAL E 1 215 ? 6.999 20.360 58.679 1.00 41.38 215 VAL E C 1
ATOM 10567 O O . VAL E 1 215 ? 6.697 21.535 58.472 1.00 46.33 215 VAL E O 1
ATOM 10571 N N . PHE E 1 216 ? 6.845 19.406 57.779 1.00 39.68 216 PHE E N 1
ATOM 10572 C CA . PHE E 1 216 ? 6.105 19.631 56.548 1.00 43.33 216 PHE E CA 1
ATOM 10573 C C . PHE E 1 216 ? 4.676 20.122 56.856 1.00 41.85 216 PHE E C 1
ATOM 10574 O O . PHE E 1 216 ? 4.014 19.577 57.729 1.00 43.90 216 PHE E O 1
ATOM 10582 N N . PRO E 1 217 ? 4.197 21.146 56.136 1.00 40.05 217 PRO E N 1
ATOM 10583 C CA . PRO E 1 217 ? 2.971 21.788 56.588 1.00 42.00 217 PRO E CA 1
ATOM 10584 C C . PRO E 1 217 ? 1.705 21.118 56.156 1.00 42.56 217 PRO E C 1
ATOM 10585 O O . PRO E 1 217 ? 1.650 20.577 55.073 1.00 45.46 217 PRO E O 1
ATOM 10589 N N . ASP E 1 218 ? 0.676 21.230 56.987 1.00 46.54 218 ASP E N 1
ATOM 10590 C CA . ASP E 1 218 ? -0.629 20.641 56.697 1.00 49.78 218 ASP E CA 1
ATOM 10591 C C . ASP E 1 218 ? -1.339 21.258 55.494 1.00 48.73 218 ASP E C 1
ATOM 10592 O O . ASP E 1 218 ? -2.092 20.572 54.823 1.00 55.01 218 ASP E O 1
ATOM 10597 N N . SER E 1 219 ? -1.126 22.542 55.225 1.00 46.31 219 SER E N 1
ATOM 10598 C CA . SER E 1 219 ? -1.790 23.201 54.105 1.00 42.64 219 SER E CA 1
ATOM 10599 C C . SER E 1 219 ? -1.449 22.446 52.792 1.00 42.95 219 SER E C 1
ATOM 10600 O O . SER E 1 219 ? -2.364 21.989 52.093 1.00 41.67 219 SER E O 1
ATOM 10603 N N . LEU E 1 220 ? -0.150 22.296 52.512 1.00 39.96 220 LEU E N 1
ATOM 10604 C CA . LEU E 1 220 ? 0.366 21.531 51.361 1.00 42.80 220 LEU E CA 1
ATOM 10605 C C . LEU E 1 220 ? -0.147 20.080 51.232 1.00 40.70 220 LEU E C 1
ATOM 10606 O O . LEU E 1 220 ? -0.525 19.664 50.158 1.00 39.58 220 LEU E O 1
ATOM 10611 N N . ASP E 1 221 ? -0.143 19.318 52.313 1.00 41.66 221 ASP E N 1
ATOM 10612 C CA . ASP E 1 221 ? -0.673 17.946 52.293 1.00 47.00 221 ASP E CA 1
ATOM 10613 C C . ASP E 1 221 ? -2.183 17.853 52.076 1.00 49.76 221 ASP E C 1
ATOM 10614 O O . ASP E 1 221 ? -2.640 16.956 51.376 1.00 53.30 221 ASP E O 1
ATOM 10619 N N . GLU E 1 222 ? -2.959 18.741 52.694 1.00 54.86 222 GLU E N 1
ATOM 10620 C CA . GLU E 1 222 ? -4.413 18.810 52.421 1.00 54.25 222 GLU E CA 1
ATOM 10621 C C . GLU E 1 222 ? -4.747 19.520 51.099 1.00 52.35 222 GLU E C 1
ATOM 10622 O O . GLU E 1 222 ? -5.787 19.239 50.502 1.00 54.00 222 GLU E O 1
ATOM 10628 N N . GLY E 1 223 ? -3.883 20.430 50.656 1.00 45.81 223 GLY E N 1
ATOM 10629 C CA . GLY E 1 223 ? -4.233 21.396 49.626 1.00 45.20 223 GLY E CA 1
ATOM 10630 C C . GLY E 1 223 ? -3.590 21.122 48.296 1.00 43.10 223 GLY E C 1
ATOM 10631 O O . GLY E 1 223 ? -4.250 20.612 47.423 1.00 44.83 223 GLY E O 1
ATOM 10632 N N . ALA E 1 224 ? -2.306 21.456 48.151 1.00 41.65 224 ALA E N 1
ATOM 10633 C CA . ALA E 1 224 ? -1.636 21.481 46.831 1.00 44.12 224 ALA E CA 1
ATOM 10634 C C . ALA E 1 224 ? -1.294 20.096 46.287 1.00 47.87 224 ALA E C 1
ATOM 10635 O O . ALA E 1 224 ? -1.538 19.804 45.099 1.00 47.90 224 ALA E O 1
ATOM 10637 N N . ASN E 1 225 ? -0.707 19.266 47.161 1.00 47.93 225 ASN E N 1
ATOM 10638 C CA . ASN E 1 225 ? -0.289 17.889 46.833 1.00 46.27 225 ASN E CA 1
ATOM 10639 C C . ASN E 1 225 ? -1.421 17.036 46.273 1.00 43.31 225 ASN E C 1
ATOM 10640 O O . ASN E 1 225 ? -1.165 16.196 45.417 1.00 41.83 225 ASN E O 1
ATOM 10645 N N . ILE E 1 226 ? -2.645 17.230 46.769 1.00 43.25 226 ILE E N 1
ATOM 10646 C CA . ILE E 1 226 ? -3.824 16.575 46.172 1.00 47.89 226 ILE E CA 1
ATOM 10647 C C . ILE E 1 226 ? -4.190 17.185 44.820 1.00 51.19 226 ILE E C 1
ATOM 10648 O O . ILE E 1 226 ? -4.297 16.452 43.855 1.00 56.36 226 ILE E O 1
ATOM 10653 N N . GLU E 1 227 ? -4.356 18.508 44.763 1.00 57.38 227 GLU E N 1
ATOM 10654 C CA . GLU E 1 227 ? -4.752 19.241 43.536 1.00 60.63 227 GLU E CA 1
ATOM 10655 C C . GLU E 1 227 ? -3.877 18.829 42.329 1.00 56.48 227 GLU E C 1
ATOM 10656 O O . GLU E 1 227 ? -4.409 18.606 41.252 1.00 53.24 227 GLU E O 1
ATOM 10662 N N . ILE E 1 228 ? -2.562 18.669 42.540 1.00 50.57 228 ILE E N 1
ATOM 10663 C CA . ILE E 1 228 ? -1.604 18.347 41.459 1.00 47.63 228 ILE E CA 1
ATOM 10664 C C . ILE E 1 228 ? -1.124 16.878 41.371 1.00 48.10 228 ILE E C 1
ATOM 10665 O O . ILE E 1 228 ? -0.184 16.563 40.623 1.00 43.54 228 ILE E O 1
ATOM 10670 N N . GLY E 1 229 ? -1.733 16.000 42.160 1.00 47.97 229 GLY E N 1
ATOM 10671 C CA . GLY E 1 229 ? -1.494 14.567 42.069 1.00 48.51 229 GLY E CA 1
ATOM 10672 C C . GLY E 1 229 ? -0.231 13.965 42.660 1.00 46.58 229 GLY E C 1
ATOM 10673 O O . GLY E 1 229 ? 0.138 12.847 42.289 1.00 47.37 229 GLY E O 1
ATOM 10674 N N . TYR E 1 230 ? 0.430 14.661 43.579 1.00 43.88 230 TYR E N 1
ATOM 10675 C CA . TYR E 1 230 ? 1.500 14.016 44.365 1.00 40.74 230 TYR E CA 1
ATOM 10676 C C . TYR E 1 230 ? 0.896 12.878 45.202 1.00 35.34 230 TYR E C 1
ATOM 10677 O O . TYR E 1 230 ? 1.290 11.746 45.053 1.00 35.97 230 TYR E O 1
ATOM 10686 N N . LEU E 1 231 ? -0.082 13.188 46.031 1.00 35.76 231 LEU E N 1
ATOM 10687 C CA . LEU E 1 231 ? -0.884 12.171 46.709 1.00 39.74 231 LEU E CA 1
ATOM 10688 C C . LEU E 1 231 ? -2.123 11.902 45.847 1.00 39.82 231 LEU E C 1
ATOM 10689 O O . LEU E 1 231 ? -2.605 12.791 45.144 1.00 37.47 231 LEU E O 1
ATOM 10694 N N . PRO E 1 232 ? -2.622 10.661 45.874 1.00 40.24 232 PRO E N 1
ATOM 10695 C CA . PRO E 1 232 ? -3.899 10.330 45.279 1.00 40.15 232 PRO E CA 1
ATOM 10696 C C . PRO E 1 232 ? -5.036 10.380 46.287 1.00 42.49 232 PRO E C 1
ATOM 10697 O O . PRO E 1 232 ? -6.114 9.867 46.001 1.00 42.36 232 PRO E O 1
ATOM 10701 N N . GLY E 1 233 ? -4.809 10.993 47.450 1.00 46.21 233 GLY E N 1
ATOM 10702 C CA . GLY E 1 233 ? -5.790 10.967 48.535 1.00 44.89 233 GLY E CA 1
ATOM 10703 C C . GLY E 1 233 ? -5.312 11.728 49.739 1.00 43.91 233 GLY E C 1
ATOM 10704 O O . GLY E 1 233 ? -4.124 12.040 49.864 1.00 41.92 233 GLY E O 1
ATOM 10705 N N . ARG E 1 234 ? -6.261 12.043 50.613 1.00 48.50 234 ARG E N 1
ATOM 10706 C CA . ARG E 1 234 ? -5.980 12.755 51.862 1.00 49.05 234 ARG E CA 1
ATOM 10707 C C . ARG E 1 234 ? -5.399 11.828 52.902 1.00 44.90 234 ARG E C 1
ATOM 10708 O O . ARG E 1 234 ? -5.955 10.755 53.149 1.00 42.69 234 ARG E O 1
ATOM 10716 N N . LEU E 1 235 ? -4.324 12.269 53.554 1.00 40.24 235 LEU E N 1
ATOM 10717 C CA . LEU E 1 235 ? -3.807 11.562 54.715 1.00 37.49 235 LEU E CA 1
ATOM 10718 C C . LEU E 1 235 ? -4.885 11.517 55.803 1.00 34.96 235 LEU E C 1
ATOM 10719 O O . LEU E 1 235 ? -5.487 12.535 56.090 1.00 35.54 235 LEU E O 1
ATOM 10724 N N . LYS E 1 236 ? -5.107 10.330 56.377 1.00 33.62 236 LYS E N 1
ATOM 10725 C CA . LYS E 1 236 ? -5.989 10.102 57.531 1.00 33.29 236 LYS E CA 1
ATOM 10726 C C . LYS E 1 236 ? -5.684 10.940 58.790 1.00 33.94 236 LYS E C 1
ATOM 10727 O O . LYS E 1 236 ? -6.555 11.124 59.649 1.00 32.58 236 LYS E O 1
ATOM 10733 N N . TRP E 1 237 ? -4.436 11.383 58.934 1.00 32.90 237 TRP E N 1
ATOM 10734 C CA . TRP E 1 237 ? -4.076 12.353 59.968 1.00 30.73 237 TRP E CA 1
ATOM 10735 C C . TRP E 1 237 ? -2.851 13.125 59.509 1.00 29.81 237 TRP E C 1
ATOM 10736 O O . TRP E 1 237 ? -2.117 12.665 58.667 1.00 36.26 237 TRP E O 1
ATOM 10747 N N . LEU E 1 238 ? -2.649 14.306 60.060 1.00 31.06 238 LEU E N 1
ATOM 10748 C CA . LEU E 1 238 ? -1.614 15.239 59.617 1.00 30.56 238 LEU E CA 1
ATOM 10749 C C . LEU E 1 238 ? -0.567 15.336 60.689 1.00 30.00 238 LEU E C 1
ATOM 10750 O O . LEU E 1 238 ? -0.910 15.289 61.867 1.00 32.93 238 LEU E O 1
ATOM 10755 N N . VAL E 1 239 ? 0.697 15.464 60.297 1.00 30.32 239 VAL E N 1
ATOM 10756 C CA . VAL E 1 239 ? 1.823 15.343 61.224 1.00 31.05 239 VAL E CA 1
ATOM 10757 C C . VAL E 1 239 ? 1.967 16.558 62.120 1.00 33.68 239 VAL E C 1
ATOM 10758 O O . VAL E 1 239 ? 2.029 16.423 63.344 1.00 34.13 239 VAL E O 1
ATOM 10762 N N . ALA E 1 240 ? 2.050 17.735 61.509 1.00 35.96 240 ALA E N 1
ATOM 10763 C CA . ALA E 1 240 ? 2.180 19.006 62.253 1.00 36.71 240 ALA E CA 1
ATOM 10764 C C . ALA E 1 240 ? 1.083 19.160 63.312 1.00 36.93 240 ALA E C 1
ATOM 10765 O O . ALA E 1 240 ? 1.338 19.618 64.433 1.00 34.61 240 ALA E O 1
ATOM 10767 N N . ASP E 1 241 ? -0.128 18.765 62.935 1.00 36.66 241 ASP E N 1
ATOM 10768 C CA . ASP E 1 241 ? -1.281 18.819 63.813 1.00 39.08 241 ASP E CA 1
ATOM 10769 C C . ASP E 1 241 ? -1.151 17.896 65.023 1.00 41.39 241 ASP E C 1
ATOM 10770 O O . ASP E 1 241 ? -1.450 18.296 66.135 1.00 46.30 241 ASP E O 1
ATOM 10775 N N . LEU E 1 242 ? -0.739 16.651 64.806 1.00 40.44 242 LEU E N 1
ATOM 10776 C CA . LEU E 1 242 ? -0.664 15.701 65.903 1.00 35.72 242 LEU E CA 1
ATOM 10777 C C . LEU E 1 242 ? 0.483 16.072 66.873 1.00 33.09 242 LEU E C 1
ATOM 10778 O O . LEU E 1 242 ? 0.337 15.888 68.100 1.00 30.33 242 LEU E O 1
ATOM 10783 N N . LEU E 1 243 ? 1.577 16.621 66.321 1.00 28.76 243 LEU E N 1
ATOM 10784 C CA . LEU E 1 243 ? 2.697 17.172 67.105 1.00 29.30 243 LEU E CA 1
ATOM 10785 C C . LEU E 1 243 ? 2.257 18.319 67.982 1.00 32.03 243 LEU E C 1
ATOM 10786 O O . LEU E 1 243 ? 2.570 18.351 69.161 1.00 34.75 243 LEU E O 1
ATOM 10791 N N . THR E 1 244 ? 1.518 19.247 67.392 1.00 35.22 244 THR E N 1
ATOM 10792 C CA . THR E 1 244 ? 0.872 20.326 68.109 1.00 37.10 244 THR E CA 1
ATOM 10793 C C . THR E 1 244 ? 0.028 19.784 69.249 1.00 35.03 244 THR E C 1
ATOM 10794 O O . THR E 1 244 ? 0.224 20.157 70.393 1.00 35.77 244 THR E O 1
ATOM 10798 N N . LYS E 1 245 ? -0.839 18.834 68.963 1.00 36.05 245 LYS E N 1
ATOM 10799 C CA . LYS E 1 245 ? -1.656 18.236 70.029 1.00 38.95 245 LYS E CA 1
ATOM 10800 C C . LYS E 1 245 ? -0.874 17.535 71.155 1.00 37.29 245 LYS E C 1
ATOM 10801 O O . LYS E 1 245 ? -1.411 17.367 72.237 1.00 38.23 245 LYS E O 1
ATOM 10807 N N . GLN E 1 246 ? 0.368 17.121 70.896 1.00 38.14 246 GLN E N 1
ATOM 10808 C CA . GLN E 1 246 ? 1.259 16.604 71.947 1.00 37.29 246 GLN E CA 1
ATOM 10809 C C . GLN E 1 246 ? 2.041 17.714 72.659 1.00 36.38 246 GLN E C 1
ATOM 10810 O O . GLN E 1 246 ? 2.803 17.443 73.589 1.00 38.88 246 GLN E O 1
ATOM 10816 N N . GLY E 1 247 ? 1.852 18.962 72.233 1.00 35.77 247 GLY E N 1
ATOM 10817 C CA . GLY E 1 247 ? 2.522 20.108 72.837 1.00 34.60 247 GLY E CA 1
ATOM 10818 C C . GLY E 1 247 ? 3.912 20.458 72.314 1.00 34.43 247 GLY E C 1
ATOM 10819 O O . GLY E 1 247 ? 4.642 21.197 72.973 1.00 31.58 247 GLY E O 1
ATOM 10820 N N . LEU E 1 248 ? 4.321 19.938 71.157 1.00 34.13 248 LEU E N 1
ATOM 10821 C CA . LEU E 1 248 ? 5.485 20.515 70.481 1.00 34.07 248 LEU E CA 1
ATOM 10822 C C . LEU E 1 248 ? 5.021 21.822 69.817 1.00 34.27 248 LEU E C 1
ATOM 10823 O O . LEU E 1 248 ? 3.846 21.965 69.480 1.00 32.21 248 LEU E O 1
ATOM 10828 N N . LYS E 1 249 ? 5.935 22.773 69.671 1.00 36.17 249 LYS E N 1
ATOM 10829 C CA . LYS E 1 249 ? 5.638 24.047 69.022 1.00 39.42 249 LYS E CA 1
ATOM 10830 C C . LYS E 1 249 ? 6.061 23.956 67.569 1.00 36.67 249 LYS E C 1
ATOM 10831 O O . LYS E 1 249 ? 7.259 23.943 67.273 1.00 39.40 249 LYS E O 1
ATOM 10837 N N . VAL E 1 250 ? 5.091 23.863 66.664 1.00 36.40 250 VAL E N 1
ATOM 10838 C CA . VAL E 1 250 ? 5.395 23.832 65.218 1.00 37.49 250 VAL E CA 1
ATOM 10839 C C . VAL E 1 250 ? 5.589 25.257 64.713 1.00 35.82 250 VAL E C 1
ATOM 10840 O O . VAL E 1 250 ? 4.656 26.052 64.661 1.00 36.28 250 VAL E O 1
ATOM 10844 N N . VAL E 1 251 ? 6.807 25.548 64.309 1.00 34.84 251 VAL E N 1
ATOM 10845 C CA . VAL E 1 251 ? 7.202 26.904 64.041 1.00 37.47 251 VAL E CA 1
ATOM 10846 C C . VAL E 1 251 ? 6.846 27.450 62.663 1.00 40.97 251 VAL E C 1
ATOM 10847 O O . VAL E 1 251 ? 6.860 28.660 62.493 1.00 44.05 251 VAL E O 1
ATOM 10851 N N . ASN E 1 252 ? 6.525 26.594 61.693 1.00 42.83 252 ASN E N 1
ATOM 10852 C CA . ASN E 1 252 ? 6.367 27.028 60.302 1.00 42.79 252 ASN E CA 1
ATOM 10853 C C . ASN E 1 252 ? 4.981 26.670 59.825 1.00 47.67 252 ASN E C 1
ATOM 10854 O O . ASN E 1 252 ? 4.393 25.720 60.335 1.00 55.12 252 ASN E O 1
ATOM 10859 N N . ASP E 1 253 ? 4.455 27.449 58.873 1.00 51.10 253 ASP E N 1
ATOM 10860 C CA . ASP E 1 253 ? 3.259 27.073 58.098 1.00 53.39 253 ASP E CA 1
ATOM 10861 C C . ASP E 1 253 ? 3.541 26.833 56.589 1.00 55.07 253 ASP E C 1
ATOM 10862 O O . ASP E 1 253 ? 2.631 26.447 55.845 1.00 51.96 253 ASP E O 1
ATOM 10867 N N . ASP E 1 254 ? 4.784 27.043 56.152 1.00 54.61 254 ASP E N 1
ATOM 10868 C CA . ASP E 1 254 ? 5.124 27.012 54.728 1.00 59.18 254 ASP E CA 1
ATOM 10869 C C . ASP E 1 254 ? 6.444 26.267 54.472 1.00 57.17 254 ASP E C 1
ATOM 10870 O O . ASP E 1 254 ? 7.160 25.921 55.410 1.00 53.40 254 ASP E O 1
ATOM 10875 N N . MET E 1 255 ? 6.752 26.037 53.196 1.00 59.16 255 MET E N 1
ATOM 10876 C CA . MET E 1 255 ? 7.852 25.160 52.784 1.00 56.97 255 MET E CA 1
ATOM 10877 C C . MET E 1 255 ? 8.913 26.027 52.124 1.00 53.12 255 MET E C 1
ATOM 10878 O O . MET E 1 255 ? 8.668 26.582 51.057 1.00 57.22 255 MET E O 1
ATOM 10883 N N . THR E 1 256 ? 10.068 26.169 52.774 1.00 47.53 256 THR E N 1
ATOM 10884 C CA . THR E 1 256 ? 11.091 27.124 52.350 1.00 45.89 256 THR E CA 1
ATOM 10885 C C . THR E 1 256 ? 12.554 26.703 52.534 1.00 48.09 256 THR E C 1
ATOM 10886 O O . THR E 1 256 ? 13.426 27.504 52.250 1.00 49.04 256 THR E O 1
ATOM 10890 N N . GLY E 1 257 ? 12.850 25.481 52.990 1.00 50.14 257 GLY E N 1
ATOM 10891 C CA . GLY E 1 257 ? 14.249 25.097 53.341 1.00 46.03 257 GLY E CA 1
ATOM 10892 C C . GLY E 1 257 ? 14.755 25.470 54.747 1.00 42.96 257 GLY E C 1
ATOM 10893 O O . GLY E 1 257 ? 15.971 25.343 55.041 1.00 36.51 257 GLY E O 1
ATOM 10894 N N . ARG E 1 258 ? 13.816 25.884 55.611 1.00 43.30 258 ARG E N 1
ATOM 10895 C CA . ARG E 1 258 ? 14.095 26.325 56.995 1.00 47.70 258 ARG E CA 1
ATOM 10896 C C . ARG E 1 258 ? 14.563 25.158 57.876 1.00 45.57 258 ARG E C 1
ATOM 10897 O O . ARG E 1 258 ? 13.899 24.104 57.913 1.00 48.81 258 ARG E O 1
ATOM 10905 N N . THR E 1 259 ? 15.696 25.340 58.554 1.00 42.05 259 THR E N 1
ATOM 10906 C CA . THR E 1 259 ? 16.141 24.426 59.615 1.00 42.20 259 THR E CA 1
ATOM 10907 C C . THR E 1 259 ? 15.883 25.090 60.946 1.00 39.00 259 THR E C 1
ATOM 10908 O O . THR E 1 259 ? 15.460 26.236 60.965 1.00 41.72 259 THR E O 1
ATOM 10912 N N . LEU E 1 260 ? 16.134 24.370 62.045 1.00 38.61 260 LEU E N 1
ATOM 10913 C CA . LEU E 1 260 ? 15.927 24.873 63.424 1.00 37.57 260 LEU E CA 1
ATOM 10914 C C . LEU E 1 260 ? 16.715 24.037 64.425 1.00 37.38 260 LEU E C 1
ATOM 10915 O O . LEU E 1 260 ? 16.919 22.850 64.227 1.00 35.23 260 LEU E O 1
ATOM 10920 N N . LYS E 1 261 ? 17.160 24.681 65.496 1.00 39.39 261 LYS E N 1
ATOM 10921 C CA . LYS E 1 261 ? 17.825 24.026 66.613 1.00 39.48 261 LYS E CA 1
ATOM 10922 C C . LYS E 1 261 ? 17.019 24.373 67.880 1.00 39.77 261 LYS E C 1
ATOM 10923 O O . LYS E 1 261 ? 16.563 25.500 68.053 1.00 36.74 261 LYS E O 1
ATOM 10929 N N . ASP E 1 262 ? 16.822 23.380 68.741 1.00 39.12 262 ASP E N 1
ATOM 10930 C CA . ASP E 1 262 ? 16.195 23.557 70.032 1.00 39.01 262 ASP E CA 1
ATOM 10931 C C . ASP E 1 262 ? 16.861 22.532 70.941 1.00 40.83 262 ASP E C 1
ATOM 10932 O O . ASP E 1 262 ? 16.508 21.347 70.965 1.00 44.95 262 ASP E O 1
ATOM 10937 N N . ARG E 1 263 ? 17.830 23.018 71.697 1.00 41.78 263 ARG E N 1
ATOM 10938 C CA . ARG E 1 263 ? 18.801 22.198 72.394 1.00 38.87 263 ARG E CA 1
ATOM 10939 C C . ARG E 1 263 ? 19.371 21.203 71.401 1.00 36.59 263 ARG E C 1
ATOM 10940 O O . ARG E 1 263 ? 19.959 21.654 70.432 1.00 32.71 263 ARG E O 1
ATOM 10948 N N . LYS E 1 264 ? 19.193 19.896 71.606 1.00 37.34 264 LYS E N 1
ATOM 10949 C CA . LYS E 1 264 ? 19.801 18.886 70.727 1.00 36.36 264 LYS E CA 1
ATOM 10950 C C . LYS E 1 264 ? 18.808 18.238 69.771 1.00 33.91 264 LYS E C 1
ATOM 10951 O O . LYS E 1 264 ? 19.106 17.191 69.186 1.00 30.05 264 LYS E O 1
ATOM 10957 N N . LEU E 1 265 ? 17.650 18.881 69.597 1.00 31.35 265 LEU E N 1
ATOM 10958 C CA . LEU E 1 265 ? 16.693 18.480 68.594 1.00 31.39 265 LEU E CA 1
ATOM 10959 C C . LEU E 1 265 ? 16.837 19.338 67.324 1.00 32.76 265 LEU E C 1
ATOM 10960 O O . LEU E 1 265 ? 16.444 20.505 67.335 1.00 33.80 265 LEU E O 1
ATOM 10965 N N . LEU E 1 266 ? 17.340 18.751 66.231 1.00 30.19 266 LEU E N 1
ATOM 10966 C CA . LEU E 1 266 ? 17.530 19.470 64.968 1.00 30.39 266 LEU E CA 1
ATOM 10967 C C . LEU E 1 266 ? 16.562 19.016 63.897 1.00 30.79 266 LEU E C 1
ATOM 10968 O O . LEU E 1 266 ? 16.586 17.858 63.490 1.00 32.63 266 LEU E O 1
ATOM 10973 N N . THR E 1 267 ? 15.754 19.942 63.404 1.00 31.51 267 THR E N 1
ATOM 10974 C CA . THR E 1 267 ? 14.754 19.645 62.411 1.00 33.03 267 THR E CA 1
ATOM 10975 C C . THR E 1 267 ? 14.916 20.505 61.143 1.00 34.89 267 THR E C 1
ATOM 10976 O O . THR E 1 267 ? 15.601 21.517 61.168 1.00 33.81 267 THR E O 1
ATOM 10980 N N . GLY E 1 268 ? 14.305 20.054 60.039 1.00 35.03 268 GLY E N 1
ATOM 10981 C CA . GLY E 1 268 ? 14.178 20.804 58.784 1.00 35.18 268 GLY E CA 1
ATOM 10982 C C . GLY E 1 268 ? 12.759 20.657 58.258 1.00 36.70 268 GLY E C 1
ATOM 10983 O O . GLY E 1 268 ? 12.069 19.740 58.674 1.00 38.47 268 GLY E O 1
ATOM 10984 N N . ASP E 1 269 ? 12.310 21.538 57.357 1.00 38.19 269 ASP E N 1
ATOM 10985 C CA . ASP E 1 269 ? 10.879 21.566 56.972 1.00 41.60 269 ASP E CA 1
ATOM 10986 C C . ASP E 1 269 ? 10.485 20.701 55.786 1.00 39.66 269 ASP E C 1
ATOM 10987 O O . ASP E 1 269 ? 9.283 20.501 55.573 1.00 40.42 269 ASP E O 1
ATOM 10992 N N . SER E 1 270 ? 11.471 20.204 55.031 1.00 39.25 270 SER E N 1
ATOM 10993 C CA . SER E 1 270 ? 11.244 19.633 53.668 1.00 40.31 270 SER E CA 1
ATOM 10994 C C . SER E 1 270 ? 12.552 19.158 53.014 1.00 39.13 270 SER E C 1
ATOM 10995 O O . SER E 1 270 ? 13.625 19.380 53.580 1.00 38.34 270 SER E O 1
ATOM 10998 N N . PRO E 1 271 ? 12.479 18.506 51.819 1.00 41.15 271 PRO E N 1
ATOM 10999 C CA . PRO E 1 271 ? 13.735 18.141 51.127 1.00 39.80 271 PRO E CA 1
ATOM 11000 C C . PRO E 1 271 ? 14.649 19.334 50.817 1.00 41.02 271 PRO E C 1
ATOM 11001 O O . PRO E 1 271 ? 15.877 19.171 50.741 1.00 37.50 271 PRO E O 1
ATOM 11005 N N . LEU E 1 272 ? 14.057 20.520 50.660 1.00 44.02 272 LEU E N 1
ATOM 11006 C CA . LEU E 1 272 ? 14.830 21.760 50.489 1.00 47.76 272 LEU E CA 1
ATOM 11007 C C . LEU E 1 272 ? 15.809 21.939 51.632 1.00 46.54 272 LEU E C 1
ATOM 11008 O O . LEU E 1 272 ? 16.987 22.231 51.420 1.00 56.01 272 LEU E O 1
ATOM 11013 N N . ALA E 1 273 ? 15.339 21.660 52.844 1.00 46.38 273 ALA E N 1
ATOM 11014 C CA . ALA E 1 273 ? 16.159 21.801 54.066 1.00 42.88 273 ALA E CA 1
ATOM 11015 C C . ALA E 1 273 ? 17.342 20.870 54.145 1.00 36.69 273 ALA E C 1
ATOM 11016 O O . ALA E 1 273 ? 18.160 21.016 55.034 1.00 35.51 273 ALA E O 1
ATOM 11018 N N . SER E 1 274 ? 17.443 19.926 53.225 1.00 36.45 274 SER E N 1
ATOM 11019 C CA . SER E 1 274 ? 18.264 18.754 53.466 1.00 42.26 274 SER E CA 1
ATOM 11020 C C . SER E 1 274 ? 19.707 19.136 53.610 1.00 43.31 274 SER E C 1
ATOM 11021 O O . SER E 1 274 ? 20.381 18.664 54.517 1.00 46.54 274 SER E O 1
ATOM 11024 N N . ASN E 1 275 ? 20.169 20.000 52.716 1.00 50.08 275 ASN E N 1
ATOM 11025 C CA . ASN E 1 275 ? 21.565 20.416 52.697 1.00 50.05 275 ASN E CA 1
ATOM 11026 C C . ASN E 1 275 ? 21.943 21.216 53.952 1.00 47.14 275 ASN E C 1
ATOM 11027 O O . ASN E 1 275 ? 22.954 20.927 54.612 1.00 40.12 275 ASN E O 1
ATOM 11032 N N . GLU E 1 276 ? 21.095 22.180 54.297 1.00 48.74 276 GLU E N 1
ATOM 11033 C CA . GLU E 1 276 ? 21.356 23.040 55.443 1.00 52.98 276 GLU E CA 1
ATOM 11034 C C . GLU E 1 276 ? 21.352 22.208 56.731 1.00 51.30 276 GLU E C 1
ATOM 11035 O O . GLU E 1 276 ? 22.265 22.353 57.554 1.00 51.78 276 GLU E O 1
ATOM 11041 N N . LEU E 1 277 ? 20.382 21.297 56.871 1.00 48.73 277 LEU E N 1
ATOM 11042 C CA . LEU E 1 277 ? 20.299 20.418 58.061 1.00 43.76 277 LEU E CA 1
ATOM 11043 C C . LEU E 1 277 ? 21.509 19.486 58.236 1.00 41.02 277 LEU E C 1
ATOM 11044 O O . LEU E 1 277 ? 21.961 19.262 59.363 1.00 40.29 277 LEU E O 1
ATOM 11049 N N . GLY E 1 278 ? 22.019 18.927 57.138 1.00 36.59 278 GLY E N 1
ATOM 11050 C CA . GLY E 1 278 ? 23.280 18.185 57.184 1.00 35.98 278 GLY E CA 1
ATOM 11051 C C . GLY E 1 278 ? 24.447 19.038 57.659 1.00 36.52 278 GLY E C 1
ATOM 11052 O O . GLY E 1 278 ? 25.289 18.570 58.417 1.00 33.02 278 GLY E O 1
ATOM 11053 N N . LYS E 1 279 ? 24.486 20.296 57.209 1.00 41.70 279 LYS E N 1
ATOM 11054 C CA . LYS E 1 279 ? 25.500 21.262 57.664 1.00 45.42 279 LYS E CA 1
ATOM 11055 C C . LYS E 1 279 ? 25.329 21.444 59.154 1.00 44.65 279 LYS E C 1
ATOM 11056 O O . LYS E 1 279 ? 26.281 21.303 59.923 1.00 48.82 279 LYS E O 1
ATOM 11062 N N . LEU E 1 280 ? 24.095 21.739 59.552 1.00 43.50 280 LEU E N 1
ATOM 11063 C CA . LEU E 1 280 ? 23.759 21.977 60.956 1.00 45.22 280 LEU E CA 1
ATOM 11064 C C . LEU E 1 280 ? 24.051 20.781 61.883 1.00 46.81 280 LEU E C 1
ATOM 11065 O O . LEU E 1 280 ? 24.515 20.971 63.015 1.00 48.95 280 LEU E O 1
ATOM 11070 N N . ALA E 1 281 ? 23.788 19.563 61.410 1.00 44.00 281 ALA E N 1
ATOM 11071 C CA . ALA E 1 281 ? 24.056 18.373 62.215 1.00 42.66 281 ALA E CA 1
ATOM 11072 C C . ALA E 1 281 ? 25.558 18.160 62.454 1.00 39.11 281 ALA E C 1
ATOM 11073 O O . ALA E 1 281 ? 25.991 17.875 63.562 1.00 38.79 281 ALA E O 1
ATOM 11075 N N . VAL E 1 282 ? 26.341 18.299 61.403 1.00 38.45 282 VAL E N 1
ATOM 11076 C CA . VAL E 1 282 ? 27.786 18.160 61.490 1.00 41.85 282 VAL E CA 1
ATOM 11077 C C . VAL E 1 282 ? 28.365 19.202 62.449 1.00 40.82 282 VAL E C 1
ATOM 11078 O O . VAL E 1 282 ? 29.213 18.896 63.305 1.00 36.62 282 VAL E O 1
ATOM 11082 N N . ASN E 1 283 ? 27.907 20.440 62.294 1.00 42.96 283 ASN E N 1
ATOM 11083 C CA . ASN E 1 283 ? 28.430 21.524 63.108 1.00 44.76 283 ASN E CA 1
ATOM 11084 C C . ASN E 1 283 ? 28.150 21.254 64.578 1.00 45.93 283 ASN E C 1
ATOM 11085 O O . ASN E 1 283 ? 29.093 21.214 65.355 1.00 47.76 283 ASN E O 1
ATOM 11090 N N . GLU E 1 284 ? 26.892 20.989 64.953 1.00 46.46 284 GLU E N 1
ATOM 11091 C CA . GLU E 1 284 ? 26.563 20.822 66.378 1.00 46.33 284 GLU E CA 1
ATOM 11092 C C . GLU E 1 284 ? 27.229 19.585 66.952 1.00 40.96 284 GLU E C 1
ATOM 11093 O O . GLU E 1 284 ? 27.731 19.607 68.064 1.00 38.11 284 GLU E O 1
ATOM 11099 N N . MET E 1 285 ? 27.280 18.522 66.168 1.00 41.54 285 MET E N 1
ATOM 11100 C CA . MET E 1 285 ? 27.973 17.311 66.594 1.00 43.25 285 MET E CA 1
ATOM 11101 C C . MET E 1 285 ? 29.438 17.614 66.913 1.00 42.02 285 MET E C 1
ATOM 11102 O O . MET E 1 285 ? 29.907 17.296 68.017 1.00 35.89 285 MET E O 1
ATOM 11107 N N . LEU E 1 286 ? 30.127 18.273 65.971 1.00 43.06 286 LEU E N 1
ATOM 11108 C CA . LEU E 1 286 ? 31.536 18.639 66.150 1.00 43.76 286 LEU E CA 1
ATOM 11109 C C . LEU E 1 286 ? 31.718 19.629 67.285 1.00 42.92 286 LEU E C 1
ATOM 11110 O O . LEU E 1 286 ? 32.536 19.389 68.148 1.00 44.67 286 LEU E O 1
ATOM 11115 N N . ASN E 1 287 ? 30.936 20.713 67.299 1.00 48.32 287 ASN E N 1
ATOM 11116 C CA . ASN E 1 287 ? 30.908 21.664 68.445 1.00 53.08 287 ASN E CA 1
ATOM 11117 C C . ASN E 1 287 ? 30.783 20.914 69.761 1.00 52.80 287 ASN E C 1
ATOM 11118 O O . ASN E 1 287 ? 31.571 21.161 70.666 1.00 52.82 287 ASN E O 1
ATOM 11123 N N . ALA E 1 288 ? 29.824 19.974 69.824 1.00 57.08 288 ALA E N 1
ATOM 11124 C CA . ALA E 1 288 ? 29.559 19.129 71.020 1.00 55.57 288 ALA E CA 1
ATOM 11125 C C . ALA E 1 288 ? 30.712 18.211 71.441 1.00 52.58 288 ALA E C 1
ATOM 11126 O O . ALA E 1 288 ? 30.884 17.950 72.629 1.00 48.64 288 ALA E O 1
ATOM 11128 N N . ILE E 1 289 ? 31.478 17.707 70.476 1.00 56.75 289 ILE E N 1
ATOM 11129 C CA . ILE E 1 289 ? 32.671 16.903 70.783 1.00 60.64 289 ILE E CA 1
ATOM 11130 C C . ILE E 1 289 ? 33.770 17.786 71.398 1.00 62.00 289 ILE E C 1
ATOM 11131 O O . ILE E 1 289 ? 34.469 17.335 72.310 1.00 62.10 289 ILE E O 1
ATOM 11136 N N . GLN E 1 290 ? 33.897 19.034 70.937 1.00 61.10 290 GLN E N 1
ATOM 11137 C CA . GLN E 1 290 ? 34.915 19.931 71.488 1.00 67.45 290 GLN E CA 1
ATOM 11138 C C . GLN E 1 290 ? 34.659 20.302 72.963 1.00 70.41 290 GLN E C 1
ATOM 11139 O O . GLN E 1 290 ? 35.623 20.484 73.716 1.00 77.08 290 GLN E O 1
ATOM 11145 N N . ASN E 1 291 ? 33.393 20.372 73.389 1.00 73.39 291 ASN E N 1
ATOM 11146 C CA . ASN E 1 291 ? 33.067 20.559 74.836 1.00 73.23 291 ASN E CA 1
ATOM 11147 C C . ASN E 1 291 ? 33.496 19.365 75.706 1.00 71.36 291 ASN E C 1
ATOM 11148 O O . ASN E 1 291 ? 33.938 19.547 76.841 1.00 74.20 291 ASN E O 1
ATOM 11153 N N . LYS E 1 292 ? 33.404 18.161 75.145 1.00 74.54 292 LYS E N 1
ATOM 11154 C CA . LYS E 1 292 ? 33.667 16.903 75.866 1.00 78.31 292 LYS E CA 1
ATOM 11155 C C . LYS E 1 292 ? 35.174 16.645 76.107 1.00 73.23 292 LYS E C 1
ATOM 11156 O O . LYS E 1 292 ? 36.017 17.548 76.035 1.00 66.42 292 LYS E O 1
ATOM 11162 N N . LEU F 1 8 ? 7.241 -12.770 24.095 1.00 78.71 8 LEU F N 1
ATOM 11163 C CA . LEU F 1 8 ? 7.596 -13.549 25.327 1.00 78.41 8 LEU F CA 1
ATOM 11164 C C . LEU F 1 8 ? 9.077 -13.373 25.651 1.00 77.55 8 LEU F C 1
ATOM 11165 O O . LEU F 1 8 ? 9.848 -12.921 24.793 1.00 81.91 8 LEU F O 1
ATOM 11170 N N . SER F 1 9 ? 9.459 -13.708 26.887 1.00 68.86 9 SER F N 1
ATOM 11171 C CA . SER F 1 9 ? 10.833 -13.573 27.370 1.00 60.83 9 SER F CA 1
ATOM 11172 C C . SER F 1 9 ? 11.090 -14.375 28.635 1.00 61.54 9 SER F C 1
ATOM 11173 O O . SER F 1 9 ? 10.182 -14.620 29.441 1.00 67.40 9 SER F O 1
ATOM 11176 N N . LYS F 1 10 ? 12.348 -14.741 28.828 1.00 55.31 10 LYS F N 1
ATOM 11177 C CA . LYS F 1 10 ? 12.737 -15.624 29.920 1.00 51.81 10 LYS F CA 1
ATOM 11178 C C . LYS F 1 10 ? 13.463 -14.886 31.055 1.00 50.48 10 LYS F C 1
ATOM 11179 O O . LYS F 1 10 ? 13.802 -15.504 32.093 1.00 47.66 10 LYS F O 1
ATOM 11185 N N . GLN F 1 11 ? 13.710 -13.586 30.844 1.00 46.53 11 GLN F N 1
ATOM 11186 C CA . GLN F 1 11 ? 14.423 -12.734 31.802 1.00 48.48 11 GLN F CA 1
ATOM 11187 C C . GLN F 1 11 ? 13.465 -12.081 32.810 1.00 46.71 11 GLN F C 1
ATOM 11188 O O . GLN F 1 11 ? 12.373 -11.622 32.424 1.00 48.05 11 GLN F O 1
ATOM 11194 N N . PRO F 1 12 ? 13.864 -12.049 34.105 1.00 44.21 12 PRO F N 1
ATOM 11195 C CA . PRO F 1 12 ? 13.096 -11.346 35.143 1.00 41.48 12 PRO F CA 1
ATOM 11196 C C . PRO F 1 12 ? 12.880 -9.857 34.852 1.00 38.06 12 PRO F C 1
ATOM 11197 O O . PRO F 1 12 ? 13.822 -9.166 34.453 1.00 40.28 12 PRO F O 1
ATOM 11201 N N . THR F 1 13 ? 11.657 -9.395 35.104 1.00 34.61 13 THR F N 1
ATOM 11202 C CA . THR F 1 13 ? 11.189 -8.060 34.764 1.00 34.52 13 THR F CA 1
ATOM 11203 C C . THR F 1 13 ? 11.489 -7.076 35.905 1.00 36.41 13 THR F C 1
ATOM 11204 O O . THR F 1 13 ? 11.092 -7.335 37.024 1.00 37.00 13 THR F O 1
ATOM 11208 N N . PRO F 1 14 ? 12.170 -5.946 35.645 1.00 38.53 14 PRO F N 1
ATOM 11209 C CA . PRO F 1 14 ? 12.376 -5.038 36.797 1.00 39.51 14 PRO F CA 1
ATOM 11210 C C . PRO F 1 14 ? 11.075 -4.485 37.430 1.00 41.90 14 PRO F C 1
ATOM 11211 O O . PRO F 1 14 ? 10.112 -4.146 36.720 1.00 45.16 14 PRO F O 1
ATOM 11215 N N . ASP F 1 15 ? 11.071 -4.430 38.762 1.00 41.82 15 ASP F N 1
ATOM 11216 C CA . ASP F 1 15 ? 10.042 -3.760 39.568 1.00 39.60 15 ASP F CA 1
ATOM 11217 C C . ASP F 1 15 ? 10.534 -2.321 39.759 1.00 37.58 15 ASP F C 1
ATOM 11218 O O . ASP F 1 15 ? 11.507 -2.096 40.469 1.00 36.52 15 ASP F O 1
ATOM 11223 N N . LYS F 1 16 ? 9.901 -1.370 39.069 1.00 40.09 16 LYS F N 1
ATOM 11224 C CA . LYS F 1 16 ? 10.210 0.074 39.192 1.00 45.35 16 LYS F CA 1
ATOM 11225 C C . LYS F 1 16 ? 10.290 0.610 40.639 1.00 43.63 16 LYS F C 1
ATOM 11226 O O . LYS F 1 16 ? 11.126 1.466 40.920 1.00 43.52 16 LYS F O 1
ATOM 11232 N N . ALA F 1 17 ? 9.412 0.122 41.530 1.00 37.29 17 ALA F N 1
ATOM 11233 C CA . ALA F 1 17 ? 9.266 0.694 42.861 1.00 34.38 17 ALA F CA 1
ATOM 11234 C C . ALA F 1 17 ? 10.464 0.407 43.768 1.00 34.02 17 ALA F C 1
ATOM 11235 O O . ALA F 1 17 ? 10.706 1.154 44.709 1.00 35.08 17 ALA F O 1
ATOM 11237 N N . GLU F 1 18 ? 11.209 -0.652 43.485 1.00 33.14 18 GLU F N 1
ATOM 11238 C CA . GLU F 1 18 ? 12.352 -1.038 44.311 1.00 34.75 18 GLU F CA 1
ATOM 11239 C C . GLU F 1 18 ? 13.671 -1.004 43.527 1.00 33.05 18 GLU F C 1
ATOM 11240 O O . GLU F 1 18 ? 13.677 -0.974 42.309 1.00 31.15 18 GLU F O 1
ATOM 11246 N N . ASP F 1 19 ? 14.773 -0.920 44.250 1.00 33.01 19 ASP F N 1
ATOM 11247 C CA . ASP F 1 19 ? 16.103 -0.969 43.667 1.00 35.66 19 ASP F CA 1
ATOM 11248 C C . ASP F 1 19 ? 16.465 -2.412 43.403 1.00 34.67 19 ASP F C 1
ATOM 11249 O O . ASP F 1 19 ? 16.345 -3.234 44.319 1.00 33.59 19 ASP F O 1
ATOM 11254 N N . ASN F 1 20 ? 16.919 -2.704 42.175 1.00 31.03 20 ASN F N 1
ATOM 11255 C CA . ASN F 1 20 ? 17.517 -4.004 41.839 1.00 31.32 20 ASN F CA 1
ATOM 11256 C C . ASN F 1 20 ? 16.623 -5.172 42.304 1.00 30.52 20 ASN F C 1
ATOM 11257 O O . ASN F 1 20 ? 17.053 -6.141 42.939 1.00 31.95 20 ASN F O 1
ATOM 11262 N N . ALA F 1 21 ? 15.345 -5.044 41.982 1.00 30.13 21 ALA F N 1
ATOM 11263 C CA . ALA F 1 21 ? 14.348 -6.019 42.341 1.00 28.62 21 ALA F CA 1
ATOM 11264 C C . ALA F 1 21 ? 13.627 -6.435 41.091 1.00 29.66 21 ALA F C 1
ATOM 11265 O O . ALA F 1 21 ? 13.478 -5.635 40.144 1.00 28.49 21 ALA F O 1
ATOM 11267 N N . PHE F 1 22 ? 13.151 -7.677 41.085 1.00 30.08 22 PHE F N 1
ATOM 11268 C CA . PHE F 1 22 ? 12.507 -8.201 39.889 1.00 29.73 22 PHE F CA 1
ATOM 11269 C C . PHE F 1 22 ? 11.261 -8.992 40.125 1.00 27.55 22 PHE F C 1
ATOM 11270 O O . PHE F 1 22 ? 11.131 -9.709 41.125 1.00 26.53 22 PHE F O 1
ATOM 11278 N N . PHE F 1 23 ? 10.348 -8.855 39.175 1.00 27.13 23 PHE F N 1
ATOM 11279 C CA . PHE F 1 23 ? 9.210 -9.737 39.065 1.00 30.54 23 PHE F CA 1
ATOM 11280 C C . PHE F 1 23 ? 9.661 -11.010 38.335 1.00 30.18 23 PHE F C 1
ATOM 11281 O O . PHE F 1 23 ? 10.739 -11.039 37.710 1.00 30.45 23 PHE F O 1
ATOM 11289 N N . PRO F 1 24 ? 8.832 -12.047 38.382 1.00 29.34 24 PRO F N 1
ATOM 11290 C CA . PRO F 1 24 ? 9.055 -13.173 37.515 1.00 31.38 24 PRO F CA 1
ATOM 11291 C C . PRO F 1 24 ? 8.972 -12.821 36.021 1.00 32.68 24 PRO F C 1
ATOM 11292 O O . PRO F 1 24 ? 8.362 -11.818 35.605 1.00 34.77 24 PRO F O 1
ATOM 11296 N N . SER F 1 25 ? 9.625 -13.654 35.227 1.00 33.72 25 SER F N 1
ATOM 11297 C CA . SER F 1 25 ? 9.753 -13.435 33.792 1.00 32.97 25 SER F CA 1
ATOM 11298 C C . SER F 1 25 ? 8.388 -13.684 33.155 1.00 32.53 25 SER F C 1
ATOM 11299 O O . SER F 1 25 ? 7.604 -14.464 33.699 1.00 31.66 25 SER F O 1
ATOM 11302 N N . PRO F 1 26 ? 8.093 -13.033 32.016 1.00 32.79 26 PRO F N 1
ATOM 11303 C CA . PRO F 1 26 ? 6.864 -13.333 31.239 1.00 36.56 26 PRO F CA 1
ATOM 11304 C C . PRO F 1 26 ? 6.625 -14.833 30.974 1.00 41.33 26 PRO F C 1
ATOM 11305 O O . PRO F 1 26 ? 5.513 -15.364 31.208 1.00 42.76 26 PRO F O 1
ATOM 11309 N N . TYR F 1 27 ? 7.682 -15.514 30.539 1.00 42.96 27 TYR F N 1
ATOM 11310 C CA . TYR F 1 27 ? 7.627 -16.944 30.305 1.00 44.34 27 TYR F CA 1
ATOM 11311 C C . TYR F 1 27 ? 7.209 -17.699 31.551 1.00 41.26 27 TYR F C 1
ATOM 11312 O O . TYR F 1 27 ? 6.310 -18.527 31.495 1.00 49.73 27 TYR F O 1
ATOM 11321 N N . SER F 1 28 ? 7.845 -17.428 32.676 1.00 38.26 28 SER F N 1
ATOM 11322 C CA . SER F 1 28 ? 7.507 -18.144 33.909 1.00 40.06 28 SER F CA 1
ATOM 11323 C C . SER F 1 28 ? 6.056 -17.909 34.356 1.00 36.76 28 SER F C 1
ATOM 11324 O O . SER F 1 28 ? 5.406 -18.822 34.898 1.00 32.53 28 SER F O 1
ATOM 11327 N N . LEU F 1 29 ? 5.572 -16.677 34.152 1.00 36.64 29 LEU F N 1
ATOM 11328 C CA . LEU F 1 29 ? 4.184 -16.296 34.500 1.00 36.47 29 LEU F CA 1
ATOM 11329 C C . LEU F 1 29 ? 3.174 -17.123 33.683 1.00 37.24 29 LEU F C 1
ATOM 11330 O O . LEU F 1 29 ? 2.191 -17.680 34.252 1.00 28.90 29 LEU F O 1
ATOM 11335 N N . SER F 1 30 ? 3.463 -17.239 32.372 1.00 40.30 30 SER F N 1
ATOM 11336 C CA . SER F 1 30 ? 2.679 -18.097 31.464 1.00 44.65 30 SER F CA 1
ATOM 11337 C C . SER F 1 30 ? 2.609 -19.561 31.915 1.00 46.05 30 SER F C 1
ATOM 11338 O O . SER F 1 30 ? 1.578 -20.193 31.690 1.00 50.77 30 SER F O 1
ATOM 11341 N N . GLN F 1 31 ? 3.644 -20.074 32.602 1.00 45.61 31 GLN F N 1
ATOM 11342 C CA . GLN F 1 31 ? 3.631 -21.469 33.145 1.00 43.72 31 GLN F CA 1
ATOM 11343 C C . GLN F 1 31 ? 3.083 -21.658 34.575 1.00 45.70 31 GLN F C 1
ATOM 11344 O O . GLN F 1 31 ? 2.476 -22.694 34.857 1.00 49.47 31 GLN F O 1
ATOM 11350 N N . TYR F 1 32 ? 3.303 -20.725 35.501 1.00 50.75 32 TYR F N 1
ATOM 11351 C CA . TYR F 1 32 ? 2.797 -20.938 36.887 1.00 52.15 32 TYR F CA 1
ATOM 11352 C C . TYR F 1 32 ? 1.618 -20.062 37.276 1.00 49.27 32 TYR F C 1
ATOM 11353 O O . TYR F 1 32 ? 1.100 -20.195 38.383 1.00 50.74 32 TYR F O 1
ATOM 11362 N N . THR F 1 33 ? 1.176 -19.190 36.373 1.00 48.20 33 THR F N 1
ATOM 11363 C CA . THR F 1 33 ? -0.074 -18.460 36.581 1.00 51.68 33 THR F CA 1
ATOM 11364 C C . THR F 1 33 ? -1.112 -18.808 35.517 1.00 49.33 33 THR F C 1
ATOM 11365 O O . THR F 1 33 ? -0.785 -19.166 34.365 1.00 51.52 33 THR F O 1
ATOM 11369 N N . ALA F 1 34 ? -2.365 -18.674 35.922 1.00 45.26 34 ALA F N 1
ATOM 11370 C CA . ALA F 1 34 ? -3.484 -18.798 35.014 1.00 48.35 34 ALA F CA 1
ATOM 11371 C C . ALA F 1 34 ? -4.502 -17.677 35.288 1.00 48.89 34 ALA F C 1
ATOM 11372 O O . ALA F 1 34 ? -4.696 -17.274 36.444 1.00 43.09 34 ALA F O 1
ATOM 11374 N N . PRO F 1 35 ? -5.153 -17.158 34.229 1.00 50.40 35 PRO F N 1
ATOM 11375 C CA . PRO F 1 35 ? -6.297 -16.290 34.494 1.00 48.37 35 PRO F CA 1
ATOM 11376 C C . PRO F 1 35 ? -7.389 -16.896 35.393 1.00 45.58 35 PRO F C 1
ATOM 11377 O O . PRO F 1 35 ? -8.055 -16.149 36.106 1.00 39.85 35 PRO F O 1
ATOM 11381 N N . LYS F 1 36 ? -7.565 -18.215 35.361 1.00 48.14 36 LYS F N 1
ATOM 11382 C CA . LYS F 1 36 ? -8.503 -18.917 36.259 1.00 51.94 36 LYS F CA 1
ATOM 11383 C C . LYS F 1 36 ? -7.807 -20.026 37.033 1.00 51.74 36 LYS F C 1
ATOM 11384 O O . LYS F 1 36 ? -6.816 -20.572 36.580 1.00 50.92 36 LYS F O 1
ATOM 11390 N N . THR F 1 37 ? -8.362 -20.373 38.190 1.00 53.51 37 THR F N 1
ATOM 11391 C CA . THR F 1 37 ? -7.909 -21.517 38.961 1.00 54.09 37 THR F CA 1
ATOM 11392 C C . THR F 1 37 ? -8.725 -22.752 38.603 1.00 55.07 37 THR F C 1
ATOM 11393 O O . THR F 1 37 ? -9.705 -22.683 37.880 1.00 52.98 37 THR F O 1
ATOM 11397 N N . ASP F 1 38 ? -8.324 -23.878 39.171 1.00 58.40 38 ASP F N 1
ATOM 11398 C CA . ASP F 1 38 ? -9.025 -25.147 39.007 1.00 57.30 38 ASP F CA 1
ATOM 11399 C C . ASP F 1 38 ? -10.320 -25.280 39.842 1.00 52.80 38 ASP F C 1
ATOM 11400 O O . ASP F 1 38 ? -10.855 -26.375 39.918 1.00 58.72 38 ASP F O 1
ATOM 11405 N N . PHE F 1 39 ? -10.845 -24.201 40.437 1.00 47.54 39 PHE F N 1
ATOM 11406 C CA . PHE F 1 39 ? -11.981 -24.299 41.409 1.00 46.75 39 PHE F CA 1
ATOM 11407 C C . PHE F 1 39 ? -13.345 -24.505 40.760 1.00 47.18 39 PHE F C 1
ATOM 11408 O O . PHE F 1 39 ? -13.633 -23.844 39.761 1.00 44.57 39 PHE F O 1
ATOM 11416 N N . ASP F 1 40 ? -14.192 -25.342 41.375 1.00 49.92 40 ASP F N 1
ATOM 11417 C CA . ASP F 1 40 ? -15.601 -25.522 40.932 1.00 54.78 40 ASP F CA 1
ATOM 11418 C C . ASP F 1 40 ? -16.544 -26.030 42.037 1.00 51.53 40 ASP F C 1
ATOM 11419 O O . ASP F 1 40 ? -16.898 -27.196 42.070 1.00 48.52 40 ASP F O 1
ATOM 11424 N N . GLY F 1 41 ? -16.957 -25.128 42.921 1.00 51.46 41 GLY F N 1
ATOM 11425 C CA . GLY F 1 41 ? -17.897 -25.430 43.996 1.00 48.49 41 GLY F CA 1
ATOM 11426 C C . GLY F 1 41 ? -17.242 -25.736 45.327 1.00 50.13 41 GLY F C 1
ATOM 11427 O O . GLY F 1 41 ? -16.070 -26.108 45.380 1.00 47.67 41 GLY F O 1
ATOM 11428 N N . VAL F 1 42 ? -18.033 -25.599 46.395 1.00 55.17 42 VAL F N 1
ATOM 11429 C CA . VAL F 1 42 ? -17.602 -25.831 47.783 1.00 58.31 42 VAL F CA 1
ATOM 11430 C C . VAL F 1 42 ? -18.471 -26.919 48.427 1.00 62.04 42 VAL F C 1
ATOM 11431 O O . VAL F 1 42 ? -19.689 -26.948 48.261 1.00 67.38 42 VAL F O 1
ATOM 11435 N N . GLU F 1 43 ? -17.844 -27.811 49.180 1.00 65.90 43 GLU F N 1
ATOM 11436 C CA . GLU F 1 43 ? -18.539 -29.008 49.644 1.00 64.72 43 GLU F CA 1
ATOM 11437 C C . GLU F 1 43 ? -19.607 -28.740 50.705 1.00 63.81 43 GLU F C 1
ATOM 11438 O O . GLU F 1 43 ? -20.638 -29.395 50.693 1.00 64.04 43 GLU F O 1
ATOM 11444 N N . HIS F 1 44 ? -19.367 -27.785 51.602 1.00 62.50 44 HIS F N 1
ATOM 11445 C CA . HIS F 1 44 ? -20.162 -27.657 52.817 1.00 60.03 44 HIS F CA 1
ATOM 11446 C C . HIS F 1 44 ? -20.703 -26.264 53.070 1.00 53.36 44 HIS F C 1
ATOM 11447 O O . HIS F 1 44 ? -20.578 -25.770 54.179 1.00 58.31 44 HIS F O 1
ATOM 11454 N N . LYS F 1 45 ? -21.341 -25.631 52.094 1.00 51.81 45 LYS F N 1
ATOM 11455 C CA . LYS F 1 45 ? -21.918 -24.286 52.334 1.00 50.43 45 LYS F CA 1
ATOM 11456 C C . LYS F 1 45 ? -22.854 -24.242 53.547 1.00 51.67 45 LYS F C 1
ATOM 11457 O O . LYS F 1 45 ? -23.565 -25.210 53.851 1.00 53.44 45 LYS F O 1
ATOM 11463 N N . GLY F 1 46 ? -22.812 -23.130 54.268 1.00 50.23 46 GLY F N 1
ATOM 11464 C CA . GLY F 1 46 ? -23.677 -22.908 55.427 1.00 50.96 46 GLY F CA 1
ATOM 11465 C C . GLY F 1 46 ? -23.397 -23.766 56.658 1.00 52.97 46 GLY F C 1
ATOM 11466 O O . GLY F 1 46 ? -24.012 -23.544 57.722 1.00 54.24 46 GLY F O 1
ATOM 11467 N N . ALA F 1 47 ? -22.467 -24.719 56.552 1.00 49.01 47 ALA F N 1
ATOM 11468 C CA . ALA F 1 47 ? -22.395 -25.812 57.524 1.00 50.86 47 ALA F CA 1
ATOM 11469 C C . ALA F 1 47 ? -22.221 -25.331 58.967 1.00 54.89 47 ALA F C 1
ATOM 11470 O O . ALA F 1 47 ? -22.854 -25.880 59.869 1.00 58.30 47 ALA F O 1
ATOM 11472 N N . TYR F 1 48 ? -21.371 -24.319 59.174 1.00 57.03 48 TYR F N 1
ATOM 11473 C CA . TYR F 1 48 ? -21.195 -23.705 60.493 1.00 59.60 48 TYR F CA 1
ATOM 11474 C C . TYR F 1 48 ? -22.121 -22.515 60.610 1.00 61.87 48 TYR F C 1
ATOM 11475 O O . TYR F 1 48 ? -22.005 -21.547 59.853 1.00 62.93 48 TYR F O 1
ATOM 11484 N N . LYS F 1 49 ? -23.037 -22.585 61.564 1.00 66.28 49 LYS F N 1
ATOM 11485 C CA . LYS F 1 49 ? -24.007 -21.531 61.721 1.00 72.44 49 LYS F CA 1
ATOM 11486 C C . LYS F 1 49 ? -23.892 -20.744 63.029 1.00 71.33 49 LYS F C 1
ATOM 11487 O O . LYS F 1 49 ? -24.394 -19.625 63.075 1.00 71.79 49 LYS F O 1
ATOM 11493 N N . ASP F 1 50 ? -23.238 -21.286 64.068 1.00 73.50 50 ASP F N 1
ATOM 11494 C CA . ASP F 1 50 ? -23.155 -20.597 65.392 1.00 79.56 50 ASP F CA 1
ATOM 11495 C C . ASP F 1 50 ? -22.413 -19.244 65.387 1.00 80.41 50 ASP F C 1
ATOM 11496 O O . ASP F 1 50 ? -22.639 -18.424 66.276 1.00 72.62 50 ASP F O 1
ATOM 11501 N N . GLY F 1 51 ? -21.537 -19.028 64.401 1.00 81.01 51 GLY F N 1
ATOM 11502 C CA . GLY F 1 51 ? -20.886 -17.732 64.173 1.00 81.47 51 GLY F CA 1
ATOM 11503 C C . GLY F 1 51 ? -19.777 -17.264 65.102 1.00 78.15 51 GLY F C 1
ATOM 11504 O O . GLY F 1 51 ? -19.375 -16.103 65.024 1.00 73.36 51 GLY F O 1
ATOM 11505 N N . LYS F 1 52 ? -19.276 -18.151 65.962 1.00 75.99 52 LYS F N 1
ATOM 11506 C CA . LYS F 1 52 ? -18.216 -17.805 66.905 1.00 77.67 52 LYS F CA 1
ATOM 11507 C C . LYS F 1 52 ? -16.843 -18.244 66.390 1.00 73.86 52 LYS F C 1
ATOM 11508 O O . LYS F 1 52 ? -15.952 -17.404 66.282 1.00 77.63 52 LYS F O 1
ATOM 11514 N N . TRP F 1 53 ? -16.667 -19.529 66.077 1.00 63.23 53 TRP F N 1
ATOM 11515 C CA . TRP F 1 53 ? -15.371 -20.033 65.594 1.00 59.84 53 TRP F CA 1
ATOM 11516 C C . TRP F 1 53 ? -14.859 -19.277 64.359 1.00 56.71 53 TRP F C 1
ATOM 11517 O O . TRP F 1 53 ? -15.636 -19.026 63.424 1.00 48.59 53 TRP F O 1
ATOM 11528 N N . LYS F 1 54 ? -13.562 -18.917 64.383 1.00 56.21 54 LYS F N 1
ATOM 11529 C CA . LYS F 1 54 ? -12.909 -18.068 63.342 1.00 55.66 54 LYS F CA 1
ATOM 11530 C C . LYS F 1 54 ? -11.493 -18.535 62.958 1.00 50.85 54 LYS F C 1
ATOM 11531 O O . LYS F 1 54 ? -10.835 -19.239 63.706 1.00 49.33 54 LYS F O 1
ATOM 11537 N N . VAL F 1 55 ? -11.050 -18.108 61.776 1.00 48.27 55 VAL F N 1
ATOM 11538 C CA . VAL F 1 55 ? -9.707 -18.387 61.253 1.00 44.12 55 VAL F CA 1
ATOM 11539 C C . VAL F 1 55 ? -8.800 -17.177 61.503 1.00 44.79 55 VAL F C 1
ATOM 11540 O O . VAL F 1 55 ? -9.189 -16.041 61.194 1.00 45.05 55 VAL F O 1
ATOM 11544 N N . LEU F 1 56 ? -7.612 -17.421 62.070 1.00 42.72 56 LEU F N 1
ATOM 11545 C CA . LEU F 1 56 ? -6.558 -16.392 62.201 1.00 41.85 56 LEU F CA 1
ATOM 11546 C C . LEU F 1 56 ? -5.523 -16.614 61.101 1.00 40.81 56 LEU F C 1
ATOM 11547 O O . LEU F 1 56 ? -4.689 -17.535 61.167 1.00 38.79 56 LEU F O 1
ATOM 11552 N N . MET F 1 57 ? -5.589 -15.783 60.076 1.00 38.75 57 MET F N 1
ATOM 11553 C CA . MET F 1 57 ? -4.547 -15.771 59.084 1.00 37.53 57 MET F CA 1
ATOM 11554 C C . MET F 1 57 ? -3.398 -14.874 59.558 1.00 37.35 57 MET F C 1
ATOM 11555 O O . MET F 1 57 ? -3.619 -13.709 59.892 1.00 37.82 57 MET F O 1
ATOM 11560 N N . ILE F 1 58 ? -2.191 -15.441 59.613 1.00 36.76 58 ILE F N 1
ATOM 11561 C CA . ILE F 1 58 ? -0.931 -14.683 59.643 1.00 33.57 58 ILE F CA 1
ATOM 11562 C C . ILE F 1 58 ? -0.408 -14.567 58.210 1.00 31.36 58 ILE F C 1
ATOM 11563 O O . ILE F 1 58 ? -0.189 -15.593 57.549 1.00 30.94 58 ILE F O 1
ATOM 11568 N N . ALA F 1 59 ? -0.152 -13.334 57.771 1.00 28.23 59 ALA F N 1
ATOM 11569 C CA . ALA F 1 59 ? 0.140 -13.021 56.383 1.00 26.60 59 ALA F CA 1
ATOM 11570 C C . ALA F 1 59 ? 1.438 -12.252 56.303 1.00 27.92 59 ALA F C 1
ATOM 11571 O O . ALA F 1 59 ? 1.864 -11.658 57.280 1.00 31.44 59 ALA F O 1
ATOM 11573 N N . ALA F 1 60 ? 2.043 -12.257 55.120 1.00 27.79 60 ALA F N 1
ATOM 11574 C CA . ALA F 1 60 ? 3.332 -11.634 54.853 1.00 28.19 60 ALA F CA 1
ATOM 11575 C C . ALA F 1 60 ? 3.170 -10.154 54.702 1.00 28.59 60 ALA F C 1
ATOM 11576 O O . ALA F 1 60 ? 2.272 -9.704 53.986 1.00 28.28 60 ALA F O 1
ATOM 11578 N N . GLU F 1 61 ? 4.053 -9.386 55.336 1.00 29.82 61 GLU F N 1
ATOM 11579 C CA . GLU F 1 61 ? 4.049 -7.914 55.154 1.00 29.35 61 GLU F CA 1
ATOM 11580 C C . GLU F 1 61 ? 5.260 -7.357 54.460 1.00 27.10 61 GLU F C 1
ATOM 11581 O O . GLU F 1 61 ? 5.289 -6.150 54.188 1.00 27.33 61 GLU F O 1
ATOM 11587 N N . GLU F 1 62 ? 6.270 -8.188 54.220 1.00 26.82 62 GLU F N 1
ATOM 11588 C CA . GLU F 1 62 ? 7.406 -7.789 53.425 1.00 28.77 62 GLU F CA 1
ATOM 11589 C C . GLU F 1 62 ? 7.338 -8.489 52.084 1.00 30.55 62 GLU F C 1
ATOM 11590 O O . GLU F 1 62 ? 7.242 -9.701 52.033 1.00 32.85 62 GLU F O 1
ATOM 11596 N N . ARG F 1 63 ? 7.485 -7.719 51.011 1.00 32.10 63 ARG F N 1
ATOM 11597 C CA . ARG F 1 63 ? 7.382 -8.204 49.625 1.00 30.72 63 ARG F CA 1
ATOM 11598 C C . ARG F 1 63 ? 8.750 -8.637 49.045 1.00 31.64 63 ARG F C 1
ATOM 11599 O O . ARG F 1 63 ? 8.780 -9.573 48.256 1.00 33.02 63 ARG F O 1
ATOM 11607 N N . TYR F 1 64 ? 9.853 -7.972 49.444 1.00 31.46 64 TYR F N 1
ATOM 11608 C CA . TYR F 1 64 ? 11.222 -8.167 48.865 1.00 31.46 64 TYR F CA 1
ATOM 11609 C C . TYR F 1 64 ? 12.093 -9.183 49.619 1.00 32.72 64 TYR F C 1
ATOM 11610 O O . TYR F 1 64 ? 12.334 -9.046 50.822 1.00 37.37 64 TYR F O 1
ATOM 11619 N N . VAL F 1 65 ? 12.548 -10.203 48.890 1.00 32.37 65 VAL F N 1
ATOM 11620 C CA . VAL F 1 65 ? 13.351 -11.285 49.433 1.00 32.27 65 VAL F CA 1
ATOM 11621 C C . VAL F 1 65 ? 14.753 -11.125 48.878 1.00 31.61 65 VAL F C 1
ATOM 11622 O O . VAL F 1 65 ? 14.956 -11.199 47.657 1.00 26.99 65 VAL F O 1
ATOM 11626 N N . LEU F 1 66 ? 15.716 -10.903 49.765 1.00 33.03 66 LEU F N 1
ATOM 11627 C CA . LEU F 1 66 ? 17.093 -10.666 49.329 1.00 33.88 66 LEU F CA 1
ATOM 11628 C C . LEU F 1 66 ? 17.769 -11.976 48.979 1.00 33.08 66 LEU F C 1
ATOM 11629 O O . LEU F 1 66 ? 17.744 -12.915 49.762 1.00 33.90 66 LEU F O 1
ATOM 11634 N N . LEU F 1 67 ? 18.403 -12.022 47.814 1.00 35.85 67 LEU F N 1
ATOM 11635 C CA . LEU F 1 67 ? 19.027 -13.265 47.292 1.00 39.02 67 LEU F CA 1
ATOM 11636 C C . LEU F 1 67 ? 20.557 -13.242 47.318 1.00 40.17 67 LEU F C 1
ATOM 11637 O O . LEU F 1 67 ? 21.148 -12.171 47.454 1.00 40.53 67 LEU F O 1
ATOM 11642 N N . GLU F 1 68 ? 21.161 -14.425 47.121 1.00 43.42 68 GLU F N 1
ATOM 11643 C CA . GLU F 1 68 ? 22.639 -14.637 47.088 1.00 42.88 68 GLU F CA 1
ATOM 11644 C C . GLU F 1 68 ? 23.398 -13.744 46.114 1.00 41.09 68 GLU F C 1
ATOM 11645 O O . GLU F 1 68 ? 24.513 -13.338 46.401 1.00 42.96 68 GLU F O 1
ATOM 11651 N N . ASN F 1 69 ? 22.784 -13.418 44.984 1.00 40.06 69 ASN F N 1
ATOM 11652 C CA . ASN F 1 69 ? 23.393 -12.510 44.008 1.00 43.18 69 ASN F CA 1
ATOM 11653 C C . ASN F 1 69 ? 23.114 -11.004 44.258 1.00 42.60 69 ASN F C 1
ATOM 11654 O O . ASN F 1 69 ? 23.411 -10.174 43.389 1.00 43.55 69 ASN F O 1
ATOM 11659 N N . GLY F 1 70 ? 22.557 -10.642 45.422 1.00 43.55 70 GLY F N 1
ATOM 11660 C CA . GLY F 1 70 ? 22.300 -9.221 45.760 1.00 42.57 70 GLY F CA 1
ATOM 11661 C C . GLY F 1 70 ? 21.014 -8.596 45.202 1.00 42.31 70 GLY F C 1
ATOM 11662 O O . GLY F 1 70 ? 20.670 -7.462 45.560 1.00 44.84 70 GLY F O 1
ATOM 11663 N N . LYS F 1 71 ? 20.294 -9.337 44.352 1.00 40.60 71 LYS F N 1
ATOM 11664 C CA . LYS F 1 71 ? 19.061 -8.872 43.745 1.00 37.85 71 LYS F CA 1
ATOM 11665 C C . LYS F 1 71 ? 17.948 -9.254 44.665 1.00 35.10 71 LYS F C 1
ATOM 11666 O O . LYS F 1 71 ? 18.123 -10.146 45.494 1.00 35.00 71 LYS F O 1
ATOM 11672 N N . MET F 1 72 ? 16.784 -8.626 44.489 1.00 32.27 72 MET F N 1
ATOM 11673 C CA . MET F 1 72 ? 15.616 -9.006 45.280 1.00 31.84 72 MET F CA 1
ATOM 11674 C C . MET F 1 72 ? 14.515 -9.568 44.381 1.00 29.55 72 MET F C 1
ATOM 11675 O O . MET F 1 72 ? 14.292 -9.105 43.256 1.00 27.84 72 MET F O 1
ATOM 11680 N N . PHE F 1 73 ? 13.876 -10.616 44.878 1.00 26.84 73 PHE F N 1
ATOM 11681 C CA . PHE F 1 73 ? 12.677 -11.134 44.294 1.00 26.92 73 PHE F CA 1
ATOM 11682 C C . PHE F 1 73 ? 11.491 -10.298 44.765 1.00 25.73 73 PHE F C 1
ATOM 11683 O O . PHE F 1 73 ? 11.323 -10.108 45.965 1.00 25.23 73 PHE F O 1
ATOM 11691 N N . SER F 1 74 ? 10.686 -9.815 43.814 1.00 25.30 74 SER F N 1
ATOM 11692 C CA . SER F 1 74 ? 9.468 -9.068 44.099 1.00 27.53 74 SER F CA 1
ATOM 11693 C C . SER F 1 74 ? 8.315 -10.030 44.181 1.00 29.32 74 SER F C 1
ATOM 11694 O O . SER F 1 74 ? 7.822 -10.517 43.146 1.00 32.44 74 SER F O 1
ATOM 11697 N N . THR F 1 75 ? 7.876 -10.299 45.410 1.00 30.31 75 THR F N 1
ATOM 11698 C CA . THR F 1 75 ? 6.969 -11.417 45.649 1.00 31.19 75 THR F CA 1
ATOM 11699 C C . THR F 1 75 ? 5.797 -11.016 46.541 1.00 29.03 75 THR F C 1
ATOM 11700 O O . THR F 1 75 ? 5.179 -9.963 46.296 1.00 30.28 75 THR F O 1
ATOM 11704 N N . GLY F 1 76 ? 5.432 -11.855 47.505 1.00 27.43 76 GLY F N 1
ATOM 11705 C CA . GLY F 1 76 ? 4.254 -11.594 48.347 1.00 26.51 76 GLY F CA 1
ATOM 11706 C C . GLY F 1 76 ? 3.717 -12.913 48.858 1.00 27.11 76 GLY F C 1
ATOM 11707 O O . GLY F 1 76 ? 4.345 -13.960 48.635 1.00 24.09 76 GLY F O 1
ATOM 11708 N N . ASN F 1 77 ? 2.579 -12.884 49.556 1.00 26.11 77 ASN F N 1
ATOM 11709 C CA . ASN F 1 77 ? 1.831 -14.105 49.716 1.00 26.78 77 ASN F CA 1
ATOM 11710 C C . ASN F 1 77 ? 1.262 -14.463 48.342 1.00 28.48 77 ASN F C 1
ATOM 11711 O O . ASN F 1 77 ? 1.009 -13.569 47.515 1.00 31.46 77 ASN F O 1
ATOM 11716 N N . HIS F 1 78 ? 1.083 -15.747 48.072 1.00 29.72 78 HIS F N 1
ATOM 11717 C CA . HIS F 1 78 ? 0.477 -16.181 46.797 1.00 32.75 78 HIS F CA 1
ATOM 11718 C C . HIS F 1 78 ? -1.057 -16.022 46.905 1.00 32.33 78 HIS F C 1
ATOM 11719 O O . HIS F 1 78 ? -1.670 -16.595 47.827 1.00 28.57 78 HIS F O 1
ATOM 11726 N N . PRO F 1 79 ? -1.674 -15.243 45.979 1.00 31.38 79 PRO F N 1
ATOM 11727 C CA . PRO F 1 79 ? -3.128 -14.972 46.060 1.00 32.36 79 PRO F CA 1
ATOM 11728 C C . PRO F 1 79 ? -4.053 -16.211 45.951 1.00 30.01 79 PRO F C 1
ATOM 11729 O O . PRO F 1 79 ? -5.080 -16.234 46.612 1.00 27.70 79 PRO F O 1
ATOM 11733 N N . VAL F 1 80 ? -3.684 -17.208 45.143 1.00 29.07 80 VAL F N 1
ATOM 11734 C CA . VAL F 1 80 ? -4.471 -18.437 45.038 1.00 31.13 80 VAL F CA 1
ATOM 11735 C C . VAL F 1 80 ? -4.383 -19.224 46.348 1.00 33.25 80 VAL F C 1
ATOM 11736 O O . VAL F 1 80 ? -5.409 -19.519 46.997 1.00 33.15 80 VAL F O 1
ATOM 11740 N N . GLU F 1 81 ? -3.151 -19.533 46.749 1.00 33.86 81 GLU F N 1
ATOM 11741 C CA . GLU F 1 81 ? -2.880 -20.192 48.016 1.00 34.99 81 GLU F CA 1
ATOM 11742 C C . GLU F 1 81 ? -3.600 -19.579 49.194 1.00 32.31 81 GLU F C 1
ATOM 11743 O O . GLU F 1 81 ? -4.018 -20.287 50.074 1.00 34.59 81 GLU F O 1
ATOM 11749 N N . MET F 1 82 ? -3.739 -18.270 49.201 1.00 30.80 82 MET F N 1
ATOM 11750 C CA . MET F 1 82 ? -4.366 -17.583 50.286 1.00 32.51 82 MET F CA 1
ATOM 11751 C C . MET F 1 82 ? -5.880 -17.583 50.173 1.00 35.73 82 MET F C 1
ATOM 11752 O O . MET F 1 82 ? -6.577 -17.934 51.150 1.00 34.52 82 MET F O 1
ATOM 11757 N N . LEU F 1 83 ? -6.375 -17.108 49.026 1.00 33.76 83 LEU F N 1
ATOM 11758 C CA . LEU F 1 83 ? -7.773 -16.741 48.902 1.00 36.20 83 LEU F CA 1
ATOM 11759 C C . LEU F 1 83 ? -8.677 -17.932 48.636 1.00 39.32 83 LEU F C 1
ATOM 11760 O O . LEU F 1 83 ? -9.831 -17.902 49.039 1.00 37.50 83 LEU F O 1
ATOM 11765 N N . LEU F 1 84 ? -8.154 -18.964 47.958 1.00 43.56 84 LEU F N 1
ATOM 11766 C CA . LEU F 1 84 ? -8.950 -20.148 47.620 1.00 41.94 84 LEU F CA 1
ATOM 11767 C C . LEU F 1 84 ? -9.364 -20.922 48.882 1.00 39.84 84 LEU F C 1
ATOM 11768 O O . LEU F 1 84 ? -10.538 -21.206 49.032 1.00 42.77 84 LEU F O 1
ATOM 11773 N N . PRO F 1 85 ? -8.426 -21.227 49.805 1.00 35.60 85 PRO F N 1
ATOM 11774 C CA . PRO F 1 85 ? -8.838 -21.868 51.049 1.00 34.63 85 PRO F CA 1
ATOM 11775 C C . PRO F 1 85 ? -9.779 -21.034 51.896 1.00 39.11 85 PRO F C 1
ATOM 11776 O O . PRO F 1 85 ? -10.679 -21.579 52.529 1.00 42.57 85 PRO F O 1
ATOM 11780 N N . LEU F 1 86 ? -9.565 -19.721 51.929 1.00 44.71 86 LEU F N 1
ATOM 11781 C CA . LEU F 1 86 ? -10.451 -18.826 52.666 1.00 45.61 86 LEU F CA 1
ATOM 11782 C C . LEU F 1 86 ? -11.870 -18.797 52.066 1.00 47.19 86 LEU F C 1
ATOM 11783 O O . LEU F 1 86 ? -12.839 -18.643 52.798 1.00 48.59 86 LEU F O 1
ATOM 11788 N N . HIS F 1 87 ? -11.992 -18.942 50.749 1.00 49.90 87 HIS F N 1
ATOM 11789 C CA . HIS F 1 87 ? -13.307 -19.014 50.117 1.00 50.71 87 HIS F CA 1
ATOM 11790 C C . HIS F 1 87 ? -14.069 -20.217 50.635 1.00 47.21 87 HIS F C 1
ATOM 11791 O O . HIS F 1 87 ? -15.252 -20.083 50.984 1.00 47.89 87 HIS F O 1
ATOM 11798 N N . HIS F 1 88 ? -13.385 -21.361 50.703 1.00 42.36 88 HIS F N 1
ATOM 11799 C CA . HIS F 1 88 ? -13.984 -22.603 51.231 1.00 46.37 88 HIS F CA 1
ATOM 11800 C C . HIS F 1 88 ? -14.434 -22.444 52.686 1.00 51.50 88 HIS F C 1
ATOM 11801 O O . HIS F 1 88 ? -15.475 -22.965 53.086 1.00 60.16 88 HIS F O 1
ATOM 11808 N N . LEU F 1 89 ? -13.639 -21.719 53.466 1.00 54.42 89 LEU F N 1
ATOM 11809 C CA . LEU F 1 89 ? -13.885 -21.534 54.888 1.00 52.14 89 LEU F CA 1
ATOM 11810 C C . LEU F 1 89 ? -14.971 -20.497 55.135 1.00 51.71 89 LEU F C 1
ATOM 11811 O O . LEU F 1 89 ? -15.770 -20.636 56.067 1.00 51.33 89 LEU F O 1
ATOM 11816 N N . MET F 1 90 ? -14.992 -19.458 54.301 1.00 51.69 90 MET F N 1
ATOM 11817 C CA . MET F 1 90 ? -15.964 -18.375 54.437 1.00 53.09 90 MET F CA 1
ATOM 11818 C C . MET F 1 90 ? -17.349 -18.829 54.002 1.00 51.52 90 MET F C 1
ATOM 11819 O O . MET F 1 90 ? -18.345 -18.508 54.664 1.00 40.97 90 MET F O 1
ATOM 11824 N N . GLU F 1 91 ? -17.403 -19.570 52.896 1.00 49.96 91 GLU F N 1
ATOM 11825 C CA . GLU F 1 91 ? -18.654 -20.138 52.451 1.00 53.14 91 GLU F CA 1
ATOM 11826 C C . GLU F 1 91 ? -19.197 -21.149 53.467 1.00 56.25 91 GLU F C 1
ATOM 11827 O O . GLU F 1 91 ? -20.400 -21.203 53.706 1.00 56.32 91 GLU F O 1
ATOM 11833 N N . ALA F 1 92 ? -18.312 -21.895 54.116 1.00 58.06 92 ALA F N 1
ATOM 11834 C CA . ALA F 1 92 ? -18.723 -22.796 55.195 1.00 59.61 92 ALA F CA 1
ATOM 11835 C C . ALA F 1 92 ? -19.151 -22.097 56.497 1.00 62.21 92 ALA F C 1
ATOM 11836 O O . ALA F 1 92 ? -19.552 -22.781 57.446 1.00 60.23 92 ALA F O 1
ATOM 11838 N N . GLY F 1 93 ? -19.020 -20.763 56.569 1.00 67.25 93 GLY F N 1
ATOM 11839 C CA . GLY F 1 93 ? -19.534 -19.955 57.699 1.00 64.21 93 GLY F CA 1
ATOM 11840 C C . GLY F 1 93 ? -18.533 -19.504 58.762 1.00 59.23 93 GLY F C 1
ATOM 11841 O O . GLY F 1 93 ? -18.930 -18.864 59.734 1.00 58.07 93 GLY F O 1
ATOM 11842 N N . PHE F 1 94 ? -17.250 -19.844 58.598 1.00 56.23 94 PHE F N 1
ATOM 11843 C CA . PHE F 1 94 ? -16.191 -19.346 59.479 1.00 52.20 94 PHE F CA 1
ATOM 11844 C C . PHE F 1 94 ? -15.738 -17.968 58.984 1.00 53.38 94 PHE F C 1
ATOM 11845 O O . PHE F 1 94 ? -15.422 -17.806 57.794 1.00 49.25 94 PHE F O 1
ATOM 11853 N N . ASP F 1 95 ? -15.680 -16.992 59.892 1.00 50.84 95 ASP F N 1
ATOM 11854 C CA . ASP F 1 95 ? -15.127 -15.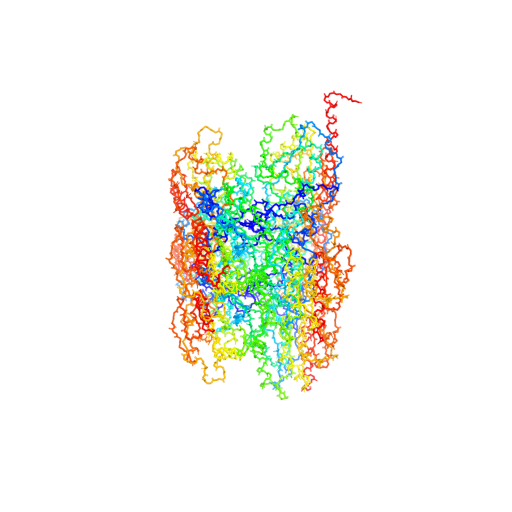680 59.568 1.00 53.39 95 ASP F CA 1
ATOM 11855 C C . ASP F 1 95 ? -13.569 -15.724 59.605 1.00 52.13 95 ASP F C 1
ATOM 11856 O O . ASP F 1 95 ? -12.971 -16.649 60.175 1.00 50.44 95 ASP F O 1
ATOM 11861 N N . VAL F 1 96 ? -12.928 -14.757 58.949 1.00 51.96 96 VAL F N 1
ATOM 11862 C CA . VAL F 1 96 ? -11.442 -14.672 58.835 1.00 49.46 96 VAL F CA 1
ATOM 11863 C C . VAL F 1 96 ? -10.939 -13.363 59.448 1.00 45.82 96 VAL F C 1
ATOM 11864 O O . VAL F 1 96 ? -11.464 -12.286 59.158 1.00 47.05 96 VAL F O 1
ATOM 11868 N N . ASP F 1 97 ? -9.930 -13.444 60.295 1.00 43.63 97 ASP F N 1
ATOM 11869 C CA . ASP F 1 97 ? -9.226 -12.247 60.769 1.00 43.41 97 ASP F CA 1
ATOM 11870 C C . ASP F 1 97 ? -7.749 -12.268 60.294 1.00 41.11 97 ASP F C 1
ATOM 11871 O O . ASP F 1 97 ? -7.108 -13.331 60.193 1.00 39.33 97 ASP F O 1
ATOM 11876 N N . VAL F 1 98 ? -7.224 -11.095 59.954 1.00 37.62 98 VAL F N 1
ATOM 11877 C CA . VAL F 1 98 ? -5.924 -11.032 59.291 1.00 35.04 98 VAL F CA 1
ATOM 11878 C C . VAL F 1 98 ? -4.909 -10.424 60.224 1.00 32.82 98 VAL F C 1
ATOM 11879 O O . VAL F 1 98 ? -5.205 -9.439 60.899 1.00 35.25 98 VAL F O 1
ATOM 11883 N N . ALA F 1 99 ? -3.717 -10.995 60.256 1.00 30.27 99 ALA F N 1
ATOM 11884 C CA . ALA F 1 99 ? -2.642 -10.428 61.068 1.00 29.88 99 ALA F CA 1
ATOM 11885 C C . ALA F 1 99 ? -1.308 -10.501 60.386 1.00 27.44 99 ALA F C 1
ATOM 11886 O O . ALA F 1 99 ? -0.997 -11.474 59.747 1.00 26.77 99 ALA F O 1
ATOM 11888 N N . THR F 1 100 ? -0.566 -9.408 60.488 1.00 27.08 100 THR F N 1
ATOM 11889 C CA . THR F 1 100 ? 0.814 -9.335 60.094 1.00 25.28 100 THR F CA 1
ATOM 11890 C C . THR F 1 100 ? 1.602 -9.017 61.405 1.00 26.27 100 THR F C 1
ATOM 11891 O O . THR F 1 100 ? 1.018 -8.552 62.389 1.00 24.91 100 THR F O 1
ATOM 11895 N N . LEU F 1 101 ? 2.921 -9.246 61.406 1.00 27.70 101 LEU F N 1
ATOM 11896 C CA . LEU F 1 101 ? 3.763 -9.076 62.610 1.00 26.99 101 LEU F CA 1
ATOM 11897 C C . LEU F 1 101 ? 3.820 -7.629 63.141 1.00 26.89 101 LEU F C 1
ATOM 11898 O O . LEU F 1 101 ? 3.963 -7.421 64.346 1.00 29.35 101 LEU F O 1
ATOM 11903 N N . SER F 1 102 ? 3.679 -6.651 62.248 1.00 25.72 102 SER F N 1
ATOM 11904 C CA . SER F 1 102 ? 3.696 -5.217 62.577 1.00 26.04 102 SER F CA 1
ATOM 11905 C C . SER F 1 102 ? 2.399 -4.475 62.251 1.00 25.15 102 SER F C 1
ATOM 11906 O O . SER F 1 102 ? 2.287 -3.286 62.518 1.00 26.09 102 SER F O 1
ATOM 11909 N N . GLY F 1 103 ? 1.419 -5.136 61.670 1.00 25.81 103 GLY F N 1
ATOM 11910 C CA . GLY F 1 103 ? 0.206 -4.417 61.224 1.00 25.44 103 GLY F CA 1
ATOM 11911 C C . GLY F 1 103 ? 0.374 -3.621 59.953 1.00 24.12 103 GLY F C 1
ATOM 11912 O O . GLY F 1 103 ? -0.442 -2.791 59.633 1.00 25.07 103 GLY F O 1
ATOM 11913 N N . TYR F 1 104 ? 1.424 -3.889 59.191 1.00 24.59 104 TYR F N 1
ATOM 11914 C CA . TYR F 1 104 ? 1.543 -3.263 57.875 1.00 23.68 104 TYR F CA 1
ATOM 11915 C C . TYR F 1 104 ? 0.639 -3.987 56.875 1.00 23.51 104 TYR F C 1
ATOM 11916 O O . TYR F 1 104 ? 0.296 -5.130 57.096 1.00 26.27 104 TYR F O 1
ATOM 11925 N N . PRO F 1 105 ? 0.294 -3.339 55.755 1.00 23.50 105 PRO F N 1
ATOM 11926 C CA . PRO F 1 105 ? -0.499 -3.992 54.730 1.00 22.77 105 PRO F CA 1
ATOM 11927 C C . PRO F 1 105 ? 0.099 -5.301 54.236 1.00 23.19 105 PRO F C 1
ATOM 11928 O O . PRO F 1 105 ? 1.310 -5.386 53.989 1.00 24.43 105 PRO F O 1
ATOM 11932 N N . VAL F 1 106 ? -0.770 -6.291 54.085 1.00 22.99 106 VAL F N 1
ATOM 11933 C CA . VAL F 1 106 ? -0.450 -7.569 53.520 1.00 23.70 106 VAL F CA 1
ATOM 11934 C C . VAL F 1 106 ? -0.026 -7.372 52.058 1.00 23.99 106 VAL F C 1
ATOM 11935 O O . VAL F 1 106 ? -0.689 -6.670 51.333 1.00 21.36 106 VAL F O 1
ATOM 11939 N N . LYS F 1 107 ? 1.093 -7.995 51.668 1.00 25.31 107 LYS F N 1
ATOM 11940 C CA . LYS F 1 107 ? 1.674 -7.917 50.333 1.00 26.28 107 LYS F CA 1
ATOM 11941 C C . LYS F 1 107 ? 1.401 -9.188 49.486 1.00 25.42 107 LYS F C 1
ATOM 11942 O O . LYS F 1 107 ? 1.713 -10.311 49.898 1.00 24.31 107 LYS F O 1
ATOM 11948 N N . LEU F 1 108 ? 0.840 -9.014 48.298 1.00 25.20 108 LEU F N 1
ATOM 11949 C CA . LEU F 1 108 ? 0.481 -10.159 47.470 1.00 27.33 108 LEU F CA 1
ATOM 11950 C C . LEU F 1 108 ? 1.338 -10.185 46.222 1.00 30.90 108 LEU F C 1
ATOM 11951 O O . LEU F 1 108 ? 1.796 -9.124 45.748 1.00 30.58 108 LEU F O 1
ATOM 11956 N N . GLU F 1 109 ? 1.600 -11.408 45.730 1.00 34.00 109 GLU F N 1
ATOM 11957 C CA . GLU F 1 109 ? 2.162 -11.616 44.393 1.00 35.96 109 GLU F CA 1
ATOM 11958 C C . GLU F 1 109 ? 1.023 -11.327 43.398 1.00 36.29 109 GLU F C 1
ATOM 11959 O O . GLU F 1 109 ? 0.276 -12.227 42.968 1.00 35.77 109 GLU F O 1
ATOM 11965 N N . LEU F 1 110 ? 0.870 -10.058 43.053 1.00 37.01 110 LEU F N 1
ATOM 11966 C CA . LEU F 1 110 ? -0.301 -9.626 42.273 1.00 37.36 110 LEU F CA 1
ATOM 11967 C C . LEU F 1 110 ? -0.295 -10.085 40.822 1.00 36.83 110 LEU F C 1
ATOM 11968 O O . LEU F 1 110 ? -1.345 -10.148 40.185 1.00 37.82 110 LEU F O 1
ATOM 11973 N N . TRP F 1 111 ? 0.904 -10.403 40.335 1.00 36.52 111 TRP F N 1
ATOM 11974 C CA . TRP F 1 111 ? 1.139 -11.105 39.072 1.00 31.31 111 TRP F CA 1
ATOM 11975 C C . TRP F 1 111 ? 0.650 -12.565 39.036 1.00 27.63 111 TRP F C 1
ATOM 11976 O O . TRP F 1 111 ? 0.700 -13.192 38.024 1.00 27.24 111 TRP F O 1
ATOM 11987 N N . ALA F 1 112 ? 0.212 -13.129 40.133 1.00 28.20 112 ALA F N 1
ATOM 11988 C CA . ALA F 1 112 ? -0.424 -14.446 40.104 1.00 29.10 112 ALA F CA 1
ATOM 11989 C C . ALA F 1 112 ? -1.906 -14.368 40.416 1.00 29.72 112 ALA F C 1
ATOM 11990 O O . ALA F 1 112 ? -2.541 -15.403 40.620 1.00 33.14 112 ALA F O 1
ATOM 11992 N N . MET F 1 113 ? -2.468 -13.167 40.459 1.00 31.49 113 MET F N 1
ATOM 11993 C CA . MET F 1 113 ? -3.873 -13.019 40.764 1.00 33.86 113 MET F CA 1
ATOM 11994 C C . MET F 1 113 ? -4.601 -13.537 39.522 1.00 34.35 113 MET F C 1
ATOM 11995 O O . MET F 1 113 ? -4.437 -12.964 38.430 1.00 29.94 113 MET F O 1
ATOM 12000 N N . PRO F 1 114 ? -5.375 -14.631 39.681 1.00 33.52 114 PRO F N 1
ATOM 12001 C CA . PRO F 1 114 ? -6.257 -15.047 38.613 1.00 33.56 114 PRO F CA 1
ATOM 12002 C C . PRO F 1 114 ? -7.406 -14.017 38.369 1.00 32.67 114 PRO F C 1
ATOM 12003 O O . PRO F 1 114 ? -8.448 -14.085 39.016 1.00 31.48 114 PRO F O 1
ATOM 12007 N N . THR F 1 115 ? -7.175 -13.108 37.419 1.00 34.99 115 THR F N 1
ATOM 12008 C CA . THR F 1 115 ? -8.016 -11.960 37.127 1.00 38.95 115 THR F CA 1
ATOM 12009 C C . THR F 1 115 ? -9.448 -12.351 36.768 1.00 42.54 115 THR F C 1
ATOM 12010 O O . THR F 1 115 ? -10.390 -11.731 37.249 1.00 42.37 115 THR F O 1
ATOM 12014 N N . GLU F 1 116 ? -9.604 -13.403 35.972 1.00 47.10 116 GLU F N 1
ATOM 12015 C CA . GLU F 1 116 ? -10.919 -13.838 35.465 1.00 52.35 116 GLU F CA 1
ATOM 12016 C C . GLU F 1 116 ? -11.651 -14.841 36.385 1.00 49.12 116 GLU F C 1
ATOM 12017 O O . GLU F 1 116 ? -12.605 -15.479 35.953 1.00 52.18 116 GLU F O 1
ATOM 12023 N N . ASP F 1 117 ? -11.254 -14.953 37.653 1.00 48.39 117 ASP F N 1
ATOM 12024 C CA . ASP F 1 117 ? -11.866 -15.928 38.566 1.00 50.03 117 ASP F CA 1
ATOM 12025 C C . ASP F 1 117 ? -12.852 -15.260 39.522 1.00 52.85 117 ASP F C 1
ATOM 12026 O O . ASP F 1 117 ? -12.452 -14.619 40.488 1.00 54.21 117 ASP F O 1
ATOM 12031 N N . GLU F 1 118 ? -14.141 -15.437 39.230 1.00 56.30 118 GLU F N 1
ATOM 12032 C CA . GLU F 1 118 ? -15.248 -14.824 39.954 1.00 53.51 118 GLU F CA 1
ATOM 12033 C C . GLU F 1 118 ? -15.188 -15.160 41.434 1.00 51.46 118 GLU F C 1
ATOM 12034 O O . GLU F 1 118 ? -15.353 -14.273 42.272 1.00 51.95 118 GLU F O 1
ATOM 12040 N N . ALA F 1 119 ? -14.921 -16.426 41.750 1.00 49.72 119 ALA F N 1
ATOM 12041 C CA . ALA F 1 119 ? -14.792 -16.883 43.148 1.00 50.49 119 ALA F CA 1
ATOM 12042 C C . ALA F 1 119 ? -13.597 -16.285 43.927 1.00 52.72 119 ALA F C 1
ATOM 12043 O O . ALA F 1 119 ? -13.779 -15.811 45.064 1.00 57.97 119 ALA F O 1
ATOM 12045 N N . VAL F 1 120 ? -12.390 -16.323 43.354 1.00 47.14 120 VAL F N 1
ATOM 12046 C CA . VAL F 1 120 ? -11.220 -15.747 44.037 1.00 48.16 120 VAL F CA 1
ATOM 12047 C C . VAL F 1 120 ? -11.374 -14.229 44.165 1.00 46.58 120 VAL F C 1
ATOM 12048 O O . VAL F 1 120 ? -11.103 -13.673 45.239 1.00 50.21 120 VAL F O 1
ATOM 12052 N N . ILE F 1 121 ? -11.812 -13.571 43.087 1.00 42.69 121 ILE F N 1
ATOM 12053 C CA . ILE F 1 121 ? -11.947 -12.114 43.070 1.00 43.83 121 ILE F CA 1
ATOM 12054 C C . ILE F 1 121 ? -13.035 -11.594 44.050 1.00 43.67 121 ILE F C 1
ATOM 12055 O O . ILE F 1 121 ? -12.931 -10.485 44.570 1.00 47.95 121 ILE F O 1
ATOM 12060 N N . SER F 1 122 ? -14.057 -12.391 44.319 1.00 41.79 122 SER F N 1
ATOM 12061 C CA . SER F 1 122 ? -15.123 -11.983 45.240 1.00 42.84 122 SER F CA 1
ATOM 12062 C C . SER F 1 122 ? -14.623 -12.099 46.695 1.00 41.13 122 SER F C 1
ATOM 12063 O O . SER F 1 122 ? -14.939 -11.259 47.526 1.00 42.75 122 SER F O 1
ATOM 12066 N N . THR F 1 123 ? -13.860 -13.152 46.978 1.00 38.84 123 THR F N 1
ATOM 12067 C CA . THR F 1 123 ? -13.164 -13.330 48.248 1.00 39.95 123 THR F CA 1
ATOM 12068 C C . THR F 1 123 ? -12.195 -12.164 48.523 1.00 38.36 123 THR F C 1
ATOM 12069 O O . THR F 1 123 ? -12.083 -11.683 49.643 1.00 37.09 123 THR F O 1
ATOM 12073 N N . TYR F 1 124 ? -11.506 -11.712 47.493 1.00 39.97 124 TYR F N 1
ATOM 12074 C CA . TYR F 1 124 ? -10.541 -10.620 47.631 1.00 43.66 124 TYR F CA 1
ATOM 12075 C C . TYR F 1 124 ? -11.203 -9.299 47.956 1.00 41.56 124 TYR F C 1
ATOM 12076 O O . TYR F 1 124 ? -10.728 -8.579 48.802 1.00 41.99 124 TYR F O 1
ATOM 12085 N N . ASN F 1 125 ? -12.288 -8.976 47.260 1.00 47.24 125 ASN F N 1
ATOM 12086 C CA . ASN F 1 125 ? -13.074 -7.752 47.544 1.00 46.64 125 ASN F CA 1
ATOM 12087 C C . ASN F 1 125 ? -13.643 -7.748 48.992 1.00 47.19 125 ASN F C 1
ATOM 12088 O O . ASN F 1 125 ? -13.601 -6.714 49.680 1.00 44.63 125 ASN F O 1
ATOM 12093 N N . LYS F 1 126 ? -14.119 -8.904 49.455 1.00 43.86 126 LYS F N 1
ATOM 12094 C CA . LYS F 1 126 ? -14.583 -9.048 50.840 1.00 46.54 126 LYS F CA 1
ATOM 12095 C C . LYS F 1 126 ? -13.476 -8.857 51.873 1.00 44.76 126 LYS F C 1
ATOM 12096 O O . LYS F 1 126 ? -13.708 -8.192 52.882 1.00 43.00 126 LYS F O 1
ATOM 12102 N N . LEU F 1 127 ? -12.293 -9.437 51.606 1.00 42.10 127 LEU F N 1
ATOM 12103 C CA . LEU F 1 127 ? -11.097 -9.337 52.471 1.00 39.09 127 LEU F CA 1
ATOM 12104 C C . LEU F 1 127 ? -10.203 -8.102 52.296 1.00 37.40 127 LEU F C 1
ATOM 12105 O O . LEU F 1 127 ? -9.331 -7.860 53.126 1.00 35.36 127 LEU F O 1
ATOM 12110 N N . LYS F 1 128 ? -10.419 -7.339 51.228 1.00 38.71 128 LYS F N 1
ATOM 12111 C CA . LYS F 1 128 ? -9.637 -6.121 50.918 1.00 39.70 128 LYS F CA 1
ATOM 12112 C C . LYS F 1 128 ? -9.439 -5.202 52.144 1.00 40.56 128 LYS F C 1
ATOM 12113 O O . LYS F 1 128 ? -8.323 -4.880 52.495 1.00 36.29 128 LYS F O 1
ATOM 12119 N N . GLU F 1 129 ? -10.518 -4.818 52.816 1.00 45.38 129 GLU F N 1
ATOM 12120 C CA . GLU F 1 129 ? -10.400 -3.938 53.973 1.00 46.21 129 GLU F CA 1
ATOM 12121 C C . GLU F 1 129 ? -9.387 -4.478 55.003 1.00 45.10 129 GLU F C 1
ATOM 12122 O O . GLU F 1 129 ? -8.562 -3.728 55.528 1.00 42.41 129 GLU F O 1
ATOM 12128 N N . LYS F 1 130 ? -9.450 -5.771 55.283 1.00 40.05 130 LYS F N 1
ATOM 12129 C CA . LYS F 1 130 ? -8.588 -6.352 56.283 1.00 36.93 130 LYS F CA 1
ATOM 12130 C C . LYS F 1 130 ? -7.152 -6.538 55.807 1.00 33.82 130 LYS F C 1
ATOM 12131 O O . LYS F 1 130 ? -6.218 -6.452 56.623 1.00 32.60 130 LYS F O 1
ATOM 12137 N N . LEU F 1 131 ? -6.962 -6.803 54.517 1.00 30.13 131 LEU F N 1
ATOM 12138 C CA . LEU F 1 131 ? -5.605 -6.995 53.985 1.00 28.44 131 LEU F CA 1
ATOM 12139 C C . LEU F 1 131 ? -4.804 -5.695 53.974 1.00 28.35 131 LEU F C 1
ATOM 12140 O O . LEU F 1 131 ? -3.582 -5.710 54.194 1.00 26.51 131 LEU F O 1
ATOM 12145 N N . LYS F 1 132 ? -5.493 -4.579 53.751 1.00 29.90 132 LYS F N 1
ATOM 12146 C CA . LYS F 1 132 ? -4.862 -3.244 53.739 1.00 31.83 132 LYS F CA 1
ATOM 12147 C C . LYS F 1 132 ? -4.646 -2.657 55.166 1.00 34.08 132 LYS F C 1
ATOM 12148 O O . LYS F 1 132 ? -3.772 -1.804 55.363 1.00 35.30 132 LYS F O 1
ATOM 12154 N N . GLN F 1 133 ? -5.409 -3.152 56.153 1.00 37.77 133 GLN F N 1
ATOM 12155 C CA . GLN F 1 133 ? -5.301 -2.768 57.582 1.00 37.64 133 GLN F CA 1
ATOM 12156 C C . GLN F 1 133 ? -5.386 -4.008 58.472 1.00 35.75 133 GLN F C 1
ATOM 12157 O O . GLN F 1 133 ? -6.371 -4.216 59.158 1.00 35.27 133 GLN F O 1
ATOM 12163 N N . PRO F 1 134 ? -4.345 -4.837 58.486 1.00 33.93 134 PRO F N 1
ATOM 12164 C CA . PRO F 1 134 ? -4.402 -6.021 59.337 1.00 31.54 134 PRO F CA 1
ATOM 12165 C C . PRO F 1 134 ? -4.276 -5.683 60.796 1.00 30.51 134 PRO F C 1
ATOM 12166 O O . PRO F 1 134 ? -3.901 -4.566 61.112 1.00 29.39 134 PRO F O 1
ATOM 12170 N N . LYS F 1 135 ? -4.579 -6.645 61.660 1.00 32.15 135 LYS F N 1
ATOM 12171 C CA . LYS F 1 135 ? -4.228 -6.556 63.083 1.00 37.17 135 LYS F CA 1
ATOM 12172 C C . LYS F 1 135 ? -2.735 -6.856 63.295 1.00 35.31 135 LYS F C 1
ATOM 12173 O O . LYS F 1 135 ? -2.098 -7.528 62.489 1.00 31.19 135 LYS F O 1
ATOM 12179 N N . LYS F 1 136 ? -2.192 -6.369 64.400 1.00 35.24 136 LYS F N 1
ATOM 12180 C CA . LYS F 1 136 ? -0.812 -6.621 64.736 1.00 37.86 136 LYS F CA 1
ATOM 12181 C C . LYS F 1 136 ? -0.767 -7.899 65.555 1.00 36.28 136 LYS F C 1
ATOM 12182 O O . LYS F 1 136 ? -1.403 -8.021 66.605 1.00 37.56 136 LYS F O 1
ATOM 12188 N N . LEU F 1 137 ? -0.009 -8.869 65.086 1.00 34.26 137 LEU F N 1
ATOM 12189 C CA . LEU F 1 137 ? -0.020 -10.156 65.715 1.00 33.41 137 LEU F CA 1
ATOM 12190 C C . LEU F 1 137 ? 0.206 -10.105 67.244 1.00 37.53 137 LEU F C 1
ATOM 12191 O O . LEU F 1 137 ? -0.405 -10.884 67.999 1.00 37.81 137 LEU F O 1
ATOM 12196 N N . ALA F 1 138 ? 1.084 -9.212 67.698 1.00 40.75 138 ALA F N 1
ATOM 12197 C CA . ALA F 1 138 ? 1.370 -9.077 69.136 1.00 41.38 138 ALA F CA 1
ATOM 12198 C C . ALA F 1 138 ? 0.132 -8.617 69.936 1.00 42.62 138 ALA F C 1
ATOM 12199 O O . ALA F 1 138 ? -0.010 -8.982 71.101 1.00 42.36 138 ALA F O 1
ATOM 12201 N N . ASP F 1 139 ? -0.742 -7.829 69.308 1.00 43.28 139 ASP F N 1
ATOM 12202 C CA . ASP F 1 139 ? -2.018 -7.432 69.913 1.00 47.35 139 ASP F CA 1
ATOM 12203 C C . ASP F 1 139 ? -3.050 -8.563 69.862 1.00 53.43 139 ASP F C 1
ATOM 12204 O O . ASP F 1 139 ? -4.006 -8.573 70.646 1.00 57.85 139 ASP F O 1
ATOM 12209 N N . VAL F 1 140 ? -2.898 -9.483 68.913 1.00 51.27 140 VAL F N 1
ATOM 12210 C CA . VAL F 1 140 ? -3.711 -10.690 68.912 1.00 49.69 140 VAL F CA 1
ATOM 12211 C C . VAL F 1 140 ? -3.237 -11.593 70.043 1.00 48.04 140 VAL F C 1
ATOM 12212 O O . VAL F 1 140 ? -4.046 -12.072 70.818 1.00 55.79 140 VAL F O 1
ATOM 12216 N N . ILE F 1 141 ? -1.934 -11.807 70.151 1.00 48.20 141 ILE F N 1
ATOM 12217 C CA . ILE F 1 141 ? -1.366 -12.677 71.206 1.00 48.93 141 ILE F CA 1
ATOM 12218 C C . ILE F 1 141 ? -1.808 -12.272 72.604 1.00 50.30 141 ILE F C 1
ATOM 12219 O O . ILE F 1 141 ? -2.086 -13.124 73.436 1.00 49.88 141 ILE F O 1
ATOM 12224 N N . LYS F 1 142 ? -1.888 -10.963 72.819 1.00 54.55 142 LYS F N 1
ATOM 12225 C CA . LYS F 1 142 ? -2.212 -10.391 74.099 1.00 55.36 142 LYS F CA 1
ATOM 12226 C C . LYS F 1 142 ? -3.713 -10.484 74.450 1.00 52.44 142 LYS F C 1
ATOM 12227 O O . LYS F 1 142 ? -4.039 -10.970 75.500 1.00 49.42 142 LYS F O 1
ATOM 12233 N N . ASN F 1 143 ? -4.611 -10.001 73.597 1.00 52.68 143 ASN F N 1
ATOM 12234 C CA . ASN F 1 143 ? -6.035 -9.832 73.966 1.00 52.05 143 ASN F CA 1
ATOM 12235 C C . ASN F 1 143 ? -6.976 -10.993 73.580 1.00 53.78 143 ASN F C 1
ATOM 12236 O O . ASN F 1 143 ? -8.036 -11.115 74.187 1.00 53.64 143 ASN F O 1
ATOM 12241 N N . GLU F 1 144 ? -6.641 -11.809 72.572 1.00 52.79 144 GLU F N 1
ATOM 12242 C CA . GLU F 1 144 ? -7.656 -12.696 71.946 1.00 53.49 144 GLU F CA 1
ATOM 12243 C C . GLU F 1 144 ? -7.192 -14.115 71.644 1.00 53.30 144 GLU F C 1
ATOM 12244 O O . GLU F 1 144 ? -7.806 -14.817 70.831 1.00 55.23 144 GLU F O 1
ATOM 12250 N N . LEU F 1 145 ? -6.150 -14.552 72.340 1.00 54.82 145 LEU F N 1
ATOM 12251 C CA . LEU F 1 145 ? -5.827 -15.965 72.426 1.00 55.07 145 LEU F CA 1
ATOM 12252 C C . LEU F 1 145 ? -6.262 -16.453 73.809 1.00 65.67 145 LEU F C 1
ATOM 12253 O O . LEU F 1 145 ? -7.318 -16.021 74.298 1.00 62.28 145 LEU F O 1
ATOM 12258 N N . GLY F 1 146 ? -5.479 -17.339 74.438 1.00 80.83 146 GLY F N 1
ATOM 12259 C CA . GLY F 1 146 ? -5.911 -18.043 75.644 1.00 87.67 146 GLY F CA 1
ATOM 12260 C C . GLY F 1 146 ? -6.803 -19.248 75.343 1.00 91.63 146 GLY F C 1
ATOM 12261 O O . GLY F 1 146 ? -6.989 -19.617 74.175 1.00 88.91 146 GLY F O 1
ATOM 12262 N N . PRO F 1 147 ? -7.364 -19.867 76.401 1.00 90.30 147 PRO F N 1
ATOM 12263 C CA . PRO F 1 147 ? -8.191 -21.068 76.243 1.00 86.85 147 PRO F CA 1
ATOM 12264 C C . PRO F 1 147 ? -9.560 -20.832 75.581 1.00 77.83 147 PRO F C 1
ATOM 12265 O O . PRO F 1 147 ? -9.949 -21.604 74.717 1.00 74.74 147 PRO F O 1
ATOM 12269 N N . ASP F 1 148 ? -10.245 -19.749 75.943 1.00 79.52 148 ASP F N 1
ATOM 12270 C CA . ASP F 1 148 ? -11.596 -19.440 75.428 1.00 77.39 148 ASP F CA 1
ATOM 12271 C C . ASP F 1 148 ? -11.564 -18.600 74.135 1.00 70.08 148 ASP F C 1
ATOM 12272 O O . ASP F 1 148 ? -12.517 -17.869 73.849 1.00 61.69 148 ASP F O 1
ATOM 12277 N N . SER F 1 149 ? -10.477 -18.713 73.365 1.00 65.26 149 SER F N 1
ATOM 12278 C CA . SER F 1 149 ? -10.267 -17.935 72.147 1.00 60.39 149 SER F CA 1
ATOM 12279 C C . SER F 1 149 ? -11.207 -18.411 71.036 1.00 59.34 149 SER F C 1
ATOM 12280 O O . SER F 1 149 ? -11.336 -19.615 70.803 1.00 52.89 149 SER F O 1
ATOM 12283 N N . ASP F 1 150 ? -11.825 -17.466 70.329 1.00 56.99 150 ASP F N 1
ATOM 12284 C CA . ASP F 1 150 ? -12.654 -17.792 69.161 1.00 57.15 150 ASP F CA 1
ATOM 12285 C C . ASP F 1 150 ? -11.889 -18.400 67.968 1.00 59.37 150 ASP F C 1
ATOM 12286 O O . ASP F 1 150 ? -12.516 -18.898 67.028 1.00 59.63 150 ASP F O 1
ATOM 12291 N N . TYR F 1 151 ? -10.556 -18.332 67.970 1.00 57.82 151 TYR F N 1
ATOM 12292 C CA . TYR F 1 151 ? -9.789 -18.810 66.827 1.00 54.82 151 TYR F CA 1
ATOM 12293 C C . TYR F 1 151 ? -9.690 -20.335 66.874 1.00 55.22 151 TYR F C 1
ATOM 12294 O O . TYR F 1 151 ? -9.229 -20.909 67.867 1.00 58.28 151 TYR F O 1
ATOM 12303 N N . LEU F 1 152 ? -10.152 -20.970 65.792 1.00 53.02 152 LEU F N 1
ATOM 12304 C CA . LEU F 1 152 ? -10.181 -22.421 65.646 1.00 50.00 152 LEU F CA 1
ATOM 12305 C C . LEU F 1 152 ? -8.968 -22.918 64.924 1.00 48.37 152 LEU F C 1
ATOM 12306 O O . LEU F 1 152 ? -8.413 -23.950 65.298 1.00 53.74 152 LEU F O 1
ATOM 12311 N N . SER F 1 153 ? -8.594 -22.206 63.859 1.00 46.32 153 SER F N 1
ATOM 12312 C CA . SER F 1 153 ? -7.408 -22.505 63.055 1.00 44.10 153 SER F CA 1
ATOM 12313 C C . SER F 1 153 ? -6.477 -21.300 62.949 1.00 42.92 153 SER F C 1
ATOM 12314 O O . SER F 1 153 ? -6.899 -20.156 63.120 1.00 43.81 153 SER F O 1
ATOM 12317 N N . VAL F 1 154 ? -5.212 -21.569 62.650 1.00 42.20 154 VAL F N 1
ATOM 12318 C CA . VAL F 1 154 ? -4.282 -20.533 62.215 1.00 40.59 154 VAL F CA 1
ATOM 12319 C C . VAL F 1 154 ? -3.817 -20.939 60.827 1.00 39.32 154 VAL F C 1
ATOM 12320 O O . VAL F 1 154 ? -3.350 -22.061 60.637 1.00 36.87 154 VAL F O 1
ATOM 12324 N N . PHE F 1 155 ? -4.023 -20.025 59.865 1.00 36.32 155 PHE F N 1
ATOM 12325 C CA . PHE F 1 155 ? -3.758 -20.234 58.437 1.00 34.05 155 PHE F CA 1
ATOM 12326 C C . PHE F 1 155 ? -2.534 -19.378 58.023 1.00 36.57 155 PHE F C 1
ATOM 12327 O O . PHE F 1 155 ? -2.559 -18.154 58.155 1.00 38.90 155 PHE F O 1
ATOM 12335 N N . ILE F 1 156 ? -1.466 -20.016 57.541 1.00 35.63 156 ILE F N 1
ATOM 12336 C CA . ILE F 1 156 ? -0.249 -19.332 57.129 1.00 34.51 156 ILE F CA 1
ATOM 12337 C C . ILE F 1 156 ? -0.061 -19.574 55.647 1.00 34.60 156 ILE F C 1
ATOM 12338 O O . ILE F 1 156 ? 0.668 -20.500 55.276 1.00 37.64 156 ILE F O 1
ATOM 12343 N N . PRO F 1 157 ? -0.701 -18.768 54.778 1.00 34.07 157 PRO F N 1
ATOM 12344 C CA . PRO F 1 157 ? -0.485 -19.005 53.365 1.00 31.17 157 PRO F CA 1
ATOM 12345 C C . PRO F 1 157 ? 0.966 -18.829 52.962 1.00 31.14 157 PRO F C 1
ATOM 12346 O O . PRO F 1 157 ? 1.789 -18.278 53.723 1.00 36.47 157 PRO F O 1
ATOM 12350 N N . GLY F 1 158 ? 1.265 -19.327 51.771 1.00 30.25 158 GLY F N 1
ATOM 12351 C CA . GLY F 1 158 ? 2.585 -19.287 51.198 1.00 32.30 158 GLY F CA 1
ATOM 12352 C C . GLY F 1 158 ? 2.705 -18.196 50.179 1.00 32.27 158 GLY F C 1
ATOM 12353 O O . GLY F 1 158 ? 2.024 -17.198 50.292 1.00 33.47 158 GLY F O 1
ATOM 12354 N N . GLY F 1 159 ? 3.494 -18.462 49.133 1.00 34.36 159 GLY F N 1
ATOM 12355 C CA . GLY F 1 159 ? 4.181 -17.450 48.347 1.00 31.76 159 GLY F CA 1
ATOM 12356 C C . GLY F 1 159 ? 5.575 -17.369 48.970 1.00 33.98 159 GLY F C 1
ATOM 12357 O O . GLY F 1 159 ? 5.753 -17.662 50.157 1.00 31.61 159 GLY F O 1
ATOM 12358 N N . HIS F 1 160 ? 6.558 -16.934 48.185 1.00 37.10 160 HIS F N 1
ATOM 12359 C CA . HIS F 1 160 ? 7.952 -16.874 48.650 1.00 38.98 160 HIS F CA 1
ATOM 12360 C C . HIS F 1 160 ? 8.197 -15.906 49.830 1.00 37.61 160 HIS F C 1
ATOM 12361 O O . HIS F 1 160 ? 9.118 -16.116 50.590 1.00 34.25 160 HIS F O 1
ATOM 12368 N N . ALA F 1 161 ? 7.355 -14.886 49.985 1.00 35.65 161 ALA F N 1
ATOM 12369 C CA . ALA F 1 161 ? 7.486 -13.890 51.051 1.00 34.61 161 ALA F CA 1
ATOM 12370 C C . ALA F 1 161 ? 7.241 -14.435 52.440 1.00 36.83 161 ALA F C 1
ATOM 12371 O O . ALA F 1 161 ? 7.569 -13.778 53.413 1.00 36.35 161 ALA F O 1
ATOM 12373 N N . ALA F 1 162 ? 6.663 -15.627 52.547 1.00 41.46 162 ALA F N 1
ATOM 12374 C CA . ALA F 1 162 ? 6.515 -16.290 53.844 1.00 42.60 162 ALA F CA 1
ATOM 12375 C C . ALA F 1 162 ? 7.880 -16.656 54.480 1.00 42.49 162 ALA F C 1
ATOM 12376 O O . ALA F 1 162 ? 7.966 -16.903 55.669 1.00 41.31 162 ALA F O 1
ATOM 12378 N N . VAL F 1 163 ? 8.924 -16.729 53.669 1.00 42.96 163 VAL F N 1
ATOM 12379 C CA . VAL F 1 163 ? 10.308 -16.850 54.143 1.00 45.79 163 VAL F CA 1
ATOM 12380 C C . VAL F 1 163 ? 10.750 -15.722 55.115 1.00 49.17 163 VAL F C 1
ATOM 12381 O O . VAL F 1 163 ? 11.563 -15.962 55.991 1.00 51.63 163 VAL F O 1
ATOM 12385 N N . VAL F 1 164 ? 10.214 -14.515 54.953 1.00 46.52 164 VAL F N 1
ATOM 12386 C CA . VAL F 1 164 ? 10.744 -13.321 55.601 1.00 45.25 164 VAL F CA 1
ATOM 12387 C C . VAL F 1 164 ? 9.985 -13.015 56.902 1.00 45.38 164 VAL F C 1
ATOM 12388 O O . VAL F 1 164 ? 8.770 -12.832 56.870 1.00 40.39 164 VAL F O 1
ATOM 12392 N N . GLY F 1 165 ? 10.706 -12.938 58.029 1.00 42.20 165 GLY F N 1
ATOM 12393 C CA . GLY F 1 165 ? 10.152 -12.423 59.282 1.00 39.93 165 GLY F CA 1
ATOM 12394 C C . GLY F 1 165 ? 9.379 -13.473 60.037 1.00 39.39 165 GLY F C 1
ATOM 12395 O O . GLY F 1 165 ? 9.793 -13.883 61.117 1.00 36.77 165 GLY F O 1
ATOM 12396 N N . ILE F 1 166 ? 8.267 -13.939 59.447 1.00 41.52 166 ILE F N 1
ATOM 12397 C CA . ILE F 1 166 ? 7.424 -15.000 60.056 1.00 39.27 166 ILE F CA 1
ATOM 12398 C C . ILE F 1 166 ? 8.138 -16.340 60.275 1.00 38.46 166 ILE F C 1
ATOM 12399 O O . ILE F 1 166 ? 7.651 -17.172 61.041 1.00 35.83 166 ILE F O 1
ATOM 12404 N N . SER F 1 167 ? 9.279 -16.533 59.608 1.00 38.95 167 SER F N 1
ATOM 12405 C CA . SER F 1 167 ? 10.130 -17.701 59.800 1.00 41.01 167 SER F CA 1
ATOM 12406 C C . SER F 1 167 ? 11.172 -17.594 60.917 1.00 42.37 167 SER F C 1
ATOM 12407 O O . SER F 1 167 ? 11.975 -18.513 61.090 1.00 42.97 167 SER F O 1
ATOM 12410 N N . GLU F 1 168 ? 11.177 -16.472 61.643 1.00 45.11 168 GLU F N 1
ATOM 12411 C CA . GLU F 1 168 ? 12.084 -16.257 62.774 1.00 43.61 168 GLU F CA 1
ATOM 12412 C C . GLU F 1 168 ? 11.491 -15.230 63.767 1.00 40.15 168 GLU F C 1
ATOM 12413 O O . GLU F 1 168 ? 12.187 -14.392 64.298 1.00 38.37 168 GLU F O 1
ATOM 12419 N N . SER F 1 169 ? 10.205 -15.336 64.042 1.00 38.27 169 SER F N 1
ATOM 12420 C CA . SER F 1 169 ? 9.505 -14.367 64.864 1.00 40.29 169 SER F CA 1
ATOM 12421 C C . SER F 1 169 ? 9.058 -15.029 66.172 1.00 43.49 169 SER F C 1
ATOM 12422 O O . SER F 1 169 ? 8.567 -16.150 66.161 1.00 48.88 169 SER F O 1
ATOM 12425 N N . GLU F 1 170 ? 9.218 -14.336 67.295 1.00 48.29 170 GLU F N 1
ATOM 12426 C CA . GLU F 1 170 ? 8.765 -14.853 68.592 1.00 50.80 170 GLU F CA 1
ATOM 12427 C C . GLU F 1 170 ? 7.245 -14.729 68.782 1.00 52.63 170 GLU F C 1
ATOM 12428 O O . GLU F 1 170 ? 6.668 -15.392 69.650 1.00 58.90 170 GLU F O 1
ATOM 12434 N N . ASP F 1 171 ? 6.591 -13.897 67.983 1.00 51.26 171 ASP F N 1
ATOM 12435 C CA . ASP F 1 171 ? 5.135 -13.871 67.968 1.00 52.77 171 ASP F CA 1
ATOM 12436 C C . ASP F 1 171 ? 4.531 -15.074 67.219 1.00 47.41 171 ASP F C 1
ATOM 12437 O O . ASP F 1 171 ? 3.524 -15.620 67.663 1.00 44.46 171 ASP F O 1
ATOM 12442 N N . VAL F 1 172 ? 5.157 -15.499 66.122 1.00 44.02 172 VAL F N 1
ATOM 12443 C CA . VAL F 1 172 ? 4.772 -16.736 65.456 1.00 45.81 172 VAL F CA 1
ATOM 12444 C C . VAL F 1 172 ? 5.023 -17.913 66.390 1.00 49.09 172 VAL F C 1
ATOM 12445 O O . VAL F 1 172 ? 4.141 -18.753 66.539 1.00 55.97 172 VAL F O 1
ATOM 12449 N N . GLN F 1 173 ? 6.191 -17.968 67.040 1.00 53.05 173 GLN F N 1
ATOM 12450 C CA . GLN F 1 173 ? 6.461 -18.985 68.095 1.00 51.03 173 GLN F CA 1
ATOM 12451 C C . GLN F 1 173 ? 5.336 -19.121 69.123 1.00 46.70 173 GLN F C 1
ATOM 12452 O O . GLN F 1 173 ? 4.731 -20.183 69.248 1.00 46.72 173 GLN F O 1
ATOM 12458 N N . GLN F 1 174 ? 5.056 -18.037 69.834 1.00 45.73 174 GLN F N 1
ATOM 12459 C CA . GLN F 1 174 ? 3.971 -18.014 70.809 1.00 46.32 174 GLN F CA 1
ATOM 12460 C C . GLN F 1 174 ? 2.609 -18.354 70.212 1.00 46.01 174 GLN F C 1
ATOM 12461 O O . GLN F 1 174 ? 1.727 -18.729 70.949 1.00 45.74 174 GLN F O 1
ATOM 12467 N N . THR F 1 175 ? 2.408 -18.176 68.905 1.00 50.02 175 THR F N 1
ATOM 12468 C CA . THR F 1 175 ? 1.103 -18.459 68.291 1.00 49.66 175 THR F CA 1
ATOM 12469 C C . THR F 1 175 ? 0.935 -19.948 68.008 1.00 47.33 175 THR F C 1
ATOM 12470 O O . THR F 1 175 ? -0.145 -20.490 68.223 1.00 45.91 175 THR F O 1
ATOM 12474 N N . LEU F 1 176 ? 1.984 -20.594 67.514 1.00 47.03 176 LEU F N 1
ATOM 12475 C CA . LEU F 1 176 ? 1.975 -22.045 67.321 1.00 51.29 176 LEU F CA 1
ATOM 12476 C C . LEU F 1 176 ? 1.837 -22.767 68.688 1.00 57.08 176 LEU F C 1
ATOM 12477 O O . LEU F 1 176 ? 0.906 -23.552 68.876 1.00 58.34 176 LEU F O 1
ATOM 12482 N N . ASP F 1 177 ? 2.729 -22.455 69.637 1.00 58.10 177 ASP F N 1
ATOM 12483 C CA . ASP F 1 177 ? 2.597 -22.884 71.048 1.00 57.47 177 ASP F CA 1
ATOM 12484 C C . ASP F 1 177 ? 1.160 -22.887 71.581 1.00 55.24 177 ASP F C 1
ATOM 12485 O O . ASP F 1 177 ? 0.721 -23.882 72.126 1.00 57.34 177 ASP F O 1
ATOM 12490 N N . TRP F 1 178 ? 0.448 -21.778 71.438 1.00 52.17 178 TRP F N 1
ATOM 12491 C CA . TRP F 1 178 ? -0.988 -21.718 71.771 1.00 56.32 178 TRP F CA 1
ATOM 12492 C C . TRP F 1 178 ? -1.821 -22.744 71.017 1.00 59.84 178 TRP F C 1
ATOM 12493 O O . TRP F 1 178 ? -2.739 -23.325 71.586 1.00 72.46 178 TRP F O 1
ATOM 12504 N N . ALA F 1 179 ? -1.518 -22.939 69.741 1.00 56.86 179 ALA F N 1
ATOM 12505 C CA . ALA F 1 179 ? -2.271 -23.868 68.909 1.00 59.86 179 ALA F CA 1
ATOM 12506 C C . ALA F 1 179 ? -2.058 -25.319 69.333 1.00 58.89 179 ALA F C 1
ATOM 12507 O O . ALA F 1 179 ? -3.009 -26.094 69.416 1.00 60.77 179 ALA F O 1
ATOM 12509 N N . LEU F 1 180 ? -0.812 -25.672 69.606 1.00 58.36 180 LEU F N 1
ATOM 12510 C CA . LEU F 1 180 ? -0.501 -26.983 70.148 1.00 61.82 180 LEU F CA 1
ATOM 12511 C C . LEU F 1 180 ? -1.094 -27.201 71.553 1.00 66.07 180 LEU F C 1
ATOM 12512 O O . LEU F 1 180 ? -1.596 -28.280 71.838 1.00 76.24 180 LEU F O 1
ATOM 12517 N N . ASP F 1 181 ? -1.092 -26.168 72.395 1.00 65.71 181 ASP F N 1
ATOM 12518 C CA . ASP F 1 181 ? -1.550 -26.279 73.785 1.00 62.68 181 ASP F CA 1
ATOM 12519 C C . ASP F 1 181 ? -3.054 -26.212 73.959 1.00 61.87 181 ASP F C 1
ATOM 12520 O O . ASP F 1 181 ? -3.543 -26.409 75.061 1.00 65.88 181 ASP F O 1
ATOM 12525 N N . ASN F 1 182 ? -3.798 -25.880 72.915 1.00 61.07 182 ASN F N 1
ATOM 12526 C CA . ASN F 1 182 ? -5.250 -25.781 73.045 1.00 62.01 182 ASN F CA 1
ATOM 12527 C C . ASN F 1 182 ? -5.989 -26.575 71.966 1.00 63.22 182 ASN F C 1
ATOM 12528 O O . ASN F 1 182 ? -7.169 -26.332 71.743 1.00 62.29 182 ASN F O 1
ATOM 12533 N N . ASP F 1 183 ? -5.319 -27.541 71.328 1.00 65.01 183 ASP F N 1
ATOM 12534 C CA . ASP F 1 183 ? -5.981 -28.427 70.380 1.00 69.49 183 ASP F CA 1
ATOM 12535 C C . ASP F 1 183 ? -6.625 -27.555 69.292 1.00 68.15 183 ASP F C 1
ATOM 12536 O O . ASP F 1 183 ? -7.835 -27.632 69.056 1.00 72.03 183 ASP F O 1
ATOM 12541 N N . ARG F 1 184 ? -5.827 -26.676 68.683 1.00 63.35 184 ARG F N 1
ATOM 12542 C CA . ARG F 1 184 ? -6.303 -25.817 67.581 1.00 58.62 184 ARG F CA 1
ATOM 12543 C C . ARG F 1 184 ? -5.566 -26.203 66.307 1.00 51.97 184 ARG F C 1
ATOM 12544 O O . ARG F 1 184 ? -4.516 -26.842 66.394 1.00 49.22 184 ARG F O 1
ATOM 12552 N N . PHE F 1 185 ? -6.132 -25.868 65.139 1.00 48.26 185 PHE F N 1
ATOM 12553 C CA . PHE F 1 185 ? -5.578 -26.330 63.831 1.00 49.37 185 PHE F CA 1
ATOM 12554 C C . PHE F 1 185 ? -4.503 -25.386 63.330 1.00 47.55 185 PHE F C 1
ATOM 12555 O O . PHE F 1 185 ? -4.539 -24.205 63.633 1.00 49.30 185 PHE F O 1
ATOM 12563 N N . ILE F 1 186 ? -3.557 -25.921 62.564 1.00 46.30 186 ILE F N 1
ATOM 12564 C CA . ILE F 1 186 ? -2.525 -25.132 61.866 1.00 46.50 186 ILE F CA 1
ATOM 12565 C C . ILE F 1 186 ? -2.615 -25.529 60.394 1.00 42.98 186 ILE F C 1
ATOM 12566 O O . ILE F 1 186 ? -2.415 -26.706 60.059 1.00 47.19 186 ILE F O 1
ATOM 12571 N N . VAL F 1 187 ? -2.894 -24.562 59.520 1.00 39.67 187 VAL F N 1
ATOM 12572 C CA . VAL F 1 187 ? -3.051 -24.848 58.086 1.00 39.25 187 VAL F CA 1
ATOM 12573 C C . VAL F 1 187 ? -2.101 -23.975 57.313 1.00 37.07 187 VAL F C 1
ATOM 12574 O O . VAL F 1 187 ? -2.103 -22.781 57.544 1.00 37.72 187 VAL F O 1
ATOM 12578 N N . THR F 1 188 ? -1.349 -24.558 56.376 1.00 34.59 188 THR F N 1
ATOM 12579 C CA . THR F 1 188 ? -0.243 -23.860 55.684 1.00 36.81 188 THR F CA 1
ATOM 12580 C C . THR F 1 188 ? 0.122 -24.546 54.338 1.00 39.16 188 THR F C 1
ATOM 12581 O O . THR F 1 188 ? -0.039 -25.747 54.221 1.00 42.88 188 THR F O 1
ATOM 12585 N N . LEU F 1 189 ? 0.645 -23.811 53.352 1.00 37.27 189 LEU F N 1
ATOM 12586 C CA . LEU F 1 189 ? 1.195 -24.449 52.171 1.00 42.88 189 LEU F CA 1
ATOM 12587 C C . LEU F 1 189 ? 2.287 -23.661 51.451 1.00 48.01 189 LEU F C 1
ATOM 12588 O O . LEU F 1 189 ? 2.408 -22.464 51.650 1.00 46.35 189 LEU F O 1
ATOM 12593 N N . CYS F 1 190 ? 3.086 -24.372 50.636 1.00 53.81 190 CYS F N 1
ATOM 12594 C CA . CYS F 1 190 ? 4.111 -23.801 49.710 1.00 53.48 190 CYS F CA 1
ATOM 12595 C C . CYS F 1 190 ? 5.441 -23.480 50.452 1.00 47.78 190 CYS F C 1
ATOM 12596 O O . CYS F 1 190 ? 6.176 -24.388 50.809 1.00 45.92 190 CYS F O 1
ATOM 12599 N N . HIS F 1 191 ? 5.756 -22.207 50.646 1.00 43.77 191 HIS F N 1
ATOM 12600 C CA . HIS F 1 191 ? 6.798 -21.800 51.546 1.00 41.82 191 HIS F CA 1
ATOM 12601 C C . HIS F 1 191 ? 6.194 -21.319 52.860 1.00 42.24 191 HIS F C 1
ATOM 12602 O O . HIS F 1 191 ? 6.885 -20.798 53.704 1.00 43.36 191 HIS F O 1
ATOM 12609 N N . GLY F 1 192 ? 4.896 -21.500 53.038 1.00 43.38 192 GLY F N 1
ATOM 12610 C CA . GLY F 1 192 ? 4.252 -21.175 54.286 1.00 45.39 192 GLY F CA 1
ATOM 12611 C C . GLY F 1 192 ? 4.782 -21.951 55.475 1.00 45.91 192 GLY F C 1
ATOM 12612 O O . GLY F 1 192 ? 4.808 -21.403 56.580 1.00 51.19 192 GLY F O 1
ATOM 12613 N N . PRO F 1 193 ? 5.157 -23.239 55.277 1.00 47.56 193 PRO F N 1
ATOM 12614 C CA . PRO F 1 193 ? 5.783 -24.017 56.360 1.00 45.61 193 PRO F CA 1
ATOM 12615 C C . PRO F 1 193 ? 7.033 -23.383 56.962 1.00 43.93 193 PRO F C 1
ATOM 12616 O O . PRO F 1 193 ? 7.346 -23.638 58.134 1.00 40.92 193 PRO F O 1
ATOM 12620 N N . ALA F 1 194 ? 7.719 -22.534 56.194 1.00 43.21 194 ALA F N 1
ATOM 12621 C CA . ALA F 1 194 ? 8.783 -21.705 56.741 1.00 39.62 194 ALA F CA 1
ATOM 12622 C C . ALA F 1 194 ? 8.391 -20.985 58.030 1.00 40.62 194 ALA F C 1
ATOM 12623 O O . ALA F 1 194 ? 9.249 -20.751 58.868 1.00 46.62 194 ALA F O 1
ATOM 12625 N N . ALA F 1 195 ? 7.114 -20.687 58.234 1.00 37.82 195 ALA F N 1
ATOM 12626 C CA . ALA F 1 195 ? 6.654 -20.179 59.527 1.00 39.92 195 ALA F CA 1
ATOM 12627 C C . ALA F 1 195 ? 6.807 -21.157 60.713 1.00 43.08 195 ALA F C 1
ATOM 12628 O O . ALA F 1 195 ? 6.811 -20.741 61.892 1.00 39.97 195 ALA F O 1
ATOM 12630 N N . LEU F 1 196 ? 6.878 -22.450 60.414 1.00 44.63 196 LEU F N 1
ATOM 12631 C CA . LEU F 1 196 ? 7.010 -23.465 61.452 1.00 48.63 196 LEU F CA 1
ATOM 12632 C C . LEU F 1 196 ? 8.435 -23.503 62.013 1.00 46.35 196 LEU F C 1
ATOM 12633 O O . LEU F 1 196 ? 8.675 -24.129 63.048 1.00 51.12 196 LEU F O 1
ATOM 12638 N N . LEU F 1 197 ? 9.368 -22.849 61.326 1.00 43.59 197 LEU F N 1
ATOM 12639 C CA . LEU F 1 197 ? 10.730 -22.711 61.810 1.00 44.12 197 LEU F CA 1
ATOM 12640 C C . LEU F 1 197 ? 10.802 -21.929 63.118 1.00 45.75 197 LEU F C 1
ATOM 12641 O O . LEU F 1 197 ? 11.705 -22.157 63.945 1.00 49.48 197 LEU F O 1
ATOM 12646 N N . SER F 1 198 ? 9.848 -21.020 63.307 1.00 43.14 198 SER F N 1
ATOM 12647 C CA . SER F 1 198 ? 9.744 -20.254 64.541 1.00 42.63 198 SER F CA 1
ATOM 12648 C C . SER F 1 198 ? 9.345 -21.039 65.787 1.00 44.20 198 SER F C 1
ATOM 12649 O O . SER F 1 198 ? 9.327 -20.481 66.879 1.00 45.34 198 SER F O 1
ATOM 12652 N N . ALA F 1 199 ? 8.973 -22.305 65.636 1.00 49.63 199 ALA F N 1
ATOM 12653 C CA . ALA F 1 199 ? 8.627 -23.129 66.791 1.00 55.48 199 ALA F CA 1
ATOM 12654 C C . ALA F 1 199 ? 9.903 -23.437 67.584 1.00 55.63 199 ALA F C 1
ATOM 12655 O O . ALA F 1 199 ? 9.905 -23.332 68.811 1.00 54.13 199 ALA F O 1
ATOM 12657 N N . GLY F 1 200 ? 10.989 -23.751 66.872 1.00 53.24 200 GLY F N 1
ATOM 12658 C CA . GLY F 1 200 ? 12.267 -24.079 67.496 1.00 56.58 200 GLY F CA 1
ATOM 12659 C C . GLY F 1 200 ? 13.226 -22.924 67.728 1.00 57.93 200 GLY F C 1
ATOM 12660 O O . GLY F 1 200 ? 14.437 -23.128 67.746 1.00 55.35 200 GLY F O 1
ATOM 12661 N N . LEU F 1 201 ? 12.698 -21.719 67.922 1.00 62.19 201 LEU F N 1
ATOM 12662 C CA . LEU F 1 201 ? 13.538 -20.526 68.091 1.00 63.93 201 LEU F CA 1
ATOM 12663 C C . LEU F 1 201 ? 14.052 -20.438 69.550 1.00 59.35 201 LEU F C 1
ATOM 12664 O O . LEU F 1 201 ? 13.273 -20.626 70.486 1.00 49.50 201 LEU F O 1
ATOM 12669 N N . ASN F 1 202 ? 15.361 -20.190 69.723 1.00 56.76 202 ASN F N 1
ATOM 12670 C CA . ASN F 1 202 ? 16.009 -20.139 71.049 1.00 59.22 202 ASN F CA 1
ATOM 12671 C C . ASN F 1 202 ? 15.650 -21.382 71.887 1.00 61.85 202 ASN F C 1
ATOM 12672 O O . ASN F 1 202 ? 15.293 -21.270 73.061 1.00 61.45 202 ASN F O 1
ATOM 12677 N N . ARG F 1 203 ? 15.712 -22.550 71.246 1.00 64.35 203 ARG F N 1
ATOM 12678 C CA . ARG F 1 203 ? 15.298 -23.828 71.840 1.00 64.55 203 ARG F CA 1
ATOM 12679 C C . ARG F 1 203 ? 16.142 -24.942 71.264 1.00 69.34 203 ARG F C 1
ATOM 12680 O O . ARG F 1 203 ? 16.571 -24.874 70.104 1.00 65.53 203 ARG F O 1
ATOM 12688 N N . GLU F 1 204 ? 16.374 -25.960 72.091 1.00 77.09 204 GLU F N 1
ATOM 12689 C CA . GLU F 1 204 ? 17.041 -27.189 71.657 1.00 81.34 204 GLU F CA 1
ATOM 12690 C C . GLU F 1 204 ? 16.141 -28.025 70.718 1.00 75.36 204 GLU F C 1
ATOM 12691 O O . GLU F 1 204 ? 16.626 -28.644 69.760 1.00 59.19 204 GLU F O 1
ATOM 12697 N N . LYS F 1 205 ? 14.831 -28.008 70.989 1.00 76.90 205 LYS F N 1
ATOM 12698 C CA . LYS F 1 205 ? 13.880 -28.870 70.292 1.00 79.85 205 LYS F CA 1
ATOM 12699 C C . LYS F 1 205 ? 12.517 -28.176 70.030 1.00 71.53 205 LYS F C 1
ATOM 12700 O O . LYS F 1 205 ? 11.818 -27.742 70.950 1.00 66.34 205 LYS F O 1
ATOM 12706 N N . SER F 1 206 ? 12.164 -28.075 68.750 1.00 65.32 206 SER F N 1
ATOM 12707 C CA . SER F 1 206 ? 10.858 -27.578 68.329 1.00 60.73 206 SER F CA 1
ATOM 12708 C C . SER F 1 206 ? 9.779 -28.514 68.831 1.00 56.51 206 SER F C 1
ATOM 12709 O O . SER F 1 206 ? 9.879 -29.704 68.584 1.00 58.87 206 SER F O 1
ATOM 12712 N N . PRO F 1 207 ? 8.717 -27.995 69.482 1.00 55.81 207 PRO F N 1
ATOM 12713 C CA . PRO F 1 207 ? 7.553 -28.857 69.763 1.00 58.30 207 PRO F CA 1
ATOM 12714 C C . PRO F 1 207 ? 6.809 -29.421 68.535 1.00 61.05 207 PRO F C 1
ATOM 12715 O O . PRO F 1 207 ? 5.651 -29.816 68.673 1.00 64.22 207 PRO F O 1
ATOM 12719 N N . LEU F 1 208 ? 7.465 -29.466 67.370 1.00 60.71 208 LEU F N 1
ATOM 12720 C CA . LEU F 1 208 ? 6.923 -30.053 66.154 1.00 61.73 208 LEU F CA 1
ATOM 12721 C C . LEU F 1 208 ? 7.815 -31.160 65.596 1.00 63.93 208 LEU F C 1
ATOM 12722 O O . LEU F 1 208 ? 7.643 -31.536 64.436 1.00 55.59 208 LEU F O 1
ATOM 12727 N N . GLU F 1 209 ? 8.765 -31.679 66.388 1.00 68.24 209 GLU F N 1
ATOM 12728 C CA . GLU F 1 209 ? 9.652 -32.751 65.907 1.00 70.55 209 GLU F CA 1
ATOM 12729 C C . GLU F 1 209 ? 8.819 -33.986 65.512 1.00 62.85 209 GLU F C 1
ATOM 12730 O O . GLU F 1 209 ? 7.820 -34.294 66.173 1.00 48.23 209 GLU F O 1
ATOM 12736 N N . GLY F 1 210 ? 9.215 -34.653 64.419 1.00 59.60 210 GLY F N 1
ATOM 12737 C CA . GLY F 1 210 ? 8.470 -35.795 63.863 1.00 61.30 210 GLY F CA 1
ATOM 12738 C C . GLY F 1 210 ? 6.976 -35.556 63.649 1.00 63.16 210 GLY F C 1
ATOM 12739 O O . GLY F 1 210 ? 6.157 -36.444 63.918 1.00 61.35 210 GLY F O 1
ATOM 12740 N N . TYR F 1 211 ? 6.629 -34.336 63.221 1.00 62.36 211 TYR F N 1
ATOM 12741 C CA . TYR F 1 211 ? 5.328 -34.030 62.632 1.00 54.11 211 TYR F CA 1
ATOM 12742 C C . TYR F 1 211 ? 5.612 -34.119 61.138 1.00 53.91 211 TYR F C 1
ATOM 12743 O O . TYR F 1 211 ? 6.771 -33.996 60.710 1.00 51.49 211 TYR F O 1
ATOM 12752 N N . SER F 1 212 ? 4.567 -34.337 60.343 1.00 56.17 212 SER F N 1
ATOM 12753 C CA . SER F 1 212 ? 4.727 -34.595 58.906 1.00 57.02 212 SER F CA 1
ATOM 12754 C C . SER F 1 212 ? 4.039 -33.515 58.060 1.00 53.73 212 SER F C 1
ATOM 12755 O O . SER F 1 212 ? 2.871 -33.163 58.312 1.00 46.86 212 SER F O 1
ATOM 12758 N N . VAL F 1 213 ? 4.792 -33.010 57.071 1.00 49.83 213 VAL F N 1
ATOM 12759 C CA . VAL F 1 213 ? 4.381 -31.888 56.228 1.00 50.78 213 VAL F CA 1
ATOM 12760 C C . VAL F 1 213 ? 4.829 -32.093 54.805 1.00 51.67 213 VAL F C 1
ATOM 12761 O O . VAL F 1 213 ? 5.868 -32.706 54.567 1.00 49.09 213 VAL F O 1
ATOM 12765 N N . CYS F 1 214 ? 3.994 -31.625 53.869 1.00 57.61 214 CYS F N 1
ATOM 12766 C CA . CYS F 1 214 ? 4.425 -31.295 52.506 1.00 55.17 214 CYS F CA 1
ATOM 12767 C C . CYS F 1 214 ? 4.951 -29.872 52.471 1.00 48.14 214 CYS F C 1
ATOM 12768 O O . CYS F 1 214 ? 4.459 -28.991 53.149 1.00 45.10 214 CYS F O 1
ATOM 12771 N N . VAL F 1 215 ? 5.929 -29.662 51.618 1.00 45.08 215 VAL F N 1
ATOM 12772 C CA . VAL F 1 215 ? 6.672 -28.434 51.565 1.00 46.96 215 VAL F CA 1
ATOM 12773 C C . VAL F 1 215 ? 7.063 -28.267 50.114 1.00 46.18 215 VAL F C 1
ATOM 12774 O O . VAL F 1 215 ? 7.158 -29.250 49.398 1.00 49.55 215 VAL F O 1
ATOM 12778 N N . PHE F 1 216 ? 7.307 -27.043 49.671 1.00 44.53 216 PHE F N 1
ATOM 12779 C CA . PHE F 1 216 ? 7.762 -26.835 48.312 1.00 46.86 216 PHE F CA 1
ATOM 12780 C C . PHE F 1 216 ? 9.127 -27.501 48.178 1.00 48.07 216 PHE F C 1
ATOM 12781 O O . PHE F 1 216 ? 9.924 -27.420 49.113 1.00 52.00 216 PHE F O 1
ATOM 12789 N N . PRO F 1 217 ? 9.398 -28.173 47.042 1.00 52.58 217 PRO F N 1
ATOM 12790 C CA . PRO F 1 217 ? 10.632 -28.957 46.978 1.00 56.56 217 PRO F CA 1
ATOM 12791 C C . PRO F 1 217 ? 11.876 -28.123 46.700 1.00 58.44 217 PRO F C 1
ATOM 12792 O O . PRO F 1 217 ? 11.813 -27.132 45.981 1.00 65.10 217 PRO F O 1
ATOM 12796 N N . ASP F 1 218 ? 13.006 -28.555 47.236 1.00 57.69 218 ASP F N 1
ATOM 12797 C CA . ASP F 1 218 ? 14.231 -27.794 47.117 1.00 56.70 218 ASP F CA 1
ATOM 12798 C C . ASP F 1 218 ? 14.756 -27.774 45.690 1.00 54.36 218 ASP F C 1
ATOM 12799 O O . ASP F 1 218 ? 15.405 -26.788 45.285 1.00 49.82 218 ASP F O 1
ATOM 12804 N N . SER F 1 219 ? 14.487 -28.842 44.929 1.00 51.99 219 SER F N 1
ATOM 12805 C CA . SER F 1 219 ? 14.959 -28.942 43.526 1.00 52.73 219 SER F CA 1
ATOM 12806 C C . SER F 1 219 ? 14.425 -27.835 42.607 1.00 52.73 219 SER F C 1
ATOM 12807 O O . SER F 1 219 ? 15.150 -27.327 41.729 1.00 55.63 219 SER F O 1
ATOM 12810 N N . LEU F 1 220 ? 13.173 -27.452 42.835 1.00 47.72 220 LEU F N 1
ATOM 12811 C CA . LEU F 1 220 ? 12.543 -26.426 42.045 1.00 46.38 220 LEU F CA 1
ATOM 12812 C C . LEU F 1 220 ? 13.074 -25.023 42.340 1.00 48.36 220 LEU F C 1
ATOM 12813 O O . LEU F 1 220 ? 13.327 -24.259 41.392 1.00 44.87 220 LEU F O 1
ATOM 12818 N N . ASP F 1 221 ? 13.242 -24.690 43.633 1.00 48.16 221 ASP F N 1
ATOM 12819 C CA . ASP F 1 221 ? 13.867 -23.416 44.055 1.00 46.44 221 ASP F CA 1
ATOM 12820 C C . ASP F 1 221 ? 15.314 -23.300 43.595 1.00 47.33 221 ASP F C 1
ATOM 12821 O O . ASP F 1 221 ? 15.717 -22.232 43.183 1.00 55.97 221 ASP F O 1
ATOM 12826 N N . GLU F 1 222 ? 16.090 -24.382 43.638 1.00 50.75 222 GLU F N 1
ATOM 12827 C CA . GLU F 1 222 ? 17.485 -24.374 43.113 1.00 49.82 222 GLU F CA 1
ATOM 12828 C C . GLU F 1 222 ? 17.610 -24.465 41.567 1.00 49.36 222 GLU F C 1
ATOM 12829 O O . GLU F 1 222 ? 18.578 -23.945 40.984 1.00 48.06 222 GLU F O 1
ATOM 12835 N N . GLY F 1 223 ? 16.664 -25.117 40.892 1.00 44.76 223 GLY F N 1
ATOM 12836 C CA . GLY F 1 223 ? 16.867 -25.411 39.475 1.00 43.87 223 GLY F CA 1
ATOM 12837 C C . GLY F 1 223 ? 15.911 -24.741 38.515 1.00 43.21 223 GLY F C 1
ATOM 12838 O O . GLY F 1 223 ? 16.232 -23.691 37.915 1.00 36.18 223 GLY F O 1
ATOM 12839 N N . ALA F 1 224 ? 14.754 -25.396 38.344 1.00 43.66 224 ALA F N 1
ATOM 12840 C CA . ALA F 1 224 ? 13.687 -24.932 37.448 1.00 42.54 224 ALA F CA 1
ATOM 12841 C C . ALA F 1 224 ? 13.369 -23.421 37.639 1.00 43.16 224 ALA F C 1
ATOM 12842 O O . ALA F 1 224 ? 13.557 -22.627 36.699 1.00 44.61 224 ALA F O 1
ATOM 12844 N N . ASN F 1 225 ? 12.998 -23.012 38.857 1.00 42.44 225 ASN F N 1
ATOM 12845 C CA . ASN F 1 225 ? 12.694 -21.595 39.136 1.00 42.25 225 ASN F CA 1
ATOM 12846 C C . ASN F 1 225 ? 13.807 -20.636 38.695 1.00 42.62 225 ASN F C 1
ATOM 12847 O O . ASN F 1 225 ? 13.523 -19.506 38.314 1.00 41.35 225 ASN F O 1
ATOM 12852 N N . ILE F 1 226 ? 15.066 -21.068 38.727 1.00 47.67 226 ILE F N 1
ATOM 12853 C CA . ILE F 1 226 ? 16.162 -20.202 38.264 1.00 50.61 226 ILE F CA 1
ATOM 12854 C C . ILE F 1 226 ? 16.334 -20.310 36.755 1.00 50.19 226 ILE F C 1
ATOM 12855 O O . ILE F 1 226 ? 16.400 -19.290 36.071 1.00 47.49 226 ILE F O 1
ATOM 12860 N N . GLU F 1 227 ? 16.387 -21.537 36.244 1.00 54.48 227 GLU F N 1
ATOM 12861 C CA . GLU F 1 227 ? 16.541 -21.768 34.809 1.00 57.93 227 GLU F CA 1
ATOM 12862 C C . GLU F 1 227 ? 15.567 -20.871 34.048 1.00 57.62 227 GLU F C 1
ATOM 12863 O O . GLU F 1 227 ? 15.995 -20.094 33.184 1.00 56.58 227 GLU F O 1
ATOM 12869 N N . ILE F 1 228 ? 14.280 -20.927 34.426 1.00 52.96 228 ILE F N 1
ATOM 12870 C CA . ILE F 1 228 ? 13.212 -20.225 33.689 1.00 50.90 228 ILE F CA 1
ATOM 12871 C C . ILE F 1 228 ? 12.899 -18.802 34.129 1.00 47.52 228 ILE F C 1
ATOM 12872 O O . ILE F 1 228 ? 11.954 -18.207 33.613 1.00 50.21 228 ILE F O 1
ATOM 12877 N N . GLY F 1 229 ? 13.659 -18.252 35.071 1.00 44.19 229 GLY F N 1
ATOM 12878 C CA . GLY F 1 229 ? 13.506 -16.834 35.454 1.00 43.08 229 GLY F CA 1
ATOM 12879 C C . GLY F 1 229 ? 12.318 -16.438 36.326 1.00 37.49 229 GLY F C 1
ATOM 12880 O O . GLY F 1 229 ? 11.894 -15.301 36.287 1.00 35.18 229 GLY F O 1
ATOM 12881 N N . TYR F 1 230 ? 11.782 -17.382 37.090 1.00 36.74 230 TYR F N 1
ATOM 12882 C CA . TYR F 1 230 ? 10.798 -17.104 38.136 1.00 37.25 230 TYR F CA 1
ATOM 12883 C C . TYR F 1 230 ? 11.510 -16.332 39.240 1.00 40.34 230 TYR F C 1
ATOM 12884 O O . TYR F 1 230 ? 11.003 -15.338 39.735 1.00 39.94 230 TYR F O 1
ATOM 12893 N N . LEU F 1 231 ? 12.689 -16.831 39.617 1.00 42.38 231 LEU F N 1
ATOM 12894 C CA . LEU F 1 231 ? 13.589 -16.144 40.525 1.00 40.68 231 LEU F CA 1
ATOM 12895 C C . LEU F 1 231 ? 14.697 -15.459 39.726 1.00 39.28 231 LEU F C 1
ATOM 12896 O O . LEU F 1 231 ? 15.244 -16.023 38.770 1.00 40.52 231 LEU F O 1
ATOM 12901 N N . PRO F 1 232 ? 15.041 -14.230 40.122 1.00 37.94 232 PRO F N 1
ATOM 12902 C CA . PRO F 1 232 ? 16.207 -13.558 39.569 1.00 37.96 232 PRO F CA 1
ATOM 12903 C C . PRO F 1 232 ? 17.558 -13.964 40.216 1.00 35.42 232 PRO F C 1
ATOM 12904 O O . PRO F 1 232 ? 18.603 -13.491 39.771 1.00 34.10 232 PRO F O 1
ATOM 12908 N N . GLY F 1 233 ? 17.523 -14.825 41.235 1.00 33.88 233 GLY F N 1
ATOM 12909 C CA . GLY F 1 233 ? 18.728 -15.373 41.851 1.00 35.51 233 GLY F CA 1
ATOM 12910 C C . GLY F 1 233 ? 18.387 -16.460 42.849 1.00 38.14 233 GLY F C 1
ATOM 12911 O O . GLY F 1 233 ? 17.238 -16.914 42.921 1.00 38.79 233 GLY F O 1
ATOM 12912 N N . ARG F 1 234 ? 19.376 -16.846 43.655 1.00 40.37 234 ARG F N 1
ATOM 12913 C CA . ARG F 1 234 ? 19.279 -18.043 44.496 1.00 43.29 234 ARG F CA 1
ATOM 12914 C C . ARG F 1 234 ? 18.961 -17.684 45.944 1.00 40.37 234 ARG F C 1
ATOM 12915 O O . ARG F 1 234 ? 19.547 -16.764 46.489 1.00 44.38 234 ARG F O 1
ATOM 12923 N N . LEU F 1 235 ? 18.060 -18.416 46.580 1.00 40.18 235 LEU F N 1
ATOM 12924 C CA . LEU F 1 235 ? 17.732 -18.180 48.003 1.00 39.31 235 LEU F CA 1
ATOM 12925 C C . LEU F 1 235 ? 18.934 -18.452 48.922 1.00 42.93 235 LEU F C 1
ATOM 12926 O O . LEU F 1 235 ? 19.790 -19.267 48.623 1.00 50.34 235 LEU F O 1
ATOM 12931 N N . LYS F 1 236 ? 18.990 -17.776 50.056 1.00 47.94 236 LYS F N 1
ATOM 12932 C CA . LYS F 1 236 ? 20.103 -17.931 51.007 1.00 44.27 236 LYS F CA 1
ATOM 12933 C C . LYS F 1 236 ? 19.989 -19.254 51.715 1.00 44.88 236 LYS F C 1
ATOM 12934 O O . LYS F 1 236 ? 20.975 -19.772 52.184 1.00 50.03 236 LYS F O 1
ATOM 12940 N N . TRP F 1 237 ? 18.766 -19.749 51.851 1.00 48.13 237 TRP F N 1
ATOM 12941 C CA . TRP F 1 237 ? 18.486 -21.016 52.516 1.00 48.11 237 TRP F CA 1
ATOM 12942 C C . TRP F 1 237 ? 17.139 -21.543 52.027 1.00 48.33 237 TRP F C 1
ATOM 12943 O O . TRP F 1 237 ? 16.413 -20.810 51.343 1.00 47.07 237 TRP F O 1
ATOM 12954 N N . LEU F 1 238 ? 16.829 -22.800 52.391 1.00 47.15 238 LEU F N 1
ATOM 12955 C CA . LEU F 1 238 ? 15.713 -23.591 51.826 1.00 44.11 238 LEU F CA 1
ATOM 12956 C C . LEU F 1 238 ? 14.886 -24.217 52.930 1.00 44.49 238 LEU F C 1
ATOM 12957 O O . LEU F 1 238 ? 15.403 -24.676 53.955 1.00 47.68 238 LEU F O 1
ATOM 12962 N N . VAL F 1 239 ? 13.588 -24.253 52.688 1.00 45.02 239 VAL F N 1
ATOM 12963 C CA . VAL F 1 239 ? 12.599 -24.438 53.744 1.00 45.09 239 VAL F CA 1
ATOM 12964 C C . VAL F 1 239 ? 12.490 -25.888 54.176 1.00 47.16 239 VAL F C 1
ATOM 12965 O O . VAL F 1 239 ? 12.355 -26.180 55.366 1.00 54.07 239 VAL F O 1
ATOM 12969 N N . ALA F 1 240 ? 12.514 -26.788 53.208 1.00 50.36 240 ALA F N 1
ATOM 12970 C CA . ALA F 1 240 ? 12.426 -28.211 53.493 1.00 58.16 240 ALA F CA 1
ATOM 12971 C C . ALA F 1 240 ? 13.710 -28.675 54.193 1.00 56.84 240 ALA F C 1
ATOM 12972 O O . ALA F 1 240 ? 13.656 -29.403 55.178 1.00 59.13 240 ALA F O 1
ATOM 12974 N N . ASP F 1 241 ? 14.852 -28.238 53.682 1.00 57.71 241 ASP F N 1
ATOM 12975 C CA . ASP F 1 241 ? 16.138 -28.517 54.313 1.00 60.57 241 ASP F CA 1
ATOM 12976 C C . ASP F 1 241 ? 16.164 -28.148 55.820 1.00 63.43 241 ASP F C 1
ATOM 12977 O O . ASP F 1 241 ? 16.461 -28.992 56.681 1.00 64.33 241 ASP F O 1
ATOM 12982 N N . LEU F 1 242 ? 15.811 -26.904 56.126 1.00 57.88 242 LEU F N 1
ATOM 12983 C CA . LEU F 1 242 ? 15.834 -26.417 57.501 1.00 55.20 242 LEU F CA 1
ATOM 12984 C C . LEU F 1 242 ? 14.782 -27.065 58.369 1.00 57.56 242 LEU F C 1
ATOM 12985 O O . LEU F 1 242 ? 15.014 -27.262 59.562 1.00 61.72 242 LEU F O 1
ATOM 12990 N N . LEU F 1 243 ? 13.619 -27.364 57.793 1.00 58.16 243 LEU F N 1
ATOM 12991 C CA . LEU F 1 243 ? 12.546 -28.042 58.536 1.00 56.91 243 LEU F CA 1
ATOM 12992 C C . LEU F 1 243 ? 12.900 -29.504 58.863 1.00 56.46 243 LEU F C 1
ATOM 12993 O O . LEU F 1 243 ? 12.491 -30.033 59.906 1.00 52.35 243 LEU F O 1
ATOM 12998 N N . THR F 1 244 ? 13.633 -30.141 57.953 1.00 55.81 244 THR F N 1
ATOM 12999 C CA . THR F 1 244 ? 14.234 -31.436 58.203 1.00 61.62 244 THR F CA 1
ATOM 13000 C C . THR F 1 244 ? 15.282 -31.287 59.332 1.00 61.81 244 THR F C 1
ATOM 13001 O O . THR F 1 244 ? 15.127 -31.922 60.370 1.00 60.32 244 THR F O 1
ATOM 13005 N N . LYS F 1 245 ? 16.283 -30.410 59.173 1.00 59.61 245 LYS F N 1
ATOM 13006 C CA . LYS F 1 245 ? 17.269 -30.108 60.253 1.00 53.84 245 LYS F CA 1
ATOM 13007 C C . LYS F 1 245 ? 16.655 -29.804 61.630 1.00 53.37 245 LYS F C 1
ATOM 13008 O O . LYS F 1 245 ? 17.341 -29.943 62.643 1.00 50.44 245 LYS F O 1
ATOM 13014 N N . GLN F 1 246 ? 15.397 -29.343 61.658 1.00 52.06 246 GLN F N 1
ATOM 13015 C CA . GLN F 1 246 ? 14.620 -29.228 62.900 1.00 52.66 246 GLN F CA 1
ATOM 13016 C C . GLN F 1 246 ? 13.856 -30.501 63.267 1.00 55.60 246 GLN F C 1
ATOM 13017 O O . GLN F 1 246 ? 13.176 -30.534 64.303 1.00 54.58 246 GLN F O 1
ATOM 13023 N N . GLY F 1 247 ? 13.951 -31.532 62.425 1.00 55.02 247 GLY F N 1
ATOM 13024 C CA . GLY F 1 247 ? 13.356 -32.836 62.688 1.00 59.26 247 GLY F CA 1
ATOM 13025 C C . GLY F 1 247 ? 11.889 -33.023 62.326 1.00 63.53 247 GLY F C 1
ATOM 13026 O O . GLY F 1 247 ? 11.163 -33.766 63.017 1.00 66.29 247 GLY F O 1
ATOM 13027 N N . LEU F 1 248 ? 11.447 -32.367 61.254 1.00 63.55 248 LEU F N 1
ATOM 13028 C CA . LEU F 1 248 ? 10.116 -32.608 60.695 1.00 63.15 248 LEU F CA 1
ATOM 13029 C C . LEU F 1 248 ? 10.263 -33.526 59.470 1.00 61.41 248 LEU F C 1
ATOM 13030 O O . LEU F 1 248 ? 11.298 -33.520 58.769 1.00 50.79 248 LEU F O 1
ATOM 13035 N N . LYS F 1 249 ? 9.227 -34.332 59.244 1.00 65.30 249 LYS F N 1
ATOM 13036 C CA . LYS F 1 249 ? 9.207 -35.259 58.123 1.00 70.59 249 LYS F CA 1
ATOM 13037 C C . LYS F 1 249 ? 8.674 -34.528 56.897 1.00 65.26 249 LYS F C 1
ATOM 13038 O O . LYS F 1 249 ? 7.473 -34.244 56.796 1.00 58.85 249 LYS F O 1
ATOM 13044 N N . VAL F 1 250 ? 9.590 -34.191 55.993 1.00 63.84 250 VAL F N 1
ATOM 13045 C CA . VAL F 1 250 ? 9.236 -33.643 54.693 1.00 65.47 250 VAL F CA 1
ATOM 13046 C C . VAL F 1 250 ? 8.803 -34.823 53.858 1.00 61.25 250 VAL F C 1
ATOM 13047 O O . VAL F 1 250 ? 9.639 -35.602 53.420 1.00 62.58 250 VAL F O 1
ATOM 13051 N N . VAL F 1 251 ? 7.499 -34.932 53.621 1.00 62.41 251 VAL F N 1
ATOM 13052 C CA . VAL F 1 251 ? 6.929 -36.121 52.980 1.00 62.05 251 VAL F CA 1
ATOM 13053 C C . VAL F 1 251 ? 7.074 -36.139 51.442 1.00 58.57 251 VAL F C 1
ATOM 13054 O O . VAL F 1 251 ? 7.026 -37.206 50.831 1.00 57.23 251 VAL F O 1
ATOM 13058 N N . ASN F 1 252 ? 7.285 -34.984 50.824 1.00 55.40 252 ASN F N 1
ATOM 13059 C CA . ASN F 1 252 ? 7.321 -34.904 49.377 1.00 57.06 252 ASN F CA 1
ATOM 13060 C C . ASN F 1 252 ? 8.679 -34.481 48.875 1.00 59.10 252 ASN F C 1
ATOM 13061 O O . ASN F 1 252 ? 9.492 -33.936 49.621 1.00 62.64 252 ASN F O 1
ATOM 13066 N N . ASP F 1 253 ? 8.897 -34.743 47.594 1.00 58.83 253 ASP F N 1
ATOM 13067 C CA . ASP F 1 253 ? 10.052 -34.253 46.866 1.00 61.00 253 ASP F CA 1
ATOM 13068 C C . ASP F 1 253 ? 9.654 -33.635 45.526 1.00 60.05 253 ASP F C 1
ATOM 13069 O O . ASP F 1 253 ? 10.519 -33.355 44.695 1.00 57.23 253 ASP F O 1
ATOM 13074 N N . ASP F 1 254 ? 8.356 -33.418 45.317 1.00 65.19 254 ASP F N 1
ATOM 13075 C CA . ASP F 1 254 ? 7.828 -32.930 44.036 1.00 62.67 254 ASP F CA 1
ATOM 13076 C C . ASP F 1 254 ? 6.574 -32.032 44.229 1.00 58.24 254 ASP F C 1
ATOM 13077 O O . ASP F 1 254 ? 5.959 -32.045 45.308 1.00 48.81 254 ASP F O 1
ATOM 13082 N N . MET F 1 255 ? 6.222 -31.283 43.170 1.00 56.54 255 MET F N 1
ATOM 13083 C CA . MET F 1 255 ? 5.054 -30.372 43.132 1.00 55.89 255 MET F CA 1
ATOM 13084 C C . MET F 1 255 ? 3.865 -31.050 42.436 1.00 54.31 255 MET F C 1
ATOM 13085 O O . MET F 1 255 ? 3.840 -31.146 41.204 1.00 45.98 255 MET F O 1
ATOM 13090 N N . THR F 1 256 ? 2.883 -31.503 43.225 1.00 53.54 256 THR F N 1
ATOM 13091 C CA . THR F 1 256 ? 1.764 -32.306 42.699 1.00 54.82 256 THR F CA 1
ATOM 13092 C C . THR F 1 256 ? 0.363 -31.964 43.209 1.00 52.18 256 THR F C 1
ATOM 13093 O O . THR F 1 256 ? -0.584 -32.686 42.904 1.00 58.20 256 THR F O 1
ATOM 13097 N N . GLY F 1 257 ? 0.205 -30.889 43.968 1.00 51.47 257 GLY F N 1
ATOM 13098 C CA . GLY F 1 257 ? -1.076 -30.620 44.666 1.00 49.24 257 GLY F CA 1
ATOM 13099 C C . GLY F 1 257 ? -1.456 -31.634 45.736 1.00 49.69 257 GLY F C 1
ATOM 13100 O O . GLY F 1 257 ? -2.635 -31.827 46.037 1.00 52.47 257 GLY F O 1
ATOM 13101 N N . ARG F 1 258 ? -0.450 -32.275 46.322 1.00 50.61 258 ARG F N 1
ATOM 13102 C CA . ARG F 1 258 ? -0.654 -33.237 47.382 1.00 52.10 258 ARG F CA 1
ATOM 13103 C C . ARG F 1 258 ? -0.885 -32.508 48.686 1.00 51.89 258 ARG F C 1
ATOM 13104 O O . ARG F 1 258 ? -0.207 -31.541 48.969 1.00 52.48 258 ARG F O 1
ATOM 13112 N N . THR F 1 259 ? -1.832 -32.999 49.475 1.00 55.13 259 THR F N 1
ATOM 13113 C CA . THR F 1 259 ? -2.117 -32.482 50.809 1.00 56.11 259 THR F CA 1
ATOM 13114 C C . THR F 1 259 ? -1.735 -33.529 51.876 1.00 56.09 259 THR F C 1
ATOM 13115 O O . THR F 1 259 ? -1.290 -34.638 51.537 1.00 50.29 259 THR F O 1
ATOM 13119 N N . LEU F 1 260 ? -1.889 -33.169 53.154 1.00 53.37 260 LEU F N 1
ATOM 13120 C CA . LEU F 1 260 ? -1.559 -34.069 54.253 1.00 57.10 260 LEU F CA 1
ATOM 13121 C C . LEU F 1 260 ? -2.014 -33.577 55.616 1.00 55.70 260 LEU F C 1
ATOM 13122 O O . LEU F 1 260 ? -1.646 -32.495 56.048 1.00 66.12 260 LEU F O 1
ATOM 13127 N N . LYS F 1 261 ? -2.769 -34.417 56.305 1.00 57.63 261 LYS F N 1
ATOM 13128 C CA . LYS F 1 261 ? -3.188 -34.176 57.672 1.00 59.02 261 LYS F CA 1
ATOM 13129 C C . LYS F 1 261 ? -2.374 -35.069 58.605 1.00 63.33 261 LYS F C 1
ATOM 13130 O O . LYS F 1 261 ? -2.639 -36.266 58.709 1.00 75.50 261 LYS F O 1
ATOM 13136 N N . ASP F 1 262 ? -1.371 -34.492 59.257 1.00 64.04 262 ASP F N 1
ATOM 13137 C CA . ASP F 1 262 ? -0.787 -35.090 60.444 1.00 62.26 262 ASP F CA 1
ATOM 13138 C C . ASP F 1 262 ? -1.432 -34.419 61.644 1.00 64.09 262 ASP F C 1
ATOM 13139 O O . ASP F 1 262 ? -1.255 -33.228 61.839 1.00 72.28 262 ASP F O 1
ATOM 13144 N N . ARG F 1 263 ? -2.162 -35.184 62.455 1.00 63.81 263 ARG F N 1
ATOM 13145 C CA . ARG F 1 263 ? -2.837 -34.672 63.674 1.00 62.88 263 ARG F CA 1
ATOM 13146 C C . ARG F 1 263 ? -3.668 -33.453 63.245 1.00 58.26 263 ARG F C 1
ATOM 13147 O O . ARG F 1 263 ? -4.390 -33.580 62.263 1.00 55.06 263 ARG F O 1
ATOM 13155 N N . LYS F 1 264 ? -3.549 -32.294 63.906 1.00 61.44 264 LYS F N 1
ATOM 13156 C CA . LYS F 1 264 ? -4.204 -31.044 63.453 1.00 59.72 264 LYS F CA 1
ATOM 13157 C C . LYS F 1 264 ? -3.334 -30.086 62.610 1.00 52.15 264 LYS F C 1
ATOM 13158 O O . LYS F 1 264 ? -3.762 -28.968 62.355 1.00 49.85 264 LYS F O 1
ATOM 13164 N N . LEU F 1 265 ? -2.163 -30.546 62.155 1.00 47.85 265 LEU F N 1
ATOM 13165 C CA . LEU F 1 265 ? -1.328 -29.823 61.188 1.00 47.22 265 LEU F CA 1
ATOM 13166 C C . LEU F 1 265 ? -1.692 -30.172 59.721 1.00 49.00 265 LEU F C 1
ATOM 13167 O O . LEU F 1 265 ? -1.181 -31.144 59.134 1.00 50.24 265 LEU F O 1
ATOM 13172 N N . LEU F 1 266 ? -2.521 -29.329 59.106 1.00 49.29 266 LEU F N 1
ATOM 13173 C CA . LEU F 1 266 ? -2.975 -29.561 57.721 1.00 49.41 266 LEU F CA 1
ATOM 13174 C C . LEU F 1 266 ? -2.059 -28.772 56.788 1.00 48.69 266 LEU F C 1
ATOM 13175 O O . LEU F 1 266 ? -1.846 -27.590 56.995 1.00 50.29 266 LEU F O 1
ATOM 13180 N N . THR F 1 267 ? -1.526 -29.421 55.756 1.00 47.10 267 THR F N 1
ATOM 13181 C CA . THR F 1 267 ? -0.465 -28.835 54.934 1.00 44.12 267 THR F CA 1
ATOM 13182 C C . THR F 1 267 ? -0.614 -29.155 53.428 1.00 42.59 267 THR F C 1
ATOM 13183 O O . THR F 1 267 ? -1.151 -30.179 53.073 1.00 46.26 267 THR F O 1
ATOM 13187 N N . GLY F 1 268 ? -0.102 -28.289 52.551 1.00 41.59 268 GLY F N 1
ATOM 13188 C CA . GLY F 1 268 ? -0.043 -28.543 51.105 1.00 39.79 268 GLY F CA 1
ATOM 13189 C C . GLY F 1 268 ? 1.343 -28.291 50.576 1.00 41.80 268 GLY F C 1
ATOM 13190 O O . GLY F 1 268 ? 2.203 -27.817 51.309 1.00 49.48 268 GLY F O 1
ATOM 13191 N N . ASP F 1 269 ? 1.576 -28.603 49.304 1.00 43.88 269 ASP F N 1
ATOM 13192 C CA . ASP F 1 269 ? 2.936 -28.563 48.742 1.00 47.54 269 ASP F CA 1
ATOM 13193 C C . ASP F 1 269 ? 3.260 -27.389 47.810 1.00 45.31 269 ASP F C 1
ATOM 13194 O O . ASP F 1 269 ? 4.420 -27.064 47.645 1.00 45.37 269 ASP F O 1
ATOM 13199 N N . SER F 1 270 ? 2.252 -26.759 47.206 1.00 48.05 270 SER F N 1
ATOM 13200 C CA . SER F 1 270 ? 2.470 -25.723 46.160 1.00 48.02 270 SER F CA 1
ATOM 13201 C C . SER F 1 270 ? 1.150 -24.994 45.868 1.00 44.92 270 SER F C 1
ATOM 13202 O O . SER F 1 270 ? 0.156 -25.288 46.518 1.00 40.99 270 SER F O 1
ATOM 13205 N N . PRO F 1 271 ? 1.129 -24.046 44.892 1.00 46.88 271 PRO F N 1
ATOM 13206 C CA . PRO F 1 271 ? -0.179 -23.476 44.436 1.00 46.49 271 PRO F CA 1
ATOM 13207 C C . PRO F 1 271 ? -1.229 -24.503 43.974 1.00 41.49 271 PRO F C 1
ATOM 13208 O O . PRO F 1 271 ? -2.422 -24.286 44.173 1.00 35.46 271 PRO F O 1
ATOM 13212 N N . LEU F 1 272 ? -0.778 -25.626 43.419 1.00 41.77 272 LEU F N 1
ATOM 13213 C CA . LEU F 1 272 ? -1.690 -26.690 42.951 1.00 45.33 272 LEU F CA 1
ATOM 13214 C C . LEU F 1 272 ? -2.507 -27.372 44.069 1.00 40.29 272 LEU F C 1
ATOM 13215 O O . LEU F 1 272 ? -3.536 -27.987 43.807 1.00 37.26 272 LEU F O 1
ATOM 13220 N N . ALA F 1 273 ? -2.038 -27.257 45.307 1.00 41.71 273 ALA F N 1
ATOM 13221 C CA . ALA F 1 273 ? -2.718 -27.842 46.479 1.00 40.09 273 ALA F CA 1
ATOM 13222 C C . ALA F 1 273 ? -3.824 -26.982 47.041 1.00 35.64 273 ALA F C 1
ATOM 13223 O O . ALA F 1 273 ? -4.432 -27.354 48.050 1.00 35.94 273 ALA F O 1
ATOM 13225 N N . SER F 1 274 ? -4.095 -25.848 46.404 1.00 36.17 274 SER F N 1
ATOM 13226 C CA . SER F 1 274 ? -4.923 -24.818 47.018 1.00 39.05 274 SER F CA 1
ATOM 13227 C C . SER F 1 274 ? -6.352 -25.260 47.251 1.00 40.75 274 SER F C 1
ATOM 13228 O O . SER F 1 274 ? -6.848 -25.187 48.396 1.00 42.10 274 SER F O 1
ATOM 13231 N N . ASN F 1 275 ? -7.000 -25.729 46.185 1.00 41.24 275 ASN F N 1
ATOM 13232 C CA . ASN F 1 275 ? -8.414 -26.072 46.266 1.00 44.32 275 ASN F CA 1
ATOM 13233 C C . ASN F 1 275 ? -8.600 -27.265 47.244 1.00 45.58 275 ASN F C 1
ATOM 13234 O O . ASN F 1 275 ? -9.409 -27.188 48.197 1.00 39.51 275 ASN F O 1
ATOM 13239 N N . GLU F 1 276 ? -7.777 -28.310 47.074 1.00 45.43 276 GLU F N 1
ATOM 13240 C CA . GLU F 1 276 ? -7.864 -29.507 47.930 1.00 47.60 276 GLU F CA 1
ATOM 13241 C C . GLU F 1 276 ? -7.572 -29.169 49.388 1.00 44.38 276 GLU F C 1
ATOM 13242 O O . GLU F 1 276 ? -8.226 -29.728 50.274 1.00 41.96 276 GLU F O 1
ATOM 13248 N N . LEU F 1 277 ? -6.634 -28.251 49.654 1.00 38.89 277 LEU F N 1
ATOM 13249 C CA . LEU F 1 277 ? -6.379 -27.877 51.046 1.00 38.64 277 LEU F CA 1
ATOM 13250 C C . LEU F 1 277 ? -7.565 -27.118 51.615 1.00 39.14 277 LEU F C 1
ATOM 13251 O O . LEU F 1 277 ? -7.899 -27.269 52.800 1.00 38.54 277 LEU F O 1
ATOM 13256 N N . GLY F 1 278 ? -8.226 -26.325 50.778 1.00 38.64 278 GLY F N 1
ATOM 13257 C CA . GLY F 1 278 ? -9.478 -25.707 51.190 1.00 39.17 278 GLY F CA 1
ATOM 13258 C C . GLY F 1 278 ? -10.522 -26.717 51.621 1.00 39.44 278 GLY F C 1
ATOM 13259 O O . GLY F 1 278 ? -11.247 -26.487 52.601 1.00 35.60 278 GLY F O 1
ATOM 13260 N N . LYS F 1 279 ? -10.609 -27.835 50.893 1.00 45.69 279 LYS F N 1
ATOM 13261 C CA . LYS F 1 279 ? -11.625 -28.884 51.205 1.00 53.12 279 LYS F CA 1
ATOM 13262 C C . LYS F 1 279 ? -11.302 -29.525 52.564 1.00 50.15 279 LYS F C 1
ATOM 13263 O O . LYS F 1 279 ? -12.137 -29.558 53.480 1.00 49.28 279 LYS F O 1
ATOM 13269 N N . LEU F 1 280 ? -10.058 -29.992 52.663 1.00 52.06 280 LEU F N 1
ATOM 13270 C CA . LEU F 1 280 ? -9.492 -30.639 53.859 1.00 53.43 280 LEU F CA 1
ATOM 13271 C C . LEU F 1 280 ? -9.604 -29.728 55.092 1.00 55.88 280 LEU F C 1
ATOM 13272 O O . LEU F 1 280 ? -9.861 -30.200 56.200 1.00 58.79 280 LEU F O 1
ATOM 13277 N N . ALA F 1 281 ? -9.420 -28.425 54.884 1.00 54.24 281 ALA F N 1
ATOM 13278 C CA . ALA F 1 281 ? -9.500 -27.452 55.955 1.00 52.91 281 ALA F CA 1
ATOM 13279 C C . ALA F 1 281 ? -10.887 -27.421 56.520 1.00 50.02 281 ALA F C 1
ATOM 13280 O O . ALA F 1 281 ? -11.065 -27.560 57.724 1.00 46.91 281 ALA F O 1
ATOM 13282 N N . VAL F 1 282 ? -11.869 -27.264 55.639 1.00 52.57 282 VAL F N 1
ATOM 13283 C CA . VAL F 1 282 ? -13.278 -27.187 56.059 1.00 53.96 282 VAL F CA 1
ATOM 13284 C C . VAL F 1 282 ? -13.804 -28.532 56.619 1.00 57.18 282 VAL F C 1
ATOM 13285 O O . VAL F 1 282 ? -14.596 -28.552 57.592 1.00 51.54 282 VAL F O 1
ATOM 13289 N N . ASN F 1 283 ? -13.381 -29.645 56.015 1.00 53.03 283 ASN F N 1
ATOM 13290 C CA . ASN F 1 283 ? -13.804 -30.948 56.517 1.00 55.67 283 ASN F CA 1
ATOM 13291 C C . ASN F 1 283 ? -13.314 -31.117 57.934 1.00 57.97 283 ASN F C 1
ATOM 13292 O O . ASN F 1 283 ? -14.121 -31.215 58.860 1.00 63.12 283 ASN F O 1
ATOM 13297 N N . GLU F 1 284 ? -11.998 -31.071 58.106 1.00 57.17 284 GLU F N 1
ATOM 13298 C CA . GLU F 1 284 ? -11.398 -31.390 59.387 1.00 55.63 284 GLU F CA 1
ATOM 13299 C C . GLU F 1 284 ? -11.845 -30.472 60.477 1.00 54.70 284 GLU F C 1
ATOM 13300 O O . GLU F 1 284 ? -12.029 -30.899 61.611 1.00 53.58 284 GLU F O 1
ATOM 13306 N N . MET F 1 285 ? -12.064 -29.212 60.143 1.00 56.13 285 MET F N 1
ATOM 13307 C CA . MET F 1 285 ? -12.538 -28.279 61.145 1.00 56.91 285 MET F CA 1
ATOM 13308 C C . MET F 1 285 ? -13.966 -28.623 61.549 1.00 54.70 285 MET F C 1
ATOM 13309 O O . MET F 1 285 ? -14.255 -28.619 62.730 1.00 55.95 285 MET F O 1
ATOM 13314 N N . LEU F 1 286 ? -14.836 -28.964 60.588 1.00 55.30 286 LEU F N 1
ATOM 13315 C CA . LEU F 1 286 ? -16.244 -29.327 60.895 1.00 56.25 286 LEU F CA 1
ATOM 13316 C C . LEU F 1 286 ? -16.378 -30.690 61.592 1.00 56.47 286 LEU F C 1
ATOM 13317 O O . LEU F 1 286 ? -17.030 -30.794 62.626 1.00 50.51 286 LEU F O 1
ATOM 13322 N N . ASN F 1 287 ? -15.707 -31.715 61.067 1.00 64.39 287 ASN F N 1
ATOM 13323 C CA . ASN F 1 287 ? -15.676 -33.056 61.712 1.00 69.92 287 ASN F CA 1
ATOM 13324 C C . ASN F 1 287 ? -15.029 -33.082 63.120 1.00 72.92 287 ASN F C 1
ATOM 13325 O O . ASN F 1 287 ? -14.840 -34.164 63.688 1.00 73.66 287 ASN F O 1
ATOM 13330 N N . ALA F 1 288 ? -14.664 -31.910 63.655 1.00 72.18 288 ALA F N 1
ATOM 13331 C CA . ALA F 1 288 ? -14.132 -31.769 65.010 1.00 70.33 288 ALA F CA 1
ATOM 13332 C C . ALA F 1 288 ? -14.887 -30.767 65.882 1.00 63.98 288 ALA F C 1
ATOM 13333 O O . ALA F 1 288 ? -14.473 -30.550 67.010 1.00 58.75 288 ALA F O 1
ATOM 13335 N N . ILE F 1 289 ? -15.963 -30.155 65.375 1.00 65.84 289 ILE F N 1
ATOM 13336 C CA . ILE F 1 289 ? -16.810 -29.248 66.175 1.00 64.88 289 ILE F CA 1
ATOM 13337 C C . ILE F 1 289 ? -18.260 -29.710 66.351 1.00 66.20 289 ILE F C 1
ATOM 13338 O O . ILE F 1 289 ? -18.990 -29.096 67.126 1.00 66.41 289 ILE F O 1
ATOM 13343 N N . GLN F 1 290 ? -18.690 -30.729 65.599 1.00 74.33 290 GLN F N 1
ATOM 13344 C CA . GLN F 1 290 ? -19.799 -31.619 66.007 1.00 79.26 290 GLN F CA 1
ATOM 13345 C C . GLN F 1 290 ? -19.798 -32.904 65.170 1.00 81.65 290 GLN F C 1
ATOM 13346 O O . GLN F 1 290 ? -20.014 -32.870 63.958 1.00 74.27 290 GLN F O 1
ATOM 13352 N N . ASN G 1 6 ? 54.163 30.099 31.258 1.00 74.64 6 ASN G N 1
ATOM 13353 C CA . ASN G 1 6 ? 52.670 30.132 31.143 1.00 78.20 6 ASN G CA 1
ATOM 13354 C C . ASN G 1 6 ? 52.069 29.032 30.244 1.00 81.99 6 ASN G C 1
ATOM 13355 O O . ASN G 1 6 ? 50.853 28.807 30.281 1.00 75.77 6 ASN G O 1
ATOM 13360 N N . GLU G 1 7 ? 52.907 28.336 29.469 1.00 82.50 7 GLU G N 1
ATOM 13361 C CA . GLU G 1 7 ? 52.502 27.092 28.768 1.00 82.03 7 GLU G CA 1
ATOM 13362 C C . GLU G 1 7 ? 52.054 25.929 29.711 1.00 70.79 7 GLU G C 1
ATOM 13363 O O . GLU G 1 7 ? 51.376 24.990 29.282 1.00 63.77 7 GLU G O 1
ATOM 13369 N N . LEU G 1 8 ? 52.431 25.996 30.987 1.00 60.96 8 LEU G N 1
ATOM 13370 C CA . LEU G 1 8 ? 52.469 24.815 31.847 1.00 49.73 8 LEU G CA 1
ATOM 13371 C C . LEU G 1 8 ? 51.166 24.620 32.599 1.00 41.22 8 LEU G C 1
ATOM 13372 O O . LEU G 1 8 ? 50.519 25.579 32.985 1.00 35.56 8 LEU G O 1
ATOM 13377 N N . SER G 1 9 ? 50.791 23.365 32.803 1.00 38.39 9 SER G N 1
ATOM 13378 C CA . SER G 1 9 ? 49.535 23.045 33.483 1.00 39.43 9 SER G CA 1
ATOM 13379 C C . SER G 1 9 ? 49.622 23.371 34.991 1.00 41.66 9 SER G C 1
ATOM 13380 O O . SER G 1 9 ? 50.641 23.118 35.652 1.00 40.17 9 SER G O 1
ATOM 13383 N N . LYS G 1 10 ? 48.532 23.922 35.514 1.00 40.44 10 LYS G N 1
ATOM 13384 C CA . LYS G 1 10 ? 48.357 24.133 36.936 1.00 39.17 10 LYS G CA 1
ATOM 13385 C C . LYS G 1 10 ? 47.724 22.909 37.598 1.00 38.05 10 LYS G C 1
ATOM 13386 O O . LYS G 1 10 ? 47.482 22.936 38.790 1.00 35.51 10 LYS G O 1
ATOM 13392 N N . GLN G 1 11 ? 47.464 21.839 36.834 1.00 37.47 11 GLN G N 1
ATOM 13393 C CA . GLN G 1 11 ? 46.905 20.609 37.384 1.00 37.77 11 GLN G CA 1
ATOM 13394 C C . GLN G 1 11 ? 47.976 19.829 38.086 1.00 34.87 11 GLN G C 1
ATOM 13395 O O . GLN G 1 11 ? 49.034 19.614 37.508 1.00 34.30 11 GLN G O 1
ATOM 13401 N N . PRO G 1 12 ? 47.705 19.369 39.321 1.00 33.11 12 PRO G N 1
ATOM 13402 C CA . PRO G 1 12 ? 48.686 18.453 39.956 1.00 31.74 12 PRO G CA 1
ATOM 13403 C C . PRO G 1 12 ? 48.923 17.152 39.143 1.00 30.31 12 PRO G C 1
ATOM 13404 O O . PRO G 1 12 ? 48.065 16.753 38.363 1.00 30.59 12 PRO G O 1
ATOM 13408 N N . THR G 1 13 ? 50.103 16.556 39.307 1.00 29.33 13 THR G N 1
ATOM 13409 C CA . THR G 1 13 ? 50.576 15.399 38.539 1.00 29.07 13 THR G CA 1
ATOM 13410 C C . THR G 1 13 ? 50.456 14.125 39.423 1.00 29.90 13 THR G C 1
ATOM 13411 O O . THR G 1 13 ? 50.983 14.134 40.535 1.00 28.22 13 THR G O 1
ATOM 13415 N N . PRO G 1 14 ? 49.804 13.035 38.936 1.00 31.98 14 PRO G N 1
ATOM 13416 C CA . PRO G 1 14 ? 49.732 11.788 39.704 1.00 31.20 14 PRO G CA 1
ATOM 13417 C C . PRO G 1 14 ? 51.088 11.216 40.071 1.00 30.53 14 PRO G C 1
ATOM 13418 O O . PRO G 1 14 ? 51.982 11.259 39.253 1.00 28.74 14 PRO G O 1
ATOM 13422 N N . ASP G 1 15 ? 51.194 10.678 41.290 1.00 32.39 15 ASP G N 1
ATOM 13423 C CA . ASP G 1 15 ? 52.337 9.903 41.777 1.00 34.40 15 ASP G CA 1
ATOM 13424 C C . ASP G 1 15 ? 51.958 8.425 41.657 1.00 37.39 15 ASP G C 1
ATOM 13425 O O . ASP G 1 15 ? 51.253 7.896 42.520 1.00 42.67 15 ASP G O 1
ATOM 13430 N N . LYS G 1 16 ? 52.439 7.791 40.578 1.00 37.59 16 LYS G N 1
ATOM 13431 C CA . LYS G 1 16 ? 52.220 6.375 40.224 1.00 38.04 16 LYS G CA 1
ATOM 13432 C C . LYS G 1 16 ? 52.313 5.388 41.389 1.00 34.90 16 LYS G C 1
ATOM 13433 O O . LYS G 1 16 ? 51.668 4.336 41.362 1.00 35.49 16 LYS G O 1
ATOM 13439 N N . ALA G 1 17 ? 53.132 5.706 42.391 1.00 33.75 17 ALA G N 1
ATOM 13440 C CA . ALA G 1 17 ? 53.418 4.793 43.513 1.00 31.98 17 ALA G CA 1
ATOM 13441 C C . ALA G 1 17 ? 52.295 4.636 44.550 1.00 29.83 17 ALA G C 1
ATOM 13442 O O . ALA G 1 17 ? 52.246 3.624 45.282 1.00 28.15 17 ALA G O 1
ATOM 13444 N N . GLU G 1 18 ? 51.422 5.642 44.621 1.00 27.71 18 GLU G N 1
ATOM 13445 C CA . GLU G 1 18 ? 50.391 5.717 45.642 1.00 29.16 18 GLU G CA 1
ATOM 13446 C C . GLU G 1 18 ? 49.026 5.972 45.035 1.00 30.78 18 GLU G C 1
ATOM 13447 O O . GLU G 1 18 ? 48.916 6.505 43.919 1.00 34.59 18 GLU G O 1
ATOM 13453 N N . ASP G 1 19 ? 47.997 5.592 45.794 1.00 33.87 19 ASP G N 1
ATOM 13454 C CA . ASP G 1 19 ? 46.600 5.837 45.442 1.00 35.18 19 ASP G CA 1
ATOM 13455 C C . ASP G 1 19 ? 46.195 7.289 45.615 1.00 31.20 19 ASP G C 1
ATOM 13456 O O . ASP G 1 19 ? 46.416 7.858 46.672 1.00 29.49 19 ASP G O 1
ATOM 13461 N N . ASN G 1 20 ? 45.642 7.879 44.554 1.00 28.72 20 ASN G N 1
ATOM 13462 C CA . ASN G 1 20 ? 45.027 9.206 44.588 1.00 26.42 20 ASN G CA 1
ATOM 13463 C C . ASN G 1 20 ? 46.010 10.254 45.196 1.00 26.56 20 ASN G C 1
ATOM 13464 O O . ASN G 1 20 ? 45.669 11.087 46.053 1.00 29.29 20 ASN G O 1
ATOM 13469 N N . ALA G 1 21 ? 47.259 10.166 44.775 1.00 25.53 21 ALA G N 1
ATOM 13470 C CA . ALA G 1 21 ? 48.334 11.010 45.297 1.00 24.10 21 ALA G CA 1
ATOM 13471 C C . ALA G 1 21 ? 48.929 11.785 44.174 1.00 23.08 21 ALA G C 1
ATOM 13472 O O . ALA G 1 21 ? 49.018 11.289 43.075 1.00 22.49 21 ALA G O 1
ATOM 13474 N N . PHE G 1 22 ? 49.337 13.016 44.467 1.00 24.53 22 PHE G N 1
ATOM 13475 C CA . PHE G 1 22 ? 49.838 13.933 43.467 1.00 24.04 22 PHE G CA 1
ATOM 13476 C C . PHE G 1 22 ? 51.104 14.694 43.875 1.00 24.26 22 PHE G C 1
ATOM 13477 O O . PHE G 1 22 ? 51.233 15.178 45.032 1.00 22.07 22 PHE G O 1
ATOM 13485 N N . PHE G 1 23 ? 52.011 14.820 42.897 1.00 23.69 23 PHE G N 1
ATOM 13486 C CA . PHE G 1 23 ? 53.117 15.764 42.983 1.00 25.46 23 PHE G CA 1
ATOM 13487 C C . PHE G 1 23 ? 52.540 17.161 42.637 1.00 26.59 23 PHE G C 1
ATOM 13488 O O . PHE G 1 23 ? 51.492 17.244 42.004 1.00 28.88 23 PHE G O 1
ATOM 13496 N N . PRO G 1 24 ? 53.252 18.256 42.981 1.00 26.68 24 PRO G N 1
ATOM 13497 C CA . PRO G 1 24 ? 52.871 19.577 42.513 1.00 26.67 24 PRO G CA 1
ATOM 13498 C C . PRO G 1 24 ? 52.809 19.702 40.985 1.00 27.33 24 PRO G C 1
ATOM 13499 O O . PRO G 1 24 ? 53.352 18.867 40.272 1.00 30.55 24 PRO G O 1
ATOM 13503 N N . SER G 1 25 ? 52.201 20.783 40.515 1.00 27.08 25 SER G N 1
ATOM 13504 C CA . SER G 1 25 ? 51.885 20.970 39.110 1.00 26.73 25 SER G CA 1
ATOM 13505 C C . SER G 1 25 ? 53.097 21.535 38.395 1.00 29.61 25 SER G C 1
ATOM 13506 O O . SER G 1 25 ? 53.881 22.199 39.020 1.00 34.34 25 SER G O 1
ATOM 13509 N N . PRO G 1 26 ? 53.277 21.242 37.094 1.00 32.33 26 PRO G N 1
ATOM 13510 C CA . PRO G 1 26 ? 54.392 21.785 36.306 1.00 31.61 26 PRO G CA 1
ATOM 13511 C C . PRO G 1 26 ? 54.529 23.294 36.435 1.00 32.53 26 PRO G C 1
ATOM 13512 O O . PRO G 1 26 ? 55.653 23.845 36.592 1.00 31.56 26 PRO G O 1
ATOM 13516 N N . TYR G 1 27 ? 53.390 23.966 36.402 1.00 32.55 27 TYR G N 1
ATOM 13517 C CA . TYR G 1 27 ? 53.401 25.413 36.559 1.00 36.04 27 TYR G CA 1
ATOM 13518 C C . TYR G 1 27 ? 53.946 25.780 37.950 1.00 33.87 27 TYR G C 1
ATOM 13519 O O . TYR G 1 27 ? 54.952 26.479 38.034 1.00 34.84 27 TYR G O 1
ATOM 13528 N N . SER G 1 28 ? 53.323 25.271 39.018 1.00 30.79 28 SER G N 1
ATOM 13529 C CA . SER G 1 28 ? 53.841 25.510 40.381 1.00 29.82 28 SER G CA 1
ATOM 13530 C C . SER G 1 28 ? 55.376 25.193 40.508 1.00 27.00 28 SER G C 1
ATOM 13531 O O . SER G 1 28 ? 56.133 26.014 41.013 1.00 25.58 28 SER G O 1
ATOM 13534 N N . LEU G 1 29 ? 55.814 24.040 40.017 1.00 25.34 29 LEU G N 1
ATOM 13535 C CA . LEU G 1 29 ? 57.255 23.725 39.950 1.00 28.50 29 LEU G CA 1
ATOM 13536 C C . LEU G 1 29 ? 58.090 24.827 39.303 1.00 30.75 29 LEU G C 1
ATOM 13537 O O . LEU G 1 29 ? 59.165 25.127 39.792 1.00 35.26 29 LEU G O 1
ATOM 13542 N N . SER G 1 30 ? 57.604 25.444 38.227 1.00 34.63 30 SER G N 1
ATOM 13543 C CA . SER G 1 30 ? 58.369 26.502 37.540 1.00 35.81 30 SER G CA 1
ATOM 13544 C C . SER G 1 30 ? 58.579 27.742 38.412 1.00 35.55 30 SER G C 1
ATOM 13545 O O . SER G 1 30 ? 59.581 28.417 38.264 1.00 38.66 30 SER G O 1
ATOM 13548 N N . GLN G 1 31 ? 57.662 28.020 39.330 1.00 36.67 31 GLN G N 1
ATOM 13549 C CA . GLN G 1 31 ? 57.738 29.218 40.181 1.00 37.28 31 GLN G CA 1
ATOM 13550 C C . GLN G 1 31 ? 58.429 29.042 41.539 1.00 39.08 31 GLN G C 1
ATOM 13551 O O . GLN G 1 31 ? 59.061 29.990 42.016 1.00 41.62 31 GLN G O 1
ATOM 13557 N N . TYR G 1 32 ? 58.277 27.878 42.178 1.00 37.31 32 TYR G N 1
ATOM 13558 C CA . TYR G 1 32 ? 58.739 27.678 43.562 1.00 39.58 32 TYR G CA 1
ATOM 13559 C C . TYR G 1 32 ? 60.017 26.846 43.706 1.00 39.95 32 TYR G C 1
ATOM 13560 O O . TYR G 1 32 ? 60.550 26.726 44.800 1.00 41.36 32 TYR G O 1
ATOM 13569 N N . THR G 1 33 ? 60.495 26.271 42.608 1.00 39.90 33 THR G N 1
ATOM 13570 C CA . THR G 1 33 ? 61.696 25.461 42.597 1.00 37.73 33 THR G CA 1
ATOM 13571 C C . THR G 1 33 ? 62.639 26.020 41.535 1.00 39.58 33 THR G C 1
ATOM 13572 O O . THR G 1 33 ? 62.210 26.627 40.552 1.00 41.38 33 THR G O 1
ATOM 13576 N N . ALA G 1 34 ? 63.927 25.793 41.719 1.00 39.12 34 ALA G N 1
ATOM 13577 C CA . ALA G 1 34 ? 64.898 26.279 40.767 1.00 40.05 34 ALA G CA 1
ATOM 13578 C C . ALA G 1 34 ? 66.040 25.310 40.727 1.00 38.07 34 ALA G C 1
ATOM 13579 O O . ALA G 1 34 ? 66.279 24.628 41.703 1.00 34.64 34 ALA G O 1
ATOM 13581 N N . PRO G 1 35 ? 66.739 25.236 39.586 1.00 39.37 35 PRO G N 1
ATOM 13582 C CA . PRO G 1 35 ? 67.928 24.366 39.502 1.00 41.27 35 PRO G CA 1
ATOM 13583 C C . PRO G 1 35 ? 69.157 24.873 40.311 1.00 39.07 35 PRO G C 1
ATOM 13584 O O . PRO G 1 35 ? 70.065 24.091 40.553 1.00 36.63 35 PRO G O 1
ATOM 13588 N N . LYS G 1 36 ? 69.177 26.146 40.705 1.00 37.95 36 LYS G N 1
ATOM 13589 C CA . LYS G 1 36 ? 70.155 26.646 41.658 1.00 41.89 36 LYS G CA 1
ATOM 13590 C C . LYS G 1 36 ? 69.466 27.382 42.785 1.00 39.39 36 LYS G C 1
ATOM 13591 O O . LYS G 1 36 ? 68.331 27.826 42.641 1.00 42.84 36 LYS G O 1
ATOM 13597 N N . THR G 1 37 ? 70.186 27.521 43.887 1.00 36.74 37 THR G N 1
ATOM 13598 C CA . THR G 1 37 ? 69.736 28.240 45.052 1.00 39.63 37 THR G CA 1
ATOM 13599 C C . THR G 1 37 ? 70.470 29.560 45.040 1.00 40.76 37 THR G C 1
ATOM 13600 O O . THR G 1 37 ? 71.267 29.801 44.138 1.00 39.12 37 THR G O 1
ATOM 13604 N N . ASP G 1 38 ? 70.265 30.377 46.076 1.00 40.88 38 ASP G N 1
ATOM 13605 C CA . ASP G 1 38 ? 71.035 31.610 46.233 1.00 41.83 38 ASP G CA 1
ATOM 13606 C C . ASP G 1 38 ? 72.321 31.457 47.074 1.00 39.83 38 ASP G C 1
ATOM 13607 O O . ASP G 1 38 ? 72.910 32.450 47.475 1.00 45.71 38 ASP G O 1
ATOM 13612 N N . PHE G 1 39 ? 72.776 30.249 47.344 1.00 37.06 39 PHE G N 1
ATOM 13613 C CA . PHE G 1 39 ? 74.026 30.087 48.087 1.00 41.44 39 PHE G CA 1
ATOM 13614 C C . PHE G 1 39 ? 75.208 30.842 47.423 1.00 44.78 39 PHE G C 1
ATOM 13615 O O . PHE G 1 39 ? 75.430 30.690 46.221 1.00 42.97 39 PHE G O 1
ATOM 13623 N N . ASP G 1 40 ? 75.926 31.666 48.205 1.00 49.11 40 ASP G N 1
ATOM 13624 C CA . ASP G 1 40 ? 77.136 32.404 47.740 1.00 51.10 40 ASP G CA 1
ATOM 13625 C C . ASP G 1 40 ? 78.239 32.321 48.815 1.00 47.10 40 ASP G C 1
ATOM 13626 O O . ASP G 1 40 ? 78.964 33.294 49.083 1.00 51.50 40 ASP G O 1
ATOM 13631 N N . GLY G 1 41 ? 78.352 31.141 49.420 1.00 40.67 41 GLY G N 1
ATOM 13632 C CA . GLY G 1 41 ? 79.435 30.809 50.329 1.00 38.24 41 GLY G CA 1
ATOM 13633 C C . GLY G 1 41 ? 79.080 30.746 51.808 1.00 36.63 41 GLY G C 1
ATOM 13634 O O . GLY G 1 41 ? 78.036 31.236 52.257 1.00 34.91 41 GLY G O 1
ATOM 13635 N N . VAL G 1 42 ? 79.990 30.137 52.551 1.00 34.69 42 VAL G N 1
ATOM 13636 C CA . VAL G 1 42 ? 79.881 29.989 53.978 1.00 37.47 42 VAL G CA 1
ATOM 13637 C C . VAL G 1 42 ? 80.756 31.039 54.641 1.00 39.58 42 VAL G C 1
ATOM 13638 O O . VAL G 1 42 ? 81.749 31.439 54.065 1.00 36.69 42 VAL G O 1
ATOM 13642 N N . GLU G 1 43 ? 80.383 31.462 55.848 1.00 40.65 43 GLU G N 1
ATOM 13643 C CA . GLU G 1 43 ? 81.066 32.547 56.554 1.00 42.56 43 GLU G CA 1
ATOM 13644 C C . GLU G 1 43 ? 82.157 32.056 57.521 1.00 41.25 43 GLU G C 1
ATOM 13645 O O . GLU G 1 43 ? 82.957 32.855 58.024 1.00 40.81 43 GLU G O 1
ATOM 13651 N N . HIS G 1 44 ? 82.164 30.769 57.832 1.00 38.12 44 HIS G N 1
ATOM 13652 C CA . HIS G 1 44 ? 83.010 30.275 58.897 1.00 37.40 44 HIS G CA 1
ATOM 13653 C C . HIS G 1 44 ? 83.574 28.898 58.615 1.00 35.55 44 HIS G C 1
ATOM 13654 O O . HIS G 1 44 ? 83.492 28.056 59.487 1.00 34.40 44 HIS G O 1
ATOM 13661 N N . LYS G 1 45 ? 84.172 28.662 57.439 1.00 34.35 45 LYS G N 1
ATOM 13662 C CA . LYS G 1 45 ? 84.881 27.377 57.194 1.00 37.18 45 LYS G CA 1
ATOM 13663 C C . LYS G 1 45 ? 85.973 27.163 58.278 1.00 35.54 45 LYS G C 1
ATOM 13664 O O . LYS G 1 45 ? 86.725 28.100 58.582 1.00 31.73 45 LYS G O 1
ATOM 13670 N N . GLY G 1 46 ? 85.980 25.973 58.899 1.00 31.55 46 GLY G N 1
ATOM 13671 C CA . GLY G 1 46 ? 86.968 25.591 59.897 1.00 31.25 46 GLY G CA 1
ATOM 13672 C C . GLY G 1 46 ? 86.880 26.185 61.303 1.00 32.50 46 GLY G C 1
ATOM 13673 O O . GLY G 1 46 ? 87.742 25.899 62.134 1.00 33.59 46 GLY G O 1
ATOM 13674 N N . ALA G 1 47 ? 85.852 26.981 61.601 1.00 30.20 47 ALA G N 1
ATOM 13675 C CA . ALA G 1 47 ? 85.816 27.722 62.848 1.00 29.40 47 ALA G CA 1
ATOM 13676 C C . ALA G 1 47 ? 85.745 26.844 64.059 1.00 30.53 47 ALA G C 1
ATOM 13677 O O . ALA G 1 47 ? 86.229 27.236 65.101 1.00 28.71 47 ALA G O 1
ATOM 13679 N N . TYR G 1 48 ? 85.086 25.686 63.950 1.00 33.49 48 TYR G N 1
ATOM 13680 C CA . TYR G 1 48 ? 85.014 24.729 65.086 1.00 34.07 48 TYR G CA 1
ATOM 13681 C C . TYR G 1 48 ? 85.810 23.474 64.761 1.00 36.57 48 TYR G C 1
ATOM 13682 O O . TYR G 1 48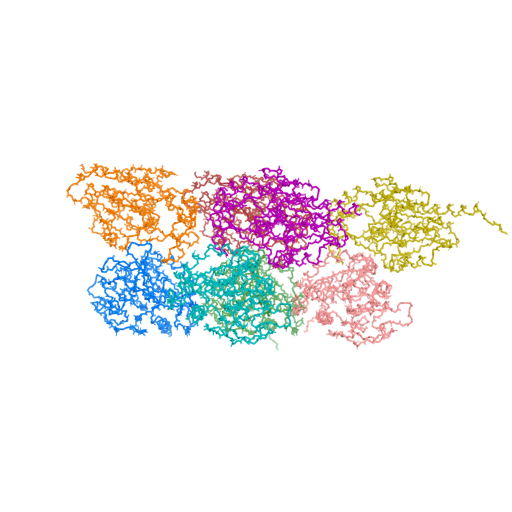 ? 85.544 22.775 63.749 1.00 30.59 48 TYR G O 1
ATOM 13691 N N . LYS G 1 49 ? 86.772 23.217 65.654 1.00 39.64 49 LYS G N 1
ATOM 13692 C CA . LYS G 1 49 ? 87.869 22.304 65.383 1.00 45.38 49 LYS G CA 1
ATOM 13693 C C . LYS G 1 49 ? 87.882 21.086 66.281 1.00 44.23 49 LYS G C 1
ATOM 13694 O O . LYS G 1 49 ? 88.364 20.047 65.836 1.00 44.48 49 LYS G O 1
ATOM 13700 N N . ASP G 1 50 ? 87.360 21.177 67.518 1.00 43.32 50 ASP G N 1
ATOM 13701 C CA . ASP G 1 50 ? 87.433 20.039 68.458 1.00 42.87 50 ASP G CA 1
ATOM 13702 C C . ASP G 1 50 ? 86.761 18.763 67.941 1.00 36.16 50 ASP G C 1
ATOM 13703 O O . ASP G 1 50 ? 87.143 17.688 68.346 1.00 35.18 50 ASP G O 1
ATOM 13708 N N . GLY G 1 51 ? 85.785 18.864 67.043 1.00 34.27 51 GLY G N 1
ATOM 13709 C CA . GLY G 1 51 ? 85.074 17.682 66.546 1.00 33.55 51 GLY G CA 1
ATOM 13710 C C . GLY G 1 51 ? 84.227 16.912 67.559 1.00 33.30 51 GLY G C 1
ATOM 13711 O O . GLY G 1 51 ? 84.012 15.737 67.379 1.00 30.59 51 GLY G O 1
ATOM 13712 N N . LYS G 1 52 ? 83.756 17.559 68.626 1.00 35.15 52 LYS G N 1
ATOM 13713 C CA . LYS G 1 52 ? 82.818 16.923 69.574 1.00 36.44 52 LYS G CA 1
ATOM 13714 C C . LYS G 1 52 ? 81.341 17.298 69.248 1.00 33.02 52 LYS G C 1
ATOM 13715 O O . LYS G 1 52 ? 80.496 16.419 69.091 1.00 29.55 52 LYS G O 1
ATOM 13721 N N . TRP G 1 53 ? 81.063 18.598 69.158 1.00 30.49 53 TRP G N 1
ATOM 13722 C CA . TRP G 1 53 ? 79.719 19.134 68.933 1.00 30.44 53 TRP G CA 1
ATOM 13723 C C . TRP G 1 53 ? 79.135 18.746 67.564 1.00 29.97 53 TRP G C 1
ATOM 13724 O O . TRP G 1 53 ? 79.760 18.954 66.546 1.00 30.42 53 TRP G O 1
ATOM 13735 N N . LYS G 1 54 ? 77.926 18.194 67.571 1.00 28.97 54 LYS G N 1
ATOM 13736 C CA . LYS G 1 54 ? 77.295 17.631 66.387 1.00 29.45 54 LYS G CA 1
ATOM 13737 C C . LYS G 1 54 ? 75.878 18.185 66.305 1.00 28.30 54 LYS G C 1
ATOM 13738 O O . LYS G 1 54 ? 75.366 18.687 67.284 1.00 25.72 54 LYS G O 1
ATOM 13744 N N . VAL G 1 55 ? 75.254 18.101 65.131 1.00 28.22 55 VAL G N 1
ATOM 13745 C CA . VAL G 1 55 ? 73.847 18.505 64.961 1.00 27.61 55 VAL G CA 1
ATOM 13746 C C . VAL G 1 55 ? 72.990 17.257 64.946 1.00 25.75 55 VAL G C 1
ATOM 13747 O O . VAL G 1 55 ? 73.363 16.291 64.285 1.00 26.68 55 VAL G O 1
ATOM 13751 N N . LEU G 1 56 ? 71.865 17.262 65.659 1.00 21.74 56 LEU G N 1
ATOM 13752 C CA . LEU G 1 56 ? 70.914 16.162 65.529 1.00 20.87 56 LEU G CA 1
ATOM 13753 C C . LEU G 1 56 ? 69.790 16.595 64.619 1.00 18.91 56 LEU G C 1
ATOM 13754 O O . LEU G 1 56 ? 69.050 17.454 64.961 1.00 17.12 56 LEU G O 1
ATOM 13759 N N . MET G 1 57 ? 69.684 16.001 63.442 1.00 19.43 57 MET G N 1
ATOM 13760 C CA . MET G 1 57 ? 68.557 16.263 62.563 1.00 19.34 57 MET G CA 1
ATOM 13761 C C . MET G 1 57 ? 67.406 15.279 62.769 1.00 18.18 57 MET G C 1
ATOM 13762 O O . MET G 1 57 ? 67.581 14.083 62.596 1.00 16.58 57 MET G O 1
ATOM 13767 N N . ILE G 1 58 ? 66.229 15.789 63.114 1.00 18.58 58 ILE G N 1
ATOM 13768 C CA . ILE G 1 58 ? 64.997 14.986 63.041 1.00 20.32 58 ILE G CA 1
ATOM 13769 C C . ILE G 1 58 ? 64.326 15.228 61.683 1.00 21.27 58 ILE G C 1
ATOM 13770 O O . ILE G 1 58 ? 63.772 16.313 61.418 1.00 23.02 58 ILE G O 1
ATOM 13775 N N . ALA G 1 59 ? 64.382 14.232 60.809 1.00 21.32 59 ALA G N 1
ATOM 13776 C CA . ALA G 1 59 ? 63.823 14.363 59.476 1.00 21.44 59 ALA G CA 1
ATOM 13777 C C . ALA G 1 59 ? 62.531 13.534 59.353 1.00 23.19 59 ALA G C 1
ATOM 13778 O O . ALA G 1 59 ? 62.259 12.641 60.200 1.00 26.08 59 ALA G O 1
ATOM 13780 N N . ALA G 1 60 ? 61.731 13.858 58.337 1.00 22.14 60 ALA G N 1
ATOM 13781 C CA . ALA G 1 60 ? 60.451 13.198 58.058 1.00 23.24 60 ALA G CA 1
ATOM 13782 C C . ALA G 1 60 ? 60.649 11.867 57.394 1.00 24.53 60 ALA G C 1
ATOM 13783 O O . ALA G 1 60 ? 61.559 11.708 56.602 1.00 30.35 60 ALA G O 1
ATOM 13785 N N . GLU G 1 61 ? 59.804 10.906 57.714 1.00 24.34 61 GLU G N 1
ATOM 13786 C CA . GLU G 1 61 ? 59.876 9.569 57.121 1.00 25.24 61 GLU G CA 1
ATOM 13787 C C . GLU G 1 61 ? 58.563 9.112 56.430 1.00 26.74 61 GLU G C 1
ATOM 13788 O O . GLU G 1 61 ? 58.423 7.961 56.076 1.00 28.50 61 GLU G O 1
ATOM 13794 N N . GLU G 1 62 ? 57.610 10.023 56.271 1.00 28.19 62 GLU G N 1
ATOM 13795 C CA . GLU G 1 62 ? 56.369 9.805 55.583 1.00 28.89 62 GLU G CA 1
ATOM 13796 C C . GLU G 1 62 ? 56.237 10.912 54.537 1.00 28.58 62 GLU G C 1
ATOM 13797 O O . GLU G 1 62 ? 56.443 12.087 54.844 1.00 26.90 62 GLU G O 1
ATOM 13803 N N . ARG G 1 63 ? 55.887 10.515 53.315 1.00 27.95 63 ARG G N 1
ATOM 13804 C CA . ARG G 1 63 ? 55.844 11.413 52.146 1.00 27.15 63 ARG G CA 1
ATOM 13805 C C . ARG G 1 63 ? 54.428 11.904 51.824 1.00 26.18 63 ARG G C 1
ATOM 13806 O O . ARG G 1 63 ? 54.260 12.976 51.227 1.00 26.19 63 ARG G O 1
ATOM 13814 N N . TYR G 1 64 ? 53.419 11.137 52.237 1.00 25.55 64 TYR G N 1
ATOM 13815 C CA . TYR G 1 64 ? 52.037 11.372 51.818 1.00 26.92 64 TYR G CA 1
ATOM 13816 C C . TYR G 1 64 ? 51.260 12.046 52.945 1.00 27.51 64 TYR G C 1
ATOM 13817 O O . TYR G 1 64 ? 51.273 11.573 54.075 1.00 30.80 64 TYR G O 1
ATOM 13826 N N . VAL G 1 65 ? 50.690 13.205 52.625 1.00 26.30 65 VAL G N 1
ATOM 13827 C CA . VAL G 1 65 ? 49.901 13.981 53.527 1.00 26.68 65 VAL G CA 1
ATOM 13828 C C . VAL G 1 65 ? 48.463 13.961 53.028 1.00 25.97 65 VAL G C 1
ATOM 13829 O O . VAL G 1 65 ? 48.149 14.495 51.947 1.00 22.07 65 VAL G O 1
ATOM 13833 N N . LEU G 1 66 ? 47.593 13.401 53.856 1.00 26.65 66 LEU G N 1
ATOM 13834 C CA . LEU G 1 66 ? 46.176 13.354 53.545 1.00 27.55 66 LEU G CA 1
ATOM 13835 C C . LEU G 1 66 ? 45.542 14.742 53.706 1.00 27.68 66 LEU G C 1
ATOM 13836 O O . LEU G 1 66 ? 45.720 15.454 54.720 1.00 24.28 66 LEU G O 1
ATOM 13841 N N . LEU G 1 67 ? 44.845 15.138 52.653 1.00 28.35 67 LEU G N 1
ATOM 13842 C CA . LEU G 1 67 ? 44.263 16.472 52.556 1.00 28.79 67 LEU G CA 1
ATOM 13843 C C . LEU G 1 67 ? 42.750 16.472 52.817 1.00 29.51 67 LEU G C 1
ATOM 13844 O O . LEU G 1 67 ? 42.114 15.429 52.809 1.00 26.52 67 LEU G O 1
ATOM 13849 N N . GLU G 1 68 ? 42.187 17.659 53.003 1.00 32.95 68 GLU G N 1
ATOM 13850 C CA . GLU G 1 68 ? 40.762 17.812 53.268 1.00 37.89 68 GLU G CA 1
ATOM 13851 C C . GLU G 1 68 ? 39.848 17.138 52.255 1.00 36.40 68 GLU G C 1
ATOM 13852 O O . GLU G 1 68 ? 38.763 16.745 52.619 1.00 40.15 68 GLU G O 1
ATOM 13858 N N . ASN G 1 69 ? 40.284 16.988 51.008 1.00 34.31 69 ASN G N 1
ATOM 13859 C CA . ASN G 1 69 ? 39.431 16.509 49.917 1.00 31.10 69 ASN G CA 1
ATOM 13860 C C . ASN G 1 69 ? 39.672 15.052 49.559 1.00 29.51 69 ASN G C 1
ATOM 13861 O O . ASN G 1 69 ? 39.265 14.617 48.493 1.00 29.55 69 ASN G O 1
ATOM 13866 N N . GLY G 1 70 ? 40.332 14.289 50.432 1.00 28.44 70 GLY G N 1
ATOM 13867 C CA . GLY G 1 70 ? 40.664 12.886 50.141 1.00 26.96 70 GLY G CA 1
ATOM 13868 C C . GLY G 1 70 ? 41.984 12.638 49.418 1.00 27.91 70 GLY G C 1
ATOM 13869 O O . GLY G 1 70 ? 42.473 11.517 49.446 1.00 28.62 70 GLY G O 1
ATOM 13870 N N . LYS G 1 71 ? 42.564 13.653 48.768 1.00 27.26 71 LYS G N 1
ATOM 13871 C CA . LYS G 1 71 ? 43.776 13.455 47.993 1.00 29.89 71 LYS G CA 1
ATOM 13872 C C . LYS G 1 71 ? 44.985 13.458 48.925 1.00 28.66 71 LYS G C 1
ATOM 13873 O O . LYS G 1 71 ? 44.915 14.006 50.023 1.00 26.59 71 LYS G O 1
ATOM 13879 N N . MET G 1 72 ? 46.054 12.785 48.507 1.00 26.86 72 MET G N 1
ATOM 13880 C CA . MET G 1 72 ? 47.317 12.824 49.230 1.00 28.16 72 MET G CA 1
ATOM 13881 C C . MET G 1 72 ? 48.243 13.752 48.505 1.00 25.47 72 MET G C 1
ATOM 13882 O O . MET G 1 72 ? 48.414 13.599 47.295 1.00 25.51 72 MET G O 1
ATOM 13887 N N . PHE G 1 73 ? 48.888 14.663 49.217 1.00 22.77 73 PHE G N 1
ATOM 13888 C CA . PHE G 1 73 ? 49.999 15.423 48.623 1.00 23.10 73 PHE G CA 1
ATOM 13889 C C . PHE G 1 73 ? 51.241 14.581 48.748 1.00 21.96 73 PHE G C 1
ATOM 13890 O O . PHE G 1 73 ? 51.470 13.998 49.798 1.00 21.56 73 PHE G O 1
ATOM 13898 N N . SER G 1 74 ? 51.994 14.470 47.651 1.00 22.78 74 SER G N 1
ATOM 13899 C CA . SER G 1 74 ? 53.301 13.743 47.603 1.00 22.91 74 SER G CA 1
ATOM 13900 C C . SER G 1 74 ? 54.458 14.703 47.890 1.00 22.53 74 SER G C 1
ATOM 13901 O O . SER G 1 74 ? 54.920 15.396 46.986 1.00 21.31 74 SER G O 1
ATOM 13904 N N . THR G 1 75 ? 54.937 14.660 49.123 1.00 22.71 75 THR G N 1
ATOM 13905 C CA . THR G 1 75 ? 55.853 15.626 49.679 1.00 25.44 75 THR G CA 1
ATOM 13906 C C . THR G 1 75 ? 57.092 14.960 50.199 1.00 24.17 75 THR G C 1
ATOM 13907 O O . THR G 1 75 ? 57.586 14.046 49.571 1.00 25.59 75 THR G O 1
ATOM 13911 N N . GLY G 1 76 ? 57.583 15.458 51.346 1.00 23.51 76 GLY G N 1
ATOM 13912 C CA . GLY G 1 76 ? 58.777 15.031 52.051 1.00 23.63 76 GLY G CA 1
ATOM 13913 C C . GLY G 1 76 ? 59.372 16.275 52.738 1.00 23.88 76 GLY G C 1
ATOM 13914 O O . GLY G 1 76 ? 58.706 17.319 52.889 1.00 21.03 76 GLY G O 1
ATOM 13915 N N . ASN G 1 77 ? 60.629 16.177 53.161 1.00 24.34 77 ASN G N 1
ATOM 13916 C CA . ASN G 1 77 ? 61.317 17.368 53.591 1.00 22.88 77 ASN G CA 1
ATOM 13917 C C . ASN G 1 77 ? 61.710 18.125 52.345 1.00 22.53 77 ASN G C 1
ATOM 13918 O O . ASN G 1 77 ? 61.936 17.518 51.291 1.00 23.15 77 ASN G O 1
ATOM 13923 N N . HIS G 1 78 ? 61.809 19.443 52.462 1.00 21.99 78 HIS G N 1
ATOM 13924 C CA . HIS G 1 78 ? 62.288 20.251 51.366 1.00 23.35 78 HIS G CA 1
ATOM 13925 C C . HIS G 1 78 ? 63.820 20.132 51.324 1.00 23.73 78 HIS G C 1
ATOM 13926 O O . HIS G 1 78 ? 64.452 20.367 52.340 1.00 22.84 78 HIS G O 1
ATOM 13933 N N . PRO G 1 79 ? 64.410 19.721 50.177 1.00 24.41 79 PRO G N 1
ATOM 13934 C CA . PRO G 1 79 ? 65.882 19.467 50.162 1.00 24.97 79 PRO G CA 1
ATOM 13935 C C . PRO G 1 79 ? 66.693 20.696 50.433 1.00 25.70 79 PRO G C 1
ATOM 13936 O O . PRO G 1 79 ? 67.660 20.599 51.178 1.00 29.91 79 PRO G O 1
ATOM 13940 N N . VAL G 1 80 ? 66.284 21.837 49.870 1.00 25.68 80 VAL G N 1
ATOM 13941 C CA . VAL G 1 80 ? 66.939 23.116 50.149 1.00 26.50 80 VAL G CA 1
ATOM 13942 C C . VAL G 1 80 ? 66.902 23.425 51.640 1.00 28.91 80 VAL G C 1
ATOM 13943 O O . VAL G 1 80 ? 67.942 23.773 52.247 1.00 31.13 80 VAL G O 1
ATOM 13947 N N . GLU G 1 81 ? 65.729 23.279 52.245 1.00 29.01 81 GLU G N 1
ATOM 13948 C CA . GLU G 1 81 ? 65.588 23.640 53.626 1.00 29.99 81 GLU G CA 1
ATOM 13949 C C . GLU G 1 81 ? 66.436 22.742 54.479 1.00 29.87 81 GLU G C 1
ATOM 13950 O O . GLU G 1 81 ? 66.936 23.167 55.515 1.00 27.70 81 GLU G O 1
ATOM 13956 N N . MET G 1 82 ? 66.576 21.493 54.037 1.00 28.81 82 MET G N 1
ATOM 13957 C CA . MET G 1 82 ? 67.418 20.539 54.697 1.00 27.39 82 MET G CA 1
ATOM 13958 C C . MET G 1 82 ? 68.930 20.809 54.510 1.00 27.64 82 MET G C 1
ATOM 13959 O O . MET G 1 82 ? 69.661 21.048 55.466 1.00 22.85 82 MET G O 1
ATOM 13964 N N . LEU G 1 83 ? 69.364 20.759 53.260 1.00 28.18 83 LEU G N 1
ATOM 13965 C CA . LEU G 1 83 ? 70.760 20.550 52.934 1.00 27.05 83 LEU G CA 1
ATOM 13966 C C . LEU G 1 83 ? 71.589 21.832 52.949 1.00 25.50 83 LEU G C 1
ATOM 13967 O O . LEU G 1 83 ? 72.760 21.783 53.228 1.00 22.45 83 LEU G O 1
ATOM 13972 N N . LEU G 1 84 ? 70.989 22.973 52.677 1.00 25.89 84 LEU G N 1
ATOM 13973 C CA . LEU G 1 84 ? 71.742 24.219 52.742 1.00 27.62 84 LEU G CA 1
ATOM 13974 C C . LEU G 1 84 ? 72.127 24.590 54.205 1.00 27.78 84 LEU G C 1
ATOM 13975 O O . LEU G 1 84 ? 73.284 24.864 54.516 1.00 26.06 84 LEU G O 1
ATOM 13980 N N . PRO G 1 85 ? 71.172 24.557 55.131 1.00 27.53 85 PRO G N 1
ATOM 13981 C CA . PRO G 1 85 ? 71.623 24.898 56.486 1.00 28.03 85 PRO G CA 1
ATOM 13982 C C . PRO G 1 85 ? 72.672 23.924 56.999 1.00 30.53 85 PRO G C 1
ATOM 13983 O O . PRO G 1 85 ? 73.657 24.335 57.638 1.00 29.29 85 PRO G O 1
ATOM 13987 N N . LEU G 1 86 ? 72.468 22.641 56.694 1.00 30.23 86 LEU G N 1
ATOM 13988 C CA . LEU G 1 86 ? 73.446 21.625 57.038 1.00 31.39 86 LEU G CA 1
ATOM 13989 C C . LEU G 1 86 ? 74.836 21.864 56.400 1.00 31.81 86 LEU G C 1
ATOM 13990 O O . LEU G 1 86 ? 75.854 21.648 57.080 1.00 31.82 86 LEU G O 1
ATOM 13995 N N . HIS G 1 87 ? 74.867 22.322 55.138 1.00 30.00 87 HIS G N 1
ATOM 13996 C CA . HIS G 1 87 ? 76.128 22.702 54.464 1.00 31.81 87 HIS G CA 1
ATOM 13997 C C . HIS G 1 87 ? 76.883 23.769 55.226 1.00 30.52 87 HIS G C 1
ATOM 13998 O O . HIS G 1 87 ? 78.078 23.637 55.391 1.00 31.86 87 HIS G O 1
ATOM 14005 N N . HIS G 1 88 ? 76.191 24.807 55.691 1.00 29.92 88 HIS G N 1
ATOM 14006 C CA . HIS G 1 88 ? 76.811 25.849 56.525 1.00 30.38 88 HIS G CA 1
ATOM 14007 C C . HIS G 1 88 ? 77.406 25.266 57.813 1.00 30.74 88 HIS G C 1
ATOM 14008 O O . HIS G 1 88 ? 78.535 25.541 58.170 1.00 32.07 88 HIS G O 1
ATOM 14015 N N . LEU G 1 89 ? 76.660 24.404 58.473 1.00 33.93 89 LEU G N 1
ATOM 14016 C CA . LEU G 1 89 ? 77.078 23.803 59.752 1.00 31.74 89 LEU G CA 1
ATOM 14017 C C . LEU G 1 89 ? 78.227 22.796 59.650 1.00 31.87 89 LEU G C 1
ATOM 14018 O O . LEU G 1 89 ? 79.083 22.708 60.557 1.00 27.83 89 LEU G O 1
ATOM 14023 N N . MET G 1 90 ? 78.219 22.021 58.572 1.00 32.42 90 MET G N 1
ATOM 14024 C CA . MET G 1 90 ? 79.256 21.015 58.336 1.00 34.00 90 MET G CA 1
ATOM 14025 C C . MET G 1 90 ? 80.570 21.685 57.945 1.00 32.55 90 MET G C 1
ATOM 14026 O O . MET G 1 90 ? 81.620 21.374 58.500 1.00 33.44 90 MET G O 1
ATOM 14031 N N . GLU G 1 91 ? 80.510 22.627 57.016 1.00 32.65 91 GLU G N 1
ATOM 14032 C CA . GLU G 1 91 ? 81.685 23.434 56.675 1.00 34.63 91 GLU G CA 1
ATOM 14033 C C . GLU G 1 91 ? 82.309 24.110 57.887 1.00 32.37 91 GLU G C 1
ATOM 14034 O O . GLU G 1 91 ? 83.514 24.177 57.977 1.00 33.21 91 GLU G O 1
ATOM 14040 N N . ALA G 1 92 ? 81.500 24.532 58.842 1.00 30.69 92 ALA G N 1
ATOM 14041 C CA . ALA G 1 92 ? 82.041 25.078 60.057 1.00 31.93 92 ALA G CA 1
ATOM 14042 C C . ALA G 1 92 ? 82.681 24.071 61.011 1.00 31.38 92 ALA G C 1
ATOM 14043 O O . ALA G 1 92 ? 83.342 24.496 61.956 1.00 35.76 92 ALA G O 1
ATOM 14045 N N . GLY G 1 93 ? 82.498 22.769 60.771 1.00 29.84 93 GLY G N 1
ATOM 14046 C CA . GLY G 1 93 ? 83.062 21.693 61.593 1.00 29.91 93 GLY G CA 1
ATOM 14047 C C . GLY G 1 93 ? 82.127 20.909 62.500 1.00 31.46 93 GLY G C 1
ATOM 14048 O O . GLY G 1 93 ? 82.568 20.168 63.371 1.00 36.28 93 GLY G O 1
ATOM 14049 N N . PHE G 1 94 ? 80.829 21.058 62.324 1.00 33.65 94 PHE G N 1
ATOM 14050 C CA . PHE G 1 94 ? 79.864 20.322 63.105 1.00 30.84 94 PHE G CA 1
ATOM 14051 C C . PHE G 1 94 ? 79.327 19.188 62.256 1.00 31.07 94 PHE G C 1
ATOM 14052 O O . PHE G 1 94 ? 78.881 19.419 61.145 1.00 33.75 94 PHE G O 1
ATOM 14060 N N . ASP G 1 95 ? 79.348 17.974 62.778 1.00 32.39 95 ASP G N 1
ATOM 14061 C CA . ASP G 1 95 ? 78.891 16.779 62.039 1.00 34.23 95 ASP G CA 1
ATOM 14062 C C . ASP G 1 95 ? 77.388 16.545 62.344 1.00 32.84 95 ASP G C 1
ATOM 14063 O O . ASP G 1 95 ? 76.882 16.920 63.415 1.00 34.43 95 ASP G O 1
ATOM 14068 N N . VAL G 1 96 ? 76.681 15.956 61.388 1.00 30.35 96 VAL G N 1
ATOM 14069 C CA . VAL G 1 96 ? 75.248 15.742 61.432 1.00 28.83 96 VAL G CA 1
ATOM 14070 C C . VAL G 1 96 ? 74.944 14.286 61.665 1.00 29.51 96 VAL G C 1
ATOM 14071 O O . VAL G 1 96 ? 75.484 13.414 60.994 1.00 32.19 96 VAL G O 1
ATOM 14075 N N . ASP G 1 97 ? 74.052 14.020 62.600 1.00 31.30 97 ASP G N 1
ATOM 14076 C CA . ASP G 1 97 ? 73.380 12.731 62.660 1.00 31.31 97 ASP G CA 1
ATOM 14077 C C . ASP G 1 97 ? 71.913 12.909 62.243 1.00 28.31 97 ASP G C 1
ATOM 14078 O O . ASP G 1 97 ? 71.346 13.994 62.361 1.00 28.24 97 ASP G O 1
ATOM 14083 N N . VAL G 1 98 ? 71.342 11.865 61.664 1.00 25.95 98 VAL G N 1
ATOM 14084 C CA . VAL G 1 98 ? 69.961 11.875 61.201 1.00 24.07 98 VAL G CA 1
ATOM 14085 C C . VAL G 1 98 ? 69.147 10.865 61.949 1.00 22.94 98 VAL G C 1
ATOM 14086 O O . VAL G 1 98 ? 69.566 9.728 62.086 1.00 22.42 98 VAL G O 1
ATOM 14090 N N . ALA G 1 99 ? 67.954 11.251 62.378 1.00 23.32 99 ALA G N 1
ATOM 14091 C CA . ALA G 1 99 ? 67.016 10.290 62.934 1.00 23.09 99 ALA G CA 1
ATOM 14092 C C . ALA G 1 99 ? 65.599 10.505 62.415 1.00 23.71 99 ALA G C 1
ATOM 14093 O O . ALA G 1 99 ? 65.188 11.626 62.064 1.00 25.92 99 ALA G O 1
ATOM 14095 N N . THR G 1 100 ? 64.848 9.413 62.364 1.00 21.49 100 THR G N 1
ATOM 14096 C CA . THR G 1 100 ? 63.466 9.449 62.010 1.00 18.84 100 THR G CA 1
ATOM 14097 C C . THR G 1 100 ? 62.737 8.809 63.176 1.00 20.76 100 THR G C 1
ATOM 14098 O O . THR G 1 100 ? 63.359 8.182 64.043 1.00 21.63 100 THR G O 1
ATOM 14102 N N . LEU G 1 101 ? 61.418 8.970 63.238 1.00 23.47 101 LEU G N 1
ATOM 14103 C CA . LEU G 1 101 ? 60.672 8.409 64.370 1.00 24.69 101 LEU G CA 1
ATOM 14104 C C . LEU G 1 101 ? 60.753 6.898 64.489 1.00 26.18 101 LEU G C 1
ATOM 14105 O O . LEU G 1 101 ? 60.690 6.382 65.614 1.00 29.15 101 LEU G O 1
ATOM 14110 N N . SER G 1 102 ? 60.911 6.205 63.360 1.00 24.89 102 SER G N 1
ATOM 14111 C CA . SER G 1 102 ? 60.865 4.750 63.325 1.00 25.63 102 SER G CA 1
ATOM 14112 C C . SER G 1 102 ? 62.126 4.134 62.739 1.00 24.89 102 SER G C 1
ATOM 14113 O O . SER G 1 102 ? 62.180 2.938 62.610 1.00 26.19 102 SER G O 1
ATOM 14116 N N . GLY G 1 103 ? 63.120 4.931 62.356 1.00 23.94 103 GLY G N 1
ATOM 14117 C CA . GLY G 1 103 ? 64.269 4.424 61.622 1.00 23.06 103 GLY G CA 1
ATOM 14118 C C . GLY G 1 103 ? 64.042 4.153 60.135 1.00 23.14 103 GLY G C 1
ATOM 14119 O O . GLY G 1 103 ? 64.895 3.616 59.487 1.00 22.39 103 GLY G O 1
ATOM 14120 N N . TYR G 1 104 ? 62.904 4.539 59.580 1.00 23.71 104 TYR G N 1
ATOM 14121 C CA . TYR G 1 104 ? 62.691 4.397 58.155 1.00 23.08 104 TYR G CA 1
ATOM 14122 C C . TYR G 1 104 ? 63.506 5.474 57.409 1.00 23.90 104 TYR G C 1
ATOM 14123 O O . TYR G 1 104 ? 63.863 6.511 58.003 1.00 23.20 104 TYR G O 1
ATOM 14132 N N . PRO G 1 105 ? 63.721 5.281 56.093 1.00 25.74 105 PRO G N 1
ATOM 14133 C CA . PRO G 1 105 ? 64.374 6.238 55.211 1.00 26.42 105 PRO G CA 1
ATOM 14134 C C . PRO G 1 105 ? 63.741 7.602 55.211 1.00 28.32 105 PRO G C 1
ATOM 14135 O O . PRO G 1 105 ? 62.526 7.709 55.104 1.00 33.35 105 PRO G O 1
ATOM 14139 N N . VAL G 1 106 ? 64.574 8.627 55.229 1.00 26.54 106 VAL G N 1
ATOM 14140 C CA . VAL G 1 106 ? 64.137 9.979 55.065 1.00 23.70 106 VAL G CA 1
ATOM 14141 C C . VAL G 1 106 ? 63.542 10.191 53.678 1.00 24.53 106 VAL G C 1
ATOM 14142 O O . VAL G 1 106 ? 64.073 9.712 52.649 1.00 24.43 106 VAL G O 1
ATOM 14146 N N . LYS G 1 107 ? 62.451 10.951 53.662 1.00 25.85 107 LYS G N 1
ATOM 14147 C CA . LYS G 1 107 ? 61.683 11.232 52.455 1.00 25.93 107 LYS G CA 1
ATOM 14148 C C . LYS G 1 107 ? 61.858 12.706 52.073 1.00 26.44 107 LYS G C 1
ATOM 14149 O O . LYS G 1 107 ? 61.538 13.613 52.868 1.00 25.85 107 LYS G O 1
ATOM 14155 N N . LEU G 1 108 ? 62.347 12.939 50.856 1.00 26.39 108 LEU G N 1
ATOM 14156 C CA . LEU G 1 108 ? 62.542 14.291 50.349 1.00 28.67 108 LEU G CA 1
ATOM 14157 C C . LEU G 1 108 ? 61.555 14.652 49.234 1.00 29.32 108 LEU G C 1
ATOM 14158 O O . LEU G 1 108 ? 61.069 13.766 48.496 1.00 30.68 108 LEU G O 1
ATOM 14163 N N . GLU G 1 109 ? 61.255 15.949 49.132 1.00 27.15 109 GLU G N 1
ATOM 14164 C CA . GLU G 1 109 ? 60.500 16.502 48.018 1.00 27.51 109 GLU G CA 1
ATOM 14165 C C . GLU G 1 109 ? 61.486 16.552 46.839 1.00 27.63 109 GLU G C 1
ATOM 14166 O O . GLU G 1 109 ? 62.096 17.607 46.551 1.00 26.10 109 GLU G O 1
ATOM 14172 N N . LEU G 1 110 ? 61.685 15.409 46.172 1.00 26.84 110 LEU G N 1
ATOM 14173 C CA . LEU G 1 110 ? 62.744 15.313 45.130 1.00 26.37 110 LEU G CA 1
ATOM 14174 C C . LEU G 1 110 ? 62.489 16.172 43.893 1.00 27.90 110 LEU G C 1
ATOM 14175 O O . LEU G 1 110 ? 63.445 16.513 43.175 1.00 28.72 110 LEU G O 1
ATOM 14180 N N . TRP G 1 111 ? 61.217 16.536 43.674 1.00 26.83 111 TRP G N 1
ATOM 14181 C CA . TRP G 1 111 ? 60.818 17.483 42.640 1.00 24.85 111 TRP G CA 1
ATOM 14182 C C . TRP G 1 111 ? 61.340 18.907 42.892 1.00 25.59 111 TRP G C 1
ATOM 14183 O O . TRP G 1 111 ? 61.240 19.768 42.019 1.00 26.37 111 TRP G O 1
ATOM 14194 N N . ALA G 1 112 ? 61.854 19.163 44.090 1.00 27.39 112 ALA G N 1
ATOM 14195 C CA . ALA G 1 112 ? 62.440 20.466 44.465 1.00 27.01 112 ALA G CA 1
ATOM 14196 C C . ALA G 1 112 ? 63.991 20.454 44.510 1.00 26.33 112 ALA G C 1
ATOM 14197 O O . ALA G 1 112 ? 64.593 21.498 44.774 1.00 25.86 112 ALA G O 1
ATOM 14199 N N . MET G 1 113 ? 64.631 19.310 44.249 1.00 26.26 113 MET G N 1
ATOM 14200 C CA . MET G 1 113 ? 66.087 19.209 44.387 1.00 28.66 113 MET G CA 1
ATOM 14201 C C . MET G 1 113 ? 66.751 20.115 43.358 1.00 31.08 113 MET G C 1
ATOM 14202 O O . MET G 1 113 ? 66.563 19.910 42.174 1.00 34.49 113 MET G O 1
ATOM 14207 N N . PRO G 1 114 ? 67.497 21.143 43.801 1.00 34.97 114 PRO G N 1
ATOM 14208 C CA . PRO G 1 114 ? 68.195 22.017 42.852 1.00 37.30 114 PRO G CA 1
ATOM 14209 C C . PRO G 1 114 ? 69.395 21.315 42.234 1.00 39.15 114 PRO G C 1
ATOM 14210 O O . PRO G 1 114 ? 70.496 21.365 42.793 1.00 40.21 114 PRO G O 1
ATOM 14214 N N . THR G 1 115 ? 69.161 20.670 41.093 1.00 40.42 115 THR G N 1
ATOM 14215 C CA . THR G 1 115 ? 70.118 19.727 40.503 1.00 43.70 115 THR G CA 1
ATOM 14216 C C . THR G 1 115 ? 71.383 20.369 39.868 1.00 45.29 115 THR G C 1
ATOM 14217 O O . THR G 1 115 ? 72.359 19.676 39.629 1.00 39.47 115 THR G O 1
ATOM 14221 N N . GLU G 1 116 ? 71.357 21.678 39.620 1.00 48.07 116 GLU G N 1
ATOM 14222 C CA . GLU G 1 116 ? 72.549 22.436 39.208 1.00 51.28 116 GLU G CA 1
ATOM 14223 C C . GLU G 1 116 ? 73.244 23.213 40.361 1.00 49.00 116 GLU G C 1
ATOM 14224 O O . GLU G 1 116 ? 74.039 24.095 40.087 1.00 45.12 116 GLU G O 1
ATOM 14230 N N . ASP G 1 117 ? 72.957 22.897 41.628 1.00 47.43 117 ASP G N 1
ATOM 14231 C CA . ASP G 1 117 ? 73.647 23.538 42.754 1.00 47.84 117 ASP G CA 1
ATOM 14232 C C . ASP G 1 117 ? 74.603 22.533 43.365 1.00 47.10 117 ASP G C 1
ATOM 14233 O O . ASP G 1 117 ? 74.159 21.548 43.942 1.00 44.36 117 ASP G O 1
ATOM 14238 N N . GLU G 1 118 ? 75.909 22.783 43.228 1.00 46.40 118 GLU G N 1
ATOM 14239 C CA . GLU G 1 118 ? 76.933 21.804 43.601 1.00 47.97 118 GLU G CA 1
ATOM 14240 C C . GLU G 1 118 ? 77.127 21.689 45.114 1.00 44.58 118 GLU G C 1
ATOM 14241 O O . GLU G 1 118 ? 77.430 20.598 45.640 1.00 48.21 118 GLU G O 1
ATOM 14247 N N . ALA G 1 119 ? 76.941 22.789 45.831 1.00 40.16 119 ALA G N 1
ATOM 14248 C CA . ALA G 1 119 ? 76.991 22.736 47.289 1.00 39.09 119 ALA G CA 1
ATOM 14249 C C . ALA G 1 119 ? 75.827 21.886 47.890 1.00 38.02 119 ALA G C 1
ATOM 14250 O O . ALA G 1 119 ? 76.042 21.088 48.812 1.00 38.93 119 ALA G O 1
ATOM 14252 N N . VAL G 1 120 ? 74.619 22.036 47.355 1.00 35.64 120 VAL G N 1
ATOM 14253 C CA . VAL G 1 120 ? 73.469 21.258 47.839 1.00 35.83 120 VAL G CA 1
ATOM 14254 C C . VAL G 1 120 ? 73.653 19.803 47.443 1.00 34.35 120 VAL G C 1
ATOM 14255 O O . VAL G 1 120 ? 73.523 18.915 48.293 1.00 33.78 120 VAL G O 1
ATOM 14259 N N . ILE G 1 121 ? 74.005 19.559 46.179 1.00 33.93 121 ILE G N 1
ATOM 14260 C CA . ILE G 1 121 ? 74.269 18.191 45.744 1.00 34.00 121 ILE G CA 1
ATOM 14261 C C . ILE G 1 121 ? 75.429 17.554 46.530 1.00 31.63 121 ILE G C 1
ATOM 14262 O O . ILE G 1 121 ? 75.286 16.420 46.924 1.00 33.90 121 ILE G O 1
ATOM 14267 N N . SER G 1 122 ? 76.530 18.254 46.805 1.00 30.26 122 SER G N 1
ATOM 14268 C CA . SER G 1 122 ? 77.639 17.600 47.512 1.00 34.19 122 SER G CA 1
ATOM 14269 C C . SER G 1 122 ? 77.234 17.250 48.951 1.00 32.86 122 SER G C 1
ATOM 14270 O O . SER G 1 122 ? 77.564 16.180 49.459 1.00 33.16 122 SER G O 1
ATOM 14273 N N . THR G 1 123 ? 76.510 18.159 49.598 1.00 32.76 123 THR G N 1
ATOM 14274 C CA . THR G 1 123 ? 75.910 17.895 50.906 1.00 32.37 123 THR G CA 1
ATOM 14275 C C . THR G 1 123 ? 74.953 16.669 50.875 1.00 30.86 123 THR G C 1
ATOM 14276 O O . THR G 1 123 ? 74.990 15.796 51.753 1.00 27.38 123 THR G O 1
ATOM 14280 N N . TYR G 1 124 ? 74.116 16.603 49.852 1.00 31.56 124 TYR G N 1
ATOM 14281 C CA . TYR G 1 124 ? 73.208 15.475 49.694 1.00 34.96 124 TYR G CA 1
ATOM 14282 C C . TYR G 1 124 ? 73.957 14.149 49.646 1.00 34.52 124 TYR G C 1
ATOM 14283 O O . TYR G 1 124 ? 73.613 13.199 50.357 1.00 33.27 124 TYR G O 1
ATOM 14292 N N . ASN G 1 125 ? 75.011 14.102 48.847 1.00 36.59 125 ASN G N 1
ATOM 14293 C CA . ASN G 1 125 ? 75.846 12.883 48.765 1.00 37.65 125 ASN G CA 1
ATOM 14294 C C . ASN G 1 125 ? 76.641 12.542 50.025 1.00 35.55 125 ASN G C 1
ATOM 14295 O O . ASN G 1 125 ? 76.793 11.383 50.343 1.00 37.46 125 ASN G O 1
ATOM 14300 N N . LYS G 1 126 ? 77.135 13.532 50.747 1.00 37.21 126 LYS G N 1
ATOM 14301 C CA . LYS G 1 126 ? 77.820 13.252 52.012 1.00 40.73 126 LYS G CA 1
ATOM 14302 C C . LYS G 1 126 ? 76.855 12.621 53.029 1.00 40.14 126 LYS G C 1
ATOM 14303 O O . LYS G 1 126 ? 77.308 11.890 53.896 1.00 38.05 126 LYS G O 1
ATOM 14309 N N . LEU G 1 127 ? 75.547 12.906 52.906 1.00 36.74 127 LEU G N 1
ATOM 14310 C CA . LEU G 1 127 ? 74.516 12.426 53.844 1.00 33.55 127 LEU G CA 1
ATOM 14311 C C . LEU G 1 127 ? 73.666 11.244 53.365 1.00 32.48 127 LEU G C 1
ATOM 14312 O O . LEU G 1 127 ? 73.000 10.629 54.169 1.00 34.34 127 LEU G O 1
ATOM 14317 N N . LYS G 1 128 ? 73.640 10.965 52.071 1.00 33.29 128 LYS G N 1
ATOM 14318 C CA . LYS G 1 128 ? 72.891 9.830 51.513 1.00 34.41 128 LYS G CA 1
ATOM 14319 C C . LYS G 1 128 ? 72.832 8.592 52.424 1.00 33.66 128 LYS G C 1
ATOM 14320 O O . LYS G 1 128 ? 71.767 8.034 52.651 1.00 35.82 128 LYS G O 1
ATOM 14326 N N . GLU G 1 129 ? 73.963 8.158 52.947 1.00 33.01 129 GLU G N 1
ATOM 14327 C CA . GLU G 1 129 ? 73.968 6.960 53.755 1.00 34.11 129 GLU G CA 1
ATOM 14328 C C . GLU G 1 129 ? 73.144 7.150 55.036 1.00 33.28 129 GLU G C 1
ATOM 14329 O O . GLU G 1 129 ? 72.325 6.290 55.378 1.00 31.27 129 GLU G O 1
ATOM 14335 N N . LYS G 1 130 ? 73.323 8.277 55.717 1.00 30.91 130 LYS G N 1
ATOM 14336 C CA . LYS G 1 130 ? 72.584 8.511 56.940 1.00 32.50 130 LYS G CA 1
ATOM 14337 C C . LYS G 1 130 ? 71.075 8.703 56.629 1.00 30.02 130 LYS G C 1
ATOM 14338 O O . LYS G 1 130 ? 70.216 8.323 57.425 1.00 27.62 130 LYS G O 1
ATOM 14344 N N . LEU G 1 131 ? 70.779 9.288 55.470 1.00 27.60 131 LEU G N 1
ATOM 14345 C CA . LEU G 1 131 ? 69.411 9.503 55.040 1.00 28.15 131 LEU G CA 1
ATOM 14346 C C . LEU G 1 131 ? 68.700 8.196 54.759 1.00 29.02 131 LEU G C 1
ATOM 14347 O O . LEU G 1 131 ? 67.496 8.119 55.025 1.00 32.61 131 LEU G O 1
ATOM 14352 N N . LYS G 1 132 ? 69.409 7.189 54.232 1.00 26.12 132 LYS G N 1
ATOM 14353 C CA . LYS G 1 132 ? 68.797 5.924 53.864 1.00 27.16 132 LYS G CA 1
ATOM 14354 C C . LYS G 1 132 ? 68.728 4.926 55.025 1.00 27.71 132 LYS G C 1
ATOM 14355 O O . LYS G 1 132 ? 67.834 4.073 55.036 1.00 27.88 132 LYS G O 1
ATOM 14361 N N . GLN G 1 133 ? 69.629 5.049 56.001 1.00 28.64 133 GLN G N 1
ATOM 14362 C CA . GLN G 1 133 ? 69.556 4.300 57.270 1.00 29.23 133 GLN G CA 1
ATOM 14363 C C . GLN G 1 133 ? 69.704 5.242 58.469 1.00 27.27 133 GLN G C 1
ATOM 14364 O O . GLN G 1 133 ? 70.710 5.230 59.165 1.00 27.35 133 GLN G O 1
ATOM 14370 N N . PRO G 1 134 ? 68.681 6.054 58.743 1.00 25.62 134 PRO G N 1
ATOM 14371 C CA . PRO G 1 134 ? 68.768 6.929 59.894 1.00 23.88 134 PRO G CA 1
ATOM 14372 C C . PRO G 1 134 ? 68.768 6.192 61.205 1.00 23.68 134 PRO G C 1
ATOM 14373 O O . PRO G 1 134 ? 68.450 5.005 61.278 1.00 23.97 134 PRO G O 1
ATOM 14377 N N . LYS G 1 135 ? 69.090 6.918 62.253 1.00 24.32 135 LYS G N 1
ATOM 14378 C CA . LYS G 1 135 ? 68.907 6.410 63.606 1.00 26.52 135 LYS G CA 1
ATOM 14379 C C . LYS G 1 135 ? 67.435 6.487 63.955 1.00 25.91 135 LYS G C 1
ATOM 14380 O O . LYS G 1 135 ? 66.669 7.257 63.363 1.00 25.76 135 LYS G O 1
ATOM 14386 N N . LYS G 1 136 ? 67.011 5.648 64.873 1.00 28.29 136 LYS G N 1
ATOM 14387 C CA . LYS G 1 136 ? 65.650 5.730 65.362 1.00 30.13 136 LYS G CA 1
ATOM 14388 C C . LYS G 1 136 ? 65.668 6.720 66.558 1.00 28.37 136 LYS G C 1
ATOM 14389 O O . LYS G 1 136 ? 66.475 6.601 67.478 1.00 23.70 136 LYS G O 1
ATOM 14395 N N . LEU G 1 137 ? 64.770 7.696 66.525 1.00 26.33 137 LEU G N 1
ATOM 14396 C CA . LEU G 1 137 ? 64.767 8.719 67.523 1.00 25.26 137 LEU G CA 1
ATOM 14397 C C . LEU G 1 137 ? 64.677 8.192 68.947 1.00 25.52 137 LEU G C 1
ATOM 14398 O O . LEU G 1 137 ? 65.381 8.674 69.820 1.00 26.11 137 LEU G O 1
ATOM 14403 N N . ALA G 1 138 ? 63.836 7.207 69.214 1.00 28.20 138 ALA G N 1
ATOM 14404 C CA . ALA G 1 138 ? 63.821 6.633 70.584 1.00 29.88 138 ALA G CA 1
ATOM 14405 C C . ALA G 1 138 ? 65.169 5.984 71.031 1.00 29.22 138 ALA G C 1
ATOM 14406 O O . ALA G 1 138 ? 65.438 5.918 72.217 1.00 30.13 138 ALA G O 1
ATOM 14408 N N . ASP G 1 139 ? 65.983 5.477 70.107 1.00 30.35 139 ASP G N 1
ATOM 14409 C CA . ASP G 1 139 ? 67.332 4.964 70.462 1.00 30.58 139 ASP G CA 1
ATOM 14410 C C . ASP G 1 139 ? 68.288 6.115 70.834 1.00 29.21 139 ASP G C 1
ATOM 14411 O O . ASP G 1 139 ? 69.104 6.010 71.772 1.00 26.30 139 ASP G O 1
ATOM 14416 N N . VAL G 1 140 ? 68.152 7.228 70.122 1.00 27.79 140 VAL G N 1
ATOM 14417 C CA . VAL G 1 140 ? 68.852 8.463 70.471 1.00 27.31 140 VAL G CA 1
ATOM 14418 C C . VAL G 1 140 ? 68.489 8.954 71.889 1.00 26.29 140 VAL G C 1
ATOM 14419 O O . VAL G 1 140 ? 69.366 9.331 72.684 1.00 26.93 140 VAL G O 1
ATOM 14423 N N . ILE G 1 141 ? 67.206 8.955 72.195 1.00 25.95 141 ILE G N 1
ATOM 14424 C CA . ILE G 1 141 ? 66.719 9.329 73.520 1.00 27.56 141 ILE G CA 1
ATOM 14425 C C . ILE G 1 141 ? 67.282 8.400 74.593 1.00 29.13 141 ILE G C 1
ATOM 14426 O O . ILE G 1 141 ? 67.787 8.866 75.600 1.00 31.71 141 ILE G O 1
ATOM 14431 N N . LYS G 1 142 ? 67.177 7.093 74.397 1.00 30.48 142 LYS G N 1
ATOM 14432 C CA . LYS G 1 142 ? 67.692 6.170 75.380 1.00 33.75 142 LYS G CA 1
ATOM 14433 C C . LYS G 1 142 ? 69.199 6.351 75.621 1.00 33.26 142 LYS G C 1
ATOM 14434 O O . LYS G 1 142 ? 69.608 6.269 76.750 1.00 34.37 142 LYS G O 1
ATOM 14440 N N . ASN G 1 143 ? 70.002 6.627 74.585 1.00 33.16 143 ASN G N 1
ATOM 14441 C CA . ASN G 1 143 ? 71.460 6.460 74.645 1.00 32.12 143 ASN G CA 1
ATOM 14442 C C . ASN G 1 143 ? 72.336 7.653 74.446 1.00 32.60 143 ASN G C 1
ATOM 14443 O O . ASN G 1 143 ? 73.483 7.609 74.921 1.00 33.15 143 ASN G O 1
ATOM 14448 N N . GLU G 1 144 ? 71.880 8.670 73.706 1.00 31.50 144 GLU G N 1
ATOM 14449 C CA . GLU G 1 144 ? 72.793 9.732 73.240 1.00 30.95 144 GLU G CA 1
ATOM 14450 C C . GLU G 1 144 ? 72.362 11.149 73.631 1.00 29.39 144 GLU G C 1
ATOM 14451 O O . GLU G 1 144 ? 72.933 12.135 73.132 1.00 26.45 144 GLU G O 1
ATOM 14457 N N . LEU G 1 145 ? 71.369 11.270 74.509 1.00 29.83 145 LEU G N 1
ATOM 14458 C CA . LEU G 1 145 ? 70.969 12.581 75.048 1.00 32.61 145 LEU G CA 1
ATOM 14459 C C . LEU G 1 145 ? 71.530 12.744 76.481 1.00 34.76 145 LEU G C 1
ATOM 14460 O O . LEU G 1 145 ? 72.681 12.396 76.717 1.00 39.80 145 LEU G O 1
ATOM 14465 N N . GLY G 1 146 ? 70.743 13.245 77.434 1.00 35.48 146 GLY G N 1
ATOM 14466 C CA . GLY G 1 146 ? 71.267 13.701 78.733 1.00 31.26 146 GLY G CA 1
ATOM 14467 C C . GLY G 1 146 ? 72.134 14.958 78.652 1.00 28.15 146 GLY G C 1
ATOM 14468 O O . GLY G 1 146 ? 72.419 15.479 77.575 1.00 27.09 146 GLY G O 1
ATOM 14469 N N . PRO G 1 147 ? 72.625 15.418 79.797 1.00 26.54 147 PRO G N 1
ATOM 14470 C CA . PRO G 1 147 ? 73.520 16.589 79.808 1.00 26.62 147 PRO G CA 1
ATOM 14471 C C . PRO G 1 147 ? 74.900 16.369 79.150 1.00 27.87 147 PRO G C 1
ATOM 14472 O O . PRO G 1 147 ? 75.510 17.337 78.644 1.00 25.70 147 PRO G O 1
ATOM 14476 N N . ASP G 1 148 ? 75.358 15.116 79.087 1.00 31.48 148 ASP G N 1
ATOM 14477 C CA . ASP G 1 148 ? 76.651 14.801 78.440 1.00 34.55 148 ASP G CA 1
ATOM 14478 C C . ASP G 1 148 ? 76.613 14.722 76.922 1.00 31.97 148 ASP G C 1
ATOM 14479 O O . ASP G 1 148 ? 77.680 14.692 76.310 1.00 31.76 148 ASP G O 1
ATOM 14484 N N . SER G 1 149 ? 75.424 14.749 76.318 1.00 31.09 149 SER G N 1
ATOM 14485 C CA . SER G 1 149 ? 75.277 14.615 74.857 1.00 30.30 149 SER G CA 1
ATOM 14486 C C . SER G 1 149 ? 76.186 15.547 74.074 1.00 28.31 149 SER G C 1
ATOM 14487 O O . SER G 1 149 ? 76.404 16.682 74.472 1.00 25.77 149 SER G O 1
ATOM 14490 N N . ASP G 1 150 ? 76.668 15.060 72.936 1.00 28.31 150 ASP G N 1
ATOM 14491 C CA . ASP G 1 150 ? 77.393 15.884 71.982 1.00 29.76 150 ASP G CA 1
ATOM 14492 C C . ASP G 1 150 ? 76.502 16.668 71.039 1.00 28.06 150 ASP G C 1
ATOM 14493 O O . ASP G 1 150 ? 77.022 17.433 70.230 1.00 27.49 150 ASP G O 1
ATOM 14498 N N . TYR G 1 151 ? 75.178 16.507 71.110 1.00 27.44 151 TYR G N 1
ATOM 14499 C CA . TYR G 1 151 ? 74.316 17.303 70.216 1.00 27.99 151 TYR G CA 1
ATOM 14500 C C . TYR G 1 151 ? 74.184 18.699 70.825 1.00 26.54 151 TYR G C 1
ATOM 14501 O O . TYR G 1 151 ? 73.855 18.826 71.995 1.00 25.72 151 TYR G O 1
ATOM 14510 N N . LEU G 1 152 ? 74.531 19.708 70.030 1.00 25.38 152 LEU G N 1
ATOM 14511 C CA . LEU G 1 152 ? 74.466 21.108 70.396 1.00 25.66 152 LEU G CA 1
ATOM 14512 C C . LEU G 1 152 ? 73.141 21.712 69.969 1.00 27.16 152 LEU G C 1
ATOM 14513 O O . LEU G 1 152 ? 72.642 22.628 70.617 1.00 27.53 152 LEU G O 1
ATOM 14518 N N . SER G 1 153 ? 72.610 21.233 68.839 1.00 28.67 153 SER G N 1
ATOM 14519 C CA . SER G 1 153 ? 71.341 21.676 68.302 1.00 28.16 153 SER G CA 1
ATOM 14520 C C . SER G 1 153 ? 70.550 20.473 67.754 1.00 29.85 153 SER G C 1
ATOM 14521 O O . SER G 1 153 ? 71.153 19.509 67.266 1.00 33.62 153 SER G O 1
ATOM 14524 N N . VAL G 1 154 ? 69.216 20.544 67.815 1.00 28.18 154 VAL G N 1
ATOM 14525 C CA . VAL G 1 154 ? 68.343 19.652 67.054 1.00 27.27 154 VAL G CA 1
ATOM 14526 C C . VAL G 1 154 ? 67.892 20.491 65.868 1.00 24.83 154 VAL G C 1
ATOM 14527 O O . VAL G 1 154 ? 67.532 21.627 66.067 1.00 26.00 154 VAL G O 1
ATOM 14531 N N . PHE G 1 155 ? 67.948 19.949 64.655 1.00 21.48 155 PHE G N 1
ATOM 14532 C CA . PHE G 1 155 ? 67.562 20.650 63.448 1.00 20.61 155 PHE G CA 1
ATOM 14533 C C . PHE G 1 155 ? 66.316 19.952 62.893 1.00 20.54 155 PHE G C 1
ATOM 14534 O O . PHE G 1 155 ? 66.357 18.768 62.664 1.00 18.78 155 PHE G O 1
ATOM 14542 N N . ILE G 1 156 ? 65.202 20.663 62.733 1.00 22.20 156 ILE G N 1
ATOM 14543 C CA . ILE G 1 156 ? 63.974 20.079 62.151 1.00 24.77 156 ILE G CA 1
ATOM 14544 C C . ILE G 1 156 ? 63.607 20.801 60.856 1.00 26.61 156 ILE G C 1
ATOM 14545 O O . ILE G 1 156 ? 62.978 21.872 60.899 1.00 27.08 156 ILE G O 1
ATOM 14550 N N . PRO G 1 157 ? 63.975 20.228 59.695 1.00 27.03 157 PRO G N 1
ATOM 14551 C CA . PRO G 1 157 ? 63.639 20.934 58.460 1.00 26.94 157 PRO G CA 1
ATOM 14552 C C . PRO G 1 157 ? 62.188 20.790 58.079 1.00 26.30 157 PRO G C 1
ATOM 14553 O O . PRO G 1 157 ? 61.487 19.920 58.576 1.00 24.86 157 PRO G O 1
ATOM 14557 N N . GLY G 1 158 ? 61.767 21.662 57.183 1.00 29.13 158 GLY G N 1
ATOM 14558 C CA . GLY G 1 158 ? 60.379 21.761 56.768 1.00 31.29 158 GLY G CA 1
ATOM 14559 C C . GLY G 1 158 ? 60.080 20.946 55.529 1.00 32.02 158 GLY G C 1
ATOM 14560 O O . GLY G 1 158 ? 60.524 19.813 55.434 1.00 36.57 158 GLY G O 1
ATOM 14561 N N . GLY G 1 159 ? 59.319 21.523 54.591 1.00 30.47 159 GLY G N 1
ATOM 14562 C CA . GLY G 1 159 ? 58.571 20.749 53.598 1.00 27.03 159 GLY G CA 1
ATOM 14563 C C . GLY G 1 159 ? 57.279 20.320 54.264 1.00 26.55 159 GLY G C 1
ATOM 14564 O O . GLY G 1 159 ? 57.216 20.213 55.501 1.00 27.46 159 GLY G O 1
ATOM 14565 N N . HIS G 1 160 ? 56.251 20.045 53.472 1.00 24.97 160 HIS G N 1
ATOM 14566 C CA . HIS G 1 160 ? 54.927 19.829 54.040 1.00 25.15 160 HIS G CA 1
ATOM 14567 C C . HIS G 1 160 ? 54.860 18.557 54.878 1.00 23.53 160 HIS G C 1
ATOM 14568 O O . HIS G 1 160 ? 54.018 18.487 55.748 1.00 21.95 160 HIS G O 1
ATOM 14575 N N . ALA G 1 161 ? 55.743 17.582 54.654 1.00 22.79 161 ALA G N 1
ATOM 14576 C CA . ALA G 1 161 ? 55.695 16.323 55.415 1.00 23.28 161 ALA G CA 1
ATOM 14577 C C . ALA G 1 161 ? 56.009 16.432 56.905 1.00 24.70 161 ALA G C 1
ATOM 14578 O O . ALA G 1 161 ? 55.711 15.516 57.646 1.00 25.83 161 ALA G O 1
ATOM 14580 N N . ALA G 1 162 ? 56.643 17.504 57.362 1.00 27.42 162 ALA G N 1
ATOM 14581 C CA . ALA G 1 162 ? 56.883 17.662 58.817 1.00 30.60 162 ALA G CA 1
ATOM 14582 C C . ALA G 1 162 ? 55.552 17.732 59.666 1.00 32.92 162 ALA G C 1
ATOM 14583 O O . ALA G 1 162 ? 55.495 17.423 60.848 1.00 34.82 162 ALA G O 1
ATOM 14585 N N . VAL G 1 163 ? 54.483 18.157 59.019 1.00 31.54 163 VAL G N 1
ATOM 14586 C CA . VAL G 1 163 ? 53.121 17.995 59.486 1.00 30.65 163 VAL G CA 1
ATOM 14587 C C . VAL G 1 163 ? 52.709 16.583 59.993 1.00 31.10 163 VAL G C 1
ATOM 14588 O O . VAL G 1 163 ? 51.733 16.472 60.760 1.00 32.28 163 VAL G O 1
ATOM 14592 N N . VAL G 1 164 ? 53.391 15.511 59.554 1.00 27.59 164 VAL G N 1
ATOM 14593 C CA . VAL G 1 164 ? 52.956 14.132 59.853 1.00 25.84 164 VAL G CA 1
ATOM 14594 C C . VAL G 1 164 ? 53.862 13.451 60.863 1.00 26.00 164 VAL G C 1
ATOM 14595 O O . VAL G 1 164 ? 55.050 13.399 60.677 1.00 25.49 164 VAL G O 1
ATOM 14599 N N . GLY G 1 165 ? 53.301 12.936 61.946 1.00 26.87 165 GLY G N 1
ATOM 14600 C CA . GLY G 1 165 ? 54.076 12.157 62.879 1.00 26.20 165 GLY G CA 1
ATOM 14601 C C . GLY G 1 165 ? 54.856 13.037 63.832 1.00 26.02 165 GLY G C 1
ATOM 14602 O O . GLY G 1 165 ? 54.532 13.077 65.036 1.00 25.66 165 GLY G O 1
ATOM 14603 N N . ILE G 1 166 ? 55.858 13.757 63.313 1.00 25.21 166 ILE G N 1
ATOM 14604 C CA . ILE G 1 166 ? 56.751 14.581 64.172 1.00 27.10 166 ILE G CA 1
ATOM 14605 C C . ILE G 1 166 ? 56.016 15.726 64.907 1.00 26.88 166 ILE G C 1
ATOM 14606 O O . ILE G 1 166 ? 56.536 16.262 65.897 1.00 26.20 166 ILE G O 1
ATOM 14611 N N . SER G 1 167 ? 54.825 16.083 64.408 1.00 26.88 167 SER G N 1
ATOM 14612 C CA . SER G 1 167 ? 53.921 17.044 65.025 1.00 27.54 167 SER G CA 1
ATOM 14613 C C . SER G 1 167 ? 53.078 16.490 66.174 1.00 27.00 167 SER G C 1
ATOM 14614 O O . SER G 1 167 ? 52.408 17.257 66.870 1.00 27.67 167 SER G O 1
ATOM 14617 N N . GLU G 1 168 ? 53.108 15.185 66.398 1.00 27.65 168 GLU G N 1
ATOM 14618 C CA . GLU G 1 168 ? 52.355 14.583 67.496 1.00 29.62 168 GLU G CA 1
ATOM 14619 C C . GLU G 1 168 ? 53.113 13.414 68.116 1.00 29.17 168 GLU G C 1
ATOM 14620 O O . GLU G 1 168 ? 52.547 12.344 68.355 1.00 31.34 168 GLU G O 1
ATOM 14626 N N . SER G 1 169 ? 54.393 13.626 68.394 1.00 27.43 169 SER G N 1
ATOM 14627 C CA . SER G 1 169 ? 55.278 12.525 68.804 1.00 26.19 169 SER G CA 1
ATOM 14628 C C . SER G 1 169 ? 55.746 12.686 70.232 1.00 23.87 169 SER G C 1
ATOM 14629 O O . SER G 1 169 ? 56.222 13.737 70.601 1.00 21.11 169 SER G O 1
ATOM 14632 N N . GLU G 1 170 ? 55.649 11.631 71.024 1.00 25.91 170 GLU G N 1
ATOM 14633 C CA . GLU G 1 170 ? 56.211 11.663 72.373 1.00 29.06 170 GLU G CA 1
ATOM 14634 C C . GLU G 1 170 ? 57.751 11.707 72.335 1.00 28.60 170 GLU G C 1
ATOM 14635 O O . GLU G 1 170 ? 58.356 12.417 73.144 1.00 25.04 170 GLU G O 1
ATOM 14641 N N . ASP G 1 171 ? 58.359 11.055 71.336 1.00 28.81 171 ASP G N 1
ATOM 14642 C CA . ASP G 1 171 ? 59.808 11.168 71.120 1.00 29.13 171 ASP G CA 1
ATOM 14643 C C . ASP G 1 171 ? 60.266 12.568 70.738 1.00 26.25 171 ASP G C 1
ATOM 14644 O O . ASP G 1 171 ? 61.339 13.007 71.158 1.00 25.33 171 ASP G O 1
ATOM 14649 N N . VAL G 1 172 ? 59.471 13.307 69.988 1.00 23.74 172 VAL G N 1
ATOM 14650 C CA . VAL G 1 172 ? 59.855 14.705 69.720 1.00 22.91 172 VAL G CA 1
ATOM 14651 C C . VAL G 1 172 ? 59.722 15.513 71.017 1.00 23.93 172 VAL G C 1
ATOM 14652 O O . VAL G 1 172 ? 60.590 16.321 71.347 1.00 26.94 172 VAL G O 1
ATOM 14656 N N . GLN G 1 173 ? 58.659 15.277 71.776 1.00 24.27 173 GLN G N 1
ATOM 14657 C CA . GLN G 1 173 ? 58.432 15.993 73.026 1.00 24.62 173 GLN G CA 1
ATOM 14658 C C . GLN G 1 173 ? 59.623 15.830 73.969 1.00 25.45 173 GLN G C 1
ATOM 14659 O O . GLN G 1 173 ? 60.092 16.816 74.550 1.00 25.90 173 GLN G O 1
ATOM 14665 N N . GLN G 1 174 ? 60.095 14.596 74.119 1.00 25.27 174 GLN G N 1
ATOM 14666 C CA . GLN G 1 174 ? 61.234 14.330 74.977 1.00 25.29 174 GLN G CA 1
ATOM 14667 C C . GLN G 1 174 ? 62.512 14.959 74.431 1.00 24.76 174 GLN G C 1
ATOM 14668 O O . GLN G 1 174 ? 63.331 15.444 75.199 1.00 28.27 174 GLN G O 1
ATOM 14674 N N . THR G 1 175 ? 62.663 15.007 73.116 1.00 22.46 175 THR G N 1
ATOM 14675 C CA . THR G 1 175 ? 63.807 15.654 72.524 1.00 22.35 175 THR G CA 1
ATOM 14676 C C . THR G 1 175 ? 63.818 17.171 72.783 1.00 24.64 175 THR G C 1
ATOM 14677 O O . THR G 1 175 ? 64.874 17.753 73.163 1.00 22.32 175 THR G O 1
ATOM 14681 N N . LEU G 1 176 ? 62.649 17.807 72.592 1.00 25.53 176 LEU G N 1
ATOM 14682 C CA . LEU G 1 176 ? 62.515 19.257 72.803 1.00 23.69 176 LEU G CA 1
ATOM 14683 C C . LEU G 1 176 ? 62.619 19.560 74.282 1.00 22.39 176 LEU G C 1
ATOM 14684 O O . LEU G 1 176 ? 63.244 20.545 74.648 1.00 21.56 176 LEU G O 1
ATOM 14689 N N . ASP G 1 177 ? 62.066 18.691 75.135 1.00 22.56 177 ASP G N 1
ATOM 14690 C CA . ASP G 1 177 ? 62.290 18.795 76.590 1.00 23.86 177 ASP G CA 1
ATOM 14691 C C . ASP G 1 177 ? 63.752 18.743 76.937 1.00 25.04 177 ASP G C 1
ATOM 14692 O O . ASP G 1 177 ? 64.201 19.537 77.764 1.00 23.72 177 ASP G O 1
ATOM 14697 N N . TRP G 1 178 ? 64.476 17.790 76.323 1.00 26.74 178 TRP G N 1
ATOM 14698 C CA . TRP G 1 178 ? 65.921 17.654 76.513 1.00 25.11 178 TRP G CA 1
ATOM 14699 C C . TRP G 1 178 ? 66.623 18.928 76.080 1.00 25.42 178 TRP G C 1
ATOM 14700 O O . TRP G 1 178 ? 67.510 19.387 76.821 1.00 28.07 178 TRP G O 1
ATOM 14711 N N . ALA G 1 179 ? 66.232 19.528 74.947 1.00 23.53 179 ALA G N 1
ATOM 14712 C CA . ALA G 1 179 ? 66.937 20.735 74.475 1.00 24.69 179 ALA G CA 1
ATOM 14713 C C . ALA G 1 179 ? 66.800 21.951 75.392 1.00 27.39 179 ALA G C 1
ATOM 14714 O O . ALA G 1 179 ? 67.785 22.657 75.628 1.00 31.22 179 ALA G O 1
ATOM 14716 N N . LEU G 1 180 ? 65.596 22.215 75.884 1.00 27.45 180 LEU G N 1
ATOM 14717 C CA . LEU G 1 180 ? 65.397 23.316 76.808 1.00 28.74 180 LEU G CA 1
ATOM 14718 C C . LEU G 1 180 ? 66.127 23.049 78.123 1.00 30.20 180 LEU G C 1
ATOM 14719 O O . LEU G 1 180 ? 66.809 23.933 78.635 1.00 29.08 180 LEU G O 1
ATOM 14724 N N . ASP G 1 181 ? 65.998 21.828 78.645 1.00 28.96 181 ASP G N 1
ATOM 14725 C CA . ASP G 1 181 ? 66.631 21.437 79.907 1.00 29.70 181 ASP G CA 1
ATOM 14726 C C . ASP G 1 181 ? 68.177 21.462 79.947 1.00 30.63 181 ASP G C 1
ATOM 14727 O O . ASP G 1 181 ? 68.752 21.361 81.034 1.00 30.43 181 ASP G O 1
ATOM 14732 N N . ASN G 1 182 ? 68.839 21.517 78.788 1.00 30.62 182 ASN G N 1
ATOM 14733 C CA . ASN G 1 182 ? 70.299 21.534 78.725 1.00 29.12 182 ASN G CA 1
ATOM 14734 C C . ASN G 1 182 ? 70.828 22.646 77.862 1.00 28.25 182 ASN G C 1
ATOM 14735 O O . ASN G 1 182 ? 71.951 22.551 77.368 1.00 28.28 182 ASN G O 1
ATOM 14740 N N . ASP G 1 183 ? 70.030 23.694 77.664 1.00 29.44 183 ASP G N 1
ATOM 14741 C CA . ASP G 1 183 ? 70.505 24.885 76.981 1.00 31.19 183 ASP G CA 1
ATOM 14742 C C . ASP G 1 183 ? 71.019 24.539 75.579 1.00 30.15 183 ASP G C 1
ATOM 14743 O O . ASP G 1 183 ? 72.103 24.989 75.185 1.00 30.27 183 ASP G O 1
ATOM 14748 N N . ARG G 1 184 ? 70.258 23.718 74.834 1.00 29.15 184 ARG G N 1
ATOM 14749 C CA . ARG G 1 184 ? 70.613 23.400 73.439 1.00 28.98 184 ARG G CA 1
ATOM 14750 C C . ARG G 1 184 ? 69.739 24.165 72.461 1.00 29.14 184 ARG G C 1
ATOM 14751 O O . ARG G 1 184 ? 68.669 24.641 72.808 1.00 32.27 184 ARG G O 1
ATOM 14759 N N . PHE G 1 185 ? 70.205 24.288 71.231 1.00 28.88 185 PHE G N 1
ATOM 14760 C CA . PHE G 1 185 ? 69.441 24.987 70.197 1.00 28.22 185 PHE G CA 1
ATOM 14761 C C . PHE G 1 185 ? 68.397 24.126 69.522 1.00 25.51 185 PHE G C 1
ATOM 14762 O O . PHE G 1 185 ? 68.666 23.004 69.233 1.00 26.79 185 PHE G O 1
ATOM 14770 N N . ILE G 1 186 ? 67.216 24.690 69.288 1.00 25.55 186 ILE G N 1
ATOM 14771 C CA . ILE G 1 186 ? 66.167 24.135 68.418 1.00 24.77 186 ILE G CA 1
ATOM 14772 C C . ILE G 1 186 ? 66.129 25.048 67.169 1.00 24.47 186 ILE G C 1
ATOM 14773 O O . ILE G 1 186 ? 65.803 26.231 67.278 1.00 24.57 186 ILE G O 1
ATOM 14778 N N . VAL G 1 187 ? 66.504 24.504 66.019 1.00 22.34 187 VAL G N 1
ATOM 14779 C CA . VAL G 1 187 ? 66.593 25.219 64.752 1.00 23.13 187 VAL G CA 1
ATOM 14780 C C . VAL G 1 187 ? 65.536 24.609 63.797 1.00 24.01 187 VAL G C 1
ATOM 14781 O O . VAL G 1 187 ? 65.558 23.402 63.571 1.00 23.93 187 VAL G O 1
ATOM 14785 N N . THR G 1 188 ? 64.604 25.412 63.266 1.00 23.64 188 THR G N 1
ATOM 14786 C CA . THR G 1 188 ? 63.583 24.878 62.358 1.00 25.04 188 THR G CA 1
ATOM 14787 C C . THR G 1 188 ? 63.121 25.864 61.295 1.00 26.11 188 THR G C 1
ATOM 14788 O O . THR G 1 188 ? 63.364 27.035 61.433 1.00 25.68 188 THR G O 1
ATOM 14792 N N . LEU G 1 189 ? 62.464 25.400 60.231 1.00 30.92 189 LEU G N 1
ATOM 14793 C CA . LEU G 1 189 ? 61.804 26.321 59.275 1.00 35.53 189 LEU G CA 1
ATOM 14794 C C . LEU G 1 189 ? 60.619 25.803 58.452 1.00 40.32 189 LEU G C 1
ATOM 14795 O O . LEU G 1 189 ? 60.433 24.599 58.308 1.00 39.15 189 LEU G O 1
ATOM 14800 N N . CYS G 1 190 ? 59.873 26.743 57.879 1.00 48.21 190 CYS G N 1
ATOM 14801 C CA . CYS G 1 190 ? 58.722 26.432 57.045 1.00 46.10 190 CYS G CA 1
ATOM 14802 C C . CYS G 1 190 ? 57.639 25.723 57.838 1.00 39.15 190 CYS G C 1
ATOM 14803 O O . CYS G 1 190 ? 57.045 26.294 58.753 1.00 38.22 190 CYS G O 1
ATOM 14806 N N . HIS G 1 191 ? 57.386 24.471 57.479 1.00 35.12 191 HIS G N 1
ATOM 14807 C CA . HIS G 1 191 ? 56.379 23.688 58.149 1.00 33.06 191 HIS G CA 1
ATOM 14808 C C . HIS G 1 191 ? 57.022 22.891 59.264 1.00 29.21 191 HIS G C 1
ATOM 14809 O O . HIS G 1 191 ? 56.338 22.182 59.966 1.00 27.95 191 HIS G O 1
ATOM 14816 N N . GLY G 1 192 ? 58.341 22.993 59.418 1.00 25.58 192 GLY G N 1
ATOM 14817 C CA . GLY G 1 192 ? 59.048 22.315 60.488 1.00 24.83 192 GLY G CA 1
ATOM 14818 C C . GLY G 1 192 ? 58.653 22.689 61.893 1.00 24.64 192 GLY G C 1
ATOM 14819 O O . GLY G 1 192 ? 58.677 21.829 62.777 1.00 25.93 192 GLY G O 1
ATOM 14820 N N . PRO G 1 193 ? 58.267 23.961 62.122 1.00 23.27 193 PRO G N 1
ATOM 14821 C CA . PRO G 1 193 ? 57.787 24.295 63.423 1.00 24.84 193 PRO G CA 1
ATOM 14822 C C . PRO G 1 193 ? 56.502 23.578 63.828 1.00 26.61 193 PRO G C 1
ATOM 14823 O O . PRO G 1 193 ? 56.067 23.744 64.989 1.00 26.80 193 PRO G O 1
ATOM 14827 N N . ALA G 1 194 ? 55.908 22.799 62.913 1.00 25.05 194 ALA G N 1
ATOM 14828 C CA . ALA G 1 194 ? 54.897 21.841 63.289 1.00 25.11 194 ALA G CA 1
ATOM 14829 C C . ALA G 1 194 ? 55.417 20.895 64.346 1.00 24.61 194 ALA G C 1
ATOM 14830 O O . ALA G 1 194 ? 54.658 20.487 65.222 1.00 27.31 194 ALA G O 1
ATOM 14832 N N . ALA G 1 195 ? 56.703 20.565 64.298 1.00 24.52 195 ALA G N 1
ATOM 14833 C CA . ALA G 1 195 ? 57.314 19.707 65.341 1.00 23.24 195 ALA G CA 1
ATOM 14834 C C . ALA G 1 195 ? 57.107 20.308 66.721 1.00 21.93 195 ALA G C 1
ATOM 14835 O O . ALA G 1 195 ? 56.776 19.596 67.683 1.00 22.37 195 ALA G O 1
ATOM 14837 N N . LEU G 1 196 ? 57.210 21.628 66.807 1.00 22.10 196 LEU G N 1
ATOM 14838 C CA . LEU G 1 196 ? 57.027 22.310 68.101 1.00 23.38 196 LEU G CA 1
ATOM 14839 C C . LEU G 1 196 ? 55.696 22.004 68.823 1.00 22.73 196 LEU G C 1
ATOM 14840 O O . LEU G 1 196 ? 55.654 22.071 70.038 1.00 22.46 196 LEU G O 1
ATOM 14845 N N . LEU G 1 197 ? 54.646 21.604 68.090 1.00 22.83 197 LEU G N 1
ATOM 14846 C CA . LEU G 1 197 ? 53.372 21.168 68.709 1.00 22.04 197 LEU G CA 1
ATOM 14847 C C . LEU G 1 197 ? 53.504 19.911 69.568 1.00 22.66 197 LEU G C 1
ATOM 14848 O O . LEU G 1 197 ? 52.619 19.630 70.360 1.00 24.28 197 LEU G O 1
ATOM 14853 N N . SER G 1 198 ? 54.568 19.132 69.408 1.00 22.41 198 SER G N 1
ATOM 14854 C CA . SER G 1 198 ? 54.740 17.999 70.292 1.00 23.39 198 SER G CA 1
ATOM 14855 C C . SER G 1 198 ? 55.097 18.427 71.725 1.00 22.76 198 SER G C 1
ATOM 14856 O O . SER G 1 198 ? 54.863 17.672 72.668 1.00 24.14 198 SER G O 1
ATOM 14859 N N . ALA G 1 199 ? 55.637 19.623 71.896 1.00 22.05 199 ALA G N 1
ATOM 14860 C CA . ALA G 1 199 ? 55.924 20.104 73.238 1.00 24.37 199 ALA G CA 1
ATOM 14861 C C . ALA G 1 199 ? 54.668 20.174 74.140 1.00 26.30 199 ALA G C 1
ATOM 14862 O O . ALA G 1 199 ? 54.762 19.899 75.340 1.00 25.33 199 ALA G O 1
ATOM 14864 N N . GLY G 1 200 ? 53.508 20.494 73.544 1.00 27.50 200 GLY G N 1
ATOM 14865 C CA . GLY G 1 200 ? 52.218 20.546 74.244 1.00 25.68 200 GLY G CA 1
ATOM 14866 C C . GLY G 1 200 ? 51.470 19.255 74.497 1.00 25.19 200 GLY G C 1
ATOM 14867 O O . GLY G 1 200 ? 50.502 19.214 75.248 1.00 26.76 200 GLY G O 1
ATOM 14868 N N . LEU G 1 201 ? 51.919 18.185 73.889 1.00 26.20 201 LEU G N 1
ATOM 14869 C CA . LEU G 1 201 ? 51.227 16.900 73.937 1.00 25.76 201 LEU G CA 1
ATOM 14870 C C . LEU G 1 201 ? 50.992 16.418 75.382 1.00 28.29 201 LEU G C 1
ATOM 14871 O O . LEU G 1 201 ? 51.959 16.322 76.167 1.00 31.01 201 LEU G O 1
ATOM 14876 N N . ASN G 1 202 ? 49.725 16.153 75.752 1.00 28.22 202 ASN G N 1
ATOM 14877 C CA . ASN G 1 202 ? 49.348 15.671 77.103 1.00 27.48 202 ASN G CA 1
ATOM 14878 C C . ASN G 1 202 ? 49.650 16.673 78.232 1.00 27.77 202 ASN G C 1
ATOM 14879 O O . ASN G 1 202 ? 49.911 16.286 79.372 1.00 27.72 202 ASN G O 1
ATOM 14884 N N . ARG G 1 203 ? 49.580 17.963 77.911 1.00 27.48 203 ARG G N 1
ATOM 14885 C CA . ARG G 1 203 ? 49.912 19.036 78.838 1.00 27.94 203 ARG G CA 1
ATOM 14886 C C . ARG G 1 203 ? 48.991 20.240 78.633 1.00 29.53 203 ARG G C 1
ATOM 14887 O O . ARG G 1 203 ? 48.635 20.554 77.501 1.00 33.04 203 ARG G O 1
ATOM 14895 N N . GLU G 1 204 ? 48.684 20.951 79.710 1.00 29.87 204 GLU G N 1
ATOM 14896 C CA . GLU G 1 204 ? 47.891 22.157 79.640 1.00 33.28 204 GLU G CA 1
ATOM 14897 C C . GLU G 1 204 ? 48.733 23.302 79.144 1.00 32.46 204 GLU G C 1
ATOM 14898 O O . GLU G 1 204 ? 48.225 24.214 78.533 1.00 36.06 204 GLU G O 1
ATOM 14904 N N . LYS G 1 205 ? 50.020 23.288 79.431 1.00 32.79 205 LYS G N 1
ATOM 14905 C CA . LYS G 1 205 ? 50.892 24.398 79.054 1.00 32.63 205 LYS G CA 1
ATOM 14906 C C . LYS G 1 205 ? 52.116 23.785 78.356 1.00 32.57 205 LYS G C 1
ATOM 14907 O O . LYS G 1 205 ? 52.783 22.902 78.923 1.00 33.42 205 LYS G O 1
ATOM 14913 N N . SER G 1 206 ? 52.373 24.236 77.131 1.00 29.61 206 SER G N 1
ATOM 14914 C CA . SER G 1 206 ? 53.580 23.894 76.409 1.00 31.09 206 SER G CA 1
ATOM 14915 C C . SER G 1 206 ? 54.732 24.608 77.096 1.00 30.73 206 SER G C 1
ATOM 14916 O O . SER G 1 206 ? 54.575 25.780 77.473 1.00 30.89 206 SER G O 1
ATOM 14919 N N . PRO G 1 207 ? 55.901 23.939 77.231 1.00 28.80 207 PRO G N 1
ATOM 14920 C CA . PRO G 1 207 ? 57.078 24.686 77.697 1.00 29.52 207 PRO G CA 1
ATOM 14921 C C . PRO G 1 207 ? 57.560 25.740 76.688 1.00 28.01 207 PRO G C 1
ATOM 14922 O O . PRO G 1 207 ? 58.415 26.551 77.036 1.00 29.10 207 PRO G O 1
ATOM 14926 N N . LEU G 1 208 ? 56.986 25.763 75.486 1.00 28.44 208 LEU G N 1
ATOM 14927 C CA . LEU G 1 208 ? 57.292 26.796 74.479 1.00 29.90 208 LEU G CA 1
ATOM 14928 C C . LEU G 1 208 ? 56.318 27.989 74.457 1.00 30.04 208 LEU G C 1
ATOM 14929 O O . LEU G 1 208 ? 56.464 28.889 73.610 1.00 28.44 208 LEU G O 1
ATOM 14934 N N . GLU G 1 209 ? 55.368 28.036 75.404 1.00 31.82 209 GLU G N 1
ATOM 14935 C CA . GLU G 1 209 ? 54.426 29.170 75.491 1.00 34.85 209 GLU G CA 1
ATOM 14936 C C . GLU G 1 209 ? 55.193 30.455 75.611 1.00 31.26 209 GLU G C 1
ATOM 14937 O O . GLU G 1 209 ? 56.181 30.506 76.327 1.00 34.50 209 GLU G O 1
ATOM 14943 N N . GLY G 1 210 ? 54.761 31.480 74.894 1.00 27.50 210 GLY G N 1
ATOM 14944 C CA . GLY G 1 210 ? 55.428 32.794 74.911 1.00 27.18 210 GLY G CA 1
ATOM 14945 C C . GLY G 1 210 ? 56.607 32.949 73.951 1.00 29.67 210 GLY G C 1
ATOM 14946 O O . GLY G 1 210 ? 57.038 34.064 73.709 1.00 28.55 210 GLY G O 1
ATOM 14947 N N . TYR G 1 211 ? 57.146 31.832 73.420 1.00 31.79 211 TYR G N 1
ATOM 14948 C CA . TYR G 1 211 ? 58.230 31.867 72.431 1.00 31.23 211 TYR G CA 1
ATOM 14949 C C . TYR G 1 211 ? 57.692 32.353 71.075 1.00 29.85 211 TYR G C 1
ATOM 14950 O O . TYR G 1 211 ? 56.560 32.050 70.683 1.00 27.61 211 TYR G O 1
ATOM 14959 N N . SER G 1 212 ? 58.543 33.067 70.355 1.00 29.36 212 SER G N 1
ATOM 14960 C CA . SER G 1 212 ? 58.223 33.639 69.062 1.00 28.85 212 SER G CA 1
ATOM 14961 C C . SER G 1 212 ? 58.805 32.807 67.926 1.00 30.78 212 SER G C 1
ATOM 14962 O O . SER G 1 212 ? 59.876 32.204 68.081 1.00 28.59 212 SER G O 1
ATOM 14965 N N . VAL G 1 213 ? 58.109 32.776 66.787 1.00 31.15 213 VAL G N 1
ATOM 14966 C CA . VAL G 1 213 ? 58.526 31.939 65.668 1.00 32.51 213 VAL G CA 1
ATOM 14967 C C . VAL G 1 213 ? 58.071 32.499 64.340 1.00 35.09 213 VAL G C 1
ATOM 14968 O O . VAL G 1 213 ? 56.983 33.063 64.238 1.00 34.48 213 VAL G O 1
ATOM 14972 N N . CYS G 1 214 ? 58.929 32.334 63.334 1.00 36.95 214 CYS G N 1
ATOM 14973 C CA . CYS G 1 214 ? 58.519 32.331 61.932 1.00 35.73 214 CYS G CA 1
ATOM 14974 C C . CYS G 1 214 ? 57.923 31.000 61.562 1.00 31.56 214 CYS G C 1
ATOM 14975 O O . CYS G 1 214 ? 58.421 29.957 61.988 1.00 30.87 214 CYS G O 1
ATOM 14978 N N . VAL G 1 215 ? 56.853 31.060 60.780 1.00 30.06 215 VAL G N 1
ATOM 14979 C CA . VAL G 1 215 ? 56.111 29.889 60.312 1.00 30.05 215 VAL G CA 1
ATOM 14980 C C . VAL G 1 215 ? 55.660 30.188 58.891 1.00 32.13 215 VAL G C 1
ATOM 14981 O O . VAL G 1 215 ? 55.456 31.364 58.513 1.00 33.17 215 VAL G O 1
ATOM 14985 N N . PHE G 1 216 ? 55.531 29.138 58.096 1.00 32.34 216 PHE G N 1
ATOM 14986 C CA . PHE G 1 216 ? 54.970 29.291 56.768 1.00 35.64 216 PHE G CA 1
ATOM 14987 C C . PHE G 1 216 ? 53.535 29.773 56.930 1.00 33.85 216 PHE G C 1
ATOM 14988 O O . PHE G 1 216 ? 52.788 29.193 57.701 1.00 35.41 216 PHE G O 1
ATOM 14996 N N . PRO G 1 217 ? 53.157 30.836 56.213 1.00 32.94 217 PRO G N 1
ATOM 14997 C CA . PRO G 1 217 ? 51.879 31.493 56.489 1.00 36.50 217 PRO G CA 1
ATOM 14998 C C . PRO G 1 217 ? 50.629 30.738 56.073 1.00 39.06 217 PRO G C 1
ATOM 14999 O O . PRO G 1 217 ? 50.642 30.029 55.062 1.00 38.86 217 PRO G O 1
ATOM 15003 N N . ASP G 1 218 ? 49.564 30.932 56.856 1.00 41.68 218 ASP G N 1
ATOM 15004 C CA . ASP G 1 218 ? 48.239 30.356 56.570 1.00 41.01 218 ASP G CA 1
ATOM 15005 C C . ASP G 1 218 ? 47.691 30.772 55.224 1.00 35.82 218 ASP G C 1
ATOM 15006 O O . ASP G 1 218 ? 47.179 29.944 54.489 1.00 34.22 218 ASP G O 1
ATOM 15011 N N . SER G 1 219 ? 47.846 32.046 54.883 1.00 35.46 219 SER G N 1
ATOM 15012 C CA . SER G 1 219 ? 47.231 32.601 53.683 1.00 35.22 219 SER G CA 1
ATOM 15013 C C . SER G 1 219 ? 47.706 31.895 52.391 1.00 35.93 219 SER G C 1
ATOM 15014 O O . SER G 1 219 ? 46.860 31.516 51.550 1.00 34.37 219 SER G O 1
ATOM 15017 N N . LEU G 1 220 ? 49.019 31.647 52.273 1.00 34.93 220 LEU G N 1
ATOM 15018 C CA . LEU G 1 220 ? 49.569 30.988 51.074 1.00 36.11 220 LEU G CA 1
ATOM 15019 C C . LEU G 1 220 ? 49.142 29.510 50.949 1.00 35.66 220 LEU G C 1
ATOM 15020 O O . LEU G 1 220 ? 48.796 29.068 49.860 1.00 35.12 220 LEU G O 1
ATOM 15025 N N . ASP G 1 221 ? 49.173 28.762 52.050 1.00 35.66 221 ASP G N 1
ATOM 15026 C CA . ASP G 1 221 ? 48.689 27.358 52.051 1.00 39.89 221 ASP G CA 1
ATOM 15027 C C . ASP G 1 221 ? 47.187 27.194 51.737 1.00 39.14 221 ASP G C 1
ATOM 15028 O O . ASP G 1 221 ? 46.790 26.180 51.197 1.00 39.32 221 ASP G O 1
ATOM 15033 N N . GLU G 1 222 ? 46.370 28.175 52.110 1.00 41.58 222 GLU G N 1
ATOM 15034 C CA . GLU G 1 222 ? 44.926 28.188 51.814 1.00 42.48 222 GLU G CA 1
ATOM 15035 C C . GLU G 1 222 ? 44.623 28.821 50.455 1.00 39.51 222 GLU G C 1
ATOM 15036 O O . GLU G 1 222 ? 43.682 28.436 49.810 1.00 42.07 222 GLU G O 1
ATOM 15042 N N . GLY G 1 223 ? 45.428 29.783 50.023 1.00 37.43 223 GLY G N 1
ATOM 15043 C CA . GLY G 1 223 ? 45.188 30.495 48.779 1.00 37.41 223 GLY G CA 1
ATOM 15044 C C . GLY G 1 223 ? 46.070 30.068 47.621 1.00 35.27 223 GLY G C 1
ATOM 15045 O O . GLY G 1 223 ? 45.818 29.042 47.001 1.00 32.76 223 GLY G O 1
ATOM 15046 N N . ALA G 1 224 ? 47.094 30.876 47.342 1.00 34.83 224 ALA G N 1
ATOM 15047 C CA . ALA G 1 224 ? 48.033 30.688 46.216 1.00 33.96 224 ALA G CA 1
ATOM 15048 C C . ALA G 1 224 ? 48.505 29.239 45.944 1.00 32.96 224 ALA G C 1
ATOM 15049 O O . ALA G 1 224 ? 48.513 28.797 44.805 1.00 34.32 224 ALA G O 1
ATOM 15051 N N . ASN G 1 225 ? 48.868 28.498 46.982 1.00 32.03 225 ASN G N 1
ATOM 15052 C CA . ASN G 1 225 ? 49.293 27.103 46.814 1.00 31.26 225 ASN G CA 1
ATOM 15053 C C . ASN G 1 225 ? 48.196 26.222 46.223 1.00 30.01 225 ASN G C 1
ATOM 15054 O O . ASN G 1 225 ? 48.501 25.242 45.560 1.00 28.04 225 ASN G O 1
ATOM 15059 N N . ILE G 1 226 ? 46.936 26.511 46.522 1.00 31.69 226 ILE G N 1
ATOM 15060 C CA . ILE G 1 226 ? 45.812 25.738 45.959 1.00 34.64 226 ILE G CA 1
ATOM 15061 C C . ILE G 1 226 ? 45.530 26.121 44.498 1.00 35.89 226 ILE G C 1
ATOM 15062 O O . ILE G 1 226 ? 45.271 25.233 43.688 1.00 32.68 226 ILE G O 1
ATOM 15067 N N . GLU G 1 227 ? 45.593 27.422 44.189 1.00 40.90 227 GLU G N 1
ATOM 15068 C CA . GLU G 1 227 ? 45.184 27.965 42.889 1.00 45.28 227 GLU G CA 1
ATOM 15069 C C . GLU G 1 227 ? 46.108 27.524 41.785 1.00 43.00 227 GLU G C 1
ATOM 15070 O O . GLU G 1 227 ? 45.647 27.224 40.695 1.00 41.96 227 GLU G O 1
ATOM 15076 N N . ILE G 1 228 ? 47.408 27.488 42.068 1.00 42.14 228 ILE G N 1
ATOM 15077 C CA . ILE G 1 228 ? 48.417 27.133 41.062 1.00 40.14 228 ILE G CA 1
ATOM 15078 C C . ILE G 1 228 ? 48.791 25.644 41.000 1.00 37.61 228 ILE G C 1
ATOM 15079 O O . ILE G 1 228 ? 49.607 25.252 40.146 1.00 38.81 228 ILE G O 1
ATOM 15084 N N . GLY G 1 229 ? 48.194 24.835 41.883 1.00 32.23 229 GLY G N 1
ATOM 15085 C CA . GLY G 1 229 ? 48.348 23.379 41.887 1.00 31.04 229 GLY G CA 1
ATOM 15086 C C . GLY G 1 229 ? 49.575 22.793 42.572 1.00 31.61 229 GLY G C 1
ATOM 15087 O O . GLY G 1 229 ? 49.970 21.655 42.264 1.00 29.91 229 GLY G O 1
ATOM 15088 N N . TYR G 1 230 ? 50.176 23.551 43.495 1.00 30.16 230 TYR G N 1
ATOM 15089 C CA . TYR G 1 230 ? 51.249 23.043 44.323 1.00 29.32 230 TYR G CA 1
ATOM 15090 C C . TYR G 1 230 ? 50.637 22.048 45.267 1.00 29.19 230 TYR G C 1
ATOM 15091 O O . TYR G 1 230 ? 50.987 20.882 45.259 1.00 30.88 230 TYR G O 1
ATOM 15100 N N . LEU G 1 231 ? 49.664 22.500 46.037 1.00 32.07 231 LEU G N 1
ATOM 15101 C CA . LEU G 1 231 ? 48.864 21.615 46.868 1.00 32.55 231 LEU G CA 1
ATOM 15102 C C . LEU G 1 231 ? 47.706 21.162 46.020 1.00 32.54 231 LEU G C 1
ATOM 15103 O O . LEU G 1 231 ? 47.150 21.974 45.293 1.00 34.36 231 LEU G O 1
ATOM 15108 N N . PRO G 1 232 ? 47.331 19.877 46.095 1.00 32.19 232 PRO G N 1
ATOM 15109 C CA . PRO G 1 232 ? 46.154 19.443 45.353 1.00 32.28 232 PRO G CA 1
ATOM 15110 C C . PRO G 1 232 ? 44.870 19.454 46.205 1.00 34.23 232 PRO G C 1
ATOM 15111 O O . PRO G 1 232 ? 43.897 18.790 45.856 1.00 40.40 232 PRO G O 1
ATOM 15115 N N . GLY G 1 233 ? 44.840 20.238 47.276 1.00 33.15 233 GLY G N 1
ATOM 15116 C CA . GLY G 1 233 ? 43.758 20.157 48.254 1.00 32.88 233 GLY G CA 1
ATOM 15117 C C . GLY G 1 233 ? 44.184 20.828 49.529 1.00 32.19 233 GLY G C 1
ATOM 15118 O O . GLY G 1 233 ? 45.384 20.974 49.780 1.00 32.93 233 GLY G O 1
ATOM 15119 N N . ARG G 1 234 ? 43.217 21.222 50.343 1.00 33.77 234 ARG G N 1
ATOM 15120 C CA . ARG G 1 234 ? 43.495 22.095 51.495 1.00 36.49 234 ARG G CA 1
ATOM 15121 C C . ARG G 1 234 ? 44.017 21.233 52.630 1.00 32.05 234 ARG G C 1
ATOM 15122 O O . ARG G 1 234 ? 43.645 20.053 52.735 1.00 29.73 234 ARG G O 1
ATOM 15130 N N . LEU G 1 235 ? 44.885 21.794 53.474 1.00 29.14 235 LEU G N 1
ATOM 15131 C CA . LEU G 1 235 ? 45.288 21.061 54.673 1.00 29.54 235 LEU G CA 1
ATOM 15132 C C . LEU G 1 235 ? 44.140 20.964 55.667 1.00 30.73 235 LEU G C 1
ATOM 15133 O O . LEU G 1 235 ? 43.291 21.816 55.721 1.00 31.69 235 LEU G O 1
ATOM 15138 N N . LYS G 1 236 ? 44.131 19.870 56.412 1.00 33.33 236 LYS G N 1
ATOM 15139 C CA . LYS G 1 236 ? 43.221 19.632 57.536 1.00 33.99 236 LYS G CA 1
ATOM 15140 C C . LYS G 1 236 ? 43.388 20.626 58.687 1.00 33.67 236 LYS G C 1
ATOM 15141 O O . LYS G 1 236 ? 42.463 20.885 59.444 1.00 34.05 236 LYS G O 1
ATOM 15147 N N . TRP G 1 237 ? 44.607 21.123 58.850 1.00 32.96 237 TRP G N 1
ATOM 15148 C CA . TRP G 1 237 ? 44.911 22.122 59.847 1.00 31.18 237 TRP G CA 1
ATOM 15149 C C . TRP G 1 237 ? 46.154 22.884 59.424 1.00 30.02 237 TRP G C 1
ATOM 15150 O O . TRP G 1 237 ? 46.951 22.405 58.631 1.00 30.89 237 TRP G O 1
ATOM 15161 N N . LEU G 1 238 ? 46.273 24.102 59.928 1.00 29.52 238 LEU G N 1
ATOM 15162 C CA . LEU G 1 238 ? 47.310 25.012 59.530 1.00 28.24 238 LEU G CA 1
ATOM 15163 C C . LEU G 1 238 ? 48.241 25.150 60.699 1.00 27.78 238 LEU G C 1
ATOM 15164 O O . LEU G 1 238 ? 47.803 25.397 61.818 1.00 28.00 238 LEU G O 1
ATOM 15169 N N . VAL G 1 239 ? 49.523 24.993 60.416 1.00 27.94 239 VAL G N 1
ATOM 15170 C CA . VAL G 1 239 ? 50.568 25.005 61.407 1.00 30.05 239 VAL G CA 1
ATOM 15171 C C . VAL G 1 239 ? 50.519 26.298 62.244 1.00 31.64 239 VAL G C 1
ATOM 15172 O O . VAL G 1 239 ? 50.439 26.237 63.475 1.00 33.01 239 VAL G O 1
ATOM 15176 N N . ALA G 1 240 ? 50.562 27.453 61.574 1.00 31.78 240 ALA G N 1
ATOM 15177 C CA . ALA G 1 240 ? 50.626 28.767 62.257 1.00 32.36 240 ALA G CA 1
ATOM 15178 C C . ALA G 1 240 ? 49.397 28.967 63.143 1.00 33.13 240 ALA G C 1
ATOM 15179 O O . ALA G 1 240 ? 49.490 29.479 64.268 1.00 34.55 240 ALA G O 1
ATOM 15181 N N . ASP G 1 241 ? 48.247 28.554 62.619 1.00 33.41 241 ASP G N 1
ATOM 15182 C CA . ASP G 1 241 ? 47.019 28.462 63.408 1.00 33.70 241 ASP G CA 1
ATOM 15183 C C . ASP G 1 241 ? 47.199 27.672 64.696 1.00 31.17 241 ASP G C 1
ATOM 15184 O O . ASP G 1 241 ? 46.903 28.212 65.745 1.00 31.44 241 ASP G O 1
ATOM 15189 N N . LEU G 1 242 ? 47.687 26.423 64.640 1.00 30.85 242 LEU G N 1
ATOM 15190 C CA . LEU G 1 242 ? 47.783 25.595 65.871 1.00 29.68 242 LEU G CA 1
ATOM 15191 C C . LEU G 1 242 ? 48.869 26.036 66.866 1.00 29.62 242 LEU G C 1
ATOM 15192 O O . LEU G 1 242 ? 48.666 25.911 68.067 1.00 27.53 242 LEU G O 1
ATOM 15197 N N . LEU G 1 243 ? 50.007 26.550 66.378 1.00 29.92 243 LEU G N 1
ATOM 15198 C CA . LEU G 1 243 ? 51.057 27.099 67.256 1.00 28.98 243 LEU G CA 1
ATOM 15199 C C . LEU G 1 243 ? 50.566 28.269 68.085 1.00 31.77 243 LEU G C 1
ATOM 15200 O O . LEU G 1 243 ? 50.796 28.323 69.309 1.00 30.72 243 LEU G O 1
ATOM 15205 N N . THR G 1 244 ? 49.880 29.187 67.401 1.00 33.21 244 THR G N 1
ATOM 15206 C CA . THR G 1 244 ? 49.165 30.289 68.041 1.00 34.01 244 THR G CA 1
ATOM 15207 C C . THR G 1 244 ? 48.221 29.794 69.152 1.00 33.75 244 THR G C 1
ATOM 15208 O O . THR G 1 244 ? 48.290 30.265 70.273 1.00 30.81 244 THR G O 1
ATOM 15212 N N . LYS G 1 245 ? 47.407 28.792 68.863 1.00 38.97 245 LYS G N 1
ATOM 15213 C CA . LYS G 1 245 ? 46.521 28.207 69.897 1.00 40.85 245 LYS G CA 1
ATOM 15214 C C . LYS G 1 245 ? 47.269 27.497 71.042 1.00 38.06 245 LYS G C 1
ATOM 15215 O O . LYS G 1 245 ? 46.648 27.178 72.048 1.00 39.90 245 LYS G O 1
ATOM 15221 N N . GLN G 1 246 ? 48.561 27.196 70.871 1.00 35.59 246 GLN G N 1
ATOM 15222 C CA . GLN G 1 246 ? 49.376 26.617 71.950 1.00 35.58 246 GLN G CA 1
ATOM 15223 C C . GLN G 1 246 ? 50.091 27.696 72.765 1.00 35.65 246 GLN G C 1
ATOM 15224 O O . GLN G 1 246 ? 50.760 27.364 73.734 1.00 38.40 246 GLN G O 1
ATOM 15230 N N . GLY G 1 247 ? 49.919 28.970 72.396 1.00 32.36 247 GLY G N 1
ATOM 15231 C CA . GLY G 1 247 ? 50.539 30.078 73.060 1.00 30.18 247 GLY G CA 1
ATOM 15232 C C . GLY G 1 247 ? 51.852 30.550 72.466 1.00 32.71 247 GLY G C 1
ATOM 15233 O O . GLY G 1 247 ? 52.504 31.398 73.059 1.00 32.49 247 GLY G O 1
ATOM 15234 N N . LEU G 1 248 ? 52.276 30.050 71.308 1.00 34.20 248 LEU G N 1
ATOM 15235 C CA . LEU G 1 248 ? 53.418 30.697 70.640 1.00 34.92 248 LEU G CA 1
ATOM 15236 C C . LEU G 1 248 ? 52.951 31.956 69.908 1.00 35.44 248 LEU G C 1
ATOM 15237 O O . LEU G 1 248 ? 51.762 32.093 69.602 1.00 34.87 248 LEU G O 1
ATOM 15242 N N . LYS G 1 249 ? 53.898 32.868 69.684 1.00 35.81 249 LYS G N 1
ATOM 15243 C CA . LYS G 1 249 ? 53.697 34.108 68.945 1.00 35.53 249 LYS G CA 1
ATOM 15244 C C . LYS G 1 249 ? 54.302 34.026 67.535 1.00 35.86 249 LYS G C 1
ATOM 15245 O O . LYS G 1 249 ? 55.528 33.946 67.360 1.00 35.27 249 LYS G O 1
ATOM 15251 N N . VAL G 1 250 ? 53.432 34.091 66.534 1.00 32.81 250 VAL G N 1
ATOM 15252 C CA . VAL G 1 250 ? 53.834 34.029 65.167 1.00 30.92 250 VAL G CA 1
ATOM 15253 C C . VAL G 1 250 ? 53.985 35.430 64.583 1.00 33.20 250 VAL G C 1
ATOM 15254 O O . VAL G 1 250 ? 53.018 36.168 64.390 1.00 38.03 250 VAL G O 1
ATOM 15258 N N . VAL G 1 251 ? 55.218 35.778 64.281 1.00 32.32 251 VAL G N 1
ATOM 15259 C CA . VAL G 1 251 ? 55.567 37.133 63.923 1.00 33.51 251 VAL G CA 1
ATOM 15260 C C . VAL G 1 251 ? 55.223 37.531 62.495 1.00 34.72 251 VAL G C 1
ATOM 15261 O O . VAL G 1 251 ? 55.251 38.704 62.179 1.00 40.61 251 VAL G O 1
ATOM 15265 N N . ASN G 1 252 ? 54.961 36.579 61.613 1.00 33.61 252 ASN G N 1
ATOM 15266 C CA . ASN G 1 252 ? 54.880 36.880 60.181 1.00 30.76 252 ASN G CA 1
ATOM 15267 C C . ASN G 1 252 ? 53.567 36.343 59.640 1.00 32.81 252 ASN G C 1
ATOM 15268 O O . ASN G 1 252 ? 53.021 35.363 60.165 1.00 30.51 252 ASN G O 1
ATOM 15273 N N . ASP G 1 253 ? 53.064 37.025 58.615 1.00 37.87 253 ASP G N 1
ATOM 15274 C CA . ASP G 1 253 ? 51.918 36.576 57.834 1.00 43.72 253 ASP G CA 1
ATOM 15275 C C . ASP G 1 253 ? 52.256 36.456 56.350 1.00 43.29 253 ASP G C 1
ATOM 15276 O O . ASP G 1 253 ? 51.367 36.185 55.556 1.00 52.33 253 ASP G O 1
ATOM 15281 N N . ASP G 1 254 ? 53.526 36.643 55.994 1.00 42.75 254 ASP G N 1
ATOM 15282 C CA . ASP G 1 254 ? 54.003 36.607 54.608 1.00 45.27 254 ASP G CA 1
ATOM 15283 C C . ASP G 1 254 ? 55.289 35.769 54.493 1.00 45.12 254 ASP G C 1
ATOM 15284 O O . ASP G 1 254 ? 55.887 35.363 55.511 1.00 40.68 254 ASP G O 1
ATOM 15289 N N . MET G 1 255 ? 55.703 35.534 53.245 1.00 46.46 255 MET G N 1
ATOM 15290 C CA . MET G 1 255 ? 56.902 34.757 52.890 1.00 47.79 255 MET G CA 1
ATOM 15291 C C . MET G 1 255 ? 57.933 35.688 52.230 1.00 48.34 255 MET G C 1
ATOM 15292 O O . MET G 1 255 ? 57.847 35.991 51.032 1.00 48.45 255 MET G O 1
ATOM 15297 N N . THR G 1 256 ? 58.895 36.149 53.032 1.00 47.53 256 THR G N 1
ATOM 15298 C CA . THR G 1 256 ? 59.937 37.090 52.599 1.00 41.63 256 THR G CA 1
ATOM 15299 C C . THR G 1 256 ? 61.350 36.569 52.805 1.00 41.78 256 THR G C 1
ATOM 15300 O O . THR G 1 256 ? 62.287 37.325 52.587 1.00 44.32 256 THR G O 1
ATOM 15304 N N . GLY G 1 257 ? 61.532 35.316 53.244 1.00 40.78 257 GLY G N 1
ATOM 15305 C CA . GLY G 1 257 ? 62.889 34.780 53.538 1.00 40.33 257 GLY G CA 1
ATOM 15306 C C . GLY G 1 257 ? 63.511 35.195 54.872 1.00 39.81 257 GLY G C 1
ATOM 15307 O O . GLY G 1 257 ? 64.724 35.353 55.022 1.00 42.24 257 GLY G O 1
ATOM 15308 N N . ARG G 1 258 ? 62.657 35.311 55.856 1.00 39.38 258 ARG G N 1
ATOM 15309 C CA . ARG G 1 258 ? 62.949 35.964 57.114 1.00 39.71 258 ARG G CA 1
ATOM 15310 C C . ARG G 1 258 ? 63.298 34.944 58.225 1.00 36.91 258 ARG G C 1
ATOM 15311 O O . ARG G 1 258 ? 62.698 33.883 58.320 1.00 35.81 258 ARG G O 1
ATOM 15319 N N . THR G 1 259 ? 64.235 35.315 59.080 1.00 34.13 259 THR G N 1
ATOM 15320 C CA . THR G 1 259 ? 64.713 34.477 60.145 1.00 34.65 259 THR G CA 1
ATOM 15321 C C . THR G 1 259 ? 64.404 35.167 61.462 1.00 35.71 259 THR G C 1
ATOM 15322 O O . THR G 1 259 ? 64.025 36.330 61.459 1.00 38.61 259 THR G O 1
ATOM 15326 N N . LEU G 1 260 ? 64.520 34.441 62.576 1.00 35.70 260 LEU G N 1
ATOM 15327 C CA . LEU G 1 260 ? 64.246 35.004 63.921 1.00 34.29 260 LEU G CA 1
ATOM 15328 C C . LEU G 1 260 ? 64.946 34.198 65.000 1.00 32.67 260 LEU G C 1
ATOM 15329 O O . LEU G 1 260 ? 65.013 33.000 64.886 1.00 31.38 260 LEU G O 1
ATOM 15334 N N . LYS G 1 261 ? 65.429 34.885 66.041 1.00 33.91 261 LYS G N 1
ATOM 15335 C CA . LYS G 1 261 ? 66.091 34.305 67.197 1.00 33.76 261 LYS G CA 1
ATOM 15336 C C . LYS G 1 261 ? 65.316 34.717 68.411 1.00 33.05 261 LYS G C 1
ATOM 15337 O O . LYS G 1 261 ? 65.236 35.890 68.695 1.00 37.98 261 LYS G O 1
ATOM 15343 N N . ASP G 1 262 ? 64.764 33.752 69.135 1.00 33.41 262 ASP G N 1
ATOM 15344 C CA . ASP G 1 262 ? 64.149 33.978 70.452 1.00 33.57 262 ASP G CA 1
ATOM 15345 C C . ASP G 1 262 ? 64.823 33.008 71.407 1.00 31.34 262 ASP G C 1
ATOM 15346 O O . ASP G 1 262 ? 64.447 31.842 71.466 1.00 30.55 262 ASP G O 1
ATOM 15351 N N . ARG G 1 263 ? 65.806 33.517 72.156 1.00 31.40 263 ARG G N 1
ATOM 15352 C CA . ARG G 1 263 ? 66.703 32.704 72.988 1.00 30.36 263 ARG G CA 1
ATOM 15353 C C . ARG G 1 263 ? 67.383 31.629 72.103 1.00 31.14 263 ARG G C 1
ATOM 15354 O O . ARG G 1 263 ? 68.037 31.970 71.115 1.00 30.13 263 ARG G O 1
ATOM 15362 N N . LYS G 1 264 ? 67.211 30.344 72.395 1.00 34.18 264 LYS G N 1
ATOM 15363 C CA . LYS G 1 264 ? 67.883 29.306 71.605 1.00 33.53 264 LYS G CA 1
ATOM 15364 C C . LYS G 1 264 ? 67.031 28.671 70.482 1.00 32.41 264 LYS G C 1
ATOM 15365 O O . LYS G 1 264 ? 67.498 27.748 69.803 1.00 32.25 264 LYS G O 1
ATOM 15371 N N . LEU G 1 265 ? 65.826 29.219 70.245 1.00 29.80 265 LEU G N 1
ATOM 15372 C CA . LEU G 1 265 ? 64.930 28.797 69.157 1.00 27.20 265 LEU G CA 1
ATOM 15373 C C . LEU G 1 265 ? 65.133 29.667 67.926 1.00 26.20 265 LEU G C 1
ATOM 15374 O O . LEU G 1 265 ? 64.879 30.841 67.971 1.00 25.45 265 LEU G O 1
ATOM 15379 N N . LEU G 1 266 ? 65.619 29.098 66.827 1.00 27.17 266 LEU G N 1
ATOM 15380 C CA . LEU G 1 266 ? 65.967 29.854 65.630 1.00 25.65 266 LEU G CA 1
ATOM 15381 C C . LEU G 1 266 ? 65.075 29.314 64.552 1.00 27.05 266 LEU G C 1
ATOM 15382 O O . LEU G 1 266 ? 65.022 28.104 64.352 1.00 28.21 266 LEU G O 1
ATOM 15387 N N . THR G 1 267 ? 64.342 30.195 63.880 1.00 27.34 267 THR G N 1
ATOM 15388 C CA . THR G 1 267 ? 63.363 29.800 62.881 1.00 27.18 267 THR G CA 1
ATOM 15389 C C . THR G 1 267 ? 63.507 30.655 61.636 1.00 28.74 267 THR G C 1
ATOM 15390 O O . THR G 1 267 ? 64.064 31.749 61.688 1.00 28.89 267 THR G O 1
ATOM 15394 N N . GLY G 1 268 ? 63.039 30.137 60.507 1.00 29.33 268 GLY G N 1
ATOM 15395 C CA . GLY G 1 268 ? 62.853 30.937 59.299 1.00 29.23 268 GLY G CA 1
ATOM 15396 C C . GLY G 1 268 ? 61.505 30.605 58.691 1.00 29.79 268 GLY G C 1
ATOM 15397 O O . GLY G 1 268 ? 60.945 29.569 58.983 1.00 29.85 268 GLY G O 1
ATOM 15398 N N . ASP G 1 269 ? 61.017 31.458 57.801 1.00 31.82 269 ASP G N 1
ATOM 15399 C CA . ASP G 1 269 ? 59.617 31.403 57.326 1.00 33.90 269 ASP G CA 1
ATOM 15400 C C . ASP G 1 269 ? 59.249 30.443 56.172 1.00 33.48 269 ASP G C 1
ATOM 15401 O O . ASP G 1 269 ? 58.077 30.133 55.993 1.00 31.77 269 ASP G O 1
ATOM 15406 N N . SER G 1 270 ? 60.243 30.011 55.397 1.00 35.21 270 SER G N 1
ATOM 15407 C CA . SER G 1 270 ? 60.028 29.382 54.071 1.00 36.94 270 SER G CA 1
ATOM 15408 C C . SER G 1 270 ? 61.381 28.931 53.496 1.00 35.62 270 SER G C 1
ATOM 15409 O O . SER G 1 270 ? 62.408 29.233 54.082 1.00 33.91 270 SER G O 1
ATOM 15412 N N . PRO G 1 271 ? 61.394 28.231 52.334 1.00 37.47 271 PRO G N 1
ATOM 15413 C CA . PRO G 1 271 ? 62.675 27.942 51.659 1.00 36.13 271 PRO G CA 1
ATOM 15414 C C . PRO G 1 271 ? 63.509 29.180 51.376 1.00 36.63 271 PRO G C 1
ATOM 15415 O O . PRO G 1 271 ? 64.738 29.114 51.435 1.00 37.80 271 PRO G O 1
ATOM 15419 N N . LEU G 1 272 ? 62.862 30.312 51.106 1.00 36.56 272 LEU G N 1
ATOM 15420 C CA . LEU G 1 272 ? 63.613 31.555 50.874 1.00 39.27 272 LEU G CA 1
ATOM 15421 C C . LEU G 1 272 ? 64.615 31.843 52.032 1.00 36.83 272 LEU G C 1
ATOM 15422 O O . LEU G 1 272 ? 65.748 32.299 51.813 1.00 38.10 272 LEU G O 1
ATOM 15427 N N . ALA G 1 273 ? 64.221 31.464 53.242 1.00 31.96 273 ALA G N 1
ATOM 15428 C CA . ALA G 1 273 ? 65.005 31.689 54.422 1.00 28.67 273 ALA G CA 1
ATOM 15429 C C . ALA G 1 273 ? 66.166 30.738 54.630 1.00 28.00 273 ALA G C 1
ATOM 15430 O O . ALA G 1 273 ? 66.938 30.952 55.544 1.00 26.36 273 ALA G O 1
ATOM 15432 N N . SER G 1 274 ? 66.298 29.704 53.803 1.00 29.82 274 SER G N 1
ATOM 15433 C CA . SER G 1 274 ? 67.243 28.619 54.038 1.00 32.15 274 SER G CA 1
ATOM 15434 C C . SER G 1 274 ? 68.710 29.003 54.212 1.00 35.31 274 SER G C 1
ATOM 15435 O O . SER G 1 274 ? 69.411 28.475 55.107 1.00 36.90 274 SER G O 1
ATOM 15438 N N . ASN G 1 275 ? 69.205 29.862 53.337 1.00 35.26 275 ASN G N 1
ATOM 15439 C CA . ASN G 1 275 ? 70.608 30.233 53.405 1.00 33.90 275 ASN G CA 1
ATOM 15440 C C . ASN G 1 275 ? 70.926 31.053 54.665 1.00 35.51 275 ASN G C 1
ATOM 15441 O O . ASN G 1 275 ? 71.925 30.770 55.355 1.00 38.02 275 ASN G O 1
ATOM 15446 N N . GLU G 1 276 ? 70.066 32.007 54.994 1.00 35.53 276 GLU G N 1
ATOM 15447 C CA . GLU G 1 276 ? 70.294 32.927 56.134 1.00 40.63 276 GLU G CA 1
ATOM 15448 C C . GLU G 1 276 ? 70.004 32.246 57.463 1.00 37.97 276 GLU G C 1
ATOM 15449 O O . GLU G 1 276 ? 70.447 32.709 58.510 1.00 39.50 276 GLU G O 1
ATOM 15455 N N . LEU G 1 277 ? 69.233 31.164 57.426 1.00 36.98 277 LEU G N 1
ATOM 15456 C CA . LEU G 1 277 ? 69.062 30.323 58.606 1.00 36.71 277 LEU G CA 1
ATOM 15457 C C . LEU G 1 277 ? 70.302 29.504 58.917 1.00 32.62 277 LEU G C 1
ATOM 15458 O O . LEU G 1 277 ? 70.640 29.326 60.073 1.00 31.93 277 LEU G O 1
ATOM 15463 N N . GLY G 1 278 ? 70.956 28.981 57.888 1.00 32.38 278 GLY G N 1
ATOM 15464 C CA . GLY G 1 278 ? 72.270 28.352 58.045 1.00 32.86 278 GLY G CA 1
ATOM 15465 C C . GLY G 1 278 ? 73.285 29.248 58.744 1.00 32.65 278 GLY G C 1
ATOM 15466 O O . GLY G 1 278 ? 73.946 28.837 59.723 1.00 29.22 278 GLY G O 1
ATOM 15467 N N . LYS G 1 279 ? 73.354 30.491 58.260 1.00 31.24 279 LYS G N 1
ATOM 15468 C CA . LYS G 1 279 ? 74.281 31.468 58.764 1.00 31.16 279 LYS G CA 1
ATOM 15469 C C . LYS G 1 279 ? 73.991 31.819 60.218 1.00 31.89 279 LYS G C 1
ATOM 15470 O O . LYS G 1 279 ? 74.901 31.878 61.048 1.00 35.61 279 LYS G O 1
ATOM 15476 N N . LEU G 1 280 ? 72.726 32.010 60.547 1.00 31.17 280 LEU G N 1
ATOM 15477 C CA . LEU G 1 280 ? 72.350 32.331 61.916 1.00 30.67 280 LEU G CA 1
ATOM 15478 C C . LEU G 1 280 ? 72.638 31.185 62.888 1.00 33.26 280 LEU G C 1
ATOM 15479 O O . LEU G 1 280 ? 73.091 31.434 64.009 1.00 35.54 280 LEU G O 1
ATOM 15484 N N . ALA G 1 281 ? 72.348 29.946 62.470 1.00 32.72 281 ALA G N 1
ATOM 15485 C CA . ALA G 1 281 ? 72.581 28.767 63.291 1.00 31.22 281 ALA G CA 1
ATOM 15486 C C . ALA G 1 281 ? 74.062 28.629 63.612 1.00 30.97 281 ALA G C 1
ATOM 15487 O O . ALA G 1 281 ? 74.426 28.381 64.778 1.00 29.87 281 ALA G O 1
ATOM 15489 N N . VAL G 1 282 ? 74.899 28.775 62.584 1.00 30.40 282 VAL G N 1
ATOM 15490 C CA . VAL G 1 282 ? 76.351 28.687 62.766 1.00 32.42 282 VAL G CA 1
ATOM 15491 C C . VAL G 1 282 ? 76.876 29.753 63.734 1.00 33.13 282 VAL G C 1
ATOM 15492 O O . VAL G 1 282 ? 77.589 29.433 64.709 1.00 32.00 282 VAL G O 1
ATOM 15496 N N . ASN G 1 283 ? 76.519 31.004 63.472 1.00 33.24 283 ASN G N 1
ATOM 15497 C CA . ASN G 1 283 ? 76.916 32.100 64.357 1.00 34.85 283 ASN G CA 1
ATOM 15498 C C . ASN G 1 283 ? 76.480 31.879 65.814 1.00 33.72 283 ASN G C 1
ATOM 15499 O O . ASN G 1 283 ? 77.310 31.937 66.713 1.00 34.77 283 ASN G O 1
ATOM 15504 N N . GLU G 1 284 ? 75.195 31.601 66.034 1.00 34.72 284 GLU G N 1
ATOM 15505 C CA . GLU G 1 284 ? 74.656 31.408 67.389 1.00 33.52 284 GLU G CA 1
ATOM 15506 C C . GLU G 1 284 ? 75.299 30.234 68.111 1.00 33.74 284 GLU G C 1
ATOM 15507 O O . GLU G 1 284 ? 75.544 30.304 69.316 1.00 32.59 284 GLU G O 1
ATOM 15513 N N . MET G 1 285 ? 75.602 29.171 67.371 1.00 33.21 285 MET G N 1
ATOM 15514 C CA . MET G 1 285 ? 76.320 28.043 67.934 1.00 31.53 285 MET G CA 1
ATOM 15515 C C . MET G 1 285 ? 77.758 28.448 68.301 1.00 31.51 285 MET G C 1
ATOM 15516 O O . MET G 1 285 ? 78.161 28.281 69.451 1.00 30.01 285 MET G O 1
ATOM 15521 N N . LEU G 1 286 ? 78.520 28.994 67.348 1.00 32.21 286 LEU G N 1
ATOM 15522 C CA . LEU G 1 286 ? 79.890 29.503 67.656 1.00 33.14 286 LEU G CA 1
ATOM 15523 C C . LEU G 1 286 ? 79.905 30.478 68.872 1.00 34.40 286 LEU G C 1
ATOM 15524 O O . LEU G 1 286 ? 80.716 30.277 69.804 1.00 30.94 286 LEU G O 1
ATOM 15529 N N . ASN G 1 287 ? 78.969 31.442 68.923 1.00 32.76 287 ASN G N 1
ATOM 15530 C CA . ASN G 1 287 ? 78.905 32.352 70.097 1.00 36.93 287 ASN G CA 1
ATOM 15531 C C . ASN G 1 287 ? 78.546 31.651 71.412 1.00 36.51 287 ASN G C 1
ATOM 15532 O O . ASN G 1 287 ? 78.984 32.089 72.477 1.00 37.66 287 ASN G O 1
ATOM 15537 N N . ALA G 1 288 ? 77.741 30.590 71.359 1.00 34.05 288 ALA G N 1
ATOM 15538 C CA . ALA G 1 288 ? 77.393 29.863 72.577 1.00 30.46 288 ALA G CA 1
ATOM 15539 C C . ALA G 1 288 ? 78.559 29.039 73.086 1.00 28.07 288 ALA G C 1
ATOM 15540 O O . ALA G 1 288 ? 78.735 28.923 74.285 1.00 25.89 288 ALA G O 1
ATOM 15542 N N . ILE G 1 289 ? 79.345 28.457 72.191 1.00 27.73 289 ILE G N 1
ATOM 15543 C CA . ILE G 1 289 ? 80.552 27.754 72.624 1.00 30.07 289 ILE G CA 1
ATOM 15544 C C . ILE G 1 289 ? 81.518 28.698 73.360 1.00 32.03 289 ILE G C 1
ATOM 15545 O O . ILE G 1 289 ? 81.975 28.402 74.479 1.00 27.90 289 ILE G O 1
ATOM 15550 N N . GLN G 1 290 ? 81.777 29.845 72.730 1.00 36.57 290 GLN G N 1
ATOM 15551 C CA . GLN G 1 290 ? 82.684 30.838 73.271 1.00 41.09 290 GLN G CA 1
ATOM 15552 C C . GLN G 1 290 ? 82.198 31.324 74.637 1.00 41.92 290 GLN G C 1
ATOM 15553 O O . GLN G 1 290 ? 82.998 31.455 75.559 1.00 40.43 290 GLN G O 1
ATOM 15559 N N . ASN G 1 291 ? 80.887 31.488 74.787 1.00 44.95 291 ASN G N 1
ATOM 15560 C CA . ASN G 1 291 ? 80.301 31.966 76.037 1.00 47.10 291 ASN G CA 1
ATOM 15561 C C . ASN G 1 291 ? 80.449 31.029 77.232 1.00 42.85 291 ASN G C 1
ATOM 15562 O O . ASN G 1 291 ? 80.566 31.474 78.362 1.00 45.61 291 ASN G O 1
ATOM 15567 N N . LYS G 1 292 ? 80.415 29.735 77.009 1.00 43.62 292 LYS G N 1
ATOM 15568 C CA . LYS G 1 292 ? 80.619 28.807 78.112 1.00 47.53 292 LYS G CA 1
ATOM 15569 C C . LYS G 1 292 ? 82.081 28.860 78.583 1.00 43.67 292 LYS G C 1
ATOM 15570 O O . LYS G 1 292 ? 82.329 28.913 79.772 1.00 52.62 292 LYS G O 1
ATOM 15576 N N . LEU G 1 293 ? 83.017 28.910 77.647 1.00 39.63 293 LEU G N 1
ATOM 15577 C CA . LEU G 1 293 ? 84.452 29.047 77.944 1.00 41.23 293 LEU G CA 1
ATOM 15578 C C . LEU G 1 293 ? 84.830 30.369 78.689 1.00 40.24 293 LEU G C 1
ATOM 15579 O O . LEU G 1 293 ? 85.811 30.398 79.460 1.00 34.61 293 LEU G O 1
ATOM 15584 N N . GLU G 1 294 ? 84.052 31.444 78.468 1.00 41.27 294 GLU G N 1
ATOM 15585 C CA . GLU G 1 294 ? 84.167 32.735 79.247 1.00 41.63 294 GLU G CA 1
ATOM 15586 C C . GLU G 1 294 ? 83.497 32.766 80.668 1.00 37.78 294 GLU G C 1
ATOM 15587 O O . GLU G 1 294 ? 83.628 33.788 81.370 1.00 29.44 294 GLU G O 1
ATOM 15593 N N . HIS G 1 295 ? 82.822 31.662 81.064 1.00 34.49 295 HIS G N 1
ATOM 15594 C CA . HIS G 1 295 ? 82.196 31.491 82.392 1.00 37.73 295 HIS G CA 1
ATOM 15595 C C . HIS G 1 295 ? 82.537 30.108 82.983 1.00 38.76 295 HIS G C 1
ATOM 15596 O O . HIS G 1 295 ? 81.646 29.289 83.248 1.00 41.68 295 HIS G O 1
ATOM 15603 N N . HIS G 1 296 ? 83.842 29.881 83.152 1.00 45.44 296 HIS G N 1
ATOM 15604 C CA . HIS G 1 296 ? 84.450 28.625 83.677 1.00 49.09 296 HIS G CA 1
ATOM 15605 C C . HIS G 1 296 ? 84.122 28.323 85.147 1.00 52.68 296 HIS G C 1
ATOM 15606 O O . HIS G 1 296 ? 84.124 29.216 85.990 1.00 54.49 296 HIS G O 1
ATOM 15613 N N . HIS G 1 297 ? 83.908 27.043 85.445 1.00 57.31 297 HIS G N 1
ATOM 15614 C CA . HIS G 1 297 ? 83.679 26.573 86.814 1.00 58.26 297 HIS G CA 1
ATOM 15615 C C . HIS G 1 297 ? 84.856 25.735 87.339 1.00 55.00 297 HIS G C 1
ATOM 15616 O O . HIS G 1 297 ? 84.725 25.017 88.335 1.00 52.19 297 HIS G O 1
ATOM 15623 N N . HIS G 1 298 ? 86.006 25.851 86.664 1.00 53.27 298 HIS G N 1
ATOM 15624 C CA . HIS G 1 298 ? 87.272 25.261 87.111 1.00 47.18 298 HIS G CA 1
ATOM 15625 C C . HIS G 1 298 ? 88.463 26.119 86.661 1.00 44.72 298 HIS G C 1
ATOM 15626 O O . HIS G 1 298 ? 88.305 27.023 85.831 1.00 38.34 298 HIS G O 1
ATOM 15633 N N . HIS G 1 299 ? 89.634 25.839 87.253 1.00 43.37 299 HIS G N 1
ATOM 15634 C CA . HIS G 1 299 ? 90.929 26.314 86.750 1.00 40.90 299 HIS G CA 1
ATOM 15635 C C . HIS G 1 299 ? 91.664 25.119 86.150 1.00 40.83 299 HIS G C 1
ATOM 15636 O O . HIS G 1 299 ? 91.201 23.977 86.296 1.00 36.21 299 HIS G O 1
ATOM 15643 N N . HIS G 1 300 ? 92.788 25.399 85.462 1.00 45.83 300 HIS G N 1
ATOM 15644 C CA . HIS G 1 300 ? 93.649 24.381 84.799 1.00 45.33 300 HIS G CA 1
ATOM 15645 C C . HIS G 1 300 ? 95.056 24.326 85.372 1.00 46.57 300 HIS G C 1
ATOM 15646 O O . HIS G 1 300 ? 95.282 23.675 86.376 1.00 47.34 300 HIS G O 1
ATOM 15653 N N . GLN H 1 3 ? 55.235 -21.638 22.185 1.00 94.16 3 GLN H N 1
ATOM 15654 C CA . GLN H 1 3 ? 56.595 -21.068 21.910 1.00 94.82 3 GLN H CA 1
ATOM 15655 C C . GLN H 1 3 ? 56.493 -19.569 21.534 1.00 97.74 3 GLN H C 1
ATOM 15656 O O . GLN H 1 3 ? 56.806 -19.163 20.408 1.00 102.19 3 GLN H O 1
ATOM 15662 N N . ASP H 1 4 ? 56.037 -18.774 22.509 1.00 97.58 4 ASP H N 1
ATOM 15663 C CA . ASP H 1 4 ? 55.912 -17.305 22.404 1.00 97.14 4 ASP H CA 1
ATOM 15664 C C . ASP H 1 4 ? 57.087 -16.670 23.188 1.00 100.53 4 ASP H C 1
ATOM 15665 O O . ASP H 1 4 ? 57.431 -17.153 24.282 1.00 105.85 4 ASP H O 1
ATOM 15670 N N . VAL H 1 5 ? 57.676 -15.586 22.669 1.00 92.67 5 VAL H N 1
ATOM 15671 C CA . VAL H 1 5 ? 58.864 -14.966 23.320 1.00 89.62 5 VAL H CA 1
ATOM 15672 C C . VAL H 1 5 ? 58.547 -13.558 23.865 1.00 82.93 5 VAL H C 1
ATOM 15673 O O . VAL H 1 5 ? 58.332 -12.621 23.090 1.00 79.06 5 VAL H O 1
ATOM 15677 N N . ASN H 1 6 ? 58.507 -13.428 25.199 1.00 77.19 6 ASN H N 1
ATOM 15678 C CA . ASN H 1 6 ? 58.147 -12.162 25.859 1.00 74.92 6 ASN H CA 1
ATOM 15679 C C . ASN H 1 6 ? 59.298 -11.148 25.706 1.00 80.69 6 ASN H C 1
ATOM 15680 O O . ASN H 1 6 ? 60.482 -11.489 25.841 1.00 79.22 6 ASN H O 1
ATOM 15685 N N . GLU H 1 7 ? 58.909 -9.905 25.426 1.00 82.72 7 GLU H N 1
ATOM 15686 C CA . GLU H 1 7 ? 59.811 -8.830 24.988 1.00 80.77 7 GLU H CA 1
ATOM 15687 C C . GLU H 1 7 ? 59.997 -7.698 26.027 1.00 72.08 7 GLU H C 1
ATOM 15688 O O . GLU H 1 7 ? 60.864 -6.826 25.858 1.00 64.72 7 GLU H O 1
ATOM 15694 N N . LEU H 1 8 ? 59.213 -7.736 27.104 1.00 65.54 8 LEU H N 1
ATOM 15695 C CA . LEU H 1 8 ? 59.225 -6.687 28.115 1.00 62.72 8 LEU H CA 1
ATOM 15696 C C . LEU H 1 8 ? 60.576 -6.652 28.848 1.00 55.72 8 LEU H C 1
ATOM 15697 O O . LEU H 1 8 ? 61.202 -7.691 29.065 1.00 50.95 8 LEU H O 1
ATOM 15702 N N . SER H 1 9 ? 61.008 -5.461 29.241 1.00 48.34 9 SER H N 1
ATOM 15703 C CA . SER H 1 9 ? 62.291 -5.310 29.913 1.00 49.63 9 SER H CA 1
ATOM 15704 C C . SER H 1 9 ? 62.310 -6.157 31.184 1.00 46.36 9 SER H C 1
ATOM 15705 O O . SER H 1 9 ? 61.291 -6.260 31.898 1.00 44.54 9 SER H O 1
ATOM 15708 N N . LYS H 1 10 ? 63.443 -6.809 31.423 1.00 44.28 10 LYS H N 1
ATOM 15709 C CA . LYS H 1 10 ? 63.749 -7.370 32.741 1.00 46.96 10 LYS H CA 1
ATOM 15710 C C . LYS H 1 10 ? 64.414 -6.336 33.664 1.00 46.45 10 LYS H C 1
ATOM 15711 O O . LYS H 1 10 ? 64.635 -6.631 34.839 1.00 51.99 10 LYS H O 1
ATOM 15717 N N . GLN H 1 11 ? 64.718 -5.142 33.141 1.00 43.08 11 GLN H N 1
ATOM 15718 C CA . GLN H 1 11 ? 65.149 -4.001 33.958 1.00 46.40 11 GLN H CA 1
ATOM 15719 C C . GLN H 1 11 ? 64.061 -3.433 34.895 1.00 47.75 11 GLN H C 1
ATOM 15720 O O . GLN H 1 11 ? 62.931 -3.170 34.453 1.00 48.08 11 GLN H O 1
ATOM 15726 N N . PRO H 1 12 ? 64.405 -3.233 36.185 1.00 44.21 12 PRO H N 1
ATOM 15727 C CA . PRO H 1 12 ? 63.513 -2.564 37.110 1.00 41.43 12 PRO H CA 1
ATOM 15728 C C . PRO H 1 12 ? 63.115 -1.149 36.649 1.00 40.13 12 PRO H C 1
ATOM 15729 O O . PRO H 1 12 ? 63.954 -0.384 36.191 1.00 37.50 12 PRO H O 1
ATOM 15733 N N . THR H 1 13 ? 61.821 -0.845 36.742 1.00 38.45 13 THR H N 1
ATOM 15734 C CA . THR H 1 13 ? 61.289 0.473 36.403 1.00 38.54 13 THR H CA 1
ATOM 15735 C C . THR H 1 13 ? 61.596 1.453 37.550 1.00 37.57 13 THR H C 1
ATOM 15736 O O . THR H 1 13 ? 61.307 1.146 38.695 1.00 35.12 13 THR H O 1
ATOM 15740 N N . PRO H 1 14 ? 62.202 2.611 37.244 1.00 35.94 14 PRO H N 1
ATOM 15741 C CA . PRO H 1 14 ? 62.396 3.600 38.311 1.00 36.40 14 PRO H CA 1
ATOM 15742 C C . PRO H 1 14 ? 61.102 4.141 38.877 1.00 33.55 14 PRO H C 1
ATOM 15743 O O . PRO H 1 14 ? 60.099 4.265 38.167 1.00 31.84 14 PRO H O 1
ATOM 15747 N N . ASP H 1 15 ? 61.161 4.450 40.168 1.00 34.22 15 ASP H N 1
ATOM 15748 C CA . ASP H 1 15 ? 60.060 5.012 40.933 1.00 31.46 15 ASP H CA 1
ATOM 15749 C C . ASP H 1 15 ? 60.517 6.422 41.277 1.00 30.46 15 ASP H C 1
ATOM 15750 O O . ASP H 1 15 ? 61.351 6.608 42.139 1.00 32.50 15 ASP H O 1
ATOM 15755 N N . LYS H 1 16 ? 59.977 7.405 40.575 1.00 31.53 16 LYS H N 1
ATOM 15756 C CA . LYS H 1 16 ? 60.475 8.773 40.606 1.00 33.30 16 LYS H CA 1
ATOM 15757 C C . LYS H 1 16 ? 60.163 9.512 41.877 1.00 32.49 16 LYS H C 1
ATOM 15758 O O . LYS H 1 16 ? 60.667 10.601 42.072 1.00 30.74 16 LYS H O 1
ATOM 15764 N N . ALA H 1 17 ? 59.304 8.959 42.728 1.00 34.49 17 ALA H N 1
ATOM 15765 C CA . ALA H 1 17 ? 59.019 9.582 44.025 1.00 33.30 17 ALA H CA 1
ATOM 15766 C C . ALA H 1 17 ? 60.234 9.516 44.954 1.00 31.37 17 ALA H C 1
ATOM 15767 O O . ALA H 1 17 ? 60.381 10.389 45.824 1.00 28.54 17 ALA H O 1
ATOM 15769 N N . GLU H 1 18 ? 61.080 8.503 44.754 1.00 29.39 18 GLU H N 1
ATOM 15770 C CA . GLU H 1 18 ? 62.191 8.224 45.649 1.00 31.39 18 GLU H CA 1
ATOM 15771 C C . GLU H 1 18 ? 63.502 8.106 44.912 1.00 31.94 18 GLU H C 1
ATOM 15772 O O . GLU H 1 18 ? 63.546 7.746 43.749 1.00 33.81 18 GLU H O 1
ATOM 15778 N N . ASP H 1 19 ? 64.570 8.422 45.629 1.00 32.65 19 ASP H N 1
ATOM 15779 C CA . ASP H 1 19 ? 65.923 8.337 45.133 1.00 32.55 19 ASP H CA 1
ATOM 15780 C C . ASP H 1 19 ? 66.377 6.905 44.962 1.00 30.20 19 ASP H C 1
ATOM 15781 O O . ASP H 1 19 ? 66.440 6.161 45.945 1.00 28.49 19 ASP H O 1
ATOM 15786 N N . ASN H 1 20 ? 66.679 6.530 43.715 1.00 27.98 20 ASN H N 1
ATOM 15787 C CA . ASN H 1 20 ? 67.343 5.271 43.418 1.00 26.76 20 ASN H CA 1
ATOM 15788 C C . ASN H 1 20 ? 66.509 4.109 43.938 1.00 25.67 20 ASN H C 1
ATOM 15789 O O . ASN H 1 20 ? 66.973 3.250 44.673 1.00 24.76 20 ASN H O 1
ATOM 15794 N N . ALA H 1 21 ? 65.240 4.121 43.557 1.00 27.92 21 ALA H N 1
ATOM 15795 C CA . ALA H 1 21 ? 64.291 3.079 43.920 1.00 26.89 21 ALA H CA 1
ATOM 15796 C C . ALA H 1 21 ? 63.546 2.636 42.709 1.00 26.08 21 ALA H C 1
ATOM 15797 O O . ALA H 1 21 ? 63.372 3.383 41.785 1.00 25.04 21 ALA H O 1
ATOM 15799 N N . PHE H 1 22 ? 63.082 1.397 42.735 1.00 28.89 22 PHE H N 1
ATOM 15800 C CA . PHE H 1 22 ? 62.553 0.749 41.535 1.00 27.97 22 PHE H CA 1
ATOM 15801 C C . PHE H 1 22 ? 61.360 -0.137 41.826 1.00 27.93 22 PHE H C 1
ATOM 15802 O O . PHE H 1 22 ? 61.336 -0.942 42.811 1.00 26.66 22 PHE H O 1
ATOM 15810 N N . PHE H 1 23 ? 60.369 0.018 40.955 1.00 27.22 23 PHE H N 1
ATOM 15811 C CA . PHE H 1 23 ? 59.258 -0.917 40.851 1.00 29.09 23 PHE H CA 1
ATOM 15812 C C . PHE H 1 23 ? 59.792 -2.192 40.214 1.00 30.49 23 PHE H C 1
ATOM 15813 O O . PHE H 1 23 ? 60.851 -2.155 39.594 1.00 30.18 23 PHE H O 1
ATOM 15821 N N . PRO H 1 24 ? 59.061 -3.319 40.346 1.00 32.68 24 PRO H N 1
ATOM 15822 C CA . PRO H 1 24 ? 59.526 -4.532 39.650 1.00 31.63 24 PRO H CA 1
ATOM 15823 C C . PRO H 1 24 ? 59.502 -4.322 38.148 1.00 33.43 24 PRO H C 1
ATOM 15824 O O . PRO H 1 24 ? 58.698 -3.521 37.662 1.00 33.39 24 PRO H O 1
ATOM 15828 N N . SER H 1 25 ? 60.396 -5.008 37.419 1.00 36.06 25 SER H N 1
ATOM 15829 C CA . SER H 1 25 ? 60.461 -4.925 35.929 1.00 34.62 25 SER H CA 1
ATOM 15830 C C . SER H 1 25 ? 59.112 -5.241 35.288 1.00 34.67 25 SER H C 1
ATOM 15831 O O . SER H 1 25 ? 58.312 -6.007 35.875 1.00 36.30 25 SER H O 1
ATOM 15834 N N . PRO H 1 26 ? 58.853 -4.688 34.098 1.00 31.28 26 PRO H N 1
ATOM 15835 C CA . PRO H 1 26 ? 57.628 -5.022 33.380 1.00 32.90 26 PRO H CA 1
ATOM 15836 C C . PRO H 1 26 ? 57.439 -6.518 33.113 1.00 36.64 26 PRO H C 1
ATOM 15837 O O . PRO H 1 26 ? 56.297 -7.022 33.217 1.00 39.77 26 PRO H O 1
ATOM 15841 N N . TYR H 1 27 ? 58.534 -7.211 32.773 1.00 38.40 27 TYR H N 1
ATOM 15842 C CA . TYR H 1 27 ? 58.519 -8.663 32.610 1.00 37.62 27 TYR H CA 1
ATOM 15843 C C . TYR H 1 27 ? 58.108 -9.360 33.904 1.00 35.03 27 TYR H C 1
ATOM 15844 O O . TYR H 1 27 ? 57.219 -10.187 33.902 1.00 38.96 27 TYR H O 1
ATOM 15853 N N . SER H 1 28 ? 58.762 -9.067 35.006 1.00 33.75 28 SER H N 1
ATOM 15854 C CA . SER H 1 28 ? 58.346 -9.658 36.285 1.00 35.88 28 SER H CA 1
ATOM 15855 C C . SER H 1 28 ? 56.839 -9.450 36.549 1.00 33.89 28 SER H C 1
ATOM 15856 O O . SER H 1 28 ? 56.157 -10.370 37.012 1.00 31.84 28 SER H O 1
ATOM 15859 N N . LEU H 1 29 ? 56.346 -8.245 36.251 1.00 33.55 29 LEU H N 1
ATOM 15860 C CA . LEU H 1 29 ? 54.921 -7.925 36.378 1.00 36.65 29 LEU H CA 1
ATOM 15861 C C . LEU H 1 29 ? 54.007 -8.801 35.512 1.00 34.41 29 LEU H C 1
ATOM 15862 O O . LEU H 1 29 ? 52.920 -9.139 35.945 1.00 32.28 29 LEU H O 1
ATOM 15867 N N . SER H 1 30 ? 54.465 -9.191 34.322 1.00 36.77 30 SER H N 1
ATOM 15868 C CA . SER H 1 30 ? 53.712 -10.094 33.430 1.00 37.36 30 SER H CA 1
ATOM 15869 C C . SER H 1 30 ? 53.587 -11.507 33.980 1.00 37.54 30 SER H C 1
ATOM 15870 O O . SER H 1 30 ? 52.746 -12.249 33.521 1.00 40.65 30 SER H O 1
ATOM 15873 N N . GLN H 1 31 ? 54.425 -11.888 34.934 1.00 37.36 31 GLN H N 1
ATOM 15874 C CA . GLN H 1 31 ? 54.426 -13.257 35.462 1.00 42.62 31 GLN H CA 1
ATOM 15875 C C . GLN H 1 31 ? 53.834 -13.414 36.877 1.00 43.22 31 GLN H C 1
ATOM 15876 O O . GLN H 1 31 ? 53.293 -14.463 37.198 1.00 39.91 31 GLN H O 1
ATOM 15882 N N . TYR H 1 32 ? 53.994 -12.414 37.739 1.00 47.54 32 TYR H N 1
ATOM 15883 C CA . TYR H 1 32 ? 53.589 -12.550 39.140 1.00 52.44 32 TYR H CA 1
ATOM 15884 C C . TYR H 1 32 ? 52.371 -11.712 39.523 1.00 51.46 32 TYR H C 1
ATOM 15885 O O . TYR H 1 32 ? 51.961 -11.723 40.692 1.00 51.31 32 TYR H O 1
ATOM 15894 N N . THR H 1 33 ? 51.800 -10.991 38.561 1.00 49.21 33 THR H N 1
ATOM 15895 C CA . THR H 1 33 ? 50.556 -10.261 38.780 1.00 51.79 33 THR H CA 1
ATOM 15896 C C . THR H 1 33 ? 49.561 -10.665 37.722 1.00 54.04 33 THR H C 1
ATOM 15897 O O . THR H 1 33 ? 49.959 -11.139 36.661 1.00 58.65 33 THR H O 1
ATOM 15901 N N . ALA H 1 34 ? 48.276 -10.462 38.015 1.00 54.69 34 ALA H N 1
ATOM 15902 C CA . ALA H 1 34 ? 47.206 -10.687 37.047 1.00 55.40 34 ALA H CA 1
ATOM 15903 C C . ALA H 1 34 ? 46.102 -9.660 37.248 1.00 56.37 34 ALA H C 1
ATOM 15904 O O . ALA H 1 34 ? 45.895 -9.207 38.374 1.00 57.42 34 ALA H O 1
ATOM 15906 N N . PRO H 1 35 ? 45.387 -9.294 36.165 1.00 55.59 35 PRO H N 1
ATOM 15907 C CA . PRO H 1 35 ? 44.148 -8.491 36.254 1.00 54.38 35 PRO H CA 1
ATOM 15908 C C . PRO H 1 35 ? 43.041 -9.022 37.209 1.00 51.67 35 PRO H C 1
ATOM 15909 O O . PRO H 1 35 ? 42.269 -8.207 37.750 1.00 40.98 35 PRO H O 1
ATOM 15913 N N . LYS H 1 36 ? 42.977 -10.353 37.394 1.00 51.18 36 LYS H N 1
ATOM 15914 C CA . LYS H 1 36 ? 42.002 -11.033 38.265 1.00 52.09 36 LYS H CA 1
ATOM 15915 C C . LYS H 1 36 ? 42.703 -11.995 39.217 1.00 46.43 36 LYS H C 1
ATOM 15916 O O . LYS H 1 36 ? 43.789 -12.421 38.926 1.00 49.26 36 LYS H O 1
ATOM 15922 N N . THR H 1 37 ? 42.074 -12.342 40.342 1.00 46.45 37 THR H N 1
ATOM 15923 C CA . THR H 1 37 ? 42.547 -13.436 41.216 1.00 45.30 37 THR H CA 1
ATOM 15924 C C . THR H 1 37 ? 41.836 -14.765 40.904 1.00 46.38 37 THR H C 1
ATOM 15925 O O . THR H 1 37 ? 40.933 -14.829 40.066 1.00 41.38 37 THR H O 1
ATOM 15929 N N . ASP H 1 38 ? 42.215 -15.816 41.622 1.00 46.92 38 ASP H N 1
ATOM 15930 C CA . ASP H 1 38 ? 41.520 -17.086 41.508 1.00 50.65 38 ASP H CA 1
ATOM 15931 C C . ASP H 1 38 ? 40.276 -17.190 42.418 1.00 50.36 38 ASP H C 1
ATOM 15932 O O . ASP H 1 38 ? 39.729 -18.269 42.580 1.00 52.51 38 ASP H O 1
ATOM 15937 N N . PHE H 1 39 ? 39.831 -16.089 43.017 1.00 51.33 39 PHE H N 1
ATOM 15938 C CA . PHE H 1 39 ? 38.640 -16.106 43.887 1.00 52.82 39 PHE H CA 1
ATOM 15939 C C . PHE H 1 39 ? 37.396 -16.715 43.184 1.00 56.47 39 PHE H C 1
ATOM 15940 O O . PHE H 1 39 ? 37.097 -16.392 42.022 1.00 51.29 39 PHE H O 1
ATOM 15948 N N . ASP H 1 40 ? 36.673 -17.539 43.946 1.00 57.65 40 ASP H N 1
ATOM 15949 C CA . ASP H 1 40 ? 35.685 -18.504 43.444 1.00 66.31 40 ASP H CA 1
ATOM 15950 C C . ASP H 1 40 ? 34.412 -18.609 44.350 1.00 68.49 40 ASP H C 1
ATOM 15951 O O . ASP H 1 40 ? 33.777 -19.662 44.424 1.00 69.59 40 ASP H O 1
ATOM 15956 N N . GLY H 1 41 ? 34.063 -17.520 45.036 1.00 63.68 41 GLY H N 1
ATOM 15957 C CA . GLY H 1 41 ? 33.005 -17.505 46.035 1.00 60.40 41 GLY H CA 1
ATOM 15958 C C . GLY H 1 41 ? 33.501 -17.652 47.471 1.00 59.65 41 GLY H C 1
ATOM 15959 O O . GLY H 1 41 ? 34.643 -18.087 47.704 1.00 48.60 41 GLY H O 1
ATOM 15960 N N . VAL H 1 42 ? 32.609 -17.288 48.411 1.00 61.19 42 VAL H N 1
ATOM 15961 C CA . VAL H 1 42 ? 32.820 -17.336 49.868 1.00 63.79 42 VAL H CA 1
ATOM 15962 C C . VAL H 1 42 ? 31.915 -18.406 50.497 1.00 64.78 42 VAL H C 1
ATOM 15963 O O . VAL H 1 42 ? 30.735 -18.506 50.171 1.00 68.57 42 VAL H O 1
ATOM 15967 N N . GLU H 1 43 ? 32.463 -19.148 51.452 1.00 65.43 43 GLU H N 1
ATOM 15968 C CA . GLU H 1 43 ? 31.793 -20.318 52.035 1.00 65.78 43 GLU H CA 1
ATOM 15969 C C . GLU H 1 43 ? 30.791 -20.052 53.164 1.00 66.43 43 GLU H C 1
ATOM 15970 O O . GLU H 1 43 ? 29.965 -20.919 53.462 1.00 70.28 43 GLU H O 1
ATOM 15976 N N . HIS H 1 44 ? 30.892 -18.916 53.839 1.00 62.50 44 HIS H N 1
ATOM 15977 C CA . HIS H 1 44 ? 30.100 -18.691 55.048 1.00 59.90 44 HIS H CA 1
ATOM 15978 C C . HIS H 1 44 ? 29.549 -17.286 55.125 1.00 54.72 44 HIS H C 1
ATOM 15979 O O . HIS H 1 44 ? 29.682 -16.635 56.150 1.00 51.47 44 HIS H O 1
ATOM 15986 N N . LYS H 1 45 ? 28.899 -16.842 54.050 1.00 52.62 45 LYS H N 1
ATOM 15987 C CA . LYS H 1 45 ? 28.256 -15.524 54.030 1.00 57.43 45 LYS H CA 1
ATOM 15988 C C . LYS H 1 45 ? 27.202 -15.372 55.160 1.00 60.46 45 LYS H C 1
ATOM 15989 O O . LYS H 1 45 ? 26.336 -16.227 55.317 1.00 71.48 45 LYS H O 1
ATOM 15995 N N . GLY H 1 46 ? 27.319 -14.308 55.959 1.00 56.08 46 GLY H N 1
ATOM 15996 C CA . GLY H 1 46 ? 26.439 -14.050 57.096 1.00 55.40 46 GLY H CA 1
ATOM 15997 C C . GLY H 1 46 ? 26.534 -14.982 58.300 1.00 58.78 46 GLY H C 1
ATOM 15998 O O . GLY H 1 46 ? 25.757 -14.838 59.249 1.00 64.28 46 GLY H O 1
ATOM 15999 N N . ALA H 1 47 ? 27.478 -15.921 58.298 1.00 58.27 47 ALA H N 1
ATOM 16000 C CA . ALA H 1 47 ? 27.535 -16.953 59.341 1.00 60.35 47 ALA H CA 1
ATOM 16001 C C . ALA H 1 47 ? 27.805 -16.455 60.771 1.00 61.18 47 ALA H C 1
ATOM 16002 O O . ALA H 1 47 ? 27.386 -17.117 61.711 1.00 63.18 47 ALA H O 1
ATOM 16004 N N . TYR H 1 48 ? 28.523 -15.336 60.943 1.00 62.19 48 TYR H N 1
ATOM 16005 C CA . TYR H 1 48 ? 28.678 -14.691 62.271 1.00 57.97 48 TYR H CA 1
ATOM 16006 C C . TYR H 1 48 ? 27.846 -13.415 62.283 1.00 57.74 48 TYR H C 1
ATOM 16007 O O . TYR H 1 48 ? 28.124 -12.517 61.499 1.00 53.57 48 TYR H O 1
ATOM 16016 N N . LYS H 1 49 ? 26.831 -13.359 63.160 1.00 62.30 49 LYS H N 1
ATOM 16017 C CA . LYS H 1 49 ? 25.810 -12.281 63.182 1.00 62.36 49 LYS H CA 1
ATOM 16018 C C . LYS H 1 49 ? 25.854 -11.378 64.410 1.00 58.54 49 LYS H C 1
ATOM 16019 O O . LYS H 1 49 ? 25.296 -10.288 64.385 1.00 54.61 49 LYS H O 1
ATOM 16025 N N . ASP H 1 50 ? 26.498 -11.827 65.483 1.00 62.91 50 ASP H N 1
ATOM 16026 C CA . ASP H 1 50 ? 26.469 -11.104 66.769 1.00 67.89 50 ASP H CA 1
ATOM 16027 C C . ASP H 1 50 ? 27.306 -9.810 66.782 1.00 65.90 50 ASP H C 1
ATOM 16028 O O . ASP H 1 50 ? 27.143 -8.983 67.684 1.00 58.13 50 ASP H O 1
ATOM 16033 N N . GLY H 1 51 ? 28.204 -9.656 65.801 1.00 70.48 51 GLY H N 1
ATOM 16034 C CA . GLY H 1 51 ? 28.973 -8.420 65.583 1.00 69.23 51 GLY H CA 1
ATOM 16035 C C . GLY H 1 51 ? 29.954 -7.934 66.651 1.00 64.22 51 GLY H C 1
ATOM 16036 O O . GLY H 1 51 ? 30.275 -6.750 66.665 1.00 67.01 51 GLY H O 1
ATOM 16037 N N . LYS H 1 52 ? 30.425 -8.810 67.542 1.00 61.63 52 LYS H N 1
ATOM 16038 C CA . LYS H 1 52 ? 31.406 -8.417 68.577 1.00 67.79 52 LYS H CA 1
ATOM 16039 C C . LYS H 1 52 ? 32.835 -8.733 68.111 1.00 63.44 52 LYS H C 1
ATOM 16040 O O . LYS H 1 52 ? 33.692 -7.867 68.144 1.00 61.15 52 LYS H O 1
ATOM 16046 N N . TRP H 1 53 ? 33.068 -9.968 67.665 1.00 62.38 53 TRP H N 1
ATOM 16047 C CA . TRP H 1 53 ? 34.398 -10.425 67.250 1.00 61.18 53 TRP H CA 1
ATOM 16048 C C . TRP H 1 53 ? 34.842 -9.686 65.974 1.00 57.69 53 TRP H C 1
ATOM 16049 O O . TRP H 1 53 ? 34.057 -9.546 65.021 1.00 55.79 53 TRP H O 1
ATOM 16060 N N . LYS H 1 54 ? 36.079 -9.185 65.992 1.00 52.92 54 LYS H N 1
ATOM 16061 C CA . LYS H 1 54 ? 36.686 -8.513 64.827 1.00 51.12 54 LYS H CA 1
ATOM 16062 C C . LYS H 1 54 ? 38.088 -9.063 64.515 1.00 48.09 54 LYS H C 1
ATOM 16063 O O . LYS H 1 54 ? 38.668 -9.846 65.279 1.00 46.87 54 LYS H O 1
ATOM 16069 N N . VAL H 1 55 ? 38.609 -8.639 63.372 1.00 43.21 55 VAL H N 1
ATOM 16070 C CA . VAL H 1 55 ? 39.995 -8.861 62.995 1.00 41.17 55 VAL H CA 1
ATOM 16071 C C . VAL H 1 55 ? 40.803 -7.562 63.165 1.00 42.38 55 VAL H C 1
ATOM 16072 O O . VAL H 1 55 ? 40.396 -6.515 62.678 1.00 37.78 55 VAL H O 1
ATOM 16076 N N . LEU H 1 56 ? 41.929 -7.638 63.885 1.00 42.12 56 LEU H N 1
ATOM 16077 C CA . LEU H 1 56 ? 42.962 -6.578 63.864 1.00 39.20 56 LEU H CA 1
ATOM 16078 C C . LEU H 1 56 ? 43.975 -6.851 62.753 1.00 35.89 56 LEU H C 1
ATOM 16079 O O . LEU H 1 56 ? 44.729 -7.812 62.831 1.00 37.88 56 LEU H O 1
ATOM 16084 N N . MET H 1 57 ? 43.995 -6.032 61.718 1.00 35.36 57 MET H N 1
ATOM 16085 C CA . MET H 1 57 ? 45.081 -6.100 60.737 1.00 35.42 57 MET H CA 1
ATOM 16086 C C . MET H 1 57 ? 46.240 -5.155 61.078 1.00 33.67 57 MET H C 1
ATOM 16087 O O . MET H 1 57 ? 46.022 -3.957 61.217 1.00 38.74 57 MET H O 1
ATOM 16092 N N . ILE H 1 58 ? 47.452 -5.698 61.171 1.00 30.36 58 ILE H N 1
ATOM 16093 C CA . ILE H 1 58 ? 48.699 -4.915 61.245 1.00 28.62 58 ILE H CA 1
ATOM 16094 C C . ILE H 1 58 ? 49.334 -4.868 59.872 1.00 29.20 58 ILE H C 1
ATOM 16095 O O . ILE H 1 58 ? 49.704 -5.879 59.305 1.00 28.57 58 ILE H O 1
ATOM 16100 N N . ALA H 1 59 ? 49.478 -3.677 59.332 1.00 33.38 59 ALA H N 1
ATOM 16101 C CA . ALA H 1 59 ? 49.885 -3.521 57.941 1.00 33.42 59 ALA H CA 1
ATOM 16102 C C . ALA H 1 59 ? 51.122 -2.637 57.944 1.00 33.48 59 ALA H C 1
ATOM 16103 O O . ALA H 1 59 ? 51.376 -1.920 58.917 1.00 36.15 59 ALA H O 1
ATOM 16105 N N . ALA H 1 60 ? 51.880 -2.727 56.853 1.00 32.69 60 ALA H N 1
ATOM 16106 C CA . ALA H 1 60 ? 53.130 -2.010 56.636 1.00 30.77 60 ALA H CA 1
ATOM 16107 C C . ALA H 1 60 ? 52.875 -0.591 56.228 1.00 29.42 60 ALA H C 1
ATOM 16108 O O . ALA H 1 60 ? 52.039 -0.340 55.386 1.00 32.95 60 ALA H O 1
ATOM 16110 N N . GLU H 1 61 ? 53.655 0.319 56.787 1.00 29.03 61 GLU H N 1
ATOM 16111 C CA . GLU H 1 61 ? 53.574 1.757 56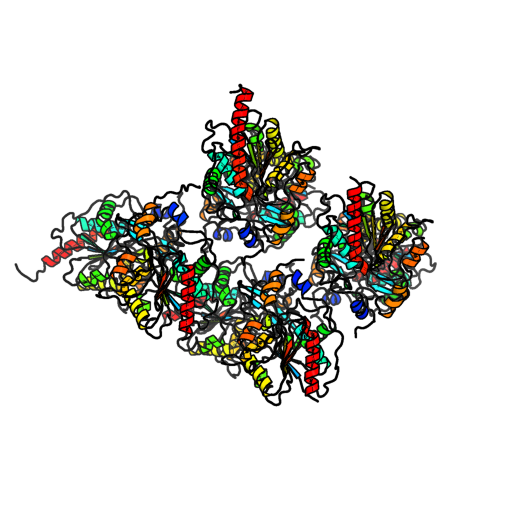.497 1.00 29.67 61 GLU H CA 1
ATOM 16112 C C . GLU H 1 61 ? 54.831 2.354 55.785 1.00 27.65 61 GLU H C 1
ATOM 16113 O O . GLU H 1 61 ? 54.875 3.559 55.571 1.00 27.62 61 GLU H O 1
ATOM 16119 N N . GLU H 1 62 ? 55.823 1.533 55.442 1.00 26.96 62 GLU H N 1
ATOM 16120 C CA . GLU H 1 62 ? 57.013 1.946 54.729 1.00 27.87 62 GLU H CA 1
ATOM 16121 C C . GLU H 1 62 ? 57.066 1.149 53.437 1.00 28.35 62 GLU H C 1
ATOM 16122 O O . GLU H 1 62 ? 57.084 -0.066 53.456 1.00 32.55 62 GLU H O 1
ATOM 16128 N N . ARG H 1 63 ? 57.143 1.829 52.316 1.00 28.69 63 ARG H N 1
ATOM 16129 C CA . ARG H 1 63 ? 57.162 1.167 51.006 1.00 30.02 63 ARG H CA 1
ATOM 16130 C C . ARG H 1 63 ? 58.599 0.732 50.497 1.00 31.67 63 ARG H C 1
ATOM 16131 O O . ARG H 1 63 ? 58.711 -0.157 49.645 1.00 30.50 63 ARG H O 1
ATOM 16139 N N . TYR H 1 64 ? 59.672 1.304 51.059 1.00 29.58 64 TYR H N 1
ATOM 16140 C CA . TYR H 1 64 ? 61.023 1.183 50.492 1.00 28.82 64 TYR H CA 1
ATOM 16141 C C . TYR H 1 64 ? 61.919 0.331 51.397 1.00 29.43 64 TYR H C 1
ATOM 16142 O O . TYR H 1 64 ? 62.128 0.648 52.566 1.00 31.90 64 TYR H O 1
ATOM 16151 N N . VAL H 1 65 ? 62.407 -0.767 50.839 1.00 28.11 65 VAL H N 1
ATOM 16152 C CA . VAL H 1 65 ? 63.297 -1.693 51.500 1.00 29.09 65 VAL H CA 1
ATOM 16153 C C . VAL H 1 65 ? 64.667 -1.442 50.904 1.00 29.67 65 VAL H C 1
ATOM 16154 O O . VAL H 1 65 ? 64.827 -1.439 49.677 1.00 33.42 65 VAL H O 1
ATOM 16158 N N . LEU H 1 66 ? 65.647 -1.243 51.758 1.00 30.41 66 LEU H N 1
ATOM 16159 C CA . LEU H 1 66 ? 67.023 -1.016 51.335 1.00 32.76 66 LEU H CA 1
ATOM 16160 C C . LEU H 1 66 ? 67.696 -2.377 51.098 1.00 34.89 66 LEU H C 1
ATOM 16161 O O . LEU H 1 66 ? 67.578 -3.301 51.911 1.00 34.90 66 LEU H O 1
ATOM 16166 N N . LEU H 1 67 ? 68.385 -2.481 49.966 1.00 36.70 67 LEU H N 1
ATOM 16167 C CA . LEU H 1 67 ? 69.011 -3.725 49.512 1.00 37.42 67 LEU H CA 1
ATOM 16168 C C . LEU H 1 67 ? 70.546 -3.663 49.607 1.00 36.84 67 LEU H C 1
ATOM 16169 O O . LEU H 1 67 ? 71.110 -2.580 49.715 1.00 36.53 67 LEU H O 1
ATOM 16174 N N . GLU H 1 68 ? 71.196 -4.831 49.560 1.00 39.10 68 GLU H N 1
ATOM 16175 C CA . GLU H 1 68 ? 72.674 -4.975 49.612 1.00 39.45 68 GLU H CA 1
ATOM 16176 C C . GLU H 1 68 ? 73.421 -4.042 48.662 1.00 34.61 68 GLU H C 1
ATOM 16177 O O . GLU H 1 68 ? 74.460 -3.537 49.031 1.00 34.90 68 GLU H O 1
ATOM 16183 N N . ASN H 1 69 ? 72.883 -3.782 47.471 1.00 31.53 69 ASN H N 1
ATOM 16184 C CA . ASN H 1 69 ? 73.557 -2.912 46.499 1.00 30.09 69 ASN H CA 1
ATOM 16185 C C . ASN H 1 69 ? 73.232 -1.440 46.618 1.00 29.38 69 ASN H C 1
ATOM 16186 O O . ASN H 1 69 ? 73.578 -0.655 45.737 1.00 31.48 69 ASN H O 1
ATOM 16191 N N . GLY H 1 70 ? 72.547 -1.042 47.678 1.00 29.79 70 GLY H N 1
ATOM 16192 C CA . GLY H 1 70 ? 72.176 0.335 47.846 1.00 29.51 70 GLY H CA 1
ATOM 16193 C C . GLY H 1 70 ? 70.934 0.758 47.091 1.00 30.94 70 GLY H C 1
ATOM 16194 O O . GLY H 1 70 ? 70.502 1.900 47.221 1.00 34.00 70 GLY H O 1
ATOM 16195 N N . LYS H 1 71 ? 70.322 -0.136 46.326 1.00 34.51 71 LYS H N 1
ATOM 16196 C CA . LYS H 1 71 ? 69.051 0.198 45.690 1.00 36.62 71 LYS H CA 1
ATOM 16197 C C . LYS H 1 71 ? 67.882 -0.020 46.672 1.00 33.00 71 LYS H C 1
ATOM 16198 O O . LYS H 1 71 ? 67.973 -0.802 47.640 1.00 26.74 71 LYS H O 1
ATOM 16204 N N . MET H 1 72 ? 66.815 0.734 46.446 1.00 32.04 72 MET H N 1
ATOM 16205 C CA . MET H 1 72 ? 65.590 0.531 47.196 1.00 32.92 72 MET H CA 1
ATOM 16206 C C . MET H 1 72 ? 64.540 -0.147 46.303 1.00 33.44 72 MET H C 1
ATOM 16207 O O . MET H 1 72 ? 64.232 0.314 45.197 1.00 30.72 72 MET H O 1
ATOM 16212 N N . PHE H 1 73 ? 63.986 -1.247 46.799 1.00 32.15 73 PHE H N 1
ATOM 16213 C CA . PHE H 1 73 ? 62.800 -1.842 46.189 1.00 30.24 73 PHE H CA 1
ATOM 16214 C C . PHE H 1 73 ? 61.528 -1.098 46.633 1.00 26.55 73 PHE H C 1
ATOM 16215 O O . PHE H 1 73 ? 61.201 -1.081 47.809 1.00 25.79 73 PHE H O 1
ATOM 16223 N N . SER H 1 74 ? 60.830 -0.507 45.669 1.00 24.07 74 SER H N 1
ATOM 16224 C CA . SER H 1 74 ? 59.529 0.099 45.884 1.00 23.14 74 SER H CA 1
ATOM 16225 C C . SER H 1 74 ? 58.434 -0.951 45.988 1.00 23.11 74 SER H C 1
ATOM 16226 O O . SER H 1 74 ? 57.979 -1.465 45.002 1.00 22.37 74 SER H O 1
ATOM 16229 N N . THR H 1 75 ? 58.006 -1.242 47.208 1.00 26.31 75 THR H N 1
ATOM 16230 C CA . THR H 1 75 ? 57.096 -2.349 47.500 1.00 27.25 75 THR H CA 1
ATOM 16231 C C . THR H 1 75 ? 55.879 -1.850 48.331 1.00 26.38 75 THR H C 1
ATOM 16232 O O . THR H 1 75 ? 55.274 -0.810 47.994 1.00 26.52 75 THR H O 1
ATOM 16236 N N . GLY H 1 76 ? 55.510 -2.597 49.368 1.00 25.29 76 GLY H N 1
ATOM 16237 C CA . GLY H 1 76 ? 54.320 -2.336 50.180 1.00 25.42 76 GLY H CA 1
ATOM 16238 C C . GLY H 1 76 ? 53.755 -3.674 50.623 1.00 24.65 76 GLY H C 1
ATOM 16239 O O . GLY H 1 76 ? 54.400 -4.695 50.395 1.00 24.34 76 GLY H O 1
ATOM 16240 N N . ASN H 1 77 ? 52.577 -3.678 51.265 1.00 25.88 77 ASN H N 1
ATOM 16241 C CA . ASN H 1 77 ? 51.788 -4.922 51.448 1.00 25.53 77 ASN H CA 1
ATOM 16242 C C . ASN H 1 77 ? 51.260 -5.379 50.085 1.00 26.74 77 ASN H C 1
ATOM 16243 O O . ASN H 1 77 ? 50.941 -4.545 49.230 1.00 24.39 77 ASN H O 1
ATOM 16248 N N . HIS H 1 78 ? 51.197 -6.695 49.875 1.00 28.61 78 HIS H N 1
ATOM 16249 C CA . HIS H 1 78 ? 50.599 -7.230 48.663 1.00 32.96 78 HIS H CA 1
ATOM 16250 C C . HIS H 1 78 ? 49.047 -7.079 48.749 1.00 35.33 78 HIS H C 1
ATOM 16251 O O . HIS H 1 78 ? 48.455 -7.485 49.767 1.00 34.34 78 HIS H O 1
ATOM 16258 N N . PRO H 1 79 ? 48.397 -6.464 47.720 1.00 36.95 79 PRO H N 1
ATOM 16259 C CA . PRO H 1 79 ? 46.934 -6.208 47.777 1.00 40.21 79 PRO H CA 1
ATOM 16260 C C . PRO H 1 79 ? 46.066 -7.474 47.852 1.00 41.38 79 PRO H C 1
ATOM 16261 O O . PRO H 1 79 ? 45.123 -7.542 48.650 1.00 38.94 79 PRO H O 1
ATOM 16265 N N . VAL H 1 80 ? 46.396 -8.460 47.029 1.00 42.45 80 VAL H N 1
ATOM 16266 C CA . VAL H 1 80 ? 45.695 -9.753 47.046 1.00 42.38 80 VAL H CA 1
ATOM 16267 C C . VAL H 1 80 ? 45.862 -10.456 48.394 1.00 41.61 80 VAL H C 1
ATOM 16268 O O . VAL H 1 80 ? 44.874 -10.939 48.973 1.00 39.89 80 VAL H O 1
ATOM 16272 N N . GLU H 1 81 ? 47.094 -10.489 48.899 1.00 39.80 81 GLU H N 1
ATOM 16273 C CA . GLU H 1 81 ? 47.370 -11.100 50.189 1.00 43.37 81 GLU H CA 1
ATOM 16274 C C . GLU H 1 81 ? 46.574 -10.421 51.317 1.00 41.41 81 GLU H C 1
ATOM 16275 O O . GLU H 1 81 ? 46.128 -11.070 52.269 1.00 41.22 81 GLU H O 1
ATOM 16281 N N . MET H 1 82 ? 46.428 -9.111 51.221 1.00 39.91 82 MET H N 1
ATOM 16282 C CA . MET H 1 82 ? 45.696 -8.367 52.216 1.00 38.37 82 MET H CA 1
ATOM 16283 C C . MET H 1 82 ? 44.185 -8.541 52.040 1.00 38.13 82 MET H C 1
ATOM 16284 O O . MET H 1 82 ? 43.489 -8.873 52.984 1.00 34.25 82 MET H O 1
ATOM 16289 N N . LEU H 1 83 ? 43.709 -8.320 50.820 1.00 38.08 83 LEU H N 1
ATOM 16290 C CA . LEU H 1 83 ? 42.310 -8.047 50.568 1.00 40.81 83 LEU H CA 1
ATOM 16291 C C . LEU H 1 83 ? 41.403 -9.256 50.269 1.00 41.90 83 LEU H C 1
ATOM 16292 O O . LEU H 1 83 ? 40.179 -9.133 50.437 1.00 35.05 83 LEU H O 1
ATOM 16297 N N . LEU H 1 84 ? 41.970 -10.375 49.790 1.00 42.79 84 LEU H N 1
ATOM 16298 C CA . LEU H 1 84 ? 41.181 -11.617 49.645 1.00 40.69 84 LEU H CA 1
ATOM 16299 C C . LEU H 1 84 ? 40.822 -12.164 51.029 1.00 37.89 84 LEU H C 1
ATOM 16300 O O . LEU H 1 84 ? 39.644 -12.186 51.370 1.00 36.71 84 LEU H O 1
ATOM 16305 N N . PRO H 1 85 ? 41.819 -12.507 51.870 1.00 36.61 85 PRO H N 1
ATOM 16306 C CA . PRO H 1 85 ? 41.459 -13.001 53.203 1.00 37.67 85 PRO H CA 1
ATOM 16307 C C . PRO H 1 85 ? 40.500 -12.110 53.974 1.00 40.01 85 PRO H C 1
ATOM 16308 O O . PRO H 1 85 ? 39.723 -12.628 54.752 1.00 45.29 85 PRO H O 1
ATOM 16312 N N . LEU H 1 86 ? 40.550 -10.796 53.773 1.00 40.50 86 LEU H N 1
ATOM 16313 C CA . LEU H 1 86 ? 39.629 -9.902 54.475 1.00 43.85 86 LEU H CA 1
ATOM 16314 C C . LEU H 1 86 ? 38.210 -9.920 53.869 1.00 44.67 86 LEU H C 1
ATOM 16315 O O . LEU H 1 86 ? 37.247 -9.707 54.600 1.00 50.08 86 LEU H O 1
ATOM 16320 N N . HIS H 1 87 ? 38.098 -10.164 52.557 1.00 44.26 87 HIS H N 1
ATOM 16321 C CA . HIS H 1 87 ? 36.817 -10.253 51.882 1.00 44.98 87 HIS H CA 1
ATOM 16322 C C . HIS H 1 87 ? 36.027 -11.438 52.421 1.00 46.61 87 HIS H C 1
ATOM 16323 O O . HIS H 1 87 ? 34.846 -11.284 52.730 1.00 47.17 87 HIS H O 1
ATOM 16330 N N . HIS H 1 88 ? 36.700 -12.589 52.546 1.00 43.23 88 HIS H N 1
ATOM 16331 C CA . HIS H 1 88 ? 36.171 -13.768 53.236 1.00 44.13 88 HIS H CA 1
ATOM 16332 C C . HIS H 1 88 ? 35.679 -13.488 54.655 1.00 44.31 88 HIS H C 1
ATOM 16333 O O . HIS H 1 88 ? 34.545 -13.812 54.982 1.00 51.60 88 HIS H O 1
ATOM 16340 N N . LEU H 1 89 ? 36.533 -12.880 55.469 1.00 44.79 89 LEU H N 1
ATOM 16341 C CA . LEU H 1 89 ? 36.249 -12.571 56.888 1.00 43.50 89 LEU H CA 1
ATOM 16342 C C . LEU H 1 89 ? 35.158 -11.537 57.120 1.00 41.36 89 LEU H C 1
ATOM 16343 O O . LEU H 1 89 ? 34.505 -11.512 58.176 1.00 37.03 89 LEU H O 1
ATOM 16348 N N . MET H 1 90 ? 34.996 -10.648 56.150 1.00 43.57 90 MET H N 1
ATOM 16349 C CA . MET H 1 90 ? 33.984 -9.619 56.236 1.00 46.30 90 MET H CA 1
ATOM 16350 C C . MET H 1 90 ? 32.607 -10.153 55.804 1.00 48.85 90 MET H C 1
ATOM 16351 O O . MET H 1 90 ? 31.638 -9.947 56.512 1.00 51.19 90 MET H O 1
ATOM 16356 N N . GLU H 1 91 ? 32.521 -10.845 54.671 1.00 53.72 91 GLU H N 1
ATOM 16357 C CA . GLU H 1 91 ? 31.289 -11.553 54.292 1.00 57.81 91 GLU H CA 1
ATOM 16358 C C . GLU H 1 91 ? 30.738 -12.403 55.451 1.00 58.11 91 GLU H C 1
ATOM 16359 O O . GLU H 1 91 ? 29.574 -12.265 55.825 1.00 61.43 91 GLU H O 1
ATOM 16365 N N . ALA H 1 92 ? 31.598 -13.230 56.039 1.00 52.59 92 ALA H N 1
ATOM 16366 C CA . ALA H 1 92 ? 31.295 -13.944 57.269 1.00 49.72 92 ALA H CA 1
ATOM 16367 C C . ALA H 1 92 ? 30.779 -13.068 58.437 1.00 52.83 92 ALA H C 1
ATOM 16368 O O . ALA H 1 92 ? 30.159 -13.587 59.367 1.00 55.08 92 ALA H O 1
ATOM 16370 N N . GLY H 1 93 ? 31.068 -11.764 58.411 1.00 54.46 93 GLY H N 1
ATOM 16371 C CA . GLY H 1 93 ? 30.540 -10.794 59.384 1.00 52.53 93 GLY H CA 1
ATOM 16372 C C . GLY H 1 93 ? 31.532 -10.341 60.443 1.00 51.50 93 GLY H C 1
ATOM 16373 O O . GLY H 1 93 ? 31.134 -9.814 61.488 1.00 43.31 93 GLY H O 1
ATOM 16374 N N . PHE H 1 94 ? 32.828 -10.527 60.197 1.00 53.67 94 PHE H N 1
ATOM 16375 C CA . PHE H 1 94 ? 33.834 -9.928 61.085 1.00 54.99 94 PHE H CA 1
ATOM 16376 C C . PHE H 1 94 ? 34.263 -8.557 60.532 1.00 52.35 94 PHE H C 1
ATOM 16377 O O . PHE H 1 94 ? 34.756 -8.482 59.405 1.00 49.26 94 PHE H O 1
ATOM 16385 N N . ASP H 1 95 ? 34.051 -7.489 61.308 1.00 49.13 95 ASP H N 1
ATOM 16386 C CA . ASP H 1 95 ? 34.590 -6.160 60.958 1.00 53.27 95 ASP H CA 1
ATOM 16387 C C . ASP H 1 95 ? 36.133 -6.139 61.110 1.00 50.10 95 ASP H C 1
ATOM 16388 O O . ASP H 1 95 ? 36.709 -7.003 61.769 1.00 50.23 95 ASP H O 1
ATOM 16393 N N . VAL H 1 96 ? 36.788 -5.187 60.453 1.00 48.20 96 VAL H N 1
ATOM 16394 C CA . VAL H 1 96 ? 38.248 -5.079 60.463 1.00 46.90 96 VAL H CA 1
ATOM 16395 C C . VAL H 1 96 ? 38.660 -3.707 60.940 1.00 40.17 96 VAL H C 1
ATOM 16396 O O . VAL H 1 96 ? 38.141 -2.704 60.470 1.00 40.72 96 VAL H O 1
ATOM 16400 N N . ASP H 1 97 ? 39.606 -3.680 61.862 1.00 38.53 97 ASP H N 1
ATOM 16401 C CA . ASP H 1 97 ? 40.302 -2.462 62.248 1.00 41.30 97 ASP H CA 1
ATOM 16402 C C . ASP H 1 97 ? 41.740 -2.576 61.743 1.00 41.83 97 ASP H C 1
ATOM 16403 O O . ASP H 1 97 ? 42.371 -3.641 61.847 1.00 42.42 97 ASP H O 1
ATOM 16408 N N . VAL H 1 98 ? 42.253 -1.474 61.201 1.00 38.23 98 VAL H N 1
ATOM 16409 C CA . VAL H 1 98 ? 43.584 -1.447 60.614 1.00 35.21 98 VAL H CA 1
ATOM 16410 C C . VAL H 1 98 ? 44.519 -0.662 61.519 1.00 31.81 98 VAL H C 1
ATOM 16411 O O . VAL H 1 98 ? 44.153 0.412 62.035 1.00 33.48 98 VAL H O 1
ATOM 16415 N N . ALA H 1 99 ? 45.715 -1.185 61.721 1.00 27.06 99 ALA H N 1
ATOM 16416 C CA . ALA H 1 99 ? 46.747 -0.419 62.408 1.00 28.97 99 ALA H CA 1
ATOM 16417 C C . ALA H 1 99 ? 48.118 -0.508 61.757 1.00 28.90 99 ALA H C 1
ATOM 16418 O O . ALA H 1 99 ? 48.441 -1.503 61.137 1.00 30.43 99 ALA H O 1
ATOM 16420 N N . THR H 1 100 ? 48.899 0.561 61.908 1.00 27.73 100 THR H N 1
ATOM 16421 C CA . THR H 1 100 ? 50.274 0.610 61.499 1.00 26.34 100 THR H CA 1
ATOM 16422 C C . THR H 1 100 ? 51.109 0.997 62.725 1.00 28.45 100 THR H C 1
ATOM 16423 O O . THR H 1 100 ? 50.566 1.501 63.713 1.00 28.62 100 THR H O 1
ATOM 16427 N N . LEU H 1 101 ? 52.426 0.803 62.687 1.00 30.04 101 LEU H N 1
ATOM 16428 C CA . LEU H 1 101 ? 53.237 1.137 63.875 1.00 31.83 101 LEU H CA 1
ATOM 16429 C C . LEU H 1 101 ? 53.137 2.577 64.330 1.00 31.09 101 LEU H C 1
ATOM 16430 O O . LEU H 1 101 ? 53.268 2.823 65.520 1.00 32.93 101 LEU H O 1
ATOM 16435 N N . SER H 1 102 ? 52.927 3.508 63.393 1.00 31.49 102 SER H N 1
ATOM 16436 C CA . SER H 1 102 ? 52.861 4.966 63.687 1.00 29.82 102 SER H CA 1
ATOM 16437 C C . SER H 1 102 ? 51.521 5.657 63.309 1.00 26.80 102 SER H C 1
ATOM 16438 O O . SER H 1 102 ? 51.348 6.838 63.578 1.00 27.03 102 SER H O 1
ATOM 16441 N N . GLY H 1 103 ? 50.570 4.950 62.720 1.00 24.25 103 GLY H N 1
ATOM 16442 C CA . GLY H 1 103 ? 49.362 5.610 62.209 1.00 23.80 103 GLY H CA 1
ATOM 16443 C C . GLY H 1 103 ? 49.503 6.247 60.839 1.00 23.21 103 GLY H C 1
ATOM 16444 O O . GLY H 1 103 ? 48.629 6.974 60.410 1.00 23.17 103 GLY H O 1
ATOM 16445 N N . TYR H 1 104 ? 50.607 5.993 60.142 1.00 23.18 104 TYR H N 1
ATOM 16446 C CA . TYR H 1 104 ? 50.779 6.537 58.798 1.00 23.81 104 TYR H CA 1
ATOM 16447 C C . TYR H 1 104 ? 49.897 5.737 57.857 1.00 23.15 104 TYR H C 1
ATOM 16448 O O . TYR H 1 104 ? 49.416 4.674 58.232 1.00 26.22 104 TYR H O 1
ATOM 16457 N N . PRO H 1 105 ? 49.742 6.206 56.628 1.00 22.90 105 PRO H N 1
ATOM 16458 C CA . PRO H 1 105 ? 48.946 5.434 55.690 1.00 23.94 105 PRO H CA 1
ATOM 16459 C C . PRO H 1 105 ? 49.537 4.076 55.338 1.00 24.63 105 PRO H C 1
ATOM 16460 O O . PRO H 1 105 ? 50.767 3.907 55.300 1.00 24.92 105 PRO H O 1
ATOM 16464 N N . VAL H 1 106 ? 48.656 3.121 55.051 1.00 25.26 106 VAL H N 1
ATOM 16465 C CA . VAL H 1 106 ? 49.083 1.800 54.603 1.00 26.01 106 VAL H CA 1
ATOM 16466 C C . VAL H 1 106 ? 49.629 1.891 53.179 1.00 26.93 106 VAL H C 1
ATOM 16467 O O . VAL H 1 106 ? 49.056 2.596 52.318 1.00 23.23 106 VAL H O 1
ATOM 16471 N N . LYS H 1 107 ? 50.733 1.170 52.949 1.00 26.38 107 LYS H N 1
ATOM 16472 C CA . LYS H 1 107 ? 51.402 1.184 51.653 1.00 27.20 107 LYS H CA 1
ATOM 16473 C C . LYS H 1 107 ? 51.203 -0.172 50.981 1.00 27.00 107 LYS H C 1
ATOM 16474 O O . LYS H 1 107 ? 51.511 -1.223 51.562 1.00 25.30 107 LYS H O 1
ATOM 16480 N N . LEU H 1 108 ? 50.675 -0.123 49.764 1.00 28.99 108 LEU H N 1
ATOM 16481 C CA . LEU H 1 108 ? 50.353 -1.315 48.987 1.00 32.10 108 LEU H CA 1
ATOM 16482 C C . LEU H 1 108 ? 51.294 -1.361 47.813 1.00 32.05 108 LEU H C 1
ATOM 16483 O O . LEU H 1 108 ? 51.764 -0.316 47.346 1.00 30.18 108 LEU H O 1
ATOM 16488 N N . GLU H 1 109 ? 51.546 -2.574 47.335 1.00 33.52 109 GLU H N 1
ATOM 16489 C CA . GLU H 1 109 ? 52.172 -2.787 46.040 1.00 34.91 109 GLU H CA 1
ATOM 16490 C C . GLU H 1 109 ? 51.031 -2.639 45.040 1.00 36.52 109 GLU H C 1
ATOM 16491 O O . GLU H 1 109 ? 50.372 -3.629 44.710 1.00 35.63 109 GLU H O 1
ATOM 16497 N N . LEU H 1 110 ? 50.763 -1.400 44.608 1.00 35.95 110 LEU H N 1
ATOM 16498 C CA . LEU H 1 110 ? 49.648 -1.099 43.676 1.00 35.84 110 LEU H CA 1
ATOM 16499 C C . LEU H 1 110 ? 49.887 -1.633 42.254 1.00 35.77 110 LEU H C 1
ATOM 16500 O O . LEU H 1 110 ? 48.953 -1.801 41.470 1.00 34.07 110 LEU H O 1
ATOM 16505 N N . TRP H 1 111 ? 51.148 -1.898 41.928 1.00 35.59 111 TRP H N 1
ATOM 16506 C CA . TRP H 1 111 ? 51.501 -2.594 40.683 1.00 32.06 111 TRP H CA 1
ATOM 16507 C C . TRP H 1 111 ? 51.064 -4.055 40.695 1.00 31.14 111 TRP H C 1
ATOM 16508 O O . TRP H 1 111 ? 51.248 -4.753 39.720 1.00 30.87 111 TRP H O 1
ATOM 16519 N N . ALA H 1 112 ? 50.508 -4.538 41.796 1.00 30.73 112 ALA H N 1
ATOM 16520 C CA . ALA H 1 112 ? 49.940 -5.877 41.831 1.00 32.09 112 ALA H CA 1
ATOM 16521 C C . ALA H 1 112 ? 48.431 -5.857 42.109 1.00 33.78 112 ALA H C 1
ATOM 16522 O O . ALA H 1 112 ? 47.829 -6.913 42.219 1.00 34.66 112 ALA H O 1
ATOM 16524 N N . MET H 1 113 ? 47.817 -4.675 42.184 1.00 36.09 113 MET H N 1
ATOM 16525 C CA . MET H 1 113 ? 46.366 -4.569 42.340 1.00 39.20 113 MET H CA 1
ATOM 16526 C C . MET H 1 113 ? 45.654 -5.184 41.127 1.00 39.01 113 MET H C 1
ATOM 16527 O O . MET H 1 113 ? 45.792 -4.685 40.009 1.00 34.58 113 MET H O 1
ATOM 16532 N N . PRO H 1 114 ? 44.879 -6.259 41.352 1.00 42.20 114 PRO H N 1
ATOM 16533 C CA . PRO H 1 114 ? 44.051 -6.815 40.257 1.00 44.05 114 PRO H CA 1
ATOM 16534 C C . PRO H 1 114 ? 42.833 -5.911 39.959 1.00 45.96 114 PRO H C 1
ATOM 16535 O O . PRO H 1 114 ? 41.808 -5.970 40.691 1.00 42.50 114 PRO H O 1
ATOM 16539 N N . THR H 1 115 ? 42.964 -5.076 38.917 1.00 46.05 115 THR H N 1
ATOM 16540 C CA . THR H 1 115 ? 41.940 -4.067 38.587 1.00 51.14 115 THR H CA 1
ATOM 16541 C C . THR H 1 115 ? 40.593 -4.637 38.065 1.00 55.08 115 THR H C 1
ATOM 16542 O O . THR H 1 115 ? 39.555 -3.968 38.172 1.00 52.22 115 THR H O 1
ATOM 16546 N N . GLU H 1 116 ? 40.617 -5.859 37.525 1.00 58.44 116 GLU H N 1
ATOM 16547 C CA . GLU H 1 116 ? 39.420 -6.504 36.955 1.00 62.56 116 GLU H CA 1
ATOM 16548 C C . GLU H 1 116 ? 38.701 -7.477 37.930 1.00 59.77 116 GLU H C 1
ATOM 16549 O O . GLU H 1 116 ? 37.686 -8.064 37.555 1.00 58.59 116 GLU H O 1
ATOM 16555 N N . ASP H 1 117 ? 39.219 -7.648 39.156 1.00 57.16 117 ASP H N 1
ATOM 16556 C CA . ASP H 1 117 ? 38.596 -8.521 40.177 1.00 56.08 117 ASP H CA 1
ATOM 16557 C C . ASP H 1 117 ? 37.669 -7.668 41.029 1.00 56.62 117 ASP H C 1
ATOM 16558 O O . ASP H 1 117 ? 38.159 -6.863 41.828 1.00 57.23 117 ASP H O 1
ATOM 16563 N N . GLU H 1 118 ? 36.344 -7.840 40.861 1.00 58.89 118 GLU H N 1
ATOM 16564 C CA . GLU H 1 118 ? 35.336 -6.989 41.563 1.00 57.33 118 GLU H CA 1
ATOM 16565 C C . GLU H 1 118 ? 35.190 -7.235 43.064 1.00 50.11 118 GLU H C 1
ATOM 16566 O O . GLU H 1 118 ? 34.804 -6.332 43.764 1.00 52.65 118 GLU H O 1
ATOM 16572 N N . ALA H 1 119 ? 35.521 -8.424 43.558 1.00 46.16 119 ALA H N 1
ATOM 16573 C CA . ALA H 1 119 ? 35.584 -8.669 44.999 1.00 45.72 119 ALA H CA 1
ATOM 16574 C C . ALA H 1 119 ? 36.737 -7.894 45.669 1.00 48.12 119 ALA H C 1
ATOM 16575 O O . ALA H 1 119 ? 36.519 -7.154 46.649 1.00 46.98 119 ALA H O 1
ATOM 16577 N N . VAL H 1 120 ? 37.957 -8.071 45.141 1.00 48.76 120 VAL H N 1
ATOM 16578 C CA . VAL H 1 120 ? 39.156 -7.389 45.672 1.00 44.88 120 VAL H CA 1
ATOM 16579 C C . VAL H 1 120 ? 38.947 -5.859 45.647 1.00 44.80 120 VAL H C 1
ATOM 16580 O O . VAL H 1 120 ? 39.163 -5.184 46.676 1.00 40.05 120 VAL H O 1
ATOM 16584 N N . ILE H 1 121 ? 38.508 -5.338 44.490 1.00 42.23 121 ILE H N 1
ATOM 16585 C CA . ILE H 1 121 ? 38.295 -3.896 44.309 1.00 42.84 121 ILE H CA 1
ATOM 16586 C C . ILE H 1 121 ? 37.159 -3.363 45.221 1.00 42.17 121 ILE H C 1
ATOM 16587 O O . ILE H 1 121 ? 37.278 -2.279 45.815 1.00 41.83 121 ILE H O 1
ATOM 16592 N N . SER H 1 122 ? 36.080 -4.121 45.381 1.00 42.44 122 SER H N 1
ATOM 16593 C CA . SER H 1 122 ? 35.016 -3.665 46.271 1.00 43.71 122 SER H CA 1
ATOM 16594 C C . SER H 1 122 ? 35.532 -3.706 47.718 1.00 41.02 122 SER H C 1
ATOM 16595 O O . SER H 1 122 ? 35.227 -2.808 48.497 1.00 43.78 122 SER H O 1
ATOM 16598 N N . THR H 1 123 ? 36.317 -4.722 48.066 1.00 38.49 123 THR H N 1
ATOM 16599 C CA . THR H 1 123 ? 36.906 -4.790 49.409 1.00 40.65 123 THR H CA 1
ATOM 16600 C C . THR H 1 123 ? 37.907 -3.652 49.690 1.00 42.28 123 THR H C 1
ATOM 16601 O O . THR H 1 123 ? 37.846 -3.033 50.749 1.00 44.29 123 THR H O 1
ATOM 16605 N N . TYR H 1 124 ? 38.803 -3.374 48.736 1.00 44.49 124 TYR H N 1
ATOM 16606 C CA . TYR H 1 124 ? 39.692 -2.193 48.775 1.00 45.33 124 TYR H CA 1
ATOM 16607 C C . TYR H 1 124 ? 38.932 -0.889 48.935 1.00 45.44 124 TYR H C 1
ATOM 16608 O O . TYR H 1 124 ? 39.355 -0.034 49.709 1.00 43.88 124 TYR H O 1
ATOM 16617 N N . ASN H 1 125 ? 37.837 -0.729 48.185 1.00 45.06 125 ASN H N 1
ATOM 16618 C CA . ASN H 1 125 ? 36.974 0.448 48.339 1.00 43.36 125 ASN H CA 1
ATOM 16619 C C . ASN H 1 125 ? 36.277 0.516 49.722 1.00 45.22 125 ASN H C 1
ATOM 16620 O O . ASN H 1 125 ? 36.077 1.625 50.252 1.00 46.58 125 ASN H O 1
ATOM 16625 N N . LYS H 1 126 ? 35.911 -0.632 50.301 1.00 45.33 126 LYS H N 1
ATOM 16626 C CA . LYS H 1 126 ? 35.313 -0.651 51.649 1.00 49.23 126 LYS H CA 1
ATOM 16627 C C . LYS H 1 126 ? 36.319 -0.248 52.725 1.00 48.23 126 LYS H C 1
ATOM 16628 O O . LYS H 1 126 ? 35.959 0.388 53.714 1.00 47.97 126 LYS H O 1
ATOM 16634 N N . LEU H 1 127 ? 37.579 -0.631 52.527 1.00 44.53 127 LEU H N 1
ATOM 16635 C CA . LEU H 1 127 ? 38.623 -0.398 53.514 1.00 40.15 127 LEU H CA 1
ATOM 16636 C C . LEU H 1 127 ? 39.450 0.870 53.292 1.00 35.52 127 LEU H C 1
ATOM 16637 O O . LEU H 1 127 ? 40.177 1.253 54.190 1.00 32.72 127 LEU H O 1
ATOM 16642 N N . LYS H 1 128 ? 39.345 1.495 52.118 1.00 34.36 128 LYS H N 1
ATOM 16643 C CA . LYS H 1 128 ? 40.056 2.744 51.768 1.00 36.24 128 LYS H CA 1
ATOM 16644 C C . LYS H 1 128 ? 40.294 3.739 52.906 1.00 39.22 128 LYS H C 1
ATOM 16645 O O . LYS H 1 128 ? 41.428 4.101 53.159 1.00 44.77 128 LYS H O 1
ATOM 16651 N N . GLU H 1 129 ? 39.243 4.147 53.617 1.00 46.33 129 GLU H N 1
ATOM 16652 C CA . GLU H 1 129 ? 39.362 5.188 54.651 1.00 45.20 129 GLU H CA 1
ATOM 16653 C C . GLU H 1 129 ? 40.229 4.732 55.790 1.00 42.28 129 GLU H C 1
ATOM 16654 O O . GLU H 1 129 ? 41.016 5.520 56.315 1.00 40.88 129 GLU H O 1
ATOM 16660 N N . LYS H 1 130 ? 40.083 3.473 56.184 1.00 38.65 130 LYS H N 1
ATOM 16661 C CA . LYS H 1 130 ? 40.895 2.933 57.271 1.00 38.91 130 LYS H CA 1
ATOM 16662 C C . LYS H 1 130 ? 42.346 2.703 56.847 1.00 35.54 130 LYS H C 1
ATOM 16663 O O . LYS H 1 130 ? 43.243 2.714 57.683 1.00 38.16 130 LYS H O 1
ATOM 16669 N N . LEU H 1 131 ? 42.577 2.490 55.558 1.00 32.23 131 LEU H N 1
ATOM 16670 C CA . LEU H 1 131 ? 43.931 2.293 55.057 1.00 32.08 131 LEU H CA 1
ATOM 16671 C C . LEU H 1 131 ? 44.661 3.614 55.046 1.00 30.47 131 LEU H C 1
ATOM 16672 O O . LEU H 1 131 ? 45.823 3.676 55.423 1.00 31.10 131 LEU H O 1
ATOM 16677 N N . LYS H 1 132 ? 43.955 4.660 54.649 1.00 29.30 132 LYS H N 1
ATOM 16678 C CA . LYS H 1 132 ? 44.516 6.001 54.588 1.00 31.32 132 LYS H CA 1
ATOM 16679 C C . LYS H 1 132 ? 44.696 6.686 55.914 1.00 30.86 132 LYS H C 1
ATOM 16680 O O . LYS H 1 132 ? 45.495 7.592 55.986 1.00 34.16 132 LYS H O 1
ATOM 16686 N N . GLN H 1 133 ? 43.967 6.252 56.945 1.00 30.42 133 GLN H N 1
ATOM 16687 C CA . GLN H 1 133 ? 44.123 6.742 58.314 1.00 30.68 133 GLN H CA 1
ATOM 16688 C C . GLN H 1 133 ? 44.001 5.582 59.314 1.00 30.53 133 GLN H C 1
ATOM 16689 O O . GLN H 1 133 ? 42.981 5.431 59.965 1.00 37.02 133 GLN H O 1
ATOM 16695 N N . PRO H 1 134 ? 45.042 4.781 59.457 1.00 27.50 134 PRO H N 1
ATOM 16696 C CA . PRO H 1 134 ? 44.923 3.647 60.356 1.00 28.89 134 PRO H CA 1
ATOM 16697 C C . PRO H 1 134 ? 45.012 4.044 61.829 1.00 30.29 134 PRO H C 1
ATOM 16698 O O . PRO H 1 134 ? 45.273 5.199 62.139 1.00 28.12 134 PRO H O 1
ATOM 16702 N N . LYS H 1 135 ? 44.810 3.081 62.721 1.00 32.20 135 LYS H N 1
ATOM 16703 C CA . LYS H 1 135 ? 45.102 3.315 64.133 1.00 36.54 135 LYS H CA 1
ATOM 16704 C C . LYS H 1 135 ? 46.567 3.088 64.333 1.00 35.26 135 LYS H C 1
ATOM 16705 O O . LYS H 1 135 ? 47.218 2.428 63.527 1.00 31.38 135 LYS H O 1
ATOM 16711 N N . LYS H 1 136 ? 47.072 3.653 65.421 1.00 39.75 136 LYS H N 1
ATOM 16712 C CA . LYS H 1 136 ? 48.450 3.466 65.829 1.00 41.67 136 LYS H CA 1
ATOM 16713 C C . LYS H 1 136 ? 48.434 2.229 66.728 1.00 38.89 136 LYS H C 1
ATOM 16714 O O . LYS H 1 136 ? 47.609 2.109 67.636 1.00 37.71 136 LYS H O 1
ATOM 16720 N N . LEU H 1 137 ? 49.329 1.293 66.452 1.00 36.87 137 LEU H N 1
ATOM 16721 C CA . LEU H 1 137 ? 49.325 0.048 67.170 1.00 37.40 137 LEU H CA 1
ATOM 16722 C C . LEU H 1 137 ? 49.555 0.246 68.672 1.00 39.30 137 LEU H C 1
ATOM 16723 O O . LEU H 1 137 ? 48.996 -0.485 69.444 1.00 46.18 137 LEU H O 1
ATOM 16728 N N . ALA H 1 138 ? 50.317 1.244 69.093 1.00 43.40 138 ALA H N 1
ATOM 16729 C CA . ALA H 1 138 ? 50.416 1.566 70.537 1.00 44.45 138 ALA H CA 1
ATOM 16730 C C . ALA H 1 138 ? 49.070 1.990 71.146 1.00 43.33 138 ALA H C 1
ATOM 16731 O O . ALA H 1 138 ? 48.775 1.610 72.273 1.00 44.86 138 ALA H O 1
ATOM 16733 N N . ASP H 1 139 ? 48.262 2.763 70.421 1.00 43.79 139 ASP H N 1
ATOM 16734 C CA . ASP H 1 139 ? 46.921 3.124 70.906 1.00 42.08 139 ASP H CA 1
ATOM 16735 C C . ASP H 1 139 ? 46.083 1.854 71.043 1.00 41.61 139 ASP H C 1
ATOM 16736 O O . ASP H 1 139 ? 45.403 1.664 72.047 1.00 40.24 139 ASP H O 1
ATOM 16741 N N . VAL H 1 140 ? 46.203 0.935 70.090 1.00 42.36 140 VAL H N 1
ATOM 16742 C CA . VAL H 1 140 ? 45.478 -0.346 70.177 1.00 42.91 140 VAL H CA 1
ATOM 16743 C C . VAL H 1 140 ? 45.938 -1.207 71.399 1.00 44.91 140 VAL H C 1
ATOM 16744 O O . VAL H 1 140 ? 45.113 -1.784 72.093 1.00 44.08 140 VAL H O 1
ATOM 16748 N N . ILE H 1 141 ? 47.234 -1.256 71.692 1.00 45.84 141 ILE H N 1
ATOM 16749 C CA . ILE H 1 141 ? 47.750 -2.064 72.825 1.00 43.86 141 ILE H CA 1
ATOM 16750 C C . ILE H 1 141 ? 47.262 -1.536 74.196 1.00 45.96 141 ILE H C 1
ATOM 16751 O O . ILE H 1 141 ? 47.031 -2.304 75.126 1.00 42.33 141 ILE H O 1
ATOM 16756 N N . LYS H 1 142 ? 47.078 -0.231 74.300 1.00 50.67 142 LYS H N 1
ATOM 16757 C CA . LYS H 1 142 ? 46.724 0.397 75.559 1.00 53.43 142 LYS H CA 1
ATOM 16758 C C . LYS H 1 142 ? 45.208 0.296 75.847 1.00 54.92 142 LYS H C 1
ATOM 16759 O O . LYS H 1 142 ? 44.815 0.240 77.001 1.00 52.72 142 LYS H O 1
ATOM 16765 N N . ASN H 1 143 ? 44.372 0.262 74.806 1.00 54.76 143 ASN H N 1
ATOM 16766 C CA . ASN H 1 143 ? 42.929 0.508 74.954 1.00 50.64 143 ASN H CA 1
ATOM 16767 C C . ASN H 1 143 ? 41.996 -0.585 74.462 1.00 49.56 143 ASN H C 1
ATOM 16768 O O . ASN H 1 143 ? 40.878 -0.639 74.931 1.00 47.65 143 ASN H O 1
ATOM 16773 N N . GLU H 1 144 ? 42.432 -1.427 73.517 1.00 54.45 144 GLU H N 1
ATOM 16774 C CA . GLU H 1 144 ? 41.582 -2.464 72.870 1.00 54.31 144 GLU H CA 1
ATOM 16775 C C . GLU H 1 144 ? 42.070 -3.896 73.103 1.00 48.74 144 GLU H C 1
ATOM 16776 O O . GLU H 1 144 ? 41.546 -4.830 72.497 1.00 40.63 144 GLU H O 1
ATOM 16782 N N . LEU H 1 145 ? 43.084 -4.079 73.941 1.00 52.17 145 LEU H N 1
ATOM 16783 C CA . LEU H 1 145 ? 43.670 -5.416 74.122 1.00 59.29 145 LEU H CA 1
ATOM 16784 C C . LEU H 1 145 ? 43.285 -5.964 75.516 1.00 60.75 145 LEU H C 1
ATOM 16785 O O . LEU H 1 145 ? 42.258 -5.567 76.064 1.00 57.62 145 LEU H O 1
ATOM 16790 N N . GLY H 1 146 ? 44.058 -6.897 76.061 1.00 66.23 146 GLY H N 1
ATOM 16791 C CA . GLY H 1 146 ? 43.695 -7.546 77.305 1.00 70.71 146 GLY H CA 1
ATOM 16792 C C . GLY H 1 146 ? 42.670 -8.647 77.071 1.00 71.59 146 GLY H C 1
ATOM 16793 O O . GLY H 1 146 ? 42.337 -8.970 75.922 1.00 58.20 146 GLY H O 1
ATOM 16794 N N . PRO H 1 147 ? 42.141 -9.213 78.168 1.00 76.04 147 PRO H N 1
ATOM 16795 C CA . PRO H 1 147 ? 41.389 -10.463 78.076 1.00 74.01 147 PRO H CA 1
ATOM 16796 C C . PRO H 1 147 ? 39.953 -10.343 77.520 1.00 71.16 147 PRO H C 1
ATOM 16797 O O . PRO H 1 147 ? 39.520 -11.240 76.791 1.00 67.69 147 PRO H O 1
ATOM 16801 N N . ASP H 1 148 ? 39.246 -9.245 77.801 1.00 72.16 148 ASP H N 1
ATOM 16802 C CA . ASP H 1 148 ? 37.867 -9.061 77.294 1.00 75.04 148 ASP H CA 1
ATOM 16803 C C . ASP H 1 148 ? 37.838 -8.264 75.976 1.00 70.20 148 ASP H C 1
ATOM 16804 O O . ASP H 1 148 ? 36.981 -7.400 75.774 1.00 76.62 148 ASP H O 1
ATOM 16809 N N . SER H 1 149 ? 38.755 -8.595 75.070 1.00 61.94 149 SER H N 1
ATOM 16810 C CA . SER H 1 149 ? 39.021 -7.797 73.865 1.00 53.70 149 SER H CA 1
ATOM 16811 C C . SER H 1 149 ? 38.191 -8.367 72.741 1.00 46.44 149 SER H C 1
ATOM 16812 O O . SER H 1 149 ? 38.096 -9.572 72.596 1.00 43.95 149 SER H O 1
ATOM 16815 N N . ASP H 1 150 ? 37.641 -7.490 71.916 1.00 45.79 150 ASP H N 1
ATOM 16816 C CA . ASP H 1 150 ? 36.807 -7.892 70.777 1.00 45.85 150 ASP H CA 1
ATOM 16817 C C . ASP H 1 150 ? 37.597 -8.449 69.604 1.00 45.96 150 ASP H C 1
ATOM 16818 O O . ASP H 1 150 ? 37.006 -8.942 68.627 1.00 45.27 150 ASP H O 1
ATOM 16823 N N . TYR H 1 151 ? 38.924 -8.348 69.665 1.00 44.57 151 TYR H N 1
ATOM 16824 C CA . TYR H 1 151 ? 39.767 -8.966 68.651 1.00 44.45 151 TYR H CA 1
ATOM 16825 C C . TYR H 1 151 ? 39.889 -10.467 68.883 1.00 43.14 151 TYR H C 1
ATOM 16826 O O . TYR H 1 151 ? 40.376 -10.906 69.914 1.00 43.32 151 TYR H O 1
ATOM 16835 N N . LEU H 1 152 ? 39.401 -11.240 67.915 1.00 46.77 152 LEU H N 1
ATOM 16836 C CA . LEU H 1 152 ? 39.614 -12.682 67.853 1.00 46.61 152 LEU H CA 1
ATOM 16837 C C . LEU H 1 152 ? 40.884 -13.054 67.091 1.00 48.56 152 LEU H C 1
ATOM 16838 O O . LEU H 1 152 ? 41.500 -14.079 67.398 1.00 51.55 152 LEU H O 1
ATOM 16843 N N . SER H 1 153 ? 41.259 -12.238 66.097 1.00 49.95 153 SER H N 1
ATOM 16844 C CA . SER H 1 153 ? 42.407 -12.522 65.226 1.00 50.02 153 SER H CA 1
ATOM 16845 C C . SER H 1 153 ? 43.282 -11.311 64.899 1.00 48.84 153 SER H C 1
ATOM 16846 O O . SER H 1 153 ? 42.752 -10.222 64.574 1.00 45.39 153 SER H O 1
ATOM 16849 N N . VAL H 1 154 ? 44.608 -11.518 64.992 1.00 44.65 154 VAL H N 1
ATOM 16850 C CA . VAL H 1 154 ? 45.607 -10.598 64.413 1.00 42.22 154 VAL H CA 1
ATOM 16851 C C . VAL H 1 154 ? 45.899 -11.081 63.000 1.00 38.65 154 VAL H C 1
ATOM 16852 O O . VAL H 1 154 ? 46.216 -12.263 62.779 1.00 37.05 154 VAL H O 1
ATOM 16856 N N . PHE H 1 155 ? 45.795 -10.177 62.041 1.00 35.06 155 PHE H N 1
ATOM 16857 C CA . PHE H 1 155 ? 46.093 -10.508 60.629 1.00 34.42 155 PHE H CA 1
ATOM 16858 C C . PHE H 1 155 ? 47.261 -9.636 60.122 1.00 34.56 155 PHE H C 1
ATOM 16859 O O . PHE H 1 155 ? 47.261 -8.425 60.311 1.00 35.33 155 PHE H O 1
ATOM 16867 N N . ILE H 1 156 ? 48.265 -10.260 59.525 1.00 34.18 156 ILE H N 1
ATOM 16868 C CA . ILE H 1 156 ? 49.489 -9.577 59.120 1.00 33.16 156 ILE H CA 1
ATOM 16869 C C . ILE H 1 156 ? 49.788 -10.055 57.707 1.00 33.34 156 ILE H C 1
ATOM 16870 O O . ILE H 1 156 ? 50.375 -11.110 57.531 1.00 32.88 156 ILE H O 1
ATOM 16875 N N . PRO H 1 157 ? 49.348 -9.308 56.685 1.00 33.76 157 PRO H N 1
ATOM 16876 C CA . PRO H 1 157 ? 49.633 -9.735 55.334 1.00 34.80 157 PRO H CA 1
ATOM 16877 C C . PRO H 1 157 ? 51.074 -9.449 54.940 1.00 35.94 157 PRO H C 1
ATOM 16878 O O . PRO H 1 157 ? 51.768 -8.689 55.619 1.00 36.66 157 PRO H O 1
ATOM 16882 N N . GLY H 1 158 ? 51.478 -10.041 53.818 1.00 36.23 158 GLY H N 1
ATOM 16883 C CA . GLY H 1 158 ? 52.834 -9.984 53.324 1.00 33.31 158 GLY H CA 1
ATOM 16884 C C . GLY H 1 158 ? 52.908 -8.915 52.278 1.00 31.78 158 GLY H C 1
ATOM 16885 O O . GLY H 1 158 ? 52.200 -7.914 52.382 1.00 31.49 158 GLY H O 1
ATOM 16886 N N . GLY H 1 159 ? 53.725 -9.166 51.250 1.00 31.24 159 GLY H N 1
ATOM 16887 C CA . GLY H 1 159 ? 54.383 -8.122 50.459 1.00 30.40 159 GLY H CA 1
ATOM 16888 C C . GLY H 1 159 ? 55.762 -7.974 51.097 1.00 31.07 159 GLY H C 1
ATOM 16889 O O . GLY H 1 159 ? 55.904 -8.198 52.302 1.00 32.04 159 GLY H O 1
ATOM 16890 N N . HIS H 1 160 ? 56.787 -7.598 50.332 1.00 31.68 160 HIS H N 1
ATOM 16891 C CA . HIS H 1 160 ? 58.130 -7.443 50.899 1.00 33.06 160 HIS H CA 1
ATOM 16892 C C . HIS H 1 160 ? 58.240 -6.347 51.967 1.00 33.98 160 HIS H C 1
ATOM 16893 O O . HIS H 1 160 ? 59.160 -6.369 52.765 1.00 35.61 160 HIS H O 1
ATOM 16900 N N . ALA H 1 161 ? 57.312 -5.394 51.995 1.00 32.92 161 ALA H N 1
ATOM 16901 C CA . ALA H 1 161 ? 57.343 -4.331 53.001 1.00 32.69 161 ALA H CA 1
ATOM 16902 C C . ALA H 1 161 ? 57.200 -4.795 54.440 1.00 32.98 161 ALA H C 1
ATOM 16903 O O . ALA H 1 161 ? 57.512 -4.057 55.375 1.00 32.32 161 ALA H O 1
ATOM 16905 N N . ALA H 1 162 ? 56.701 -6.006 54.625 1.00 36.43 162 ALA H N 1
ATOM 16906 C CA . ALA H 1 162 ? 56.566 -6.595 55.954 1.00 36.84 162 ALA H CA 1
ATOM 16907 C C . ALA H 1 162 ? 57.911 -6.787 56.655 1.00 35.88 162 ALA H C 1
ATOM 16908 O O . ALA H 1 162 ? 57.971 -6.855 57.887 1.00 40.89 162 ALA H O 1
ATOM 16910 N N . VAL H 1 163 ? 59.004 -6.850 55.903 1.00 34.23 163 VAL H N 1
ATOM 16911 C CA . VAL H 1 163 ? 60.322 -7.036 56.539 1.00 33.07 163 VAL H CA 1
ATOM 16912 C C . VAL H 1 163 ? 60.897 -5.787 57.196 1.00 35.77 163 VAL H C 1
ATOM 16913 O O . VAL H 1 163 ? 61.897 -5.888 57.899 1.00 43.55 163 VAL H O 1
ATOM 16917 N N . VAL H 1 164 ? 60.282 -4.622 56.960 1.00 35.66 164 VAL H N 1
ATOM 16918 C CA . VAL H 1 164 ? 60.696 -3.340 57.553 1.00 35.64 164 VAL H CA 1
ATOM 16919 C C . VAL H 1 164 ? 59.792 -2.964 58.747 1.00 37.26 164 VAL H C 1
ATOM 16920 O O . VAL H 1 164 ? 58.556 -2.946 58.634 1.00 37.26 164 VAL H O 1
ATOM 16924 N N . GLY H 1 165 ? 60.402 -2.646 59.883 1.00 35.40 165 GLY H N 1
ATOM 16925 C CA . GLY H 1 165 ? 59.661 -2.183 61.036 1.00 34.97 165 GLY H CA 1
ATOM 16926 C C . GLY H 1 165 ? 58.937 -3.255 61.826 1.00 35.46 165 GLY H C 1
ATOM 16927 O O . GLY H 1 165 ? 59.310 -3.498 62.975 1.00 35.06 165 GLY H O 1
ATOM 16928 N N . ILE H 1 166 ? 57.899 -3.886 61.246 1.00 36.46 166 ILE H N 1
ATOM 16929 C CA . ILE H 1 166 ? 57.090 -4.868 61.995 1.00 35.62 166 ILE H CA 1
ATOM 16930 C C . ILE H 1 166 ? 57.878 -6.129 62.340 1.00 36.43 166 ILE H C 1
ATOM 16931 O O . ILE H 1 166 ? 57.410 -6.907 63.174 1.00 36.16 166 ILE H O 1
ATOM 16936 N N . SER H 1 167 ? 59.039 -6.342 61.691 1.00 34.85 167 SER H N 1
ATOM 16937 C CA . SER H 1 167 ? 59.942 -7.458 62.023 1.00 35.79 167 SER H CA 1
ATOM 16938 C C . SER H 1 167 ? 60.860 -7.223 63.221 1.00 35.92 167 SER H C 1
ATOM 16939 O O . SER H 1 167 ? 61.599 -8.130 63.603 1.00 34.72 167 SER H O 1
ATOM 16942 N N . GLU H 1 168 ? 60.827 -6.020 63.793 1.00 37.70 168 GLU H N 1
ATOM 16943 C CA . GLU H 1 168 ? 61.622 -5.670 64.963 1.00 38.20 168 GLU H CA 1
ATOM 16944 C C . GLU H 1 168 ? 60.926 -4.604 65.801 1.00 34.78 168 GLU H C 1
ATOM 16945 O O . GLU H 1 168 ? 61.537 -3.661 66.218 1.00 32.68 168 GLU H O 1
ATOM 16951 N N . SER H 1 169 ? 59.640 -4.788 66.063 1.00 35.57 169 SER H N 1
ATOM 16952 C CA . SER H 1 169 ? 58.832 -3.838 66.821 1.00 34.44 169 SER H CA 1
ATOM 16953 C C . SER H 1 169 ? 58.418 -4.412 68.166 1.00 37.62 169 SER H C 1
ATOM 16954 O O . SER H 1 169 ? 58.001 -5.563 68.240 1.00 44.26 169 SER H O 1
ATOM 16957 N N . GLU H 1 170 ? 58.511 -3.612 69.220 1.00 41.21 170 GLU H N 1
ATOM 16958 C CA . GLU H 1 170 ? 58.012 -3.996 70.553 1.00 43.26 170 GLU H CA 1
ATOM 16959 C C . GLU H 1 170 ? 56.484 -3.974 70.585 1.00 43.85 170 GLU H C 1
ATOM 16960 O O . GLU H 1 170 ? 55.855 -4.789 71.291 1.00 47.09 170 GLU H O 1
ATOM 16966 N N . ASP H 1 171 ? 55.871 -3.067 69.824 1.00 42.29 171 ASP H N 1
ATOM 16967 C CA . ASP H 1 171 ? 54.407 -2.990 69.809 1.00 39.94 171 ASP H CA 1
ATOM 16968 C C . ASP H 1 171 ? 53.855 -4.254 69.143 1.00 37.11 171 ASP H C 1
ATOM 16969 O O . ASP H 1 171 ? 52.910 -4.849 69.640 1.00 34.08 171 ASP H O 1
ATOM 16974 N N . VAL H 1 172 ? 54.507 -4.737 68.096 1.00 36.81 172 VAL H N 1
ATOM 16975 C CA . VAL H 1 172 ? 54.084 -6.019 67.479 1.00 37.86 172 VAL H CA 1
ATOM 16976 C C . VAL H 1 172 ? 54.304 -7.179 68.457 1.00 40.62 172 VAL H C 1
ATOM 16977 O O . VAL H 1 172 ? 53.449 -8.046 68.593 1.00 45.91 172 VAL H O 1
ATOM 16981 N N . GLN H 1 173 ? 55.451 -7.176 69.141 1.00 43.24 173 GLN H N 1
ATOM 16982 C CA . GLN H 1 173 ? 55.792 -8.197 70.136 1.00 41.39 173 GLN H CA 1
ATOM 16983 C C . GLN H 1 173 ? 54.764 -8.292 71.214 1.00 40.62 173 GLN H C 1
ATOM 16984 O O . GLN H 1 173 ? 54.333 -9.385 71.532 1.00 40.66 173 GLN H O 1
ATOM 16990 N N . GLN H 1 174 ? 54.422 -7.154 71.812 1.00 40.38 174 GLN H N 1
ATOM 16991 C CA . GLN H 1 174 ? 53.380 -7.134 72.845 1.00 42.51 174 GLN H CA 1
ATOM 16992 C C . GLN H 1 174 ? 52.032 -7.648 72.327 1.00 43.88 174 GLN H C 1
ATOM 16993 O O . GLN H 1 174 ? 51.260 -8.214 73.103 1.00 42.53 174 GLN H O 1
ATOM 16999 N N . THR H 1 175 ? 51.766 -7.421 71.030 1.00 43.34 175 THR H N 1
ATOM 17000 C CA . THR H 1 175 ? 50.543 -7.853 70.357 1.00 40.29 175 THR H CA 1
ATOM 17001 C C . THR H 1 175 ? 50.545 -9.345 70.102 1.00 40.72 175 THR H C 1
ATOM 17002 O O . THR H 1 175 ? 49.517 -9.982 70.218 1.00 41.40 175 THR H O 1
ATOM 17006 N N . LEU H 1 176 ? 51.687 -9.908 69.742 1.00 41.52 176 LEU H N 1
ATOM 17007 C CA . LEU H 1 176 ? 51.811 -11.372 69.666 1.00 42.48 176 LEU H CA 1
ATOM 17008 C C . LEU H 1 176 ? 51.759 -12.054 71.072 1.00 42.43 176 LEU H C 1
ATOM 17009 O O . LEU H 1 176 ? 51.155 -13.120 71.210 1.00 38.28 176 LEU H O 1
ATOM 17014 N N . ASP H 1 177 ? 52.367 -11.444 72.096 1.00 43.82 177 ASP H N 1
ATOM 17015 C CA . ASP H 1 177 ? 52.246 -11.941 73.492 1.00 49.74 177 ASP H CA 1
ATOM 17016 C C . ASP H 1 177 ? 50.777 -12.050 73.927 1.00 51.78 177 ASP H C 1
ATOM 17017 O O . ASP H 1 177 ? 50.389 -13.009 74.563 1.00 54.37 177 ASP H O 1
ATOM 17022 N N . TRP H 1 178 ? 49.980 -11.043 73.603 1.00 49.83 178 TRP H N 1
ATOM 17023 C CA . TRP H 1 178 ? 48.560 -11.062 73.899 1.00 49.23 178 TRP H CA 1
ATOM 17024 C C . TRP H 1 178 ? 47.815 -12.184 73.208 1.00 49.95 178 TRP H C 1
ATOM 17025 O O . TRP H 1 178 ? 46.984 -12.820 73.826 1.00 57.97 178 TRP H O 1
ATOM 17036 N N . ALA H 1 179 ? 48.075 -12.410 71.932 1.00 50.27 179 ALA H N 1
ATOM 17037 C CA . ALA H 1 179 ? 47.369 -13.471 71.204 1.00 54.65 179 ALA H CA 1
ATOM 17038 C C . ALA H 1 179 ? 47.579 -14.851 71.823 1.00 54.63 179 ALA H C 1
ATOM 17039 O O . ALA H 1 179 ? 46.612 -15.574 72.079 1.00 52.24 179 ALA H O 1
ATOM 17041 N N . LEU H 1 180 ? 48.847 -15.188 72.053 1.00 56.11 180 LEU H N 1
ATOM 17042 C CA . LEU H 1 180 ? 49.238 -16.437 72.705 1.00 55.48 180 LEU H CA 1
ATOM 17043 C C . LEU H 1 180 ? 48.662 -16.564 74.125 1.00 52.41 180 LEU H C 1
ATOM 17044 O O . LEU H 1 180 ? 48.114 -17.601 74.472 1.00 52.41 180 LEU H O 1
ATOM 17049 N N . ASP H 1 181 ? 48.760 -15.504 74.916 1.00 48.70 181 ASP H N 1
ATOM 17050 C CA . ASP H 1 181 ? 48.213 -15.480 76.274 1.00 50.35 181 ASP H CA 1
ATOM 17051 C C . ASP H 1 181 ? 46.693 -15.560 76.399 1.00 51.41 181 ASP H C 1
ATOM 17052 O O . ASP H 1 181 ? 46.202 -15.893 77.472 1.00 51.58 181 ASP H O 1
ATOM 17057 N N . ASN H 1 182 ? 45.946 -15.191 75.366 1.00 49.69 182 ASN H N 1
ATOM 17058 C CA . ASN H 1 182 ? 44.489 -15.189 75.466 1.00 49.72 182 ASN H CA 1
ATOM 17059 C C . ASN H 1 182 ? 43.840 -16.065 74.402 1.00 47.02 182 ASN H C 1
ATOM 17060 O O . ASN H 1 182 ? 42.686 -15.856 74.034 1.00 43.79 182 ASN H O 1
ATOM 17065 N N . ASP H 1 183 ? 44.574 -17.063 73.926 1.00 49.39 183 ASP H N 1
ATOM 17066 C CA . ASP H 1 183 ? 44.023 -18.079 73.020 1.00 56.74 183 ASP H CA 1
ATOM 17067 C C . ASP H 1 183 ? 43.437 -17.524 71.696 1.00 55.45 183 ASP H C 1
ATOM 17068 O O . ASP H 1 183 ? 42.452 -18.052 71.167 1.00 55.79 183 ASP H O 1
ATOM 17073 N N . ARG H 1 184 ? 44.057 -16.469 71.162 1.00 54.57 184 ARG H N 1
ATOM 17074 C CA . ARG H 1 184 ? 43.581 -15.816 69.934 1.00 49.76 184 ARG H CA 1
ATOM 17075 C C . ARG H 1 184 ? 44.410 -16.244 68.719 1.00 48.54 184 ARG H C 1
ATOM 17076 O O . ARG H 1 184 ? 45.562 -16.699 68.864 1.00 45.18 184 ARG H O 1
ATOM 17084 N N . PHE H 1 185 ? 43.817 -16.089 67.529 1.00 45.82 185 PHE H N 1
ATOM 17085 C CA . PHE H 1 185 ? 44.494 -16.417 66.265 1.00 44.87 185 PHE H CA 1
ATOM 17086 C C . PHE H 1 185 ? 45.502 -15.365 65.774 1.00 43.37 185 PHE H C 1
ATOM 17087 O O . PHE H 1 185 ? 45.263 -14.166 65.866 1.00 45.05 185 PHE H O 1
ATOM 17095 N N . ILE H 1 186 ? 46.612 -15.861 65.229 1.00 41.13 186 ILE H N 1
ATOM 17096 C CA . ILE H 1 186 ? 47.605 -15.101 64.497 1.00 39.09 186 ILE H CA 1
ATOM 17097 C C . ILE H 1 186 ? 47.607 -15.630 63.063 1.00 38.96 186 ILE H C 1
ATOM 17098 O O . ILE H 1 186 ? 47.995 -16.768 62.843 1.00 40.55 186 ILE H O 1
ATOM 17103 N N . VAL H 1 187 ? 47.199 -14.803 62.098 1.00 40.08 187 VAL H N 1
ATOM 17104 C CA . VAL H 1 187 ? 47.047 -15.203 60.689 1.00 40.41 187 VAL H CA 1
ATOM 17105 C C . VAL H 1 187 ? 47.985 -14.337 59.851 1.00 42.00 187 VAL H C 1
ATOM 17106 O O . VAL H 1 187 ? 47.848 -13.117 59.833 1.00 40.70 187 VAL H O 1
ATOM 17110 N N . THR H 1 188 ? 48.900 -14.958 59.113 1.00 45.44 188 THR H N 1
ATOM 17111 C CA . THR H 1 188 ? 49.882 -14.203 58.326 1.00 44.88 188 THR H CA 1
ATOM 17112 C C . THR H 1 188 ? 50.320 -14.995 57.119 1.00 44.58 188 THR H C 1
ATOM 17113 O O . THR H 1 188 ? 50.173 -16.199 57.152 1.00 45.56 188 THR H O 1
ATOM 17117 N N . LEU H 1 189 ? 50.857 -14.345 56.073 1.00 46.83 189 LEU H N 1
ATOM 17118 C CA . LEU H 1 189 ? 51.357 -15.073 54.861 1.00 48.20 189 LEU H CA 1
ATOM 17119 C C . LEU H 1 189 ? 52.427 -14.379 54.029 1.00 51.70 189 LEU H C 1
ATOM 17120 O O . LEU H 1 189 ? 52.420 -13.163 53.937 1.00 54.56 189 LEU H O 1
ATOM 17125 N N . CYS H 1 190 ? 53.312 -15.180 53.411 1.00 55.55 190 CYS H N 1
ATOM 17126 C CA . CYS H 1 190 ? 54.442 -14.730 52.510 1.00 57.60 190 CYS H CA 1
ATOM 17127 C C . CYS H 1 190 ? 55.650 -14.205 53.334 1.00 50.97 190 CYS H C 1
ATOM 17128 O O . CYS H 1 190 ? 56.310 -14.954 54.070 1.00 46.75 190 CYS H O 1
ATOM 17131 N N . HIS H 1 191 ? 55.929 -12.920 53.225 1.00 47.66 191 HIS H N 1
ATOM 17132 C CA . HIS H 1 191 ? 56.895 -12.293 54.088 1.00 44.68 191 HIS H CA 1
ATOM 17133 C C . HIS H 1 191 ? 56.302 -11.795 55.407 1.00 41.77 191 HIS H C 1
ATOM 17134 O O . HIS H 1 191 ? 57.040 -11.428 56.308 1.00 44.82 191 HIS H O 1
ATOM 17141 N N . GLY H 1 192 ? 54.979 -11.802 55.538 1.00 43.60 192 GLY H N 1
ATOM 17142 C CA . GLY H 1 192 ? 54.295 -11.446 56.799 1.00 40.33 192 GLY H CA 1
ATOM 17143 C C . GLY H 1 192 ? 54.859 -12.112 58.042 1.00 38.14 192 GLY H C 1
ATOM 17144 O O . GLY H 1 192 ? 55.049 -11.446 59.085 1.00 37.66 192 GLY H O 1
ATOM 17145 N N . PRO H 1 193 ? 55.160 -13.422 57.948 1.00 36.31 193 PRO H N 1
ATOM 17146 C CA . PRO H 1 193 ? 55.818 -14.125 59.044 1.00 35.69 193 PRO H CA 1
ATOM 17147 C C . PRO H 1 193 ? 57.058 -13.419 59.580 1.00 36.92 193 PRO H C 1
ATOM 17148 O O . PRO H 1 193 ? 57.453 -13.661 60.722 1.00 35.32 193 PRO H O 1
ATOM 17152 N N . ALA H 1 194 ? 57.672 -12.546 58.776 1.00 37.67 194 ALA H N 1
ATOM 17153 C CA . ALA H 1 194 ? 58.715 -11.663 59.291 1.00 35.54 194 ALA H CA 1
ATOM 17154 C C . ALA H 1 194 ? 58.278 -10.905 60.535 1.00 35.76 194 ALA H C 1
ATOM 17155 O O . ALA H 1 194 ? 59.120 -10.577 61.341 1.00 37.59 194 ALA H O 1
ATOM 17157 N N . ALA H 1 195 ? 56.976 -10.659 60.715 1.00 37.71 195 ALA H N 1
ATOM 17158 C CA . ALA H 1 195 ? 56.463 -10.027 61.947 1.00 37.61 195 ALA H CA 1
ATOM 17159 C C . ALA H 1 195 ? 56.643 -10.882 63.208 1.00 39.01 195 ALA H C 1
ATOM 17160 O O . ALA H 1 195 ? 56.752 -10.364 64.335 1.00 39.99 195 ALA H O 1
ATOM 17162 N N . LEU H 1 196 ? 56.693 -12.193 63.007 1.00 38.69 196 LEU H N 1
ATOM 17163 C CA . LEU H 1 196 ? 56.816 -13.143 64.091 1.00 39.68 196 LEU H CA 1
ATOM 17164 C C . LEU H 1 196 ? 58.204 -13.019 64.757 1.00 42.41 196 LEU H C 1
ATOM 17165 O O . LEU H 1 196 ? 58.372 -13.328 65.951 1.00 44.52 196 LEU H O 1
ATOM 17170 N N . LEU H 1 197 ? 59.179 -12.518 63.999 1.00 42.81 197 LEU H N 1
ATOM 17171 C CA . LEU H 1 197 ? 60.537 -12.295 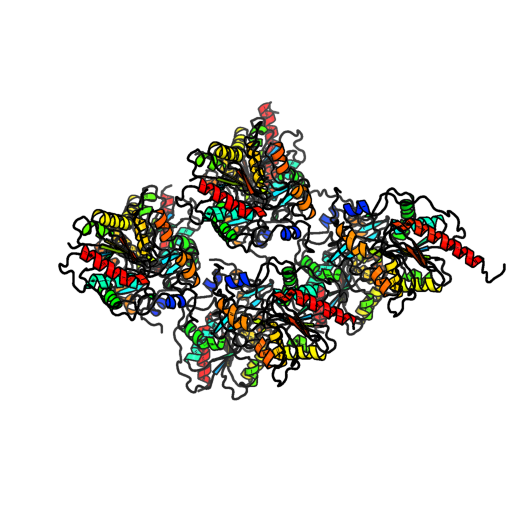64.502 1.00 41.39 197 LEU H CA 1
ATOM 17172 C C . LEU H 1 197 ? 60.558 -11.398 65.723 1.00 42.46 197 LEU H C 1
ATOM 17173 O O . LEU H 1 197 ? 61.430 -11.555 66.582 1.00 43.08 197 LEU H O 1
ATOM 17178 N N . SER H 1 198 ? 59.621 -10.442 65.763 1.00 42.11 198 SER H N 1
ATOM 17179 C CA . SER H 1 198 ? 59.398 -9.546 66.915 1.00 42.24 198 SER H CA 1
ATOM 17180 C C . SER H 1 198 ? 59.022 -10.235 68.258 1.00 42.10 198 SER H C 1
ATOM 17181 O O . SER H 1 198 ? 59.119 -9.617 69.320 1.00 43.66 198 SER H O 1
ATOM 17184 N N . ALA H 1 199 ? 58.535 -11.471 68.216 1.00 43.10 199 ALA H N 1
ATOM 17185 C CA . ALA H 1 199 ? 58.283 -12.260 69.434 1.00 42.19 199 ALA H CA 1
ATOM 17186 C C . ALA H 1 199 ? 59.555 -12.419 70.258 1.00 41.11 199 ALA H C 1
ATOM 17187 O O . ALA H 1 199 ? 59.522 -12.247 71.483 1.00 38.36 199 ALA H O 1
ATOM 17189 N N . GLY H 1 200 ? 60.668 -12.717 69.567 1.00 43.17 200 GLY H N 1
ATOM 17190 C CA . GLY H 1 200 ? 61.991 -12.969 70.177 1.00 44.36 200 GLY H CA 1
ATOM 17191 C C . GLY H 1 200 ? 62.912 -11.768 70.353 1.00 46.79 200 GLY H C 1
ATOM 17192 O O . GLY H 1 200 ? 64.139 -11.892 70.339 1.00 49.50 200 GLY H O 1
ATOM 17193 N N . LEU H 1 201 ? 62.322 -10.608 70.575 1.00 47.03 201 LEU H N 1
ATOM 17194 C CA . LEU H 1 201 ? 63.068 -9.379 70.701 1.00 48.64 201 LEU H CA 1
ATOM 17195 C C . LEU H 1 201 ? 63.525 -9.209 72.155 1.00 50.71 201 LEU H C 1
ATOM 17196 O O . LEU H 1 201 ? 62.701 -9.308 73.069 1.00 46.81 201 LEU H O 1
ATOM 17201 N N . ASN H 1 202 ? 64.829 -8.967 72.360 1.00 55.85 202 ASN H N 1
ATOM 17202 C CA . ASN H 1 202 ? 65.475 -8.837 73.720 1.00 53.77 202 ASN H CA 1
ATOM 17203 C C . ASN H 1 202 ? 65.209 -10.035 74.644 1.00 53.04 202 ASN H C 1
ATOM 17204 O O . ASN H 1 202 ? 64.986 -9.877 75.836 1.00 53.69 202 ASN H O 1
ATOM 17209 N N . ARG H 1 203 ? 65.233 -11.226 74.062 1.00 53.06 203 ARG H N 1
ATOM 17210 C CA . ARG H 1 203 ? 64.847 -12.451 74.730 1.00 55.93 203 ARG H CA 1
ATOM 17211 C C . ARG H 1 203 ? 65.682 -13.566 74.134 1.00 63.52 203 ARG H C 1
ATOM 17212 O O . ARG H 1 203 ? 65.862 -13.617 72.912 1.00 65.38 203 ARG H O 1
ATOM 17220 N N . GLU H 1 204 ? 66.158 -14.474 74.982 1.00 68.59 204 GLU H N 1
ATOM 17221 C CA . GLU H 1 204 ? 66.956 -15.618 74.522 1.00 69.07 204 GLU H CA 1
ATOM 17222 C C . GLU H 1 204 ? 66.100 -16.653 73.763 1.00 63.20 204 GLU H C 1
ATOM 17223 O O . GLU H 1 204 ? 66.588 -17.273 72.813 1.00 58.55 204 GLU H O 1
ATOM 17229 N N . LYS H 1 205 ? 64.835 -16.821 74.154 1.00 60.40 205 LYS H N 1
ATOM 17230 C CA . LYS H 1 205 ? 63.928 -17.737 73.445 1.00 61.29 205 LYS H CA 1
ATOM 17231 C C . LYS H 1 205 ? 62.605 -17.055 73.085 1.00 54.75 205 LYS H C 1
ATOM 17232 O O . LYS H 1 205 ? 62.052 -16.283 73.873 1.00 54.48 205 LYS H O 1
ATOM 17238 N N . SER H 1 206 ? 62.124 -17.342 71.876 1.00 50.14 206 SER H N 1
ATOM 17239 C CA . SER H 1 206 ? 60.859 -16.810 71.392 1.00 51.98 206 SER H CA 1
ATOM 17240 C C . SER H 1 206 ? 59.720 -17.666 71.904 1.00 51.57 206 SER H C 1
ATOM 17241 O O . SER H 1 206 ? 59.828 -18.886 71.883 1.00 51.40 206 SER H O 1
ATOM 17244 N N . PRO H 1 207 ? 58.600 -17.042 72.303 1.00 55.16 207 PRO H N 1
ATOM 17245 C CA . PRO H 1 207 ? 57.410 -17.845 72.634 1.00 58.47 207 PRO H CA 1
ATOM 17246 C C . PRO H 1 207 ? 56.704 -18.499 71.429 1.00 59.05 207 PRO H C 1
ATOM 17247 O O . PRO H 1 207 ? 55.620 -19.043 71.605 1.00 63.50 207 PRO H O 1
ATOM 17251 N N . LEU H 1 208 ? 57.294 -18.431 70.234 1.00 55.87 208 LEU H N 1
ATOM 17252 C CA . LEU H 1 208 ? 56.851 -19.205 69.087 1.00 56.28 208 LEU H CA 1
ATOM 17253 C C . LEU H 1 208 ? 57.827 -20.329 68.745 1.00 56.81 208 LEU H C 1
ATOM 17254 O O . LEU H 1 208 ? 57.663 -21.005 67.728 1.00 51.38 208 LEU H O 1
ATOM 17259 N N . GLU H 1 209 ? 58.856 -20.523 69.564 1.00 59.82 209 GLU H N 1
ATOM 17260 C CA . GLU H 1 209 ? 59.731 -21.680 69.405 1.00 66.37 209 GLU H CA 1
ATOM 17261 C C . GLU H 1 209 ? 58.856 -22.941 69.325 1.00 63.73 209 GLU H C 1
ATOM 17262 O O . GLU H 1 209 ? 57.952 -23.131 70.155 1.00 59.30 209 GLU H O 1
ATOM 17268 N N . GLY H 1 210 ? 59.097 -23.762 68.303 1.00 59.71 210 GLY H N 1
ATOM 17269 C CA . GLY H 1 210 ? 58.344 -24.993 68.086 1.00 60.36 210 GLY H CA 1
ATOM 17270 C C . GLY H 1 210 ? 57.311 -24.893 66.977 1.00 61.50 210 GLY H C 1
ATOM 17271 O O . GLY H 1 210 ? 57.173 -25.827 66.180 1.00 64.53 210 GLY H O 1
ATOM 17272 N N . TYR H 1 211 ? 56.589 -23.766 66.926 1.00 57.73 211 TYR H N 1
ATOM 17273 C CA . TYR H 1 211 ? 55.522 -23.544 65.944 1.00 50.98 211 TYR H CA 1
ATOM 17274 C C . TYR H 1 211 ? 56.004 -23.719 64.508 1.00 49.39 211 TYR H C 1
ATOM 17275 O O . TYR H 1 211 ? 57.121 -23.359 64.170 1.00 45.01 211 TYR H O 1
ATOM 17284 N N . SER H 1 212 ? 55.137 -24.314 63.696 1.00 51.82 212 SER H N 1
ATOM 17285 C CA . SER H 1 212 ? 55.390 -24.616 62.299 1.00 52.99 212 SER H CA 1
ATOM 17286 C C . SER H 1 212 ? 54.742 -23.536 61.460 1.00 50.40 212 SER H C 1
ATOM 17287 O O . SER H 1 212 ? 53.695 -22.993 61.839 1.00 51.40 212 SER H O 1
ATOM 17290 N N . VAL H 1 213 ? 55.338 -23.254 60.308 1.00 48.37 213 VAL H N 1
ATOM 17291 C CA . VAL H 1 213 ? 54.853 -22.198 59.430 1.00 49.92 213 VAL H CA 1
ATOM 17292 C C . VAL H 1 213 ? 55.222 -22.449 57.980 1.00 52.24 213 VAL H C 1
ATOM 17293 O O . VAL H 1 213 ? 56.252 -23.078 57.696 1.00 52.58 213 VAL H O 1
ATOM 17297 N N . CYS H 1 214 ? 54.350 -21.951 57.097 1.00 54.30 214 CYS H N 1
ATOM 17298 C CA . CYS H 1 214 ? 54.655 -21.579 55.710 1.00 56.74 214 CYS H CA 1
ATOM 17299 C C . CYS H 1 214 ? 55.263 -20.172 55.613 1.00 54.06 214 CYS H C 1
ATOM 17300 O O . CYS H 1 214 ? 54.841 -19.241 56.326 1.00 52.06 214 CYS H O 1
ATOM 17303 N N . VAL H 1 215 ? 56.215 -20.017 54.696 1.00 50.08 215 VAL H N 1
ATOM 17304 C CA . VAL H 1 215 ? 56.945 -18.760 54.502 1.00 48.81 215 VAL H CA 1
ATOM 17305 C C . VAL H 1 215 ? 57.440 -18.725 53.063 1.00 48.92 215 VAL H C 1
ATOM 17306 O O . VAL H 1 215 ? 57.783 -19.762 52.506 1.00 53.64 215 VAL H O 1
ATOM 17310 N N . PHE H 1 216 ? 57.513 -17.541 52.468 1.00 50.00 216 PHE H N 1
ATOM 17311 C CA . PHE H 1 216 ? 58.055 -17.398 51.108 1.00 51.85 216 PHE H CA 1
ATOM 17312 C C . PHE H 1 216 ? 59.466 -17.973 51.109 1.00 53.60 216 PHE H C 1
ATOM 17313 O O . PHE H 1 216 ? 60.218 -17.724 52.047 1.00 53.84 216 PHE H O 1
ATOM 17321 N N . PRO H 1 217 ? 59.815 -18.777 50.084 1.00 56.92 217 PRO H N 1
ATOM 17322 C CA . PRO H 1 217 ? 61.114 -19.458 50.092 1.00 56.05 217 PRO H CA 1
ATOM 17323 C C . PRO H 1 217 ? 62.322 -18.565 49.828 1.00 52.90 217 PRO H C 1
ATOM 17324 O O . PRO H 1 217 ? 62.250 -17.623 49.044 1.00 46.71 217 PRO H O 1
ATOM 17328 N N . ASP H 1 218 ? 63.428 -18.917 50.472 1.00 56.49 218 ASP H N 1
ATOM 17329 C CA . ASP H 1 218 ? 64.704 -18.254 50.273 1.00 62.06 218 ASP H CA 1
ATOM 17330 C C . ASP H 1 218 ? 65.187 -18.351 48.823 1.00 61.72 218 ASP H C 1
ATOM 17331 O O . ASP H 1 218 ? 65.624 -17.352 48.257 1.00 64.59 218 ASP H O 1
ATOM 17336 N N . SER H 1 219 ? 65.082 -19.530 48.213 1.00 55.65 219 SER H N 1
ATOM 17337 C CA . SER H 1 219 ? 65.566 -19.717 46.846 1.00 56.38 219 SER H CA 1
ATOM 17338 C C . SER H 1 219 ? 65.019 -18.696 45.837 1.00 57.44 219 SER H C 1
ATOM 17339 O O . SER H 1 219 ? 65.777 -18.203 44.991 1.00 57.71 219 SER H O 1
ATOM 17342 N N . LEU H 1 220 ? 63.729 -18.371 45.931 1.00 54.96 220 LEU H N 1
ATOM 17343 C CA . LEU H 1 220 ? 63.103 -17.429 44.987 1.00 55.30 220 LEU H CA 1
ATOM 17344 C C . LEU H 1 220 ? 63.597 -15.985 45.161 1.00 52.44 220 LEU H C 1
ATOM 17345 O O . LEU H 1 220 ? 63.817 -15.288 44.167 1.00 50.35 220 LEU H O 1
ATOM 17350 N N . ASP H 1 221 ? 63.766 -15.542 46.408 1.00 53.49 221 ASP H N 1
ATOM 17351 C CA . ASP H 1 221 ? 64.284 -14.179 46.690 1.00 56.45 221 ASP H CA 1
ATOM 17352 C C . ASP H 1 221 ? 65.759 -14.023 46.262 1.00 54.77 221 ASP H C 1
ATOM 17353 O O . ASP H 1 221 ? 66.106 -13.073 45.581 1.00 51.81 221 ASP H O 1
ATOM 17358 N N . GLU H 1 222 ? 66.607 -14.960 46.680 1.00 55.47 222 GLU H N 1
ATOM 17359 C CA . GLU H 1 222 ? 68.017 -15.038 46.229 1.00 55.81 222 GLU H CA 1
ATOM 17360 C C . GLU H 1 222 ? 68.183 -15.377 44.735 1.00 52.53 222 GLU H C 1
ATOM 17361 O O . GLU H 1 222 ? 69.152 -14.939 44.114 1.00 49.64 222 GLU H O 1
ATOM 17367 N N . GLY H 1 223 ? 67.249 -16.162 44.185 1.00 48.07 223 GLY H N 1
ATOM 17368 C CA . GLY H 1 223 ? 67.348 -16.692 42.835 1.00 45.23 223 GLY H CA 1
ATOM 17369 C C . GLY H 1 223 ? 66.491 -15.965 41.832 1.00 42.77 223 GLY H C 1
ATOM 17370 O O . GLY H 1 223 ? 66.896 -14.940 41.321 1.00 40.46 223 GLY H O 1
ATOM 17371 N N . ALA H 1 224 ? 65.299 -16.500 41.564 1.00 44.46 224 ALA H N 1
ATOM 17372 C CA . ALA H 1 224 ? 64.465 -16.054 40.428 1.00 43.97 224 ALA H CA 1
ATOM 17373 C C . ALA H 1 224 ? 64.074 -14.570 40.474 1.00 41.65 224 ALA H C 1
ATOM 17374 O O . ALA H 1 224 ? 64.121 -13.886 39.425 1.00 34.41 224 ALA H O 1
ATOM 17376 N N . ASN H 1 225 ? 63.707 -14.088 41.681 1.00 37.52 225 ASN H N 1
ATOM 17377 C CA . ASN H 1 225 ? 63.344 -12.681 41.888 1.00 34.36 225 ASN H CA 1
ATOM 17378 C C . ASN H 1 225 ? 64.420 -11.670 41.409 1.00 34.27 225 ASN H C 1
ATOM 17379 O O . ASN H 1 225 ? 64.098 -10.572 40.966 1.00 33.24 225 ASN H O 1
ATOM 17384 N N . ILE H 1 226 ? 65.691 -12.049 41.471 1.00 36.73 226 ILE H N 1
ATOM 17385 C CA . ILE H 1 226 ? 66.788 -11.194 41.034 1.00 38.85 226 ILE H CA 1
ATOM 17386 C C . ILE H 1 226 ? 67.065 -11.353 39.548 1.00 42.24 226 ILE H C 1
ATOM 17387 O O . ILE H 1 226 ? 67.287 -10.362 38.870 1.00 40.54 226 ILE H O 1
ATOM 17392 N N . GLU H 1 227 ? 67.055 -12.608 39.072 1.00 48.28 227 GLU H N 1
ATOM 17393 C CA . GLU H 1 227 ? 67.222 -12.971 37.653 1.00 50.57 227 GLU H CA 1
ATOM 17394 C C . GLU H 1 227 ? 66.234 -12.229 36.726 1.00 47.42 227 GLU H C 1
ATOM 17395 O O . GLU H 1 227 ? 66.663 -11.628 35.735 1.00 51.78 227 GLU H O 1
ATOM 17401 N N . ILE H 1 228 ? 64.941 -12.252 37.047 1.00 43.68 228 ILE H N 1
ATOM 17402 C CA . ILE H 1 228 ? 63.908 -11.659 36.170 1.00 46.68 228 ILE H CA 1
ATOM 17403 C C . ILE H 1 228 ? 63.572 -10.192 36.477 1.00 47.09 228 ILE H C 1
ATOM 17404 O O . ILE H 1 228 ? 62.722 -9.599 35.791 1.00 47.23 228 ILE H O 1
ATOM 17409 N N . GLY H 1 229 ? 64.220 -9.619 37.499 1.00 46.15 229 GLY H N 1
ATOM 17410 C CA . GLY H 1 229 ? 64.101 -8.192 37.807 1.00 44.99 229 GLY H CA 1
ATOM 17411 C C . GLY H 1 229 ? 62.904 -7.769 38.655 1.00 44.13 229 GLY H C 1
ATOM 17412 O O . GLY H 1 229 ? 62.465 -6.614 38.569 1.00 43.48 229 GLY H O 1
ATOM 17413 N N . TYR H 1 230 ? 62.378 -8.688 39.468 1.00 41.96 230 TYR H N 1
ATOM 17414 C CA . TYR H 1 230 ? 61.301 -8.366 40.410 1.00 41.51 230 TYR H CA 1
ATOM 17415 C C . TYR H 1 230 ? 61.895 -7.526 41.510 1.00 41.43 230 TYR H C 1
ATOM 17416 O O . TYR H 1 230 ? 61.401 -6.447 41.752 1.00 43.38 230 TYR H O 1
ATOM 17425 N N . LEU H 1 231 ? 62.958 -8.033 42.152 1.00 41.82 231 LEU H N 1
ATOM 17426 C CA . LEU H 1 231 ? 63.801 -7.250 43.063 1.00 39.07 231 LEU H CA 1
ATOM 17427 C C . LEU H 1 231 ? 64.923 -6.667 42.242 1.00 38.18 231 LEU H C 1
ATOM 17428 O O . LEU H 1 231 ? 65.491 -7.373 41.429 1.00 36.97 231 LEU H O 1
ATOM 17433 N N . PRO H 1 232 ? 65.267 -5.380 42.461 1.00 39.41 232 PRO H N 1
ATOM 17434 C CA . PRO H 1 232 ? 66.436 -4.755 41.838 1.00 35.63 232 PRO H CA 1
ATOM 17435 C C . PRO H 1 232 ? 67.751 -4.911 42.645 1.00 33.37 232 PRO H C 1
ATOM 17436 O O . PRO H 1 232 ? 68.701 -4.173 42.388 1.00 33.08 232 PRO H O 1
ATOM 17440 N N . GLY H 1 233 ? 67.803 -5.880 43.566 1.00 31.36 233 GLY H N 1
ATOM 17441 C CA . GLY H 1 233 ? 68.978 -6.143 44.420 1.00 31.85 233 GLY H CA 1
ATOM 17442 C C . GLY H 1 233 ? 68.641 -7.172 45.506 1.00 32.31 233 GLY H C 1
ATOM 17443 O O . GLY H 1 233 ? 67.459 -7.482 45.746 1.00 32.81 233 GLY H O 1
ATOM 17444 N N . ARG H 1 234 ? 69.663 -7.678 46.186 1.00 31.74 234 ARG H N 1
ATOM 17445 C CA . ARG H 1 234 ? 69.498 -8.759 47.155 1.00 34.23 234 ARG H CA 1
ATOM 17446 C C . ARG H 1 234 ? 69.030 -8.203 48.519 1.00 32.63 234 ARG H C 1
ATOM 17447 O O . ARG H 1 234 ? 69.340 -7.068 48.889 1.00 31.30 234 ARG H O 1
ATOM 17455 N N . LEU H 1 235 ? 68.282 -9.012 49.256 1.00 30.17 235 LEU H N 1
ATOM 17456 C CA . LEU H 1 235 ? 67.878 -8.676 50.609 1.00 31.32 235 LEU H CA 1
ATOM 17457 C C . LEU H 1 235 ? 69.085 -8.776 51.554 1.00 34.06 235 LEU H C 1
ATOM 17458 O O . LEU H 1 235 ? 69.979 -9.573 51.342 1.00 33.42 235 LEU H O 1
ATOM 17463 N N . LYS H 1 236 ? 69.129 -7.927 52.576 1.00 36.01 236 LYS H N 1
ATOM 17464 C CA . LYS H 1 236 ? 70.195 -7.971 53.580 1.00 34.76 236 LYS H CA 1
ATOM 17465 C C . LYS H 1 236 ? 70.015 -9.184 54.476 1.00 38.35 236 LYS H C 1
ATOM 17466 O O . LYS H 1 236 ? 70.944 -9.602 55.174 1.00 38.62 236 LYS H O 1
ATOM 17472 N N . TRP H 1 237 ? 68.795 -9.717 54.508 1.00 42.05 237 TRP H N 1
ATOM 17473 C CA . TRP H 1 237 ? 68.530 -10.949 55.231 1.00 42.86 237 TRP H CA 1
ATOM 17474 C C . TRP H 1 237 ? 67.266 -11.619 54.691 1.00 41.96 237 TRP H C 1
ATOM 17475 O O . TRP H 1 237 ? 66.497 -10.988 53.975 1.00 42.40 237 TRP H O 1
ATOM 17486 N N . LEU H 1 238 ? 67.090 -12.905 55.002 1.00 42.75 238 LEU H N 1
ATOM 17487 C CA . LEU H 1 238 ? 66.002 -13.717 54.437 1.00 40.56 238 LEU H CA 1
ATOM 17488 C C . LEU H 1 238 ? 65.063 -14.173 55.526 1.00 39.88 238 LEU H C 1
ATOM 17489 O O . LEU H 1 238 ? 65.479 -14.602 56.596 1.00 37.63 238 LEU H O 1
ATOM 17494 N N . VAL H 1 239 ? 63.779 -14.098 55.236 1.00 43.84 239 VAL H N 1
ATOM 17495 C CA . VAL H 1 239 ? 62.753 -14.298 56.248 1.00 45.21 239 VAL H CA 1
ATOM 17496 C C . VAL H 1 239 ? 62.746 -15.750 56.756 1.00 46.18 239 VAL H C 1
ATOM 17497 O O . VAL H 1 239 ? 62.762 -15.990 57.960 1.00 43.01 239 VAL H O 1
ATOM 17501 N N . ALA H 1 240 ? 62.743 -16.714 55.844 1.00 50.07 240 ALA H N 1
ATOM 17502 C CA . ALA H 1 240 ? 62.711 -18.124 56.256 1.00 52.12 240 ALA H CA 1
ATOM 17503 C C . ALA H 1 240 ? 63.954 -18.489 57.129 1.00 51.10 240 ALA H C 1
ATOM 17504 O O . ALA H 1 240 ? 63.832 -19.087 58.217 1.00 46.82 240 ALA H O 1
ATOM 17506 N N . ASP H 1 241 ? 65.132 -18.095 56.647 1.00 50.67 241 ASP H N 1
ATOM 17507 C CA . ASP H 1 241 ? 66.380 -18.285 57.362 1.00 48.53 241 ASP H CA 1
ATOM 17508 C C . ASP H 1 241 ? 66.295 -17.779 58.809 1.00 49.58 241 ASP H C 1
ATOM 17509 O O . ASP H 1 241 ? 66.629 -18.519 59.734 1.00 55.28 241 ASP H O 1
ATOM 17514 N N . LEU H 1 242 ? 65.813 -16.552 59.013 1.00 46.46 242 LEU H N 1
ATOM 17515 C CA . LEU H 1 242 ? 65.781 -15.956 60.365 1.00 43.86 242 LEU H CA 1
ATOM 17516 C C . LEU H 1 242 ? 64.723 -16.521 61.297 1.00 42.33 242 LEU H C 1
ATOM 17517 O O . LEU H 1 242 ? 64.916 -16.506 62.504 1.00 44.86 242 LEU H O 1
ATOM 17522 N N . LEU H 1 243 ? 63.591 -16.953 60.749 1.00 42.69 243 LEU H N 1
ATOM 17523 C CA . LEU H 1 243 ? 62.579 -17.692 61.511 1.00 43.49 243 LEU H CA 1
ATOM 17524 C C . LEU H 1 243 ? 63.103 -19.017 61.994 1.00 44.79 243 LEU H C 1
ATOM 17525 O O . LEU H 1 243 ? 62.927 -19.367 63.160 1.00 45.67 243 LEU H O 1
ATOM 17530 N N . THR H 1 244 ? 63.735 -19.759 61.090 1.00 48.06 244 THR H N 1
ATOM 17531 C CA . THR H 1 244 ? 64.442 -20.981 61.459 1.00 50.27 244 THR H CA 1
ATOM 17532 C C . THR H 1 244 ? 65.429 -20.721 62.643 1.00 54.29 244 THR H C 1
ATOM 17533 O O . THR H 1 244 ? 65.506 -21.522 63.575 1.00 54.13 244 THR H O 1
ATOM 17537 N N . LYS H 1 245 ? 66.137 -19.589 62.600 1.00 54.81 245 LYS H N 1
ATOM 17538 C CA . LYS H 1 245 ? 67.101 -19.184 63.639 1.00 55.99 245 LYS H CA 1
ATOM 17539 C C . LYS H 1 245 ? 66.508 -18.892 65.025 1.00 55.78 245 LYS H C 1
ATOM 17540 O O . LYS H 1 245 ? 67.253 -18.755 65.989 1.00 54.67 245 LYS H O 1
ATOM 17546 N N . GLN H 1 246 ? 65.194 -18.734 65.123 1.00 55.67 246 GLN H N 1
ATOM 17547 C CA . GLN H 1 246 ? 64.540 -18.551 66.407 1.00 56.13 246 GLN H CA 1
ATOM 17548 C C . GLN H 1 246 ? 63.809 -19.814 66.871 1.00 60.00 246 GLN H C 1
ATOM 17549 O O . GLN H 1 246 ? 63.078 -19.766 67.862 1.00 58.37 246 GLN H O 1
ATOM 17555 N N . GLY H 1 247 ? 64.017 -20.937 66.171 1.00 60.26 247 GLY H N 1
ATOM 17556 C CA . GLY H 1 247 ? 63.429 -22.221 66.541 1.00 59.38 247 GLY H CA 1
ATOM 17557 C C . GLY H 1 247 ? 62.020 -22.470 66.051 1.00 59.30 247 GLY H C 1
ATOM 17558 O O . GLY H 1 247 ? 61.359 -23.362 66.565 1.00 67.08 247 GLY H O 1
ATOM 17559 N N . LEU H 1 248 ? 61.550 -21.680 65.085 1.00 58.48 248 LEU H N 1
ATOM 17560 C CA . LEU H 1 248 ? 60.303 -21.971 64.374 1.00 55.76 248 LEU H CA 1
ATOM 17561 C C . LEU H 1 248 ? 60.608 -22.948 63.274 1.00 56.28 248 LEU H C 1
ATOM 17562 O O . LEU H 1 248 ? 61.644 -22.845 62.639 1.00 60.48 248 LEU H O 1
ATOM 17567 N N . LYS H 1 249 ? 59.703 -23.887 63.034 1.00 63.04 249 LYS H N 1
ATOM 17568 C CA . LYS H 1 249 ? 59.917 -24.888 62.002 1.00 67.48 249 LYS H CA 1
ATOM 17569 C C . LYS H 1 249 ? 59.254 -24.380 60.715 1.00 62.32 249 LYS H C 1
ATOM 17570 O O . LYS H 1 249 ? 58.047 -24.199 60.670 1.00 64.26 249 LYS H O 1
ATOM 17576 N N . VAL H 1 250 ? 60.071 -24.121 59.696 1.00 53.13 250 VAL H N 1
ATOM 17577 C CA . VAL H 1 250 ? 59.615 -23.686 58.382 1.00 49.11 250 VAL H CA 1
ATOM 17578 C C . VAL H 1 250 ? 59.350 -24.911 57.512 1.00 54.25 250 VAL H C 1
ATOM 17579 O O . VAL H 1 250 ? 60.286 -25.568 57.058 1.00 54.97 250 VAL H O 1
ATOM 17583 N N . VAL H 1 251 ? 58.071 -25.200 57.260 1.00 56.82 251 VAL H N 1
ATOM 17584 C CA . VAL H 1 251 ? 57.669 -26.461 56.604 1.00 53.44 251 VAL H CA 1
ATOM 17585 C C . VAL H 1 251 ? 58.055 -26.573 55.129 1.00 54.12 251 VAL H C 1
ATOM 17586 O O . VAL H 1 251 ? 58.613 -27.588 54.725 1.00 56.72 251 VAL H O 1
ATOM 17590 N N . ASN H 1 252 ? 57.801 -25.524 54.348 1.00 56.23 252 ASN H N 1
ATOM 17591 C CA . ASN H 1 252 ? 57.931 -25.575 52.878 1.00 54.27 252 ASN H CA 1
ATOM 17592 C C . ASN H 1 252 ? 59.314 -25.121 52.336 1.00 59.55 252 ASN H C 1
ATOM 17593 O O . ASN H 1 252 ? 60.028 -24.327 52.976 1.00 57.43 252 ASN H O 1
ATOM 17598 N N . ASP H 1 253 ? 59.645 -25.633 51.145 1.00 63.92 253 ASP H N 1
ATOM 17599 C CA . ASP H 1 253 ? 60.809 -25.234 50.323 1.00 66.76 253 ASP H CA 1
ATOM 17600 C C . ASP H 1 253 ? 60.400 -24.436 49.082 1.00 64.58 253 ASP H C 1
ATOM 17601 O O . ASP H 1 253 ? 61.268 -23.893 48.397 1.00 62.07 253 ASP H O 1
ATOM 17606 N N . ASP H 1 254 ? 59.103 -24.385 48.767 1.00 65.95 254 ASP H N 1
ATOM 17607 C CA . ASP H 1 254 ? 58.630 -23.861 47.472 1.00 65.87 254 ASP H CA 1
ATOM 17608 C C . ASP H 1 254 ? 57.332 -23.044 47.566 1.00 61.43 254 ASP H C 1
ATOM 17609 O O . ASP H 1 254 ? 56.662 -22.994 48.611 1.00 54.85 254 ASP H O 1
ATOM 17614 N N . MET H 1 255 ? 57.002 -22.420 46.440 1.00 63.05 255 MET H N 1
ATOM 17615 C CA . MET H 1 255 ? 55.788 -21.619 46.269 1.00 62.42 255 MET H CA 1
ATOM 17616 C C . MET H 1 255 ? 54.751 -22.454 45.534 1.00 61.27 255 MET H C 1
ATOM 17617 O O . MET H 1 255 ? 54.912 -22.682 44.331 1.00 57.46 255 MET H O 1
ATOM 17622 N N . THR H 1 256 ? 53.715 -22.918 46.252 1.00 61.56 256 THR H N 1
ATOM 17623 C CA . THR H 1 256 ? 52.627 -23.746 45.656 1.00 60.32 256 THR H CA 1
ATOM 17624 C C . THR H 1 256 ? 51.164 -23.352 45.936 1.00 59.34 256 THR H C 1
ATOM 17625 O O . THR H 1 256 ? 50.271 -23.792 45.200 1.00 61.26 256 THR H O 1
ATOM 17629 N N . GLY H 1 257 ? 50.920 -22.527 46.953 1.00 54.09 257 GLY H N 1
ATOM 17630 C CA . GLY H 1 257 ? 49.580 -22.296 47.486 1.00 53.23 257 GLY H CA 1
ATOM 17631 C C . GLY H 1 257 ? 49.351 -23.000 48.811 1.00 55.76 257 GLY H C 1
ATOM 17632 O O . GLY H 1 257 ? 48.226 -22.995 49.339 1.00 55.61 257 GLY H O 1
ATOM 17633 N N . ARG H 1 258 ? 50.416 -23.589 49.368 1.00 57.66 258 ARG H N 1
ATOM 17634 C CA . ARG H 1 258 ? 50.309 -24.338 50.616 1.00 59.34 258 ARG H CA 1
ATOM 17635 C C . ARG H 1 258 ? 49.790 -23.431 51.712 1.00 57.70 258 ARG H C 1
ATOM 17636 O O . ARG H 1 258 ? 50.291 -22.317 51.867 1.00 60.18 258 ARG H O 1
ATOM 17644 N N . THR H 1 259 ? 48.785 -23.916 52.442 1.00 52.86 259 THR H N 1
ATOM 17645 C CA . THR H 1 259 ? 48.389 -23.340 53.716 1.00 52.53 259 THR H CA 1
ATOM 17646 C C . THR H 1 259 ? 48.712 -24.344 54.812 1.00 48.84 259 THR H C 1
ATOM 17647 O O . THR H 1 259 ? 48.828 -25.526 54.539 1.00 53.75 259 THR H O 1
ATOM 17651 N N . LEU H 1 260 ? 48.886 -23.861 56.040 1.00 49.42 260 LEU H N 1
ATOM 17652 C CA . LEU H 1 260 ? 49.124 -24.708 57.216 1.00 52.10 260 LEU H CA 1
ATOM 17653 C C . LEU H 1 260 ? 48.394 -24.168 58.462 1.00 55.80 260 LEU H C 1
ATOM 17654 O O . LEU H 1 260 ? 48.242 -22.958 58.624 1.00 61.45 260 LEU H O 1
ATOM 17659 N N . LYS H 1 261 ? 47.949 -25.074 59.331 1.00 55.49 261 LYS H N 1
ATOM 17660 C CA . LYS H 1 261 ? 47.483 -24.734 60.672 1.00 56.48 261 LYS H CA 1
ATOM 17661 C C . LYS H 1 261 ? 48.437 -25.354 61.687 1.00 55.21 261 LYS H C 1
ATOM 17662 O O . LYS H 1 261 ? 49.148 -26.301 61.376 1.00 59.59 261 LYS H O 1
ATOM 17668 N N . ASP H 1 262 ? 48.465 -24.797 62.889 1.00 52.29 262 ASP H N 1
ATOM 17669 C CA . ASP H 1 262 ? 49.313 -25.295 63.956 1.00 52.30 262 ASP H CA 1
ATOM 17670 C C . ASP H 1 262 ? 48.867 -24.575 65.215 1.00 53.69 262 ASP H C 1
ATOM 17671 O O . ASP H 1 262 ? 49.261 -23.439 65.454 1.00 49.45 262 ASP H O 1
ATOM 17676 N N . ARG H 1 263 ? 48.045 -25.242 66.019 1.00 57.37 263 ARG H N 1
ATOM 17677 C CA . ARG H 1 263 ? 47.273 -24.567 67.067 1.00 59.55 263 ARG H CA 1
ATOM 17678 C C . ARG H 1 263 ? 46.525 -23.383 66.419 1.00 60.48 263 ARG H C 1
ATOM 17679 O O . ARG H 1 263 ? 45.816 -23.604 65.426 1.00 63.26 263 ARG H O 1
ATOM 17687 N N . LYS H 1 264 ? 46.713 -22.150 66.909 1.00 61.81 264 LYS H N 1
ATOM 17688 C CA . LYS H 1 264 ? 46.049 -20.981 66.329 1.00 59.60 264 LYS H CA 1
ATOM 17689 C C . LYS H 1 264 ? 46.956 -20.098 65.439 1.00 54.43 264 LYS H C 1
ATOM 17690 O O . LYS H 1 264 ? 46.604 -18.968 65.148 1.00 51.00 264 LYS H O 1
ATOM 17696 N N . LEU H 1 265 ? 48.087 -20.630 64.979 1.00 51.51 265 LEU H N 1
ATOM 17697 C CA . LEU H 1 265 ? 48.951 -19.944 64.013 1.00 50.91 265 LEU H CA 1
ATOM 17698 C C . LEU H 1 265 ? 48.696 -20.426 62.579 1.00 48.79 265 LEU H C 1
ATOM 17699 O O . LEU H 1 265 ? 49.216 -21.472 62.166 1.00 53.60 265 LEU H O 1
ATOM 17704 N N . LEU H 1 266 ? 47.933 -19.650 61.814 1.00 45.59 266 LEU H N 1
ATOM 17705 C CA . LEU H 1 266 ? 47.572 -20.018 60.443 1.00 46.91 266 LEU H CA 1
ATOM 17706 C C . LEU H 1 266 ? 48.418 -19.262 59.438 1.00 47.16 266 LEU H C 1
ATOM 17707 O O . LEU H 1 266 ? 48.398 -18.029 59.382 1.00 47.12 266 LEU H O 1
ATOM 17712 N N . THR H 1 267 ? 49.109 -20.014 58.602 1.00 46.38 267 THR H N 1
ATOM 17713 C CA . THR H 1 267 ? 50.095 -19.468 57.694 1.00 46.50 267 THR H CA 1
ATOM 17714 C C . THR H 1 267 ? 49.789 -19.808 56.236 1.00 48.38 267 THR H C 1
ATOM 17715 O O . THR H 1 267 ? 48.951 -20.668 55.945 1.00 50.14 267 THR H O 1
ATOM 17719 N N . GLY H 1 268 ? 50.464 -19.103 55.329 1.00 49.82 268 GLY H N 1
ATOM 17720 C CA . GLY H 1 268 ? 50.342 -19.318 53.880 1.00 49.57 268 GLY H CA 1
ATOM 17721 C C . GLY H 1 268 ? 51.670 -19.018 53.219 1.00 49.36 268 GLY H C 1
ATOM 17722 O O . GLY H 1 268 ? 52.340 -18.070 53.610 1.00 53.27 268 GLY H O 1
ATOM 17723 N N . ASP H 1 269 ? 52.051 -19.817 52.223 1.00 49.03 269 ASP H N 1
ATOM 17724 C CA . ASP H 1 269 ? 53.397 -19.727 51.627 1.00 51.65 269 ASP H CA 1
ATOM 17725 C C . ASP H 1 269 ? 53.660 -18.489 50.761 1.00 51.87 269 ASP H C 1
ATOM 17726 O O . ASP H 1 269 ? 54.817 -18.096 50.627 1.00 50.64 269 ASP H O 1
ATOM 17731 N N . SER H 1 270 ? 52.615 -17.899 50.165 1.00 50.41 270 SER H N 1
ATOM 17732 C CA . SER H 1 270 ? 52.796 -16.907 49.092 1.00 51.85 270 SER H CA 1
ATOM 17733 C C . SER H 1 270 ? 51.440 -16.318 48.711 1.00 52.79 270 SER H C 1
ATOM 17734 O O . SER H 1 270 ? 50.446 -16.702 49.318 1.00 57.06 270 SER H O 1
ATOM 17737 N N . PRO H 1 271 ? 51.390 -15.369 47.734 1.00 54.05 271 PRO H N 1
ATOM 17738 C CA . PRO H 1 271 ? 50.108 -14.884 47.175 1.00 52.95 271 PRO H CA 1
ATOM 17739 C C . PRO H 1 271 ? 49.193 -15.972 46.621 1.00 50.13 271 PRO H C 1
ATOM 17740 O O . PRO H 1 271 ? 47.968 -15.844 46.709 1.00 46.69 271 PRO H O 1
ATOM 17744 N N . LEU H 1 272 ? 49.783 -17.028 46.059 1.00 48.56 272 LEU H N 1
ATOM 17745 C CA . LEU H 1 272 ? 49.019 -18.201 45.587 1.00 49.88 272 LEU H CA 1
ATOM 17746 C C . LEU H 1 272 ? 48.080 -18.776 46.653 1.00 45.78 272 LEU H C 1
ATOM 17747 O O . LEU H 1 272 ? 46.984 -19.221 46.340 1.00 46.92 272 LEU H O 1
ATOM 17752 N N . ALA H 1 273 ? 48.520 -18.735 47.905 1.00 45.66 273 ALA H N 1
ATOM 17753 C CA . ALA H 1 273 ? 47.734 -19.146 49.075 1.00 42.72 273 ALA H CA 1
ATOM 17754 C C . ALA H 1 273 ? 46.705 -18.121 49.599 1.00 43.33 273 ALA H C 1
ATOM 17755 O O . ALA H 1 273 ? 46.189 -18.283 50.716 1.00 43.40 273 ALA H O 1
ATOM 17757 N N . SER H 1 274 ? 46.387 -17.077 48.841 1.00 46.21 274 SER H N 1
ATOM 17758 C CA . SER H 1 274 ? 45.559 -16.007 49.407 1.00 52.46 274 SER H CA 1
ATOM 17759 C C . SER H 1 274 ? 44.106 -16.439 49.628 1.00 52.10 274 SER H C 1
ATOM 17760 O O . SER H 1 274 ? 43.568 -16.260 50.730 1.00 47.37 274 SER H O 1
ATOM 17763 N N . ASN H 1 275 ? 43.488 -17.021 48.598 1.00 50.57 275 ASN H N 1
ATOM 17764 C CA . ASN H 1 275 ? 42.092 -17.430 48.697 1.00 49.69 275 ASN H CA 1
ATOM 17765 C C . ASN H 1 275 ? 41.918 -18.515 49.734 1.00 49.65 275 ASN H C 1
ATOM 17766 O O . ASN H 1 275 ? 41.027 -18.412 50.577 1.00 52.86 275 ASN H O 1
ATOM 17771 N N . GLU H 1 276 ? 42.790 -19.522 49.708 1.00 48.73 276 GLU H N 1
ATOM 17772 C CA . GLU H 1 276 ? 42.637 -20.671 50.602 1.00 52.31 276 GLU H CA 1
ATOM 17773 C C . GLU H 1 276 ? 42.904 -20.324 52.053 1.00 54.76 276 GLU H C 1
ATOM 17774 O O . GLU H 1 276 ? 42.293 -20.929 52.937 1.00 63.49 276 GLU H O 1
ATOM 17780 N N . LEU H 1 277 ? 43.792 -19.358 52.310 1.00 53.36 277 LEU H N 1
ATOM 17781 C CA . LEU H 1 277 ? 44.059 -18.924 53.688 1.00 48.50 277 LEU H CA 1
ATOM 17782 C C . LEU H 1 277 ? 42.865 -18.155 54.233 1.00 48.90 277 LEU H C 1
ATOM 17783 O O . LEU H 1 277 ? 42.594 -18.214 55.433 1.00 50.84 277 LEU H O 1
ATOM 17788 N N . GLY H 1 278 ? 42.160 -17.427 53.369 1.00 46.03 278 GLY H N 1
ATOM 17789 C CA . GLY H 1 278 ? 40.897 -16.802 53.758 1.00 46.58 278 GLY H CA 1
ATOM 17790 C C . GLY H 1 278 ? 39.877 -17.803 54.288 1.00 47.79 278 GLY H C 1
ATOM 17791 O O . GLY H 1 278 ? 39.376 -17.655 55.420 1.00 44.07 278 GLY H O 1
ATOM 17792 N N . LYS H 1 279 ? 39.603 -18.826 53.474 1.00 47.90 279 LYS H N 1
ATOM 17793 C CA . LYS H 1 279 ? 38.701 -19.923 53.833 1.00 51.09 279 LYS H CA 1
ATOM 17794 C C . LYS H 1 279 ? 39.056 -20.515 55.193 1.00 54.41 279 LYS H C 1
ATOM 17795 O O . LYS H 1 279 ? 38.210 -20.571 56.092 1.00 58.09 279 LYS H O 1
ATOM 17801 N N . LEU H 1 280 ? 40.316 -20.920 55.341 1.00 54.85 280 LEU H N 1
ATOM 17802 C CA . LEU H 1 280 ? 40.818 -21.512 56.592 1.00 56.93 280 LEU H CA 1
ATOM 17803 C C . LEU H 1 280 ? 40.559 -20.631 57.823 1.00 56.96 280 LEU H C 1
ATOM 17804 O O . LEU H 1 280 ? 40.096 -21.118 58.860 1.00 55.53 280 LEU H O 1
ATOM 17809 N N . ALA H 1 281 ? 40.857 -19.339 57.696 1.00 54.91 281 ALA H N 1
ATOM 17810 C CA . ALA H 1 281 ? 40.709 -18.401 58.799 1.00 53.46 281 ALA H CA 1
ATOM 17811 C C . ALA H 1 281 ? 39.261 -18.274 59.219 1.00 52.76 281 ALA H C 1
ATOM 17812 O O . ALA H 1 281 ? 38.976 -18.217 60.408 1.00 54.35 281 ALA H O 1
ATOM 17814 N N . VAL H 1 282 ? 38.354 -18.239 58.250 1.00 52.74 282 VAL H N 1
ATOM 17815 C CA . VAL H 1 282 ? 36.932 -18.164 58.560 1.00 54.92 282 VAL H CA 1
ATOM 17816 C C . VAL H 1 282 ? 36.479 -19.451 59.267 1.00 51.79 282 VAL H C 1
ATOM 17817 O O . VAL H 1 282 ? 35.833 -19.389 60.329 1.00 46.72 282 VAL H O 1
ATOM 17821 N N . ASN H 1 283 ? 36.872 -20.597 58.707 1.00 50.01 283 ASN H N 1
ATOM 17822 C CA . ASN H 1 283 ? 36.483 -21.902 59.254 1.00 55.46 283 ASN H CA 1
ATOM 17823 C C . ASN H 1 283 ? 36.946 -22.042 60.723 1.00 55.30 283 ASN H C 1
ATOM 17824 O O . ASN H 1 283 ? 36.129 -22.226 61.621 1.00 53.47 283 ASN H O 1
ATOM 17829 N N . GLU H 1 284 ? 38.248 -21.908 60.958 1.00 58.40 284 GLU H N 1
ATOM 17830 C CA . GLU H 1 284 ? 38.838 -22.096 62.301 1.00 54.95 284 GLU H CA 1
ATOM 17831 C C . GLU H 1 284 ? 38.298 -21.105 63.323 1.00 55.17 284 GLU H C 1
ATOM 17832 O O . GLU H 1 284 ? 38.089 -21.459 64.480 1.00 58.92 284 GLU H O 1
ATOM 17838 N N . MET H 1 285 ? 38.065 -19.868 62.901 1.00 56.30 285 MET H N 1
ATOM 17839 C CA . MET H 1 285 ? 37.456 -18.878 63.784 1.00 57.74 285 MET H CA 1
ATOM 17840 C C . MET H 1 285 ? 35.985 -19.184 64.097 1.00 57.03 285 MET H C 1
ATOM 17841 O O . MET H 1 285 ? 35.509 -18.873 65.191 1.00 47.93 285 MET H O 1
ATOM 17846 N N . LEU H 1 286 ? 35.261 -19.762 63.137 1.00 58.42 286 LEU H N 1
ATOM 17847 C CA . LEU H 1 286 ? 33.862 -20.172 63.393 1.00 60.25 286 LEU H CA 1
ATOM 17848 C C . LEU H 1 286 ? 33.691 -21.339 64.409 1.00 60.85 286 LEU H C 1
ATOM 17849 O O . LEU H 1 286 ? 32.699 -21.365 65.143 1.00 59.81 286 LEU H O 1
ATOM 17854 N N . ASN H 1 287 ? 34.666 -22.248 64.475 1.00 61.58 287 ASN H N 1
ATOM 17855 C CA . ASN H 1 287 ? 34.633 -23.402 65.387 1.00 67.37 287 ASN H CA 1
ATOM 17856 C C . ASN H 1 287 ? 34.889 -23.005 66.822 1.00 77.08 287 ASN H C 1
ATOM 17857 O O . ASN H 1 287 ? 34.095 -23.311 67.719 1.00 86.30 287 ASN H O 1
ATOM 17862 N N . ALA H 1 288 ? 36.009 -22.332 67.048 1.00 82.71 288 ALA H N 1
ATOM 17863 C CA . ALA H 1 288 ? 36.344 -21.886 68.390 1.00 80.57 288 ALA H CA 1
ATOM 17864 C C . ALA H 1 288 ? 35.298 -20.878 68.893 1.00 75.99 288 ALA H C 1
ATOM 17865 O O . ALA H 1 288 ? 35.220 -20.655 70.098 1.00 76.59 288 ALA H O 1
ATOM 17867 N N . ILE H 1 289 ? 34.505 -20.286 67.981 1.00 75.01 289 ILE H N 1
ATOM 17868 C CA . ILE H 1 289 ? 33.301 -19.487 68.351 1.00 81.57 289 ILE H CA 1
ATOM 17869 C C . ILE H 1 289 ? 32.167 -20.328 68.972 1.00 81.99 289 ILE H C 1
ATOM 17870 O O . ILE H 1 289 ? 31.435 -19.824 69.823 1.00 84.87 289 ILE H O 1
ATOM 17875 N N . GLN H 1 290 ? 32.008 -21.576 68.535 1.00 76.70 290 GLN H N 1
ATOM 17876 C CA . GLN H 1 290 ? 31.093 -22.522 69.195 1.00 77.67 290 GLN H CA 1
ATOM 17877 C C . GLN H 1 290 ? 31.475 -22.893 70.661 1.00 79.75 290 GLN H C 1
ATOM 17878 O O . GLN H 1 290 ? 30.599 -22.986 71.550 1.00 76.43 290 GLN H O 1
ATOM 17884 N N . ASN H 1 291 ? 32.776 -23.065 70.902 1.00 76.66 291 ASN H N 1
ATOM 17885 C CA . ASN H 1 291 ? 33.306 -23.447 72.216 1.00 75.33 291 ASN H CA 1
ATOM 17886 C C . ASN H 1 291 ? 33.422 -22.218 73.117 1.00 68.00 291 ASN H C 1
ATOM 17887 O O . ASN H 1 291 ? 32.418 -21.682 73.576 1.00 63.61 291 ASN H O 1
#